Protein 5MLD (pdb70)

B-factor: mean 28.65, std 10.33, range [4.66, 110.48]

Solvent-accessible surface area: 66002 Å² total; per-residue (Å²): 101,14,90,1,4,0,0,0,0,2,19,28,59,41,57,3,47,6,17,1,42,18,0,0,75,53,0,18,26,26,0,9,102,57,49,1,79,27,70,58,8,30,5,14,38,49,66,27,5,44,9,42,56,30,124,52,12,51,149,108,10,3,104,92,18,76,88,169,28,60,27,87,101,0,32,84,50,0,68,89,4,40,0,1,0,2,0,0,25,26,31,21,18,10,1,0,0,5,0,0,9,4,0,15,31,2,26,76,34,92,82,55,64,61,146,60,57,4,21,30,1,12,38,21,0,0,0,0,0,1,6,6,23,1,7,0,0,18,11,1,0,4,15,0,17,21,7,0,9,32,24,0,0,0,15,1,0,12,5,19,0,3,0,0,0,7,2,8,24,14,7,1,7,22,16,3,77,0,67,100,11,3,7,0,2,2,8,1,54,0,0,4,17,0,0,0,25,0,4,96,13,2,118,138,59,56,6,113,12,52,0,57,49,20,4,80,30,0,76,140,43,14,59,74,29,7,23,12,63,32,58,19,119,35,12,16,16,48,73,73,29,6,28,135,65,50,137,28,116,52,68,209,119,10,80,1,4,0,0,0,0,2,20,29,61,48,99,4,116,8,17,2,42,17,0,0,84,50,0,28,68,32,0,99,183,56,60,4,97,23,68,56,7,33,4,11,43,48,64,29,6,45,10,40,60,27,118,91,14,52,150,121,11,3,121,91,17,63,89,160,32,60,25,84,94,0,31,80,54,0,78,86,4,40,0,1,0,3,0,0,26,26,31,20,17,9,1,0,0,5,1,0,8,5,1,13,34,0,23,61,35,76,72,58,53,57,138,68,60,4,23,28,2,12,36,22,0,0,0,0,0,0,6,9,22,2,8,0,0,18,11,2,0,5,22,1,18,26,8,0,10,32,24,0,0,0,15,1,0,11,6,17,0,4,1,0,0,7,2,9,26,13,9,1,6,62,47,5,105,0,62,104,11,4,8,0,2,3,10,1,54,0,0,4,17,0,0,0,24,0,4,95,13,3,110,138,60,53,5,117,13,51,0,57,47,18,4,78,26,0,92,141,44,12,46,73,28,7,18,8,63,32,51,12,106,36,15,23,11,47,91,82,27,7,24,107,57,15,52,13,131,43,66,210,126,11,66,2,4,0,0,0,0,1,19,30,61,48,102,3,126,8,15,1,42,17,0,0,84,54,0,31,57,26,0,96,168,60,60,4,103,24,69,54,7,30,5,12,40,48,66,30,5,44,12,42,64,32,125,79,15,51,153,118,10,3,120,89,17,65,85,140,30,62,28,71,97,0,37,120,47,0,76,97,4,41,0,2,0,2,0,0,24,26,34,21,18,6,1,0,0,5,1,0,8,5,2,13,32,1,23,77,28,68,89,54,65,56,139,68,60,3,19,32,0,11,40,21,0,0,0,0,0,0,6,6,24,2,8,1,0,18,11,1,0,6,19,2,19,23,9,0,9,39,23,0,1,0,15,1,0,10,5,17,0,2,1,0,1,7,2,9,23,13,9,0,6,65,51,3,82,0,67,97,10,4,8,0,2,3,9,1,53,0,0,3,19,0,0,0,27,0,4,90,13,3,106,149,65,53,6,115,14,51,0,57,48,20,4,81,28,0,84,130,37,13,50,60,18,7,16,10,70,28,54,18,110,36,16,27,13,59,87,78,26,5,21,159,60,54,114,6,94,38,102,122,118,10,79,1,3,0,0,0,1,2,20,29,61,44,102,4,122,7,16,1,41,17,0,0,85,53,0,30,71,33,0,97,177,59,56,3,106,22,68,57,8,32,4,12,38,48,71,27,6,46,8,38,67,32,92,75,10,10,91,10,3,4,81,94,17,75,85,178,33,59,30,89,105,0,24,84,46,0,83,82,3,40,0,0,0,2,0,0,27,26,32,18,16,8,1,1,0,6,1,0,8,6,2,14,31,1,31,72,31,81,74,56,67,61,139,63,62,3,21,42,2,13,40,18,0,0,0,0,0,1,6,7,22,3,8,0,0,17,9,1,1,5,18,2,18,25,10,0,9,33,26,0,0,0,14,1,0,10,5,18,0,5,1,0,1,7,2,9,24,14,9,0,6,75,65,3,84,0,68,100,10,4,8,0,2,2,10,1,56,0,0,4,18,0,0,0,18,0,4,98,11,2,114,142,67,54,4,112,13,53,0,54,47,20,3,102,34,0,101,135,43,12,46,73,26,7,16,11,59,31,60,19,105,37,16,26,13,44,81,72,26,4,27,127,65,52,82,10,116,44,84,217,123,10,70,2,4,0,0,0,0,2,18,30,63,47,99,6,113,9,16,2,42,17,0,0,83,52,0,32,59,22,0,102,159,56,60,5,99,28,66,56,7,31,5,12,41,50,62,29,6,44,12,62,63,27,118,91,14,55,147,118,11,4,126,88,18,73,89,166,26,60,25,89,95,0,39,86,55,0,90,92,4,41,0,0,0,2,0,0,25,25,32,23,19,9,1,1,0,5,1,0,7,4,0,25,40,1,20,74,19,1,50,48,67,67,125,68,103,17,2,25,0,11,40,22,0,0,0,0,0,0,7,6,24,3,8,0,0,16,12,1,0,5,16,0,19,20,6,0,9,25,0,0,0,0,17,1,0,10,5,18,0,4,1,0,0,7,2,8,26,13,8,1,7,67,48,5,98,0,65,101,10,4,7,0,2,2,10,1,48,0,0,4,19,0,0,0,28,0,4,95,12,2,114,143,63,53,5,114,13,53,0,49,46,19,3,73,28,0,87,146,41,12,48,73,24,6,20,12,63,32,53,15,103,33,15,21,12,67,91,60,27,12,29,70,56,17,34,12,88,46,87,150,127,9,82,1,4,0,0,0,0,1,18,28,63,48,97,4,126,9,16,1,40,16,0,0,84,52,0,39,76,21,0,88,142,37,60,2,91,26,67,56,7,31,5,13,40,48,65,28,5,46,10,45,57,28,122,67,11,7,100,14,3,4,103,95,18,76,86,171,35,60,26,90,97,0,33,80,52,1,77,94,3,38,0,1,0,1,0,0,25,27,31,22,18,9,1,1,0,5,0,0,9,4,1,14,33,0,26,81,30,70,79,54,69,67,123,57,64,2,19,29,0,12,40,22,0,0,0,0,0,1,7,6,23,2,8,0,0,18,10,2,0,4,19,2,18,25,9,0,9,33,22,0,0,0,18,1,0,11,4,18,0,4,1,0,0,6,3,8,22,12,8,0,8,63,53,4,67,0,66,100,13,5,8,0,2,3,11,0,44,0,0,3,14,0,0,0,17,0,3,98,12,2,109,137,62,53,4,114,12,54,0,60,46,19,4,104,36,0,104,141,41,13,50,76,28,7,17,9,53,32,54,19,100,35,10,10,4,49,86,75,26,2,28,130,66,53,105,10,110,46,69,222,106,22,72,1,3,0,0,0,0,2,19,28,64,42,48,3,46,9,16,1,46,17,0,0,74,54,0,19,25,26,0,9,102,58,54,2,73,27,64,57,9,32,5,14,40,48,70,28,4,43,10,37,60,30,123,87,14,51,153,103,11,3,106,93,18,74,86,163,32,61,29,88,101,0,25,106,44,1,70,83,4,36,0,1,0,2,0,0,24,25,33,23,18,10,1,0,0,5,1,0,8,5,2,13,29,0,21,66,29,77,76,58,68,56,143,53,62,3,18,36,1,12,40,21,0,0,0,0,0,0,6,8,23,2,8,1,0,18,11,1,0,5,18,2,19,26,9,0,9,33,24,0,1,0,15,1,0,13,5,19,0,4,1,0,0,6,2,10,24,12,8,0,8,36,15,3,76,0,65,99,10,4,9,0,2,2,10,1,54,0,0,4,18,0,0,0,19,0,4,91,11,4,108,132,66,54,2,112,14,55,0,63,48,19,4,76,35,0,78,139,40,12,54,76,32,7,24,9,56,33,54,14,105,34,13,6,3,63,89,86,28,3,27,131,69,52,120,25,113,40,112,155,129,9,73,2,4,0,0,0,0,2,18,30,65,49,101,4,120,8,16,1,41,17,0,0,86,51,0,29,54,36,0,85,152,58,59,3,105,22,64,55,7,31,5,14,42,46,68,29,5,46,13,72,60,32,127,82,14,53,156,119,13,4,117,95,19,69,88,173,30,62,27,84,95,0,34,124,46,0,86,91,2,38,0,1,0,2,0,0,25,25,31,16,14,8,1,1,0,5,1,0,8,5,2,23,44,1,17,66,22,0,49,52,47,73,120,75,56,12,2,19,0,12,36,20,0,0,0,0,0,0,6,8,23,3,8,1,0,18,11,2,0,6,20,2,19,26,8,0,10,27,0,0,0,0,15,1,0,11,4,18,0,4,1,0,0,6,2,8,23,14,9,1,7,64,51,3,72,0,67,98,10,4,8,0,2,2,8,1,53,0,0,4,17,0,0,0,27,0,2,97,11,2,98,144,66,54,7,116,13,47,0,60,46,20,4,107,33,0,106,138,43,11,48,80,22,7,12,10,50,29,53,18,105,37,14,21,12,40,71,74,27,8,30,142,63,53,134,7,166,52,79,193

GO terms:
  GO:0008483 transaminase activity (F, IDA)
  GO:0016999 antibiotic metabolic process (P, IDA)

Structure (mmCIF, N/CA/C/O backbone):
data_5MLD
#
_entry.id   5MLD
#
_cell.length_a   131.490
_cell.length_b   71.130
_cell.length_c   214.800
_cell.angle_alpha   90.00
_cell.angle_beta   92.08
_cell.angle_gamma   90.00
#
_symmetry.space_group_name_H-M   'C 1 2 1'
#
loop_
_entity.id
_entity.type
_entity.pdbx_description
1 polymer 'BRAMP domain protein'
2 non-polymer "8-demethyl-8-aminoriboflavin-5'-phosphate"
3 water water
#
loop_
_atom_site.group_PDB
_atom_site.id
_atom_site.type_symbol
_atom_site.label_atom_id
_atom_site.label_alt_id
_atom_site.label_comp_id
_atom_site.label_asym_id
_atom_site.label_entity_id
_atom_site.label_seq_id
_atom_site.pdbx_PDB_ins_code
_atom_site.Cartn_x
_atom_site.Cartn_y
_atom_site.Cartn_z
_atom_site.occupancy
_atom_site.B_iso_or_equiv
_atom_site.auth_seq_id
_atom_site.auth_comp_id
_atom_site.auth_asym_id
_atom_site.auth_atom_id
_atom_site.pdbx_PDB_model_num
ATOM 1 N N . ALA A 1 2 ? 173.040 -28.244 285.879 1.00 35.41 2 ALA A N 1
ATOM 2 C CA . ALA A 1 2 ? 172.358 -26.978 286.102 1.00 39.55 2 ALA A CA 1
ATOM 3 C C . ALA A 1 2 ? 170.924 -27.219 286.549 1.00 31.66 2 ALA A C 1
ATOM 4 O O . ALA A 1 2 ? 170.368 -28.302 286.346 1.00 38.44 2 ALA A O 1
ATOM 6 N N . LEU A 1 3 ? 170.334 -26.202 287.164 1.00 24.05 3 LEU A N 1
ATOM 7 C CA . LEU A 1 3 ? 168.925 -26.252 287.510 1.00 23.47 3 LEU A CA 1
ATOM 8 C C . LEU A 1 3 ? 168.067 -26.233 286.249 1.00 23.07 3 LEU A C 1
ATOM 9 O O . LEU A 1 3 ? 168.465 -25.697 285.210 1.00 26.33 3 LEU A O 1
ATOM 14 N N . LYS A 1 4 ? 166.875 -26.818 286.350 1.00 20.24 4 LYS A N 1
ATOM 15 C CA . LYS A 1 4 ? 165.973 -26.945 285.214 1.00 21.22 4 LYS A CA 1
ATOM 16 C C . LYS A 1 4 ? 164.614 -26.379 285.575 1.00 20.22 4 LYS A C 1
ATOM 17 O O . LYS A 1 4 ? 164.098 -26.641 286.665 1.00 18.33 4 LYS A O 1
ATOM 23 N N . ALA A 1 5 ? 164.026 -25.637 284.636 1.00 18.59 5 ALA A N 1
ATOM 24 C CA . ALA A 1 5 ? 162.660 -25.149 284.753 1.00 16.68 5 ALA A CA 1
ATOM 25 C C . ALA A 1 5 ? 161.807 -25.837 283.697 1.00 20.12 5 ALA A C 1
ATOM 26 O O . ALA A 1 5 ? 162.159 -25.834 282.516 1.00 21.12 5 ALA A O 1
ATOM 28 N N . LEU A 1 6 ? 160.693 -26.420 284.123 1.00 18.65 6 LEU A N 1
ATOM 29 C CA . LEU A 1 6 ? 159.765 -27.088 283.227 1.00 18.73 6 LEU A CA 1
ATOM 30 C C . LEU A 1 6 ? 158.499 -26.245 283.173 1.00 18.23 6 LEU A C 1
ATOM 31 O O . LEU A 1 6 ? 157.875 -26.005 284.207 1.00 18.90 6 LEU A O 1
ATOM 36 N N . ILE A 1 7 ? 158.137 -25.776 281.981 1.00 17.08 7 ILE A N 1
ATOM 37 C CA . ILE A 1 7 ? 156.967 -24.918 281.794 1.00 15.32 7 ILE A CA 1
ATOM 38 C C . ILE A 1 7 ? 155.930 -25.726 281.040 1.00 16.92 7 ILE A C 1
ATOM 39 O O . ILE A 1 7 ? 156.199 -26.180 279.927 1.00 16.57 7 ILE A O 1
ATOM 44 N N . LEU A 1 8 ? 154.755 -25.915 281.638 1.00 13.47 8 LEU A N 1
ATOM 45 C CA . LEU A 1 8 ? 153.700 -26.729 281.029 1.00 17.86 8 LEU A CA 1
ATOM 46 C C . LEU A 1 8 ? 152.629 -25.788 280.491 1.00 15.45 8 LEU A C 1
ATOM 47 O O . LEU A 1 8 ? 151.889 -25.178 281.265 1.00 17.75 8 LEU A O 1
ATOM 52 N N . ASN A 1 9 ? 152.566 -25.647 279.165 1.00 14.02 9 ASN A N 1
ATOM 53 C CA . ASN A 1 9 ? 151.467 -24.916 278.548 1.00 17.10 9 ASN A CA 1
ATOM 54 C C . ASN A 1 9 ? 150.255 -25.838 278.529 1.00 17.32 9 ASN A C 1
ATOM 55 O O . ASN A 1 9 ? 150.250 -26.853 277.822 1.00 15.20 9 ASN A O 1
ATOM 60 N N . THR A 1 10 ? 149.217 -25.482 279.289 1.00 14.01 10 THR A N 1
ATOM 61 C CA . THR A 1 10 ? 148.057 -26.360 279.414 1.00 15.99 10 THR A CA 1
ATOM 62 C C . THR A 1 10 ? 146.881 -25.901 278.550 1.00 14.95 10 THR A C 1
ATOM 63 O O . THR A 1 10 ? 145.728 -26.239 278.849 1.00 16.16 10 THR A O 1
ATOM 67 N N . THR A 1 11 ? 147.159 -25.161 277.475 1.00 14.78 11 THR A N 1
ATOM 68 C CA . THR A 1 11 ? 146.131 -24.819 276.500 1.00 17.15 11 THR A CA 1
ATOM 69 C C . THR A 1 11 ? 145.461 -26.074 275.943 1.00 17.73 11 THR A C 1
ATOM 70 O O . THR A 1 11 ? 146.057 -27.153 275.876 1.00 13.49 11 THR A O 1
ATOM 74 N N . LEU A 1 12 ? 144.213 -25.915 275.511 1.00 16.74 12 LEU A N 1
ATOM 75 C CA . LEU A 1 12 ? 143.447 -27.016 274.947 1.00 15.11 12 LEU A CA 1
ATOM 76 C C . LEU A 1 12 ? 143.617 -27.176 273.443 1.00 17.72 12 LEU A C 1
ATOM 77 O O . LEU A 1 12 ? 143.066 -28.128 272.878 1.00 18.67 12 LEU A O 1
ATOM 82 N N . ARG A 1 13 ? 144.357 -26.293 272.785 1.00 17.45 13 ARG A N 1
ATOM 83 C CA . ARG A 1 13 ? 144.552 -26.398 271.344 1.00 18.67 13 ARG A CA 1
ATOM 84 C C . ARG A 1 13 ? 145.897 -27.058 271.046 1.00 21.69 13 ARG A C 1
ATOM 85 O O . ARG A 1 13 ? 146.926 -26.666 271.598 1.00 18.07 13 ARG A O 1
ATOM 93 N N . ARG A 1 14 ? 145.869 -28.065 270.175 1.00 16.82 14 ARG A N 1
ATOM 94 C CA . ARG A 1 14 ? 147.052 -28.843 269.824 1.00 16.61 14 ARG A CA 1
ATOM 95 C C . ARG A 1 14 ? 148.040 -28.015 269.002 1.00 17.79 14 ARG A C 1
ATOM 96 O O . ARG A 1 14 ? 147.642 -27.203 268.165 1.00 19.46 14 ARG A O 1
ATOM 104 N N . SER A 1 15 ? 149.340 -28.227 269.230 1.00 18.79 15 SER A N 1
ATOM 105 C CA . SER A 1 15 ? 150.351 -27.531 268.429 1.00 17.57 15 SER A CA 1
ATOM 106 C C . SER A 1 15 ? 150.163 -27.872 266.949 1.00 18.39 15 SER A C 1
ATOM 107 O O . SER A 1 15 ? 149.842 -29.018 266.608 1.00 20.16 15 SER A O 1
ATOM 110 N N . PRO A 1 16 ? 150.431 -26.907 266.064 1.00 18.50 16 PRO A N 1
ATOM 111 C CA . PRO A 1 16 ? 150.998 -25.569 266.314 1.00 18.96 16 PRO A CA 1
ATOM 112 C C . PRO A 1 16 ? 149.973 -24.438 266.438 1.00 20.97 16 PRO A C 1
ATOM 113 O O . PRO A 1 16 ? 150.340 -23.291 266.217 1.00 19.00 16 PRO A O 1
ATOM 117 N N . SER A 1 17 ? 148.715 -24.739 266.754 1.00 16.86 17 SER A N 1
ATOM 118 C CA . SER A 1 17 ? 147.723 -23.676 266.812 1.00 20.48 17 SER A CA 1
ATOM 119 C C . SER A 1 17 ? 148.193 -22.597 267.775 1.00 21.38 17 SER A C 1
ATOM 120 O O . SER A 1 17 ? 148.814 -22.887 268.795 1.00 16.94 17 SER A O 1
ATOM 123 N N . ARG A 1 18 ? 147.946 -21.344 267.415 1.00 17.61 18 ARG A N 1
ATOM 124 C CA . ARG A 1 18 ? 148.504 -20.236 268.174 1.00 19.63 18 ARG A CA 1
ATOM 125 C C . ARG A 1 18 ? 147.811 -20.120 269.526 1.00 19.16 18 ARG A C 1
ATOM 126 O O . ARG A 1 18 ? 146.582 -20.096 269.604 1.00 21.57 18 ARG A O 1
ATOM 134 N N . SER A 1 19 ? 148.604 -20.046 270.593 1.00 17.82 19 SER A N 1
ATOM 135 C CA . SER A 1 19 ? 148.106 -19.988 271.963 1.00 15.28 19 SER A CA 1
ATOM 136 C C . SER A 1 19 ? 148.374 -18.612 272.564 1.00 17.01 19 SER A C 1
ATOM 137 O O . SER A 1 19 ? 149.503 -18.109 272.484 1.00 18.75 19 SER A O 1
ATOM 140 N N . GLN A 1 20 ? 147.333 -18.011 273.163 1.00 14.96 20 GLN A N 1
ATOM 141 C CA . GLN A 1 20 ? 147.495 -16.749 273.892 1.00 16.95 20 GLN A CA 1
ATOM 142 C C . GLN A 1 20 ? 148.507 -16.907 275.027 1.00 18.84 20 GLN A C 1
ATOM 143 O O . GLN A 1 20 ? 149.381 -16.052 275.223 1.00 16.79 20 GLN A O 1
ATOM 149 N N . THR A 1 21 ? 148.376 -17.989 275.798 1.00 20.00 21 THR A N 1
ATOM 150 C CA . THR A 1 21 ? 149.223 -18.213 276.965 1.00 17.84 21 THR A CA 1
ATOM 151 C C . THR A 1 21 ? 150.684 -18.333 276.567 1.00 19.86 21 THR A C 1
ATOM 152 O O . THR A 1 21 ? 151.575 -17.915 277.322 1.00 17.39 21 THR A O 1
ATOM 156 N N . GLN A 1 22 ? 150.941 -18.897 275.383 1.00 16.59 22 GLN A N 1
ATOM 157 C CA . GLN A 1 22 ? 152.309 -19.067 274.904 1.00 18.36 22 GLN A CA 1
ATOM 158 C C . GLN A 1 22 ? 153.059 -17.741 274.858 1.00 21.00 22 GLN A C 1
ATOM 159 O O . GLN A 1 22 ? 154.290 -17.723 274.979 1.00 19.60 22 GLN A O 1
ATOM 165 N N . GLY A 1 23 ? 152.342 -16.622 274.675 1.00 18.21 23 GLY A N 1
ATOM 166 C CA . GLY A 1 23 ? 152.995 -15.323 274.708 1.00 21.05 23 GLY A CA 1
ATOM 167 C C . GLY A 1 23 ? 153.694 -15.043 276.027 1.00 20.51 23 GLY A C 1
ATOM 168 O O . GLY A 1 23 ? 154.800 -14.506 276.047 1.00 17.93 23 GLY A O 1
ATOM 169 N N . LEU A 1 24 ? 153.066 -15.415 277.148 1.00 18.52 24 LEU A N 1
ATOM 170 C CA . LEU A 1 24 ? 153.727 -15.247 278.442 1.00 15.95 24 LEU A CA 1
ATOM 171 C C . LEU A 1 24 ? 154.933 -16.181 278.575 1.00 16.59 24 LEU A C 1
ATOM 172 O O . LEU A 1 24 ? 155.979 -15.784 279.113 1.00 17.77 24 LEU A O 1
ATOM 177 N N . ILE A 1 25 ? 154.802 -17.415 278.091 1.00 14.34 25 ILE A N 1
ATOM 178 C CA . ILE A 1 25 ? 155.905 -18.377 278.105 1.00 17.08 25 ILE A CA 1
ATOM 179 C C . ILE A 1 25 ? 157.083 -17.837 277.308 1.00 18.20 25 ILE A C 1
ATOM 180 O O . ILE A 1 25 ? 158.246 -17.926 277.738 1.00 16.96 25 ILE A O 1
ATOM 185 N N . ASP A 1 26 ? 156.797 -17.247 276.147 1.00 16.05 26 ASP A N 1
ATOM 186 C CA . ASP A 1 26 ? 157.867 -16.723 275.305 1.00 17.84 26 ASP A CA 1
ATOM 187 C C . ASP A 1 26 ? 158.648 -15.604 275.993 1.00 16.93 26 ASP A C 1
ATOM 188 O O . ASP A 1 26 ? 159.829 -15.411 275.683 1.00 21.29 26 ASP A O 1
ATOM 193 N N . LYS A 1 27 ? 158.022 -14.855 276.906 1.00 15.23 27 LYS A N 1
ATOM 194 C CA . LYS A 1 27 ? 158.772 -13.873 277.697 1.00 22.56 27 LYS A CA 1
ATOM 195 C C . LYS A 1 27 ? 159.600 -14.540 278.794 1.00 19.45 27 LYS A C 1
ATOM 196 O O . LYS A 1 27 ? 160.734 -14.113 279.074 1.00 21.19 27 LYS A O 1
ATOM 202 N N . ALA A 1 28 ? 159.037 -15.561 279.447 1.00 16.64 28 ALA A N 1
ATOM 203 C CA . ALA A 1 28 ? 159.694 -16.171 280.601 1.00 18.73 28 ALA A CA 1
ATOM 204 C C . ALA A 1 28 ? 160.932 -16.970 280.202 1.00 20.44 28 ALA A C 1
ATOM 205 O O . ALA A 1 28 ? 161.913 -17.022 280.956 1.00 18.56 28 ALA A O 1
ATOM 207 N N . VAL A 1 29 ? 160.889 -17.647 279.054 1.00 16.56 29 VAL A N 1
ATOM 208 C CA . VAL A 1 29 ? 161.983 -18.559 278.697 1.00 19.02 29 VAL A CA 1
ATOM 209 C C . VAL A 1 29 ? 163.331 -17.843 278.627 1.00 19.19 29 VAL A C 1
ATOM 210 O O . VAL A 1 29 ? 164.280 -18.298 279.291 1.00 21.38 29 VAL A O 1
ATOM 214 N N . PRO A 1 30 ? 163.500 -16.750 277.865 1.00 19.18 30 PRO A N 1
ATOM 215 C CA . PRO A 1 30 ? 164.835 -16.115 277.835 1.00 20.17 30 PRO A CA 1
ATOM 216 C C . PRO A 1 30 ? 165.254 -15.554 279.177 1.00 22.71 30 PRO A C 1
ATOM 217 O O . PRO A 1 30 ? 166.459 -15.496 279.458 1.00 20.79 30 PRO A O 1
ATOM 221 N N . LEU A 1 31 ? 164.304 -15.147 280.022 1.00 21.22 31 LEU A N 1
ATOM 222 C CA . LEU A 1 31 ? 164.673 -14.671 281.351 1.00 19.81 31 LEU A CA 1
ATOM 223 C C . LEU A 1 31 ? 165.233 -15.805 282.207 1.00 22.05 31 LEU A C 1
ATOM 224 O O . LEU A 1 31 ? 166.237 -15.621 282.909 1.00 21.60 31 LEU A O 1
ATOM 229 N N . TYR A 1 32 ? 164.610 -16.989 282.163 1.00 16.92 32 TYR A N 1
ATOM 230 C CA . TYR A 1 32 ? 165.180 -18.122 282.892 1.00 19.14 32 TYR A CA 1
ATOM 231 C C . TYR A 1 32 ? 166.559 -18.475 282.354 1.00 21.20 32 TYR A C 1
ATOM 232 O O . TYR A 1 32 ? 167.483 -18.743 283.132 1.00 22.64 32 TYR A O 1
ATOM 241 N N . GLU A 1 33 ? 166.724 -18.460 281.024 1.00 16.10 33 GLU A N 1
ATOM 242 C CA . GLU A 1 33 ? 168.017 -18.808 280.446 1.00 23.75 33 GLU A CA 1
ATOM 243 C C . GLU A 1 33 ? 169.100 -17.821 280.877 1.00 22.26 33 GLU A C 1
ATOM 244 O O . GLU A 1 33 ? 170.251 -18.223 281.100 1.00 24.98 33 GLU A O 1
ATOM 250 N N . LYS A 1 34 ? 168.757 -16.529 280.999 1.00 21.11 34 LYS A N 1
ATOM 251 C CA . LYS A 1 34 ? 169.718 -15.549 281.515 1.00 23.03 34 LYS A CA 1
ATOM 252 C C . LYS A 1 34 ? 170.094 -15.839 282.962 1.00 30.01 34 LYS A C 1
ATOM 253 O O . LYS A 1 34 ? 171.194 -15.472 283.399 1.00 25.39 34 LYS A O 1
ATOM 259 N N . GLU A 1 35 ? 169.178 -16.446 283.732 1.00 22.33 35 GLU A N 1
ATOM 260 C CA . GLU A 1 35 ? 169.455 -16.889 285.098 1.00 27.11 35 GLU A CA 1
ATOM 261 C C . GLU A 1 35 ? 170.321 -18.142 285.150 1.00 29.42 35 GLU A C 1
ATOM 262 O O . GLU A 1 35 ? 170.656 -18.601 286.252 1.00 24.82 35 GLU A O 1
ATOM 268 N N . GLY A 1 36 ? 170.672 -18.725 284.009 1.00 24.12 36 GLY A N 1
ATOM 269 C CA . GLY A 1 36 ? 171.391 -19.981 284.025 1.00 25.65 36 GLY A CA 1
ATOM 270 C C . GLY A 1 36 ? 170.524 -21.188 284.276 1.00 26.95 36 GLY A C 1
ATOM 271 O O . GLY A 1 36 ? 171.039 -22.259 284.608 1.00 25.95 36 GLY A O 1
ATOM 272 N N . ILE A 1 37 ? 169.210 -21.055 284.135 1.00 24.74 37 ILE A N 1
ATOM 273 C CA . ILE A 1 37 ? 168.286 -22.150 284.396 1.00 19.27 37 ILE A CA 1
ATOM 274 C C . ILE A 1 37 ? 167.768 -22.643 283.052 1.00 24.97 37 ILE A C 1
ATOM 275 O O . ILE A 1 37 ? 167.163 -21.875 282.292 1.00 22.09 37 ILE A O 1
ATOM 280 N N . GLU A 1 38 ? 168.071 -23.900 282.738 1.00 20.16 38 GLU A N 1
ATOM 281 C CA . GLU A 1 38 ? 167.696 -24.477 281.456 1.00 21.77 38 GLU A CA 1
ATOM 282 C C . GLU A 1 38 ? 166.195 -24.707 281.439 1.00 20.66 38 GLU A C 1
ATOM 283 O O . GLU A 1 38 ? 165.637 -25.241 282.399 1.00 22.89 38 GLU A O 1
ATOM 289 N N . THR A 1 39 ? 165.544 -24.298 280.355 1.00 18.39 39 THR A N 1
ATOM 290 C CA . THR A 1 39 ? 164.091 -24.363 280.271 1.00 18.91 39 THR A CA 1
ATOM 291 C C . THR A 1 39 ? 163.652 -25.425 279.280 1.00 22.67 39 THR A C 1
ATOM 292 O O . THR A 1 39 ? 164.329 -25.694 278.281 1.00 26.18 39 THR A O 1
ATOM 296 N N . GLU A 1 40 ? 162.492 -26.005 279.555 1.00 22.33 40 GLU A N 1
ATOM 297 C CA . GLU A 1 40 ? 161.822 -26.882 278.607 1.00 20.61 40 GLU A CA 1
ATOM 298 C C . GLU A 1 40 ? 160.346 -26.538 278.637 1.00 20.07 40 GLU A C 1
ATOM 299 O O . GLU A 1 40 ? 159.774 -26.415 279.723 1.00 20.22 40 GLU A O 1
ATOM 305 N N . VAL A 1 41 ? 159.731 -26.384 277.467 1.00 15.25 41 VAL A N 1
ATOM 306 C CA . VAL A 1 41 ? 158.298 -26.113 277.369 1.00 17.38 41 VAL A CA 1
ATOM 307 C C . VAL A 1 41 ? 157.634 -27.368 276.829 1.00 17.85 41 VAL A C 1
ATOM 308 O O . VAL A 1 41 ? 158.065 -27.912 275.806 1.00 18.44 41 VAL A O 1
ATOM 312 N N . VAL A 1 42 ? 156.588 -27.827 277.505 1.00 18.01 42 VAL A N 1
ATOM 313 C CA . VAL A 1 42 ? 155.791 -28.963 277.053 1.00 16.62 42 VAL A CA 1
ATOM 314 C C . VAL A 1 42 ? 154.357 -28.486 276.922 1.00 18.41 42 VAL A C 1
ATOM 315 O O . VAL A 1 42 ? 153.829 -27.862 277.848 1.00 15.46 42 VAL A O 1
ATOM 319 N N . ARG A 1 43 ? 153.738 -28.732 275.764 1.00 15.01 43 ARG A N 1
ATOM 320 C CA . ARG A 1 43 ? 152.312 -28.427 275.609 1.00 16.20 43 ARG A CA 1
ATOM 321 C C . ARG A 1 43 ? 151.575 -29.731 275.850 1.00 16.58 43 ARG A C 1
ATOM 322 O O . ARG A 1 43 ? 151.596 -30.627 275.005 1.00 17.46 43 ARG A O 1
ATOM 330 N N . VAL A 1 44 ? 150.961 -29.849 277.032 1.00 16.28 44 VAL A N 1
ATOM 331 C CA . VAL A 1 44 ? 150.567 -31.158 277.526 1.00 16.53 44 VAL A CA 1
ATOM 332 C C . VAL A 1 44 ? 149.467 -31.773 276.666 1.00 16.46 44 VAL A C 1
ATOM 333 O O . VAL A 1 44 ? 149.408 -32.999 276.527 1.00 18.69 44 VAL A O 1
ATOM 337 N N . ILE A 1 45 ? 148.612 -30.949 276.049 1.00 17.09 45 ILE A N 1
ATOM 338 C CA . ILE A 1 45 ? 147.523 -31.477 275.229 1.00 19.52 45 ILE A CA 1
ATOM 339 C C . ILE A 1 45 ? 148.048 -32.179 273.980 1.00 20.60 45 ILE A C 1
ATOM 340 O O . ILE A 1 45 ? 147.320 -32.972 273.364 1.00 19.74 45 ILE A O 1
ATOM 345 N N . ASP A 1 46 ? 149.294 -31.917 273.579 1.00 15.43 46 ASP A N 1
ATOM 346 C CA . ASP A 1 46 ? 149.853 -32.629 272.433 1.00 18.53 46 ASP A CA 1
ATOM 347 C C . ASP A 1 46 ? 150.112 -34.087 272.736 1.00 20.47 46 ASP A C 1
ATOM 348 O O . ASP A 1 46 ? 150.351 -34.867 271.809 1.00 22.00 46 ASP A O 1
ATOM 353 N N . HIS A 1 47 ? 150.103 -34.454 274.005 1.00 16.35 47 HIS A N 1
ATOM 354 C CA . HIS A 1 47 ? 150.544 -35.761 274.451 1.00 19.90 47 HIS A CA 1
ATOM 355 C C . HIS A 1 47 ? 149.380 -36.592 274.963 1.00 19.17 47 HIS A C 1
ATOM 356 O O . HIS A 1 47 ? 148.407 -36.066 275.510 1.00 22.73 47 HIS A O 1
ATOM 363 N N . ASP A 1 48 ? 149.509 -37.906 274.789 1.00 20.42 48 ASP A N 1
ATOM 364 C CA . ASP A 1 48 ? 148.453 -38.846 275.134 1.00 19.91 48 ASP A CA 1
ATOM 365 C C . ASP A 1 48 ? 148.558 -39.167 276.619 1.00 21.25 48 ASP A C 1
ATOM 366 O O . ASP A 1 48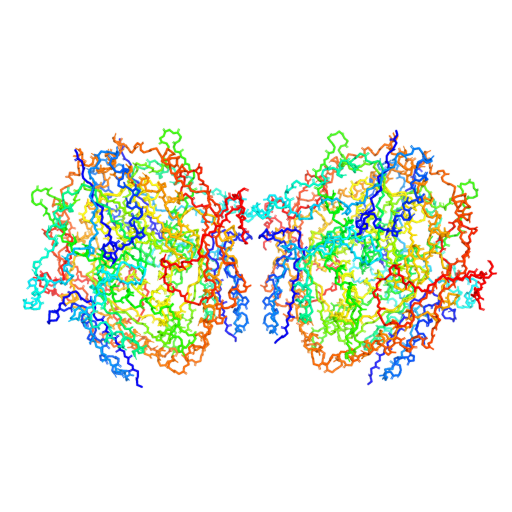 ? 149.363 -40.001 277.029 1.00 24.46 48 ASP A O 1
ATOM 371 N N . ILE A 1 49 ? 147.722 -38.515 277.429 1.00 18.82 49 ILE A N 1
ATOM 372 C CA . ILE A 1 49 ? 147.703 -38.701 278.879 1.00 18.23 49 ILE A CA 1
ATOM 373 C C . ILE A 1 49 ? 146.319 -39.198 279.272 1.00 21.12 49 ILE A C 1
ATOM 374 O O . ILE A 1 49 ? 145.335 -38.468 279.118 1.00 23.47 49 ILE A O 1
ATOM 379 N N . GLU A 1 50 ? 146.242 -40.422 279.807 1.00 21.66 50 GLU A N 1
ATOM 380 C CA . GLU A 1 50 ? 144.942 -41.018 280.106 1.00 21.86 50 GLU A CA 1
ATOM 381 C C . GLU A 1 50 ? 144.311 -40.357 281.324 1.00 21.98 50 GLU A C 1
ATOM 382 O O . GLU A 1 50 ? 144.951 -40.214 282.370 1.00 20.55 50 GLU A O 1
ATOM 388 N N . GLN A 1 51 ? 143.046 -39.949 281.176 1.00 18.28 51 GLN A N 1
ATOM 389 C CA . GLN A 1 51 ? 142.310 -39.269 282.236 1.00 21.31 51 GLN A CA 1
ATOM 390 C C . GLN A 1 51 ? 141.670 -40.240 283.222 1.00 22.27 51 GLN A C 1
ATOM 391 O O . GLN A 1 51 ? 141.490 -39.901 284.398 1.00 23.05 51 GLN A O 1
ATOM 397 N N . GLU A 1 52 ? 141.303 -41.432 282.767 1.00 20.10 52 GLU A N 1
ATOM 398 C CA . GLU A 1 52 ? 140.524 -42.333 283.601 1.00 22.08 52 GLU A CA 1
ATOM 399 C C . GLU A 1 52 ? 141.370 -42.899 284.733 1.00 20.36 52 GLU A C 1
ATOM 400 O O . GLU A 1 52 ? 142.600 -42.989 284.650 1.00 24.35 52 GLU A O 1
ATOM 406 N N . TYR A 1 53 ? 140.680 -43.287 285.802 1.00 20.63 53 TYR A N 1
ATOM 407 C CA . TYR A 1 53 ? 141.308 -43.759 287.029 1.00 22.77 53 TYR A CA 1
ATOM 408 C C . TYR A 1 53 ? 141.026 -45.236 287.245 1.00 20.69 53 TYR A C 1
ATOM 409 O O . TYR A 1 53 ? 139.893 -45.706 287.060 1.00 22.82 53 TYR A O 1
ATOM 418 N N . TRP A 1 54 ? 142.040 -45.961 287.698 1.00 21.03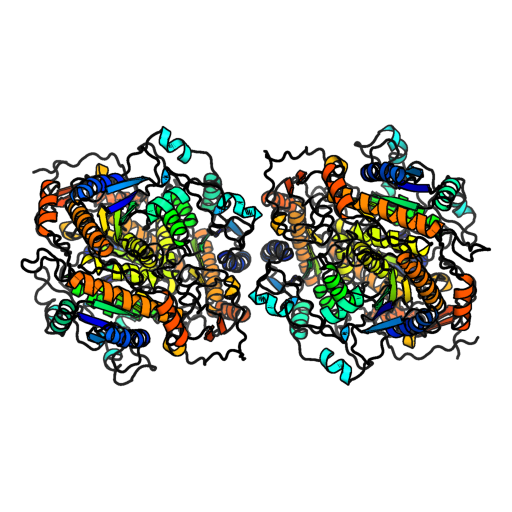 54 TRP A N 1
ATOM 419 C CA . TRP A 1 54 ? 141.807 -47.312 288.180 1.00 23.85 54 TRP A CA 1
ATOM 420 C C . TRP A 1 54 ? 142.766 -47.585 289.327 1.00 22.16 54 TRP A C 1
ATOM 421 O O . TRP A 1 54 ? 143.911 -47.134 289.291 1.00 27.20 54 TRP A O 1
ATOM 432 N N . ASP A 1 55 ? 142.267 -48.287 290.355 1.00 28.90 55 ASP A N 1
ATOM 433 C CA . ASP A 1 55 ? 143.084 -49.022 291.324 1.00 30.18 55 ASP A CA 1
ATOM 434 C C . ASP A 1 55 ? 142.366 -50.332 291.651 1.00 29.39 55 ASP A C 1
ATOM 435 O O . ASP A 1 55 ? 141.313 -50.637 291.089 1.00 27.75 55 ASP A O 1
ATOM 440 N N . ASP A 1 56 ? 142.922 -51.107 292.590 1.00 35.21 56 ASP A N 1
ATOM 441 C CA . ASP A 1 56 ? 142.412 -52.457 292.839 1.00 35.33 56 ASP A CA 1
ATOM 442 C C . ASP A 1 56 ? 140.993 -52.486 293.404 1.00 35.38 56 ASP A C 1
ATOM 443 O O . ASP A 1 56 ? 140.328 -53.527 293.326 1.00 31.31 56 ASP A O 1
ATOM 448 N N . TYR A 1 57 ? 140.506 -51.383 293.972 1.00 31.09 57 TYR A N 1
ATOM 449 C CA . TYR A 1 57 ? 139.116 -51.358 294.413 1.00 25.81 57 TYR A CA 1
ATOM 450 C C . TYR A 1 57 ? 138.147 -51.254 293.253 1.00 30.94 57 TYR A C 1
ATOM 451 O O . TYR A 1 57 ? 136.943 -51.492 293.430 1.00 30.13 57 TYR A O 1
ATOM 460 N N . ASP A 1 58 ? 138.634 -50.868 292.086 1.00 26.56 58 ASP A N 1
ATOM 461 C CA . ASP A 1 58 ? 137.745 -50.668 290.965 1.00 27.61 58 ASP A CA 1
ATOM 462 C C . ASP A 1 58 ? 137.479 -51.996 290.266 1.00 26.73 58 ASP A C 1
ATOM 463 O O . ASP A 1 58 ? 138.075 -53.033 290.590 1.00 29.53 58 ASP A O 1
ATOM 468 N N . ASP A 1 59 ? 136.527 -51.966 289.333 1.00 27.28 59 ASP A N 1
ATOM 469 C CA . ASP A 1 59 ? 136.270 -53.124 288.487 1.00 28.73 59 ASP A CA 1
ATOM 470 C C . ASP A 1 59 ? 137.451 -53.360 287.554 1.00 29.66 59 ASP A C 1
ATOM 471 O O . ASP A 1 59 ? 137.947 -52.429 286.910 1.00 27.29 59 ASP A O 1
ATOM 476 N N . TRP A 1 60 ? 137.892 -54.616 287.471 1.00 27.74 60 TRP A N 1
ATOM 477 C CA . TRP A 1 60 ? 139.154 -54.906 286.799 1.00 30.02 60 TRP A CA 1
ATOM 478 C C . TRP A 1 60 ? 139.068 -54.638 285.303 1.00 29.58 60 TRP A C 1
ATOM 479 O O . TRP A 1 60 ? 139.947 -53.980 284.731 1.00 29.77 60 TRP A O 1
ATOM 490 N N . ASN A 1 61 ? 138.016 -55.138 284.646 1.00 26.53 61 ASN A N 1
ATOM 491 C CA . ASN A 1 61 ? 137.891 -54.941 283.206 1.00 31.80 61 ASN A CA 1
ATOM 492 C C . ASN A 1 61 ? 137.624 -53.478 282.866 1.00 30.02 61 ASN A C 1
ATOM 493 O O . ASN A 1 61 ? 138.132 -52.962 281.860 1.00 26.86 61 ASN A O 1
ATOM 498 N N . ALA A 1 62 ? 136.833 -52.796 283.699 1.00 28.54 62 ALA A N 1
ATOM 499 C CA . ALA A 1 62 ? 136.549 -51.385 283.468 1.00 29.71 62 ALA A CA 1
ATOM 500 C C . ALA A 1 62 ? 137.827 -50.561 283.420 1.00 25.99 62 ALA A C 1
ATOM 501 O O . ALA A 1 62 ? 137.909 -49.590 282.660 1.00 25.75 62 ALA A O 1
ATOM 503 N N . GLY A 1 63 ? 138.831 -50.947 284.196 1.00 25.40 63 GLY A N 1
ATOM 504 C CA . GLY A 1 63 ? 140.063 -50.204 284.309 1.00 26.37 63 GLY A CA 1
ATOM 505 C C . GLY A 1 63 ? 141.078 -50.421 283.215 1.00 24.06 63 GLY A C 1
ATOM 506 O O . GLY A 1 63 ? 142.125 -49.769 283.246 1.00 25.36 63 GLY A O 1
ATOM 507 N N . GLU A 1 64 ? 140.806 -51.296 282.239 1.00 22.91 64 GLU A N 1
ATOM 508 C CA . GLU A 1 64 ? 141.798 -51.554 281.200 1.00 28.00 64 GLU A CA 1
ATOM 509 C C . GLU A 1 64 ? 142.247 -50.261 280.529 1.00 25.61 64 GLU A C 1
ATOM 510 O O . GLU A 1 64 ? 143.447 -50.029 280.357 1.00 21.72 64 GLU A O 1
ATOM 516 N N . LYS A 1 65 ? 141.295 -49.398 280.152 1.00 21.38 65 LYS A N 1
ATOM 517 C CA . LYS A 1 65 ? 141.668 -48.143 279.499 1.00 24.26 65 LYS A CA 1
ATOM 518 C C . LYS A 1 65 ? 142.484 -47.252 280.433 1.00 23.56 65 LYS A C 1
ATOM 519 O O . LYS A 1 65 ? 143.470 -46.634 280.011 1.00 23.21 65 LYS A O 1
ATOM 525 N N . ALA A 1 66 ? 142.097 -47.179 281.710 1.00 21.47 66 ALA A N 1
ATOM 526 C CA . ALA A 1 66 ? 142.888 -46.414 282.670 1.00 24.07 66 ALA A CA 1
ATOM 527 C C . ALA A 1 66 ? 144.301 -46.965 282.804 1.00 25.48 66 ALA A C 1
ATOM 528 O O . ALA A 1 66 ? 145.243 -46.197 283.015 1.00 23.60 66 ALA A O 1
ATOM 530 N N . ARG A 1 67 ? 144.481 -48.279 282.673 1.00 21.60 67 ARG A N 1
ATOM 531 C CA . ARG A 1 67 ? 145.803 -48.870 282.870 1.00 24.50 67 ARG A CA 1
ATOM 532 C C . ARG A 1 67 ? 146.675 -48.848 281.619 1.00 27.27 67 ARG A C 1
ATOM 533 O O . ARG A 1 67 ? 147.813 -49.321 281.672 1.00 26.22 67 ARG A O 1
ATOM 541 N N . ARG A 1 68 ? 146.183 -48.328 280.502 1.00 23.20 68 ARG A N 1
ATOM 542 C CA . ARG A 1 68 ? 146.888 -48.504 279.242 1.00 25.34 68 ARG A CA 1
ATOM 543 C C . ARG A 1 68 ? 148.224 -47.752 279.238 1.00 26.16 68 ARG A C 1
ATOM 544 O O . ARG A 1 68 ? 148.472 -46.850 280.037 1.00 23.58 68 ARG A O 1
ATOM 552 N N . GLU A 1 69 ? 149.099 -48.162 278.332 1.00 25.02 69 GLU A N 1
ATOM 553 C CA . GLU A 1 69 ? 150.360 -47.462 278.124 1.00 25.26 69 GLU A CA 1
ATOM 554 C C . GLU A 1 69 ? 150.092 -46.093 277.504 1.00 23.24 69 GLU A C 1
ATOM 555 O O . GLU A 1 69 ? 149.483 -46.007 276.436 1.00 25.61 69 GLU A O 1
ATOM 561 N N . ASP A 1 70 ? 150.529 -45.025 278.165 1.00 23.60 70 ASP A N 1
ATOM 562 C CA . ASP A 1 70 ? 150.363 -43.681 277.621 1.00 24.34 70 ASP A CA 1
ATOM 563 C C . ASP A 1 70 ? 151.686 -42.936 277.799 1.00 28.71 70 ASP A C 1
ATOM 564 O O . ASP A 1 70 ? 152.746 -43.534 278.032 1.00 24.77 70 ASP A O 1
ATOM 569 N N . GLU A 1 71 ? 151.643 -41.607 277.700 1.00 23.55 71 GLU A N 1
ATOM 570 C CA . GLU A 1 71 ? 152.840 -40.785 277.830 1.00 21.98 71 GLU A CA 1
ATOM 571 C C . GLU A 1 71 ? 152.997 -40.172 279.217 1.00 19.63 71 GLU A C 1
ATOM 572 O O . GLU A 1 71 ? 153.844 -39.288 279.397 1.00 22.82 71 GLU A O 1
ATOM 578 N N . TRP A 1 72 ? 152.189 -40.585 280.185 1.00 19.68 72 TRP A N 1
ATOM 579 C CA . TRP A 1 72 ? 152.335 -40.019 281.524 1.00 25.41 72 TRP A CA 1
ATOM 580 C C . TRP A 1 72 ? 153.677 -40.345 282.181 1.00 24.26 72 TRP A C 1
ATOM 581 O O . TRP A 1 72 ? 154.270 -39.432 282.782 1.00 22.11 72 TRP A O 1
ATOM 592 N N . PRO A 1 73 ? 154.204 -41.578 282.134 1.00 23.39 73 PRO A N 1
ATOM 593 C CA . PRO A 1 73 ? 155.528 -41.808 282.751 1.00 23.56 73 PRO A CA 1
ATOM 594 C C . PRO A 1 73 ? 156.598 -40.861 282.234 1.00 24.89 73 PRO A C 1
ATOM 595 O O . PRO A 1 73 ? 157.391 -40.326 283.022 1.00 23.54 73 PRO A O 1
ATOM 599 N N . TRP A 1 74 ? 156.625 -40.634 280.918 1.00 24.47 74 TRP A N 1
ATOM 600 C CA . TRP A 1 74 ? 157.549 -39.668 280.329 1.00 25.67 74 TRP A CA 1
ATOM 601 C C . TRP A 1 74 ? 157.379 -38.279 280.949 1.00 24.82 74 TRP A C 1
ATOM 602 O O . TRP A 1 74 ? 158.360 -37.644 281.355 1.00 23.92 74 TRP A O 1
ATOM 613 N N . LEU A 1 75 ? 156.136 -37.793 281.039 1.00 22.32 75 LEU A N 1
ATOM 614 C CA . LEU A 1 75 ? 155.918 -36.455 281.592 1.00 20.20 75 LEU A CA 1
ATOM 615 C C . LEU A 1 75 ? 156.198 -36.413 283.091 1.00 20.89 75 LEU A C 1
ATOM 616 O O . LEU A 1 75 ? 156.776 -35.437 283.584 1.00 22.79 75 LEU A O 1
ATOM 621 N N . LEU A 1 76 ? 155.771 -37.443 283.831 1.00 21.25 76 LEU A N 1
ATOM 622 C CA . LEU A 1 76 ? 156.038 -37.493 285.269 1.00 23.96 76 LEU A CA 1
ATOM 623 C C . LEU A 1 76 ? 157.531 -37.441 285.548 1.00 24.94 76 LEU A C 1
ATOM 624 O O . LEU A 1 76 ? 157.978 -36.790 286.504 1.00 25.25 76 LEU A O 1
ATOM 629 N N . GLU A 1 77 ? 158.326 -38.111 284.716 1.00 25.09 77 GLU A N 1
ATOM 630 C CA . GLU A 1 77 ? 159.766 -38.105 284.944 1.00 28.36 77 GLU A CA 1
ATOM 631 C C . GLU A 1 77 ? 160.353 -36.715 284.729 1.00 24.57 77 GLU A C 1
ATOM 632 O O . GLU A 1 77 ? 161.255 -36.308 285.466 1.00 28.13 77 GLU A O 1
ATOM 638 N N . LYS A 1 78 ? 159.863 -35.968 283.730 1.00 20.34 78 LYS A N 1
ATOM 639 C CA . LYS A 1 78 ? 160.316 -34.586 283.564 1.00 20.02 78 LYS A CA 1
ATOM 640 C C . LYS A 1 78 ? 159.956 -33.733 284.778 1.00 21.58 78 LYS A C 1
ATOM 641 O O . LYS A 1 78 ? 160.736 -32.868 285.196 1.00 22.48 78 LYS A O 1
ATOM 647 N N . ILE A 1 79 ? 158.769 -33.944 285.346 1.00 20.77 79 ILE A N 1
ATOM 648 C CA . ILE A 1 79 ? 158.373 -33.176 286.520 1.00 19.50 79 ILE A CA 1
ATOM 649 C C . ILE A 1 79 ? 159.247 -33.542 287.712 1.00 22.42 79 ILE A C 1
ATOM 650 O O . ILE A 1 79 ? 159.648 -32.677 288.498 1.00 23.23 79 ILE A O 1
ATOM 655 N N . ARG A 1 80 ? 159.559 -34.827 287.868 1.00 23.33 80 ARG A N 1
ATOM 656 C CA . ARG A 1 80 ? 160.439 -35.234 288.959 1.00 25.20 80 ARG A CA 1
ATOM 657 C C . ARG A 1 80 ? 161.821 -34.613 288.821 1.00 23.65 80 ARG A C 1
ATOM 658 O O . ARG A 1 80 ? 162.469 -34.294 289.824 1.00 27.29 80 ARG A O 1
ATOM 666 N N . GLU A 1 81 ? 162.295 -34.455 287.589 1.00 23.45 81 GLU A N 1
ATOM 667 C CA . GLU A 1 81 ? 163.632 -33.925 287.366 1.00 22.73 81 GLU A CA 1
ATOM 668 C C . GLU A 1 81 ? 163.706 -32.405 287.427 1.00 22.42 81 GLU A C 1
ATOM 669 O O . GLU A 1 81 ? 164.799 -31.866 287.629 1.00 26.05 81 GLU A O 1
ATOM 675 N N . ALA A 1 82 ? 162.592 -31.701 287.253 1.00 20.22 82 ALA A N 1
ATOM 676 C CA . ALA A 1 82 ? 162.641 -30.250 287.155 1.00 17.89 82 ALA A CA 1
ATOM 677 C C . ALA A 1 82 ? 162.729 -29.626 288.544 1.00 18.98 82 ALA A C 1
ATOM 678 O O . ALA A 1 82 ? 161.998 -30.013 289.461 1.00 20.59 82 ALA A O 1
ATOM 680 N N . ASP A 1 83 ? 163.623 -28.651 288.688 1.00 18.13 83 ASP A N 1
ATOM 681 C CA . ASP A 1 83 ? 163.747 -27.937 289.950 1.00 19.75 83 ASP A CA 1
ATOM 682 C C . ASP A 1 83 ? 162.680 -26.865 290.086 1.00 19.36 83 ASP A C 1
ATOM 683 O O . ASP A 1 83 ? 162.255 -26.556 291.207 1.00 18.86 83 ASP A O 1
ATOM 688 N N . ILE A 1 84 ? 162.227 -26.310 288.963 1.00 17.14 84 ILE A N 1
ATOM 689 C CA . ILE A 1 84 ? 161.144 -25.335 288.941 1.00 18.64 84 ILE A CA 1
ATOM 690 C C . ILE A 1 84 ? 160.045 -25.896 288.044 1.00 16.96 84 ILE A C 1
ATOM 691 O O . ILE A 1 84 ? 160.328 -26.380 286.943 1.00 18.11 84 ILE A O 1
ATOM 696 N N . LEU A 1 85 ? 158.801 -25.854 288.527 1.00 19.24 85 LEU A N 1
ATOM 697 C CA . LEU A 1 85 ? 157.629 -26.219 287.737 1.00 17.42 85 LEU A CA 1
ATOM 698 C C . LEU A 1 85 ? 156.790 -24.962 287.544 1.00 17.74 85 LEU A C 1
ATOM 699 O O . LEU A 1 85 ? 156.337 -24.362 288.518 1.00 17.29 85 LEU A O 1
ATOM 704 N N . VAL A 1 86 ? 156.644 -24.523 286.306 1.00 16.18 86 VAL A N 1
ATOM 705 C CA . VAL A 1 86 ? 155.777 -23.397 285.993 1.00 18.45 86 VAL A CA 1
ATOM 706 C C . VAL A 1 86 ? 154.574 -23.956 285.266 1.00 20.31 86 VAL A C 1
ATOM 707 O O . VAL A 1 86 ? 154.708 -24.454 284.139 1.00 18.81 86 VAL A O 1
ATOM 711 N N . ILE A 1 87 ? 153.397 -23.854 285.877 1.00 17.32 87 ILE A N 1
ATOM 712 C CA . ILE A 1 87 ? 152.163 -24.145 285.152 1.00 20.72 87 ILE A CA 1
ATOM 713 C C . ILE A 1 87 ? 151.772 -22.884 284.392 1.00 17.01 87 ILE A C 1
ATOM 714 O O . ILE A 1 87 ? 151.653 -21.804 284.979 1.00 20.61 87 ILE A O 1
ATOM 719 N N . ALA A 1 88 ? 151.595 -23.009 283.088 1.00 12.93 88 ALA A N 1
ATOM 720 C CA . ALA A 1 88 ? 151.239 -21.863 282.257 1.00 15.39 88 ALA A CA 1
ATOM 721 C C . ALA A 1 88 ? 149.860 -22.174 281.695 1.00 15.01 88 ALA A C 1
ATOM 722 O O . ALA A 1 88 ? 149.738 -22.899 280.703 1.00 16.94 88 ALA A O 1
ATOM 724 N N . THR A 1 89 ? 148.830 -21.622 282.323 1.00 16.71 89 THR A N 1
ATOM 725 C CA . THR A 1 89 ? 147.504 -22.099 281.996 1.00 15.18 89 THR A CA 1
ATOM 726 C C . THR A 1 89 ? 146.607 -20.968 281.514 1.00 18.91 89 THR A C 1
ATOM 727 O O . THR A 1 89 ? 146.599 -19.874 282.092 1.00 20.06 89 THR A O 1
ATOM 731 N N . PRO A 1 90 ? 145.844 -21.199 280.451 1.00 15.86 90 PRO A N 1
ATOM 732 C CA . PRO A 1 90 ? 144.669 -20.362 280.215 1.00 17.32 90 PRO A CA 1
ATOM 733 C C . PRO A 1 90 ? 143.694 -20.558 281.364 1.00 17.77 90 PRO A C 1
ATOM 734 O O . PRO A 1 90 ? 143.767 -21.536 282.116 1.00 18.41 90 PRO A O 1
ATOM 738 N N . ILE A 1 91 ? 142.743 -19.635 281.478 1.00 16.28 91 ILE A N 1
ATOM 739 C CA . ILE A 1 91 ? 141.680 -19.736 282.477 1.00 17.62 91 ILE A CA 1
ATOM 740 C C . ILE A 1 91 ? 140.413 -20.242 281.803 1.00 16.60 91 ILE A C 1
ATOM 741 O O . ILE A 1 91 ? 139.981 -19.673 280.794 1.00 18.26 91 ILE A O 1
ATOM 746 N N . THR A 1 92 ? 139.807 -21.301 282.355 1.00 13.91 92 THR A N 1
ATOM 747 C CA . THR A 1 92 ? 138.474 -21.707 281.899 1.00 16.66 92 THR A CA 1
ATOM 748 C C . THR A 1 92 ? 137.589 -21.931 283.112 1.00 14.92 92 THR A C 1
ATOM 749 O O . THR A 1 92 ? 137.983 -22.642 284.041 1.00 17.09 92 THR A O 1
ATOM 753 N N . LEU A 1 93 ? 136.385 -21.348 283.072 1.00 17.44 93 LEU A N 1
ATOM 754 C CA . LEU A 1 93 ? 135.394 -21.469 284.141 1.00 17.88 93 LEU A CA 1
ATOM 755 C C . LEU A 1 93 ? 135.944 -20.979 285.478 1.00 17.81 93 LEU A C 1
ATOM 756 O O . LEU A 1 93 ? 135.641 -21.561 286.522 1.00 18.33 93 LEU A O 1
ATOM 761 N N . ASN A 1 94 ? 136.794 -19.951 285.446 1.00 18.44 94 ASN A N 1
ATOM 762 C CA . ASN A 1 94 ? 137.461 -19.424 286.637 1.00 20.55 94 ASN A CA 1
ATOM 763 C C . ASN A 1 94 ? 138.366 -20.459 287.300 1.00 18.12 94 ASN A C 1
ATOM 764 O O . ASN A 1 94 ? 138.630 -20.368 288.506 1.00 19.25 94 ASN A O 1
ATOM 769 N N . MET A 1 95 ? 138.830 -21.456 286.540 1.00 16.42 95 MET A N 1
ATOM 770 C CA . MET A 1 95 ? 139.821 -22.421 286.997 1.00 14.70 95 MET A CA 1
ATOM 771 C C . MET A 1 95 ? 140.969 -22.473 285.994 1.00 13.95 95 MET A C 1
ATOM 772 O O . MET A 1 95 ? 140.940 -21.819 284.942 1.00 15.02 95 MET A O 1
ATOM 777 N N . CYS A 1 96 ? 141.979 -23.281 286.309 1.00 14.98 96 CYS A N 1
ATOM 778 C CA . CYS A 1 96 ? 142.918 -23.694 285.283 1.00 18.49 96 CYS A CA 1
ATOM 779 C C . CYS A 1 96 ? 142.163 -24.463 284.193 1.00 14.66 96 CYS A C 1
ATOM 780 O O . CYS A 1 96 ? 140.972 -24.771 284.329 1.00 16.87 96 CYS A O 1
ATOM 783 N N . THR A 1 97 ? 142.848 -24.782 283.097 1.00 14.59 97 THR A N 1
ATOM 784 C CA . THR A 1 97 ? 142.148 -25.582 282.091 1.00 14.83 97 THR A CA 1
ATOM 785 C C . THR A 1 97 ? 141.936 -27.019 282.565 1.00 16.61 97 THR A C 1
ATOM 786 O O . THR A 1 97 ? 142.565 -27.495 283.517 1.00 13.59 97 THR A O 1
ATOM 790 N N . SER A 1 98 ? 141.033 -27.730 281.870 1.00 14.34 98 SER A N 1
ATOM 791 C CA . SER A 1 98 ? 140.837 -29.139 282.199 1.00 16.74 98 SER A CA 1
ATOM 792 C C . SER A 1 98 ? 142.114 -29.940 281.975 1.00 16.01 98 SER A C 1
ATOM 793 O O . SER A 1 98 ? 142.338 -30.952 282.656 1.00 18.95 98 SER A O 1
ATOM 796 N N . ALA A 1 99 ? 142.965 -29.503 281.033 1.00 14.81 99 ALA A N 1
ATOM 797 C CA . ALA A 1 99 ? 144.239 -30.189 280.801 1.00 18.09 99 ALA A CA 1
ATOM 798 C C . ALA A 1 99 ? 145.178 -30.067 281.999 1.00 16.22 99 ALA A C 1
ATOM 799 O O . ALA A 1 99 ? 145.809 -31.054 282.402 1.00 16.99 99 ALA A O 1
ATOM 801 N N . ALA A 1 100 ? 145.308 -28.862 282.555 1.00 17.29 100 ALA A N 1
ATOM 802 C CA . ALA A 1 100 ? 146.054 -28.681 283.800 1.00 14.16 100 ALA A CA 1
ATOM 803 C C . ALA A 1 100 ? 145.454 -29.530 284.911 1.00 19.00 100 ALA A C 1
ATOM 804 O O . ALA A 1 100 ? 146.172 -30.119 285.733 1.00 17.07 100 ALA A O 1
ATOM 806 N N . HIS A 1 101 ? 144.128 -29.626 284.921 1.00 14.32 101 HIS A N 1
ATOM 807 C CA . HIS A 1 101 ? 143.408 -30.353 285.956 1.00 16.18 101 HIS A CA 1
ATOM 808 C C . HIS A 1 101 ? 143.747 -31.843 285.929 1.00 17.92 101 HIS A C 1
ATOM 809 O O . HIS A 1 101 ? 143.974 -32.459 286.980 1.00 17.60 101 HIS A O 1
ATOM 816 N N . VAL A 1 102 ? 143.783 -32.442 284.732 1.00 13.05 102 VAL A N 1
ATOM 817 C CA . VAL A 1 102 ? 144.164 -33.853 284.611 1.00 15.84 102 VAL A CA 1
ATOM 818 C C . VAL A 1 102 ? 145.586 -34.064 285.121 1.00 20.22 102 VAL A C 1
ATOM 819 O O . VAL A 1 102 ? 145.853 -34.995 285.895 1.00 18.98 102 VAL A O 1
ATOM 823 N N . ILE A 1 103 ? 146.521 -33.211 284.676 1.00 18.32 103 ILE A N 1
ATOM 824 C CA . ILE A 1 103 ? 147.918 -33.365 285.076 1.00 20.41 103 ILE A CA 1
ATOM 825 C C . ILE A 1 103 ? 148.030 -33.311 286.587 1.00 21.93 103 ILE A C 1
ATOM 826 O O . ILE A 1 103 ? 148.717 -34.135 287.206 1.00 19.54 103 ILE A O 1
ATOM 831 N N . LEU A 1 104 ? 147.347 -32.339 287.205 1.00 16.85 104 LEU A N 1
ATOM 832 C CA . LEU A 1 104 ? 147.423 -32.195 288.654 1.00 18.27 104 LEU A CA 1
ATOM 833 C C . LEU A 1 104 ? 146.756 -33.370 289.369 1.00 20.01 104 LEU A C 1
ATOM 834 O O . LEU A 1 104 ? 147.240 -33.825 290.410 1.00 19.88 104 LEU A O 1
ATOM 839 N N . GLU A 1 105 ? 145.642 -33.874 288.833 1.00 17.99 105 GLU A N 1
ATOM 840 C CA . GLU A 1 105 ? 145.031 -35.082 289.390 1.00 18.51 105 GLU A CA 1
ATOM 841 C C . GLU A 1 105 ? 146.015 -36.251 289.402 1.00 23.85 105 GLU A C 1
ATOM 842 O O . GLU A 1 105 ? 146.136 -36.975 290.404 1.00 21.55 105 GLU A O 1
ATOM 848 N N . LYS A 1 106 ? 146.703 -36.478 288.281 1.00 21.95 106 LYS A N 1
ATOM 849 C CA . LYS A 1 106 ? 147.648 -37.589 288.221 1.00 22.42 106 LYS A CA 1
ATOM 850 C C . LYS A 1 106 ? 148.868 -37.339 289.094 1.00 25.67 106 LYS A C 1
ATOM 851 O O . LYS A 1 106 ? 149.399 -38.278 289.711 1.00 21.41 106 LYS A O 1
ATOM 857 N N . LEU A 1 107 ? 149.304 -36.086 289.181 1.00 21.42 107 LEU A N 1
ATOM 858 C CA . LEU A 1 107 ? 150.458 -35.762 290.008 1.00 23.32 107 LEU A CA 1
ATOM 859 C C . LEU A 1 107 ? 150.173 -36.010 291.486 1.00 29.68 107 LEU A C 1
ATOM 860 O O . LEU A 1 107 ? 151.098 -36.299 292.254 1.00 33.35 107 LEU A O 1
ATOM 865 N N A ASN A 1 108 ? 148.911 -35.912 291.900 0.47 29.96 108 ASN A N 1
ATOM 866 N N B ASN A 1 108 ? 148.909 -35.931 291.904 0.53 29.96 108 ASN A N 1
ATOM 867 C CA A ASN A 1 108 ? 148.528 -36.122 293.288 0.47 31.45 108 ASN A CA 1
ATOM 868 C CA B ASN A 1 108 ? 148.580 -36.112 293.315 0.53 31.47 108 ASN A CA 1
ATOM 869 C C A ASN A 1 108 ? 148.349 -37.594 293.646 0.47 34.38 108 ASN A C 1
ATOM 870 C C B ASN A 1 108 ? 148.706 -37.565 293.742 0.53 34.28 108 ASN A C 1
ATOM 871 O O A ASN A 1 108 ? 147.941 -37.885 294.776 0.47 39.04 108 ASN A O 1
ATOM 872 O O B ASN A 1 108 ? 147.926 -38.053 294.566 0.53 39.39 108 ASN A O 1
ATOM 881 N N A LEU A 1 109 ? 148.673 -38.523 292.742 0.47 32.78 109 LEU A N 1
ATOM 882 N N B LEU A 1 109 ? 149.667 -38.267 293.164 0.53 34.18 109 LEU A N 1
ATOM 883 C CA A LEU A 1 109 ? 148.435 -39.949 292.955 0.47 35.41 109 LEU A CA 1
ATOM 884 C CA B LEU A 1 109 ? 150.134 -39.523 293.701 0.53 36.38 109 LEU A CA 1
ATOM 885 C C A LEU A 1 109 ? 149.684 -40.737 293.364 0.47 34.30 109 LEU A C 1
ATOM 886 C C B LEU A 1 109 ? 151.389 -39.338 294.526 0.53 35.64 109 LEU A C 1
ATOM 887 O O A LEU A 1 109 ? 149.587 -41.947 293.575 0.47 33.21 109 LEU A O 1
ATOM 888 O O B LEU A 1 109 ? 151.872 -40.306 295.131 0.53 35.56 109 LEU A O 1
ATOM 897 N N A MET A 1 110 ? 150.843 -40.091 293.505 0.47 36.53 110 MET A N 1
ATOM 898 N N B MET A 1 110 ? 151.936 -38.131 294.561 0.53 34.25 110 MET A N 1
ATOM 899 C CA A MET A 1 110 ? 152.068 -40.783 293.918 0.47 38.27 110 MET A CA 1
ATOM 900 C CA B MET A 1 110 ? 153.264 -37.917 295.114 0.53 35.00 110 MET A CA 1
ATOM 901 C C A MET A 1 110 ? 152.011 -41.217 295.389 0.47 38.41 110 MET A C 1
ATOM 902 C C B MET A 1 110 ? 153.218 -37.290 296.508 0.53 32.51 110 MET A C 1
ATOM 903 O O A MET A 1 110 ? 151.577 -40.450 296.254 0.47 39.65 110 MET A O 1
ATOM 904 O O B MET A 1 110 ? 154.040 -36.440 296.827 0.53 34.27 110 MET A O 1
ATOM 913 N N A ASP A 1 111 ? 152.452 -42.448 295.664 0.47 41.80 111 ASP A N 1
ATOM 914 N N B ASP A 1 111 ? 152.284 -37.695 297.356 0.53 39.87 111 ASP A N 1
ATOM 915 C CA A ASP A 1 111 ? 152.593 -42.975 297.023 0.47 43.07 111 ASP A CA 1
ATOM 916 C CA B ASP A 1 111 ? 152.411 -37.421 298.778 0.53 38.77 111 ASP A CA 1
ATOM 917 C C A ASP A 1 111 ? 154.077 -43.212 297.270 0.47 42.41 111 ASP A C 1
ATOM 918 C C B ASP A 1 111 ? 152.701 -38.708 299.541 0.53 38.04 111 ASP A C 1
ATOM 919 O O A ASP A 1 111 ? 154.562 -44.331 297.291 0.47 45.44 111 ASP A O 1
ATOM 920 O O B ASP A 1 111 ? 152.053 -38.996 300.547 0.53 37.03 111 ASP A O 1
ATOM 929 N N A GLU A 1 112 ? 154.821 -42.128 297.388 0.47 43.10 112 GLU A N 1
ATOM 930 N N B GLU A 1 112 ? 153.650 -39.506 299.055 0.53 39.89 112 GLU A N 1
ATOM 931 C CA A GLU A 1 112 ? 156.227 -42.295 297.678 0.47 40.62 112 GLU A CA 1
ATOM 932 C CA B GLU A 1 112 ? 154.187 -40.587 299.865 0.53 41.45 112 GLU A CA 1
ATOM 933 C C A GLU A 1 112 ? 156.550 -41.378 298.834 0.47 41.76 112 GLU A C 1
ATOM 934 C C B GLU A 1 112 ? 155.703 -40.426 299.840 0.53 39.16 112 GLU A C 1
ATOM 935 O O A GLU A 1 112 ? 156.201 -40.190 298.824 0.47 39.37 112 GLU A O 1
ATOM 936 O O B GLU A 1 112 ? 156.167 -39.353 299.458 0.53 37.46 112 GLU A O 1
ATOM 947 N N A LEU A 1 113 ? 157.069 -41.975 299.884 0.47 40.06 113 LEU A N 1
ATOM 948 N N B LEU A 1 113 ? 156.500 -41.414 300.253 0.53 41.43 113 LEU A N 1
ATOM 949 C CA A LEU A 1 113 ? 157.871 -41.261 300.851 0.47 41.35 113 LEU A CA 1
ATOM 950 C CA B LEU A 1 113 ? 157.818 -41.081 300.793 0.53 41.24 113 LEU A CA 1
ATOM 951 C C A LEU A 1 113 ? 159.291 -41.666 300.523 0.47 44.02 113 LEU A C 1
ATOM 952 C C B LEU A 1 113 ? 159.011 -41.488 299.926 0.53 43.60 113 LEU A C 1
ATOM 953 O O A LEU A 1 113 ? 159.626 -42.855 300.579 0.47 44.44 113 LEU A O 1
ATOM 954 O O B LEU A 1 113 ? 158.961 -42.457 299.161 0.53 47.47 113 LEU A O 1
ATOM 963 N N . ASN A 1 114 ? 160.086 -40.700 300.085 1.00 45.61 114 ASN A N 1
ATOM 964 C CA . ASN A 1 114 ? 161.455 -40.996 299.681 1.00 44.27 114 ASN A CA 1
ATOM 965 C C . ASN A 1 114 ? 162.176 -41.677 300.844 1.00 50.52 114 ASN A C 1
ATOM 966 O O . ASN A 1 114 ? 162.110 -41.211 301.989 1.00 46.62 114 ASN A O 1
ATOM 971 N N . GLY A 1 115 ? 162.866 -42.782 300.545 1.00 49.59 115 GLY A N 1
ATOM 972 C CA . GLY A 1 115 ? 163.378 -43.633 301.607 1.00 50.27 115 GLY A CA 1
ATOM 973 C C . GLY A 1 115 ? 164.374 -42.938 302.515 1.00 54.45 115 GLY A C 1
ATOM 974 O O . GLY A 1 115 ? 164.385 -43.165 303.726 1.00 55.45 115 GLY A O 1
ATOM 975 N N . ASP A 1 116 ? 165.222 -42.083 301.950 1.00 53.51 116 ASP A N 1
ATOM 976 C CA . ASP A 1 116 ? 166.271 -41.467 302.751 1.00 55.20 116 ASP A CA 1
ATOM 977 C C . ASP A 1 116 ? 165.886 -40.096 303.287 1.00 54.59 116 ASP A C 1
ATOM 978 O O . ASP A 1 116 ? 166.358 -39.710 304.360 1.00 54.03 116 ASP A O 1
ATOM 983 N N . THR A 1 117 ? 165.023 -39.354 302.591 1.00 52.56 117 THR A N 1
ATOM 984 C CA . THR A 1 117 ? 164.638 -38.038 303.087 1.00 47.98 117 THR A CA 1
ATOM 985 C C . THR A 1 117 ? 163.438 -38.099 304.014 1.00 42.37 117 THR A C 1
ATOM 986 O O . THR A 1 117 ? 163.257 -37.185 304.829 1.00 42.80 117 THR A O 1
ATOM 990 N N . LYS A 1 118 ? 162.606 -39.134 303.890 1.00 34.77 118 LYS A N 1
ATOM 991 C CA . LYS A 1 118 ? 161.300 -39.155 304.541 1.00 35.73 118 LYS A CA 1
ATOM 992 C C . LYS A 1 118 ? 160.492 -37.920 304.144 1.00 34.31 118 LYS A C 1
ATOM 993 O O . LYS A 1 118 ? 159.793 -37.306 304.955 1.00 28.92 118 LYS A O 1
ATOM 999 N N . GLN A 1 119 ? 160.587 -37.558 302.871 1.00 30.87 119 GLN A N 1
ATOM 1000 C CA . GLN A 1 119 ? 159.839 -36.444 302.312 1.00 30.94 119 GLN A CA 1
ATOM 1001 C C . GLN A 1 119 ? 159.101 -36.912 301.070 1.00 31.92 119 GLN A C 1
ATOM 1002 O O . GLN A 1 119 ? 159.476 -37.903 300.441 1.00 29.94 119 GLN A O 1
ATOM 1008 N N . PHE A 1 120 ? 158.029 -36.191 300.727 1.00 29.90 120 PHE A N 1
ATOM 1009 C CA . PHE A 1 120 ? 157.327 -36.466 299.483 1.00 27.58 120 PHE A CA 1
ATOM 1010 C C . PHE A 1 120 ? 158.273 -36.240 298.300 1.00 26.95 120 PHE A C 1
ATOM 1011 O O . PHE A 1 120 ? 159.240 -35.479 298.405 1.00 26.70 120 PHE A O 1
ATOM 1019 N N . PRO A 1 121 ? 158.008 -36.895 297.159 1.00 25.79 121 PRO A N 1
ATOM 1020 C CA . PRO A 1 121 ? 158.972 -36.866 296.043 1.00 29.99 121 PRO A CA 1
ATOM 1021 C C . PRO A 1 121 ? 159.241 -35.487 295.479 1.00 26.96 121 PRO A C 1
ATOM 1022 O O . PRO A 1 121 ? 160.327 -35.267 294.929 1.00 25.72 121 PRO A O 1
ATOM 1026 N N . LEU A 1 122 ? 158.300 -34.551 295.585 1.00 24.28 122 LEU A N 1
ATOM 1027 C CA . LEU A 1 122 ? 158.472 -33.235 294.980 1.00 25.25 122 LEU A CA 1
ATOM 1028 C C . LEU A 1 122 ? 158.959 -32.186 295.978 1.00 22.03 122 LEU A C 1
ATOM 1029 O O . LEU A 1 122 ? 159.000 -30.995 295.652 1.00 20.86 122 LEU A O 1
ATOM 1034 N N . TYR A 1 123 ? 159.335 -32.601 297.181 1.00 22.99 123 TYR A N 1
ATOM 1035 C CA . TYR A 1 123 ? 159.944 -31.685 298.139 1.00 22.47 123 TYR A CA 1
ATOM 1036 C C . TYR A 1 123 ? 161.188 -31.019 297.562 1.00 23.00 123 TYR A C 1
ATOM 1037 O O . TYR A 1 123 ? 161.910 -31.595 296.741 1.00 22.39 123 TYR A O 1
ATOM 1046 N N . ASN A 1 124 ? 161.429 -29.783 298.010 1.00 20.31 124 ASN A N 1
ATOM 1047 C CA . ASN A 1 124 ? 162.561 -28.932 297.649 1.00 22.72 124 ASN A CA 1
ATOM 1048 C C . ASN A 1 124 ? 162.486 -28.385 296.239 1.00 23.51 124 ASN A C 1
ATOM 1049 O O . ASN A 1 124 ? 163.479 -27.820 295.747 1.00 22.10 124 ASN A O 1
ATOM 1054 N N . LYS A 1 125 ? 161.341 -28.514 295.579 1.00 20.67 125 LYS A N 1
ATOM 1055 C CA . LYS A 1 125 ? 161.151 -27.879 294.283 1.00 17.19 125 LYS A CA 1
ATOM 1056 C C . LYS A 1 125 ? 160.394 -26.563 294.453 1.00 16.82 125 LYS A C 1
ATOM 1057 O O . LYS A 1 125 ? 159.886 -26.232 295.530 1.00 20.09 125 LYS A O 1
ATOM 1063 N N . VAL A 1 126 ? 160.355 -25.780 293.382 1.00 18.66 126 VAL A N 1
ATOM 1064 C CA . VAL A 1 126 ? 159.783 -24.437 293.423 1.00 16.80 126 VAL A CA 1
ATOM 1065 C C . VAL A 1 126 ? 158.745 -24.333 292.319 1.00 18.98 126 VAL A C 1
ATOM 1066 O O . VAL A 1 126 ? 158.953 -24.858 291.219 1.00 16.81 126 VAL A O 1
ATOM 1070 N N . ALA A 1 127 ? 157.622 -23.683 292.618 1.00 18.33 127 ALA A N 1
ATOM 1071 C CA . ALA A 1 127 ? 156.528 -23.518 291.671 1.00 18.80 127 ALA A CA 1
ATOM 1072 C C . ALA A 1 127 ? 156.325 -22.051 291.323 1.00 19.29 127 ALA A C 1
ATOM 1073 O O . ALA A 1 127 ? 156.456 -21.165 292.175 1.00 17.13 127 ALA A O 1
ATOM 1075 N N . GLY A 1 128 ? 156.004 -21.813 290.048 1.00 19.76 128 GLY A N 1
ATOM 1076 C CA . GLY A 1 128 ? 155.534 -20.523 289.602 1.00 21.38 128 GLY A CA 1
ATOM 1077 C C . GLY A 1 128 ? 154.343 -20.728 288.689 1.00 19.74 128 GLY A C 1
ATOM 1078 O O . GLY A 1 128 ? 153.985 -21.857 288.345 1.00 20.58 128 GLY A O 1
ATOM 1079 N N . LEU A 1 129 ? 153.740 -19.621 288.289 1.00 15.64 129 LEU A N 1
ATOM 1080 C CA . LEU A 1 129 ? 152.492 -19.705 287.554 1.00 17.87 129 LEU A CA 1
ATOM 1081 C C . LEU A 1 129 ? 152.469 -18.612 286.497 1.00 16.45 129 LEU A C 1
ATOM 1082 O O . LEU A 1 129 ? 152.813 -17.465 286.794 1.00 18.84 129 LEU A O 1
ATOM 1087 N N . LEU A 1 130 ? 152.096 -18.976 285.269 1.00 14.57 130 LEU A N 1
ATOM 1088 C CA . LEU A 1 130 ? 151.746 -18.024 284.219 1.00 16.45 130 LEU A CA 1
ATOM 1089 C C . LEU A 1 130 ? 150.291 -18.261 283.832 1.00 17.00 130 LEU A C 1
ATOM 1090 O O . LEU A 1 130 ? 149.892 -19.408 283.609 1.00 19.82 130 LEU A O 1
ATOM 1095 N N . MET A 1 131 ? 149.487 -17.195 283.765 1.00 18.64 131 MET A N 1
ATOM 1096 C CA . MET A 1 131 ? 148.067 -17.373 283.466 1.00 17.13 131 MET A CA 1
ATOM 1097 C C . MET A 1 131 ? 147.608 -16.359 282.429 1.00 16.77 131 MET A C 1
ATOM 1098 O O . MET A 1 131 ? 148.095 -15.223 282.384 1.00 16.77 131 MET A O 1
ATOM 1103 N N . CYS A 1 132 ? 146.640 -16.766 281.612 1.00 16.91 132 CYS A N 1
ATOM 1104 C CA . CYS A 1 132 ? 146.071 -15.880 280.599 1.00 14.19 132 CYS A CA 1
ATOM 1105 C C . CYS A 1 132 ? 144.562 -16.071 280.600 1.00 15.86 132 CYS A C 1
ATOM 1106 O O . CYS A 1 132 ? 144.092 -17.193 280.441 1.00 17.56 132 CYS A O 1
ATOM 1109 N N . GLY A 1 133 ? 143.805 -14.990 280.802 1.00 15.89 133 GLY A N 1
ATOM 1110 C CA . GLY A 1 133 ? 142.366 -15.046 280.668 1.00 14.24 133 GLY A CA 1
ATOM 1111 C C . GLY A 1 133 ? 141.893 -13.860 279.848 1.00 17.98 133 GLY A C 1
ATOM 1112 O O . GLY A 1 133 ? 142.622 -12.886 279.665 1.00 18.31 133 GLY A O 1
ATOM 1113 N N . ASN A 1 134 ? 140.651 -13.937 279.372 1.00 15.60 134 ASN A N 1
ATOM 1114 C CA . ASN A 1 134 ? 140.147 -12.760 278.668 1.00 15.31 134 ASN A CA 1
ATOM 1115 C C . ASN A 1 134 ? 139.768 -11.629 279.615 1.00 15.53 134 ASN A C 1
ATOM 1116 O O . ASN A 1 134 ? 139.801 -10.454 279.205 1.00 16.02 134 ASN A O 1
ATOM 1121 N N . GLU A 1 135 ? 139.403 -11.946 280.867 1.00 17.12 135 GLU A N 1
ATOM 1122 C CA . GLU A 1 135 ? 138.891 -10.908 281.754 1.00 16.07 135 GLU A CA 1
ATOM 1123 C C . GLU A 1 135 ? 139.070 -11.164 283.247 1.00 16.10 135 GLU A C 1
ATOM 1124 O O . GLU A 1 135 ? 139.189 -10.199 283.998 1.00 17.96 135 GLU A O 1
ATOM 1130 N N . ASP A 1 136 ? 139.040 -12.415 283.717 1.00 13.53 136 ASP A N 1
ATOM 1131 C CA . ASP A 1 136 ? 138.869 -12.591 285.159 1.00 13.21 136 ASP A CA 1
ATOM 1132 C C . ASP A 1 136 ? 139.254 -13.999 285.599 1.00 13.84 136 ASP A C 1
ATOM 1133 O O . ASP A 1 136 ? 138.981 -14.969 284.892 1.00 19.05 136 ASP A O 1
ATOM 1138 N N . GLY A 1 137 ? 139.866 -14.100 286.786 1.00 14.24 137 GLY A N 1
ATOM 1139 C CA . GLY A 1 137 ? 140.089 -15.404 287.400 1.00 15.82 137 GLY A CA 1
ATOM 1140 C C . GLY A 1 137 ? 141.519 -15.675 287.839 1.00 17.67 137 GLY A C 1
ATOM 1141 O O . GLY A 1 137 ? 141.798 -16.728 288.422 1.00 15.37 137 GLY A O 1
ATOM 1142 N N . ALA A 1 138 ? 142.423 -14.729 287.576 1.00 15.76 138 ALA A N 1
ATOM 1143 C CA . ALA A 1 138 ? 143.849 -14.986 287.777 1.00 16.71 138 ALA A CA 1
ATOM 1144 C C . ALA A 1 138 ? 144.167 -15.303 289.240 1.00 17.64 138 ALA A C 1
ATOM 1145 O O . ALA A 1 138 ? 144.802 -16.320 289.541 1.00 17.51 138 ALA A O 1
ATOM 1147 N N . HIS A 1 139 ? 143.764 -14.433 290.167 1.00 16.26 139 HIS A N 1
ATOM 1148 C CA . HIS A 1 139 ? 144.139 -14.680 291.566 1.00 19.01 139 HIS A CA 1
ATOM 1149 C C . HIS A 1 139 ? 143.426 -15.905 292.150 1.00 19.02 139 HIS A C 1
ATOM 1150 O O . HIS A 1 139 ? 143.982 -16.611 293.010 1.00 18.28 139 HIS A O 1
ATOM 1157 N N . HIS A 1 140 ? 142.210 -16.178 291.693 1.00 15.36 140 HIS A N 1
ATOM 1158 C CA . HIS A 1 140 ? 141.487 -17.372 292.128 1.00 20.19 140 HIS A CA 1
ATOM 1159 C C . HIS A 1 140 ? 142.202 -18.644 291.673 1.00 18.28 140 HIS A C 1
ATOM 1160 O O . HIS A 1 140 ? 142.415 -19.574 292.462 1.00 17.31 140 HIS A O 1
ATOM 1167 N N . VAL A 1 141 ? 142.609 -18.691 290.403 1.00 17.48 141 VAL A N 1
ATOM 1168 C CA . VAL A 1 141 ? 143.327 -19.857 289.906 1.00 13.18 141 VAL A CA 1
ATOM 1169 C C . VAL A 1 141 ? 144.664 -20.004 290.613 1.00 18.38 141 VAL A C 1
ATOM 1170 O O . VAL A 1 141 ? 145.068 -21.117 290.977 1.00 16.11 141 VAL A O 1
ATOM 1174 N N . ALA A 1 142 ? 145.367 -18.888 290.820 1.00 15.92 142 ALA A N 1
ATOM 1175 C CA . ALA A 1 142 ? 146.658 -18.950 291.495 1.00 16.84 142 ALA A CA 1
ATOM 1176 C C . ALA A 1 142 ? 146.503 -19.529 292.886 1.00 18.16 142 ALA A C 1
ATOM 1177 O O . ALA A 1 142 ? 147.283 -20.394 293.294 1.00 17.42 142 ALA A O 1
ATOM 1179 N N . GLY A 1 143 ? 145.475 -19.103 293.611 1.00 17.63 143 GLY A N 1
ATOM 1180 C CA . GLY A 1 143 ? 145.263 -19.653 294.941 1.00 18.80 143 GLY A CA 1
ATOM 1181 C C . GLY A 1 143 ? 145.047 -21.152 294.897 1.00 20.83 143 GLY A C 1
ATOM 1182 O O . GLY A 1 143 ? 145.672 -21.907 295.648 1.00 21.12 143 GLY A O 1
ATOM 1183 N N . THR A 1 144 ? 144.181 -21.607 293.987 1.00 16.57 144 THR A N 1
ATOM 1184 C CA . THR A 1 144 ? 143.861 -23.033 293.917 1.00 17.27 144 THR A CA 1
ATOM 1185 C C . THR A 1 144 ? 145.066 -23.859 293.468 1.00 17.05 144 THR A C 1
ATOM 1186 O O . THR A 1 144 ? 145.405 -24.874 294.090 1.00 18.43 144 THR A O 1
ATOM 1190 N N . VAL A 1 145 ? 145.742 -23.431 292.402 1.00 14.14 145 VAL A N 1
ATOM 1191 C CA . VAL A 1 145 ? 146.834 -24.237 291.855 1.00 15.19 145 VAL A CA 1
ATOM 1192 C C . VAL A 1 145 ? 148.042 -24.228 292.786 1.00 20.86 145 VAL A C 1
ATOM 1193 O O . VAL A 1 145 ? 148.651 -25.274 293.046 1.00 17.55 145 VAL A O 1
ATOM 1197 N N . LEU A 1 146 ? 148.427 -23.050 293.283 1.00 16.94 146 LEU A N 1
ATOM 1198 C CA . LEU A 1 146 ? 149.631 -22.993 294.110 1.00 18.26 146 LEU A CA 1
ATOM 1199 C C . LEU A 1 146 ? 149.416 -23.676 295.453 1.00 23.62 146 LEU A C 1
ATOM 1200 O O . LEU A 1 146 ? 150.354 -24.285 295.994 1.00 19.44 146 LEU A O 1
ATOM 1205 N N . ASN A 1 147 ? 148.198 -23.600 295.995 1.00 18.81 147 ASN A N 1
ATOM 1206 C CA . ASN A 1 147 ? 147.863 -24.379 297.185 1.00 22.22 147 ASN A CA 1
ATOM 1207 C C . ASN A 1 147 ? 148.056 -25.871 296.934 1.00 23.46 147 ASN A C 1
ATOM 1208 O O . ASN A 1 147 ? 148.662 -26.576 297.750 1.00 21.89 147 ASN A O 1
ATOM 1213 N N . ASN A 1 148 ? 147.540 -26.379 295.811 1.00 19.93 148 ASN A N 1
ATOM 1214 C CA A ASN A 1 148 ? 147.681 -27.804 295.524 0.46 19.15 148 ASN A CA 1
ATOM 1215 C CA B ASN A 1 148 ? 147.684 -27.807 295.540 0.54 19.04 148 ASN A CA 1
ATOM 1216 C C . ASN A 1 148 ? 149.142 -28.202 295.367 1.00 19.99 148 ASN A C 1
ATOM 1217 O O . ASN A 1 148 ? 149.562 -29.260 295.852 1.00 21.32 148 ASN A O 1
ATOM 1226 N N . LEU A 1 149 ? 149.928 -27.379 294.670 1.00 18.61 149 LEU A N 1
ATOM 1227 C CA . LEU A 1 149 ? 151.345 -27.703 294.511 1.00 18.96 149 LEU A CA 1
ATOM 1228 C C . LEU A 1 149 ? 152.060 -27.649 295.851 1.00 19.87 149 LEU A C 1
ATOM 1229 O O . LEU A 1 149 ? 152.932 -28.483 296.127 1.00 19.00 149 LEU A O 1
ATOM 1234 N N . GLY A 1 150 ? 151.683 -26.680 296.695 1.00 19.81 150 GLY A N 1
ATOM 1235 C CA . GLY A 1 150 ? 152.186 -26.635 298.063 1.00 18.60 150 GLY A CA 1
ATOM 1236 C C . GLY A 1 150 ? 151.974 -27.933 298.822 1.00 21.06 150 GLY A C 1
ATOM 1237 O O . GLY A 1 150 ? 152.849 -28.363 299.572 1.00 19.88 150 GLY A O 1
ATOM 1238 N N . ARG A 1 151 ? 150.810 -28.580 298.635 1.00 17.82 151 ARG A N 1
ATOM 1239 C CA . ARG A 1 151 ? 150.543 -29.845 299.332 1.00 22.84 151 ARG A CA 1
ATOM 1240 C C . ARG A 1 151 ? 151.515 -30.941 298.910 1.00 25.48 151 ARG A C 1
ATOM 1241 O O . ARG A 1 151 ? 151.806 -31.848 299.697 1.00 21.52 151 ARG A O 1
ATOM 1249 N N . LEU A 1 152 ? 152.035 -30.862 297.682 1.00 22.07 152 LEU A N 1
ATOM 1250 C CA . LEU A 1 152 ? 152.904 -31.887 297.120 1.00 25.46 152 LEU A CA 1
ATOM 1251 C C . LEU A 1 152 ? 154.360 -31.727 297.520 1.00 20.55 152 LEU A C 1
ATOM 1252 O O . LEU A 1 152 ? 155.137 -32.680 297.385 1.00 24.99 152 LEU A O 1
ATOM 1257 N N . GLY A 1 153 ? 154.767 -30.548 297.969 1.00 20.08 153 GLY A N 1
ATOM 1258 C CA . GLY A 1 153 ? 156.168 -30.360 298.288 1.00 19.63 153 GLY A CA 1
ATOM 1259 C C . GLY A 1 153 ? 156.799 -29.114 297.706 1.00 22.71 153 GLY A C 1
ATOM 1260 O O . GLY A 1 153 ? 157.950 -28.805 298.037 1.00 20.19 153 GLY A O 1
ATOM 1261 N N . TYR A 1 154 ? 156.071 -28.389 296.850 1.00 18.92 154 TYR A N 1
ATOM 1262 C CA . TYR A 1 154 ? 156.602 -27.184 296.228 1.00 17.67 154 TYR A CA 1
ATOM 1263 C C . TYR A 1 154 ? 156.613 -26.009 297.193 1.00 19.70 154 TYR A C 1
ATOM 1264 O O . TYR A 1 154 ? 155.684 -25.817 297.980 1.00 21.37 154 TYR A O 1
ATOM 1273 N N . SER A 1 155 ? 157.668 -25.207 297.108 1.00 17.71 155 SER A N 1
ATOM 1274 C CA . SER A 1 155 ? 157.737 -23.919 297.784 1.00 17.38 155 SER A CA 1
ATOM 1275 C C . SER A 1 155 ? 157.398 -22.817 296.794 1.00 19.15 155 SER A C 1
ATOM 1276 O O . SER A 1 155 ? 157.735 -22.902 295.607 1.00 18.15 155 SER A O 1
ATOM 1279 N N . VAL A 1 156 ? 156.740 -21.776 297.285 1.00 20.08 156 VAL A N 1
ATOM 1280 C CA . VAL A 1 156 ? 156.262 -20.693 296.442 1.00 18.53 156 VAL A CA 1
ATOM 1281 C C . VAL A 1 156 ? 156.929 -19.410 296.918 1.00 15.56 156 VAL A C 1
ATOM 1282 O O . VAL A 1 156 ? 156.731 -19.002 298.067 1.00 18.93 156 VAL A O 1
ATOM 1286 N N . PRO A 1 157 ? 157.718 -18.747 296.080 1.00 18.60 157 PRO A N 1
ATOM 1287 C CA . PRO A 1 157 ? 158.309 -17.471 296.456 1.00 18.70 157 PRO A CA 1
ATOM 1288 C C . PRO A 1 157 ? 157.259 -16.377 296.402 1.00 17.65 157 PRO A C 1
ATOM 1289 O O . PRO A 1 157 ? 156.133 -16.626 295.944 1.00 18.49 157 PRO A O 1
ATOM 1293 N N . PRO A 1 158 ? 157.566 -15.168 296.864 1.00 20.45 158 PRO A N 1
ATOM 1294 C CA . PRO A 1 158 ? 156.634 -14.056 296.658 1.00 17.78 158 PRO A CA 1
ATOM 1295 C C . PRO A 1 158 ? 156.524 -13.713 295.188 1.00 16.34 158 PRO A C 1
ATOM 1296 O O . PRO A 1 158 ? 157.444 -13.949 294.398 1.00 17.43 158 PRO A O 1
ATOM 1300 N N . ASN A 1 159 ? 155.364 -13.162 294.830 1.00 18.37 159 ASN A N 1
ATOM 1301 C CA . ASN A 1 159 ? 155.093 -12.698 293.475 1.00 17.56 159 ASN A CA 1
ATOM 1302 C C . ASN A 1 159 ? 155.387 -13.799 292.456 1.00 16.18 159 ASN A C 1
ATOM 1303 O O . ASN A 1 159 ? 156.031 -13.588 291.427 1.00 20.20 159 ASN A O 1
ATOM 1308 N N . ALA A 1 160 ? 154.911 -15.001 292.767 1.00 19.25 160 ALA A N 1
ATOM 1309 C CA . ALA A 1 160 ? 155.194 -16.175 291.960 1.00 20.85 160 ALA A CA 1
ATOM 1310 C C . ALA A 1 160 ? 154.206 -16.392 290.822 1.00 19.13 160 ALA A C 1
ATOM 1311 O O . ALA A 1 160 ? 154.395 -17.339 290.057 1.00 17.78 160 ALA A O 1
ATOM 1313 N N . ALA A 1 161 ? 153.158 -15.569 290.699 1.00 19.82 161 ALA A N 1
ATOM 1314 C CA . ALA A 1 161 ? 152.120 -15.758 289.686 1.00 23.63 161 ALA A CA 1
ATOM 1315 C C . ALA A 1 161 ? 152.030 -14.519 288.806 1.00 20.85 161 ALA A C 1
ATOM 1316 O O . ALA A 1 161 ? 151.707 -13.432 289.300 1.00 24.97 161 ALA A O 1
ATOM 1318 N N . ALA A 1 162 ? 152.311 -14.682 287.508 1.00 19.79 162 ALA A N 1
ATOM 1319 C CA . ALA A 1 162 ? 152.206 -13.610 286.526 1.00 17.60 162 ALA A CA 1
ATOM 1320 C C . ALA A 1 162 ? 151.090 -13.927 285.536 1.00 16.75 162 ALA A C 1
ATOM 1321 O O . ALA A 1 162 ? 150.864 -15.090 285.202 1.00 18.49 162 ALA A O 1
ATOM 1323 N N . TYR A 1 163 ? 150.404 -12.889 285.048 1.00 17.13 163 TYR A N 1
ATOM 1324 C CA . TYR A 1 163 ? 149.170 -13.134 284.312 1.00 17.07 163 TYR A CA 1
ATOM 1325 C C . TYR A 1 163 ? 148.847 -11.942 283.422 1.00 17.85 163 TYR A C 1
ATOM 1326 O O . TYR A 1 163 ? 149.368 -10.838 283.610 1.00 17.01 163 TYR A O 1
ATOM 1335 N N . TRP A 1 164 ? 147.967 -12.189 282.447 1.00 16.20 164 TRP A N 1
ATOM 1336 C CA . TRP A 1 164 ? 147.350 -11.144 281.649 1.00 16.79 164 TRP A CA 1
ATOM 1337 C C . TRP A 1 164 ? 145.838 -11.335 281.679 1.00 14.71 164 TRP A C 1
ATOM 1338 O O . TRP A 1 164 ? 145.347 -12.458 281.598 1.00 14.83 164 TRP A O 1
ATOM 1349 N N . LEU A 1 165 ? 145.119 -10.231 281.807 1.00 16.94 165 LEU A N 1
ATOM 1350 C CA . LEU A 1 165 ? 143.670 -10.187 281.687 1.00 14.91 165 LEU A CA 1
ATOM 1351 C C . LEU A 1 165 ? 143.300 -8.887 280.997 1.00 18.27 165 LEU A C 1
ATOM 1352 O O . LEU A 1 165 ? 143.948 -7.859 281.213 1.00 14.12 165 LEU A O 1
ATOM 1357 N N . GLY A 1 166 ? 142.248 -8.926 280.180 1.00 15.96 166 GLY A N 1
ATOM 1358 C CA . GLY A 1 166 ? 141.622 -7.700 279.739 1.00 15.80 166 GLY A CA 1
ATOM 1359 C C . GLY A 1 166 ? 140.558 -7.199 280.718 1.00 20.04 166 GLY A C 1
ATOM 1360 O O . GLY A 1 166 ? 140.400 -7.722 281.830 1.00 16.14 166 GLY A O 1
ATOM 1361 N N . PRO A 1 167 ? 139.830 -6.150 280.337 1.00 15.92 167 PRO A N 1
ATOM 1362 C CA . PRO A 1 167 ? 138.741 -5.655 281.187 1.00 17.87 167 PRO A CA 1
ATOM 1363 C C . PRO A 1 167 ? 137.557 -6.617 281.190 1.00 16.27 167 PRO A C 1
ATOM 1364 O O . PRO A 1 167 ? 137.490 -7.553 280.406 1.00 18.41 167 PRO A O 1
ATOM 1368 N N . ALA A 1 168 ? 136.602 -6.356 282.090 1.00 21.02 168 ALA A N 1
ATOM 1369 C CA . ALA A 1 168 ? 135.328 -7.072 282.077 1.00 20.26 168 ALA A CA 1
ATOM 1370 C C . ALA A 1 168 ? 134.801 -7.152 280.650 1.00 19.14 168 ALA A C 1
ATOM 1371 O O . ALA A 1 168 ? 134.693 -6.133 279.959 1.00 19.00 168 ALA A O 1
ATOM 1373 N N . GLY A 1 169 ? 134.529 -8.362 280.188 1.00 21.44 169 GLY A N 1
ATOM 1374 C CA . GLY A 1 169 ? 134.088 -8.531 278.818 1.00 18.85 169 GLY A CA 1
ATOM 1375 C C . GLY A 1 169 ? 134.355 -9.936 278.314 1.00 21.82 169 GLY A C 1
ATOM 1376 O O . GLY A 1 169 ? 134.717 -10.833 279.070 1.00 21.52 169 GLY A O 1
ATOM 1377 N N . THR A 1 170 ? 134.171 -10.095 277.001 1.00 18.19 170 THR A N 1
ATOM 1378 C CA . THR A 1 170 ? 134.286 -11.386 276.342 1.00 20.13 170 THR A CA 1
ATOM 1379 C C . THR A 1 170 ? 135.659 -11.614 275.740 1.00 16.54 170 THR A C 1
ATOM 1380 O O . THR A 1 170 ? 135.921 -12.712 275.240 1.00 17.29 170 THR A O 1
ATOM 1384 N N . GLY A 1 171 ? 136.505 -10.593 275.733 1.00 20.64 171 GLY A N 1
ATOM 1385 C CA . GLY A 1 171 ? 137.744 -10.623 274.975 1.00 21.95 171 GLY A CA 1
ATOM 1386 C C . GLY A 1 171 ? 137.975 -9.301 274.273 1.00 19.30 171 GLY A C 1
ATOM 1387 O O . GLY A 1 171 ? 137.244 -8.326 274.496 1.00 17.17 171 GLY A O 1
ATOM 1388 N N . PRO A 1 172 ? 138.979 -9.253 273.393 1.00 20.55 172 PRO A N 1
ATOM 1389 C CA . PRO A 1 172 ? 139.791 -10.391 272.942 1.00 14.71 172 PRO A CA 1
ATOM 1390 C C . PRO A 1 172 ? 140.923 -10.762 273.908 1.00 17.20 172 PRO A C 1
ATOM 1391 O O . PRO A 1 172 ? 141.025 -10.171 274.987 1.00 16.94 172 PRO A O 1
ATOM 1395 N N . GLY A 1 173 ? 141.741 -11.739 273.524 1.00 19.98 173 GLY A N 1
ATOM 1396 C CA . GLY A 1 173 ? 142.812 -12.232 274.364 1.00 17.31 173 GLY A CA 1
ATOM 1397 C C . GLY A 1 173 ? 144.118 -11.472 274.235 1.00 17.22 173 GLY A C 1
ATOM 1398 O O . GLY A 1 173 ? 144.194 -10.382 273.665 1.00 18.30 173 GLY A O 1
ATOM 1399 N N . TYR A 1 174 ? 145.169 -12.108 274.757 1.00 17.58 174 TYR A N 1
ATOM 1400 C CA . TYR A 1 174 ? 146.496 -11.505 274.867 1.00 14.48 174 TYR A CA 1
ATOM 1401 C C . TYR A 1 174 ? 147.012 -10.978 273.531 1.00 17.41 174 TYR A C 1
ATOM 1402 O O . TYR A 1 174 ? 147.642 -9.917 273.481 1.00 19.20 174 TYR A O 1
ATOM 1411 N N . ILE A 1 175 ? 146.750 -11.699 272.438 1.00 16.91 175 ILE A N 1
ATOM 1412 C CA . ILE A 1 175 ? 147.338 -11.339 271.143 1.00 18.84 175 ILE A CA 1
ATOM 1413 C C . ILE A 1 175 ? 146.713 -10.055 270.606 1.00 22.42 175 ILE A C 1
ATOM 1414 O O . ILE A 1 175 ? 147.398 -9.036 270.436 1.00 19.82 175 ILE A O 1
ATOM 1419 N N . GLU A 1 176 ? 145.401 -10.073 270.347 1.00 17.90 176 GLU A N 1
ATOM 1420 C CA . GLU A 1 176 ? 144.744 -8.858 269.873 1.00 20.38 176 GLU A CA 1
ATOM 1421 C C . GLU A 1 176 ? 144.777 -7.746 270.904 1.00 17.98 176 GLU A C 1
ATOM 1422 O O . GLU A 1 176 ? 144.754 -6.563 270.536 1.00 20.02 176 GLU A O 1
ATOM 1428 N N . GLY A 1 177 ? 144.814 -8.095 272.193 1.00 17.63 177 GLY A N 1
ATOM 1429 C CA . GLY A 1 177 ? 144.849 -7.124 273.259 1.00 18.00 177 GLY A CA 1
ATOM 1430 C C . GLY A 1 177 ? 146.213 -6.525 273.521 1.00 18.02 177 GLY A C 1
ATOM 1431 O O . GLY A 1 177 ? 146.352 -5.671 274.401 1.00 20.25 177 GLY A O 1
ATOM 1432 N N . LYS A 1 178 ? 147.216 -6.968 272.757 1.00 20.08 178 LYS A N 1
ATOM 1433 C CA . LYS A 1 178 ? 148.588 -6.434 272.791 1.00 23.11 178 LYS A CA 1
ATOM 1434 C C . LYS A 1 178 ? 149.253 -6.678 274.142 1.00 21.31 178 LYS A C 1
ATOM 1435 O O . LYS A 1 178 ? 150.003 -5.839 274.651 1.00 19.01 178 LYS A O 1
ATOM 1441 N N . GLY A 1 179 ? 148.992 -7.849 274.714 1.00 18.43 179 GLY A N 1
ATOM 1442 C CA . GLY A 1 179 ? 149.542 -8.189 276.016 1.00 18.22 179 GLY A CA 1
ATOM 1443 C C . GLY A 1 179 ? 151.054 -8.312 276.018 1.00 18.18 179 GLY A C 1
ATOM 1444 O O . GLY A 1 179 ? 151.669 -8.162 277.072 1.00 17.36 179 GLY A O 1
ATOM 1445 N N . ASP A 1 180 ? 151.670 -8.564 274.856 1.00 18.34 180 ASP A N 1
ATOM 1446 C CA A ASP A 1 180 ? 153.127 -8.591 274.807 0.60 21.18 180 ASP A CA 1
ATOM 1447 C CA B ASP A 1 180 ? 153.129 -8.576 274.765 0.40 21.26 180 ASP A CA 1
ATOM 1448 C C . ASP A 1 180 ? 153.746 -7.259 275.223 1.00 21.66 180 ASP A C 1
ATOM 1449 O O . ASP A 1 180 ? 154.923 -7.232 275.594 1.00 20.94 180 ASP A O 1
ATOM 1458 N N . ARG A 1 181 ? 152.984 -6.159 275.195 1.00 17.96 181 ARG A N 1
ATOM 1459 C CA . ARG A 1 181 ? 153.471 -4.851 275.634 1.00 19.72 181 ARG A CA 1
ATOM 1460 C C . ARG A 1 181 ? 152.695 -4.340 276.850 1.00 18.40 181 ARG A C 1
ATOM 1461 O O . ARG A 1 181 ? 152.629 -3.124 277.104 1.00 16.79 181 ARG A O 1
ATOM 1469 N N . HIS A 1 182 ? 152.086 -5.250 277.607 1.00 18.70 182 HIS A N 1
ATOM 1470 C CA . HIS A 1 182 ? 151.326 -4.876 278.794 1.00 19.08 182 HIS A CA 1
ATOM 1471 C C . HIS A 1 182 ? 152.301 -4.773 279.964 1.00 18.31 182 HIS A C 1
ATOM 1472 O O . HIS A 1 182 ? 152.877 -5.779 280.396 1.00 18.96 182 HIS A O 1
ATOM 1479 N N . PHE A 1 183 ? 152.473 -3.549 280.475 1.00 17.82 183 PHE A N 1
ATOM 1480 C CA . PHE A 1 183 ? 153.499 -3.269 281.479 1.00 20.28 183 PHE A CA 1
ATOM 1481 C C . PHE A 1 183 ? 153.326 -4.151 282.704 1.00 21.58 183 PHE A C 1
ATOM 1482 O O . PHE A 1 183 ? 154.287 -4.758 283.190 1.00 18.53 183 PHE A O 1
ATOM 1490 N N . HIS A 1 184 ? 152.101 -4.225 283.226 1.00 17.06 184 HIS A N 1
ATOM 1491 C CA . HIS A 1 184 ? 151.894 -4.936 284.480 1.00 17.87 184 HIS A CA 1
ATOM 1492 C C . HIS A 1 184 ? 152.239 -6.414 284.329 1.00 19.48 184 HIS A C 1
ATOM 1493 O O . HIS A 1 184 ? 152.947 -6.980 285.173 1.00 18.06 184 HIS A O 1
ATOM 1500 N N . THR A 1 185 ? 151.802 -7.038 283.227 1.00 16.07 185 THR A N 1
ATOM 1501 C CA . THR A 1 185 ? 152.149 -8.437 282.974 1.00 14.58 185 THR A CA 1
ATOM 1502 C C . THR A 1 185 ? 153.655 -8.601 282.816 1.00 16.55 185 THR A C 1
ATOM 1503 O O . THR A 1 185 ? 154.256 -9.522 283.380 1.00 17.67 185 THR A O 1
ATOM 1507 N N . ASN A 1 186 ? 154.281 -7.713 282.050 1.00 16.70 186 ASN A N 1
ATOM 1508 C CA . ASN A 1 186 ? 155.707 -7.874 281.800 1.00 19.18 186 ASN A CA 1
ATOM 1509 C C . ASN A 1 186 ? 156.509 -7.726 283.083 1.00 20.42 186 ASN A C 1
ATOM 1510 O O . ASN A 1 186 ? 157.491 -8.451 283.301 1.00 18.70 186 ASN A O 1
ATOM 1515 N N . LYS A 1 187 ? 156.083 -6.839 283.973 1.00 17.52 187 LYS A N 1
ATOM 1516 C CA . LYS A 1 187 ? 156.833 -6.716 285.218 1.00 16.50 187 LYS A CA 1
ATOM 1517 C C . LYS A 1 187 ? 156.560 -7.907 286.133 1.00 18.46 187 LYS A C 1
ATOM 1518 O O . LYS A 1 187 ? 157.485 -8.413 286.774 1.00 16.83 187 LYS A O 1
ATOM 1524 N N . LEU A 1 188 ? 155.319 -8.428 286.153 1.00 15.80 188 LEU A N 1
ATOM 1525 C CA . LEU A 1 188 ? 155.060 -9.620 286.964 1.00 19.42 188 LEU A CA 1
ATOM 1526 C C . LEU A 1 188 ? 155.868 -10.828 286.479 1.00 17.81 188 LEU A C 1
ATOM 1527 O O . LEU A 1 188 ? 156.361 -11.618 287.294 1.00 17.09 188 LEU A O 1
ATOM 1532 N N . ILE A 1 189 ? 155.967 -11.031 285.164 1.00 15.10 189 ILE A N 1
ATOM 1533 C CA . ILE A 1 189 ? 156.755 -12.158 284.663 1.00 17.08 189 ILE A CA 1
ATOM 1534 C C . ILE A 1 189 ? 158.190 -12.056 285.167 1.00 20.28 189 ILE A C 1
ATOM 1535 O O . ILE A 1 189 ? 158.783 -13.047 285.623 1.00 18.61 189 ILE A O 1
ATOM 1540 N N . ARG A 1 190 ? 158.748 -10.848 285.139 1.00 19.01 190 ARG A N 1
ATOM 1541 C CA . ARG A 1 190 ? 160.129 -10.654 285.591 1.00 16.76 190 ARG A CA 1
ATOM 1542 C C . ARG A 1 190 ? 160.285 -10.924 287.086 1.00 16.81 190 ARG A C 1
ATOM 1543 O O . ARG A 1 190 ? 161.267 -11.563 287.498 1.00 17.97 190 ARG A O 1
ATOM 1551 N N . PHE A 1 191 ? 159.341 -10.445 287.906 1.00 16.77 191 PHE A N 1
ATOM 1552 C CA . PHE A 1 191 ? 159.324 -10.780 289.332 1.00 16.79 191 PHE A CA 1
ATOM 1553 C C . PHE A 1 191 ? 159.358 -12.291 289.515 1.00 21.05 191 PHE A C 1
ATOM 1554 O O . PHE A 1 191 ? 160.157 -12.836 290.289 1.00 18.97 191 PHE A O 1
ATOM 1562 N N . MET A 1 192 ? 158.458 -12.983 288.818 1.00 16.65 192 MET A N 1
ATOM 1563 C CA . MET A 1 192 ? 158.300 -14.413 289.021 1.00 19.16 192 MET A CA 1
ATOM 1564 C C . MET A 1 192 ? 159.574 -15.161 288.669 1.00 19.17 192 MET A C 1
ATOM 1565 O O . MET A 1 192 ? 159.994 -16.055 289.409 1.00 17.73 192 MET A O 1
ATOM 1570 N N . VAL A 1 193 ? 160.195 -14.821 287.533 1.00 16.51 193 VAL A N 1
ATOM 1571 C CA . VAL A 1 193 ? 161.414 -15.522 287.126 1.00 18.29 193 VAL A CA 1
ATOM 1572 C C . VAL A 1 193 ? 162.543 -15.260 288.121 1.00 19.53 193 VAL A C 1
ATOM 1573 O O . VAL A 1 193 ? 163.262 -16.183 288.532 1.00 18.10 193 VAL A O 1
ATOM 1577 N N . ALA A 1 194 ? 162.722 -13.999 288.507 1.00 16.85 194 ALA A N 1
ATOM 1578 C CA . ALA A 1 194 ? 163.796 -13.671 289.443 1.00 19.70 194 ALA A CA 1
ATOM 1579 C C . ALA A 1 194 ? 163.617 -14.413 290.764 1.00 21.76 194 ALA A C 1
ATOM 1580 O O . ALA A 1 194 ? 164.581 -14.968 291.313 1.00 20.75 194 ALA A O 1
ATOM 1582 N N . ASN A 1 195 ? 162.389 -14.456 291.277 1.00 17.60 195 ASN A N 1
ATOM 1583 C CA . ASN A 1 195 ? 162.165 -15.015 292.610 1.00 20.19 195 ASN A CA 1
ATOM 1584 C C . ASN A 1 195 ? 162.145 -16.544 292.602 1.00 21.47 195 ASN A C 1
ATOM 1585 O O . ASN A 1 195 ? 162.722 -17.170 293.499 1.00 17.68 195 ASN A O 1
ATOM 1590 N N . THR A 1 196 ? 161.499 -17.181 291.606 1.00 17.86 196 THR A N 1
ATOM 1591 C CA . THR A 1 196 ? 161.574 -18.643 291.538 1.00 19.33 196 THR A CA 1
ATOM 1592 C C . THR A 1 196 ? 163.005 -19.111 291.339 1.00 19.04 196 THR A C 1
ATOM 1593 O O . THR A 1 196 ? 163.403 -20.145 291.883 1.00 18.44 196 THR A O 1
ATOM 1597 N N . SER A 1 197 ? 163.779 -18.388 290.533 1.00 19.64 197 SER A N 1
ATOM 1598 C CA . SER A 1 197 ? 165.171 -18.776 290.300 1.00 21.57 197 SER A CA 1
ATOM 1599 C C . SER A 1 197 ? 165.988 -18.710 291.586 1.00 20.97 197 SER A C 1
ATOM 1600 O O . SER A 1 197 ? 166.766 -19.627 291.886 1.00 21.48 197 SER A O 1
ATOM 1603 N N . HIS A 1 198 ? 165.838 -17.621 292.345 1.00 19.13 198 HIS A N 1
ATOM 1604 C CA . HIS A 1 198 ? 166.563 -17.489 293.606 1.00 21.66 198 HIS A CA 1
ATOM 1605 C C . HIS A 1 198 ? 166.195 -18.608 294.572 1.00 24.28 198 HIS A C 1
ATOM 1606 O O . HIS A 1 198 ? 167.067 -19.272 295.148 1.00 21.76 198 HIS A O 1
ATOM 1613 N N . LEU A 1 199 ? 164.898 -18.838 294.765 1.00 19.34 199 LEU A N 1
ATOM 1614 C CA . LEU A 1 199 ? 164.500 -19.858 295.727 1.00 18.32 199 LEU A CA 1
ATOM 1615 C C . LEU A 1 199 ? 164.941 -21.248 295.287 1.00 20.12 199 LEU A C 1
ATOM 1616 O O . LEU A 1 199 ? 165.267 -22.094 296.133 1.00 20.51 199 LEU A O 1
ATOM 1621 N N . ALA A 1 200 ? 164.981 -21.505 293.974 1.00 18.74 200 ALA A N 1
ATOM 1622 C CA . ALA A 1 200 ? 165.452 -22.805 293.514 1.00 23.49 200 ALA A CA 1
ATOM 1623 C C . ALA A 1 200 ? 166.926 -22.996 293.856 1.00 21.78 200 ALA A C 1
ATOM 1624 O O . ALA A 1 200 ? 167.323 -24.070 294.321 1.00 20.56 200 ALA A O 1
ATOM 1626 N N . ARG A 1 201 ? 167.746 -21.963 293.632 1.00 22.05 201 ARG A N 1
ATOM 1627 C CA . ARG A 1 201 ? 169.161 -22.058 293.990 1.00 25.96 201 ARG A CA 1
ATOM 1628 C C . ARG A 1 201 ? 169.324 -22.252 295.492 1.00 27.71 201 ARG A C 1
ATOM 1629 O O . ARG A 1 201 ? 170.160 -23.048 295.935 1.00 28.88 201 ARG A O 1
ATOM 1637 N N . MET A 1 202 ? 168.522 -21.540 296.289 1.00 24.92 202 MET A N 1
ATOM 1638 C CA . MET A 1 202 ? 168.535 -21.728 297.739 1.00 23.11 202 MET A CA 1
ATOM 1639 C C . MET A 1 202 ? 168.247 -23.173 298.120 1.00 28.91 202 MET A C 1
ATOM 1640 O O . MET A 1 202 ? 168.985 -23.782 298.905 1.00 28.91 202 MET A O 1
ATOM 1645 N N . LEU A 1 203 ? 167.151 -23.735 297.601 1.00 21.79 203 LEU A N 1
ATOM 1646 C CA . LEU A 1 203 ? 166.758 -25.075 298.018 1.00 23.69 203 LEU A CA 1
ATOM 1647 C C . LEU A 1 203 ? 167.705 -26.141 297.493 1.00 29.63 203 LEU A C 1
ATOM 1648 O O . LEU A 1 203 ? 167.785 -27.225 298.081 1.00 29.01 203 LEU A O 1
ATOM 1653 N N . GLN A 1 204 ? 168.421 -25.857 296.402 1.00 28.34 204 GLN A N 1
ATOM 1654 C CA . GLN A 1 204 ? 169.461 -26.771 295.944 1.00 28.80 204 GLN A CA 1
ATOM 1655 C C . GLN A 1 204 ? 170.603 -26.844 296.950 1.00 31.79 204 GLN A C 1
ATOM 1656 O O . GLN A 1 204 ? 171.178 -27.915 297.172 1.00 29.88 204 GLN A O 1
ATOM 1662 N N . GLU A 1 205 ? 170.927 -25.721 297.585 1.00 32.98 205 GLU A N 1
ATOM 1663 C CA . GLU A 1 205 ? 172.028 -25.705 298.539 1.00 35.40 205 GLU A CA 1
ATOM 1664 C C . GLU A 1 205 ? 171.589 -26.160 299.928 1.00 36.31 205 GLU A C 1
ATOM 1665 O O . GLU A 1 205 ? 172.337 -26.863 300.616 1.00 32.31 205 GLU A O 1
ATOM 1671 N N . THR A 1 206 ? 170.399 -25.763 300.376 1.00 24.73 206 THR A N 1
ATOM 1672 C CA . THR A 1 206 ? 169.946 -26.036 301.743 1.00 27.56 206 THR A CA 1
ATOM 1673 C C . THR A 1 206 ? 168.520 -26.567 301.701 1.00 29.77 206 THR A C 1
ATOM 1674 O O . THR A 1 206 ? 167.566 -25.851 302.033 1.00 27.37 206 THR A O 1
ATOM 1678 N N . PRO A 1 207 ? 168.337 -27.824 301.303 1.00 24.12 207 PRO A N 1
ATOM 1679 C CA . PRO A 1 207 ? 166.988 -28.394 301.250 1.00 24.23 207 PRO A CA 1
ATOM 1680 C C . PRO A 1 207 ? 166.365 -28.496 302.633 1.00 28.19 207 PRO A C 1
ATOM 1681 O O . PRO A 1 207 ? 167.056 -28.473 303.654 1.00 26.63 207 PRO A O 1
ATOM 1685 N N . TYR A 1 208 ? 165.033 -28.606 302.655 1.00 23.07 208 TYR A N 1
ATOM 1686 C CA . TYR A 1 208 ? 164.342 -28.946 303.894 1.00 21.03 208 TYR A CA 1
ATOM 1687 C C . TYR A 1 208 ? 164.920 -30.250 304.430 1.00 26.93 208 TYR A C 1
ATOM 1688 O O . TYR A 1 208 ? 165.207 -31.171 303.659 1.00 24.36 208 TYR A O 1
ATOM 1697 N N . THR A 1 209 ? 165.139 -30.304 305.748 1.00 27.38 209 THR A N 1
ATOM 1698 C CA . THR A 1 209 ? 165.576 -31.523 306.421 1.00 33.39 209 THR A CA 1
ATOM 1699 C C . THR A 1 209 ? 164.444 -32.182 307.188 1.00 31.66 209 THR A C 1
ATOM 1700 O O . THR A 1 209 ? 164.675 -33.173 307.886 1.00 31.38 209 THR A O 1
ATOM 1704 N N . THR A 1 210 ? 163.233 -31.645 307.071 1.00 26.47 210 THR A N 1
ATOM 1705 C CA . THR A 1 210 ? 162.074 -32.175 307.772 1.00 23.28 210 THR A CA 1
ATOM 1706 C C . THR A 1 210 ? 161.902 -33.654 307.486 1.00 26.79 210 THR A C 1
ATOM 1707 O O . THR A 1 210 ? 161.947 -34.081 306.331 1.00 27.99 210 THR A O 1
ATOM 1711 N N . ASP A 1 211 ? 161.705 -34.432 308.553 1.00 29.14 211 ASP A N 1
ATOM 1712 C CA . ASP A 1 211 ? 161.416 -35.863 308.476 1.00 27.12 211 ASP A CA 1
ATOM 1713 C C . ASP A 1 211 ? 159.911 -36.021 308.695 1.00 28.79 211 ASP A C 1
ATOM 1714 O O . ASP A 1 211 ? 159.430 -35.985 309.831 1.00 26.18 211 ASP A O 1
ATOM 1719 N N . LEU A 1 212 ? 159.155 -36.183 307.600 1.00 26.02 212 LEU A N 1
ATOM 1720 C CA . LEU A 1 212 ? 157.703 -36.268 307.734 1.00 23.13 212 LEU A CA 1
ATOM 1721 C C . LEU A 1 212 ? 157.280 -37.539 308.460 1.00 26.50 212 LEU A C 1
ATOM 1722 O O . LEU A 1 212 ? 156.206 -37.576 309.078 1.00 28.20 212 LEU A O 1
ATOM 1727 N N . GLU A 1 213 ? 158.083 -38.598 308.356 1.00 28.23 213 GLU A N 1
ATOM 1728 C CA . GLU A 1 213 ? 157.775 -39.826 309.079 1.00 30.57 213 GLU A CA 1
ATOM 1729 C C . GLU A 1 213 ? 157.850 -39.598 310.584 1.00 30.92 213 GLU A C 1
ATOM 1730 O O . GLU A 1 213 ? 156.979 -40.052 311.335 1.00 28.94 213 GLU A O 1
ATOM 1736 N N . ALA A 1 214 ? 158.878 -38.878 311.033 1.00 29.40 214 ALA A N 1
ATOM 1737 C CA . ALA A 1 214 ? 159.017 -38.561 312.451 1.00 27.86 214 ALA A CA 1
ATOM 1738 C C . ALA A 1 214 ? 157.915 -37.622 312.921 1.00 28.63 214 ALA A C 1
ATOM 1739 O O . ALA A 1 214 ? 157.334 -37.825 313.997 1.00 29.09 214 ALA A O 1
ATOM 1741 N N . CYS A 1 215 ? 157.602 -36.588 312.127 1.00 29.06 215 CYS A N 1
ATOM 1742 C CA . CYS A 1 215 ? 156.470 -35.729 312.461 1.00 26.19 215 CYS A CA 1
ATOM 1743 C C . CYS A 1 215 ? 155.209 -36.553 312.639 1.00 25.60 215 CYS A C 1
ATOM 1744 O O . CYS A 1 215 ? 154.436 -36.325 313.576 1.00 26.53 215 CYS A O 1
ATOM 1747 N N . ALA A 1 216 ? 155.004 -37.545 311.763 1.00 20.67 216 ALA A N 1
ATOM 1748 C CA . ALA A 1 216 ? 153.796 -38.358 311.820 1.00 25.23 216 ALA A CA 1
ATOM 1749 C C . ALA A 1 216 ? 153.799 -39.274 313.039 1.00 20.81 216 ALA A C 1
ATOM 1750 O O . ALA A 1 216 ? 152.751 -39.526 313.636 1.00 24.40 216 ALA A O 1
ATOM 1752 N N . GLN A 1 217 ? 154.963 -39.803 313.398 1.00 26.94 217 GLN A N 1
ATOM 1753 C CA . GLN A 1 217 ? 155.031 -40.662 314.576 1.00 28.18 217 GLN A CA 1
ATOM 1754 C C . GLN A 1 217 ? 154.763 -39.870 315.844 1.00 26.87 217 GLN A C 1
ATOM 1755 O O . GLN A 1 217 ? 154.002 -40.318 316.710 1.00 25.60 217 GLN A O 1
ATOM 1761 N N . ALA A 1 218 ? 155.353 -38.676 315.958 1.00 24.33 218 ALA A N 1
ATOM 1762 C CA . ALA A 1 218 ? 155.029 -37.810 317.091 1.00 23.58 218 ALA A CA 1
ATOM 1763 C C . ALA A 1 218 ? 153.541 -37.473 317.109 1.00 28.89 218 ALA A C 1
ATOM 1764 O O . ALA A 1 218 ? 152.913 -37.438 318.175 1.00 25.80 218 ALA A O 1
ATOM 1766 N N . ALA A 1 219 ? 152.951 -37.255 315.929 1.00 27.66 219 ALA A N 1
ATOM 1767 C CA . ALA A 1 219 ? 151.520 -36.989 315.860 1.00 25.35 219 ALA A CA 1
ATOM 1768 C C . ALA A 1 219 ? 150.703 -38.218 316.250 1.00 25.22 219 ALA A C 1
ATOM 1769 O O . ALA A 1 219 ? 149.657 -38.090 316.896 1.00 25.45 219 ALA A O 1
ATOM 1771 N N . ARG A 1 220 ? 151.144 -39.413 315.851 1.00 23.37 220 ARG A N 1
ATOM 1772 C CA . ARG A 1 220 ? 150.442 -40.619 316.290 1.00 24.73 220 ARG A CA 1
ATOM 1773 C C . ARG A 1 220 ? 150.489 -40.748 317.805 1.00 28.12 220 ARG A C 1
ATOM 1774 O O . ARG A 1 220 ? 149.475 -41.057 318.438 1.00 24.93 220 ARG A O 1
ATOM 1782 N N . GLU A 1 221 ? 151.659 -40.494 318.400 1.00 25.43 221 GLU A N 1
ATOM 1783 C CA . GLU A 1 221 ? 151.851 -40.631 319.845 1.00 26.76 221 GLU A CA 1
ATOM 1784 C C . GLU A 1 221 ? 151.061 -39.609 320.652 1.00 30.29 221 GLU A C 1
ATOM 1785 O O . GLU A 1 221 ? 151.047 -39.699 321.884 1.00 33.59 221 GLU A O 1
ATOM 1791 N N . GLU A 1 222 ? 150.398 -38.645 320.009 1.00 34.13 222 GLU A N 1
ATOM 1792 C CA . GLU A 1 222 ? 149.579 -37.675 320.727 1.00 29.61 222 GLU A CA 1
ATOM 1793 C C . GLU A 1 222 ? 148.134 -37.653 320.250 1.00 30.59 222 GLU A C 1
ATOM 1794 O O . GLU A 1 222 ? 147.384 -36.756 320.645 1.00 31.12 222 GLU A O 1
ATOM 1800 N N . SER A 1 223 ? 147.706 -38.623 319.439 1.00 28.36 223 SER A N 1
ATOM 1801 C CA . SER A 1 223 ? 146.376 -38.590 318.837 1.00 29.94 223 SER A CA 1
ATOM 1802 C C . SER A 1 223 ? 145.639 -39.911 319.038 1.00 30.14 223 SER A C 1
ATOM 1803 O O . SER A 1 223 ? 146.222 -40.928 319.424 1.00 28.44 223 SER A O 1
ATOM 1806 N N . ASP A 1 224 ? 144.333 -39.871 318.773 1.00 25.80 224 ASP A N 1
ATOM 1807 C CA . ASP A 1 224 ? 143.467 -41.040 318.708 1.00 32.71 224 ASP A CA 1
ATOM 1808 C C . ASP A 1 224 ? 143.458 -41.610 317.297 1.00 36.16 224 ASP A C 1
ATOM 1809 O O . ASP A 1 224 ? 143.783 -40.920 316.328 1.00 30.84 224 ASP A O 1
ATOM 1814 N N . ASP A 1 225 ? 143.036 -42.873 317.181 1.00 30.26 225 ASP A N 1
ATOM 1815 C CA . ASP A 1 225 ? 142.874 -43.504 315.875 1.00 29.28 225 ASP A CA 1
ATOM 1816 C C . ASP A 1 225 ? 141.409 -43.667 315.487 1.00 29.11 225 ASP A C 1
ATOM 1817 O O . ASP A 1 225 ? 141.093 -44.439 314.574 1.00 33.38 225 ASP A O 1
ATOM 1822 N N . VAL A 1 226 ? 140.509 -42.964 316.170 1.00 26.72 226 VAL A N 1
ATOM 1823 C CA . VAL A 1 226 ? 139.086 -42.972 315.857 1.00 28.27 226 VAL A CA 1
ATOM 1824 C C . VAL A 1 226 ? 138.564 -41.548 315.978 1.00 33.12 226 VAL A C 1
ATOM 1825 O O . VAL A 1 226 ? 138.811 -40.870 316.980 1.00 35.58 226 VAL A O 1
ATOM 1829 N N . PHE A 1 227 ? 137.850 -41.095 314.960 1.00 26.80 227 PHE A N 1
ATOM 1830 C CA . PHE A 1 227 ? 137.092 -39.856 315.029 1.00 30.97 227 PHE A CA 1
ATOM 1831 C C . PHE A 1 227 ? 135.629 -40.222 315.221 1.00 29.00 227 PHE A C 1
ATOM 1832 O O . PHE A 1 227 ? 135.089 -41.030 314.463 1.00 31.47 227 PHE A O 1
ATOM 1840 N N . ALA A 1 228 ? 134.983 -39.628 316.221 1.00 32.36 228 ALA A N 1
ATOM 1841 C CA . ALA A 1 228 ? 133.563 -39.883 316.422 1.00 28.23 228 ALA A CA 1
ATOM 1842 C C . ALA A 1 228 ? 132.916 -38.680 317.092 1.00 30.75 228 ALA A C 1
ATOM 1843 O O . ALA A 1 228 ? 133.479 -38.108 318.028 1.00 39.66 228 ALA A O 1
ATOM 1845 N N . ILE A 1 229 ? 131.737 -38.298 316.600 1.00 33.37 229 ILE A N 1
ATOM 1846 C CA . ILE A 1 229 ? 130.956 -37.214 317.186 1.00 31.28 229 ILE A CA 1
ATOM 1847 C C . ILE A 1 229 ? 129.481 -37.553 317.037 1.00 31.09 229 ILE A C 1
ATOM 1848 O O . ILE A 1 229 ? 129.073 -38.191 316.064 1.00 34.22 229 ILE A O 1
ATOM 1853 N N . ARG A 1 230 ? 128.675 -37.102 318.004 1.00 29.14 230 ARG A N 1
ATOM 1854 C CA . ARG A 1 230 ? 127.227 -37.223 317.904 1.00 29.30 230 ARG A CA 1
ATOM 1855 C C . ARG A 1 230 ? 126.651 -36.134 317.003 1.00 29.72 230 ARG A C 1
ATOM 1856 O O . ARG A 1 230 ? 127.191 -35.030 316.901 1.00 30.49 230 ARG A O 1
ATOM 1864 N N . VAL A 1 231 ? 125.532 -36.449 316.361 1.00 29.54 231 VAL A N 1
ATOM 1865 C CA . VAL A 1 231 ? 124.860 -35.545 315.432 1.00 29.08 231 VAL A CA 1
ATOM 1866 C C . VAL A 1 231 ? 123.475 -35.229 315.976 1.00 34.99 231 VAL A C 1
ATOM 1867 O O . VAL A 1 231 ? 122.751 -36.134 316.408 1.00 32.84 231 VAL A O 1
ATOM 1871 N N . ASN A 1 232 ? 123.107 -33.949 315.953 1.00 32.18 232 ASN A N 1
ATOM 1872 C CA . ASN A 1 232 ? 121.743 -33.547 316.279 1.00 29.25 232 ASN A CA 1
ATOM 1873 C C . ASN A 1 232 ? 120.879 -33.824 315.057 1.00 31.05 232 ASN A C 1
ATOM 1874 O O . ASN A 1 232 ? 120.989 -33.128 314.044 1.00 31.41 232 ASN A O 1
ATOM 1879 N N . VAL A 1 233 ? 120.026 -34.848 315.141 1.00 29.90 233 VAL A N 1
ATOM 1880 C CA . VAL A 1 233 ? 119.189 -35.255 314.018 1.00 29.70 233 VAL A CA 1
ATOM 1881 C C . VAL A 1 233 ? 117.778 -34.697 314.126 1.00 32.66 233 VAL A C 1
ATOM 1882 O O . VAL A 1 233 ? 116.875 -35.157 313.417 1.00 31.06 233 VAL A O 1
ATOM 1886 N N . ASN A 1 234 ? 117.563 -33.706 314.987 1.00 34.09 234 ASN A N 1
ATOM 1887 C CA . ASN A 1 234 ? 116.218 -33.217 315.267 1.00 32.69 234 ASN A CA 1
ATOM 1888 C C . ASN A 1 234 ? 115.980 -31.802 314.757 1.00 38.12 234 ASN A C 1
ATOM 1889 O O . ASN A 1 234 ? 115.091 -31.108 315.258 1.00 34.80 234 ASN A O 1
ATOM 1894 N N . THR A 1 235 ? 116.732 -31.365 313.746 1.00 30.85 235 THR A N 1
ATOM 1895 C CA . THR A 1 235 ? 116.547 -30.013 313.257 1.00 31.05 235 THR A CA 1
ATOM 1896 C C . THR A 1 235 ? 116.844 -29.956 311.767 1.00 32.80 235 THR A C 1
ATOM 1897 O O . THR A 1 235 ? 117.799 -30.600 311.308 1.00 33.06 235 THR A O 1
ATOM 1901 N N . PRO A 1 236 ? 116.045 -29.217 310.993 1.00 31.46 236 PRO A N 1
ATOM 1902 C CA . PRO A 1 236 ? 116.421 -28.934 309.602 1.00 33.24 236 PRO A CA 1
ATOM 1903 C C . PRO A 1 236 ? 117.473 -27.844 309.474 1.00 35.66 236 PRO A C 1
ATOM 1904 O O . PRO A 1 236 ? 117.966 -27.613 308.362 1.00 31.38 236 PRO A O 1
ATOM 1908 N N . ALA A 1 237 ? 117.835 -27.179 310.573 1.00 35.47 237 ALA A N 1
ATOM 1909 C CA . ALA A 1 237 ? 118.728 -26.031 310.494 1.00 35.58 237 ALA A CA 1
ATOM 1910 C C . ALA A 1 237 ? 120.111 -26.442 310.003 1.00 37.23 237 ALA A C 1
ATOM 1911 O O . ALA A 1 237 ? 120.603 -27.540 310.293 1.00 36.51 237 ALA A O 1
ATOM 1913 N N . ILE A 1 238 ? 120.748 -25.535 309.257 1.00 36.72 238 ILE A N 1
ATOM 1914 C CA . ILE A 1 238 ? 122.107 -25.730 308.776 1.00 31.61 238 ILE A CA 1
ATOM 1915 C C . ILE A 1 238 ? 123.059 -24.678 309.326 1.00 35.95 238 ILE A C 1
ATOM 1916 O O . ILE A 1 238 ? 124.220 -24.619 308.913 1.00 30.98 238 ILE A O 1
ATOM 1921 N N . ARG A 1 239 ? 122.599 -23.860 310.266 1.00 37.64 239 ARG A N 1
ATOM 1922 C CA . ARG A 1 239 ? 123.464 -22.864 310.876 1.00 38.21 239 ARG A CA 1
ATOM 1923 C C . ARG A 1 239 ? 124.517 -23.532 311.755 1.00 31.44 239 ARG A C 1
ATOM 1924 O O . ARG A 1 239 ? 124.290 -24.584 312.358 1.00 33.33 239 ARG A O 1
ATOM 1932 N N . TYR A 1 240 ? 125.686 -22.906 311.821 1.00 29.19 240 TYR A N 1
ATOM 1933 C CA . TYR A 1 240 ? 126.822 -23.511 312.491 1.00 27.54 240 TYR A CA 1
ATOM 1934 C C . TYR A 1 240 ? 126.729 -23.327 313.997 1.00 28.73 240 TYR A C 1
ATOM 1935 O O . TYR A 1 240 ? 126.379 -22.247 314.486 1.00 28.01 240 TYR A O 1
ATOM 1944 N N . LYS A 1 241 ? 127.038 -24.396 314.728 1.00 25.55 241 LYS A N 1
ATOM 1945 C CA . LYS A 1 241 ? 127.132 -24.353 316.186 1.00 29.33 241 LYS A CA 1
ATOM 1946 C C . LYS A 1 241 ? 128.381 -25.110 316.622 1.00 27.09 241 LYS A C 1
ATOM 1947 O O . LYS A 1 241 ? 128.444 -26.337 316.496 1.00 28.75 241 LYS A O 1
ATOM 1953 N N . ARG A 1 242 ? 129.366 -24.379 317.156 1.00 25.14 242 ARG A N 1
ATOM 1954 C CA . ARG A 1 242 ? 130.632 -24.973 317.569 1.00 24.35 242 ARG A CA 1
ATOM 1955 C C . ARG A 1 242 ? 130.508 -25.759 318.872 1.00 23.69 242 ARG A C 1
ATOM 1956 O O . ARG A 1 242 ? 131.336 -26.634 319.142 1.00 26.05 242 ARG A O 1
ATOM 1964 N N . PHE A 1 243 ? 129.531 -25.407 319.705 1.00 29.84 243 PHE A N 1
ATOM 1965 C CA . PHE A 1 243 ? 129.196 -26.125 320.932 1.00 29.44 243 PHE A CA 1
ATOM 1966 C C . PHE A 1 243 ? 127.783 -26.651 320.756 1.00 28.14 243 PHE A C 1
ATOM 1967 O O . PHE A 1 243 ? 126.859 -25.870 320.514 1.00 31.52 243 PHE A O 1
ATOM 1975 N N . GLN A 1 244 ? 127.606 -27.967 320.849 1.00 29.66 244 GLN A N 1
ATOM 1976 C CA . GLN A 1 244 ? 126.271 -28.529 320.720 1.00 28.55 244 GLN A CA 1
ATOM 1977 C C . GLN A 1 244 ? 125.821 -29.336 321.930 1.00 31.08 244 GLN A C 1
ATOM 1978 O O . GLN A 1 244 ? 124.632 -29.661 322.018 1.00 32.17 244 GLN A O 1
ATOM 1984 N N . LYS A 1 245 ? 126.722 -29.652 322.857 1.00 30.13 245 LYS A N 1
ATOM 1985 C CA . LYS A 1 245 ? 126.360 -30.266 324.141 1.00 35.27 245 LYS A CA 1
ATOM 1986 C C . LYS A 1 245 ? 125.551 -31.548 323.954 1.00 41.28 245 LYS A C 1
ATOM 1987 O O . LYS A 1 245 ? 124.585 -31.800 324.676 1.00 40.17 245 LYS A O 1
ATOM 1993 N N . LEU A 1 246 ? 125.929 -32.364 322.973 1.00 33.89 246 LEU A N 1
ATOM 1994 C CA . LEU A 1 246 ? 125.163 -33.570 322.680 1.00 36.39 246 LEU A CA 1
ATOM 1995 C C . LEU A 1 246 ? 125.658 -34.788 323.448 1.00 38.66 246 LEU A C 1
ATOM 1996 O O . LEU A 1 246 ? 124.946 -35.799 323.494 1.00 41.58 246 LEU A O 1
ATOM 2001 N N . GLY A 1 247 ? 126.842 -34.712 324.052 1.00 35.43 247 GLY A N 1
ATOM 2002 C CA . GLY A 1 247 ? 127.458 -35.848 324.711 1.00 41.38 247 GLY A CA 1
ATOM 2003 C C . GLY A 1 247 ? 128.573 -36.451 323.879 1.00 46.61 247 GLY A C 1
ATOM 2004 O O . GLY A 1 247 ? 128.456 -36.538 322.654 1.00 45.40 247 GLY A O 1
ATOM 2005 N N . GLU A 1 248 ? 129.668 -36.861 324.512 1.00 47.86 248 GLU A N 1
ATOM 2006 C CA . GLU A 1 248 ? 130.720 -37.495 323.738 1.00 50.81 248 GLU A CA 1
ATOM 2007 C C . GLU A 1 248 ? 130.359 -38.953 323.444 1.00 53.25 248 GLU A C 1
ATOM 2008 O O . GLU A 1 248 ? 129.419 -39.521 324.009 1.00 50.15 248 GLU A O 1
ATOM 2014 N N . VAL A 1 249 ? 131.112 -39.548 322.519 1.00 51.83 249 VAL A N 1
ATOM 2015 C CA . VAL A 1 249 ? 130.899 -40.918 322.069 1.00 53.42 249 VAL A CA 1
ATOM 2016 C C . VAL A 1 249 ? 131.982 -41.800 322.672 1.00 49.95 249 VAL A C 1
ATOM 2017 O O . VAL A 1 249 ? 133.131 -41.371 322.820 1.00 56.14 249 VAL A O 1
ATOM 2021 N N . LYS A 1 250 ? 131.614 -43.031 323.023 1.00 55.40 250 LYS A N 1
ATOM 2022 C CA . LYS A 1 250 ? 132.572 -44.045 323.439 1.00 62.25 250 LYS A CA 1
ATOM 2023 C C . LYS A 1 250 ? 132.458 -45.243 322.501 1.00 65.83 250 LYS A C 1
ATOM 2024 O O . LYS A 1 250 ? 131.352 -45.637 322.111 1.00 66.13 250 LYS A O 1
ATOM 2030 N N . VAL A 1 251 ? 133.606 -45.812 322.140 1.00 72.26 251 VAL A N 1
ATOM 2031 C CA . VAL A 1 251 ? 133.708 -46.790 321.061 1.00 78.10 251 VAL A CA 1
ATOM 2032 C C . VAL A 1 251 ? 133.703 -48.199 321.640 1.00 84.53 251 VAL A C 1
ATOM 2033 O O . VAL A 1 251 ? 134.352 -48.464 322.659 1.00 86.29 251 VAL A O 1
ATOM 2037 N N . GLU A 1 252 ? 132.968 -49.101 320.973 1.00 88.37 252 GLU A N 1
ATOM 2038 C CA . GLU A 1 252 ? 132.672 -50.485 321.356 1.00 92.50 252 GLU A CA 1
ATOM 2039 C C . GLU A 1 252 ? 133.573 -51.118 322.414 1.00 97.97 252 GLU A C 1
ATOM 2040 O O . GLU A 1 252 ? 133.434 -50.835 323.610 1.00 100.88 252 GLU A O 1
ATOM 2046 N N . GLU A 1 253 ? 134.470 -52.006 321.983 1.00 96.12 253 GLU A N 1
ATOM 2047 C CA . GLU A 1 253 ? 135.241 -52.855 322.893 1.00 93.54 253 GLU A CA 1
ATOM 2048 C C . GLU A 1 253 ? 136.123 -52.052 323.843 1.00 90.17 253 GLU A C 1
ATOM 2049 O O . GLU A 1 253 ? 135.777 -51.865 325.010 1.00 88.16 253 GLU A O 1
ATOM 2055 N N . ALA B 1 2 ? 167.947 -13.878 316.686 1.00 49.78 2 ALA B N 1
ATOM 2056 C CA . ALA B 1 2 ? 166.811 -14.751 316.932 1.00 46.97 2 ALA B CA 1
ATOM 2057 C C . ALA B 1 2 ? 165.731 -14.554 315.869 1.00 47.62 2 ALA B C 1
ATOM 2058 O O . ALA B 1 2 ? 165.568 -13.454 315.335 1.00 53.14 2 ALA B O 1
ATOM 2060 N N . LEU B 1 3 ? 165.005 -15.624 315.550 1.00 38.39 3 LEU B N 1
ATOM 2061 C CA . LEU B 1 3 ? 163.843 -15.530 314.675 1.00 33.45 3 LEU B CA 1
ATOM 2062 C C . LEU B 1 3 ? 162.579 -15.388 315.509 1.00 29.72 3 LEU B C 1
ATOM 2063 O O . LEU B 1 3 ? 162.464 -15.975 316.590 1.00 29.55 3 LEU B O 1
ATOM 2068 N N . LYS B 1 4 ? 161.644 -14.576 315.016 1.00 23.43 4 LYS B N 1
ATOM 2069 C CA . LYS B 1 4 ? 160.363 -14.347 315.673 1.00 23.40 4 LYS B CA 1
ATOM 2070 C C . LYS B 1 4 ? 159.228 -14.861 314.803 1.00 29.91 4 LYS B C 1
ATOM 2071 O O . LYS B 1 4 ? 159.206 -14.625 313.590 1.00 25.26 4 LYS B O 1
ATOM 2077 N N . ALA B 1 5 ? 158.281 -15.538 315.437 1.00 26.74 5 ALA B N 1
ATOM 2078 C CA . ALA B 1 5 ? 157.039 -15.954 314.807 1.00 23.76 5 ALA B CA 1
ATOM 2079 C C . ALA B 1 5 ? 155.893 -15.225 315.485 1.00 27.76 5 ALA B C 1
ATOM 2080 O O . ALA B 1 5 ? 155.801 -15.228 316.715 1.00 29.44 5 ALA B O 1
ATOM 2082 N N . LEU B 1 6 ? 155.026 -14.612 314.687 1.00 24.22 6 LEU B N 1
ATOM 2083 C CA . LEU B 1 6 ? 153.815 -13.957 315.170 1.00 19.92 6 LEU B CA 1
ATOM 2084 C C . LEU B 1 6 ? 152.599 -14.730 314.673 1.00 23.88 6 LEU B C 1
ATOM 2085 O O . LEU B 1 6 ? 152.432 -14.922 313.461 1.00 25.45 6 LEU B O 1
ATOM 2090 N N . ILE B 1 7 ? 151.758 -15.164 315.603 1.00 18.85 7 ILE B N 1
ATOM 2091 C CA . ILE B 1 7 ? 150.553 -15.933 315.304 1.00 24.59 7 ILE B CA 1
ATOM 2092 C C . ILE B 1 7 ? 149.361 -15.044 315.613 1.00 26.89 7 ILE B C 1
ATOM 2093 O O . ILE B 1 7 ? 149.191 -14.605 316.759 1.00 26.47 7 ILE B O 1
ATOM 2098 N N . LEU B 1 8 ? 148.553 -14.742 314.586 1.00 21.71 8 LEU B N 1
ATOM 2099 C CA . LEU B 1 8 ? 147.380 -13.881 314.736 1.00 22.13 8 LEU B CA 1
ATOM 2100 C C . LEU B 1 8 ? 146.129 -14.748 314.818 1.00 25.21 8 LEU B C 1
ATOM 2101 O O . LEU B 1 8 ? 145.661 -15.282 313.806 1.00 23.32 8 LEU B O 1
ATOM 2106 N N . ASN B 1 9 ? 145.573 -14.875 316.016 1.00 23.21 9 ASN B N 1
ATOM 2107 C CA . ASN B 1 9 ? 144.264 -15.492 316.157 1.00 22.76 9 ASN B CA 1
ATOM 2108 C C . ASN B 1 9 ? 143.217 -14.491 315.696 1.00 22.24 9 ASN B C 1
ATOM 2109 O O . ASN B 1 9 ? 143.069 -13.433 316.307 1.00 24.75 9 ASN B O 1
ATOM 2114 N N . THR B 1 10 ? 142.469 -14.818 314.637 1.00 21.14 10 THR B N 1
ATOM 2115 C CA . THR B 1 10 ? 141.482 -13.889 314.098 1.00 20.32 10 THR B CA 1
ATOM 2116 C C . THR B 1 10 ? 140.048 -14.280 314.449 1.00 20.37 10 THR B C 1
ATOM 2117 O O . THR B 1 10 ? 139.109 -13.936 313.718 1.00 20.92 10 THR B O 1
ATOM 2121 N N . THR B 1 11 ? 139.858 -14.949 315.589 1.00 20.91 11 THR B N 1
ATOM 2122 C CA . THR B 1 11 ? 138.521 -15.233 316.101 1.00 22.52 11 THR B CA 1
ATOM 2123 C C . THR B 1 11 ? 137.762 -13.938 316.378 1.00 18.67 11 THR B C 1
ATOM 2124 O O . THR B 1 11 ? 138.347 -12.896 316.692 1.00 21.67 11 THR B O 1
ATOM 2128 N N . LEU B 1 12 ? 136.442 -14.004 316.248 1.00 18.30 12 LEU B N 1
ATOM 2129 C CA . LEU B 1 12 ? 135.587 -12.847 316.466 1.00 19.87 12 LEU B CA 1
ATOM 2130 C C . LEU B 1 12 ? 135.194 -12.676 317.927 1.00 23.07 12 LEU B C 1
ATOM 2131 O O . LEU B 1 12 ? 134.442 -11.755 318.245 1.00 24.87 12 LEU B O 1
ATOM 2136 N N . ARG B 1 13 ? 135.676 -13.528 318.824 1.00 23.09 13 ARG B N 1
ATOM 2137 C CA . ARG B 1 13 ? 135.288 -13.447 320.227 1.00 24.13 13 ARG B CA 1
ATOM 2138 C C . ARG B 1 13 ? 136.470 -12.953 321.057 1.00 21.04 13 ARG B C 1
ATOM 2139 O O . ARG B 1 13 ? 137.598 -13.445 320.921 1.00 25.05 13 ARG B O 1
ATOM 2147 N N . ARG B 1 14 ? 136.198 -11.968 321.907 1.00 24.04 14 ARG B N 1
ATOM 2148 C CA . ARG B 1 14 ? 137.216 -11.326 322.729 1.00 24.19 14 ARG B CA 1
ATOM 2149 C C . ARG B 1 14 ? 137.697 -12.261 323.843 1.00 24.69 14 ARG B C 1
ATOM 2150 O O . ARG B 1 14 ? 136.936 -13.079 324.370 1.00 28.42 14 ARG B O 1
ATOM 2158 N N . SER B 1 15 ? 138.982 -12.152 324.187 1.00 25.57 15 SER B N 1
ATOM 2159 C CA . SER B 1 15 ? 139.543 -12.880 325.331 1.00 28.14 15 SER B CA 1
ATOM 2160 C C . SER B 1 15 ? 138.779 -12.490 326.597 1.00 31.22 15 SER B C 1
ATOM 2161 O O . SER B 1 15 ? 138.387 -11.334 326.749 1.00 26.18 15 SER B O 1
ATOM 2164 N N . PRO B 1 16 ? 138.589 -13.440 327.524 1.00 31.15 16 PRO B N 1
ATOM 2165 C CA . PRO B 1 16 ? 139.123 -14.806 327.469 1.00 30.82 16 PRO B CA 1
ATOM 2166 C C . PRO B 1 16 ? 138.136 -15.872 326.969 1.00 26.12 16 PRO B C 1
ATOM 2167 O O . PRO B 1 16 ? 138.313 -17.039 327.313 1.00 30.78 16 PRO B O 1
ATOM 2171 N N . SER B 1 17 ? 137.115 -15.492 326.203 1.00 27.58 17 SER B N 1
ATOM 2172 C CA . SER B 1 17 ? 136.198 -16.481 325.648 1.00 29.31 17 SER B CA 1
ATOM 2173 C C . SER B 1 17 ? 136.971 -17.580 324.926 1.00 31.93 17 SER B C 1
ATOM 2174 O O . SER B 1 17 ? 137.938 -17.309 324.209 1.00 29.88 17 SER B O 1
ATOM 2177 N N . ARG B 1 18 ? 136.547 -18.826 325.139 1.00 28.31 18 ARG B N 1
ATOM 2178 C CA . ARG B 1 18 ? 137.242 -19.977 324.577 1.00 27.46 18 ARG B CA 1
ATOM 2179 C C . ARG B 1 18 ? 137.107 -19.992 323.062 1.00 24.65 18 ARG B C 1
ATOM 2180 O O . ARG B 1 18 ? 135.994 -19.949 322.531 1.00 25.15 18 ARG B O 1
ATOM 2188 N N . SER B 1 19 ? 138.243 -20.100 322.379 1.00 27.59 19 SER B N 1
ATOM 2189 C CA . SER B 1 19 ? 138.312 -20.116 320.923 1.00 24.87 19 SER B CA 1
ATOM 2190 C C . SER B 1 19 ? 138.716 -21.504 320.437 1.00 24.95 19 SER B C 1
ATOM 2191 O O . SER B 1 19 ? 139.703 -22.075 320.920 1.00 22.61 19 SER B O 1
ATOM 2194 N N . GLN B 1 20 ? 137.959 -22.035 319.472 1.00 23.37 20 GLN B N 1
ATOM 2195 C CA . GLN B 1 20 ? 138.321 -23.316 318.862 1.00 23.41 20 GLN B CA 1
ATOM 2196 C C . GLN B 1 20 ? 139.676 -23.229 318.179 1.00 26.34 20 GLN B C 1
ATOM 2197 O O . GLN B 1 20 ? 140.519 -24.128 318.317 1.00 25.04 20 GLN B O 1
ATOM 2203 N N . THR B 1 21 ? 139.896 -22.151 317.421 1.00 26.95 21 THR B N 1
ATOM 2204 C CA . THR B 1 21 ? 141.140 -21.992 316.683 1.00 22.13 21 THR B CA 1
ATOM 2205 C C . THR B 1 21 ? 142.338 -21.951 317.611 1.00 23.46 21 THR B C 1
ATOM 2206 O O . THR B 1 21 ? 143.423 -22.402 317.230 1.00 22.43 21 THR B O 1
ATOM 2210 N N . GLN B 1 22 ? 142.163 -21.420 318.833 1.00 22.92 22 GLN B N 1
ATOM 2211 C CA . GLN B 1 22 ? 143.273 -21.334 319.770 1.00 24.47 22 GLN B CA 1
ATOM 2212 C C . GLN B 1 22 ? 143.848 -22.714 320.088 1.00 22.87 22 GLN B C 1
ATOM 2213 O O . GLN B 1 22 ? 145.021 -22.827 320.459 1.00 25.75 22 GLN B O 1
ATOM 2219 N N . GLY B 1 23 ? 143.046 -23.770 319.951 1.00 26.02 23 GLY B N 1
ATOM 2220 C CA . GLY B 1 23 ? 143.560 -25.112 320.180 1.00 25.46 23 GLY B CA 1
ATOM 2221 C C . GLY B 1 23 ? 144.687 -25.478 319.232 1.00 29.37 23 GLY B C 1
ATOM 2222 O O . GLY B 1 23 ? 145.652 -26.137 319.622 1.00 24.59 23 GLY B O 1
ATOM 2223 N N . LEU B 1 24 ? 144.582 -25.063 317.965 1.00 25.79 24 LEU B N 1
ATOM 2224 C CA . LEU B 1 24 ? 145.677 -25.308 317.035 1.00 24.98 24 LEU B CA 1
ATOM 2225 C C . LEU B 1 24 ? 146.892 -24.467 317.394 1.00 23.99 24 LEU B C 1
ATOM 2226 O O . LEU B 1 24 ? 148.039 -24.946 317.339 1.00 23.38 24 LEU B O 1
ATOM 2231 N N . ILE B 1 25 ? 146.653 -23.207 317.768 1.00 22.74 25 ILE B N 1
ATOM 2232 C CA . ILE B 1 25 ? 147.730 -22.327 318.196 1.00 22.94 25 ILE B CA 1
ATOM 2233 C C . ILE B 1 25 ? 148.475 -22.944 319.364 1.00 22.12 25 ILE B C 1
ATOM 2234 O O . ILE B 1 25 ? 149.710 -22.946 319.404 1.00 25.61 25 ILE B O 1
ATOM 2239 N N . ASP B 1 26 ? 147.732 -23.497 320.324 1.00 24.60 26 ASP B N 1
ATOM 2240 C CA . ASP B 1 26 ? 148.371 -24.069 321.506 1.00 28.75 26 ASP B CA 1
ATOM 2241 C C . ASP B 1 26 ? 149.263 -25.254 321.155 1.00 30.18 26 ASP B C 1
ATOM 2242 O O . ASP B 1 26 ? 150.231 -25.525 321.870 1.00 26.40 26 ASP B O 1
ATOM 2247 N N . LYS B 1 27 ? 148.971 -25.965 320.064 1.00 24.05 27 LYS B N 1
ATOM 2248 C CA . LYS B 1 27 ? 149.902 -26.990 319.596 1.00 24.84 27 LYS B CA 1
ATOM 2249 C C . LYS B 1 27 ? 151.123 -26.365 318.937 1.00 24.79 27 LYS B C 1
ATOM 2250 O O . LYS B 1 27 ? 152.251 -26.850 319.101 1.00 24.05 27 LYS B O 1
ATOM 2256 N N . ALA B 1 28 ? 150.924 -25.287 318.179 1.00 23.57 28 ALA B N 1
ATOM 2257 C CA . ALA B 1 28 ? 152.015 -24.762 317.365 1.00 27.50 28 ALA B CA 1
ATOM 2258 C C . ALA B 1 28 ? 153.066 -24.048 318.211 1.00 24.25 28 ALA B C 1
ATOM 2259 O O . ALA B 1 28 ? 154.268 -24.176 317.941 1.00 24.26 28 ALA B O 1
ATOM 2261 N N . VAL B 1 29 ? 152.640 -23.313 319.247 1.00 25.36 29 VAL B N 1
ATOM 2262 C CA . VAL B 1 29 ? 153.587 -22.481 320.003 1.00 26.69 29 VAL B CA 1
ATOM 2263 C C . VAL B 1 29 ? 154.739 -23.289 320.588 1.00 23.89 29 VAL B C 1
ATOM 2264 O O . VAL B 1 29 ? 155.901 -22.927 320.341 1.00 25.21 29 VAL B O 1
ATOM 2268 N N . PRO B 1 30 ? 154.514 -24.362 321.361 1.00 28.95 30 PRO B N 1
ATOM 2269 C CA . PRO B 1 30 ? 155.667 -25.136 321.863 1.00 28.16 30 PRO B CA 1
ATOM 2270 C C . PRO B 1 30 ? 156.535 -25.719 320.760 1.00 28.85 30 PRO B C 1
ATOM 2271 O O . PRO B 1 30 ? 157.748 -25.853 320.953 1.00 26.78 30 PRO B O 1
ATOM 2275 N N . LEU B 1 31 ? 155.959 -26.043 319.593 1.00 24.98 31 LEU B N 1
ATOM 2276 C CA . LEU B 1 31 ? 156.770 -26.609 318.521 1.00 26.39 31 LEU B CA 1
ATOM 2277 C C . LEU B 1 31 ? 157.719 -25.566 317.942 1.00 22.88 31 LEU B C 1
ATOM 2278 O O . LEU B 1 31 ? 158.875 -25.875 317.631 1.00 29.63 31 LEU B O 1
ATOM 2283 N N . TYR B 1 32 ? 157.249 -24.324 317.790 1.00 24.34 32 TYR B N 1
ATOM 2284 C CA . TYR B 1 32 ? 158.141 -23.248 317.366 1.00 24.31 32 TYR B CA 1
ATOM 2285 C C . TYR B 1 32 ? 159.209 -22.986 318.416 1.00 28.74 32 TYR B C 1
ATOM 2286 O O . TYR B 1 32 ? 160.387 -22.790 318.092 1.00 29.85 32 TYR B O 1
ATOM 2295 N N . GLU B 1 33 ? 158.817 -22.982 319.688 1.00 30.36 33 GLU B N 1
ATOM 2296 C CA . GLU B 1 33 ? 159.796 -22.725 320.733 1.00 32.74 33 GLU B CA 1
ATOM 2297 C C . GLU B 1 33 ? 160.865 -23.815 320.779 1.00 33.01 33 GLU B C 1
ATOM 2298 O O . GLU B 1 33 ? 162.044 -23.509 320.996 1.00 35.40 33 GLU B O 1
ATOM 2304 N N . LYS B 1 34 ? 160.507 -25.075 320.495 1.00 31.78 34 LYS B N 1
ATOM 2305 C CA . LYS B 1 34 ? 161.539 -26.107 320.377 1.00 30.05 34 LYS B CA 1
ATOM 2306 C C . LYS B 1 34 ? 162.427 -25.905 319.158 1.00 35.93 34 LYS B C 1
ATOM 2307 O O . LYS B 1 34 ? 163.561 -26.400 319.141 1.00 36.34 34 LYS B O 1
ATOM 2313 N N . GLU B 1 35 ? 161.941 -25.197 318.140 1.00 30.41 35 GLU B N 1
ATOM 2314 C CA . GLU B 1 35 ? 162.744 -24.839 316.979 1.00 32.14 35 GLU B CA 1
ATOM 2315 C C . GLU B 1 35 ? 163.709 -23.694 317.261 1.00 33.28 35 GLU B C 1
ATOM 2316 O O . GLU B 1 35 ? 164.519 -23.360 316.390 1.00 34.70 35 GLU B O 1
ATOM 2322 N N . GLY B 1 36 ? 163.657 -23.102 318.451 1.00 35.25 36 GLY B N 1
ATOM 2323 C CA . GLY B 1 36 ? 164.495 -21.961 318.755 1.00 31.52 36 GLY B CA 1
ATOM 2324 C C . GLY B 1 36 ? 163.905 -20.639 318.335 1.00 34.76 36 GLY B C 1
ATOM 2325 O O . GLY B 1 36 ? 164.632 -19.645 318.260 1.00 34.42 36 GLY B O 1
ATOM 2326 N N . ILE B 1 37 ? 162.605 -20.592 318.061 1.00 33.37 37 ILE B N 1
ATOM 2327 C CA . ILE B 1 37 ? 161.973 -19.425 317.461 1.00 31.02 37 ILE B CA 1
ATOM 2328 C C . ILE B 1 37 ? 161.049 -18.785 318.486 1.00 31.15 37 ILE B C 1
ATOM 2329 O O . ILE B 1 37 ? 160.123 -19.428 319.001 1.00 33.62 37 ILE B O 1
ATOM 2334 N N . GLU B 1 38 ? 161.320 -17.518 318.786 1.00 30.22 38 GLU B N 1
ATOM 2335 C CA . GLU B 1 38 ? 160.525 -16.754 319.735 1.00 32.75 38 GLU B CA 1
ATOM 2336 C C . GLU B 1 38 ? 159.123 -16.526 319.177 1.00 33.86 38 GLU B C 1
ATOM 2337 O O . GLU B 1 38 ? 158.959 -16.030 318.056 1.00 35.13 38 GLU B O 1
ATOM 2343 N N . THR B 1 39 ? 158.108 -16.900 319.943 1.00 26.27 39 THR B N 1
ATOM 2344 C CA . THR B 1 39 ? 156.740 -16.835 319.456 1.00 32.23 39 THR B CA 1
ATOM 2345 C C . THR B 1 39 ? 155.930 -15.827 320.249 1.00 37.45 39 THR B C 1
ATOM 2346 O O . THR B 1 39 ? 156.148 -15.634 321.448 1.00 36.67 39 THR B O 1
ATOM 2350 N N . GLU B 1 40 ? 154.983 -15.197 319.561 1.00 26.50 40 GLU B N 1
ATOM 2351 C CA . GLU B 1 40 ? 154.022 -14.298 320.182 1.00 25.26 40 GLU B CA 1
ATOM 2352 C C . GLU B 1 40 ? 152.667 -14.531 319.537 1.00 31.17 40 GLU B C 1
ATOM 2353 O O . GLU B 1 40 ? 152.576 -14.625 318.305 1.00 27.93 40 GLU B O 1
ATOM 2359 N N . VAL B 1 41 ? 151.626 -14.633 320.362 1.00 23.30 41 VAL B N 1
ATOM 2360 C CA . VAL B 1 41 ? 150.255 -14.825 319.895 1.00 24.28 41 VAL B CA 1
ATOM 2361 C C . VAL B 1 41 ? 149.475 -13.549 320.176 1.00 28.53 41 VAL B C 1
ATOM 2362 O O . VAL B 1 41 ? 149.475 -13.053 321.311 1.00 29.93 41 VAL B O 1
ATOM 2366 N N . VAL B 1 42 ? 148.824 -13.009 319.147 1.00 23.74 42 VAL B N 1
ATOM 2367 C CA . VAL B 1 42 ? 147.935 -11.860 319.281 1.00 23.77 42 VAL B CA 1
ATOM 2368 C C . VAL B 1 42 ? 146.546 -12.277 318.832 1.00 26.21 42 VAL B C 1
ATOM 2369 O O . VAL B 1 42 ? 146.381 -12.812 317.731 1.00 26.19 42 VAL B O 1
ATOM 2373 N N . ARG B 1 43 ? 145.549 -12.027 319.674 1.00 21.06 43 ARG B N 1
ATOM 2374 C CA . ARG B 1 43 ? 144.152 -12.144 319.269 1.00 25.27 43 ARG B CA 1
ATOM 2375 C C . ARG B 1 43 ? 143.735 -10.758 318.797 1.00 26.29 43 ARG B C 1
ATOM 2376 O O . ARG B 1 43 ? 143.525 -9.851 319.604 1.00 25.22 43 ARG B O 1
ATOM 2384 N N . VAL B 1 44 ? 143.643 -10.578 317.477 1.00 26.08 44 VAL B N 1
ATOM 2385 C CA . VAL B 1 44 ? 143.524 -9.225 316.937 1.00 22.31 44 VAL B CA 1
ATOM 2386 C C . VAL B 1 44 ? 142.215 -8.570 317.345 1.00 21.06 44 VAL B C 1
ATOM 2387 O O . VAL B 1 44 ? 142.135 -7.338 317.434 1.00 24.84 44 VAL B O 1
ATOM 2391 N N . ILE B 1 45 ? 141.163 -9.362 317.585 1.00 22.00 45 ILE B N 1
ATOM 2392 C CA . ILE B 1 45 ? 139.875 -8.780 317.947 1.00 21.20 45 ILE B CA 1
ATOM 2393 C C . ILE B 1 45 ? 139.926 -8.105 319.320 1.00 27.64 45 ILE B C 1
ATOM 2394 O O . ILE B 1 45 ? 139.075 -7.263 319.626 1.00 26.72 45 ILE B O 1
ATOM 2399 N N . ASP B 1 46 ? 140.897 -8.461 320.161 1.00 22.81 46 ASP B N 1
ATOM 2400 C CA . ASP B 1 46 ? 141.079 -7.761 321.429 1.00 25.72 46 ASP B CA 1
ATOM 2401 C C . ASP B 1 46 ? 141.534 -6.320 321.231 1.00 31.05 46 ASP B C 1
ATOM 2402 O O . ASP B 1 46 ? 141.518 -5.537 322.192 1.00 27.86 46 ASP B O 1
ATOM 2407 N N . HIS B 1 47 ? 141.954 -5.954 320.024 1.00 26.21 47 HIS B N 1
ATOM 2408 C CA . HIS B 1 47 ? 142.573 -4.661 319.793 1.00 28.28 47 HIS B CA 1
ATOM 2409 C C . HIS B 1 47 ? 141.719 -3.808 318.874 1.00 27.20 47 HIS B C 1
ATOM 2410 O O . HIS B 1 47 ? 140.968 -4.311 318.036 1.00 28.61 47 HIS B O 1
ATOM 2417 N N . ASP B 1 48 ? 141.851 -2.501 319.056 1.00 27.05 48 ASP B N 1
ATOM 2418 C CA . ASP B 1 48 ? 141.039 -1.516 318.357 1.00 29.93 48 ASP B CA 1
ATOM 2419 C C . ASP B 1 48 ? 141.677 -1.242 317.003 1.00 26.70 48 ASP B C 1
ATOM 2420 O O . ASP B 1 48 ? 142.671 -0.521 316.909 1.00 26.97 48 ASP B O 1
ATOM 2425 N N . ILE B 1 49 ? 141.108 -1.829 315.950 1.00 27.60 49 ILE B N 1
ATOM 2426 C CA . ILE B 1 49 ? 141.609 -1.698 314.584 1.00 26.30 49 ILE B CA 1
ATOM 2427 C C . ILE B 1 49 ? 140.477 -1.139 313.733 1.00 29.36 49 ILE B C 1
ATOM 2428 O O . ILE B 1 49 ? 139.430 -1.785 313.584 1.00 26.91 49 ILE B O 1
ATOM 2433 N N . GLU B 1 50 ? 140.680 0.057 313.176 1.00 26.20 50 GLU B N 1
ATOM 2434 C CA . GLU B 1 50 ? 139.616 0.735 312.451 1.00 26.04 50 GLU B CA 1
ATOM 2435 C C . GLU B 1 50 ? 139.445 0.140 311.053 1.00 26.25 50 GLU B C 1
ATOM 2436 O O . GLU B 1 50 ? 140.411 0.036 310.291 1.00 28.53 50 GLU B O 1
ATOM 2442 N N . GLN B 1 51 ? 138.200 -0.222 310.715 1.00 27.90 51 GLN B N 1
ATOM 2443 C CA . GLN B 1 51 ? 137.877 -0.849 309.431 1.00 28.05 51 GLN B CA 1
ATOM 2444 C C . GLN B 1 51 ? 137.700 0.165 308.299 1.00 27.57 51 GLN B C 1
ATOM 2445 O O . GLN B 1 51 ? 138.031 -0.135 307.143 1.00 25.14 51 GLN B O 1
ATOM 2451 N N . GLU B 1 52 ? 137.193 1.359 308.601 1.00 23.11 52 GLU B N 1
ATOM 2452 C CA . GLU B 1 52 ? 136.886 2.330 307.557 1.00 25.24 52 GLU B CA 1
ATOM 2453 C C . GLU B 1 52 ? 138.147 2.819 306.859 1.00 25.06 52 GLU B C 1
ATOM 2454 O O . GLU B 1 52 ? 139.249 2.799 307.420 1.00 26.95 52 GLU B O 1
ATOM 2460 N N . TYR B 1 53 ? 137.976 3.261 305.611 1.00 23.03 53 TYR B N 1
ATOM 2461 C CA . TYR B 1 53 ? 139.081 3.683 304.765 1.00 24.98 53 TYR B CA 1
ATOM 2462 C C . TYR B 1 53 ? 138.997 5.179 304.489 1.00 24.37 53 TYR B C 1
ATOM 2463 O O . TYR B 1 53 ? 137.904 5.730 304.322 1.00 28.40 53 TYR B O 1
ATOM 2472 N N . TRP B 1 54 ? 140.158 5.826 304.434 1.00 24.51 54 TRP B N 1
ATOM 2473 C CA . TRP B 1 54 ? 140.262 7.186 303.922 1.00 25.77 54 TRP B CA 1
ATOM 2474 C C . TRP B 1 54 ? 141.611 7.350 303.243 1.00 27.76 54 TRP B C 1
ATOM 2475 O O . TRP B 1 54 ? 142.625 6.833 303.721 1.00 28.51 54 TRP B O 1
ATOM 2486 N N . ASP B 1 55 ? 141.621 8.051 302.112 1.00 27.88 55 ASP B N 1
ATOM 2487 C CA . ASP B 1 55 ? 142.855 8.656 301.627 1.00 26.17 55 ASP B CA 1
ATOM 2488 C C . ASP B 1 55 ? 142.494 10.015 301.039 1.00 29.01 55 ASP B C 1
ATOM 2489 O O . ASP B 1 55 ? 141.329 10.427 301.065 1.00 25.14 55 ASP B O 1
ATOM 2494 N N . ASP B 1 56 ? 143.486 10.720 300.500 1.00 31.05 56 ASP B N 1
ATOM 2495 C CA . ASP B 1 56 ? 143.210 12.118 300.177 1.00 31.81 56 ASP B CA 1
ATOM 2496 C C . ASP B 1 56 ? 142.337 12.307 298.936 1.00 35.02 56 ASP B C 1
ATOM 2497 O O . ASP B 1 56 ? 141.972 13.451 298.639 1.00 35.59 56 ASP B O 1
ATOM 2502 N N . TYR B 1 57 ? 141.969 11.252 298.210 1.00 26.52 57 TYR B N 1
ATOM 2503 C CA . TYR B 1 57 ? 140.926 11.415 297.202 1.00 28.40 57 TYR B CA 1
ATOM 2504 C C . TYR B 1 57 ? 139.528 11.408 297.804 1.00 29.28 57 TYR B C 1
ATOM 2505 O O . TYR B 1 57 ? 138.577 11.847 297.143 1.00 29.98 57 TYR B O 1
ATOM 2514 N N . ASP B 1 58 ? 139.373 10.921 299.033 1.00 26.42 58 ASP B N 1
ATOM 2515 C CA . ASP B 1 58 ? 138.055 10.875 299.647 1.00 25.12 58 ASP B CA 1
ATOM 2516 C C . ASP B 1 58 ? 137.697 12.230 300.262 1.00 29.76 58 ASP B C 1
ATOM 2517 O O . ASP B 1 58 ? 138.513 13.151 300.326 1.00 28.33 58 ASP B O 1
ATOM 2522 N N . ASP B 1 59 ? 136.454 12.339 300.731 1.00 27.68 59 ASP B N 1
ATOM 2523 C CA . ASP B 1 59 ? 136.024 13.525 301.468 1.00 32.57 59 ASP B CA 1
ATOM 2524 C C . ASP B 1 59 ? 136.731 13.616 302.821 1.00 33.98 59 ASP B C 1
ATOM 2525 O O . ASP B 1 59 ? 136.833 12.623 303.550 1.00 30.51 59 ASP B O 1
ATOM 2530 N N . TRP B 1 60 ? 137.202 14.816 303.176 1.00 32.95 60 TRP B N 1
ATOM 2531 C CA . TRP B 1 60 ? 138.021 14.938 304.380 1.00 32.73 60 TRP B CA 1
ATOM 2532 C C . TRP B 1 60 ? 137.206 14.681 305.645 1.00 35.08 60 TRP B C 1
ATOM 2533 O O . TRP B 1 60 ? 137.645 13.938 306.534 1.00 36.14 60 TRP B O 1
ATOM 2544 N N . ASN B 1 61 ? 136.021 15.290 305.753 1.00 31.50 61 ASN B N 1
ATOM 2545 C CA . ASN B 1 61 ? 135.210 15.102 306.954 1.00 36.55 61 ASN B CA 1
ATOM 2546 C C . ASN B 1 61 ? 134.728 13.662 307.082 1.00 38.42 61 ASN B C 1
ATOM 2547 O O . ASN B 1 61 ? 134.713 13.105 308.187 1.00 33.94 61 ASN B O 1
ATOM 2552 N N . ALA B 1 62 ? 134.316 13.044 305.967 1.00 36.88 62 ALA B N 1
ATOM 2553 C CA . ALA B 1 62 ? 133.837 11.664 306.026 1.00 34.99 62 ALA B CA 1
ATOM 2554 C C . ALA B 1 62 ? 134.902 10.718 306.564 1.00 31.34 62 ALA B C 1
ATOM 2555 O O . ALA B 1 62 ? 134.573 9.721 307.214 1.00 33.81 62 ALA B O 1
ATOM 2557 N N . GLY B 1 63 ? 136.171 11.010 306.310 1.00 27.13 63 GLY B N 1
ATOM 2558 C CA . GLY B 1 63 ? 137.276 10.157 306.694 1.00 27.81 63 GLY B CA 1
ATOM 2559 C C . GLY B 1 63 ? 137.789 10.329 308.107 1.00 27.37 63 GLY B C 1
ATOM 2560 O O . GLY B 1 63 ? 138.767 9.670 308.473 1.00 30.02 63 GLY B O 1
ATOM 2561 N N . GLU B 1 64 ? 137.171 11.194 308.917 1.00 31.73 64 GLU B N 1
ATOM 2562 C CA . GLU B 1 64 ? 137.720 11.474 310.241 1.00 31.28 64 GLU B CA 1
ATOM 2563 C C . GLU B 1 64 ? 137.808 10.210 311.091 1.00 28.66 64 GLU B C 1
ATOM 2564 O O . GLU B 1 64 ? 138.824 9.962 311.749 1.00 29.79 64 GLU B O 1
ATOM 2570 N N . LYS B 1 65 ? 136.746 9.402 311.104 1.00 28.85 65 LYS B N 1
ATOM 2571 C CA . LYS B 1 65 ? 136.793 8.163 311.876 1.00 28.03 65 LYS B CA 1
ATOM 2572 C C . LYS B 1 65 ? 137.873 7.223 311.345 1.00 27.77 65 LYS B C 1
ATOM 2573 O O . LYS B 1 65 ? 138.616 6.613 312.122 1.00 28.73 65 LYS B O 1
ATOM 2579 N N . ALA B 1 66 ? 137.997 7.114 310.021 1.00 27.42 66 ALA B N 1
ATOM 2580 C CA . ALA B 1 66 ? 139.047 6.274 309.452 1.00 26.63 66 ALA B CA 1
ATOM 2581 C C . ALA B 1 66 ? 140.438 6.746 309.855 1.00 28.15 66 ALA B C 1
ATOM 2582 O O . ALA B 1 66 ? 141.354 5.926 309.971 1.00 25.55 66 ALA B O 1
ATOM 2584 N N . ARG B 1 67 ? 140.634 8.055 310.050 1.00 28.07 67 ARG B N 1
ATOM 2585 C CA . ARG B 1 67 ? 141.956 8.568 310.388 1.00 27.32 67 ARG B CA 1
ATOM 2586 C C . ARG B 1 67 ? 142.266 8.523 311.883 1.00 28.74 67 ARG B C 1
ATOM 2587 O O . ARG B 1 67 ? 143.389 8.866 312.274 1.00 29.31 67 ARG B O 1
ATOM 2595 N N . ARG B 1 68 ? 141.320 8.103 312.717 1.00 30.68 68 ARG B N 1
ATOM 2596 C CA . ARG B 1 68 ? 141.497 8.197 314.160 1.00 33.59 68 ARG B CA 1
ATOM 2597 C C . ARG B 1 68 ? 142.652 7.318 314.637 1.00 36.49 68 ARG B C 1
ATOM 2598 O O . ARG B 1 68 ? 143.098 6.384 313.957 1.00 28.06 68 ARG B O 1
ATOM 2606 N N . GLU B 1 69 ? 143.133 7.633 315.836 1.00 36.10 69 GLU B N 1
ATOM 2607 C CA . GLU B 1 69 ? 144.214 6.877 316.457 1.00 34.94 69 GLU B CA 1
ATOM 2608 C C . GLU B 1 69 ? 143.698 5.525 316.937 1.00 33.17 69 GLU B C 1
ATOM 2609 O O . GLU B 1 69 ? 142.740 5.456 317.714 1.00 33.51 69 GLU B O 1
ATOM 2615 N N . ASP B 1 70 ? 144.325 4.450 316.476 1.00 30.88 70 ASP B N 1
ATOM 2616 C CA . ASP B 1 70 ? 143.914 3.106 316.868 1.00 32.68 70 ASP B CA 1
ATOM 2617 C C . ASP B 1 70 ? 145.181 2.306 317.153 1.00 28.17 70 ASP B C 1
ATOM 2618 O O . ASP B 1 70 ? 146.270 2.864 317.309 1.00 29.15 70 ASP B O 1
ATOM 2623 N N . GLU B 1 71 ? 145.059 0.981 317.202 1.00 24.80 71 GLU B N 1
ATOM 2624 C CA . GLU B 1 71 ? 146.198 0.123 317.498 1.00 27.72 71 GLU B CA 1
ATOM 2625 C C . GLU B 1 71 ? 146.839 -0.476 316.246 1.00 20.69 71 GLU B C 1
ATOM 2626 O O . GLU B 1 71 ? 147.697 -1.353 316.364 1.00 24.29 71 GLU B O 1
ATOM 2632 N N . TRP B 1 72 ? 146.460 -0.011 315.051 1.00 25.54 72 TRP B N 1
ATOM 2633 C CA . TRP B 1 72 ? 147.001 -0.618 313.836 1.00 25.90 72 TRP B CA 1
ATOM 2634 C C . TRP B 1 72 ? 148.503 -0.378 313.684 1.00 21.80 72 TRP B C 1
ATOM 2635 O O . TRP B 1 72 ? 149.228 -1.310 313.312 1.00 24.12 72 TRP B O 1
ATOM 2646 N N . PRO B 1 73 ? 149.031 0.828 313.946 1.00 25.74 73 PRO B N 1
ATOM 2647 C CA . PRO B 1 73 ? 150.489 0.992 313.825 1.00 25.68 73 PRO B CA 1
ATOM 2648 C C . PRO B 1 73 ? 151.269 0.072 314.742 1.00 22.17 73 PRO B C 1
ATOM 2649 O O . PRO B 1 73 ? 152.332 -0.427 314.353 1.00 25.85 73 PRO B O 1
ATOM 2653 N N . TRP B 1 74 ? 150.765 -0.177 315.950 1.00 22.19 74 TRP B N 1
ATOM 2654 C CA . TRP B 1 74 ? 151.393 -1.164 316.817 1.00 22.87 74 TRP B CA 1
ATOM 2655 C C . TRP B 1 74 ? 151.391 -2.549 316.165 1.00 24.27 74 TRP B C 1
ATOM 2656 O O . TRP B 1 74 ? 152.428 -3.218 316.098 1.00 24.06 74 TRP B O 1
ATOM 2667 N N . LEU B 1 75 ? 150.236 -2.983 315.654 1.00 25.00 75 LEU B N 1
ATOM 2668 C CA . LEU B 1 75 ? 150.144 -4.319 315.064 1.00 23.28 75 LEU B CA 1
ATOM 2669 C C . LEU B 1 75 ? 150.964 -4.412 313.786 1.00 23.02 75 LEU B C 1
ATOM 2670 O O . LEU B 1 75 ? 151.650 -5.412 313.556 1.00 21.07 75 LEU B O 1
ATOM 2675 N N . LEU B 1 76 ? 150.926 -3.366 312.954 1.00 24.77 76 LEU B N 1
ATOM 2676 C CA . LEU B 1 76 ? 151.744 -3.354 311.748 1.00 20.75 76 LEU B CA 1
ATOM 2677 C C . LEU B 1 76 ? 153.224 -3.477 312.089 1.00 26.34 76 LEU B C 1
ATOM 2678 O O . LEU B 1 76 ? 153.962 -4.216 311.430 1.00 23.83 76 LEU B O 1
ATOM 2683 N N . GLU B 1 77 ? 153.682 -2.777 313.135 1.00 25.71 77 GLU B N 1
ATOM 2684 C CA . GLU B 1 77 ? 155.086 -2.899 313.503 1.00 23.79 77 GLU B CA 1
ATOM 2685 C C . GLU B 1 77 ? 155.428 -4.321 313.945 1.00 21.33 77 GLU B C 1
ATOM 2686 O O . GLU B 1 77 ? 156.530 -4.802 313.667 1.00 28.27 77 GLU B O 1
ATOM 2692 N N . LYS B 1 78 ? 154.506 -5.017 314.607 1.00 21.98 78 LYS B N 1
ATOM 2693 C CA . LYS B 1 78 ? 154.800 -6.396 314.991 1.00 26.01 78 LYS B CA 1
ATOM 2694 C C . LYS B 1 78 ? 154.900 -7.306 313.769 1.00 27.37 78 LYS B C 1
ATOM 2695 O O . LYS B 1 78 ? 155.792 -8.166 313.701 1.00 25.70 78 LYS B O 1
ATOM 2701 N N . ILE B 1 79 ? 153.999 -7.127 312.798 1.00 26.38 79 ILE B N 1
ATOM 2702 C CA . ILE B 1 79 ? 154.080 -7.882 311.546 1.00 24.86 79 ILE B CA 1
ATOM 2703 C C . ILE B 1 79 ? 155.398 -7.588 310.838 1.00 25.05 79 ILE B C 1
ATOM 2704 O O . ILE B 1 79 ? 156.086 -8.502 310.364 1.00 26.38 79 ILE B O 1
ATOM 2709 N N . ARG B 1 80 ? 155.790 -6.307 310.785 1.00 25.05 80 ARG B N 1
ATOM 2710 C CA . ARG B 1 80 ? 157.057 -5.948 310.155 1.00 21.97 80 ARG B CA 1
ATOM 2711 C C . ARG B 1 80 ? 158.236 -6.631 310.825 1.00 27.89 80 ARG B C 1
ATOM 2712 O O . ARG B 1 80 ? 159.208 -7.000 310.155 1.00 26.01 80 ARG B O 1
ATOM 2720 N N . GLU B 1 81 ? 158.181 -6.794 312.149 1.00 28.80 81 GLU B N 1
ATOM 2721 C CA . GLU B 1 81 ? 159.306 -7.376 312.875 1.00 29.05 81 GLU B CA 1
ATOM 2722 C C . GLU B 1 81 ? 159.343 -8.904 312.800 1.00 29.43 81 GLU B C 1
ATOM 2723 O O . GLU B 1 81 ? 160.422 -9.493 312.912 1.00 33.88 81 GLU B O 1
ATOM 2729 N N . ALA B 1 82 ? 158.208 -9.560 312.583 1.00 25.29 82 ALA B N 1
ATOM 2730 C CA . ALA B 1 82 ? 158.159 -11.015 312.664 1.00 24.46 82 ALA B CA 1
ATOM 2731 C C . ALA B 1 82 ? 158.704 -11.631 311.385 1.00 29.54 82 ALA B C 1
ATOM 2732 O O . ALA B 1 82 ? 158.368 -11.189 310.285 1.00 27.55 82 ALA B O 1
ATOM 2734 N N . ASP B 1 83 ? 159.562 -12.642 311.533 1.00 24.44 83 ASP B N 1
ATOM 2735 C CA . ASP B 1 83 ? 160.096 -13.330 310.369 1.00 25.14 83 ASP B CA 1
ATOM 2736 C C . ASP B 1 83 ? 159.110 -14.349 309.827 1.00 24.02 83 ASP B C 1
ATOM 2737 O O . ASP B 1 83 ? 159.145 -14.665 308.634 1.00 22.95 83 ASP B O 1
ATOM 2742 N N . ILE B 1 84 ? 158.236 -14.859 310.687 1.00 23.05 84 ILE B N 1
ATOM 2743 C CA . ILE B 1 84 ? 157.194 -15.811 310.324 1.00 23.32 84 ILE B CA 1
ATOM 2744 C C . ILE B 1 84 ? 155.870 -15.228 310.767 1.00 25.82 84 ILE B C 1
ATOM 2745 O O . ILE B 1 84 ? 155.721 -14.814 311.926 1.00 24.76 84 ILE B O 1
ATOM 2750 N N . LEU B 1 85 ? 154.926 -15.150 309.840 1.00 22.77 85 LEU B N 1
ATOM 2751 C CA . LEU B 1 85 ? 153.566 -14.744 310.154 1.00 21.52 85 LEU B CA 1
ATOM 2752 C C . LEU B 1 85 ? 152.671 -15.955 309.972 1.00 23.79 85 LEU B C 1
ATOM 2753 O O . LEU B 1 85 ? 152.669 -16.572 308.903 1.00 22.64 85 LEU B O 1
ATOM 2758 N N . VAL B 1 86 ? 151.937 -16.313 311.016 1.00 23.12 86 VAL B N 1
ATOM 2759 C CA . VAL B 1 86 ? 150.969 -17.395 310.946 1.00 25.64 86 VAL B CA 1
ATOM 2760 C C . VAL B 1 86 ? 149.604 -16.785 311.184 1.00 25.08 86 VAL B C 1
ATOM 2761 O O . VAL B 1 86 ? 149.309 -16.317 312.290 1.00 26.41 86 VAL B O 1
ATOM 2765 N N . ILE B 1 87 ? 148.778 -16.756 310.146 1.00 19.37 87 ILE B N 1
ATOM 2766 C CA . ILE B 1 87 ? 147.371 -16.418 310.320 1.00 25.40 87 ILE B CA 1
ATOM 2767 C C . ILE B 1 87 ? 146.664 -17.646 310.870 1.00 22.94 87 ILE B C 1
ATOM 2768 O O . ILE B 1 87 ? 146.715 -18.722 310.270 1.00 23.71 87 ILE B O 1
ATOM 2773 N N . ALA B 1 88 ? 145.996 -17.488 312.010 1.00 21.90 88 ALA B N 1
ATOM 2774 C CA . ALA B 1 88 ? 145.264 -18.576 312.643 1.00 22.21 88 ALA B CA 1
ATOM 2775 C C . ALA B 1 88 ? 143.810 -18.140 312.644 1.00 23.39 88 ALA B C 1
ATOM 2776 O O . ALA B 1 88 ? 143.396 -17.355 313.501 1.00 24.37 88 ALA B O 1
ATOM 2778 N N . THR B 1 89 ? 143.044 -18.629 311.670 1.00 19.54 89 THR B N 1
ATOM 2779 C CA . THR B 1 89 ? 141.715 -18.094 311.479 1.00 16.98 89 THR B CA 1
ATOM 2780 C C . THR B 1 89 ? 140.636 -19.170 311.515 1.00 23.83 89 THR B C 1
ATOM 2781 O O . THR B 1 89 ? 140.810 -20.260 310.948 1.00 23.44 89 THR B O 1
ATOM 2785 N N . PRO B 1 90 ? 139.509 -18.882 312.170 1.00 24.04 90 PRO B N 1
ATOM 2786 C CA . PRO B 1 90 ? 138.278 -19.628 311.904 1.00 23.03 90 PRO B CA 1
ATOM 2787 C C . PRO B 1 90 ? 137.813 -19.388 310.482 1.00 22.52 90 PRO B C 1
ATOM 2788 O O . PRO B 1 90 ? 138.166 -18.402 309.835 1.00 19.27 90 PRO B O 1
ATOM 2792 N N . ILE B 1 91 ? 136.993 -20.302 310.001 1.00 19.60 91 ILE B N 1
ATOM 2793 C CA . ILE B 1 91 ? 136.372 -20.171 308.695 1.00 19.27 91 ILE B CA 1
ATOM 2794 C C . ILE B 1 91 ? 134.978 -19.597 308.885 1.00 20.90 91 ILE B C 1
ATOM 2795 O O . ILE B 1 91 ? 134.191 -20.123 309.680 1.00 26.26 91 ILE B O 1
ATOM 2800 N N . THR B 1 92 ? 134.675 -18.493 308.197 1.00 20.60 92 THR B N 1
ATOM 2801 C CA . THR B 1 92 ? 133.297 -18.032 308.088 1.00 19.08 92 THR B CA 1
ATOM 2802 C C . THR B 1 92 ? 132.998 -17.783 306.621 1.00 24.49 92 THR B C 1
ATOM 2803 O O . THR B 1 92 ? 133.805 -17.159 305.920 1.00 22.31 92 THR B O 1
ATOM 2807 N N . LEU B 1 93 ? 131.840 -18.265 306.168 1.00 21.23 93 LEU B N 1
ATOM 2808 C CA . LEU B 1 93 ? 131.373 -18.064 304.796 1.00 23.21 93 LEU B CA 1
ATOM 2809 C C . LEU B 1 93 ? 132.372 -18.604 303.774 1.00 22.40 93 LEU B C 1
ATOM 2810 O O . LEU B 1 93 ? 132.500 -18.064 302.671 1.00 20.04 93 LEU B O 1
ATOM 2815 N N . ASN B 1 94 ? 133.078 -19.681 304.137 1.00 22.38 94 ASN B N 1
ATOM 2816 C CA . ASN B 1 94 ? 134.124 -20.284 303.307 1.00 20.45 94 ASN B CA 1
ATOM 2817 C C . ASN B 1 94 ? 135.257 -19.308 303.031 1.00 23.82 94 ASN B C 1
ATOM 2818 O O . ASN B 1 94 ? 135.917 -19.394 301.989 1.00 23.75 94 ASN B O 1
ATOM 2823 N N . MET B 1 95 ? 135.463 -18.362 303.950 1.00 18.99 95 MET B N 1
ATOM 2824 C CA . MET B 1 95 ? 136.550 -17.402 303.907 1.00 19.87 95 MET B CA 1
ATOM 2825 C C . MET B 1 95 ? 137.217 -17.401 305.277 1.00 16.53 95 MET B C 1
ATOM 2826 O O . MET B 1 95 ? 136.728 -18.029 306.220 1.00 21.16 95 MET B O 1
ATOM 2831 N N . CYS B 1 96 ? 138.347 -16.710 305.379 1.00 18.19 96 CYS B N 1
ATOM 2832 C CA . CYS B 1 96 ? 138.855 -16.309 306.685 1.00 19.22 96 CYS B CA 1
ATOM 2833 C C . CYS B 1 96 ? 137.787 -15.480 307.400 1.00 19.94 96 CYS B C 1
ATOM 2834 O O . CYS B 1 96 ? 136.754 -15.147 306.831 1.00 20.37 96 CYS B O 1
ATOM 2837 N N . THR B 1 97 ? 138.016 -15.154 308.673 1.00 19.61 97 THR B N 1
ATOM 2838 C CA . THR B 1 97 ? 137.028 -14.304 309.333 1.00 19.64 97 THR B CA 1
ATOM 2839 C C . THR B 1 97 ? 137.110 -12.871 308.814 1.00 20.68 97 THR B C 1
ATOM 2840 O O . THR B 1 97 ? 138.102 -12.454 308.206 1.00 20.83 97 THR B O 1
ATOM 2844 N N . SER B 1 98 ? 136.049 -12.107 309.079 1.00 20.11 98 SER B N 1
ATOM 2845 C CA . SER B 1 98 ? 136.068 -10.684 308.750 1.00 20.43 98 SER B CA 1
ATOM 2846 C C . SER B 1 98 ? 137.201 -9.954 309.467 1.00 22.62 98 SER B C 1
ATOM 2847 O O . SER B 1 98 ? 137.694 -8.945 308.964 1.00 21.91 98 SER B O 1
ATOM 2850 N N . ALA B 1 99 ? 137.620 -10.436 310.643 1.00 22.00 99 ALA B N 1
ATOM 2851 C CA . ALA B 1 99 ? 138.725 -9.786 311.350 1.00 22.47 99 ALA B CA 1
ATOM 2852 C C . ALA B 1 99 ? 140.038 -10.020 310.622 1.00 20.43 99 ALA B C 1
ATOM 2853 O O . ALA B 1 99 ? 140.842 -9.093 310.454 1.00 20.64 99 ALA B O 1
ATOM 2855 N N . ALA B 1 100 ? 140.279 -11.262 310.190 1.00 19.50 100 ALA B N 1
ATOM 2856 C CA . ALA B 1 100 ? 141.446 -11.520 309.360 1.00 20.61 100 ALA B CA 1
ATOM 2857 C C . ALA B 1 100 ? 141.390 -10.663 308.112 1.00 23.51 100 ALA B C 1
ATOM 2858 O O . ALA B 1 100 ? 142.414 -10.160 307.639 1.00 17.12 100 ALA B O 1
ATOM 2860 N N . HIS B 1 101 ? 140.182 -10.475 307.592 1.00 16.53 101 HIS B N 1
ATOM 2861 C CA . HIS B 1 101 ? 139.963 -9.759 306.340 1.00 19.83 101 HIS B CA 1
ATOM 2862 C C . HIS B 1 101 ? 140.344 -8.288 306.484 1.00 21.65 101 HIS B C 1
ATOM 2863 O O . HIS B 1 101 ? 141.024 -7.719 305.618 1.00 18.82 101 HIS B O 1
ATOM 2870 N N . VAL B 1 102 ? 139.917 -7.666 307.589 1.00 21.04 102 VAL B N 1
ATOM 2871 C CA . VAL B 1 102 ? 140.275 -6.276 307.876 1.00 22.31 102 VAL B CA 1
ATOM 2872 C C . VAL B 1 102 ? 141.785 -6.128 308.011 1.00 22.56 102 VAL B C 1
ATOM 2873 O O . VAL B 1 102 ? 142.376 -5.172 307.497 1.00 20.66 102 VAL B O 1
ATOM 2877 N N . ILE B 1 103 ? 142.432 -7.055 308.728 1.00 20.83 103 ILE B N 1
ATOM 2878 C CA . ILE B 1 103 ? 143.889 -7.003 308.891 1.00 21.90 103 ILE B CA 1
ATOM 2879 C C . ILE B 1 103 ? 144.586 -7.082 307.533 1.00 23.06 103 ILE B C 1
ATOM 2880 O O . ILE B 1 103 ? 145.526 -6.329 307.244 1.00 23.12 103 ILE B O 1
ATOM 2885 N N . LEU B 1 104 ? 144.153 -8.021 306.689 1.00 22.31 104 LEU B N 1
ATOM 2886 C CA . LEU B 1 104 ? 144.765 -8.163 305.372 1.00 21.05 104 LEU B CA 1
ATOM 2887 C C . LEU B 1 104 ? 144.496 -6.939 304.502 1.00 20.86 104 LEU B C 1
ATOM 2888 O O . LEU B 1 104 ? 145.368 -6.506 303.741 1.00 22.11 104 LEU B O 1
ATOM 2893 N N . GLU B 1 105 ? 143.298 -6.366 304.597 1.00 19.25 105 GLU B N 1
ATOM 2894 C CA . GLU B 1 105 ? 143.013 -5.147 303.843 1.00 20.57 105 GLU B CA 1
ATOM 2895 C C . GLU B 1 105 ? 144.001 -4.041 304.206 1.00 23.28 105 GLU B C 1
ATOM 2896 O O . GLU B 1 105 ? 144.610 -3.420 303.330 1.00 22.06 105 GLU B O 1
ATOM 2902 N N . LYS B 1 106 ? 144.205 -3.814 305.504 1.00 23.36 106 LYS B N 1
ATOM 2903 C CA . LYS B 1 106 ? 145.118 -2.751 305.926 1.00 23.58 106 LYS B CA 1
ATOM 2904 C C . LYS B 1 106 ? 146.567 -3.089 305.600 1.00 29.57 106 LYS B C 1
ATOM 2905 O O . LYS B 1 106 ? 147.355 -2.191 305.275 1.00 24.17 106 LYS B O 1
ATOM 2911 N N . LEU B 1 107 ? 146.932 -4.375 305.664 1.00 24.38 107 LEU B N 1
ATOM 2912 C CA . LEU B 1 107 ? 148.294 -4.793 305.357 1.00 25.45 107 LEU B CA 1
ATOM 2913 C C . LEU B 1 107 ? 148.616 -4.619 303.878 1.00 31.47 107 LEU B C 1
ATOM 2914 O O . LEU B 1 107 ? 149.777 -4.395 303.516 1.00 32.74 107 LEU B O 1
ATOM 2919 N N . ASN B 1 108 ? 147.613 -4.708 303.013 1.00 31.78 108 ASN B N 1
ATOM 2920 C CA . ASN B 1 108 ? 147.889 -4.539 301.595 1.00 35.17 108 ASN B CA 1
ATOM 2921 C C . ASN B 1 108 ? 148.182 -3.098 301.214 1.00 36.82 108 ASN B C 1
ATOM 2922 O O . ASN B 1 108 ? 148.448 -2.813 300.045 1.00 43.13 108 ASN B O 1
ATOM 2927 N N A LEU B 1 109 ? 147.945 -2.166 302.146 0.46 35.64 109 LEU B N 1
ATOM 2928 N N B LEU B 1 109 ? 148.378 -2.165 302.142 0.54 36.13 109 LEU B N 1
ATOM 2929 C CA A LEU B 1 109 ? 147.855 -0.740 301.858 0.46 35.84 109 LEU B CA 1
ATOM 2930 C CA B LEU B 1 109 ? 149.124 -0.964 301.780 0.54 36.28 109 LEU B CA 1
ATOM 2931 C C A LEU B 1 109 ? 149.186 -0.020 302.001 0.46 36.32 109 LEU B C 1
ATOM 2932 C C B LEU B 1 109 ? 150.612 -1.240 301.545 0.54 35.25 109 LEU B C 1
ATOM 2933 O O A LEU B 1 109 ? 149.311 1.114 301.524 0.46 40.62 109 LEU B O 1
ATOM 2934 O O B LEU B 1 109 ? 151.308 -0.367 301.015 0.54 35.39 109 LEU B O 1
ATOM 2943 N N A MET B 1 110 ? 150.167 -0.635 302.662 0.46 34.83 110 MET B N 1
ATOM 2944 N N B MET B 1 110 ? 151.115 -2.428 301.905 0.54 30.57 110 MET B N 1
ATOM 2945 C CA A MET B 1 110 ? 151.504 -0.061 302.747 0.46 35.60 110 MET B CA 1
ATOM 2946 C CA B MET B 1 110 ? 152.547 -2.724 301.901 0.54 32.30 110 MET B CA 1
ATOM 2947 C C A MET B 1 110 ? 152.023 0.259 301.352 0.46 35.64 110 MET B C 1
ATOM 2948 C C B MET B 1 110 ? 153.065 -3.199 300.546 0.54 30.76 110 MET B C 1
ATOM 2949 O O A MET B 1 110 ? 152.164 -0.638 300.516 0.46 34.18 110 MET B O 1
ATOM 2950 O O B MET B 1 110 ? 153.983 -4.027 300.499 0.54 29.21 110 MET B O 1
ATOM 2959 N N A ASP B 1 111 ? 152.283 1.538 301.089 0.46 34.87 111 ASP B N 1
ATOM 2960 N N B ASP B 1 111 ? 152.517 -2.718 299.439 0.54 33.11 111 ASP B N 1
ATOM 2961 C CA A ASP B 1 111 ? 152.854 1.966 299.811 0.46 38.27 111 ASP B CA 1
ATOM 2962 C CA B ASP B 1 111 ? 153.041 -3.179 298.159 0.54 28.74 111 ASP B CA 1
ATOM 2963 C C A ASP B 1 111 ? 154.274 2.444 300.073 0.46 38.23 111 ASP B C 1
ATOM 2964 C C B ASP B 1 111 ? 153.794 -2.063 297.443 0.54 30.12 111 ASP B C 1
ATOM 2965 O O A ASP B 1 111 ? 154.514 3.620 300.352 0.46 36.40 111 ASP B O 1
ATOM 2966 O O B ASP B 1 111 ? 153.533 -1.788 296.269 0.54 33.33 111 ASP B O 1
ATOM 2975 N N A GLU B 1 112 ? 155.219 1.520 299.969 0.46 38.44 112 GLU B N 1
ATOM 2976 N N B GLU B 1 112 ? 154.733 -1.430 298.155 0.54 32.75 112 GLU B N 1
ATOM 2977 C CA A GLU B 1 112 ? 156.615 1.887 300.109 0.46 39.64 112 GLU B CA 1
ATOM 2978 C CA B GLU B 1 112 ? 155.670 -0.439 297.625 0.54 34.88 112 GLU B CA 1
ATOM 2979 C C A GLU B 1 112 ? 157.459 0.826 299.429 0.46 36.09 112 GLU B C 1
ATOM 2980 C C B GLU B 1 112 ? 157.032 -0.694 298.273 0.54 35.13 112 GLU B C 1
ATOM 2981 O O A GLU B 1 112 ? 157.174 -0.370 299.535 0.46 37.26 112 GLU B O 1
ATOM 2982 O O B GLU B 1 112 ? 157.188 -1.637 299.043 0.54 33.41 112 GLU B O 1
ATOM 2993 N N A LEU B 1 113 ? 158.466 1.277 298.698 0.46 35.35 113 LEU B N 1
ATOM 2994 N N B LEU B 1 113 ? 158.027 0.152 297.988 0.54 37.84 113 LEU B N 1
ATOM 2995 C CA A LEU B 1 113 ? 159.521 0.402 298.225 0.46 37.46 113 LEU B CA 1
ATOM 2996 C CA B LEU B 1 113 ? 159.424 -0.270 298.087 0.54 37.11 113 LEU B CA 1
ATOM 2997 C C A LEU B 1 113 ? 160.719 0.622 299.130 0.46 42.07 113 LEU B C 1
ATOM 2998 C C B LEU B 1 113 ? 160.111 0.010 299.435 0.54 39.75 113 LEU B C 1
ATOM 2999 O O A LEU B 1 113 ? 161.030 1.759 299.501 0.46 41.52 113 LEU B O 1
ATOM 3000 O O B LEU B 1 113 ? 159.563 0.634 300.348 0.54 42.73 113 LEU B O 1
ATOM 3009 N N . ASN B 1 114 ? 161.367 -0.467 299.514 1.00 45.82 114 ASN B N 1
ATOM 3010 C CA . ASN B 1 114 ? 162.313 -0.392 300.624 1.00 43.11 114 ASN B CA 1
ATOM 3011 C C . ASN B 1 114 ? 163.620 0.186 300.097 1.00 52.10 114 ASN B C 1
ATOM 3012 O O . ASN B 1 114 ? 164.096 -0.222 299.030 1.00 46.63 114 ASN B O 1
ATOM 3017 N N . GLY B 1 115 ? 164.184 1.134 300.845 1.00 54.70 115 GLY B N 1
ATOM 3018 C CA . GLY B 1 115 ? 165.518 1.672 300.624 1.00 57.62 115 GLY B CA 1
ATOM 3019 C C . GLY B 1 115 ? 166.152 1.585 299.243 1.00 57.85 115 GLY B C 1
ATOM 3020 O O . GLY B 1 115 ? 165.603 2.234 298.353 1.00 61.63 115 GLY B O 1
ATOM 3021 N N . ASP B 1 116 ? 167.250 0.849 298.973 1.00 54.90 116 ASP B N 1
ATOM 3022 C CA . ASP B 1 116 ? 168.141 -0.045 299.779 1.00 63.20 116 ASP B CA 1
ATOM 3023 C C . ASP B 1 116 ? 168.066 -1.460 299.204 1.00 57.62 116 ASP B C 1
ATOM 3024 O O . ASP B 1 116 ? 168.988 -1.903 298.514 1.00 61.47 116 ASP B O 1
ATOM 3029 N N . THR B 1 117 ? 166.977 -2.175 299.492 1.00 53.48 117 THR B N 1
ATOM 3030 C CA . THR B 1 117 ? 166.775 -3.491 298.902 1.00 49.16 117 THR B CA 1
ATOM 3031 C C . THR B 1 117 ? 165.942 -3.447 297.632 1.00 42.19 117 THR B C 1
ATOM 3032 O O . THR B 1 117 ? 166.001 -4.397 296.840 1.00 48.34 117 THR B O 1
ATOM 3036 N N . LYS B 1 118 ? 165.183 -2.370 297.415 1.00 38.61 118 LYS B N 1
ATOM 3037 C CA . LYS B 1 118 ? 164.284 -2.259 296.268 1.00 37.20 118 LYS B CA 1
ATOM 3038 C C . LYS B 1 118 ? 163.257 -3.390 296.271 1.00 33.12 118 LYS B C 1
ATOM 3039 O O . LYS B 1 118 ? 162.929 -3.950 295.225 1.00 29.44 118 LYS B O 1
ATOM 3045 N N . GLN B 1 119 ? 162.750 -3.727 297.459 1.00 27.62 119 GLN B N 1
ATOM 3046 C CA . GLN B 1 119 ? 161.768 -4.787 297.634 1.00 27.72 119 GLN B CA 1
ATOM 3047 C C . GLN B 1 119 ? 160.626 -4.260 298.487 1.00 24.60 119 GLN B C 1
ATOM 3048 O O . GLN B 1 119 ? 160.776 -3.270 299.204 1.00 27.92 119 GLN B O 1
ATOM 3054 N N . PHE B 1 120 ? 159.469 -4.927 298.403 1.00 23.22 120 PHE B N 1
ATOM 3055 C CA . PHE B 1 120 ? 158.359 -4.590 299.278 1.00 25.69 120 PHE B CA 1
ATOM 3056 C C . PHE B 1 120 ? 158.760 -4.880 300.723 1.00 21.82 120 PHE B C 1
ATOM 3057 O O . PHE B 1 120 ? 159.637 -5.712 300.970 1.00 24.17 120 PHE B O 1
ATOM 3065 N N . PRO B 1 121 ? 158.125 -4.209 301.690 1.00 24.87 121 PRO B N 1
ATOM 3066 C CA . PRO B 1 121 ? 158.601 -4.298 303.084 1.00 25.19 121 PRO B CA 1
ATOM 3067 C C . PRO B 1 121 ? 158.520 -5.678 303.713 1.00 28.78 121 PRO B C 1
ATOM 3068 O O . PRO B 1 121 ? 159.298 -5.958 304.633 1.00 26.05 121 PRO B O 1
ATOM 3072 N N . LEU B 1 122 ? 157.612 -6.546 303.272 1.00 21.10 122 LEU B N 1
ATOM 3073 C CA . LEU B 1 122 ? 157.465 -7.866 303.871 1.00 21.64 122 LEU B CA 1
ATOM 3074 C C . LEU B 1 122 ? 158.204 -8.947 303.087 1.00 22.65 122 LEU B C 1
ATOM 3075 O O . LEU B 1 122 ? 158.010 -10.137 303.349 1.00 22.95 122 LEU B O 1
ATOM 3080 N N . TYR B 1 123 ? 159.060 -8.559 302.147 1.00 20.43 123 TYR B N 1
ATOM 3081 C CA . TYR B 1 123 ? 159.906 -9.525 301.465 1.00 22.12 123 TYR B CA 1
ATOM 3082 C C . TYR B 1 123 ? 160.809 -10.240 302.460 1.00 24.64 123 TYR B C 1
ATOM 3083 O O . TYR B 1 123 ? 161.213 -9.678 303.488 1.00 25.08 123 TYR B O 1
ATOM 3092 N N . ASN B 1 124 ? 161.115 -11.494 302.134 1.00 21.25 124 ASN B N 1
ATOM 3093 C CA . ASN B 1 124 ? 162.008 -12.390 302.868 1.00 21.87 124 ASN B CA 1
ATOM 3094 C C . ASN B 1 124 ? 161.362 -12.951 304.129 1.00 23.58 124 ASN B C 1
ATOM 3095 O O . ASN B 1 124 ? 162.032 -13.671 304.901 1.00 25.19 124 ASN B O 1
ATOM 3100 N N . LYS B 1 125 ? 160.080 -12.691 304.348 1.00 20.38 125 LYS B N 1
ATOM 3101 C CA . LYS B 1 125 ? 159.355 -13.305 305.446 1.00 21.50 125 LYS B CA 1
ATOM 3102 C C . LYS B 1 125 ? 158.694 -14.604 304.971 1.00 18.72 125 LYS B C 1
ATOM 3103 O O . LYS B 1 125 ? 158.690 -14.933 303.777 1.00 21.47 125 LYS B O 1
ATOM 3109 N N . VAL B 1 126 ? 158.159 -15.360 305.928 1.00 17.87 126 VAL B N 1
ATOM 3110 C CA . VAL B 1 126 ? 157.577 -16.673 305.680 1.00 18.69 126 VAL B CA 1
ATOM 3111 C C . VAL B 1 126 ? 156.168 -16.694 306.241 1.00 21.94 126 VAL B C 1
ATOM 3112 O O . VAL B 1 126 ? 155.908 -16.164 307.328 1.00 20.43 126 VAL B O 1
ATOM 3116 N N . ALA B 1 127 ? 155.256 -17.314 305.502 1.00 20.59 127 ALA B N 1
ATOM 3117 C CA . ALA B 1 127 ? 153.864 -17.403 305.902 1.00 16.81 127 ALA B CA 1
ATOM 3118 C C . ALA B 1 127 ? 153.473 -18.851 306.166 1.00 22.05 127 ALA B C 1
ATOM 3119 O O . ALA B 1 127 ? 153.891 -19.763 305.444 1.00 24.91 127 ALA B O 1
ATOM 3121 N N . GLY B 1 128 ? 152.655 -19.042 307.203 1.00 23.53 128 GLY B N 1
ATOM 3122 C CA . GLY B 1 128 ? 151.948 -20.286 307.410 1.00 20.92 128 GLY B CA 1
ATOM 3123 C C . GLY B 1 128 ? 150.537 -19.988 307.873 1.00 22.24 128 GLY B C 1
ATOM 3124 O O . GLY B 1 128 ? 150.181 -18.842 308.148 1.00 21.06 128 GLY B O 1
ATOM 3125 N N . LEU B 1 129 ? 149.741 -21.041 307.964 1.00 20.26 129 LEU B N 1
ATOM 3126 C CA . LEU B 1 129 ? 148.318 -20.866 308.174 1.00 21.06 129 LEU B CA 1
ATOM 3127 C C . LEU B 1 129 ? 147.797 -21.958 309.093 1.00 23.00 129 LEU B C 1
ATOM 3128 O O . LEU B 1 129 ? 148.068 -23.142 308.870 1.00 23.29 129 LEU B O 1
ATOM 3133 N N . LEU B 1 130 ? 147.056 -21.555 310.120 1.00 18.76 130 LEU B N 1
ATOM 3134 C CA . LEU B 1 130 ? 146.247 -22.466 310.920 1.00 20.13 130 LEU B CA 1
ATOM 3135 C C . LEU B 1 130 ? 144.788 -22.113 310.703 1.00 23.00 130 LEU B C 1
ATOM 3136 O O . LEU B 1 130 ? 144.425 -20.934 310.686 1.00 26.22 130 LEU B O 1
ATOM 3141 N N . MET B 1 131 ? 143.946 -23.121 310.540 1.00 20.85 131 MET B N 1
ATOM 3142 C CA . MET B 1 131 ? 142.548 -22.849 310.248 1.00 17.20 131 MET B CA 1
ATOM 3143 C C . MET B 1 131 ? 141.679 -23.834 311.005 1.00 20.93 131 MET B C 1
ATOM 3144 O O . MET B 1 131 ? 142.055 -24.988 311.203 1.00 20.55 131 MET B O 1
ATOM 3149 N N . CYS B 1 132 ? 140.496 -23.374 311.390 1.00 24.24 132 CYS B N 1
ATOM 3150 C CA . CYS B 1 132 ? 139.541 -24.208 312.098 1.00 23.86 132 CYS B CA 1
ATOM 3151 C C . CYS B 1 132 ? 138.144 -23.912 311.569 1.00 23.18 132 CYS B C 1
ATOM 3152 O O . CYS B 1 132 ? 137.730 -22.751 311.524 1.00 21.82 132 CYS B O 1
ATOM 3155 N N . GLY B 1 133 ? 137.418 -24.952 311.158 1.00 21.91 133 GLY B N 1
ATOM 3156 C CA . GLY B 1 133 ? 136.037 -24.784 310.757 1.00 19.55 133 GLY B CA 1
ATOM 3157 C C . GLY B 1 133 ? 135.225 -25.980 311.217 1.00 22.68 133 GLY B C 1
ATOM 3158 O O . GLY B 1 133 ? 135.774 -27.037 311.530 1.00 24.77 133 GLY B O 1
ATOM 3159 N N . ASN B 1 134 ? 133.904 -25.814 311.238 1.00 21.00 134 ASN B N 1
ATOM 3160 C CA . ASN B 1 134 ? 133.076 -26.948 311.643 1.00 22.96 134 ASN B CA 1
ATOM 3161 C C . ASN B 1 134 ? 133.029 -28.037 310.571 1.00 22.78 134 ASN B C 1
ATOM 3162 O O . ASN B 1 134 ? 132.855 -29.219 310.907 1.00 19.87 134 ASN B O 1
ATOM 3167 N N . GLU B 1 135 ? 133.170 -27.676 309.287 1.00 21.57 135 GLU B N 1
ATOM 3168 C CA . GLU B 1 135 ? 132.958 -28.677 308.243 1.00 20.27 135 GLU B CA 1
ATOM 3169 C C . GLU B 1 135 ? 133.728 -28.477 306.934 1.00 24.03 135 GLU B C 1
ATOM 3170 O O . GLU B 1 135 ? 134.074 -29.465 306.284 1.00 22.00 135 GLU B O 1
ATOM 3176 N N . ASP B 1 136 ? 133.975 -27.242 306.498 1.00 17.45 136 ASP B N 1
ATOM 3177 C CA . ASP B 1 136 ? 134.397 -27.122 305.103 1.00 17.46 136 ASP B CA 1
ATOM 3178 C C . ASP B 1 136 ? 135.002 -25.751 304.827 1.00 19.05 136 ASP B C 1
ATOM 3179 O O . ASP B 1 136 ? 134.545 -24.749 305.377 1.00 21.36 136 ASP B O 1
ATOM 3184 N N . GLY B 1 137 ? 136.031 -25.719 303.976 1.00 20.35 137 GLY B N 1
ATOM 3185 C CA . GLY B 1 137 ? 136.585 -24.455 303.515 1.00 20.28 137 GLY B CA 1
ATOM 3186 C C . GLY B 1 137 ? 138.079 -24.262 303.706 1.00 17.08 137 GLY B C 1
ATOM 3187 O O . GLY B 1 137 ? 138.615 -23.231 303.296 1.00 19.44 137 GLY B O 1
ATOM 3188 N N . ALA B 1 138 ? 138.783 -25.224 304.307 1.00 17.53 138 ALA B N 1
ATOM 3189 C CA . ALA B 1 138 ? 140.179 -24.973 304.663 1.00 17.51 138 ALA B CA 1
ATOM 3190 C C . ALA B 1 138 ? 141.052 -24.728 303.426 1.00 20.28 138 ALA B C 1
ATOM 3191 O O . ALA B 1 138 ? 141.839 -23.773 303.390 1.00 18.81 138 ALA B O 1
ATOM 3193 N N . HIS B 1 139 ? 140.954 -25.583 302.405 1.00 17.79 139 HIS B N 1
ATOM 3194 C CA . HIS B 1 139 ? 141.863 -25.383 301.275 1.00 20.81 139 HIS B CA 1
ATOM 3195 C C . HIS B 1 139 ? 141.482 -24.151 300.463 1.00 20.03 139 HIS B C 1
ATOM 3196 O O . HIS B 1 139 ? 142.367 -23.457 299.946 1.00 19.12 139 HIS B O 1
ATOM 3203 N N . HIS B 1 140 ? 140.184 -23.846 300.375 1.00 16.35 140 HIS B N 1
ATOM 3204 C CA . HIS B 1 140 ? 139.745 -22.618 299.712 1.00 18.71 140 HIS B CA 1
ATOM 3205 C C . HIS B 1 140 ? 140.308 -21.395 300.426 1.00 20.83 140 HIS B C 1
ATOM 3206 O O . HIS B 1 140 ? 140.863 -20.484 299.798 1.00 18.54 140 HIS B O 1
ATOM 3213 N N . VAL B 1 141 ? 140.182 -21.367 301.753 1.00 18.13 141 VAL B N 1
ATOM 3214 C CA . VAL B 1 141 ? 140.731 -20.256 302.524 1.00 15.08 141 VAL B CA 1
ATOM 3215 C C . VAL B 1 141 ? 142.247 -20.214 302.386 1.00 19.47 141 VAL B C 1
ATOM 3216 O O . VAL B 1 141 ? 142.843 -19.139 302.221 1.00 19.62 141 VAL B O 1
ATOM 3220 N N . ALA B 1 142 ? 142.896 -21.383 302.419 1.00 18.75 142 ALA B N 1
ATOM 3221 C CA . ALA B 1 142 ? 144.342 -21.419 302.259 1.00 19.85 142 ALA B CA 1
ATOM 3222 C C . ALA B 1 142 ? 144.768 -20.825 300.925 1.00 20.38 142 ALA B C 1
ATOM 3223 O O . ALA B 1 142 ? 145.727 -20.046 300.865 1.00 19.56 142 ALA B O 1
ATOM 3225 N N . GLY B 1 143 ? 144.073 -21.177 299.849 1.00 19.22 143 GLY B N 1
ATOM 3226 C CA . GLY B 1 143 ? 144.413 -20.599 298.561 1.00 17.16 143 GLY B CA 1
ATOM 3227 C C . GLY B 1 143 ? 144.330 -19.086 298.589 1.00 19.17 143 GLY B C 1
ATOM 3228 O O . GLY B 1 143 ? 145.264 -18.394 298.180 1.00 24.02 143 GLY B O 1
ATOM 3229 N N . THR B 1 144 ? 143.228 -18.556 299.122 1.00 19.79 144 THR B N 1
ATOM 3230 C CA . THR B 1 144 ? 142.993 -17.113 299.102 1.00 19.85 144 THR B CA 1
ATOM 3231 C C . THR B 1 144 ? 143.994 -16.375 299.979 1.00 20.83 144 THR B C 1
ATOM 3232 O O . THR B 1 144 ? 144.589 -15.374 299.555 1.00 19.05 144 THR B O 1
ATOM 3236 N N . VAL B 1 145 ? 144.186 -16.847 301.210 1.00 17.12 145 VAL B N 1
ATOM 3237 C CA . VAL B 1 145 ? 145.011 -16.092 302.152 1.00 19.17 145 VAL B CA 1
ATOM 3238 C C . VAL B 1 145 ? 146.476 -16.163 301.746 1.00 20.36 145 VAL B C 1
ATOM 3239 O O . VAL B 1 145 ? 147.178 -15.144 301.720 1.00 20.86 145 VAL B O 1
ATOM 3243 N N . LEU B 1 146 ? 146.952 -17.353 301.381 1.00 18.71 146 LEU B N 1
ATOM 3244 C CA . LEU B 1 146 ? 148.376 -17.501 301.096 1.00 19.43 146 LEU B CA 1
ATOM 3245 C C . LEU B 1 146 ? 148.754 -16.843 299.780 1.00 23.45 146 LEU B C 1
ATOM 3246 O O . LEU B 1 146 ? 149.872 -16.334 299.651 1.00 21.69 146 LEU B O 1
ATOM 3251 N N . ASN B 1 147 ? 147.834 -16.821 298.810 1.00 16.82 147 ASN B N 1
ATOM 3252 C CA . ASN B 1 147 ? 148.069 -16.084 297.570 1.00 20.56 147 ASN B CA 1
ATOM 3253 C C . ASN B 1 147 ? 148.243 -14.604 297.859 1.00 21.59 147 ASN B C 1
ATOM 3254 O O . ASN B 1 147 ? 149.129 -13.946 297.299 1.00 20.14 147 ASN B O 1
ATOM 3259 N N . ASN B 1 148 ? 147.407 -14.065 298.742 1.00 19.23 148 ASN B N 1
ATOM 3260 C CA . ASN B 1 148 ? 147.507 -12.649 299.050 1.00 20.70 148 ASN B CA 1
ATOM 3261 C C . ASN B 1 148 ? 148.799 -12.329 299.790 1.00 23.17 148 ASN B C 1
ATOM 3262 O O . ASN B 1 148 ? 149.422 -11.289 299.531 1.00 21.34 148 ASN B O 1
ATOM 3267 N N . LEU B 1 149 ? 149.213 -13.197 300.723 1.00 20.23 149 LEU B N 1
ATOM 3268 C CA . LEU B 1 149 ? 150.459 -12.942 301.435 1.00 19.24 149 LEU B CA 1
ATOM 3269 C C . LEU B 1 149 ? 151.650 -13.021 300.492 1.00 21.42 149 LEU B C 1
ATOM 3270 O O . LEU B 1 149 ? 152.601 -12.249 300.628 1.00 19.55 149 LEU B O 1
ATOM 3275 N N . GLY B 1 150 ? 151.611 -13.933 299.519 1.00 21.52 150 GLY B N 1
ATOM 3276 C CA . GLY B 1 150 ? 152.684 -13.997 298.539 1.00 21.19 150 GLY B CA 1
ATOM 3277 C C . GLY B 1 150 ? 152.810 -12.731 297.708 1.00 19.94 150 GLY B C 1
ATOM 3278 O O . GLY B 1 150 ? 153.918 -12.342 297.329 1.00 20.18 150 GLY B O 1
ATOM 3279 N N . ARG B 1 151 ? 151.686 -12.067 297.413 1.00 20.15 151 ARG B N 1
ATOM 3280 C CA . ARG B 1 151 ? 151.757 -10.800 296.688 1.00 20.64 151 ARG B CA 1
ATOM 3281 C C . ARG B 1 151 ? 152.499 -9.725 297.476 1.00 24.11 151 ARG B C 1
ATOM 3282 O O . ARG B 1 151 ? 153.028 -8.781 296.878 1.00 20.95 151 ARG B O 1
ATOM 3290 N N . LEU B 1 152 ? 152.530 -9.840 298.807 1.00 21.31 152 LEU B N 1
ATOM 3291 C CA . LEU B 1 152 ? 153.173 -8.848 299.660 1.00 21.17 152 LEU B CA 1
ATOM 3292 C C . LEU B 1 152 ? 154.642 -9.127 299.895 1.00 23.49 152 LEU B C 1
ATOM 3293 O O . LEU B 1 152 ? 155.366 -8.222 300.324 1.00 23.22 152 LEU B O 1
ATOM 3298 N N . GLY B 1 153 ? 155.097 -10.345 299.645 1.00 19.25 153 GLY B N 1
ATOM 3299 C CA . GLY B 1 153 ? 156.496 -10.637 299.828 1.00 18.72 153 GLY B CA 1
ATOM 3300 C C . GLY B 1 153 ? 156.772 -11.893 300.624 1.00 18.07 153 GLY B C 1
ATOM 3301 O O . GLY B 1 153 ? 157.934 -12.296 300.725 1.00 19.46 153 GLY B O 1
ATOM 3302 N N . TYR B 1 154 ? 155.732 -12.517 301.185 1.00 19.06 154 TYR B N 1
ATOM 3303 C CA . TYR B 1 154 ? 155.904 -13.767 301.928 1.00 14.93 154 TYR B CA 1
ATOM 3304 C C . TYR B 1 154 ? 156.218 -14.924 300.987 1.00 19.24 154 TYR B C 1
ATOM 3305 O O . TYR B 1 154 ? 155.679 -15.019 299.880 1.00 19.01 154 TYR B O 1
ATOM 3314 N N . SER B 1 155 ? 157.116 -15.798 301.431 1.00 19.66 155 SER B N 1
ATOM 3315 C CA . SER B 1 155 ? 157.362 -17.092 300.821 1.00 18.37 155 SER B CA 1
ATOM 3316 C C . SER B 1 155 ? 156.627 -18.163 301.608 1.00 19.06 155 SER B C 1
ATOM 3317 O O . SER B 1 155 ? 156.454 -18.053 302.827 1.00 20.91 155 SER B O 1
ATOM 3320 N N . VAL B 1 156 ? 156.202 -19.212 300.904 1.00 18.28 156 VAL B N 1
ATOM 3321 C CA . VAL B 1 156 ? 155.329 -20.228 301.463 1.00 16.89 156 VAL B CA 1
ATOM 3322 C C . VAL B 1 156 ? 155.993 -21.585 301.266 1.00 17.71 156 VAL B C 1
ATOM 3323 O O . VAL B 1 156 ? 156.252 -21.988 300.127 1.00 17.31 156 VAL B O 1
ATOM 3327 N N . PRO B 1 157 ? 156.332 -22.303 302.323 1.00 19.45 157 PRO B N 1
ATOM 3328 C CA . PRO B 1 157 ? 156.964 -23.615 302.160 1.00 18.76 157 PRO B CA 1
ATOM 3329 C C . PRO B 1 157 ? 155.914 -24.662 301.824 1.00 18.00 157 PRO B C 1
ATOM 3330 O O . PRO B 1 157 ? 154.712 -24.369 301.898 1.00 21.34 157 PRO B O 1
ATOM 3334 N N . PRO B 1 158 ? 156.309 -25.891 301.465 1.00 18.17 158 PRO B N 1
ATOM 3335 C CA . PRO B 1 158 ? 155.315 -26.959 301.311 1.00 20.70 158 PRO B CA 1
ATOM 3336 C C . PRO B 1 158 ? 154.598 -27.228 302.626 1.00 22.42 158 PRO B C 1
ATOM 3337 O O . PRO B 1 158 ? 155.160 -27.045 303.710 1.00 23.95 158 PRO B O 1
ATOM 3341 N N . ASN B 1 159 ? 153.332 -27.642 302.520 1.00 18.90 159 ASN B N 1
ATOM 3342 C CA . ASN B 1 159 ? 152.562 -28.092 303.678 1.00 21.84 159 ASN B CA 1
ATOM 3343 C C . ASN B 1 159 ? 152.483 -26.996 304.754 1.00 25.47 159 ASN B C 1
ATOM 3344 O O . ASN B 1 159 ? 152.630 -27.243 305.958 1.00 24.11 159 ASN B O 1
ATOM 3349 N N . ALA B 1 160 ? 152.222 -25.761 304.311 1.00 20.97 160 ALA B N 1
ATOM 3350 C CA . ALA B 1 160 ? 152.256 -24.593 305.182 1.00 23.16 160 ALA B CA 1
ATOM 3351 C C . ALA B 1 160 ? 150.919 -24.295 305.844 1.00 22.17 160 ALA B C 1
ATOM 3352 O O . ALA B 1 160 ? 150.839 -23.363 306.649 1.00 22.98 160 ALA B O 1
ATOM 3354 N N . ALA B 1 161 ? 149.878 -25.061 305.529 1.00 21.10 161 ALA B N 1
ATOM 3355 C CA . ALA B 1 161 ? 148.526 -24.815 306.009 1.00 23.46 161 ALA B CA 1
ATOM 3356 C C . ALA B 1 161 ? 148.054 -26.033 306.789 1.00 24.65 161 ALA B C 1
ATOM 3357 O O . ALA B 1 161 ? 147.963 -27.135 306.234 1.00 23.68 161 ALA B O 1
ATOM 3359 N N . ALA B 1 162 ? 147.767 -25.838 308.072 1.00 22.37 162 ALA B N 1
ATOM 3360 C CA . ALA B 1 162 ? 147.235 -26.892 308.922 1.00 22.19 162 ALA B CA 1
ATOM 3361 C C . ALA B 1 162 ? 145.842 -26.497 309.394 1.00 19.52 162 ALA B C 1
ATOM 3362 O O . ALA B 1 162 ? 145.544 -25.316 309.587 1.00 24.41 162 ALA B O 1
ATOM 3364 N N . TYR B 1 163 ? 144.983 -27.489 309.585 1.00 19.01 163 TYR B N 1
ATOM 3365 C CA . TYR B 1 163 ? 143.581 -27.177 309.811 1.00 22.12 163 TYR B CA 1
ATOM 3366 C C . TYR B 1 163 ? 142.887 -28.344 310.483 1.00 21.92 163 TYR B C 1
ATOM 3367 O O . TYR B 1 163 ? 143.356 -29.485 310.443 1.00 22.39 163 TYR B O 1
ATOM 3376 N N . TRP B 1 164 ? 141.746 -28.029 311.087 1.00 19.29 164 TRP B N 1
ATOM 3377 C CA . TRP B 1 164 ? 140.796 -29.012 311.578 1.00 20.16 164 TRP B CA 1
ATOM 3378 C C . TRP B 1 164 ? 139.440 -28.712 310.969 1.00 22.41 164 TRP B C 1
ATOM 3379 O O . TRP B 1 164 ? 139.059 -27.548 310.830 1.00 22.91 164 TRP B O 1
ATOM 3390 N N . LEU B 1 165 ? 138.733 -29.769 310.585 1.00 20.28 165 LEU B N 1
ATOM 3391 C CA . LEU B 1 165 ? 137.355 -29.718 310.131 1.00 18.65 165 LEU B CA 1
ATOM 3392 C C . LEU B 1 165 ? 136.660 -30.970 310.631 1.00 20.15 165 LEU B C 1
ATOM 3393 O O . LEU B 1 165 ? 137.266 -32.043 310.667 1.00 23.09 165 LEU B O 1
ATOM 3398 N N . GLY B 1 166 ? 135.378 -30.844 310.968 1.00 22.98 166 GLY B N 1
ATOM 3399 C CA . GLY B 1 166 ? 134.552 -32.009 311.180 1.00 24.09 166 GLY B CA 1
ATOM 3400 C C . GLY B 1 166 ? 133.982 -32.500 309.864 1.00 25.75 166 GLY B C 1
ATOM 3401 O O . GLY B 1 166 ? 134.323 -31.992 308.786 1.00 20.18 166 GLY B O 1
ATOM 3402 N N . PRO B 1 167 ? 133.086 -33.476 309.914 1.00 22.51 167 PRO B N 1
ATOM 3403 C CA . PRO B 1 167 ? 132.423 -33.928 308.690 1.00 20.39 167 PRO B CA 1
ATOM 3404 C C . PRO B 1 167 ? 131.359 -32.923 308.272 1.00 22.68 167 PRO B C 1
ATOM 3405 O O . PRO B 1 167 ? 131.036 -31.982 309.002 1.00 22.81 167 PRO B O 1
ATOM 3409 N N . ALA B 1 168 ? 130.816 -33.146 307.072 1.00 18.59 168 ALA B N 1
ATOM 3410 C CA . ALA B 1 168 ? 129.668 -32.396 306.584 1.00 20.83 168 ALA B CA 1
ATOM 3411 C C . ALA B 1 168 ? 128.601 -32.283 307.666 1.00 29.23 168 ALA B C 1
ATOM 3412 O O . ALA B 1 168 ? 128.131 -33.295 308.195 1.00 25.28 168 ALA B O 1
ATOM 3414 N N . GLY B 1 169 ? 128.234 -31.053 308.009 1.00 24.83 169 GLY B N 1
ATOM 3415 C CA . GLY B 1 169 ? 127.304 -30.850 309.108 1.00 23.90 169 GLY B CA 1
ATOM 3416 C C . GLY B 1 169 ? 127.385 -29.423 309.619 1.00 27.79 169 GLY B C 1
ATOM 3417 O O . GLY B 1 169 ? 127.927 -28.540 308.950 1.00 26.31 169 GLY B O 1
ATOM 3418 N N . THR B 1 170 ? 126.829 -29.232 310.828 1.00 22.79 170 THR B N 1
ATOM 3419 C CA . THR B 1 170 ? 126.773 -27.940 311.504 1.00 23.94 170 THR B CA 1
ATOM 3420 C C . THR B 1 170 ? 127.839 -27.779 312.577 1.00 26.21 170 THR B C 1
ATOM 3421 O O . THR B 1 170 ? 127.939 -26.699 313.172 1.00 25.97 170 THR B O 1
ATOM 3425 N N . GLY B 1 171 ? 128.611 -28.820 312.854 1.00 25.93 171 GLY B N 1
ATOM 3426 C CA . GLY B 1 171 ? 129.554 -28.816 313.956 1.00 23.75 171 GLY B CA 1
ATOM 3427 C C . GLY B 1 171 ? 129.332 -30.094 314.757 1.00 28.24 171 GLY B C 1
ATOM 3428 O O . GLY B 1 171 ? 128.675 -31.004 314.272 1.00 26.22 171 GLY B O 1
ATOM 3429 N N . PRO B 1 172 ? 129.845 -30.156 315.993 1.00 27.61 172 PRO B N 1
ATOM 3430 C CA . PRO B 1 172 ? 130.494 -29.057 316.714 1.00 28.58 172 PRO B CA 1
ATOM 3431 C C . PRO B 1 172 ? 131.935 -28.801 316.280 1.00 25.98 172 PRO B C 1
ATOM 3432 O O . PRO B 1 172 ? 132.425 -29.393 315.306 1.00 26.31 172 PRO B O 1
ATOM 3436 N N . GLY B 1 173 ? 132.619 -27.943 317.025 1.00 26.81 173 GLY B N 1
ATOM 3437 C CA . GLY B 1 173 ? 133.955 -27.516 316.676 1.00 22.75 173 GLY B CA 1
ATOM 3438 C C . GLY B 1 173 ? 135.063 -28.352 317.280 1.00 26.03 173 GLY B C 1
ATOM 3439 O O . GLY B 1 173 ? 134.851 -29.452 317.798 1.00 30.59 173 GLY B O 1
ATOM 3440 N N . TYR B 1 174 ? 136.266 -27.779 317.234 1.00 24.42 174 TYR B N 1
ATOM 3441 C CA . TYR B 1 174 ? 137.504 -28.469 317.595 1.00 23.71 174 TYR B CA 1
ATOM 3442 C C . TYR B 1 174 ? 137.473 -29.024 319.016 1.00 29.35 174 TYR B C 1
ATOM 3443 O O . TYR B 1 174 ? 138.009 -30.108 319.279 1.00 26.44 174 TYR B O 1
ATOM 3452 N N . ILE B 1 175 ? 136.901 -28.273 319.957 1.00 26.13 175 ILE B N 1
ATOM 3453 C CA . ILE B 1 175 ? 136.975 -28.675 321.361 1.00 28.25 175 ILE B CA 1
ATOM 3454 C C . ILE B 1 175 ? 136.108 -29.906 321.609 1.00 27.24 175 ILE B C 1
ATOM 3455 O O . ILE B 1 175 ? 136.609 -30.966 322.002 1.00 28.40 175 ILE B O 1
ATOM 3460 N N . GLU B 1 176 ? 134.803 -29.792 321.348 1.00 26.04 176 GLU B N 1
ATOM 3461 C CA . GLU B 1 176 ? 133.908 -30.939 321.493 1.00 32.71 176 GLU B CA 1
ATOM 3462 C C . GLU B 1 176 ? 134.263 -32.066 320.530 1.00 35.33 176 GLU B C 1
ATOM 3463 O O . GLU B 1 176 ? 134.024 -33.243 320.831 1.00 33.03 176 GLU B O 1
ATOM 3469 N N . GLY B 1 177 ? 134.818 -31.734 319.370 1.00 31.56 177 GLY B N 1
ATOM 3470 C CA . GLY B 1 177 ? 135.208 -32.745 318.413 1.00 28.19 177 GLY B CA 1
ATOM 3471 C C . GLY B 1 177 ? 136.505 -33.432 318.722 1.00 30.31 177 GLY B C 1
ATOM 3472 O O . GLY B 1 177 ? 136.925 -34.322 317.979 1.00 28.03 177 GLY B O 1
ATOM 3473 N N . LYS B 1 178 ? 137.161 -33.018 319.802 1.00 28.94 178 LYS B N 1
ATOM 3474 C CA . LYS B 1 178 ? 138.391 -33.639 320.273 1.00 29.79 178 LYS B CA 1
ATOM 3475 C C . LYS B 1 178 ? 139.491 -33.513 319.230 1.00 29.42 178 LYS B C 1
ATOM 3476 O O . LYS B 1 178 ? 140.307 -34.417 319.050 1.00 28.42 178 LYS B O 1
ATOM 3482 N N . GLY B 1 179 ? 139.529 -32.353 318.567 1.00 27.58 179 GLY B N 1
ATOM 3483 C CA . GLY B 1 179 ? 140.579 -32.053 317.613 1.00 24.51 179 GLY B CA 1
ATOM 3484 C C . GLY B 1 179 ? 141.973 -32.043 318.197 1.00 25.17 179 GLY B C 1
ATOM 3485 O O . GLY B 1 179 ? 142.941 -32.200 317.453 1.00 25.19 179 GLY B O 1
ATOM 3486 N N . ASP B 1 180 ? 142.111 -31.846 319.516 1.00 27.41 180 ASP B N 1
ATOM 3487 C CA A ASP B 1 180 ? 143.452 -31.881 320.084 0.61 27.82 180 ASP B CA 1
ATOM 3488 C CA B ASP B 1 180 ? 143.423 -31.904 320.156 0.39 27.89 180 ASP B CA 1
ATOM 3489 C C . ASP B 1 180 ? 144.082 -33.262 319.948 1.00 23.17 180 ASP B C 1
ATOM 3490 O O . ASP B 1 180 ? 145.312 -33.376 319.992 1.00 26.41 180 ASP B O 1
ATOM 3499 N N . ARG B 1 181 ? 143.283 -34.304 319.726 1.00 27.82 181 ARG B N 1
ATOM 3500 C CA . ARG B 1 181 ? 143.810 -35.637 319.479 1.00 28.46 181 ARG B CA 1
ATOM 3501 C C . ARG B 1 181 ? 143.542 -36.103 318.047 1.00 28.55 181 ARG B C 1
ATOM 3502 O O . ARG B 1 181 ? 143.554 -37.308 317.778 1.00 28.67 181 ARG B O 1
ATOM 3510 N N . HIS B 1 182 ? 143.290 -35.172 317.123 1.00 26.28 182 HIS B N 1
ATOM 3511 C CA . HIS B 1 182 ? 143.007 -35.519 315.729 1.00 24.36 182 HIS B CA 1
ATOM 3512 C C . HIS B 1 182 ? 144.334 -35.677 314.987 1.00 24.50 182 HIS B C 1
ATOM 3513 O O . HIS B 1 182 ? 145.067 -34.702 314.796 1.00 25.94 182 HIS B O 1
ATOM 3520 N N . PHE B 1 183 ? 144.630 -36.909 314.553 1.00 23.15 183 PHE B N 1
ATOM 3521 C CA . PHE B 1 183 ? 145.944 -37.232 313.995 1.00 21.71 183 PHE B CA 1
ATOM 3522 C C . PHE B 1 183 ? 146.294 -36.350 312.802 1.00 20.35 183 PHE B C 1
ATOM 3523 O O . PHE B 1 183 ? 147.403 -35.802 312.723 1.00 21.74 183 PHE B O 1
ATOM 3531 N N . HIS B 1 184 ? 145.372 -36.229 311.847 1.00 23.25 184 HIS B N 1
ATOM 3532 C CA . HIS B 1 184 ? 145.671 -35.490 310.625 1.00 24.33 184 HIS B CA 1
ATOM 3533 C C . HIS B 1 184 ? 146.051 -34.049 310.946 1.00 21.96 184 HIS B C 1
ATOM 3534 O O . HIS B 1 184 ? 147.071 -33.543 310.470 1.00 22.88 184 HIS B O 1
ATOM 3541 N N . THR B 1 185 ? 145.270 -33.391 311.802 1.00 20.23 185 THR B N 1
ATOM 3542 C CA . THR B 1 185 ? 145.603 -32.023 312.191 1.00 21.57 185 THR B CA 1
ATOM 3543 C C . THR B 1 185 ? 146.958 -31.959 312.888 1.00 21.21 185 THR B C 1
ATOM 3544 O O . THR B 1 185 ? 147.796 -31.105 312.572 1.00 21.58 185 THR B O 1
ATOM 3548 N N . ASN B 1 186 ? 147.202 -32.866 313.840 1.00 24.39 186 ASN B N 1
ATOM 3549 C CA . ASN B 1 186 ? 148.453 -32.804 314.592 1.00 19.67 186 ASN B CA 1
ATOM 3550 C C . ASN B 1 186 ? 149.661 -32.989 313.690 1.00 21.96 186 ASN B C 1
ATOM 3551 O O . ASN B 1 186 ? 150.705 -32.364 313.910 1.00 22.94 186 ASN B O 1
ATOM 3556 N N . LYS B 1 187 ? 149.560 -33.852 312.679 1.00 21.41 187 LYS B N 1
ATOM 3557 C CA . LYS B 1 187 ? 150.725 -34.025 311.823 1.00 22.55 187 LYS B CA 1
ATOM 3558 C C . LYS B 1 187 ? 150.902 -32.820 310.900 1.00 20.69 187 LYS B C 1
ATOM 3559 O O . LYS B 1 187 ? 152.030 -32.368 310.696 1.00 20.11 187 LYS B O 1
ATOM 3565 N N . LEU B 1 188 ? 149.802 -32.254 310.379 1.00 23.95 188 LEU B N 1
ATOM 3566 C CA . LEU B 1 188 ? 149.915 -31.046 309.555 1.00 23.40 188 LEU B CA 1
ATOM 3567 C C . LEU B 1 188 ? 150.500 -29.883 310.351 1.00 22.00 188 LEU B C 1
ATOM 3568 O O . LEU B 1 188 ? 151.338 -29.131 309.842 1.00 21.99 188 LEU B O 1
ATOM 3573 N N . ILE B 1 189 ? 150.076 -29.711 311.604 1.00 22.07 189 ILE B N 1
ATOM 3574 C CA . ILE B 1 189 ? 150.678 -28.651 312.411 1.00 24.16 189 ILE B CA 1
ATOM 3575 C C . ILE B 1 189 ? 152.184 -28.846 312.510 1.00 20.98 189 ILE B C 1
ATOM 3576 O O . ILE B 1 189 ? 152.951 -27.877 312.411 1.00 21.52 189 ILE B O 1
ATOM 3581 N N . ARG B 1 190 ? 152.638 -30.097 312.693 1.00 21.92 190 ARG B N 1
ATOM 3582 C CA . ARG B 1 190 ? 154.076 -30.342 312.826 1.00 20.18 190 ARG B CA 1
ATOM 3583 C C . ARG B 1 190 ? 154.818 -30.094 311.517 1.00 22.37 190 ARG B C 1
ATOM 3584 O O . ARG B 1 190 ? 155.914 -29.509 311.527 1.00 21.18 190 ARG B O 1
ATOM 3592 N N . PHE B 1 191 ? 154.260 -30.554 310.387 1.00 20.69 191 PHE B N 1
ATOM 3593 C CA . PHE B 1 191 ? 154.817 -30.211 309.075 1.00 20.48 191 PHE B CA 1
ATOM 3594 C C . PHE B 1 191 ? 154.994 -28.704 308.943 1.00 18.57 191 PHE B C 1
ATOM 3595 O O . PHE B 1 191 ? 156.059 -28.211 308.561 1.00 19.19 191 PHE B O 1
ATOM 3603 N N . MET B 1 192 ? 153.924 -27.964 309.222 1.00 22.55 192 MET B N 1
ATOM 3604 C CA . MET B 1 192 ? 153.918 -26.524 309.018 1.00 20.02 192 MET B CA 1
ATOM 3605 C C . MET B 1 192 ? 154.982 -25.841 309.865 1.00 19.46 192 MET B C 1
ATOM 3606 O O . MET B 1 192 ? 155.696 -24.954 309.386 1.00 18.91 192 MET B O 1
ATOM 3611 N N . VAL B 1 193 ? 155.102 -26.234 311.135 1.00 21.92 193 VAL B N 1
ATOM 3612 C CA . VAL B 1 193 ? 156.107 -25.600 311.980 1.00 19.34 193 VAL B CA 1
ATOM 3613 C C . VAL B 1 193 ? 157.514 -25.936 311.503 1.00 20.66 193 VAL B C 1
ATOM 3614 O O . VAL B 1 193 ? 158.374 -25.047 311.421 1.00 21.29 193 VAL B O 1
ATOM 3618 N N . ALA B 1 194 ? 157.780 -27.212 311.170 1.00 20.19 194 ALA B N 1
ATOM 3619 C CA . ALA B 1 194 ? 159.125 -27.575 310.729 1.00 22.99 194 ALA B CA 1
ATOM 3620 C C . ALA B 1 194 ? 159.492 -26.858 309.439 1.00 22.98 194 ALA B C 1
ATOM 3621 O O . ALA B 1 194 ? 160.616 -26.372 309.285 1.00 22.25 194 ALA B O 1
ATOM 3623 N N . ASN B 1 195 ? 158.557 -26.791 308.497 1.00 23.96 195 ASN B N 1
ATOM 3624 C CA . ASN B 1 195 ? 158.877 -26.225 307.194 1.00 21.13 195 ASN B CA 1
ATOM 3625 C C . ASN B 1 195 ? 158.990 -24.703 307.243 1.00 23.03 195 ASN B C 1
ATOM 3626 O O . ASN B 1 195 ? 159.903 -24.135 306.627 1.00 21.17 195 ASN B O 1
ATOM 3631 N N . THR B 1 196 ? 158.085 -24.023 307.959 1.00 21.13 196 THR B N 1
ATOM 3632 C CA . THR B 1 196 ? 158.197 -22.566 308.048 1.00 21.25 196 THR B CA 1
ATOM 3633 C C . THR B 1 196 ? 159.469 -22.147 308.782 1.00 22.64 196 THR B C 1
ATOM 3634 O O . THR B 1 196 ? 160.120 -21.166 308.401 1.00 20.85 196 THR B O 1
ATOM 3638 N N . SER B 1 197 ? 159.817 -22.858 309.865 1.00 23.79 197 SER B N 1
ATOM 3639 C CA . SER B 1 197 ? 161.041 -22.546 310.597 1.00 24.78 197 SER B CA 1
ATOM 3640 C C . SER B 1 197 ? 162.267 -22.704 309.711 1.00 26.65 197 SER B C 1
ATOM 3641 O O . SER B 1 197 ? 163.176 -21.865 309.739 1.00 27.61 197 SER B O 1
ATOM 3644 N N . HIS B 1 198 ? 162.312 -23.777 308.916 1.00 22.80 198 HIS B N 1
ATOM 3645 C CA . HIS B 1 198 ? 163.457 -23.986 308.044 1.00 25.81 198 HIS B CA 1
ATOM 3646 C C . HIS B 1 198 ? 163.559 -22.872 307.018 1.00 23.97 198 HIS B C 1
ATOM 3647 O O . HIS B 1 198 ? 164.635 -22.307 306.803 1.00 24.10 198 HIS B O 1
ATOM 3654 N N . LEU B 1 199 ? 162.440 -22.546 306.366 1.00 25.08 199 LEU B N 1
ATOM 3655 C CA . LEU B 1 199 ? 162.487 -21.539 305.314 1.00 21.67 199 LEU B CA 1
ATOM 3656 C C . LEU B 1 199 ? 162.838 -20.171 305.891 1.00 21.55 199 LEU B C 1
ATOM 3657 O O . LEU B 1 199 ? 163.567 -19.397 305.262 1.00 23.24 199 LEU B O 1
ATOM 3662 N N . ALA B 1 200 ? 162.364 -19.872 307.102 1.00 21.76 200 ALA B N 1
ATOM 3663 C CA . ALA B 1 200 ? 162.739 -18.611 307.739 1.00 23.05 200 ALA B CA 1
ATOM 3664 C C . ALA B 1 200 ? 164.243 -18.546 307.967 1.00 26.83 200 ALA B C 1
ATOM 3665 O O . ALA B 1 200 ? 164.871 -17.509 307.735 1.00 26.26 200 ALA B O 1
ATOM 3667 N N . ARG B 1 201 ? 164.845 -19.650 308.412 1.00 25.41 201 ARG B N 1
ATOM 3668 C CA . ARG B 1 201 ? 166.288 -19.636 308.626 1.00 24.05 201 ARG B CA 1
ATOM 3669 C C . ARG B 1 201 ? 167.035 -19.462 307.311 1.00 28.01 201 ARG B C 1
ATOM 3670 O O . ARG B 1 201 ? 168.043 -18.750 307.251 1.00 30.78 201 ARG B O 1
ATOM 3678 N N . MET B 1 202 ? 166.556 -20.101 306.249 1.00 22.75 202 MET B N 1
ATOM 3679 C CA . MET B 1 202 ? 167.177 -19.931 304.937 1.00 24.73 202 MET B CA 1
ATOM 3680 C C . MET B 1 202 ? 167.137 -18.475 304.498 1.00 22.90 202 MET B C 1
ATOM 3681 O O . MET B 1 202 ? 168.147 -17.921 304.048 1.00 26.67 202 MET B O 1
ATOM 3686 N N . LEU B 1 203 ? 165.963 -17.845 304.592 1.00 23.36 203 LEU B N 1
ATOM 3687 C CA . LEU B 1 203 ? 165.818 -16.487 304.080 1.00 24.19 203 LEU B CA 1
ATOM 3688 C C . LEU B 1 203 ? 166.558 -15.481 304.954 1.00 31.19 203 LEU B C 1
ATOM 3689 O O . LEU B 1 203 ? 166.998 -14.434 304.460 1.00 26.06 203 LEU B O 1
ATOM 3694 N N . GLN B 1 204 ? 166.729 -15.786 306.243 1.00 30.35 204 GLN B N 1
ATOM 3695 C CA . GLN B 1 204 ? 167.570 -14.941 307.082 1.00 33.14 204 GLN B CA 1
ATOM 3696 C C . GLN B 1 204 ? 168.997 -14.895 306.552 1.00 31.61 204 GLN B C 1
ATOM 3697 O O . GLN B 1 204 ? 169.629 -13.833 306.531 1.00 33.00 204 GLN B O 1
ATOM 3703 N N . GLU B 1 205 ? 169.508 -16.034 306.091 1.00 30.17 205 GLU B N 1
ATOM 3704 C CA . GLU B 1 205 ? 170.883 -16.173 305.641 1.00 32.24 205 GLU B CA 1
ATOM 3705 C C . GLU B 1 205 ? 171.084 -15.762 304.187 1.00 34.23 205 GLU B C 1
ATOM 3706 O O . GLU B 1 205 ? 172.140 -15.226 303.835 1.00 34.79 205 GLU B O 1
ATOM 3712 N N . THR B 1 206 ? 170.121 -16.040 303.313 1.00 30.77 206 THR B N 1
ATOM 3713 C CA . THR B 1 206 ? 170.260 -15.763 301.882 1.00 28.49 206 THR B CA 1
ATOM 3714 C C . THR B 1 206 ? 168.961 -15.168 301.358 1.00 28.97 206 THR B C 1
ATOM 3715 O O . THR B 1 206 ? 168.183 -15.840 300.667 1.00 29.22 206 THR B O 1
ATOM 3719 N N . PRO B 1 207 ? 168.695 -13.898 301.656 1.00 28.41 207 PRO B N 1
ATOM 3720 C CA . PRO B 1 207 ? 167.439 -13.289 301.211 1.00 25.20 207 PRO B CA 1
ATOM 3721 C C . PRO B 1 207 ? 167.417 -13.128 299.702 1.00 23.07 207 PRO B C 1
ATOM 3722 O O . PRO B 1 207 ? 168.453 -13.162 299.034 1.00 22.96 207 PRO B O 1
ATOM 3726 N N . TYR B 1 208 ? 166.206 -12.965 299.167 1.00 23.87 208 TYR B N 1
ATOM 3727 C CA . TYR B 1 208 ? 166.062 -12.539 297.782 1.00 23.97 208 TYR B CA 1
ATOM 3728 C C . TYR B 1 208 ? 166.874 -11.269 297.561 1.00 23.79 208 TYR B C 1
ATOM 3729 O O . TYR B 1 208 ? 166.862 -10.358 298.395 1.00 25.00 208 TYR B O 1
ATOM 3738 N N . THR B 1 209 ? 167.601 -11.224 296.451 1.00 24.12 209 THR B N 1
ATOM 3739 C CA . THR B 1 209 ? 168.291 -10.009 296.042 1.00 25.18 209 THR B CA 1
ATOM 3740 C C . THR B 1 209 ? 167.603 -9.358 294.856 1.00 29.41 209 THR B C 1
ATOM 3741 O O . THR B 1 209 ? 168.134 -8.402 294.292 1.00 27.02 209 THR B O 1
ATOM 3745 N N . THR B 1 210 ? 166.427 -9.855 294.478 1.00 26.54 210 THR B N 1
ATOM 3746 C CA . THR B 1 210 ? 165.657 -9.266 293.394 1.00 24.46 210 THR B CA 1
ATOM 3747 C C . THR B 1 210 ? 165.487 -7.770 293.591 1.00 25.27 210 THR B C 1
ATOM 3748 O O . THR B 1 210 ? 165.165 -7.304 294.685 1.00 25.10 210 THR B O 1
ATOM 3752 N N . ASP B 1 211 ? 165.726 -7.019 292.526 1.00 23.06 211 ASP B N 1
ATOM 3753 C CA . ASP B 1 211 ? 165.543 -5.576 292.529 1.00 23.09 211 ASP B CA 1
ATOM 3754 C C . ASP B 1 211 ? 164.259 -5.316 291.757 1.00 24.30 211 ASP B C 1
ATOM 3755 O O . ASP B 1 211 ? 164.259 -5.302 290.522 1.00 23.17 211 ASP B O 1
ATOM 3760 N N . LEU B 1 212 ? 163.160 -5.125 292.495 1.00 23.91 212 LEU B N 1
ATOM 3761 C CA . LEU B 1 212 ? 161.862 -4.922 291.854 1.00 24.56 212 LEU B CA 1
ATOM 3762 C C . LEU B 1 212 ? 161.855 -3.653 291.013 1.00 24.68 212 LEU B C 1
ATOM 3763 O O . LEU B 1 212 ? 161.228 -3.604 289.950 1.00 23.57 212 LEU B O 1
ATOM 3768 N N . GLU B 1 213 ? 162.543 -2.610 291.478 1.00 25.53 213 GLU B N 1
ATOM 3769 C CA . GLU B 1 213 ? 162.645 -1.386 290.693 1.00 27.43 213 GLU B CA 1
ATOM 3770 C C . GLU B 1 213 ? 163.298 -1.651 289.339 1.00 24.60 213 GLU B C 1
ATOM 3771 O O . GLU B 1 213 ? 162.829 -1.163 288.305 1.00 28.02 213 GLU B O 1
ATOM 3777 N N . ALA B 1 214 ? 164.374 -2.441 289.319 1.00 26.93 214 ALA B N 1
ATOM 3778 C CA . ALA B 1 214 ? 165.049 -2.724 288.059 1.00 26.65 214 ALA B CA 1
ATOM 3779 C C . ALA B 1 214 ? 164.191 -3.603 287.154 1.00 24.49 214 ALA B C 1
ATOM 3780 O O . ALA B 1 214 ? 164.163 -3.398 285.937 1.00 23.61 214 ALA B O 1
ATOM 3782 N N . CYS B 1 215 ? 163.495 -4.592 287.733 1.00 24.73 215 CYS B N 1
ATOM 3783 C CA . CYS B 1 215 ? 162.522 -5.369 286.964 1.00 26.12 215 CYS B CA 1
ATOM 3784 C C . CYS B 1 215 ? 161.478 -4.458 286.326 1.00 24.22 215 CYS B C 1
ATOM 3785 O O . CYS B 1 215 ? 161.124 -4.628 285.152 1.00 20.60 215 CYS B O 1
ATOM 3788 N N . ALA B 1 216 ? 160.991 -3.472 287.079 1.00 21.03 216 ALA B N 1
ATOM 3789 C CA . ALA B 1 216 ? 159.976 -2.574 286.544 1.00 24.11 216 ALA B CA 1
ATOM 3790 C C . ALA B 1 216 ? 160.539 -1.687 285.444 1.00 23.02 216 ALA B C 1
ATOM 3791 O O . ALA B 1 216 ? 159.829 -1.347 284.492 1.00 21.69 216 ALA B O 1
ATOM 3793 N N . GLN B 1 217 ? 161.804 -1.278 285.566 1.00 22.46 217 GLN B N 1
ATOM 3794 C CA . GLN B 1 217 ? 162.387 -0.447 284.521 1.00 24.10 217 GLN B CA 1
ATOM 3795 C C . GLN B 1 217 ? 162.539 -1.239 283.229 1.00 22.46 217 GLN B C 1
ATOM 3796 O O . GLN B 1 217 ? 162.266 -0.718 282.139 1.00 24.29 217 GLN B O 1
ATOM 3802 N N . ALA B 1 218 ? 162.947 -2.506 283.332 1.00 21.07 218 ALA B N 1
ATOM 3803 C CA . ALA B 1 218 ? 163.027 -3.359 282.147 1.00 21.90 218 ALA B CA 1
ATOM 3804 C C . ALA B 1 218 ? 161.649 -3.550 281.515 1.00 23.93 218 ALA B C 1
ATOM 3805 O O . ALA B 1 218 ? 161.506 -3.517 280.288 1.00 24.20 218 ALA B O 1
ATOM 3807 N N . ALA B 1 219 ? 160.623 -3.752 282.339 1.00 22.17 219 ALA B N 1
ATOM 3808 C CA . ALA B 1 219 ? 159.275 -3.912 281.803 1.00 22.46 219 ALA B CA 1
ATOM 3809 C C . ALA B 1 219 ? 158.812 -2.641 281.095 1.00 21.34 219 ALA B C 1
ATOM 3810 O O . ALA B 1 219 ? 158.187 -2.706 280.030 1.00 24.01 219 ALA B O 1
ATOM 3812 N N . ARG B 1 220 ? 159.127 -1.477 281.663 1.00 20.53 220 ARG B N 1
ATOM 3813 C CA . ARG B 1 220 ? 158.755 -0.210 281.035 1.00 17.72 220 ARG B CA 1
ATOM 3814 C C . ARG B 1 220 ? 159.343 -0.080 279.637 1.00 19.18 220 ARG B C 1
ATOM 3815 O O . ARG B 1 220 ? 158.677 0.418 278.723 1.00 24.37 220 ARG B O 1
ATOM 3823 N N . GLU B 1 221 ? 160.590 -0.524 279.442 1.00 23.84 221 GLU B N 1
ATOM 3824 C CA . GLU B 1 221 ? 161.198 -0.400 278.119 1.00 28.29 221 GLU B CA 1
ATOM 3825 C C . GLU B 1 221 ? 160.554 -1.297 277.074 1.00 30.46 221 GLU B C 1
ATOM 3826 O O . GLU B 1 221 ? 160.689 -1.017 275.880 1.00 27.17 221 GLU B O 1
ATOM 3832 N N . GLU B 1 222 ? 159.864 -2.366 277.477 1.00 24.41 222 GLU B N 1
ATOM 3833 C CA . GLU B 1 222 ? 159.302 -3.305 276.517 1.00 21.63 222 GLU B CA 1
ATOM 3834 C C . GLU B 1 222 ? 157.777 -3.222 276.456 1.00 22.24 222 GLU B C 1
ATOM 3835 O O . GLU B 1 222 ? 157.141 -4.127 275.908 1.00 23.29 222 GLU B O 1
ATOM 3841 N N . SER B 1 223 ? 157.186 -2.152 276.998 1.00 20.90 223 SER B N 1
ATOM 3842 C CA . SER B 1 223 ? 155.743 -2.047 277.215 1.00 21.77 223 SER B CA 1
ATOM 3843 C C . SER B 1 223 ? 155.188 -0.690 276.774 1.00 24.26 223 SER B C 1
ATOM 3844 O O . SER B 1 223 ? 155.911 0.308 276.692 1.00 22.97 223 SER B O 1
ATOM 3847 N N . ASP B 1 224 ? 153.872 -0.665 276.521 1.00 23.41 224 ASP B N 1
ATOM 3848 C CA . ASP B 1 224 ? 153.104 0.547 276.242 1.00 23.35 224 ASP B CA 1
ATOM 3849 C C . ASP B 1 224 ? 152.629 1.178 277.546 1.00 24.19 224 ASP B C 1
ATOM 3850 O O . ASP B 1 224 ? 152.518 0.513 278.577 1.00 24.66 224 ASP B O 1
ATOM 3855 N N . ASP B 1 225 ? 152.309 2.474 277.491 1.00 20.64 225 ASP B N 1
ATOM 3856 C CA . ASP B 1 225 ? 151.742 3.128 278.665 1.00 20.23 225 ASP B CA 1
ATOM 3857 C C . ASP B 1 225 ? 150.258 3.397 278.487 1.00 19.81 225 ASP B C 1
ATOM 3858 O O . ASP B 1 225 ? 149.671 4.162 279.262 1.00 22.59 225 ASP B O 1
ATOM 3863 N N . VAL B 1 226 ? 149.641 2.782 277.478 1.00 23.70 226 VAL B N 1
ATOM 3864 C CA . VAL B 1 226 ? 148.200 2.840 277.260 1.00 21.67 226 VAL B CA 1
ATOM 3865 C C . VAL B 1 226 ? 147.713 1.433 276.949 1.00 24.23 226 VAL B C 1
ATOM 3866 O O . VAL B 1 226 ? 148.348 0.709 276.177 1.00 25.15 226 VAL B O 1
ATOM 3870 N N . PHE B 1 227 ? 146.596 1.044 277.562 1.00 22.24 227 PHE B N 1
ATOM 3871 C CA . PHE B 1 227 ? 145.850 -0.161 277.212 1.00 20.92 227 PHE B CA 1
ATOM 3872 C C . PHE B 1 227 ? 144.586 0.268 276.475 1.00 20.82 227 PHE B C 1
ATOM 3873 O O . PHE B 1 227 ? 143.834 1.098 276.983 1.00 23.32 227 PHE B O 1
ATOM 3881 N N . ALA B 1 228 ? 144.335 -0.299 275.294 1.00 27.17 228 ALA B N 1
ATOM 3882 C CA . ALA B 1 228 ? 143.144 0.100 274.548 1.00 27.20 228 ALA B CA 1
ATOM 3883 C C . ALA B 1 228 ? 142.696 -1.027 273.631 1.00 27.50 228 ALA B C 1
ATOM 3884 O O . ALA B 1 228 ? 143.520 -1.602 272.913 1.00 28.09 228 ALA B O 1
ATOM 3886 N N . ILE B 1 229 ? 141.395 -1.356 273.674 1.00 21.70 229 ILE B N 1
ATOM 3887 C CA . ILE B 1 229 ? 140.815 -2.364 272.792 1.00 23.60 229 ILE B CA 1
ATOM 3888 C C . ILE B 1 229 ? 139.439 -1.910 272.337 1.00 25.14 229 ILE B C 1
ATOM 3889 O O . ILE B 1 229 ? 138.699 -1.266 273.084 1.00 21.57 229 ILE B O 1
ATOM 3894 N N . ARG B 1 230 ? 139.076 -2.314 271.123 1.00 23.98 230 ARG B N 1
ATOM 3895 C CA . ARG B 1 230 ? 137.712 -2.131 270.662 1.00 21.79 230 ARG B CA 1
ATOM 3896 C C . ARG B 1 230 ? 136.800 -3.184 271.270 1.00 22.83 230 ARG B C 1
ATOM 3897 O O . ARG B 1 230 ? 137.229 -4.273 271.649 1.00 20.94 230 ARG B O 1
ATOM 3905 N N . VAL B 1 231 ? 135.526 -2.833 271.378 1.00 20.57 231 VAL B N 1
ATOM 3906 C CA . VAL B 1 231 ? 134.523 -3.669 272.020 1.00 21.47 231 VAL B CA 1
ATOM 3907 C C . VAL B 1 231 ? 133.430 -3.946 271.006 1.00 21.01 231 VAL B C 1
ATOM 3908 O O . VAL B 1 231 ? 133.034 -3.043 270.257 1.00 23.65 231 VAL B O 1
ATOM 3912 N N . ASN B 1 232 ? 132.941 -5.185 270.986 1.00 20.08 232 ASN B N 1
ATOM 3913 C CA . ASN B 1 232 ? 131.788 -5.549 270.158 1.00 20.39 232 ASN B CA 1
ATOM 3914 C C . ASN B 1 232 ? 130.508 -5.179 270.905 1.00 23.46 232 ASN B C 1
ATOM 3915 O O . ASN B 1 232 ? 130.042 -5.922 271.775 1.00 20.47 232 ASN B O 1
ATOM 3920 N N . VAL B 1 233 ? 129.907 -4.049 270.527 1.00 24.29 233 VAL B N 1
ATOM 3921 C CA . VAL B 1 233 ? 128.736 -3.543 271.236 1.00 25.50 233 VAL B CA 1
ATOM 3922 C C . VAL B 1 233 ? 127.453 -4.025 270.568 1.00 26.44 233 VAL B C 1
ATOM 3923 O O . VAL B 1 233 ? 126.361 -3.564 270.912 1.00 25.69 233 VAL B O 1
ATOM 3927 N N . ASN B 1 234 ? 127.565 -4.976 269.636 1.00 26.29 234 ASN B N 1
ATOM 3928 C CA . ASN B 1 234 ? 126.423 -5.408 268.836 1.00 25.98 234 ASN B CA 1
ATOM 3929 C C . ASN B 1 234 ? 125.950 -6.819 269.179 1.00 31.36 234 ASN B C 1
ATOM 3930 O O . ASN B 1 234 ? 125.352 -7.492 268.337 1.00 31.80 234 ASN B O 1
ATOM 3935 N N . THR B 1 235 ? 126.181 -7.286 270.408 1.00 29.21 235 THR B N 1
ATOM 3936 C CA . THR B 1 235 ? 125.736 -8.641 270.719 1.00 24.68 235 THR B CA 1
ATOM 3937 C C . THR B 1 235 ? 125.422 -8.787 272.203 1.00 26.25 235 THR B C 1
ATOM 3938 O O . THR B 1 235 ? 126.058 -8.124 273.032 1.00 22.88 235 THR B O 1
ATOM 3942 N N . PRO B 1 236 ? 124.414 -9.588 272.564 1.00 23.28 236 PRO B N 1
ATOM 3943 C CA . PRO B 1 236 ? 124.187 -9.889 273.980 1.00 23.60 236 PRO B CA 1
ATOM 3944 C C . PRO B 1 236 ? 125.050 -11.027 274.484 1.00 22.48 236 PRO B C 1
ATOM 3945 O O . PRO B 1 236 ? 125.026 -11.308 275.691 1.00 25.67 236 PRO B O 1
ATOM 3949 N N . ALA B 1 237 ? 125.798 -11.678 273.591 1.00 23.93 237 ALA B N 1
ATOM 3950 C CA . ALA B 1 237 ? 126.565 -12.865 273.947 1.00 24.63 237 ALA B CA 1
ATOM 3951 C C . ALA B 1 237 ? 127.642 -12.535 274.971 1.00 21.79 237 ALA B C 1
ATOM 3952 O O . ALA B 1 237 ? 128.221 -11.444 274.963 1.00 24.13 237 ALA B O 1
ATOM 3954 N N . ILE B 1 238 ? 127.879 -13.477 275.882 1.00 23.02 238 ILE B N 1
ATOM 3955 C CA . ILE B 1 238 ? 128.968 -13.386 276.843 1.00 23.96 238 ILE B CA 1
ATOM 3956 C C . ILE B 1 238 ? 129.963 -14.526 276.687 1.00 23.18 238 ILE B C 1
ATOM 3957 O O . ILE B 1 238 ? 130.907 -14.628 277.480 1.00 27.00 238 ILE B O 1
ATOM 3962 N N . ARG B 1 239 ? 129.761 -15.392 275.695 1.00 22.90 239 ARG B N 1
ATOM 3963 C CA . ARG B 1 239 ? 130.742 -16.388 275.284 1.00 27.52 239 ARG B CA 1
ATOM 3964 C C . ARG B 1 239 ? 132.102 -15.743 275.038 1.00 19.54 239 ARG B C 1
ATOM 3965 O O . ARG B 1 239 ? 132.191 -14.689 274.408 1.00 19.62 239 ARG B O 1
ATOM 3973 N N . TYR B 1 240 ? 133.170 -16.388 275.516 1.00 21.96 240 TYR B N 1
ATOM 3974 C CA . TYR B 1 240 ? 134.501 -15.802 275.354 1.00 19.15 240 TYR B CA 1
ATOM 3975 C C . TYR B 1 240 ? 134.977 -15.921 273.916 1.00 17.48 240 TYR B C 1
ATOM 3976 O O . TYR B 1 240 ? 134.814 -16.956 273.272 1.00 18.29 240 TYR B O 1
ATOM 3985 N N . LYS B 1 241 ? 135.587 -14.850 273.412 1.00 15.40 241 LYS B N 1
ATOM 3986 C CA . LYS B 1 241 ? 136.126 -14.853 272.052 1.00 23.88 241 LYS B CA 1
ATOM 3987 C C . LYS B 1 241 ? 137.496 -14.208 272.113 1.00 16.09 241 LYS B C 1
ATOM 3988 O O . LYS B 1 241 ? 137.593 -12.986 272.261 1.00 17.39 241 LYS B O 1
ATOM 3994 N N . ARG B 1 242 ? 138.549 -15.026 272.018 1.00 19.80 242 ARG B N 1
ATOM 3995 C CA . ARG B 1 242 ? 139.904 -14.504 272.132 1.00 21.82 242 ARG B CA 1
ATOM 3996 C C . ARG B 1 242 ? 140.336 -13.711 270.901 1.00 20.97 242 ARG B C 1
ATOM 3997 O O . ARG B 1 242 ? 141.265 -12.898 271.002 1.00 18.84 242 ARG B O 1
ATOM 4005 N N . PHE B 1 243 ? 139.707 -13.944 269.745 1.00 18.84 243 PHE B N 1
ATOM 4006 C CA . PHE B 1 243 ? 139.928 -13.149 268.539 1.00 19.62 243 PHE B CA 1
ATOM 4007 C C . PHE B 1 243 ? 138.596 -12.553 268.112 1.00 20.24 243 PHE B C 1
ATOM 4008 O O . PHE B 1 243 ? 137.628 -13.295 267.896 1.00 23.42 243 PHE B O 1
ATOM 4016 N N . GLN B 1 244 ? 138.540 -11.228 267.969 1.00 17.53 244 GLN B N 1
ATOM 4017 C CA . GLN B 1 244 ? 137.283 -10.599 267.580 1.00 21.17 244 GLN B CA 1
ATOM 4018 C C . GLN B 1 244 ? 137.377 -9.713 266.343 1.00 19.93 244 GLN B C 1
ATOM 4019 O O . GLN B 1 244 ? 136.329 -9.269 265.858 1.00 21.04 244 GLN B O 1
ATOM 4025 N N . LYS B 1 245 ? 138.578 -9.464 265.811 1.00 20.35 245 LYS B N 1
ATOM 4026 C CA . LYS B 1 245 ? 138.762 -8.773 264.528 1.00 20.79 245 LYS B CA 1
ATOM 4027 C C . LYS B 1 245 ? 137.995 -7.449 264.484 1.00 23.75 245 LYS B C 1
ATOM 4028 O O . LYS B 1 245 ? 137.338 -7.117 263.496 1.00 22.42 245 LYS B O 1
ATOM 4034 N N . LEU B 1 246 ? 138.058 -6.693 265.574 1.00 22.23 246 LEU B N 1
ATOM 4035 C CA . LEU B 1 246 ? 137.326 -5.435 265.649 1.00 25.59 246 LEU B CA 1
ATOM 4036 C C . LEU B 1 246 ? 138.136 -4.237 265.167 1.00 27.95 246 LEU B C 1
ATOM 4037 O O . LEU B 1 246 ? 137.584 -3.133 265.076 1.00 27.67 246 LEU B O 1
ATOM 4042 N N . GLY B 1 247 ? 139.414 -4.414 264.868 1.00 26.90 247 GLY B N 1
ATOM 4043 C CA . GLY B 1 247 ? 140.250 -3.287 264.492 1.00 26.40 247 GLY B CA 1
ATOM 4044 C C . GLY B 1 247 ? 141.087 -2.775 265.656 1.00 26.76 247 GLY B C 1
ATOM 4045 O O . GLY B 1 247 ? 140.699 -2.859 266.825 1.00 25.15 247 GLY B O 1
ATOM 4046 N N . GLU B 1 248 ? 142.270 -2.241 265.337 1.00 30.48 248 GLU B N 1
ATOM 4047 C CA . GLU B 1 248 ? 143.110 -1.665 266.378 1.00 31.13 248 GLU B CA 1
ATOM 4048 C C . GLU B 1 248 ? 142.574 -0.304 266.811 1.00 32.97 248 GLU B C 1
ATOM 4049 O O . GLU B 1 248 ? 141.815 0.351 266.092 1.00 32.51 248 GLU B O 1
ATOM 4055 N N . VAL B 1 249 ? 143.004 0.134 267.992 1.00 32.67 249 VAL B N 1
ATOM 4056 C CA . VAL B 1 249 ? 142.645 1.442 268.523 1.00 33.99 249 VAL B CA 1
ATOM 4057 C C . VAL B 1 249 ? 143.812 2.393 268.297 1.00 38.68 249 VAL B C 1
ATOM 4058 O O . VAL B 1 249 ? 144.897 2.199 268.859 1.00 45.00 249 VAL B O 1
ATOM 4062 N N . LYS B 1 250 ? 143.586 3.430 267.500 1.00 42.47 250 LYS B N 1
ATOM 4063 C CA . LYS B 1 250 ? 144.582 4.474 267.285 1.00 52.93 250 LYS B CA 1
ATOM 4064 C C . LYS B 1 250 ? 144.489 5.495 268.414 1.00 49.91 250 LYS B C 1
ATOM 4065 O O . LYS B 1 250 ? 143.424 6.076 268.646 1.00 48.69 250 LYS B O 1
ATOM 4071 N N . VAL B 1 251 ? 145.602 5.727 269.101 1.00 49.11 251 VAL B N 1
ATOM 4072 C CA . VAL B 1 251 ? 145.640 6.619 270.255 1.00 54.10 251 VAL B CA 1
ATOM 4073 C C . VAL B 1 251 ? 146.399 7.887 269.883 1.00 62.38 251 VAL B C 1
ATOM 4074 O O . VAL B 1 251 ? 147.475 7.822 269.277 1.00 59.44 251 VAL B O 1
ATOM 4078 N N . GLU B 1 252 ? 145.832 9.043 270.245 1.00 65.04 252 GLU B N 1
ATOM 4079 C CA . GLU B 1 252 ? 146.440 10.346 269.985 1.00 70.71 252 GLU B CA 1
ATOM 4080 C C . GLU B 1 252 ? 147.508 10.663 271.031 1.00 75.11 252 GLU B C 1
ATOM 4081 O O . GLU B 1 252 ? 147.323 10.411 272.226 1.00 73.97 252 GLU B O 1
ATOM 4087 N N . GLU B 1 253 ? 148.616 11.241 270.566 1.00 81.58 253 GLU B N 1
ATOM 4088 C CA . GLU B 1 253 ? 149.821 11.460 271.366 1.00 86.42 253 GLU B CA 1
ATOM 4089 C C . GLU B 1 253 ? 150.203 10.216 272.157 1.00 84.86 253 GLU B C 1
ATOM 4090 O O . GLU B 1 253 ? 150.114 9.101 271.641 1.00 81.45 253 GLU B O 1
ATOM 4096 N N . ALA C 1 2 ? 103.591 -5.095 295.449 1.00 51.42 2 ALA C N 1
ATOM 4097 C CA . ALA C 1 2 ? 104.600 -4.041 295.522 1.00 54.85 2 ALA C CA 1
ATOM 4098 C C . ALA C 1 2 ? 105.934 -4.563 296.065 1.00 45.59 2 ALA C C 1
ATOM 4099 O O . ALA C 1 2 ? 106.161 -4.566 297.276 1.00 50.87 2 ALA C O 1
ATOM 4101 N N . LEU C 1 3 ? 106.820 -4.980 295.164 1.00 46.88 3 LEU C N 1
ATOM 4102 C CA . LEU C 1 3 ? 108.082 -5.595 295.561 1.00 35.49 3 LEU C CA 1
ATOM 4103 C C . LEU C 1 3 ? 109.114 -4.544 295.960 1.00 34.61 3 LEU C C 1
ATOM 4104 O O . LEU C 1 3 ? 109.136 -3.429 295.429 1.00 34.56 3 LEU C O 1
ATOM 4109 N N . LYS C 1 4 ? 109.981 -4.919 296.905 1.00 32.92 4 LYS C N 1
ATOM 4110 C CA . LYS C 1 4 ? 111.077 -4.080 297.376 1.00 31.12 4 LYS C CA 1
ATOM 4111 C C . LYS C 1 4 ? 112.413 -4.722 297.031 1.00 33.69 4 LYS C C 1
ATOM 4112 O O . LYS C 1 4 ? 112.619 -5.915 297.290 1.00 27.78 4 LYS C O 1
ATOM 4118 N N . ALA C 1 5 ? 113.327 -3.917 296.496 1.00 29.64 5 ALA C N 1
ATOM 4119 C CA . ALA C 1 5 ? 114.707 -4.326 296.263 1.00 28.63 5 ALA C CA 1
ATOM 4120 C C . ALA C 1 5 ? 115.611 -3.519 297.184 1.00 29.46 5 ALA C C 1
ATOM 4121 O O . ALA C 1 5 ? 115.540 -2.285 297.199 1.00 33.46 5 ALA C O 1
ATOM 4123 N N . LEU C 1 6 ? 116.445 -4.207 297.960 1.00 24.07 6 LEU C N 1
ATOM 4124 C CA . LEU C 1 6 ? 117.398 -3.562 298.861 1.00 24.49 6 LEU C CA 1
ATOM 4125 C C . LEU C 1 6 ? 118.804 -3.776 298.318 1.00 23.98 6 LEU C C 1
ATOM 4126 O O . LEU C 1 6 ? 119.224 -4.919 298.132 1.00 22.89 6 LEU C O 1
ATOM 4131 N N . ILE C 1 7 ? 119.519 -2.679 298.067 1.00 27.33 7 ILE C N 1
ATOM 4132 C CA . ILE C 1 7 ? 120.857 -2.699 297.481 1.00 23.86 7 ILE C CA 1
ATOM 4133 C C . ILE C 1 7 ? 121.838 -2.228 298.544 1.00 25.08 7 ILE C C 1
ATOM 4134 O O . ILE C 1 7 ? 121.759 -1.085 299.005 1.00 24.67 7 ILE C O 1
ATOM 4139 N N . LEU C 1 8 ? 122.769 -3.095 298.932 1.00 25.40 8 LEU C N 1
ATOM 4140 C CA . LEU C 1 8 ? 123.742 -2.776 299.972 1.00 23.59 8 LEU C CA 1
ATOM 4141 C C . LEU C 1 8 ? 125.093 -2.456 299.338 1.00 26.60 8 LEU C C 1
ATOM 4142 O O . LEU C 1 8 ? 125.785 -3.356 298.847 1.00 23.88 8 LEU C O 1
ATOM 4147 N N . ASN C 1 9 ? 125.480 -1.184 299.371 1.00 21.41 9 ASN C N 1
ATOM 4148 C CA . ASN C 1 9 ? 126.831 -0.790 298.977 1.00 22.26 9 ASN C CA 1
ATOM 4149 C C . ASN C 1 9 ? 127.772 -1.066 300.140 1.00 23.65 9 ASN C C 1
ATOM 4150 O O . ASN C 1 9 ? 127.676 -0.420 301.192 1.00 23.47 9 ASN C O 1
ATOM 4155 N N . THR C 1 10 ? 128.702 -2.010 299.959 1.00 21.53 10 THR C N 1
ATOM 4156 C CA . THR C 1 10 ? 129.611 -2.398 301.031 1.00 17.46 10 THR C CA 1
ATOM 4157 C C . THR C 1 10 ? 131.009 -1.790 300.890 1.00 17.07 10 THR C C 1
ATOM 4158 O O . THR C 1 10 ? 131.972 -2.356 301.407 1.00 20.10 10 THR C O 1
ATOM 4162 N N . THR C 1 11 ? 131.127 -0.613 300.268 1.00 18.63 11 THR C N 1
ATOM 4163 C CA . THR C 1 11 ? 132.386 0.129 300.257 1.00 21.21 11 THR C CA 1
ATOM 4164 C C . THR C 1 11 ? 132.874 0.402 301.679 1.00 19.04 11 THR C C 1
ATOM 4165 O O . THR C 1 11 ? 132.089 0.473 302.632 1.00 21.63 11 THR C O 1
ATOM 4169 N N . LEU C 1 12 ? 134.188 0.547 301.831 1.00 22.06 12 LEU C N 1
ATOM 4170 C CA . LEU C 1 12 ? 134.740 0.866 303.142 1.00 23.31 12 LEU C CA 1
ATOM 4171 C C . LEU C 1 12 ? 134.870 2.359 303.400 1.00 23.57 12 LEU C C 1
ATOM 4172 O O . LEU C 1 12 ? 135.394 2.740 304.450 1.00 24.24 12 LEU C O 1
ATOM 4177 N N . ARG C 1 13 ? 134.438 3.212 302.481 1.00 23.56 13 ARG C N 1
ATOM 4178 C CA . ARG C 1 13 ? 134.571 4.648 302.678 1.00 21.98 13 ARG C CA 1
ATOM 4179 C C . ARG C 1 13 ? 133.212 5.259 302.992 1.00 22.60 13 ARG C C 1
ATOM 4180 O O . ARG C 1 13 ? 132.196 4.925 302.366 1.00 23.02 13 ARG C O 1
ATOM 4188 N N . ARG C 1 14 ? 133.204 6.142 303.984 1.00 25.04 14 ARG C N 1
ATOM 4189 C CA . ARG C 1 14 ? 131.977 6.760 304.462 1.00 24.71 14 ARG C CA 1
ATOM 4190 C C . ARG C 1 14 ? 131.446 7.786 303.456 1.00 25.88 14 ARG C C 1
ATOM 4191 O O . ARG C 1 14 ? 132.209 8.450 302.748 1.00 24.76 14 ARG C O 1
ATOM 4199 N N . SER C 1 15 ? 130.117 7.904 303.384 1.00 24.94 15 SER C N 1
ATOM 4200 C CA . SER C 1 15 ? 129.488 8.989 302.624 1.00 26.94 15 SER C CA 1
ATOM 4201 C C . SER C 1 15 ? 129.943 10.351 303.151 1.00 30.35 15 SER C C 1
ATOM 4202 O O . SER C 1 15 ? 130.179 10.500 304.348 1.00 26.33 15 SER C O 1
ATOM 4205 N N . PRO C 1 16 ? 130.043 11.363 302.268 1.00 27.35 16 PRO C N 1
ATOM 4206 C CA . PRO C 1 16 ? 129.721 11.371 300.837 1.00 28.09 16 PRO C CA 1
ATOM 4207 C C . PRO C 1 16 ? 130.897 11.044 299.904 1.00 28.23 16 PRO C C 1
ATOM 4208 O O . PRO C 1 16 ? 130.784 11.343 298.721 1.00 29.42 16 PRO C O 1
ATOM 4212 N N . SER C 1 17 ? 131.985 10.466 300.417 1.00 25.82 17 SER C N 1
ATOM 4213 C CA . SER C 1 17 ? 133.101 10.092 299.555 1.00 26.50 17 SER C CA 1
ATOM 4214 C C . SER C 1 17 ? 132.598 9.311 298.350 1.00 24.63 17 SER C C 1
ATOM 4215 O O . SER C 1 17 ? 131.742 8.431 298.473 1.00 25.77 17 SER C O 1
ATOM 4218 N N . ARG C 1 18 ? 133.127 9.650 297.176 1.00 23.09 18 ARG C N 1
ATOM 4219 C CA . ARG C 1 18 ? 132.722 8.982 295.947 1.00 27.36 18 ARG C CA 1
ATOM 4220 C C . ARG C 1 18 ? 133.157 7.528 295.983 1.00 23.08 18 ARG C C 1
ATOM 4221 O O . ARG C 1 18 ? 134.326 7.235 296.242 1.00 21.69 18 ARG C O 1
ATOM 4229 N N . SER C 1 19 ? 132.227 6.629 295.681 1.00 22.16 19 SER C N 1
ATOM 4230 C CA . SER C 1 19 ? 132.475 5.194 295.650 1.00 21.88 19 SER C CA 1
ATOM 4231 C C . SER C 1 19 ? 132.428 4.719 294.201 1.00 22.46 19 SER C C 1
ATOM 4232 O O . SER C 1 19 ? 131.528 5.103 293.447 1.00 23.46 19 SER C O 1
ATOM 4235 N N . GLN C 1 20 ? 133.424 3.924 293.800 1.00 22.88 20 GLN C N 1
ATOM 4236 C CA . GLN C 1 20 ? 133.416 3.362 292.451 1.00 25.15 20 GLN C CA 1
ATOM 4237 C C . GLN C 1 20 ? 132.223 2.438 292.259 1.00 23.51 20 GLN C C 1
ATOM 4238 O O . GLN C 1 20 ? 131.551 2.471 291.219 1.00 21.69 20 GLN C O 1
ATOM 4244 N N . THR C 1 21 ? 131.966 1.583 293.253 1.00 20.62 21 THR C N 1
ATOM 4245 C CA . THR C 1 21 ? 130.871 0.619 293.178 1.00 20.95 21 THR C CA 1
ATOM 4246 C C . THR C 1 21 ? 129.534 1.320 293.002 1.00 23.27 21 THR C C 1
ATOM 4247 O O . THR C 1 21 ? 128.641 0.807 292.315 1.00 23.32 21 THR C O 1
ATOM 4251 N N . GLN C 1 22 ? 129.377 2.489 293.632 1.00 19.51 22 GLN C N 1
ATOM 4252 C CA . GLN C 1 22 ? 128.120 3.227 293.555 1.00 23.29 22 GLN C CA 1
ATOM 4253 C C . GLN C 1 22 ? 127.721 3.507 292.109 1.00 25.09 22 GLN C C 1
ATOM 4254 O O . GLN C 1 22 ? 126.526 3.627 291.805 1.00 25.26 22 GLN C O 1
ATOM 4260 N N . GLY C 1 23 ? 128.701 3.597 291.204 1.00 23.69 23 GLY C N 1
ATOM 4261 C CA . GLY C 1 23 ? 128.381 3.795 289.798 1.00 23.20 23 GLY C CA 1
ATOM 4262 C C . GLY C 1 23 ? 127.480 2.716 289.223 1.00 24.28 23 GLY C C 1
ATOM 4263 O O . GLY C 1 23 ? 126.573 3.009 288.438 1.00 22.73 23 GLY C O 1
ATOM 4264 N N . LEU C 1 24 ? 127.721 1.451 289.590 1.00 20.93 24 LEU C N 1
ATOM 4265 C CA . LEU C 1 24 ? 126.859 0.372 289.108 1.00 21.53 24 LEU C CA 1
ATOM 4266 C C . LEU C 1 24 ? 125.478 0.447 289.746 1.00 22.15 24 LEU C C 1
ATOM 4267 O O . LEU C 1 24 ? 124.464 0.178 289.085 1.00 23.72 24 LEU C O 1
ATOM 4272 N N . ILE C 1 25 ? 125.423 0.782 291.036 1.00 20.22 25 ILE C N 1
ATOM 4273 C CA . ILE C 1 25 ? 124.141 0.953 291.719 1.00 23.45 25 ILE C CA 1
ATOM 4274 C C . ILE C 1 25 ? 123.294 2.009 291.021 1.00 24.59 25 ILE C C 1
ATOM 4275 O O . ILE C 1 25 ? 122.078 1.841 290.853 1.00 25.33 25 ILE C O 1
ATOM 4280 N N . ASP C 1 26 ? 123.922 3.114 290.609 1.00 28.89 26 ASP C N 1
ATOM 4281 C CA . ASP C 1 26 ? 123.189 4.209 289.982 1.00 29.75 26 ASP C CA 1
ATOM 4282 C C . ASP C 1 26 ? 122.575 3.800 288.648 1.00 29.29 26 ASP C C 1
ATOM 4283 O O . ASP C 1 26 ? 121.554 4.367 288.248 1.00 31.76 26 ASP C O 1
ATOM 4288 N N . LYS C 1 27 ? 123.188 2.846 287.930 1.00 25.53 27 LYS C N 1
ATOM 4289 C CA . LYS C 1 27 ? 122.530 2.263 286.761 1.00 26.62 27 LYS C CA 1
ATOM 4290 C C . LYS C 1 27 ? 121.368 1.371 287.170 1.00 26.83 27 LYS C C 1
ATOM 4291 O O . LYS C 1 27 ? 120.328 1.341 286.498 1.00 28.14 27 LYS C O 1
ATOM 4297 N N . ALA C 1 28 ? 121.538 0.602 288.248 1.00 21.71 28 ALA C N 1
ATOM 4298 C CA . ALA C 1 28 ? 120.553 -0.433 288.545 1.00 20.47 28 ALA C CA 1
ATOM 4299 C C . ALA C 1 28 ? 119.262 0.161 289.102 1.00 26.09 28 ALA C C 1
ATOM 4300 O O . ALA C 1 28 ? 118.172 -0.319 288.780 1.00 25.46 28 ALA C O 1
ATOM 4302 N N . VAL C 1 29 ? 119.362 1.201 289.928 1.00 26.46 29 VAL C N 1
ATOM 4303 C CA . VAL C 1 29 ? 118.202 1.766 290.632 1.00 28.07 29 VAL C CA 1
ATOM 4304 C C . VAL C 1 29 ? 117.087 2.167 289.664 1.00 28.29 29 VAL C C 1
ATOM 4305 O O . VAL C 1 29 ? 115.955 1.691 289.829 1.00 31.49 29 VAL C O 1
ATOM 4309 N 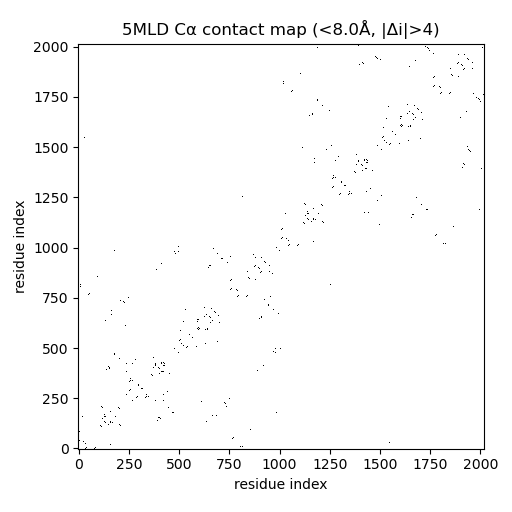N . PRO C 1 30 ? 117.325 3.015 288.650 1.00 30.18 30 PRO C N 1
ATOM 4310 C CA . PRO C 1 30 ? 116.213 3.380 287.754 1.00 30.03 30 PRO C CA 1
ATOM 4311 C C . PRO C 1 30 ? 115.688 2.217 286.938 1.00 33.61 30 PRO C C 1
ATOM 4312 O O . PRO C 1 30 ? 114.518 2.243 286.529 1.00 30.40 30 PRO C O 1
ATOM 4316 N N . LEU C 1 31 ? 116.510 1.197 286.669 1.00 27.89 31 LEU C N 1
ATOM 4317 C CA . LEU C 1 31 ? 115.991 0.025 285.970 1.00 28.78 31 LEU C CA 1
ATOM 4318 C C . LEU C 1 31 ? 114.985 -0.730 286.831 1.00 31.19 31 LEU C C 1
ATOM 4319 O O . LEU C 1 31 ? 113.933 -1.158 286.338 1.00 32.04 31 LEU C O 1
ATOM 4324 N N . TYR C 1 32 ? 115.300 -0.931 288.110 1.00 28.14 32 TYR C N 1
ATOM 4325 C CA . TYR C 1 32 ? 114.338 -1.570 288.997 1.00 27.69 32 TYR C CA 1
ATOM 4326 C C . TYR C 1 32 ? 113.069 -0.735 289.110 1.00 31.69 32 TYR C C 1
ATOM 4327 O O . TYR C 1 32 ? 111.958 -1.277 289.140 1.00 34.05 32 TYR C O 1
ATOM 4336 N N . GLU C 1 33 ? 113.211 0.588 289.176 1.00 31.17 33 GLU C N 1
ATOM 4337 C CA . GLU C 1 33 ? 112.025 1.423 289.315 1.00 35.61 33 GLU C CA 1
ATOM 4338 C C . GLU C 1 33 ? 111.151 1.363 288.063 1.00 33.22 33 GLU C C 1
ATOM 4339 O O . GLU C 1 33 ? 109.920 1.348 288.179 1.00 35.36 33 GLU C O 1
ATOM 4345 N N . LYS C 1 34 ? 111.751 1.252 286.873 1.00 33.70 34 LYS C N 1
ATOM 4346 C CA . LYS C 1 34 ? 110.959 1.002 285.667 1.00 29.00 34 LYS C CA 1
ATOM 4347 C C . LYS C 1 34 ? 110.262 -0.355 285.712 1.00 36.90 34 LYS C C 1
ATOM 4348 O O . LYS C 1 34 ? 109.199 -0.526 285.104 1.00 40.18 34 LYS C O 1
ATOM 4354 N N . GLU C 1 35 ? 110.842 -1.334 286.409 1.00 36.39 35 GLU C N 1
ATOM 4355 C CA . GLU C 1 35 ? 110.149 -2.600 286.621 1.00 33.50 35 GLU C CA 1
ATOM 4356 C C . GLU C 1 35 ? 108.995 -2.474 287.607 1.00 35.76 35 GLU C C 1
ATOM 4357 O O . GLU C 1 35 ? 108.245 -3.440 287.786 1.00 33.69 35 GLU C O 1
ATOM 4363 N N . GLY C 1 36 ? 108.851 -1.326 288.261 1.00 37.57 36 GLY C N 1
ATOM 4364 C CA . GLY C 1 36 ? 107.831 -1.172 289.275 1.00 39.39 36 GLY C CA 1
ATOM 4365 C C . GLY C 1 36 ? 108.240 -1.694 290.626 1.00 36.80 36 GLY C C 1
ATOM 4366 O O . GLY C 1 36 ? 107.377 -2.039 291.440 1.00 38.24 36 GLY C O 1
ATOM 4367 N N . ILE C 1 37 ? 109.539 -1.768 290.890 1.00 35.94 37 ILE C N 1
ATOM 4368 C CA . ILE C 1 37 ? 110.064 -2.309 292.133 1.00 35.24 37 ILE C CA 1
ATOM 4369 C C . ILE C 1 37 ? 110.652 -1.167 292.946 1.00 32.15 37 ILE C C 1
ATOM 4370 O O . ILE C 1 37 ? 111.485 -0.401 292.447 1.00 33.07 37 ILE C O 1
ATOM 4375 N N . GLU C 1 38 ? 110.195 -1.047 294.189 1.00 34.65 38 GLU C N 1
ATOM 4376 C CA . GLU C 1 38 ? 110.697 -0.029 295.100 1.00 35.99 38 GLU C CA 1
ATOM 4377 C C . GLU C 1 38 ? 112.128 -0.367 295.503 1.00 38.57 38 GLU C C 1
ATOM 4378 O O . GLU C 1 38 ? 112.425 -1.506 295.870 1.00 35.51 38 GLU C O 1
ATOM 4384 N N . THR C 1 39 ? 113.026 0.609 295.425 1.00 31.33 39 THR C N 1
ATOM 4385 C CA . THR C 1 39 ? 114.427 0.350 295.715 1.00 31.67 39 THR C CA 1
ATOM 4386 C C . THR C 1 39 ? 114.920 1.239 296.841 1.00 32.97 39 THR C C 1
ATOM 4387 O O . THR C 1 39 ? 114.530 2.403 296.947 1.00 35.21 39 THR C O 1
ATOM 4391 N N . GLU C 1 40 ? 115.798 0.685 297.666 1.00 27.43 40 GLU C N 1
ATOM 4392 C CA . GLU C 1 40 ? 116.470 1.435 298.713 1.00 28.32 40 GLU C CA 1
ATOM 4393 C C . GLU C 1 40 ? 117.940 1.057 298.696 1.00 26.71 40 GLU C C 1
ATOM 4394 O O . GLU C 1 40 ? 118.275 -0.131 298.663 1.00 28.90 40 GLU C O 1
ATOM 4400 N N . VAL C 1 41 ? 118.806 2.058 298.701 1.00 26.51 41 VAL C N 1
ATOM 4401 C CA . VAL C 1 41 ? 120.246 1.853 298.767 1.00 27.89 41 VAL C CA 1
ATOM 4402 C C . VAL C 1 41 ? 120.710 2.203 300.170 1.00 29.44 41 VAL C C 1
ATOM 4403 O O . VAL C 1 41 ? 120.384 3.278 300.687 1.00 28.65 41 VAL C O 1
ATOM 4407 N N . VAL C 1 42 ? 121.460 1.291 300.786 1.00 27.15 42 VAL C N 1
ATOM 4408 C CA . VAL C 1 42 ? 122.107 1.516 302.071 1.00 23.25 42 VAL C CA 1
ATOM 4409 C C . VAL C 1 42 ? 123.605 1.339 301.887 1.00 28.38 42 VAL C C 1
ATOM 4410 O O . VAL C 1 42 ? 124.054 0.292 301.403 1.00 29.17 42 VAL C O 1
ATOM 4414 N N . ARG C 1 43 ? 124.377 2.354 302.265 1.00 24.21 43 ARG C N 1
ATOM 4415 C CA . ARG C 1 43 ? 125.827 2.209 302.371 1.00 26.90 43 ARG C CA 1
ATOM 4416 C C . ARG C 1 43 ? 126.134 1.756 303.795 1.00 30.05 43 ARG C C 1
ATOM 4417 O O . ARG C 1 43 ? 126.071 2.553 304.738 1.00 24.94 43 ARG C O 1
ATOM 4425 N N . VAL C 1 44 ? 126.454 0.470 303.954 1.00 26.82 44 VAL C N 1
ATOM 4426 C CA . VAL C 1 44 ? 126.429 -0.129 305.290 1.00 26.65 44 VAL C CA 1
ATOM 4427 C C . VAL C 1 44 ? 127.525 0.436 306.186 1.00 26.78 44 VAL C C 1
ATOM 4428 O O . VAL C 1 44 ? 127.344 0.528 307.410 1.00 25.22 44 VAL C O 1
ATOM 4432 N N . ILE C 1 45 ? 128.659 0.852 305.615 1.00 22.68 45 ILE C N 1
ATOM 4433 C CA . ILE C 1 45 ? 129.730 1.434 306.424 1.00 22.69 45 ILE C CA 1
ATOM 4434 C C . ILE C 1 45 ? 129.307 2.752 307.065 1.00 22.79 45 ILE C C 1
ATOM 4435 O O . ILE C 1 45 ? 129.964 3.210 308.003 1.00 23.45 45 ILE C O 1
ATOM 4440 N N . ASP C 1 46 ? 128.222 3.365 306.594 1.00 21.82 46 ASP C N 1
ATOM 4441 C CA . ASP C 1 46 ? 127.687 4.563 307.233 1.00 27.86 46 ASP C CA 1
ATOM 4442 C C . ASP C 1 46 ? 126.936 4.259 308.520 1.00 30.35 46 ASP C C 1
ATOM 4443 O O . ASP C 1 46 ? 126.512 5.197 309.201 1.00 30.64 46 ASP C O 1
ATOM 4448 N N . HIS C 1 47 ? 126.736 2.987 308.852 1.00 29.22 47 HIS C N 1
ATOM 4449 C CA . HIS C 1 47 ? 125.964 2.589 310.019 1.00 24.23 47 HIS C CA 1
ATOM 4450 C C . HIS C 1 47 ? 126.838 1.795 310.978 1.00 31.89 47 HIS C C 1
ATOM 4451 O O . HIS C 1 47 ? 127.814 1.151 310.575 1.00 30.14 47 HIS C O 1
ATOM 4458 N N . ASP C 1 48 ? 126.487 1.867 312.259 1.00 30.14 48 ASP C N 1
ATOM 4459 C CA . ASP C 1 48 ? 127.277 1.271 313.331 1.00 31.83 48 ASP C CA 1
ATOM 4460 C C . ASP C 1 48 ? 126.845 -0.186 313.462 1.00 30.82 48 ASP C C 1
ATOM 4461 O O . ASP C 1 48 ? 125.758 -0.481 313.963 1.00 31.09 48 ASP C O 1
ATOM 4466 N N . ILE C 1 49 ? 127.679 -1.105 312.979 1.00 31.80 49 ILE C N 1
ATOM 4467 C CA . ILE C 1 49 ? 127.394 -2.538 313.027 1.00 25.29 49 ILE C CA 1
ATOM 4468 C C . ILE C 1 49 ? 128.531 -3.205 313.778 1.00 28.91 49 ILE C C 1
ATOM 4469 O O . ILE C 1 49 ? 129.683 -3.154 313.332 1.00 27.33 49 ILE C O 1
ATOM 4474 N N . GLU C 1 50 ? 128.218 -3.827 314.912 1.00 27.96 50 GLU C N 1
ATOM 4475 C CA . GLU C 1 50 ? 129.256 -4.424 315.740 1.00 28.80 50 GLU C CA 1
ATOM 4476 C C . GLU C 1 50 ? 129.701 -5.753 315.140 1.00 26.33 50 GLU C C 1
ATOM 4477 O O . GLU C 1 50 ? 128.870 -6.593 314.789 1.00 27.73 50 GLU C O 1
ATOM 4483 N N . GLN C 1 51 ? 131.016 -5.935 315.030 1.00 25.45 51 GLN C N 1
ATOM 4484 C CA . GLN C 1 51 ? 131.652 -7.104 314.429 1.00 28.10 51 GLN C CA 1
ATOM 4485 C C . GLN C 1 51 ? 131.847 -8.247 315.424 1.00 26.39 51 GLN C C 1
ATOM 4486 O O . GLN C 1 51 ? 131.692 -9.419 315.065 1.00 26.89 51 GLN C O 1
ATOM 4492 N N . GLU C 1 52 ? 132.177 -7.925 316.670 1.00 25.98 52 GLU C N 1
ATOM 4493 C CA . GLU C 1 52 ? 132.526 -8.936 317.659 1.00 26.71 52 GLU C CA 1
ATOM 4494 C C . GLU C 1 52 ? 131.344 -9.857 317.946 1.00 22.35 52 GLU C C 1
ATOM 4495 O O . GLU C 1 52 ? 130.182 -9.533 317.675 1.00 24.72 52 GLU C O 1
ATOM 4501 N N . TYR C 1 53 ? 131.655 -11.033 318.497 1.00 23.91 53 TYR C N 1
ATOM 4502 C CA . TYR C 1 53 ? 130.672 -12.087 318.711 1.00 24.05 53 TYR C CA 1
ATOM 4503 C C . TYR C 1 53 ? 130.570 -12.440 320.190 1.00 26.29 53 TYR C C 1
ATOM 4504 O O . TYR C 1 53 ? 131.587 -12.522 320.882 1.00 26.29 53 TYR C O 1
ATOM 4513 N N . TRP C 1 54 ? 129.346 -12.706 320.651 1.00 27.70 54 TRP C N 1
ATOM 4514 C CA . TRP C 1 54 ? 129.123 -13.299 321.967 1.00 28.91 54 TRP C CA 1
ATOM 4515 C C . TRP C 1 54 ? 127.879 -14.178 321.924 1.00 26.41 54 TRP C C 1
ATOM 4516 O O . TRP C 1 54 ? 126.882 -13.821 321.287 1.00 25.77 54 TRP C O 1
ATOM 4527 N N . ASP C 1 55 ? 127.948 -15.332 322.591 1.00 26.85 55 ASP C N 1
ATOM 4528 C CA . ASP C 1 55 ? 126.748 -16.072 322.984 1.00 28.04 55 ASP C CA 1
ATOM 4529 C C . ASP C 1 55 ? 126.992 -16.659 324.371 1.00 28.29 55 ASP C C 1
ATOM 4530 O O . ASP C 1 55 ? 128.028 -16.416 324.996 1.00 28.19 55 ASP C O 1
ATOM 4535 N N . ASP C 1 56 ? 126.039 -17.473 324.831 1.00 32.88 56 ASP C N 1
ATOM 4536 C CA . ASP C 1 56 ? 126.049 -17.975 326.203 1.00 34.44 56 ASP C CA 1
ATOM 4537 C C . ASP C 1 56 ? 127.286 -18.807 326.537 1.00 31.63 56 ASP C C 1
ATOM 4538 O O . ASP C 1 56 ? 127.608 -18.961 327.720 1.00 38.25 56 ASP C O 1
ATOM 4543 N N . TYR C 1 57 ? 127.985 -19.357 325.537 1.00 26.33 57 TYR C N 1
ATOM 4544 C CA . TYR C 1 57 ? 129.174 -20.157 325.815 1.00 27.09 57 TYR C CA 1
ATOM 4545 C C . TYR C 1 57 ? 130.414 -19.312 326.027 1.00 27.61 57 TYR C C 1
ATOM 4546 O O . TYR C 1 57 ? 131.413 -19.822 326.546 1.00 29.31 57 TYR C O 1
ATOM 4555 N N . ASP C 1 58 ? 130.370 -18.042 325.639 1.00 28.25 58 ASP C N 1
ATOM 4556 C CA . ASP C 1 58 ? 131.492 -17.130 325.768 1.00 28.63 58 ASP C CA 1
ATOM 4557 C C . ASP C 1 58 ? 131.585 -16.587 327.191 1.00 26.28 58 ASP C C 1
ATOM 4558 O O . ASP C 1 58 ? 130.704 -16.796 328.023 1.00 30.36 58 ASP C O 1
ATOM 4563 N N . ASP C 1 59 ? 132.689 -15.894 327.463 1.00 27.68 59 ASP C N 1
ATOM 4564 C CA . ASP C 1 59 ? 132.844 -15.162 328.713 1.00 29.92 59 ASP C CA 1
ATOM 4565 C C . ASP C 1 59 ? 131.928 -13.939 328.724 1.00 29.51 59 ASP C C 1
ATOM 4566 O O . ASP C 1 59 ? 131.895 -13.170 327.759 1.00 25.23 59 ASP C O 1
ATOM 4571 N N . TRP C 1 60 ? 131.192 -13.745 329.827 1.00 27.17 60 TRP C N 1
ATOM 4572 C CA . TRP C 1 60 ? 130.207 -12.663 329.885 1.00 26.83 60 TRP C CA 1
ATOM 4573 C C . TRP C 1 60 ? 130.860 -11.290 329.732 1.00 24.84 60 TRP C C 1
ATOM 4574 O O . TRP C 1 60 ? 130.404 -10.458 328.940 1.00 27.57 60 TRP C O 1
ATOM 4585 N N . ASN C 1 61 ? 131.911 -11.019 330.510 1.00 26.09 61 ASN C N 1
ATOM 4586 C CA . ASN C 1 61 ? 132.493 -9.680 330.482 1.00 30.49 61 ASN C CA 1
ATOM 4587 C C . ASN C 1 61 ? 133.170 -9.399 329.142 1.00 29.93 61 ASN C C 1
ATOM 4588 O O . ASN C 1 61 ? 133.097 -8.279 328.627 1.00 27.43 61 ASN C O 1
ATOM 4593 N N . ALA C 1 62 ? 133.810 -10.414 328.555 1.00 26.31 62 ALA C N 1
ATOM 4594 C CA . ALA C 1 62 ? 134.438 -10.250 327.244 1.00 29.63 62 ALA C CA 1
ATOM 4595 C C . ALA C 1 62 ? 133.424 -9.867 326.174 1.00 30.21 62 ALA C C 1
ATOM 4596 O O . ALA C 1 62 ? 133.759 -9.125 325.242 1.00 32.42 62 ALA C O 1
ATOM 4598 N N . GLY C 1 63 ? 132.183 -10.335 326.301 1.00 25.04 63 GLY C N 1
ATOM 4599 C CA . GLY C 1 63 ? 131.145 -10.132 325.316 1.00 27.32 63 GLY C CA 1
ATOM 4600 C C . GLY C 1 63 ? 130.366 -8.837 325.411 1.00 24.08 63 GLY C C 1
ATOM 4601 O O . GLY C 1 63 ? 129.471 -8.610 324.592 1.00 28.09 63 GLY C O 1
ATOM 4602 N N . GLU C 1 64 ? 130.671 -7.968 326.377 1.00 27.82 64 GLU C N 1
ATOM 4603 C CA . GLU C 1 64 ? 129.856 -6.769 326.568 1.00 29.00 64 GLU C CA 1
ATOM 4604 C C . GLU C 1 64 ? 129.826 -5.906 325.309 1.00 27.23 64 GLU C C 1
ATOM 4605 O O . GLU C 1 64 ? 128.758 -5.443 324.888 1.00 25.48 64 GLU C O 1
ATOM 4611 N N . LYS C 1 65 ? 130.981 -5.697 324.680 1.00 25.38 65 LYS C N 1
ATOM 4612 C CA . LYS C 1 65 ? 131.006 -4.937 323.432 1.00 26.69 65 LYS C CA 1
ATOM 4613 C C . LYS C 1 65 ? 130.165 -5.615 322.350 1.00 28.07 65 LYS C C 1
ATOM 4614 O O . LYS C 1 65 ? 129.389 -4.954 321.648 1.00 28.22 65 LYS C O 1
ATOM 4620 N N . ALA C 1 66 ? 130.277 -6.938 322.221 1.00 26.02 66 ALA C N 1
ATOM 4621 C CA . ALA C 1 66 ? 129.493 -7.655 321.218 1.00 24.68 66 ALA C CA 1
ATOM 4622 C C . ALA C 1 66 ? 127.997 -7.467 321.427 1.00 25.83 66 ALA C C 1
ATOM 4623 O O . ALA C 1 66 ? 127.239 -7.406 320.457 1.00 26.92 66 ALA C O 1
ATOM 4625 N N . ARG C 1 67 ? 127.547 -7.375 322.685 1.00 25.45 67 ARG C N 1
ATOM 4626 C CA . ARG C 1 67 ? 126.115 -7.310 322.972 1.00 27.74 67 ARG C CA 1
ATOM 4627 C C . ARG C 1 67 ? 125.559 -5.904 322.866 1.00 27.96 67 ARG C C 1
ATOM 4628 O O . ARG C 1 67 ? 124.345 -5.721 323.015 1.00 29.12 67 ARG C O 1
ATOM 4636 N N . ARG C 1 68 ? 126.413 -4.919 322.610 1.00 26.75 68 ARG C N 1
ATOM 4637 C CA . ARG C 1 68 ? 126.004 -3.527 322.727 1.00 28.11 68 ARG C CA 1
ATOM 4638 C C . ARG C 1 68 ? 124.986 -3.127 321.673 1.00 36.17 68 ARG C C 1
ATOM 4639 O O . ARG C 1 68 ? 124.767 -3.820 320.658 1.00 28.24 68 ARG C O 1
ATOM 4647 N N . GLU C 1 69 ? 124.400 -1.952 321.912 1.00 33.42 69 GLU C N 1
ATOM 4648 C CA . GLU C 1 69 ? 123.450 -1.406 320.960 1.00 34.96 69 GLU C CA 1
ATOM 4649 C C . GLU C 1 69 ? 124.127 -0.891 319.700 1.00 28.40 69 GLU C C 1
ATOM 4650 O O . GLU C 1 69 ? 125.113 -0.147 319.750 1.00 34.38 69 GLU C O 1
ATOM 4656 N N . ASP C 1 70 ? 123.621 -1.360 318.563 1.00 31.87 70 ASP C N 1
ATOM 4657 C CA . ASP C 1 70 ? 124.124 -0.939 317.260 1.00 27.97 70 ASP C CA 1
ATOM 4658 C C . ASP C 1 70 ? 122.948 -0.845 316.292 1.00 32.62 70 ASP C C 1
ATOM 4659 O O . ASP C 1 70 ? 121.780 -0.870 316.698 1.00 26.29 70 ASP C O 1
ATOM 4664 N N . GLU C 1 71 ? 123.255 -0.736 315.000 1.00 24.59 71 GLU C N 1
ATOM 4665 C CA . GLU C 1 71 ? 122.238 -0.553 313.982 1.00 29.16 71 GLU C CA 1
ATOM 4666 C C . GLU C 1 71 ? 121.933 -1.841 313.235 1.00 26.57 71 GLU C C 1
ATOM 4667 O O . GLU C 1 71 ? 121.252 -1.807 312.210 1.00 25.62 71 GLU C O 1
ATOM 4673 N N . TRP C 1 72 ? 122.416 -2.977 313.738 1.00 28.60 72 TRP C N 1
ATOM 4674 C CA . TRP C 1 72 ? 122.151 -4.244 313.062 1.00 28.26 72 TRP C CA 1
ATOM 4675 C C . TRP C 1 72 ? 120.671 -4.603 313.068 1.00 27.76 72 TRP C C 1
ATOM 4676 O O . TRP C 1 72 ? 120.153 -5.006 312.011 1.00 27.89 72 TRP C O 1
ATOM 4687 N N . PRO C 1 73 ? 119.932 -4.490 314.186 1.00 29.58 73 PRO C N 1
ATOM 4688 C CA . PRO C 1 73 ? 118.497 -4.807 314.117 1.00 31.07 73 PRO C CA 1
ATOM 4689 C C . PRO C 1 73 ? 117.762 -3.998 313.065 1.00 27.63 73 PRO C C 1
ATOM 4690 O O . PRO C 1 73 ? 116.904 -4.548 312.364 1.00 24.23 73 PRO C O 1
ATOM 4694 N N . TRP C 1 74 ? 118.095 -2.711 312.916 1.00 28.49 74 TRP C N 1
ATOM 4695 C CA . TRP C 1 74 ? 117.511 -1.906 311.847 1.00 30.16 74 TRP C CA 1
ATOM 4696 C C . TRP C 1 74 ? 117.835 -2.491 310.475 1.00 28.62 74 TRP C C 1
ATOM 4697 O O . TRP C 1 74 ? 116.954 -2.621 309.616 1.00 27.21 74 TRP C O 1
ATOM 4708 N N . LEU C 1 75 ? 119.100 -2.838 310.245 1.00 26.95 75 LEU C N 1
ATOM 4709 C CA . LEU C 1 75 ? 119.478 -3.353 308.928 1.00 28.95 75 LEU C CA 1
ATOM 4710 C C . LEU C 1 75 ? 118.920 -4.752 308.701 1.00 26.52 75 LEU C C 1
ATOM 4711 O O . LEU C 1 75 ? 118.450 -5.066 307.601 1.00 27.50 75 LEU C O 1
ATOM 4716 N N . LEU C 1 76 ? 118.954 -5.603 309.730 1.00 26.64 76 LEU C N 1
ATOM 4717 C CA . LEU C 1 76 ? 118.421 -6.956 309.587 1.00 27.66 76 LEU C CA 1
ATOM 4718 C C . LEU C 1 76 ? 116.948 -6.928 309.218 1.00 25.34 76 LEU C C 1
ATOM 4719 O O . LEU C 1 76 ? 116.499 -7.695 308.359 1.00 26.74 76 LEU C O 1
ATOM 4724 N N . GLU C 1 77 ? 116.175 -6.047 309.860 1.00 28.82 77 GLU C N 1
ATOM 4725 C CA . GLU C 1 77 ? 114.762 -5.940 309.512 1.00 27.36 77 GLU C CA 1
ATOM 4726 C C . GLU C 1 77 ? 114.592 -5.546 308.054 1.00 28.09 77 GLU C C 1
ATOM 4727 O O . GLU C 1 77 ? 113.688 -6.041 307.377 1.00 30.83 77 GLU C O 1
ATOM 4733 N N . LYS C 1 78 ? 115.460 -4.670 307.543 1.00 30.27 78 LYS C N 1
ATOM 4734 C CA . LYS C 1 78 ? 115.349 -4.284 306.140 1.00 27.88 78 LYS C CA 1
ATOM 4735 C C . LYS C 1 78 ? 115.622 -5.466 305.210 1.00 26.47 78 LYS C C 1
ATOM 4736 O O . LYS C 1 78 ? 114.873 -5.687 304.255 1.00 26.12 78 LYS C O 1
ATOM 4742 N N . ILE C 1 79 ? 116.669 -6.251 305.489 1.00 27.97 79 ILE C N 1
ATOM 4743 C CA . ILE C 1 79 ? 116.947 -7.439 304.680 1.00 26.72 79 ILE C CA 1
ATOM 4744 C C . ILE C 1 79 ? 115.761 -8.392 304.724 1.00 25.98 79 ILE C C 1
ATOM 4745 O O . ILE C 1 79 ? 115.300 -8.892 303.693 1.00 28.89 79 ILE C O 1
ATOM 4750 N N . ARG C 1 80 ? 115.228 -8.625 305.924 1.00 27.68 80 ARG C N 1
ATOM 4751 C CA . ARG C 1 80 ? 114.095 -9.531 306.088 1.00 30.54 80 ARG C CA 1
ATOM 4752 C C . ARG C 1 80 ? 112.894 -9.107 305.265 1.00 27.19 80 ARG C C 1
ATOM 4753 O O . ARG C 1 80 ? 112.111 -9.955 304.821 1.00 30.46 80 ARG C O 1
ATOM 4761 N N . GLU C 1 81 ? 112.724 -7.805 305.063 1.00 31.54 81 GLU C N 1
ATOM 4762 C CA . GLU C 1 81 ? 111.547 -7.283 304.388 1.00 26.85 81 GLU C CA 1
ATOM 4763 C C . GLU C 1 81 ? 111.696 -7.241 302.869 1.00 32.87 81 GLU C C 1
ATOM 4764 O O . GLU C 1 81 ? 110.694 -7.335 302.151 1.00 30.99 81 GLU C O 1
ATOM 4770 N N . ALA C 1 82 ? 112.920 -7.134 302.359 1.00 30.18 82 ALA C N 1
ATOM 4771 C CA . ALA C 1 82 ? 113.132 -6.949 300.928 1.00 28.36 82 ALA C CA 1
ATOM 4772 C C . ALA C 1 82 ? 112.919 -8.252 300.168 1.00 27.08 82 ALA C C 1
ATOM 4773 O O . ALA C 1 82 ? 113.368 -9.320 300.595 1.00 29.08 82 ALA C O 1
ATOM 4775 N N . ASP C 1 83 ? 112.235 -8.160 299.030 1.00 27.03 83 ASP C N 1
ATOM 4776 C CA . ASP C 1 83 ? 112.052 -9.347 298.204 1.00 26.94 83 ASP C CA 1
ATOM 4777 C C . ASP C 1 83 ? 113.296 -9.663 297.380 1.00 25.56 83 ASP C C 1
ATOM 4778 O O . ASP C 1 83 ? 113.546 -10.832 297.062 1.00 25.85 83 ASP C O 1
ATOM 4783 N N . ILE C 1 84 ? 114.079 -8.643 297.050 1.00 27.91 84 ILE C N 1
ATOM 4784 C CA . ILE C 1 84 ? 115.325 -8.779 296.306 1.00 25.79 84 ILE C CA 1
ATOM 4785 C C . ILE C 1 84 ? 116.423 -8.140 297.141 1.00 24.35 84 ILE C C 1
ATOM 4786 O O . ILE C 1 84 ? 116.293 -6.985 297.566 1.00 26.54 84 ILE C O 1
ATOM 4791 N N . LEU C 1 85 ? 117.484 -8.893 297.394 1.00 23.87 85 LEU C N 1
ATOM 4792 C CA . LEU C 1 85 ? 118.699 -8.375 298.007 1.00 22.00 85 LEU C CA 1
ATOM 4793 C C . LEU C 1 85 ? 119.786 -8.324 296.942 1.00 27.08 85 LEU C C 1
ATOM 4794 O O . LEU C 1 85 ? 120.037 -9.323 296.265 1.00 25.60 85 LEU C O 1
ATOM 4799 N N . VAL C 1 86 ? 120.402 -7.161 296.771 1.00 24.24 86 VAL C N 1
ATOM 4800 C CA . VAL C 1 86 ? 121.527 -6.997 295.856 1.00 21.10 86 VAL C CA 1
ATOM 4801 C C . VAL C 1 86 ? 122.717 -6.544 296.691 1.00 23.78 86 VAL C C 1
ATOM 4802 O O . VAL C 1 86 ? 122.730 -5.420 297.208 1.00 24.11 86 VAL C O 1
ATOM 4806 N N . ILE C 1 87 ? 123.699 -7.417 296.861 1.00 22.95 87 ILE C N 1
ATOM 4807 C CA . ILE C 1 87 ? 124.969 -6.987 297.433 1.00 21.06 87 ILE C CA 1
ATOM 4808 C C . ILE C 1 87 ? 125.744 -6.256 296.351 1.00 21.71 87 ILE C C 1
ATOM 4809 O O . ILE C 1 87 ? 125.920 -6.777 295.246 1.00 21.59 87 ILE C O 1
ATOM 4814 N N . ALA C 1 88 ? 126.173 -5.038 296.651 1.00 19.43 88 ALA C N 1
ATOM 4815 C CA . ALA C 1 88 ? 126.938 -4.222 295.718 1.00 22.33 88 ALA C CA 1
ATOM 4816 C C . ALA C 1 88 ? 128.278 -4.021 296.399 1.00 22.28 88 ALA C C 1
ATOM 4817 O O . ALA C 1 88 ? 128.424 -3.114 297.223 1.00 23.02 88 ALA C O 1
ATOM 4819 N N . THR C 1 89 ? 129.243 -4.890 296.085 1.00 20.40 89 THR C N 1
ATOM 4820 C CA . THR C 1 89 ? 130.491 -4.900 296.821 1.00 19.06 89 THR C CA 1
ATOM 4821 C C . THR C 1 89 ? 131.703 -4.588 295.944 1.00 19.82 89 THR C C 1
ATOM 4822 O O . THR C 1 89 ? 131.851 -5.151 294.846 1.00 21.28 89 THR C O 1
ATOM 4826 N N . PRO C 1 90 ? 132.595 -3.717 296.396 1.00 20.25 90 PRO C N 1
ATOM 4827 C CA . PRO C 1 90 ? 133.941 -3.694 295.820 1.00 21.45 90 PRO C CA 1
ATOM 4828 C C . PRO C 1 90 ? 134.638 -5.011 296.121 1.00 22.12 90 PRO C C 1
ATOM 4829 O O . PRO C 1 90 ? 134.255 -5.739 297.038 1.00 20.04 90 PRO C O 1
ATOM 4833 N N . ILE C 1 91 ? 135.683 -5.311 295.351 1.00 20.62 91 ILE C N 1
ATOM 4834 C CA . ILE C 1 91 ? 136.499 -6.499 295.582 1.00 21.16 91 ILE C CA 1
ATOM 4835 C C . ILE C 1 91 ? 137.733 -6.105 296.398 1.00 19.66 91 ILE C C 1
ATOM 4836 O O . ILE C 1 91 ? 138.443 -5.153 296.045 1.00 20.33 91 ILE C O 1
ATOM 4841 N N . THR C 1 92 ? 137.983 -6.816 297.501 1.00 19.40 92 THR C N 1
ATOM 4842 C CA . THR C 1 92 ? 139.250 -6.701 298.223 1.00 18.52 92 THR C CA 1
ATOM 4843 C C . THR C 1 92 ? 139.806 -8.093 298.478 1.00 18.74 92 THR C C 1
ATOM 4844 O O . THR C 1 92 ? 139.096 -8.962 298.995 1.00 22.14 92 THR C O 1
ATOM 4848 N N . LEU C 1 93 ? 141.076 -8.298 298.119 1.00 20.12 93 LEU C N 1
ATOM 4849 C CA . LEU C 1 93 ? 141.774 -9.569 298.347 1.00 23.50 93 LEU C CA 1
ATOM 4850 C C . LEU C 1 93 ? 141.053 -10.734 297.669 1.00 22.80 93 LEU C C 1
ATOM 4851 O O . LEU C 1 93 ? 140.973 -11.843 298.211 1.00 18.40 93 LEU C O 1
ATOM 4856 N N . ASN C 1 94 ? 140.521 -10.485 296.473 1.00 19.74 94 ASN C N 1
ATOM 4857 C CA . ASN C 1 94 ? 139.773 -11.487 295.723 1.00 19.71 94 ASN C CA 1
ATOM 4858 C C . ASN C 1 94 ? 138.535 -11.954 296.481 1.00 23.05 94 ASN C C 1
ATOM 4859 O O . ASN C 1 94 ? 138.035 -13.058 296.248 1.00 20.91 94 ASN C O 1
ATOM 4864 N N . MET C 1 95 ? 138.048 -11.128 297.399 1.00 20.75 95 MET C N 1
ATOM 4865 C CA . MET C 1 95 ? 136.849 -11.390 298.171 1.00 17.70 95 MET C CA 1
ATOM 4866 C C . MET C 1 95 ? 135.939 -10.168 298.070 1.00 18.98 95 MET C C 1
ATOM 4867 O O . MET C 1 95 ? 136.340 -9.119 297.559 1.00 18.66 95 MET C O 1
ATOM 4872 N N . CYS C 1 96 ? 134.696 -10.309 298.535 1.00 21.61 96 CYS C N 1
ATOM 4873 C CA . CYS C 1 96 ? 133.906 -9.126 298.875 1.00 22.80 96 CYS C CA 1
ATOM 4874 C C . CYS C 1 96 ? 134.671 -8.303 299.916 1.00 19.38 96 CYS C C 1
ATOM 4875 O O . CYS C 1 96 ? 135.728 -8.708 300.399 1.00 19.48 96 CYS C O 1
ATOM 4878 N N . THR C 1 97 ? 134.153 -7.120 300.256 1.00 19.87 97 THR C N 1
ATOM 4879 C CA . THR C 1 97 ? 134.850 -6.336 301.271 1.00 21.60 97 THR C CA 1
ATOM 4880 C C . THR C 1 97 ? 134.643 -6.945 302.663 1.00 21.59 97 THR C C 1
ATOM 4881 O O . THR C 1 97 ? 133.740 -7.748 302.899 1.00 22.14 97 THR C O 1
ATOM 4885 N N . SER C 1 98 ? 135.495 -6.542 303.599 1.00 19.97 98 SER C N 1
ATOM 4886 C CA . SER C 1 98 ? 135.279 -6.949 304.985 1.00 20.34 98 SER C CA 1
ATOM 4887 C C . SER C 1 98 ? 133.947 -6.440 305.524 1.00 19.91 98 SER C C 1
ATOM 4888 O O . SER C 1 98 ? 133.355 -7.078 306.399 1.00 23.61 98 SER C O 1
ATOM 4891 N N . ALA C 1 99 ? 133.473 -5.287 305.037 1.00 21.28 99 ALA C N 1
ATOM 4892 C CA . ALA C 1 99 ? 132.157 -4.795 305.448 1.00 21.35 99 ALA C CA 1
ATOM 4893 C C . ALA C 1 99 ? 131.045 -5.735 304.997 1.00 23.89 99 ALA C C 1
ATOM 4894 O O . ALA C 1 99 ? 130.123 -6.036 305.767 1.00 23.20 99 ALA C O 1
ATOM 4896 N N . ALA C 1 100 ? 131.101 -6.209 303.749 1.00 20.70 100 ALA C N 1
ATOM 4897 C CA . ALA C 1 100 ? 130.133 -7.210 303.315 1.00 19.44 100 ALA C CA 1
ATOM 4898 C C . ALA C 1 100 ? 130.281 -8.489 304.125 1.00 19.57 100 ALA C C 1
ATOM 4899 O O . ALA C 1 100 ? 129.286 -9.156 304.441 1.00 23.08 100 ALA C O 1
ATOM 4901 N N . HIS C 1 101 ? 131.531 -8.858 304.425 1.00 22.06 101 HIS C N 1
ATOM 4902 C CA . HIS C 1 101 ? 131.848 -10.048 305.214 1.00 20.91 101 HIS C CA 1
ATOM 4903 C C . HIS C 1 101 ? 131.167 -10.001 306.584 1.00 23.45 101 HIS C C 1
ATOM 4904 O O . HIS C 1 101 ? 130.569 -10.992 307.026 1.00 23.98 101 HIS C O 1
ATOM 4911 N N . VAL C 1 102 ? 131.232 -8.848 307.264 1.00 22.03 102 VAL C N 1
ATOM 4912 C CA . VAL C 1 102 ? 130.585 -8.697 308.574 1.00 21.29 102 VAL C CA 1
ATOM 4913 C C . VAL C 1 102 ? 129.078 -8.869 308.452 1.00 22.06 102 VAL C C 1
ATOM 4914 O O . VAL C 1 102 ? 128.461 -9.602 309.231 1.00 25.21 102 VAL C O 1
ATOM 4918 N N . ILE C 1 103 ? 128.458 -8.176 307.489 1.00 23.02 103 ILE C N 1
ATOM 4919 C CA . ILE C 1 103 ? 127.011 -8.284 307.304 1.00 23.94 103 ILE C CA 1
ATOM 4920 C C . ILE C 1 103 ? 126.611 -9.737 307.090 1.00 28.44 103 ILE C C 1
ATOM 4921 O O . ILE C 1 103 ? 125.648 -10.233 307.692 1.00 26.75 103 ILE C O 1
ATOM 4926 N N . LEU C 1 104 ? 127.351 -10.448 306.234 1.00 23.78 104 LEU C N 1
ATOM 4927 C CA . LEU C 1 104 ? 127.002 -11.836 305.953 1.00 27.17 104 LEU C CA 1
ATOM 4928 C C . LEU C 1 104 ? 127.281 -12.735 307.155 1.00 21.45 104 LEU C C 1
ATOM 4929 O O . LEU C 1 104 ? 126.517 -13.671 307.416 1.00 22.99 104 LEU C O 1
ATOM 4934 N N . GLU C 1 105 ? 128.345 -12.459 307.910 1.00 24.75 105 GLU C N 1
ATOM 4935 C CA . GLU C 1 105 ? 128.560 -13.198 309.151 1.00 24.62 105 GLU C CA 1
ATOM 4936 C C . GLU C 1 105 ? 127.351 -13.068 310.071 1.00 26.95 105 GLU C C 1
ATOM 4937 O O . GLU C 1 105 ? 126.815 -14.072 310.561 1.00 22.84 105 GLU C O 1
ATOM 4943 N N . LYS C 1 106 ? 126.870 -11.835 310.269 1.00 24.86 106 LYS C N 1
ATOM 4944 C CA . LYS C 1 106 ? 125.745 -11.617 311.173 1.00 24.39 106 LYS C CA 1
ATOM 4945 C C . LYS C 1 106 ? 124.450 -12.161 310.579 1.00 29.76 106 LYS C C 1
ATOM 4946 O O . LYS C 1 106 ? 123.629 -12.750 311.294 1.00 27.15 106 LYS C O 1
ATOM 4952 N N . LEU C 1 107 ? 124.270 -12.021 309.265 1.00 28.83 107 LEU C N 1
ATOM 4953 C CA . LEU C 1 107 ? 123.074 -12.560 308.632 1.00 26.98 107 LEU C CA 1
ATOM 4954 C C . LEU C 1 107 ? 122.999 -14.077 308.778 1.00 31.36 107 LEU C C 1
ATOM 4955 O O . LEU C 1 107 ? 121.904 -14.639 308.871 1.00 31.79 107 LEU C O 1
ATOM 4960 N N . ASN C 1 108 ? 124.151 -14.746 308.830 1.00 28.57 108 ASN C N 1
ATOM 4961 C CA . ASN C 1 108 ? 124.241 -16.195 308.959 1.00 28.40 108 ASN C CA 1
ATOM 4962 C C . ASN C 1 108 ? 123.934 -16.682 310.367 1.00 34.42 108 ASN C C 1
ATOM 4963 O O . ASN C 1 108 ? 123.844 -17.898 310.578 1.00 36.49 108 ASN C O 1
ATOM 4968 N N . LEU C 1 109 ? 123.791 -15.770 311.331 1.00 34.00 109 LEU C N 1
ATOM 4969 C CA . LEU C 1 109 ? 123.523 -16.138 312.717 1.00 35.98 109 LEU C CA 1
ATOM 4970 C C . LEU C 1 109 ? 122.052 -16.373 312.994 1.00 39.36 109 LEU C C 1
ATOM 4971 O O . LEU C 1 109 ? 121.698 -16.653 314.142 1.00 42.73 109 LEU C O 1
ATOM 4976 N N . MET C 1 110 ? 121.191 -16.268 311.990 1.00 38.63 110 MET C N 1
ATOM 4977 C CA . MET C 1 110 ? 119.781 -16.533 312.220 1.00 45.29 110 MET C CA 1
ATOM 4978 C C . MET C 1 110 ? 119.579 -18.012 312.508 1.00 46.62 110 MET C C 1
ATOM 4979 O O . MET C 1 110 ? 120.235 -18.872 311.913 1.00 44.76 110 MET C O 1
ATOM 4984 N N . ASP C 1 111 ? 118.686 -18.305 313.452 1.00 48.37 111 ASP C N 1
ATOM 4985 C CA . ASP C 1 111 ? 118.383 -19.675 313.840 1.00 46.63 111 ASP C CA 1
ATOM 4986 C C . ASP C 1 111 ? 116.877 -19.863 313.980 1.00 47.87 111 ASP C C 1
ATOM 4987 O O . ASP C 1 111 ? 116.366 -20.212 315.041 1.00 46.87 111 ASP C O 1
ATOM 4992 N N . GLU C 1 112 ? 116.149 -19.642 312.894 1.00 48.01 112 GLU C N 1
ATOM 4993 C CA . GLU C 1 112 ? 114.702 -19.711 312.943 1.00 43.03 112 GLU C CA 1
ATOM 4994 C C . GLU C 1 112 ? 114.169 -20.623 311.856 1.00 48.79 112 GLU C C 1
ATOM 4995 O O . GLU C 1 112 ? 114.847 -20.948 310.871 1.00 38.57 112 GLU C O 1
ATOM 5001 N N . LEU C 1 113 ? 112.923 -21.017 312.068 1.00 34.15 113 LEU C N 1
ATOM 5002 C CA . LEU C 1 113 ? 112.167 -21.781 311.097 1.00 39.77 113 LEU C CA 1
ATOM 5003 C C . LEU C 1 113 ? 110.738 -21.272 311.172 1.00 49.62 113 LEU C C 1
ATOM 5004 O O . LEU C 1 113 ? 110.157 -21.203 312.262 1.00 45.65 113 LEU C O 1
ATOM 5009 N N . ASN C 1 114 ? 110.185 -20.886 310.029 1.00 43.42 114 ASN C N 1
ATOM 5010 C CA . ASN C 1 114 ? 108.857 -20.293 310.018 1.00 46.32 114 ASN C CA 1
ATOM 5011 C C . ASN C 1 114 ? 107.820 -21.336 310.411 1.00 49.50 114 ASN C C 1
ATOM 5012 O O . ASN C 1 114 ? 107.685 -22.366 309.742 1.00 50.33 114 ASN C O 1
ATOM 5017 N N . GLY C 1 115 ? 107.081 -21.059 311.489 1.00 52.54 115 GLY C N 1
ATOM 5018 C CA . GLY C 1 115 ? 106.133 -22.030 312.009 1.00 47.77 115 GLY C CA 1
ATOM 5019 C C . GLY C 1 115 ? 105.099 -22.479 310.996 1.00 49.36 115 GLY C C 1
ATOM 5020 O O . GLY C 1 115 ? 104.682 -23.641 311.006 1.00 58.23 115 GLY C O 1
ATOM 5021 N N . ASP C 1 116 ? 104.677 -21.580 310.104 1.00 53.47 116 ASP C N 1
ATOM 5022 C CA . ASP C 1 116 ? 103.626 -21.915 309.145 1.00 54.82 116 ASP C CA 1
ATOM 5023 C C . ASP C 1 116 ? 104.186 -22.590 307.898 1.00 57.55 116 ASP C C 1
ATOM 5024 O O . ASP C 1 116 ? 103.606 -23.567 307.407 1.00 59.43 116 ASP C O 1
ATOM 5029 N N . THR C 1 117 ? 105.305 -22.086 307.371 1.00 53.47 117 THR C N 1
ATOM 5030 C CA . THR C 1 117 ? 105.881 -22.607 306.139 1.00 51.86 117 THR C CA 1
ATOM 5031 C C . THR C 1 117 ? 107.000 -23.612 306.366 1.00 47.64 117 THR C C 1
ATOM 5032 O O . THR C 1 117 ? 107.361 -24.325 305.421 1.00 42.35 117 THR C O 1
ATOM 5036 N N . LYS C 1 118 ? 107.557 -23.674 307.580 1.00 41.70 118 LYS C N 1
ATOM 5037 C CA . LYS C 1 118 ? 108.652 -24.590 307.910 1.00 39.77 118 LYS C CA 1
ATOM 5038 C C . LYS C 1 118 ? 109.852 -24.356 306.994 1.00 41.95 118 LYS C C 1
ATOM 5039 O O . LYS C 1 118 ? 110.489 -25.300 306.507 1.00 32.59 118 LYS C O 1
ATOM 5045 N N . GLN C 1 119 ? 110.162 -23.082 306.757 1.00 41.13 119 GLN C N 1
ATOM 5046 C CA . GLN C 1 119 ? 111.290 -22.683 305.925 1.00 36.12 119 GLN C CA 1
ATOM 5047 C C . GLN C 1 119 ? 112.144 -21.662 306.665 1.00 36.82 119 GLN C C 1
ATOM 5048 O O . GLN C 1 119 ? 111.742 -21.099 307.685 1.00 33.21 119 GLN C O 1
ATOM 5054 N N . PHE C 1 120 ? 113.355 -21.444 306.160 1.00 31.29 120 PHE C N 1
ATOM 5055 C CA . PHE C 1 120 ? 114.193 -20.408 306.725 1.00 31.65 120 PHE C CA 1
ATOM 5056 C C . PHE C 1 120 ? 113.588 -19.040 306.412 1.00 29.60 120 PHE C C 1
ATOM 5057 O O . PHE C 1 120 ? 112.825 -18.897 305.453 1.00 29.11 120 PHE C O 1
ATOM 5065 N N . PRO C 1 121 ? 113.908 -18.023 307.223 1.00 29.80 121 PRO C N 1
ATOM 5066 C CA . PRO C 1 121 ? 113.283 -16.697 307.043 1.00 30.03 121 PRO C CA 1
ATOM 5067 C C . PRO C 1 121 ? 113.474 -16.081 305.665 1.00 33.40 121 PRO C C 1
ATOM 5068 O O . PRO C 1 121 ? 112.576 -15.367 305.198 1.00 30.48 121 PRO C O 1
ATOM 5072 N N . LEU C 1 122 ? 114.609 -16.311 304.996 1.00 28.25 122 LEU C N 1
ATOM 5073 C CA . LEU C 1 122 ? 114.862 -15.647 303.723 1.00 30.98 122 LEU C CA 1
ATOM 5074 C C . LEU C 1 122 ? 114.436 -16.480 302.516 1.00 31.39 122 LEU C C 1
ATOM 5075 O O . LEU C 1 122 ? 114.716 -16.089 301.377 1.00 27.26 122 LEU C O 1
ATOM 5080 N N . TYR C 1 123 ? 113.739 -17.599 302.733 1.00 29.76 123 TYR C N 1
ATOM 5081 C CA . TYR C 1 123 ? 113.150 -18.341 301.626 1.00 28.57 123 TYR C CA 1
ATOM 5082 C C . TYR C 1 123 ? 112.244 -17.447 300.786 1.00 29.16 123 TYR C C 1
ATOM 5083 O O . TYR C 1 123 ? 111.632 -16.499 301.286 1.00 30.38 123 TYR C O 1
ATOM 5092 N N . ASN C 1 124 ? 112.189 -17.756 299.487 1.00 27.61 124 ASN C N 1
ATOM 5093 C CA . ASN C 1 124 ? 111.368 -17.115 298.459 1.00 26.58 124 ASN C CA 1
ATOM 5094 C C . ASN C 1 124 ? 111.824 -15.709 298.112 1.00 24.35 124 ASN C C 1
ATOM 5095 O O . ASN C 1 124 ? 111.091 -14.974 297.443 1.00 29.27 124 ASN C O 1
ATOM 5100 N N . LYS C 1 125 ? 113.015 -15.317 298.537 1.00 23.67 125 LYS C N 1
ATOM 5101 C CA . LYS C 1 125 ? 113.627 -14.069 298.114 1.00 26.43 125 LYS C CA 1
ATOM 5102 C C . LYS C 1 125 ? 114.616 -14.343 296.984 1.00 25.16 125 LYS C C 1
ATOM 5103 O O . LYS C 1 125 ? 114.956 -15.489 296.682 1.00 23.54 125 LYS C O 1
ATOM 5109 N N . VAL C 1 126 ? 115.075 -13.269 296.354 1.00 27.09 126 VAL C N 1
ATOM 5110 C CA . VAL C 1 126 ? 115.919 -13.349 295.168 1.00 25.30 126 VAL C CA 1
ATOM 5111 C C . VAL C 1 126 ? 117.179 -12.533 295.419 1.00 26.93 126 VAL C C 1
ATOM 5112 O O . VAL C 1 126 ? 117.122 -11.465 296.041 1.00 23.33 126 VAL C O 1
ATOM 5116 N N . ALA C 1 127 ? 118.314 -13.037 294.935 1.00 23.55 127 ALA C N 1
ATOM 5117 C CA . ALA C 1 127 ? 119.606 -12.391 295.127 1.00 27.13 127 ALA C CA 1
ATOM 5118 C C . ALA C 1 127 ? 120.200 -11.998 293.781 1.00 25.23 127 ALA C C 1
ATOM 5119 O O . ALA C 1 127 ? 120.148 -12.767 292.813 1.00 25.94 127 ALA C O 1
ATOM 5121 N N . GLY C 1 128 ? 120.728 -10.770 293.723 1.00 23.51 128 GLY C N 1
ATOM 5122 C CA . GLY C 1 128 ? 121.569 -10.344 292.629 1.00 24.43 128 GLY C CA 1
ATOM 5123 C C . GLY C 1 128 ? 122.848 -9.765 293.206 1.00 20.24 128 GLY C C 1
ATOM 5124 O O . GLY C 1 128 ? 122.968 -9.576 294.415 1.00 21.51 128 GLY C O 1
ATOM 5125 N N . LEU C 1 129 ? 123.797 -9.470 292.320 1.00 23.15 129 LEU C N 1
ATOM 5126 C CA . LEU C 1 129 ? 125.115 -9.062 292.774 1.00 21.03 129 LEU C CA 1
ATOM 5127 C C . LEU C 1 129 ? 125.688 -7.994 291.848 1.00 21.90 129 LEU C C 1
ATOM 5128 O O . LEU C 1 129 ? 125.637 -8.130 290.624 1.00 23.97 129 LEU C O 1
ATOM 5133 N N . LEU C 1 130 ? 126.208 -6.920 292.428 1.00 20.71 130 LEU C N 1
ATOM 5134 C CA . LEU C 1 130 ? 127.001 -5.954 291.682 1.00 22.26 130 LEU C CA 1
ATOM 5135 C C . LEU C 1 130 ? 128.392 -5.917 292.299 1.00 20.17 130 LEU C C 1
ATOM 5136 O O . LEU C 1 130 ? 128.532 -5.923 293.524 1.00 21.22 130 LEU C O 1
ATOM 5141 N N . MET C 1 131 ? 129.422 -5.900 291.458 1.00 21.12 131 MET C N 1
ATOM 5142 C CA . MET C 1 131 ? 130.783 -5.889 291.965 1.00 19.51 131 MET C CA 1
ATOM 5143 C C . MET C 1 131 ? 131.625 -4.913 291.165 1.00 18.41 131 MET C C 1
ATOM 5144 O O . MET C 1 131 ? 131.357 -4.649 289.993 1.00 20.56 131 MET C O 1
ATOM 5149 N N . CYS C 1 132 ? 132.656 -4.394 291.814 1.00 20.79 132 CYS C N 1
ATOM 5150 C CA . CYS C 1 132 ? 133.577 -3.477 291.168 1.00 18.76 132 CYS C CA 1
ATOM 5151 C C . CYS C 1 132 ? 134.973 -3.752 291.697 1.00 18.45 132 CYS C C 1
ATOM 5152 O O . CYS C 1 132 ? 135.201 -3.727 292.908 1.00 19.47 132 CYS C O 1
ATOM 5155 N N . GLY C 1 133 ? 135.894 -4.028 290.788 1.00 16.34 133 GLY C N 1
ATOM 5156 C CA . GLY C 1 133 ? 137.281 -4.225 291.148 1.00 19.97 133 GLY C CA 1
ATOM 5157 C C . GLY C 1 133 ? 138.164 -3.501 290.151 1.00 16.76 133 GLY C C 1
ATOM 5158 O O . GLY C 1 133 ? 137.729 -3.140 289.055 1.00 20.70 133 GLY C O 1
ATOM 5159 N N . ASN C 1 134 ? 139.420 -3.277 290.549 1.00 17.32 134 ASN C N 1
ATOM 5160 C CA . ASN C 1 134 ? 140.335 -2.652 289.603 1.00 15.58 134 ASN C CA 1
ATOM 5161 C C . ASN C 1 134 ? 140.770 -3.612 288.501 1.00 15.01 134 ASN C C 1
ATOM 5162 O O . ASN C 1 134 ? 141.079 -3.156 287.392 1.00 18.70 134 ASN C O 1
ATOM 5167 N N . GLU C 1 135 ? 140.794 -4.936 288.760 1.00 17.93 135 GLU C N 1
ATOM 5168 C CA . GLU C 1 135 ? 141.303 -5.876 287.756 1.00 17.08 135 GLU C CA 1
ATOM 5169 C C . GLU C 1 135 ? 140.738 -7.303 287.784 1.00 17.87 135 GLU C C 1
ATOM 5170 O O . GLU C 1 135 ? 140.643 -7.938 286.723 1.00 20.54 135 GLU C O 1
ATOM 5176 N N . ASP C 1 136 ? 140.394 -7.854 288.954 1.00 15.07 136 ASP C N 1
ATOM 5177 C CA . ASP C 1 136 ? 140.257 -9.313 289.005 1.00 13.35 136 ASP C CA 1
ATOM 5178 C C . ASP C 1 136 ? 139.490 -9.757 290.245 1.00 18.42 136 ASP C C 1
ATOM 5179 O O . ASP C 1 136 ? 139.707 -9.228 291.333 1.00 20.48 136 ASP C O 1
ATOM 5184 N N . GLY C 1 137 ? 138.590 -10.722 290.080 1.00 18.12 137 GLY C N 1
ATOM 5185 C CA . GLY C 1 137 ? 137.979 -11.302 291.259 1.00 15.86 137 GLY C CA 1
ATOM 5186 C C . GLY C 1 137 ? 136.472 -11.465 291.187 1.00 17.67 137 GLY C C 1
ATOM 5187 O O . GLY C 1 137 ? 135.874 -12.047 292.099 1.00 16.67 137 GLY C O 1
ATOM 5188 N N . ALA C 1 138 ? 135.852 -10.993 290.099 1.00 17.34 138 ALA C N 1
ATOM 5189 C CA . ALA C 1 138 ? 134.390 -10.915 290.044 1.00 17.17 138 ALA C CA 1
ATOM 5190 C C . ALA C 1 138 ? 133.729 -12.290 290.124 1.00 17.53 138 ALA C C 1
ATOM 5191 O O . ALA C 1 138 ? 132.799 -12.493 290.912 1.00 17.16 138 ALA C O 1
ATOM 5193 N N . HIS C 1 139 ? 134.163 -13.250 289.301 1.00 19.88 139 HIS C N 1
ATOM 5194 C CA . HIS C 1 139 ? 133.447 -14.529 289.322 1.00 20.84 139 HIS C CA 1
ATOM 5195 C C . HIS C 1 139 ? 133.733 -15.322 290.602 1.00 18.57 139 HIS C C 1
ATOM 5196 O O . HIS C 1 139 ? 132.856 -16.040 291.101 1.00 18.86 139 HIS C O 1
ATOM 5203 N N . HIS C 1 140 ? 134.934 -15.193 291.161 1.00 15.78 140 HIS C N 1
ATOM 5204 C CA . HIS C 1 140 ? 135.234 -15.833 292.440 1.00 18.66 140 HIS C CA 1
ATOM 5205 C C . HIS C 1 140 ? 134.351 -15.279 293.555 1.00 20.34 140 HIS C C 1
ATOM 5206 O O . HIS C 1 140 ? 133.784 -16.038 294.351 1.00 19.04 140 HIS C O 1
ATOM 5213 N N . VAL C 1 141 ? 134.224 -13.947 293.627 1.00 17.19 141 VAL C N 1
ATOM 5214 C CA . VAL C 1 141 ? 133.378 -13.330 294.644 1.00 19.21 141 VAL C CA 1
ATOM 5215 C C . VAL C 1 141 ? 131.914 -13.706 294.422 1.00 19.75 141 VAL C C 1
ATOM 5216 O O . VAL C 1 141 ? 131.177 -13.977 295.379 1.00 20.72 141 VAL C O 1
ATOM 5220 N N . ALA C 1 142 ? 131.470 -13.750 293.159 1.00 17.43 142 ALA C N 1
ATOM 5221 C CA . ALA C 1 142 ? 130.094 -14.154 292.897 1.00 19.43 142 ALA C CA 1
ATOM 5222 C C . ALA C 1 142 ? 129.850 -15.574 293.373 1.00 18.76 142 ALA C C 1
ATOM 5223 O O . ALA C 1 142 ? 128.817 -15.857 293.990 1.00 19.58 142 ALA C O 1
ATOM 5225 N N . GLY C 1 143 ? 130.792 -16.479 293.096 1.00 19.40 143 GLY C N 1
ATOM 5226 C CA . GLY C 1 143 ? 130.636 -17.850 293.545 1.00 18.45 143 GLY C CA 1
ATOM 5227 C C . GLY C 1 143 ? 130.456 -17.921 295.042 1.00 22.73 143 GLY C C 1
ATOM 5228 O O . GLY C 1 143 ? 129.502 -18.524 295.537 1.00 22.79 143 GLY C O 1
ATOM 5229 N N . THR C 1 144 ? 131.318 -17.219 295.776 1.00 18.18 144 THR C N 1
ATOM 5230 C CA . THR C 1 144 ? 131.310 -17.306 297.229 1.00 19.42 144 THR C CA 1
ATOM 5231 C C . THR C 1 144 ? 130.059 -16.667 297.819 1.00 20.62 144 THR C C 1
ATOM 5232 O O . THR C 1 144 ? 129.378 -17.266 298.659 1.00 22.57 144 THR C O 1
ATOM 5236 N N . VAL C 1 145 ? 129.745 -15.444 297.404 1.00 17.31 145 VAL C N 1
ATOM 5237 C CA . VAL C 1 145 ? 128.615 -14.728 297.999 1.00 20.65 145 VAL C CA 1
ATOM 5238 C C . VAL C 1 145 ? 127.287 -15.378 297.615 1.00 23.12 145 VAL C C 1
ATOM 5239 O O . VAL C 1 145 ? 126.422 -15.605 298.473 1.00 22.77 145 VAL C O 1
ATOM 5243 N N . LEU C 1 146 ? 127.094 -15.689 296.330 1.00 20.31 146 LEU C N 1
ATOM 5244 C CA . LEU C 1 146 ? 125.797 -16.230 295.922 1.00 23.56 146 LEU C CA 1
ATOM 5245 C C . LEU C 1 146 ? 125.597 -17.652 296.435 1.00 26.58 146 LEU C C 1
ATOM 5246 O O . LEU C 1 146 ? 124.453 -18.094 296.619 1.00 24.89 146 LEU C O 1
ATOM 5251 N N . ASN C 1 147 ? 126.683 -18.390 296.669 1.00 23.01 147 ASN C N 1
ATOM 5252 C CA . ASN C 1 147 ? 126.524 -19.699 297.287 1.00 25.06 147 ASN C CA 1
ATOM 5253 C C . ASN C 1 147 ? 126.067 -19.546 298.730 1.00 25.70 147 ASN C C 1
ATOM 5254 O O . ASN C 1 147 ? 125.225 -20.310 299.212 1.00 23.78 147 ASN C O 1
ATOM 5259 N N . ASN C 1 148 ? 126.584 -18.538 299.427 1.00 24.91 148 ASN C N 1
ATOM 5260 C CA . ASN C 1 148 ? 126.191 -18.363 300.819 1.00 26.33 148 ASN C CA 1
ATOM 5261 C C . ASN C 1 148 ? 124.737 -17.924 300.931 1.00 24.81 148 ASN C C 1
ATOM 5262 O O . ASN C 1 148 ? 124.017 -18.368 301.836 1.00 23.49 148 ASN C O 1
ATOM 5267 N N . LEU C 1 149 ? 124.285 -17.057 300.018 1.00 21.27 149 LEU C N 1
ATOM 5268 C CA . LEU C 1 149 ? 122.909 -16.569 300.065 1.00 23.36 149 LEU C CA 1
ATOM 5269 C C . LEU C 1 149 ? 121.927 -17.661 299.692 1.00 23.89 149 LEU C C 1
ATOM 5270 O O . LEU C 1 149 ? 120.804 -17.708 300.219 1.00 22.08 149 LEU C O 1
ATOM 5275 N N . GLY C 1 150 ? 122.322 -18.531 298.761 1.00 23.20 150 GLY C N 1
ATOM 5276 C CA . GLY C 1 150 ? 121.491 -19.677 298.434 1.00 22.70 150 GLY C CA 1
ATOM 5277 C C . GLY C 1 150 ? 121.252 -20.586 299.623 1.00 26.47 150 GLY C C 1
ATOM 5278 O O . GLY C 1 150 ? 120.170 -21.167 299.767 1.00 27.58 150 GLY C O 1
ATOM 5279 N N . ARG C 1 151 ? 122.252 -20.717 300.497 1.00 20.23 151 ARG C N 1
ATOM 5280 C CA . ARG C 1 151 ? 122.069 -21.545 301.678 1.00 24.56 151 ARG C CA 1
ATOM 5281 C C . ARG C 1 151 ? 121.029 -20.950 302.615 1.00 26.43 151 ARG C C 1
ATOM 5282 O O . ARG C 1 151 ? 120.361 -21.695 303.338 1.00 24.25 151 ARG C O 1
ATOM 5290 N N . LEU C 1 152 ? 120.860 -19.624 302.597 1.00 26.15 152 LEU C N 1
ATOM 5291 C CA . LEU C 1 152 ? 119.906 -18.962 303.480 1.00 25.97 152 LEU C CA 1
ATOM 5292 C C . LEU C 1 152 ? 118.483 -18.993 302.946 1.00 26.38 152 LEU C C 1
ATOM 5293 O O . LEU C 1 152 ? 117.547 -18.754 303.713 1.00 31.92 152 LEU C O 1
ATOM 5298 N N . GLY C 1 153 ? 118.288 -19.266 301.658 1.00 24.36 153 GLY C N 1
ATOM 5299 C CA . GLY C 1 153 ? 116.943 -19.264 301.124 1.00 22.42 153 GLY C CA 1
ATOM 5300 C C . GLY C 1 153 ? 116.763 -18.459 299.855 1.00 23.39 153 GLY C C 1
ATOM 5301 O O . GLY C 1 153 ? 115.684 -18.472 299.273 1.00 24.42 153 GLY C O 1
ATOM 5302 N N . TYR C 1 154 ? 117.794 -17.746 299.410 1.00 24.90 154 TYR C N 1
ATOM 5303 C CA . TYR C 1 154 ? 117.670 -16.954 298.194 1.00 19.67 154 TYR C CA 1
ATOM 5304 C C . TYR C 1 154 ? 117.723 -17.846 296.966 1.00 21.10 154 TYR C C 1
ATOM 5305 O O . TYR C 1 154 ? 118.447 -18.844 296.938 1.00 21.97 154 TYR C O 1
ATOM 5314 N N . SER C 1 155 ? 116.934 -17.490 295.961 1.00 23.37 155 SER C N 1
ATOM 5315 C CA . SER C 1 155 ? 117.037 -18.078 294.636 1.00 22.23 155 SER C CA 1
ATOM 5316 C C . SER C 1 155 ? 117.862 -17.140 293.768 1.00 24.23 155 SER C C 1
ATOM 5317 O O . SER C 1 155 ? 117.867 -15.927 293.986 1.00 24.84 155 SER C O 1
ATOM 5320 N N . VAL C 1 156 ? 118.569 -17.702 292.792 1.00 21.93 156 VAL C N 1
ATOM 5321 C CA . VAL C 1 156 ? 119.456 -16.924 291.936 1.00 20.63 156 VAL C CA 1
ATOM 5322 C C . VAL C 1 156 ? 119.028 -17.138 290.490 1.00 19.91 156 VAL C C 1
ATOM 5323 O O . VAL C 1 156 ? 119.062 -18.269 290.000 1.00 21.88 156 VAL C O 1
ATOM 5327 N N . PRO C 1 157 ? 118.635 -16.094 289.767 1.00 19.83 157 PRO C N 1
ATOM 5328 C CA . PRO C 1 157 ? 118.323 -16.239 288.341 1.00 21.94 157 PRO C CA 1
ATOM 5329 C C . PRO C 1 157 ? 119.596 -16.351 287.520 1.00 21.81 157 PRO C C 1
ATOM 5330 O O . PRO C 1 157 ? 120.696 -16.085 288.034 1.00 19.85 157 PRO C O 1
ATOM 5334 N N . PRO C 1 158 ? 119.503 -16.754 286.248 1.00 21.28 158 PRO C N 1
ATOM 5335 C CA . PRO C 1 158 ? 120.683 -16.671 285.378 1.00 19.07 158 PRO C CA 1
ATOM 5336 C C . PRO C 1 158 ? 121.145 -15.231 285.259 1.00 23.95 158 PRO C C 1
ATOM 5337 O O . PRO C 1 158 ? 120.359 -14.293 285.419 1.00 21.78 158 PRO C O 1
ATOM 5341 N N . ASN C 1 159 ? 122.441 -15.065 284.977 1.00 19.01 159 ASN C N 1
ATOM 5342 C CA . ASN C 1 159 ? 123.044 -13.753 284.736 1.00 22.98 159 ASN C CA 1
ATOM 5343 C C . ASN C 1 159 ? 122.717 -12.770 285.858 1.00 15.93 159 ASN C C 1
ATOM 5344 O O . ASN C 1 159 ? 122.402 -11.604 285.618 1.00 24.40 159 ASN C O 1
ATOM 5349 N N . ALA C 1 160 ? 122.810 -13.246 287.100 1.00 22.27 160 ALA C N 1
ATOM 5350 C CA . ALA C 1 160 ? 122.456 -12.453 288.273 1.00 24.18 160 ALA C CA 1
ATOM 5351 C C . ALA C 1 160 ? 123.603 -11.614 288.838 1.00 24.24 160 ALA C C 1
ATOM 5352 O O . ALA C 1 160 ? 123.400 -10.901 289.827 1.00 24.24 160 ALA C O 1
ATOM 5354 N N . ALA C 1 161 ? 124.802 -11.695 288.278 1.00 21.22 161 ALA C N 1
ATOM 5355 C CA . ALA C 1 161 ? 125.947 -10.961 288.807 1.00 20.97 161 ALA C CA 1
ATOM 5356 C C . ALA C 1 161 ? 126.494 -10.065 287.711 1.00 22.11 161 ALA C C 1
ATOM 5357 O O . ALA C 1 161 ? 126.872 -10.553 286.642 1.00 28.02 161 ALA C O 1
ATOM 5359 N N . ALA C 1 162 ? 126.520 -8.764 287.972 1.00 22.11 162 ALA C N 1
ATOM 5360 C CA . ALA C 1 162 ? 127.052 -7.777 287.047 1.00 21.73 162 ALA C CA 1
ATOM 5361 C C . ALA C 1 162 ? 128.244 -7.089 287.692 1.00 21.07 162 ALA C C 1
ATOM 5362 O O . ALA C 1 162 ? 128.283 -6.891 288.913 1.00 20.73 162 ALA C O 1
ATOM 5364 N N . TYR C 1 163 ? 129.216 -6.697 286.871 1.00 19.68 163 TYR C N 1
ATOM 5365 C CA . TYR C 1 163 ? 130.466 -6.244 287.454 1.00 18.04 163 TYR C CA 1
ATOM 5366 C C . TYR C 1 163 ? 131.239 -5.406 286.455 1.00 16.06 163 TYR C C 1
ATOM 5367 O O . TYR C 1 163 ? 130.996 -5.447 285.245 1.00 19.77 163 TYR C O 1
ATOM 5376 N N . TRP C 1 164 ? 132.187 -4.646 286.994 1.00 19.63 164 TRP C N 1
ATOM 5377 C CA . TRP C 1 164 ? 133.180 -3.938 286.217 1.00 16.36 164 TRP C CA 1
ATOM 5378 C C . TRP C 1 164 ? 134.552 -4.330 286.734 1.00 18.88 164 TRP C C 1
ATOM 5379 O O . TRP C 1 164 ? 134.739 -4.495 287.939 1.00 19.39 164 TRP C O 1
ATOM 5390 N N . LEU C 1 165 ? 135.494 -4.471 285.803 1.00 18.27 165 LEU C N 1
ATOM 5391 C CA . LEU C 1 165 ? 136.905 -4.726 286.055 1.00 17.95 165 LEU C CA 1
ATOM 5392 C C . LEU C 1 165 ? 137.702 -4.052 284.950 1.00 17.79 165 LEU C C 1
ATOM 5393 O O . LEU C 1 165 ? 137.300 -4.115 283.784 1.00 17.54 165 LEU C O 1
ATOM 5398 N N . GLY C 1 166 ? 138.846 -3.455 285.306 1.00 16.27 166 GLY C N 1
ATOM 5399 C CA . GLY C 1 166 ? 139.831 -3.044 284.327 1.00 17.59 166 GLY C CA 1
ATOM 5400 C C . GLY C 1 166 ? 140.722 -4.214 283.912 1.00 23.94 166 GLY C C 1
ATOM 5401 O O . GLY C 1 166 ? 140.514 -5.355 284.340 1.00 18.31 166 GLY C O 1
ATOM 5402 N N . PRO C 1 167 ? 141.744 -3.953 283.091 1.00 18.21 167 PRO C N 1
ATOM 5403 C CA . PRO C 1 167 ? 142.684 -5.024 282.713 1.00 19.51 167 PRO C CA 1
ATOM 5404 C C . PRO C 1 167 ? 143.620 -5.354 283.865 1.00 17.95 167 PRO C C 1
ATOM 5405 O O . PRO C 1 167 ? 143.622 -4.685 284.900 1.00 16.20 167 PRO C O 1
ATOM 5409 N N . ALA C 1 168 ? 144.426 -6.407 283.680 1.00 18.39 168 ALA C N 1
ATOM 5410 C CA . ALA C 1 168 ? 145.429 -6.760 284.692 1.00 15.56 168 ALA C CA 1
ATOM 5411 C C . ALA C 1 168 ? 146.250 -5.531 285.060 1.00 16.64 168 ALA C C 1
ATOM 5412 O O . ALA C 1 168 ? 146.766 -4.838 284.182 1.00 16.03 168 ALA C O 1
ATOM 5414 N N . GLY C 1 169 ? 146.314 -5.217 286.347 1.00 16.72 169 GLY C N 1
ATOM 5415 C CA . GLY C 1 169 ? 146.952 -3.978 286.748 1.00 12.87 169 GLY C CA 1
ATOM 5416 C C . GLY C 1 169 ? 146.517 -3.531 288.131 1.00 18.45 169 GLY C C 1
ATOM 5417 O O . GLY C 1 169 ? 145.899 -4.275 288.891 1.00 19.61 169 GLY C O 1
ATOM 5418 N N . THR C 1 170 ? 146.862 -2.283 288.431 1.00 15.56 170 THR C N 1
ATOM 5419 C CA . THR C 1 170 ? 146.597 -1.687 289.732 1.00 17.56 170 THR C CA 1
ATOM 5420 C C . THR C 1 170 ? 145.380 -0.782 289.715 1.00 21.54 170 THR C C 1
ATOM 5421 O O . THR C 1 170 ? 145.008 -0.248 290.766 1.00 19.30 170 THR C O 1
ATOM 5425 N N . GLY C 1 171 ? 144.780 -0.564 288.547 1.00 19.31 171 GLY C N 1
ATOM 5426 C CA . GLY C 1 171 ? 143.718 0.421 288.415 1.00 18.44 171 GLY C CA 1
ATOM 5427 C C . GLY C 1 171 ? 143.981 1.269 287.188 1.00 18.10 171 GLY C C 1
ATOM 5428 O O . GLY C 1 171 ? 144.853 0.921 286.405 1.00 19.37 171 GLY C O 1
ATOM 5429 N N . PRO C 1 172 ? 143.263 2.393 287.032 1.00 20.17 172 PRO C N 1
ATOM 5430 C CA . PRO C 1 172 ? 142.309 2.952 288.001 1.00 19.79 172 PRO C CA 1
ATOM 5431 C C . PRO C 1 172 ? 140.968 2.228 288.052 1.00 22.02 172 PRO C C 1
ATOM 5432 O O . PRO C 1 172 ? 140.780 1.232 287.354 1.00 18.86 172 PRO C O 1
ATOM 5436 N N . GLY C 1 173 ? 140.046 2.766 288.850 1.00 21.22 173 GLY C N 1
ATOM 5437 C CA . GLY C 1 173 ? 138.744 2.172 289.051 1.00 20.17 173 GLY C CA 1
ATOM 5438 C C . GLY C 1 173 ? 137.699 2.594 288.036 1.00 18.16 173 GLY C C 1
ATOM 5439 O O . GLY C 1 173 ? 137.995 3.167 286.983 1.00 21.57 173 GLY C O 1
ATOM 5440 N N . TYR C 1 174 ? 136.448 2.298 288.387 1.00 21.28 174 TYR C N 1
ATOM 5441 C CA . TYR C 1 174 ? 135.291 2.521 287.515 1.00 20.85 174 TYR C CA 1
ATOM 5442 C C . TYR C 1 174 ? 135.192 3.961 287.017 1.00 23.23 174 TYR C C 1
ATOM 5443 O O . TYR C 1 174 ? 134.846 4.198 285.855 1.00 23.00 174 TYR C O 1
ATOM 5452 N N . ILE C 1 175 ? 135.425 4.934 287.895 1.00 21.23 175 ILE C N 1
ATOM 5453 C CA . ILE C 1 175 ? 135.203 6.333 287.524 1.00 21.73 175 ILE C CA 1
ATOM 5454 C C . ILE C 1 175 ? 136.218 6.773 286.471 1.00 24.01 175 ILE C C 1
ATOM 5455 O O . ILE C 1 175 ? 135.851 7.111 285.338 1.00 25.88 175 ILE C O 1
ATOM 5460 N N . GLU C 1 176 ? 137.510 6.735 286.807 1.00 20.75 176 GLU C N 1
ATOM 5461 C CA . GLU C 1 176 ? 138.519 7.108 285.817 1.00 23.35 176 GLU C CA 1
ATOM 5462 C C . GLU C 1 176 ? 138.549 6.159 284.623 1.00 25.08 176 GLU C C 1
ATOM 5463 O O . GLU C 1 176 ? 138.863 6.585 283.507 1.00 23.17 176 GLU C O 1
ATOM 5469 N N . GLY C 1 177 ? 138.254 4.879 284.827 1.00 20.04 177 GLY C N 1
ATOM 5470 C CA . GLY C 1 177 ? 138.191 3.985 283.685 1.00 22.09 177 GLY C CA 1
ATOM 5471 C C . GLY C 1 177 ? 136.940 4.090 282.837 1.00 22.56 177 GLY C C 1
ATOM 5472 O O . GLY C 1 177 ? 136.789 3.323 281.880 1.00 25.36 177 GLY C O 1
ATOM 5473 N N . LYS C 1 178 ? 136.029 5.014 283.166 1.00 21.85 178 LYS C N 1
ATOM 5474 C CA . LYS C 1 178 ? 134.820 5.276 282.374 1.00 22.78 178 LYS C CA 1
ATOM 5475 C C . LYS C 1 178 ? 133.867 4.080 282.371 1.00 24.28 178 LYS C C 1
ATOM 5476 O O . LYS C 1 178 ? 133.240 3.768 281.351 1.00 22.46 178 LYS C O 1
ATOM 5482 N N . GLY C 1 179 ? 133.766 3.401 283.519 1.00 22.24 179 GLY C N 1
ATOM 5483 C CA . GLY C 1 179 ? 132.884 2.250 283.622 1.00 20.70 179 GLY C CA 1
ATOM 5484 C C . GLY C 1 179 ? 131.432 2.574 283.332 1.00 22.92 179 GLY C C 1
ATOM 5485 O O . GLY C 1 179 ? 130.683 1.707 282.874 1.00 21.32 179 GLY C O 1
ATOM 5486 N N . ASP C 1 180 ? 131.018 3.827 283.565 1.00 21.31 180 ASP C N 1
ATOM 5487 C CA A ASP C 1 180 ? 129.628 4.183 283.301 0.63 25.53 180 ASP C CA 1
ATOM 5488 C CA B ASP C 1 180 ? 129.642 4.235 283.288 0.37 25.56 180 ASP C CA 1
ATOM 5489 C C . ASP C 1 180 ? 129.269 4.019 281.830 1.00 24.03 180 ASP C C 1
ATOM 5490 O O . ASP C 1 180 ? 128.080 3.889 281.509 1.00 24.10 180 ASP C O 1
ATOM 5499 N N . ARG C 1 181 ? 130.263 3.983 280.937 1.00 22.60 181 ARG C N 1
ATOM 5500 C CA . ARG C 1 181 ? 130.041 3.760 279.515 1.00 24.16 181 ARG C CA 1
ATOM 5501 C C . ARG C 1 181 ? 130.618 2.429 279.043 1.00 21.69 181 ARG C C 1
ATOM 5502 O O . ARG C 1 181 ? 130.823 2.231 277.842 1.00 21.56 181 ARG C O 1
ATOM 5510 N N . HIS C 1 182 ? 130.838 1.489 279.962 1.00 22.05 182 HIS C N 1
ATOM 5511 C CA . HIS C 1 182 ? 131.409 0.191 279.612 1.00 21.11 182 HIS C CA 1
ATOM 5512 C C . HIS C 1 182 ? 130.288 -0.747 279.179 1.00 19.97 182 HIS C C 1
ATOM 5513 O O . HIS C 1 182 ? 129.481 -1.178 280.008 1.00 24.47 182 HIS C O 1
ATOM 5520 N N . PHE C 1 183 ? 130.265 -1.097 277.888 1.00 21.05 183 PHE C N 1
ATOM 5521 C CA . PHE C 1 183 ? 129.158 -1.867 277.316 1.00 21.13 183 PHE C CA 1
ATOM 5522 C C . PHE C 1 183 ? 128.894 -3.161 278.076 1.00 22.91 183 PHE C C 1
ATOM 5523 O O . PHE C 1 183 ? 127.750 -3.463 278.435 1.00 20.23 183 PHE C O 1
ATOM 5531 N N . HIS C 1 184 ? 129.940 -3.958 278.308 1.00 21.52 184 HIS C N 1
ATOM 5532 C CA . HIS C 1 184 ? 129.739 -5.249 278.962 1.00 21.71 184 HIS C CA 1
ATOM 5533 C C . HIS C 1 184 ? 129.062 -5.082 280.317 1.00 20.75 184 HIS C C 1
ATOM 5534 O O . HIS C 1 184 ? 128.090 -5.779 280.630 1.00 19.39 184 HIS C O 1
ATOM 5541 N N . THR C 1 185 ? 129.551 -4.147 281.124 1.00 17.75 185 THR C N 1
ATOM 5542 C CA . THR C 1 185 ? 128.973 -3.942 282.448 1.00 18.38 185 THR C CA 1
ATOM 5543 C C . THR C 1 185 ? 127.527 -3.483 282.334 1.00 21.17 185 THR C C 1
ATOM 5544 O O . THR C 1 185 ? 126.644 -3.975 283.049 1.00 20.22 185 THR C O 1
ATOM 5548 N N . ASN C 1 186 ? 127.265 -2.555 281.413 1.00 21.71 186 ASN C N 1
ATOM 5549 C CA . ASN C 1 186 ? 125.922 -2.009 281.289 1.00 23.46 186 ASN C CA 1
ATOM 5550 C C . ASN C 1 186 ? 124.921 -3.060 280.834 1.00 24.62 186 ASN C C 1
ATOM 5551 O O . ASN C 1 186 ? 123.762 -3.044 281.282 1.00 22.90 186 ASN C O 1
ATOM 5556 N N . LYS C 1 187 ? 125.340 -3.997 279.976 1.00 19.77 187 LYS C N 1
ATOM 5557 C CA . LYS C 1 187 ? 124.401 -5.035 279.571 1.00 25.50 187 LYS C CA 1
ATOM 5558 C C . LYS C 1 187 ? 124.208 -6.082 280.668 1.00 22.86 187 LYS C C 1
ATOM 5559 O O . LYS C 1 187 ? 123.086 -6.569 280.856 1.00 22.40 187 LYS C O 1
ATOM 5565 N N . LEU C 1 188 ? 125.253 -6.412 281.436 1.00 19.98 188 LEU C N 1
ATOM 5566 C CA . LEU C 1 188 ? 125.054 -7.340 282.547 1.00 20.32 188 LEU C CA 1
ATOM 5567 C C . LEU C 1 188 ? 124.106 -6.756 283.589 1.00 21.73 188 LEU C C 1
ATOM 5568 O O . LEU C 1 188 ? 123.255 -7.471 284.132 1.00 22.22 188 LEU C O 1
ATOM 5573 N N . ILE C 1 189 ? 124.245 -5.462 283.893 1.00 20.40 189 ILE C N 1
ATOM 5574 C CA . ILE C 1 189 ? 123.334 -4.837 284.850 1.00 21.65 189 ILE C CA 1
ATOM 5575 C C . ILE C 1 189 ? 121.898 -4.930 284.350 1.00 22.73 189 ILE C C 1
ATOM 5576 O O . ILE C 1 189 ? 120.983 -5.228 285.117 1.00 23.01 189 ILE C O 1
ATOM 5581 N N . ARG C 1 190 ? 121.686 -4.732 283.054 1.00 23.05 190 ARG C N 1
ATOM 5582 C CA . ARG C 1 190 ? 120.334 -4.861 282.522 1.00 23.42 190 ARG C CA 1
ATOM 5583 C C . ARG C 1 190 ? 119.833 -6.301 282.608 1.00 26.68 190 ARG C C 1
ATOM 5584 O O . ARG C 1 190 ? 118.658 -6.529 282.926 1.00 24.71 190 ARG C O 1
ATOM 5592 N N . PHE C 1 191 ? 120.699 -7.293 282.342 1.00 24.46 191 PHE C N 1
ATOM 5593 C CA . PHE C 1 191 ? 120.281 -8.688 282.499 1.00 25.40 191 PHE C CA 1
ATOM 5594 C C . PHE C 1 191 ? 119.877 -8.960 283.941 1.00 25.15 191 PHE C C 1
ATOM 5595 O O . PHE C 1 191 ? 118.831 -9.563 284.209 1.00 22.71 191 PHE C O 1
ATOM 5603 N N . MET C 1 192 ? 120.723 -8.527 284.879 1.00 21.72 192 MET C N 1
ATOM 5604 C CA . MET C 1 192 ? 120.504 -8.757 286.302 1.00 24.82 192 MET C CA 1
ATOM 5605 C C . MET C 1 192 ? 119.156 -8.199 286.763 1.00 25.54 192 MET C C 1
ATOM 5606 O O . MET C 1 192 ? 118.366 -8.898 287.414 1.00 21.83 192 MET C O 1
ATOM 5611 N N . VAL C 1 193 ? 118.895 -6.927 286.469 1.00 23.80 193 VAL C N 1
ATOM 5612 C CA . VAL C 1 193 ? 117.653 -6.307 286.929 1.00 25.22 193 VAL C CA 1
ATOM 5613 C C . VAL C 1 193 ? 116.447 -7.021 286.337 1.00 26.79 193 VAL C C 1
ATOM 5614 O O . VAL C 1 193 ? 115.477 -7.329 287.040 1.00 27.09 193 VAL C O 1
ATOM 5618 N N . ALA C 1 194 ? 116.489 -7.302 285.039 1.00 25.65 194 ALA C N 1
ATOM 5619 C CA . ALA C 1 194 ? 115.346 -7.932 284.391 1.00 28.10 194 ALA C CA 1
ATOM 5620 C C . ALA C 1 194 ? 115.080 -9.322 284.959 1.00 27.65 194 ALA C C 1
ATOM 5621 O O . ALA C 1 194 ? 113.930 -9.684 285.238 1.00 27.19 194 ALA C O 1
ATOM 5623 N N . ASN C 1 195 ? 116.127 -10.112 285.154 1.00 23.30 195 ASN C N 1
ATOM 5624 C CA . ASN C 1 195 ? 115.919 -11.484 285.594 1.00 26.84 195 ASN C CA 1
ATOM 5625 C C . ASN C 1 195 ? 115.567 -11.565 287.072 1.00 25.61 195 ASN C C 1
ATOM 5626 O O . ASN C 1 195 ? 114.714 -12.370 287.452 1.00 25.88 195 ASN C O 1
ATOM 5631 N N . THR C 1 196 ? 116.220 -10.773 287.928 1.00 21.04 196 THR C N 1
ATOM 5632 C CA . THR C 1 196 ? 115.853 -10.810 289.338 1.00 23.73 196 THR C CA 1
ATOM 5633 C C . THR C 1 196 ? 114.419 -10.330 289.530 1.00 26.91 196 THR C C 1
ATOM 5634 O O . THR C 1 196 ? 113.684 -10.862 290.371 1.00 24.54 196 THR C O 1
ATOM 5638 N N . SER C 1 197 ? 114.014 -9.322 288.761 1.00 28.16 197 SER C N 1
ATOM 5639 C CA . SER C 1 197 ? 112.652 -8.801 288.867 1.00 29.58 197 SER C CA 1
ATOM 5640 C C . SER C 1 197 ? 111.630 -9.869 288.511 1.00 29.18 197 SER C C 1
ATOM 5641 O O . SER C 1 197 ? 110.637 -10.057 289.222 1.00 28.36 197 SER C O 1
ATOM 5644 N N . HIS C 1 198 ? 111.853 -10.570 287.399 1.00 24.59 198 HIS C N 1
ATOM 5645 C CA . HIS C 1 198 ? 110.939 -11.633 287.002 1.00 29.24 198 HIS C CA 1
ATOM 5646 C C . HIS C 1 198 ? 110.866 -12.729 288.060 1.00 31.85 198 HIS C C 1
ATOM 5647 O O . HIS C 1 198 ? 109.774 -13.168 288.436 1.00 32.45 198 HIS C O 1
ATOM 5654 N N . LEU C 1 199 ? 112.022 -13.188 288.554 1.00 28.54 199 LEU C N 1
ATOM 5655 C CA . LEU C 1 199 ? 112.016 -14.290 289.511 1.00 26.12 199 LEU C CA 1
ATOM 5656 C C . LEU C 1 199 ? 111.353 -13.881 290.820 1.00 27.75 199 LEU C C 1
ATOM 5657 O O . LEU C 1 199 ? 110.682 -14.702 291.462 1.00 30.46 199 LEU C O 1
ATOM 5662 N N . ALA C 1 200 ? 111.516 -12.616 291.219 1.00 24.66 200 ALA C N 1
ATOM 5663 C CA . ALA C 1 200 ? 110.883 -12.135 292.443 1.00 24.19 200 ALA C CA 1
ATOM 5664 C C . ALA C 1 200 ? 109.364 -12.171 292.311 1.00 29.29 200 ALA C C 1
ATOM 5665 O O . ALA C 1 200 ? 108.663 -12.669 293.201 1.00 34.26 200 ALA C O 1
ATOM 5667 N N . ARG C 1 201 ? 108.843 -11.653 291.197 1.00 28.21 201 ARG C N 1
ATOM 5668 C CA . ARG C 1 201 ? 107.411 -11.737 290.918 1.00 32.83 201 ARG C CA 1
ATOM 5669 C C . ARG C 1 201 ? 106.929 -13.184 290.915 1.00 35.35 201 ARG C C 1
ATOM 5670 O O . ARG C 1 201 ? 105.892 -13.501 291.509 1.00 36.74 201 ARG C O 1
ATOM 5678 N N . MET C 1 202 ? 107.665 -14.078 290.247 1.00 31.75 202 MET C N 1
ATOM 5679 C CA . MET C 1 202 ? 107.283 -15.493 290.225 1.00 28.16 202 MET C CA 1
ATOM 5680 C C . MET C 1 202 ? 107.124 -16.052 291.632 1.00 36.72 202 MET C C 1
ATOM 5681 O O . MET C 1 202 ? 106.121 -16.707 291.951 1.00 32.85 202 MET C O 1
ATOM 5686 N N . LEU C 1 203 ? 108.132 -15.837 292.478 1.00 30.19 203 LEU C N 1
ATOM 5687 C CA . LEU C 1 203 ? 108.104 -16.424 293.811 1.00 29.80 203 LEU C CA 1
ATOM 5688 C C . LEU C 1 203 ? 107.043 -15.776 294.685 1.00 31.01 203 LEU C C 1
ATOM 5689 O O . LEU C 1 203 ? 106.557 -16.402 295.633 1.00 32.25 203 LEU C O 1
ATOM 5694 N N . GLN C 1 204 ? 106.686 -14.524 294.394 1.00 32.73 204 GLN C N 1
ATOM 5695 C CA . GLN C 1 204 ? 105.589 -13.881 295.108 1.00 37.11 204 GLN C CA 1
ATOM 5696 C C . GLN C 1 204 ? 104.266 -14.590 294.840 1.00 38.98 204 GLN C C 1
ATOM 5697 O O . GLN C 1 204 ? 103.416 -14.673 295.731 1.00 44.67 204 GLN C O 1
ATOM 5703 N N . GLU C 1 205 ? 104.083 -15.125 293.630 1.00 40.82 205 GLU C N 1
ATOM 5704 C CA . GLU C 1 205 ? 102.874 -15.878 293.308 1.00 41.31 205 GLU C CA 1
ATOM 5705 C C . GLU C 1 205 ? 102.983 -17.346 293.708 1.00 43.31 205 GLU C C 1
ATOM 5706 O O . GLU C 1 205 ? 102.032 -17.916 294.251 1.00 36.89 205 GLU C O 1
ATOM 5712 N N . THR C 1 206 ? 104.123 -17.977 293.440 1.00 38.71 206 THR C N 1
ATOM 5713 C CA . THR C 1 206 ? 104.308 -19.413 293.635 1.00 32.96 206 THR C CA 1
ATOM 5714 C C . THR C 1 206 ? 105.545 -19.657 294.491 1.00 38.03 206 THR C C 1
ATOM 5715 O O . THR C 1 206 ? 106.572 -20.145 294.003 1.00 37.37 206 THR C O 1
ATOM 5719 N N . PRO C 1 207 ? 105.477 -19.338 295.782 1.00 36.09 207 PRO C N 1
ATOM 5720 C CA . PRO C 1 207 ? 106.621 -19.598 296.655 1.00 34.52 207 PRO C CA 1
ATOM 5721 C C . PRO C 1 207 ? 106.871 -21.089 296.775 1.00 35.48 207 PRO C C 1
ATOM 5722 O O . PRO C 1 207 ? 105.998 -21.915 296.497 1.00 34.81 207 PRO C O 1
ATOM 5726 N N . TYR C 1 208 ? 108.102 -21.427 297.151 1.00 31.56 208 TYR C N 1
ATOM 5727 C CA . TYR C 1 208 ? 108.410 -22.797 297.524 1.00 34.13 208 TYR C CA 1
ATOM 5728 C C . TYR C 1 208 ? 107.453 -23.262 298.616 1.00 34.74 208 TYR C C 1
ATOM 5729 O O . TYR C 1 208 ? 107.166 -22.529 299.566 1.00 32.58 208 TYR C O 1
ATOM 5738 N N . THR C 1 209 ? 106.951 -24.482 298.466 1.00 35.47 209 THR C N 1
ATOM 5739 C CA . THR C 1 209 ? 106.128 -25.097 299.493 1.00 36.67 209 THR C CA 1
ATOM 5740 C C . THR C 1 209 ? 106.894 -26.147 300.280 1.00 35.40 209 THR C C 1
ATOM 5741 O O . THR C 1 209 ? 106.311 -26.809 301.145 1.00 32.69 209 THR C O 1
ATOM 5745 N N . THR C 1 210 ? 108.190 -26.297 300.007 1.00 33.30 210 THR C N 1
ATOM 5746 C CA . THR C 1 210 ? 109.021 -27.264 300.703 1.00 32.14 210 THR C CA 1
ATOM 5747 C C . THR C 1 210 ? 108.875 -27.132 302.212 1.00 33.14 210 THR C C 1
ATOM 5748 O O . THR C 1 210 ? 108.904 -26.031 302.763 1.00 35.72 210 THR C O 1
ATOM 5752 N N . ASP C 1 211 ? 108.725 -28.264 302.878 1.00 33.81 211 ASP C N 1
ATOM 5753 C CA . ASP C 1 211 ? 108.659 -28.317 304.333 1.00 31.02 211 ASP C CA 1
ATOM 5754 C C . ASP C 1 211 ? 110.015 -28.806 304.816 1.00 31.24 211 ASP C C 1
ATOM 5755 O O . ASP C 1 211 ? 110.277 -30.010 304.827 1.00 32.06 211 ASP C O 1
ATOM 5760 N N . LEU C 1 212 ? 110.878 -27.873 305.226 1.00 28.50 212 LEU C N 1
ATOM 5761 C CA . LEU C 1 212 ? 112.223 -28.270 305.640 1.00 33.02 212 LEU C CA 1
ATOM 5762 C C . LEU C 1 212 ? 112.172 -29.196 306.845 1.00 31.78 212 LEU C C 1
ATOM 5763 O O . LEU C 1 212 ? 112.972 -30.134 306.961 1.00 27.13 212 LEU C O 1
ATOM 5768 N N . GLU C 1 213 ? 111.226 -28.957 307.750 1.00 35.68 213 GLU C N 1
ATOM 5769 C CA . GLU C 1 213 ? 111.102 -29.810 308.925 1.00 33.47 213 GLU C CA 1
ATOM 5770 C C . GLU C 1 213 ? 110.772 -31.245 308.532 1.00 32.30 213 GLU C C 1
ATOM 5771 O O . GLU C 1 213 ? 111.351 -32.195 309.074 1.00 32.22 213 GLU C O 1
ATOM 5777 N N . ALA C 1 214 ? 109.857 -31.419 307.579 1.00 28.52 214 ALA C N 1
ATOM 5778 C CA . ALA C 1 214 ? 109.449 -32.757 307.165 1.00 30.65 214 ALA C CA 1
ATOM 5779 C C . ALA C 1 214 ? 110.544 -33.462 306.370 1.00 34.23 214 ALA C C 1
ATOM 5780 O O . ALA C 1 214 ? 110.695 -34.687 306.471 1.00 33.80 214 ALA C O 1
ATOM 5782 N N . CYS C 1 215 ? 111.309 -32.717 305.560 1.00 32.71 215 CYS C N 1
ATOM 5783 C CA . CYS C 1 215 ? 112.484 -33.303 304.910 1.00 28.43 215 CYS C CA 1
ATOM 5784 C C . CYS C 1 215 ? 113.471 -33.818 305.947 1.00 30.00 215 CYS C C 1
ATOM 5785 O O . CYS C 1 215 ? 113.997 -34.931 305.828 1.00 29.97 215 CYS C O 1
ATOM 5788 N N . ALA C 1 216 ? 113.734 -33.015 306.977 1.00 27.13 216 ALA C N 1
ATOM 5789 C CA . ALA C 1 216 ? 114.691 -33.420 307.997 1.00 29.41 216 ALA C CA 1
ATOM 5790 C C . ALA C 1 216 ? 114.194 -34.630 308.772 1.00 31.85 216 ALA C C 1
ATOM 5791 O O . ALA C 1 216 ? 114.998 -35.454 309.221 1.00 32.45 216 ALA C O 1
ATOM 5793 N N . GLN C 1 217 ? 112.877 -34.749 308.945 1.00 31.42 217 GLN C N 1
ATOM 5794 C CA . GLN C 1 217 ? 112.342 -35.906 309.655 1.00 34.12 217 GLN C CA 1
ATOM 5795 C C . GLN C 1 217 ? 112.472 -37.166 308.813 1.00 33.66 217 GLN C C 1
ATOM 5796 O O . GLN C 1 217 ? 112.825 -38.229 309.333 1.00 34.58 217 GLN C O 1
ATOM 5802 N N . ALA C 1 218 ? 112.194 -37.066 307.512 1.00 33.58 218 ALA C N 1
ATOM 5803 C CA . ALA C 1 218 ? 112.478 -38.183 306.620 1.00 35.19 218 ALA C CA 1
ATOM 5804 C C . ALA C 1 218 ? 113.946 -38.580 306.696 1.00 33.84 218 ALA C C 1
ATOM 5805 O O . ALA C 1 218 ? 114.274 -39.769 306.765 1.00 29.69 218 ALA C O 1
ATOM 5807 N N . ALA C 1 219 ? 114.847 -37.592 306.724 1.00 32.76 219 ALA C N 1
ATOM 5808 C CA . ALA C 1 219 ? 116.275 -37.896 306.805 1.00 29.01 219 ALA C CA 1
ATOM 5809 C C . ALA C 1 219 ? 116.640 -38.527 308.144 1.00 30.71 219 ALA C C 1
ATOM 5810 O O . ALA C 1 219 ? 117.506 -39.410 308.205 1.00 32.20 219 ALA C O 1
ATOM 5812 N N . ARG C 1 220 ? 116.019 -38.064 309.231 1.00 29.82 220 ARG C N 1
ATOM 5813 C CA . ARG C 1 220 ? 116.285 -38.661 310.538 1.00 33.68 220 ARG C CA 1
ATOM 5814 C C . ARG C 1 220 ? 115.984 -40.158 310.531 1.00 30.26 220 ARG C C 1
ATOM 5815 O O . ARG C 1 220 ? 116.754 -40.959 311.073 1.00 35.50 220 ARG C O 1
ATOM 5823 N N . GLU C 1 221 ? 114.886 -40.554 309.888 1.00 31.67 221 GLU C N 1
ATOM 5824 C CA . GLU C 1 221 ? 114.500 -41.963 309.870 1.00 34.81 221 GLU C CA 1
ATOM 5825 C C . GLU C 1 221 ? 115.508 -42.821 309.119 1.00 38.63 221 GLU C C 1
ATOM 5826 O O . GLU C 1 221 ? 115.667 -44.005 309.432 1.00 34.71 221 GLU C O 1
ATOM 5832 N N . GLU C 1 222 ? 116.197 -42.254 308.130 1.00 33.44 222 GLU C N 1
ATOM 5833 C CA . GLU C 1 222 ? 117.113 -43.016 307.294 1.00 34.97 222 GLU C CA 1
ATOM 5834 C C . GLU C 1 222 ? 118.572 -42.831 307.691 1.00 36.25 222 GLU C C 1
ATOM 5835 O O . GLU C 1 222 ? 119.463 -43.251 306.945 1.00 32.31 222 GLU C O 1
ATOM 5841 N N . SER C 1 223 ? 118.840 -42.231 308.850 1.00 32.76 223 SER C N 1
ATOM 5842 C CA . SER C 1 223 ? 120.193 -41.817 309.186 1.00 33.26 223 SER C CA 1
ATOM 5843 C C . SER C 1 223 ? 120.542 -42.193 310.617 1.00 34.15 223 SER C C 1
ATOM 5844 O O . SER C 1 223 ? 119.668 -42.433 311.454 1.00 35.00 223 SER C O 1
ATOM 5847 N N . ASP C 1 224 ? 121.849 -42.239 310.879 1.00 31.40 224 ASP C N 1
ATOM 5848 C CA . ASP C 1 224 ? 122.397 -42.426 312.217 1.00 33.47 224 ASP C CA 1
ATOM 5849 C C . ASP C 1 224 ? 122.485 -41.090 312.945 1.00 35.98 224 ASP C C 1
ATOM 5850 O O . ASP C 1 224 ? 122.405 -40.020 312.333 1.00 32.21 224 ASP C O 1
ATOM 5855 N N . ASP C 1 225 ? 122.656 -41.157 314.272 1.00 33.80 225 ASP C N 1
ATOM 5856 C CA . ASP C 1 225 ? 122.900 -39.961 315.073 1.00 32.43 225 ASP C CA 1
ATOM 5857 C C . ASP C 1 225 ? 124.325 -39.914 315.611 1.00 34.69 225 ASP C C 1
ATOM 5858 O O . ASP C 1 225 ? 124.620 -39.134 316.519 1.00 33.73 225 ASP C O 1
ATOM 5863 N N . VAL C 1 226 ? 125.215 -40.740 315.065 1.00 28.63 226 VAL C N 1
ATOM 5864 C CA . VAL C 1 226 ? 126.631 -40.717 315.396 1.00 31.08 226 VAL C CA 1
ATOM 5865 C C . VAL C 1 226 ? 127.403 -40.831 314.094 1.00 35.81 226 VAL C C 1
ATOM 5866 O O . VAL C 1 226 ? 127.078 -41.670 313.246 1.00 35.21 226 VAL C O 1
ATOM 5870 N N . PHE C 1 227 ? 128.406 -39.980 313.926 1.00 32.82 227 PHE C N 1
ATOM 5871 C CA . PHE C 1 227 ? 129.386 -40.137 312.864 1.00 29.79 227 PHE C CA 1
ATOM 5872 C C . PHE C 1 227 ? 130.663 -40.707 313.467 1.00 32.87 227 PHE C C 1
ATOM 5873 O O . PHE C 1 227 ? 131.201 -40.146 314.427 1.00 34.15 227 PHE C O 1
ATOM 5881 N N . ALA C 1 228 ? 131.164 -41.801 312.892 1.00 28.06 228 ALA C N 1
ATOM 5882 C CA . ALA C 1 228 ? 132.358 -42.437 313.430 1.00 34.04 228 ALA C CA 1
ATOM 5883 C C . ALA C 1 228 ? 133.141 -43.115 312.313 1.00 33.38 228 ALA C C 1
ATOM 5884 O O . ALA C 1 228 ? 132.558 -43.789 311.459 1.00 37.28 228 ALA C O 1
ATOM 5886 N N . ILE C 1 229 ? 134.462 -42.923 312.321 1.00 34.65 229 ILE C N 1
ATOM 5887 C CA . ILE C 1 229 ? 135.352 -43.568 311.360 1.00 28.37 229 ILE C CA 1
ATOM 5888 C C . ILE C 1 229 ? 136.680 -43.839 312.039 1.00 32.85 229 ILE C C 1
ATOM 5889 O O . ILE C 1 229 ? 137.101 -43.099 312.933 1.00 35.25 229 ILE C O 1
ATOM 5894 N N . ARG C 1 230 ? 137.359 -44.886 311.581 1.00 27.92 230 ARG C N 1
ATOM 5895 C CA . ARG C 1 230 ? 138.731 -45.121 311.993 1.00 29.98 230 ARG C CA 1
ATOM 5896 C C . ARG C 1 230 ? 139.692 -44.305 311.137 1.00 30.44 230 ARG C C 1
ATOM 5897 O O . ARG C 1 230 ? 139.400 -43.927 309.996 1.00 28.88 230 ARG C O 1
ATOM 5905 N N . VAL C 1 231 ? 140.859 -44.052 311.703 1.00 24.62 231 VAL C N 1
ATOM 5906 C CA . VAL C 1 231 ? 141.864 -43.191 311.102 1.00 27.69 231 VAL C CA 1
ATOM 5907 C C . VAL C 1 231 ? 143.151 -43.984 310.974 1.00 30.80 231 VAL C C 1
ATOM 5908 O O . VAL C 1 231 ? 143.545 -44.693 311.906 1.00 30.14 231 VAL C O 1
ATOM 5912 N N . ASN C 1 232 ? 143.807 -43.870 309.824 1.00 25.28 232 ASN C N 1
ATOM 5913 C CA . ASN C 1 232 ? 145.116 -44.487 309.664 1.00 27.91 232 ASN C CA 1
ATOM 5914 C C . ASN C 1 232 ? 146.158 -43.585 310.309 1.00 27.82 232 ASN C C 1
ATOM 5915 O O . ASN C 1 232 ? 146.537 -42.560 309.739 1.00 27.36 232 ASN C O 1
ATOM 5920 N N . VAL C 1 233 ? 146.658 -43.978 311.480 1.00 28.25 233 VAL C N 1
ATOM 5921 C CA . VAL C 1 233 ? 147.605 -43.148 312.209 1.00 27.32 233 VAL C CA 1
ATOM 5922 C C . VAL C 1 233 ? 149.050 -43.562 311.954 1.00 27.31 233 VAL C C 1
ATOM 5923 O O . VAL C 1 233 ? 149.954 -43.072 312.635 1.00 29.49 233 VAL C O 1
ATOM 5927 N N . ASN C 1 234 ? 149.299 -44.425 310.961 1.00 28.45 234 ASN C N 1
ATOM 5928 C CA . ASN C 1 234 ? 150.624 -44.995 310.749 1.00 26.87 234 ASN C CA 1
ATOM 5929 C C . ASN C 1 234 ? 151.304 -44.484 309.486 1.00 30.87 234 ASN C C 1
ATOM 5930 O O . ASN C 1 234 ? 152.257 -45.107 309.005 1.00 37.57 234 ASN C O 1
ATOM 5935 N N . THR C 1 235 ? 150.862 -43.354 308.944 1.00 29.12 235 THR C N 1
ATOM 5936 C CA . THR C 1 235 ? 151.486 -42.868 307.727 1.00 29.21 235 THR C CA 1
ATOM 5937 C C . THR C 1 235 ? 151.621 -41.351 307.757 1.00 24.72 235 THR C C 1
ATOM 5938 O O . THR C 1 235 ? 150.742 -40.655 308.286 1.00 25.11 235 THR C O 1
ATOM 5942 N N . PRO C 1 236 ? 152.723 -40.823 307.222 1.00 25.40 236 PRO C N 1
ATOM 5943 C CA . PRO C 1 236 ? 152.817 -39.382 306.981 1.00 28.12 236 PRO C CA 1
ATOM 5944 C C . PRO C 1 236 ? 152.120 -38.948 305.706 1.00 29.52 236 PRO C C 1
ATOM 5945 O O . PRO C 1 236 ? 151.978 -37.739 305.480 1.00 27.09 236 PRO C O 1
ATOM 5949 N N . ALA C 1 237 ? 151.683 -39.900 304.881 1.00 29.09 237 ALA C N 1
ATOM 5950 C CA . ALA C 1 237 ? 151.070 -39.583 303.596 1.00 30.52 237 ALA C CA 1
ATOM 5951 C C . ALA C 1 237 ? 149.792 -38.776 303.784 1.00 26.31 237 ALA C C 1
ATOM 5952 O O . ALA C 1 237 ? 149.049 -38.974 304.748 1.00 29.06 237 ALA C O 1
ATOM 5954 N N . ILE C 1 238 ? 149.533 -37.857 302.852 1.00 26.74 238 ILE C N 1
ATOM 5955 C CA . ILE C 1 238 ? 148.266 -37.145 302.806 1.00 23.09 238 ILE C CA 1
ATOM 5956 C C . ILE C 1 238 ? 147.524 -37.419 301.511 1.00 28.64 238 ILE C C 1
ATOM 5957 O O . ILE C 1 238 ? 146.566 -36.729 301.183 1.00 30.12 238 ILE C O 1
ATOM 5962 N N . ARG C 1 239 ? 147.955 -38.421 300.777 1.00 31.80 239 ARG C N 1
ATOM 5963 C CA . ARG C 1 239 ? 147.220 -38.865 299.615 1.00 33.60 239 ARG C CA 1
ATOM 5964 C C . ARG C 1 239 ? 145.809 -39.331 299.963 1.00 30.12 239 ARG C C 1
ATOM 5965 O O . ARG C 1 239 ? 145.598 -40.048 300.947 1.00 30.31 239 ARG C O 1
ATOM 5973 N N . TYR C 1 240 ? 144.837 -38.900 299.153 1.00 25.10 240 TYR C N 1
ATOM 5974 C CA . TYR C 1 240 ? 143.446 -39.283 299.380 1.00 22.13 240 TYR C CA 1
ATOM 5975 C C . TYR C 1 240 ? 143.215 -40.757 299.081 1.00 28.95 240 TYR C C 1
ATOM 5976 O O . TYR C 1 240 ? 143.602 -41.261 298.021 1.00 27.89 240 TYR C O 1
ATOM 5985 N N . LYS C 1 241 ? 142.546 -41.446 300.001 1.00 22.61 241 LYS C N 1
ATOM 5986 C CA . LYS C 1 241 ? 142.198 -42.847 299.811 1.00 26.57 241 LYS C CA 1
ATOM 5987 C C . LYS C 1 241 ? 140.738 -43.037 300.203 1.00 21.23 241 LYS C C 1
ATOM 5988 O O . LYS C 1 241 ? 140.392 -43.004 301.388 1.00 26.72 241 LYS C O 1
ATOM 5994 N N . ARG C 1 242 ? 139.882 -43.237 299.206 1.00 23.26 242 ARG C N 1
ATOM 5995 C CA . ARG C 1 242 ? 138.456 -43.348 299.479 1.00 20.82 242 ARG C CA 1
ATOM 5996 C C . ARG C 1 242 ? 138.103 -44.669 300.155 1.00 27.94 242 ARG C C 1
ATOM 5997 O O . ARG C 1 242 ? 137.058 -44.748 300.804 1.00 24.27 242 ARG C O 1
ATOM 6005 N N . PHE C 1 243 ? 138.936 -45.704 299.998 1.00 24.50 243 PHE C N 1
ATOM 6006 C CA . PHE C 1 243 ? 138.805 -46.971 300.715 1.00 29.95 243 PHE C CA 1
ATOM 6007 C C . PHE C 1 243 ? 140.099 -47.178 301.489 1.00 25.33 243 PHE C C 1
ATOM 6008 O O . PHE C 1 243 ? 141.184 -47.061 300.910 1.00 27.66 243 PHE C O 1
ATOM 6016 N N . GLN C 1 244 ? 140.009 -47.481 302.785 1.00 29.70 244 GLN C N 1
ATOM 6017 C CA . GLN C 1 244 ? 141.234 -47.578 303.568 1.00 32.20 244 GLN C CA 1
ATOM 6018 C C . GLN C 1 244 ? 141.400 -48.862 304.380 1.00 38.53 244 GLN C C 1
ATOM 6019 O O . GLN C 1 244 ? 142.487 -49.075 304.933 1.00 32.46 244 GLN C O 1
ATOM 6025 N N . LYS C 1 245 ? 140.398 -49.734 304.440 1.00 35.96 245 LYS C N 1
ATOM 6026 C CA . LYS C 1 245 ? 140.561 -51.055 305.057 1.00 42.28 245 LYS C CA 1
ATOM 6027 C C . LYS C 1 245 ? 141.040 -50.928 306.504 1.00 40.02 245 LYS C C 1
ATOM 6028 O O . LYS C 1 245 ? 142.051 -51.505 306.905 1.00 41.17 245 LYS C O 1
ATOM 6034 N N . LEU C 1 246 ? 140.304 -50.143 307.290 1.00 38.32 246 LEU C N 1
ATOM 6035 C CA . LEU C 1 246 ? 140.632 -49.938 308.690 1.00 36.32 246 LEU C CA 1
ATOM 6036 C C . LEU C 1 246 ? 139.663 -50.619 309.637 1.00 42.31 246 LEU C C 1
ATOM 6037 O O . LEU C 1 246 ? 140.003 -50.825 310.808 1.00 43.72 246 LEU C O 1
ATOM 6042 N N . GLY C 1 247 ? 138.488 -50.976 309.165 1.00 38.62 247 GLY C N 1
ATOM 6043 C CA . GLY C 1 247 ? 137.492 -51.569 310.026 1.00 45.60 247 GLY C CA 1
ATOM 6044 C C . GLY C 1 247 ? 136.404 -50.577 310.383 1.00 41.23 247 GLY C C 1
ATOM 6045 O O . GLY C 1 247 ? 136.628 -49.365 310.476 1.00 41.96 247 GLY C O 1
ATOM 6046 N N . GLU C 1 248 ? 135.197 -51.094 310.559 1.00 48.58 248 GLU C N 1
ATOM 6047 C CA . GLU C 1 248 ? 134.091 -50.273 311.016 1.00 48.54 248 GLU C CA 1
ATOM 6048 C C . GLU C 1 248 ? 134.245 -49.962 312.500 1.00 51.32 248 GLU C C 1
ATOM 6049 O O . GLU C 1 248 ? 134.840 -50.731 313.261 1.00 48.81 248 GLU C O 1
ATOM 6055 N N . VAL C 1 249 ? 133.714 -48.812 312.906 1.00 52.99 249 VAL C N 1
ATOM 6056 C CA . VAL C 1 249 ? 133.593 -48.453 314.314 1.00 53.62 249 VAL C CA 1
ATOM 6057 C C . VAL C 1 249 ? 132.171 -48.762 314.744 1.00 61.28 249 VAL C C 1
ATOM 6058 O O . VAL C 1 249 ? 131.211 -48.352 314.079 1.00 63.36 249 VAL C O 1
ATOM 6062 N N . LYS C 1 250 ? 132.028 -49.480 315.848 1.00 65.38 250 LYS C N 1
ATOM 6063 C CA . LYS C 1 250 ? 130.718 -49.772 316.404 1.00 71.31 250 LYS C CA 1
ATOM 6064 C C . LYS C 1 250 ? 130.522 -48.939 317.661 1.00 69.73 250 LYS C C 1
ATOM 6065 O O . LYS C 1 250 ? 131.372 -48.945 318.558 1.00 67.78 250 LYS C O 1
ATOM 6071 N N . VAL C 1 251 ? 129.423 -48.202 317.701 1.00 69.99 251 VAL C N 1
ATOM 6072 C CA . VAL C 1 251 ? 129.096 -47.331 318.819 1.00 77.35 251 VAL C CA 1
ATOM 6073 C C . VAL C 1 251 ? 128.170 -48.085 319.761 1.00 81.07 251 VAL C C 1
ATOM 6074 O O . VAL C 1 251 ? 127.454 -49.010 319.356 1.00 80.85 251 VAL C O 1
ATOM 6078 N N . GLU C 1 252 ? 128.187 -47.695 321.033 1.00 82.61 252 GLU C N 1
ATOM 6079 C CA . GLU C 1 252 ? 127.510 -48.463 322.070 1.00 90.57 252 GLU C CA 1
ATOM 6080 C C . GLU C 1 252 ? 126.078 -48.017 322.339 1.00 92.84 252 GLU C C 1
ATOM 6081 O O . GLU C 1 252 ? 125.417 -48.608 323.200 1.00 93.69 252 GLU C O 1
ATOM 6087 N N . GLU C 1 253 ? 125.577 -47.007 321.637 1.00 93.24 253 GLU C N 1
ATOM 6088 C CA . GLU C 1 253 ? 124.163 -46.662 321.746 1.00 95.93 253 GLU C CA 1
ATOM 6089 C C . GLU C 1 253 ? 123.482 -46.825 320.387 1.00 93.31 253 GLU C C 1
ATOM 6090 O O . GLU C 1 253 ? 123.821 -47.725 319.615 1.00 90.98 253 GLU C O 1
ATOM 6096 N N . ALA D 1 2 ? 105.827 -33.493 281.226 1.00 42.13 2 ALA D N 1
ATOM 6097 C CA . ALA D 1 2 ? 106.743 -34.315 282.010 1.00 42.95 2 ALA D CA 1
ATOM 6098 C C . ALA D 1 2 ? 108.162 -33.735 282.024 1.00 42.96 2 ALA D C 1
ATOM 6099 O O . ALA D 1 2 ? 108.900 -33.834 281.039 1.00 46.40 2 ALA D O 1
ATOM 6101 N N . LEU D 1 3 ? 108.539 -33.147 283.152 1.00 40.72 3 LEU D N 1
ATOM 6102 C CA . LEU D 1 3 ? 109.886 -32.618 283.307 1.00 35.20 3 LEU D CA 1
ATOM 6103 C C . LEU D 1 3 ? 110.922 -33.740 283.259 1.00 34.08 3 LEU D C 1
ATOM 6104 O O . LEU D 1 3 ? 110.649 -34.891 283.614 1.00 30.49 3 LEU D O 1
ATOM 6109 N N . LYS D 1 4 ? 112.130 -33.387 282.818 1.00 29.31 4 LYS D N 1
ATOM 6110 C CA . LYS D 1 4 ? 113.253 -34.310 282.761 1.00 28.72 4 LYS D CA 1
ATOM 6111 C C . LYS D 1 4 ? 114.378 -33.765 283.620 1.00 31.95 4 LYS D C 1
ATOM 6112 O O . LYS D 1 4 ? 114.709 -32.577 283.534 1.00 28.54 4 LYS D O 1
ATOM 6118 N N . ALA D 1 5 ? 114.954 -34.625 284.448 1.00 27.85 5 ALA D N 1
ATOM 6119 C CA . ALA D 1 5 ? 116.161 -34.300 285.190 1.00 25.84 5 ALA D CA 1
ATOM 6120 C C . ALA D 1 5 ? 117.299 -35.163 284.671 1.00 25.80 5 ALA D C 1
ATOM 6121 O O . ALA D 1 5 ? 117.173 -36.393 284.592 1.00 27.04 5 ALA D O 1
ATOM 6123 N N . LEU D 1 6 ? 118.396 -34.514 284.298 1.00 20.32 6 LEU D N 1
ATOM 6124 C CA . LEU D 1 6 ? 119.597 -35.189 283.831 1.00 21.96 6 LEU D CA 1
ATOM 6125 C C . LEU D 1 6 ? 120.657 -35.071 284.919 1.00 21.04 6 LEU D C 1
ATOM 6126 O O . LEU D 1 6 ? 120.986 -33.960 285.340 1.00 19.95 6 LEU D O 1
ATOM 6131 N N . ILE D 1 7 ? 121.169 -36.204 285.387 1.00 21.39 7 ILE D N 1
ATOM 6132 C CA . ILE D 1 7 ? 122.189 -36.224 286.429 1.00 21.60 7 ILE D CA 1
ATOM 6133 C C . ILE D 1 7 ? 123.478 -36.752 285.816 1.00 22.17 7 ILE D C 1
ATOM 6134 O O . ILE D 1 7 ? 123.523 -37.888 285.331 1.00 23.63 7 ILE D O 1
ATOM 6139 N N . LEU D 1 8 ? 124.532 -35.930 285.833 1.00 21.22 8 LEU D N 1
ATOM 6140 C CA . LEU D 1 8 ? 125.823 -36.309 285.265 1.00 19.69 8 LEU D CA 1
ATOM 6141 C C . LEU D 1 8 ? 126.767 -36.688 286.403 1.00 20.96 8 LEU D C 1
ATOM 6142 O O . LEU D 1 8 ? 127.204 -35.824 287.165 1.00 20.40 8 LEU D O 1
ATOM 6147 N N . ASN D 1 9 ? 127.062 -37.981 286.533 1.00 21.04 9 ASN D N 1
ATOM 6148 C CA . ASN D 1 9 ? 128.104 -38.433 287.444 1.00 17.54 9 ASN D CA 1
ATOM 6149 C C . ASN D 1 9 ? 129.447 -38.224 286.754 1.00 21.38 9 ASN D C 1
ATOM 6150 O O . ASN D 1 9 ? 129.709 -38.837 285.713 1.00 21.42 9 ASN D O 1
ATOM 6155 N N . THR D 1 10 ? 130.293 -37.354 287.320 1.00 17.71 10 THR D N 1
ATOM 6156 C CA . THR D 1 10 ? 131.563 -36.997 286.694 1.00 17.12 10 THR D CA 1
ATOM 6157 C C . THR D 1 10 ? 132.760 -37.659 287.379 1.00 16.51 10 THR D C 1
ATOM 6158 O O . THR D 1 10 ? 133.886 -37.158 287.305 1.00 19.53 10 THR D O 1
ATOM 6162 N N . THR D 1 11 ? 132.538 -38.816 288.004 1.00 20.16 11 THR D N 1
ATOM 6163 C CA . THR D 1 11 ? 133.634 -39.643 288.502 1.00 15.95 11 THR D CA 1
ATOM 6164 C C . THR D 1 11 ? 134.624 -39.971 287.389 1.00 14.78 11 THR D C 1
ATOM 6165 O O . THR D 1 11 ? 134.266 -40.060 286.212 1.00 17.57 11 THR D O 1
ATOM 6169 N N . LEU D 1 12 ? 135.892 -40.154 287.764 1.00 17.35 12 LEU D N 1
ATOM 6170 C CA . LEU D 1 12 ? 136.917 -40.529 286.795 1.00 17.00 12 LEU D CA 1
ATOM 6171 C C . LEU D 1 12 ? 137.029 -42.038 286.591 1.00 17.10 12 LEU D C 1
ATOM 6172 O O . LEU D 1 12 ? 137.888 -42.479 285.816 1.00 19.30 12 LEU D O 1
ATOM 6177 N N . ARG D 1 13 ? 136.201 -42.838 287.251 1.00 18.12 13 ARG D N 1
ATOM 6178 C CA . ARG D 1 13 ? 136.292 -44.293 287.120 1.00 22.22 13 ARG D CA 1
ATOM 6179 C C . ARG D 1 13 ? 135.163 -44.828 286.248 1.00 21.20 13 ARG D C 1
ATOM 6180 O O . ARG D 1 13 ? 133.999 -44.475 286.434 1.00 20.26 13 ARG D O 1
ATOM 6188 N N . ARG D 1 14 ? 135.525 -45.677 285.292 1.00 21.52 14 ARG D N 1
ATOM 6189 C CA . ARG D 1 14 ? 134.577 -46.198 284.319 1.00 22.91 14 ARG D CA 1
ATOM 6190 C C . ARG D 1 14 ? 133.622 -47.202 284.966 1.00 24.75 14 ARG D C 1
ATOM 6191 O O . ARG D 1 14 ? 134.008 -47.963 285.855 1.00 23.36 14 ARG D O 1
ATOM 6199 N N . SER D 1 15 ? 132.365 -47.195 284.520 1.00 25.25 15 SER D N 1
ATOM 6200 C CA . SER D 1 15 ? 131.397 -48.228 284.927 1.00 26.53 15 SER D CA 1
ATOM 6201 C C . SER D 1 15 ? 131.917 -49.634 284.594 1.00 27.26 15 SER D C 1
ATOM 6202 O O . SER D 1 15 ? 132.581 -49.823 283.575 1.00 26.17 15 SER D O 1
ATOM 6205 N N . PRO D 1 16 ? 131.599 -50.636 285.436 1.00 26.04 16 PRO D N 1
ATOM 6206 C CA . PRO D 1 16 ? 130.744 -50.575 286.625 1.00 26.80 16 PRO D CA 1
ATOM 6207 C C . PRO D 1 16 ? 131.497 -50.390 287.953 1.00 26.08 16 PRO D C 1
ATOM 6208 O O . PRO D 1 16 ? 130.950 -50.762 288.986 1.00 27.67 16 PRO D O 1
ATOM 6212 N N . SER D 1 17 ? 132.711 -49.833 287.940 1.00 25.44 17 SER D N 1
ATOM 6213 C CA . SER D 1 17 ? 133.424 -49.581 289.192 1.00 26.43 17 SER D CA 1
ATOM 6214 C C . SER D 1 17 ? 132.576 -48.742 290.144 1.00 26.22 17 SER D C 1
ATOM 6215 O O . SER D 1 17 ? 131.919 -47.783 289.733 1.00 24.19 17 SER D O 1
ATOM 6218 N N . ARG D 1 18 ? 132.577 -49.121 291.423 1.00 20.42 18 ARG D N 1
ATOM 6219 C CA . ARG D 1 18 ? 131.718 -48.468 292.401 1.00 24.19 18 ARG D CA 1
ATOM 6220 C C . ARG D 1 18 ? 132.206 -47.047 292.651 1.00 21.53 18 ARG D C 1
ATOM 6221 O O . ARG D 1 18 ? 133.380 -46.822 292.956 1.00 25.39 18 ARG D O 1
ATOM 6229 N N . SER D 1 19 ? 131.290 -46.101 292.542 1.00 23.07 19 SER D N 1
ATOM 6230 C CA . SER D 1 19 ? 131.575 -44.688 292.733 1.00 21.85 19 SER D CA 1
ATOM 6231 C C . SER D 1 19 ? 130.965 -44.212 294.047 1.00 20.84 19 SER D C 1
ATOM 6232 O O . SER D 1 19 ? 129.801 -44.508 294.338 1.00 22.14 19 SER D O 1
ATOM 6235 N N . GLN D 1 20 ? 131.766 -43.496 294.845 1.00 23.93 20 GLN D N 1
ATOM 6236 C CA . GLN D 1 20 ? 131.246 -42.831 296.041 1.00 22.37 20 GLN D CA 1
ATOM 6237 C C . GLN D 1 20 ? 130.115 -41.874 295.684 1.00 26.51 20 GLN D C 1
ATOM 6238 O O . GLN D 1 20 ? 129.055 -41.862 296.330 1.00 21.21 20 GLN D O 1
ATOM 6244 N N . THR D 1 21 ? 130.322 -41.061 294.647 1.00 20.48 21 THR D N 1
ATOM 6245 C CA . THR D 1 21 ? 129.341 -40.039 294.305 1.00 18.84 21 THR D CA 1
ATOM 6246 C C . THR D 1 21 ? 128.011 -40.654 293.911 1.00 23.88 21 THR D C 1
ATOM 6247 O O . THR D 1 21 ? 126.954 -40.081 294.200 1.00 22.21 21 THR D O 1
ATOM 6251 N N . GLN D 1 22 ? 128.047 -41.829 293.267 1.00 23.77 22 GLN D N 1
ATOM 6252 C CA . GLN D 1 22 ? 126.822 -42.516 292.868 1.00 23.27 22 GLN D CA 1
ATOM 6253 C C . GLN D 1 22 ? 125.914 -42.791 294.065 1.00 23.02 22 GLN D C 1
ATOM 6254 O O . GLN D 1 22 ? 124.691 -42.884 293.907 1.00 25.95 22 GLN D O 1
ATOM 6260 N N . GLY D 1 23 ? 126.489 -42.901 295.263 1.00 25.31 23 GLY D N 1
ATOM 6261 C CA . GLY D 1 23 ? 125.671 -43.068 296.456 1.00 26.34 23 GLY D CA 1
ATOM 6262 C C . GLY D 1 23 ? 124.681 -41.935 296.639 1.00 28.49 23 GLY D C 1
ATOM 6263 O O . GLY D 1 23 ? 123.501 -42.171 296.911 1.00 24.96 23 GLY D O 1
ATOM 6264 N N . LEU D 1 24 ? 125.141 -40.687 296.470 1.00 21.74 24 LEU D N 1
ATOM 6265 C CA . LEU D 1 24 ? 124.236 -39.547 296.578 1.00 24.02 24 LEU D CA 1
ATOM 6266 C C . LEU D 1 24 ? 123.214 -39.553 295.448 1.00 24.63 24 LEU D C 1
ATOM 6267 O O . LEU D 1 24 ? 122.042 -39.205 295.651 1.00 22.83 24 LEU D O 1
ATOM 6272 N N . ILE D 1 25 ? 123.650 -39.919 294.242 1.00 21.94 25 ILE D N 1
ATOM 6273 C CA . ILE D 1 25 ? 122.740 -40.031 293.104 1.00 24.14 25 ILE D CA 1
ATOM 6274 C C . ILE D 1 25 ? 121.617 -41.023 293.405 1.00 24.60 25 ILE D C 1
ATOM 6275 O O . ILE D 1 25 ? 120.446 -40.778 293.081 1.00 25.03 25 ILE D O 1
ATOM 6280 N N . ASP D 1 26 ? 121.967 -42.159 294.018 1.00 25.30 26 ASP D N 1
ATOM 6281 C CA . ASP D 1 26 ? 121.000 -43.217 294.309 1.00 29.21 26 ASP D CA 1
ATOM 6282 C C . ASP D 1 26 ? 119.946 -42.772 295.315 1.00 31.63 26 ASP D C 1
ATOM 6283 O O . ASP D 1 26 ? 118.834 -43.313 295.318 1.00 30.12 26 ASP D O 1
ATOM 6288 N N . LYS D 1 27 ? 120.274 -41.808 296.185 1.00 27.35 27 LYS D N 1
ATOM 6289 C CA . LYS D 1 27 ? 119.248 -41.187 297.018 1.00 27.76 27 LYS D CA 1
ATOM 6290 C C . LYS D 1 27 ? 118.352 -40.259 296.205 1.00 29.12 27 LYS D C 1
ATOM 6291 O O . LYS D 1 27 ? 117.132 -40.238 296.397 1.00 29.30 27 LYS D O 1
ATOM 6297 N N . ALA D 1 28 ? 118.939 -39.479 295.293 1.00 27.24 28 ALA D N 1
ATOM 6298 C CA . ALA D 1 28 ? 118.200 -38.416 294.621 1.00 25.89 28 ALA D CA 1
ATOM 6299 C C . ALA D 1 28 ? 117.249 -38.932 293.550 1.00 23.64 28 ALA D C 1
ATOM 6300 O O . ALA D 1 28 ? 116.182 -38.334 293.341 1.00 27.69 28 ALA D O 1
ATOM 6302 N N . VAL D 1 29 ? 117.622 -40.010 292.850 1.00 25.11 29 VAL D N 1
ATOM 6303 C CA . VAL D 1 29 ? 116.821 -40.467 291.710 1.00 26.92 29 VAL D CA 1
ATOM 6304 C C . VAL D 1 29 ? 115.407 -40.855 292.126 1.00 25.54 29 VAL D C 1
ATOM 6305 O O . VAL D 1 29 ? 114.450 -40.357 291.511 1.00 26.90 29 VAL D O 1
ATOM 6309 N N . PRO D 1 30 ? 115.191 -41.687 293.151 1.00 28.36 30 PRO D N 1
ATOM 6310 C CA . PRO D 1 30 ? 113.798 -41.982 293.540 1.00 33.19 30 PRO D CA 1
ATOM 6311 C C . PRO D 1 30 ? 113.042 -40.766 294.049 1.00 33.43 30 PRO D C 1
ATOM 6312 O O . PRO D 1 30 ? 111.824 -40.670 293.829 1.00 34.20 30 PRO D O 1
ATOM 6316 N N . LEU D 1 31 ? 113.725 -39.822 294.709 1.00 30.38 31 LEU D N 1
ATOM 6317 C CA . LEU D 1 31 ? 113.053 -38.606 295.157 1.00 26.77 31 LEU D CA 1
ATOM 6318 C C . LEU D 1 31 ? 112.547 -37.786 293.976 1.00 28.56 31 LEU D C 1
ATOM 6319 O O . LEU D 1 31 ? 111.427 -37.263 294.014 1.00 30.97 31 LEU D O 1
ATOM 6324 N N . TYR D 1 32 ? 113.349 -37.673 292.905 1.00 26.63 32 TYR D N 1
ATOM 6325 C CA . TYR D 1 32 ? 112.899 -36.992 291.689 1.00 26.97 32 TYR D CA 1
ATOM 6326 C C . TYR D 1 32 ? 111.724 -37.717 291.024 1.00 30.15 32 TYR D C 1
ATOM 6327 O O . TYR D 1 32 ? 110.783 -37.077 290.532 1.00 31.08 32 TYR D O 1
ATOM 6336 N N . GLU D 1 33 ? 111.800 -39.043 290.932 1.00 28.79 33 GLU D N 1
ATOM 6337 C CA . GLU D 1 33 ? 110.730 -39.797 290.290 1.00 34.30 33 GLU D CA 1
ATOM 6338 C C . GLU D 1 33 ? 109.443 -39.717 291.101 1.00 35.71 33 GLU D C 1
ATOM 6339 O O . GLU D 1 33 ? 108.349 -39.691 290.524 1.00 35.64 33 GLU D O 1
ATOM 6345 N N . LYS D 1 34 ? 109.558 -39.631 292.431 1.00 33.41 34 LYS D N 1
ATOM 6346 C CA . LYS D 1 34 ? 108.388 -39.381 293.268 1.00 35.55 34 LYS D CA 1
ATOM 6347 C C . LYS D 1 34 ? 107.790 -38.004 292.997 1.00 39.52 34 LYS D C 1
ATOM 6348 O O . LYS D 1 34 ? 106.583 -37.802 293.180 1.00 38.86 34 LYS D O 1
ATOM 6354 N N . GLU D 1 35 ? 108.608 -37.045 292.563 1.00 30.89 35 GLU D N 1
ATOM 6355 C CA . GLU D 1 35 ? 108.113 -35.743 292.137 1.00 32.15 35 GLU D CA 1
ATOM 6356 C C . GLU D 1 35 ? 107.482 -35.781 290.755 1.00 30.61 35 GLU D C 1
ATOM 6357 O O . GLU D 1 35 ? 107.046 -34.736 290.263 1.00 34.90 35 GLU D O 1
ATOM 6363 N N . GLY D 1 36 ? 107.439 -36.943 290.112 1.00 30.34 36 GLY D N 1
ATOM 6364 C CA . GLY D 1 36 ? 106.936 -37.019 288.756 1.00 31.74 36 GLY D CA 1
ATOM 6365 C C . GLY D 1 36 ? 107.906 -36.544 287.698 1.00 35.93 36 GLY D C 1
ATOM 6366 O O . GLY D 1 36 ? 107.481 -36.165 286.604 1.00 33.15 36 GLY D O 1
ATOM 6367 N N . ILE D 1 37 ? 109.203 -36.540 287.992 1.00 31.50 37 ILE D N 1
ATOM 6368 C CA . ILE D 1 37 ? 110.222 -36.075 287.059 1.00 31.05 37 ILE D CA 1
ATOM 6369 C C . ILE D 1 37 ? 110.980 -37.282 286.529 1.00 31.05 37 ILE D C 1
ATOM 6370 O O . ILE D 1 37 ? 111.484 -38.101 287.307 1.00 31.17 37 ILE D O 1
ATOM 6375 N N . GLU D 1 38 ? 111.031 -37.410 285.206 1.00 30.03 38 GLU D N 1
ATOM 6376 C CA . GLU D 1 38 ? 111.792 -38.480 284.580 1.00 30.67 38 GLU D CA 1
ATOM 6377 C C . GLU D 1 38 ? 113.283 -38.202 284.734 1.00 27.74 38 GLU D C 1
ATOM 6378 O O . GLU D 1 38 ? 113.746 -37.110 284.402 1.00 29.10 38 GLU D O 1
ATOM 6384 N N . THR D 1 39 ? 114.038 -39.183 285.221 1.00 28.46 39 THR D N 1
ATOM 6385 C CA . THR D 1 39 ? 115.435 -38.960 285.574 1.00 28.31 39 THR D CA 1
ATOM 6386 C C . THR D 1 39 ? 116.347 -39.894 284.804 1.00 32.22 39 THR D C 1
ATOM 6387 O O . THR D 1 39 ? 116.133 -41.110 284.780 1.00 33.20 39 THR D O 1
ATOM 6391 N N . GLU D 1 40 ? 117.376 -39.318 284.202 1.00 26.95 40 GLU D N 1
ATOM 6392 C CA . GLU D 1 40 ? 118.417 -40.059 283.514 1.00 22.69 40 GLU D CA 1
ATOM 6393 C C . GLU D 1 40 ? 119.739 -39.777 284.215 1.00 26.41 40 GLU D C 1
ATOM 6394 O O . GLU D 1 40 ? 120.020 -38.630 284.573 1.00 26.93 40 GLU D O 1
ATOM 6400 N N . VAL D 1 41 ? 120.537 -40.818 284.429 1.00 23.83 41 VAL D N 1
ATOM 6401 C CA . VAL D 1 41 ? 121.886 -40.693 284.977 1.00 23.92 41 VAL D CA 1
ATOM 6402 C C . VAL D 1 41 ? 122.868 -41.067 283.880 1.00 25.68 41 VAL D C 1
ATOM 6403 O O . VAL D 1 41 ? 122.744 -42.138 283.275 1.00 24.01 41 VAL D O 1
ATOM 6407 N N . VAL D 1 42 ? 123.841 -40.190 283.615 1.00 21.89 42 VAL D N 1
ATOM 6408 C CA . VAL D 1 42 ? 124.915 -40.470 282.673 1.00 20.31 42 VAL D CA 1
ATOM 6409 C C . VAL D 1 42 ? 126.238 -40.372 283.413 1.00 20.96 42 VAL D C 1
ATOM 6410 O O . VAL D 1 42 ? 126.508 -39.359 284.069 1.00 22.00 42 VAL D O 1
ATOM 6414 N N . ARG D 1 43 ? 127.059 -41.413 283.311 1.00 21.80 43 ARG D N 1
ATOM 6415 C CA . ARG D 1 43 ? 128.419 -41.350 283.849 1.00 18.11 43 ARG D CA 1
ATOM 6416 C C . ARG D 1 43 ? 129.327 -40.912 282.708 1.00 19.98 43 ARG D C 1
ATOM 6417 O O . ARG D 1 43 ? 129.663 -41.710 281.834 1.00 18.21 43 ARG D O 1
ATOM 6425 N N . VAL D 1 44 ? 129.735 -39.640 282.707 1.00 17.56 44 VAL D N 1
ATOM 6426 C CA . VAL D 1 44 ? 130.261 -39.061 281.467 1.00 18.73 44 VAL D CA 1
ATOM 6427 C C . VAL D 1 44 ? 131.595 -39.693 281.089 1.00 16.98 44 VAL D C 1
ATOM 6428 O O . VAL D 1 44 ? 131.953 -39.739 279.905 1.00 17.39 44 VAL D O 1
ATOM 6432 N N . ILE D 1 45 ? 132.328 -40.223 282.065 1.00 15.69 45 ILE D N 1
ATOM 6433 C CA . ILE D 1 45 ? 133.651 -40.781 281.768 1.00 19.57 45 ILE D CA 1
ATOM 6434 C C . ILE D 1 45 ? 133.539 -42.057 280.944 1.00 22.18 45 ILE D C 1
ATOM 6435 O O . ILE D 1 45 ? 134.526 -42.485 280.334 1.00 20.61 45 ILE D O 1
ATOM 6440 N N . ASP D 1 46 ? 132.357 -42.684 280.930 1.00 21.01 46 ASP D N 1
ATOM 6441 C CA . ASP D 1 46 ? 132.091 -43.854 280.093 1.00 21.42 46 ASP D CA 1
ATOM 6442 C C . ASP D 1 46 ? 132.040 -43.521 278.611 1.00 23.66 46 ASP D C 1
ATOM 6443 O O . ASP D 1 46 ? 132.025 -44.447 277.792 1.00 24.28 46 ASP D O 1
ATOM 6448 N N . HIS D 1 47 ? 131.996 -42.242 278.252 1.00 20.19 47 HIS D N 1
ATOM 6449 C CA . HIS D 1 47 ? 131.709 -41.805 276.897 1.00 21.85 47 HIS D CA 1
ATOM 6450 C C . HIS D 1 47 ? 132.912 -41.080 276.309 1.00 23.90 47 HIS D C 1
ATOM 6451 O O . HIS D 1 47 ? 133.670 -40.410 277.020 1.00 24.09 47 HIS D O 1
ATOM 6458 N N . ASP D 1 48 ? 133.105 -41.262 275.005 1.00 18.97 48 ASP D N 1
ATOM 6459 C CA . ASP D 1 48 ? 134.248 -40.687 274.303 1.00 18.64 48 ASP D CA 1
ATOM 6460 C C . ASP D 1 48 ? 133.910 -39.248 273.932 1.00 22.10 48 ASP D C 1
ATOM 6461 O O . ASP D 1 48 ? 133.237 -38.988 272.933 1.00 24.26 48 ASP D O 1
ATOM 6466 N N . ILE D 1 49 ? 134.375 -38.308 274.752 1.00 20.34 49 ILE D N 1
ATOM 6467 C CA . ILE D 1 49 ? 134.169 -36.875 274.560 1.00 19.47 49 ILE D CA 1
ATOM 6468 C C . ILE D 1 49 ? 135.545 -36.249 274.384 1.00 20.84 49 ILE D C 1
ATOM 6469 O O . ILE D 1 49 ? 136.373 -36.318 275.300 1.00 21.33 49 ILE D O 1
ATOM 6474 N N . GLU D 1 50 ? 135.772 -35.605 273.240 1.00 19.59 50 GLU D N 1
ATOM 6475 C CA . GLU D 1 50 ? 137.087 -35.061 272.929 1.00 19.15 50 GLU D CA 1
ATOM 6476 C C . GLU D 1 50 ? 137.341 -33.766 273.702 1.00 22.48 50 GLU D C 1
ATOM 6477 O O . GLU D 1 50 ? 136.498 -32.868 273.736 1.00 19.49 50 GLU D O 1
ATOM 6483 N N . GLN D 1 51 ? 138.527 -33.663 274.294 1.00 19.16 51 GLN D N 1
ATOM 6484 C CA . GLN D 1 51 ? 138.902 -32.527 275.136 1.00 20.91 51 GLN D CA 1
ATOM 6485 C C . GLN D 1 51 ? 139.523 -31.375 274.347 1.00 20.61 51 GLN D C 1
ATOM 6486 O O . GLN D 1 51 ? 139.411 -30.208 274.753 1.00 21.11 51 GLN D O 1
ATOM 6492 N N . GLU D 1 52 ? 140.195 -31.684 273.246 1.00 20.19 52 GLU D N 1
ATOM 6493 C CA . GLU D 1 52 ? 140.893 -30.668 272.467 1.00 20.26 52 GLU D CA 1
ATOM 6494 C C . GLU D 1 52 ? 139.917 -29.679 271.838 1.00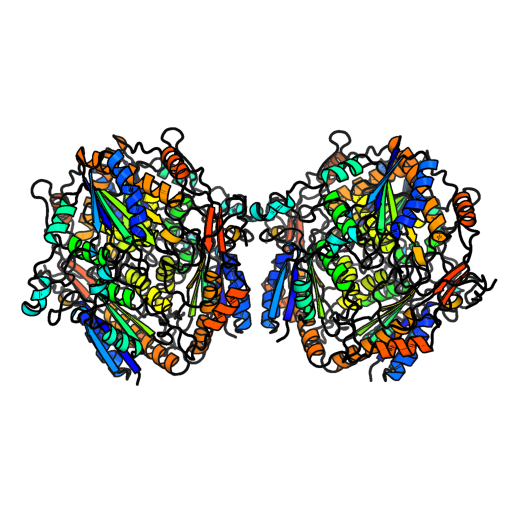 22.51 52 GLU D C 1
ATOM 6495 O O . GLU D 1 52 ? 138.748 -29.990 271.578 1.00 20.67 52 GLU D O 1
ATOM 6501 N N . TYR D 1 53 ? 140.411 -28.470 271.609 1.00 22.70 53 TYR D N 1
ATOM 6502 C CA . TYR D 1 53 ? 139.628 -27.375 271.049 1.00 22.05 53 TYR D CA 1
ATOM 6503 C C . TYR D 1 53 ? 140.132 -27.052 269.651 1.00 19.63 53 TYR D C 1
ATOM 6504 O O . TYR D 1 53 ? 141.342 -27.017 269.411 1.00 22.88 53 TYR D O 1
ATOM 6513 N N . TRP D 1 54 ? 139.201 -26.778 268.728 1.00 21.12 54 TRP D N 1
ATOM 6514 C CA . TRP D 1 54 ? 139.552 -26.201 267.437 1.00 20.24 54 TRP D CA 1
ATOM 6515 C C . TRP D 1 54 ? 138.457 -25.238 267.016 1.00 23.31 54 TRP D C 1
ATOM 6516 O O . TRP D 1 54 ? 137.268 -25.542 267.162 1.00 22.86 54 TRP D O 1
ATOM 6527 N N . ASP D 1 55 ? 138.867 -24.085 266.494 1.00 24.61 55 ASP D N 1
ATOM 6528 C CA . ASP D 1 55 ? 138.000 -23.248 265.677 1.00 25.76 55 ASP D CA 1
ATOM 6529 C C . ASP D 1 55 ? 138.838 -22.734 264.511 1.00 26.59 55 ASP D C 1
ATOM 6530 O O . ASP D 1 55 ? 140.013 -23.085 264.362 1.00 22.25 55 ASP D O 1
ATOM 6535 N N . ASP D 1 56 ? 138.256 -21.877 263.666 1.00 28.12 56 ASP D N 1
ATOM 6536 C CA . ASP D 1 56 ? 138.990 -21.623 262.437 1.00 31.07 56 ASP D CA 1
ATOM 6537 C C . ASP D 1 56 ? 140.180 -20.679 262.610 1.00 30.71 56 ASP D C 1
ATOM 6538 O O . ASP D 1 56 ? 140.947 -20.510 261.659 1.00 30.64 56 ASP D O 1
ATOM 6543 N N . TYR D 1 57 ? 140.396 -20.093 263.791 1.00 26.62 57 TYR D N 1
ATOM 6544 C CA . TYR D 1 57 ? 141.644 -19.363 264.008 1.00 23.91 57 TYR D CA 1
ATOM 6545 C C . TYR D 1 57 ? 142.808 -20.293 264.323 1.00 25.93 57 TYR D C 1
ATOM 6546 O O . TYR D 1 57 ? 143.968 -19.874 264.224 1.00 24.10 57 TYR D O 1
ATOM 6555 N N . ASP D 1 58 ? 142.515 -21.536 264.702 1.00 24.80 58 ASP D N 1
ATOM 6556 C CA . ASP D 1 58 ? 143.524 -22.541 265.002 1.00 23.98 58 ASP D CA 1
ATOM 6557 C C . ASP D 1 58 ? 144.084 -23.140 263.709 1.00 26.76 58 ASP D C 1
ATOM 6558 O O . ASP D 1 58 ? 143.689 -22.773 262.595 1.00 30.44 58 ASP D O 1
ATOM 6563 N N . ASP D 1 59 ? 145.018 -24.077 263.862 1.00 21.69 59 ASP D N 1
ATOM 6564 C CA . ASP D 1 59 ? 145.643 -24.756 262.731 1.00 22.91 59 ASP D CA 1
ATOM 6565 C C . ASP D 1 59 ? 144.703 -25.860 262.255 1.00 22.79 59 ASP D C 1
ATOM 6566 O O . ASP D 1 59 ? 144.418 -26.812 263.000 1.00 18.96 59 ASP D O 1
ATOM 6571 N N . TRP D 1 60 ? 144.205 -25.719 261.022 1.00 20.90 60 TRP D N 1
ATOM 6572 C CA . TRP D 1 60 ? 143.328 -26.742 260.465 1.00 19.21 60 TRP D CA 1
ATOM 6573 C C . TRP D 1 60 ? 143.930 -28.139 260.604 1.00 21.68 60 TRP D C 1
ATOM 6574 O O . TRP D 1 60 ? 143.278 -29.065 261.107 1.00 22.34 60 TRP D O 1
ATOM 6585 N N . ASN D 1 61 ? 145.164 -28.324 260.137 1.00 19.73 61 ASN D N 1
ATOM 6586 C CA . ASN D 1 61 ? 145.755 -29.658 260.145 1.00 21.16 61 ASN D CA 1
ATOM 6587 C C . ASN D 1 61 ? 145.802 -30.238 261.549 1.00 22.45 61 ASN D C 1
ATOM 6588 O O . ASN D 1 61 ? 145.443 -31.404 261.758 1.00 26.19 61 ASN D O 1
ATOM 6593 N N . ALA D 1 62 ? 146.189 -29.430 262.528 1.00 21.94 62 ALA D N 1
ATOM 6594 C CA . ALA D 1 62 ? 146.321 -29.938 263.886 1.00 23.21 62 ALA D CA 1
ATOM 6595 C C . ALA D 1 62 ? 144.977 -30.110 264.573 1.00 22.44 62 ALA D C 1
ATOM 6596 O O . ALA D 1 62 ? 144.887 -30.851 265.560 1.00 20.25 62 ALA D O 1
ATOM 6598 N N . GLY D 1 63 ? 143.955 -29.423 264.101 1.00 22.88 63 GLY D N 1
ATOM 6599 C CA . GLY D 1 63 ? 142.645 -29.507 264.695 1.00 22.59 63 GLY D CA 1
ATOM 6600 C C . GLY D 1 63 ? 141.846 -30.717 264.301 1.00 23.20 63 GLY D C 1
ATOM 6601 O O . GLY D 1 63 ? 140.710 -30.853 264.753 1.00 23.11 63 GLY D O 1
ATOM 6602 N N . GLU D 1 64 ? 142.403 -31.617 263.488 1.00 23.45 64 GLU D N 1
ATOM 6603 C CA . GLU D 1 64 ? 141.634 -32.776 263.042 1.00 27.17 64 GLU D CA 1
ATOM 6604 C C . GLU D 1 64 ? 141.104 -33.598 264.215 1.00 26.99 64 GLU D C 1
ATOM 6605 O O . GLU D 1 64 ? 139.946 -34.036 264.207 1.00 22.53 64 GLU D O 1
ATOM 6611 N N . LYS D 1 65 ? 141.934 -33.837 265.226 1.00 21.55 65 LYS D N 1
ATOM 6612 C CA . LYS D 1 65 ? 141.478 -34.645 266.349 1.00 23.29 65 LYS D CA 1
ATOM 6613 C C . LYS D 1 65 ? 140.363 -33.940 267.113 1.00 20.78 65 LYS D C 1
ATOM 6614 O O . LYS D 1 65 ? 139.375 -34.578 267.507 1.00 21.97 65 LYS D O 1
ATOM 6620 N N . ALA D 1 66 ? 140.494 -32.624 267.321 1.00 20.77 66 ALA D N 1
ATOM 6621 C CA . ALA D 1 66 ? 139.450 -31.867 268.010 1.00 20.70 66 ALA D CA 1
ATOM 6622 C C . ALA D 1 66 ? 138.127 -31.904 267.248 1.00 19.01 66 ALA D C 1
ATOM 6623 O O . ALA D 1 66 ? 137.055 -31.915 267.859 1.00 18.50 66 ALA D O 1
ATOM 6625 N N . ARG D 1 67 ? 138.180 -31.913 265.912 1.00 18.98 67 ARG D N 1
ATOM 6626 C CA . ARG D 1 67 ? 136.970 -31.922 265.087 1.00 18.57 67 ARG D CA 1
ATOM 6627 C C . ARG D 1 67 ? 136.353 -33.310 264.927 1.00 24.93 67 ARG D C 1
ATOM 6628 O O . ARG D 1 67 ? 135.285 -33.424 264.301 1.00 21.54 67 ARG D O 1
ATOM 6636 N N . ARG D 1 68 ? 136.965 -34.350 265.487 1.00 21.05 68 ARG D N 1
ATOM 6637 C CA . ARG D 1 68 ? 136.572 -35.714 265.160 1.00 22.17 68 ARG D CA 1
ATOM 6638 C C . ARG D 1 68 ? 135.154 -36.042 265.648 1.00 21.59 68 ARG D C 1
ATOM 6639 O O . ARG D 1 68 ? 134.587 -35.384 266.526 1.00 20.26 68 ARG D O 1
ATOM 6647 N N . GLU D 1 69 ? 134.597 -37.111 265.080 1.00 21.70 69 GLU D N 1
ATOM 6648 C CA . GLU D 1 69 ? 133.284 -37.584 265.506 1.00 23.85 69 GLU D CA 1
ATOM 6649 C C . GLU D 1 69 ? 133.411 -38.229 266.886 1.00 24.21 69 GLU D C 1
ATOM 6650 O O . GLU D 1 69 ? 134.151 -39.201 267.064 1.00 32.15 69 GLU D O 1
ATOM 6656 N N . ASP D 1 70 ? 132.720 -37.667 267.872 1.00 19.94 70 ASP D N 1
ATOM 6657 C CA . ASP D 1 70 ? 132.770 -38.219 269.218 1.00 21.79 70 ASP D CA 1
ATOM 6658 C C . ASP D 1 70 ? 131.351 -38.298 269.757 1.00 23.41 70 ASP D C 1
ATOM 6659 O O . ASP D 1 70 ? 130.401 -38.175 268.979 1.00 21.49 70 ASP D O 1
ATOM 6664 N N . GLU D 1 71 ? 131.184 -38.465 271.069 1.00 19.74 71 GLU D N 1
ATOM 6665 C CA . GLU D 1 71 ? 129.856 -38.600 271.648 1.00 18.70 71 GLU D CA 1
ATOM 6666 C C . GLU D 1 71 ? 129.297 -37.302 272.215 1.00 22.61 71 GLU D C 1
ATOM 6667 O O . GLU D 1 71 ? 128.293 -37.341 272.933 1.00 21.06 71 GLU D O 1
ATOM 6673 N N . TRP D 1 72 ? 129.917 -36.154 271.924 1.00 20.11 72 TRP D N 1
ATOM 6674 C CA . TRP D 1 72 ? 129.456 -34.915 272.533 1.00 19.20 72 TRP D CA 1
ATOM 6675 C C . TRP D 1 72 ? 128.067 -34.523 272.027 1.00 18.96 72 TRP D C 1
ATOM 6676 O O . TRP D 1 72 ? 127.221 -34.145 272.843 1.00 22.53 72 TRP D O 1
ATOM 6687 N N . PRO D 1 73 ? 127.777 -34.586 270.715 1.00 20.16 73 PRO D N 1
ATOM 6688 C CA . PRO D 1 73 ? 126.399 -34.268 270.284 1.00 22.36 73 PRO D CA 1
ATOM 6689 C C . PRO D 1 73 ? 125.343 -35.128 270.955 1.00 22.47 73 PRO D C 1
ATOM 6690 O O . PRO D 1 73 ? 124.247 -34.632 271.264 1.00 23.30 73 PRO D O 1
ATOM 6694 N N . TRP D 1 74 ? 125.645 -36.407 271.192 1.00 19.93 74 TRP D N 1
ATOM 6695 C CA . TRP D 1 74 ? 124.717 -37.273 271.919 1.00 24.54 74 TRP D CA 1
ATOM 6696 C C . TRP D 1 74 ? 124.450 -36.738 273.324 1.00 26.58 74 TRP D C 1
ATOM 6697 O O . TRP D 1 74 ? 123.296 -36.647 273.762 1.00 23.37 74 TRP D O 1
ATOM 6708 N N . LEU D 1 75 ? 125.503 -36.333 274.035 1.00 20.39 75 LEU D N 1
ATOM 6709 C CA . LEU D 1 75 ? 125.318 -35.823 275.387 1.00 21.24 75 LEU D CA 1
ATOM 6710 C C . LEU D 1 75 ? 124.693 -34.430 275.386 1.00 20.19 75 LEU D C 1
ATOM 6711 O O . LEU D 1 75 ? 123.876 -34.110 276.262 1.00 20.50 75 LEU D O 1
ATOM 6716 N N . LEU D 1 76 ? 125.091 -33.578 274.440 1.00 18.39 76 LEU D N 1
ATOM 6717 C CA . LEU D 1 76 ? 124.573 -32.212 274.415 1.00 21.66 76 LEU D CA 1
ATOM 6718 C C . LEU D 1 76 ? 123.074 -32.210 274.173 1.00 21.91 76 LEU D C 1
ATOM 6719 O O . LEU D 1 76 ? 122.343 -31.423 274.781 1.00 23.08 76 LEU D O 1
ATOM 6724 N N . GLU D 1 77 ? 122.597 -33.093 273.293 1.00 22.77 77 GLU D N 1
ATOM 6725 C CA . GLU D 1 77 ? 121.159 -33.176 273.073 1.00 26.31 77 GLU D CA 1
ATOM 6726 C C . GLU D 1 77 ? 120.422 -33.428 274.381 1.00 23.51 77 GLU D C 1
ATOM 6727 O O . GLU D 1 77 ? 119.373 -32.823 274.639 1.00 26.97 77 GLU D O 1
ATOM 6733 N N . LYS D 1 78 ? 120.956 -34.308 275.226 1.00 21.34 78 LYS D N 1
ATOM 6734 C CA . LYS D 1 78 ? 120.315 -34.560 276.515 1.00 24.82 78 LYS D CA 1
ATOM 6735 C C . LYS D 1 78 ? 120.333 -33.315 277.395 1.00 25.77 78 LYS D C 1
ATOM 6736 O O . LYS D 1 78 ? 119.351 -33.016 278.081 1.00 24.11 78 LYS D O 1
ATOM 6742 N N . ILE D 1 79 ? 121.436 -32.566 277.381 1.00 20.24 79 ILE D N 1
ATOM 6743 C CA . ILE D 1 79 ? 121.497 -31.336 278.163 1.00 19.33 79 ILE D CA 1
ATOM 6744 C C . ILE D 1 79 ? 120.504 -30.305 277.624 1.00 25.00 79 ILE D C 1
ATOM 6745 O O . ILE D 1 79 ? 119.834 -29.605 278.395 1.00 23.19 79 ILE D O 1
ATOM 6750 N N . ARG D 1 80 ? 120.377 -30.207 276.297 1.00 22.14 80 ARG D N 1
ATOM 6751 C CA . ARG D 1 80 ? 119.418 -29.267 275.723 1.00 26.75 80 ARG D CA 1
ATOM 6752 C C . ARG D 1 80 ? 117.993 -29.624 276.118 1.00 27.93 80 ARG D C 1
ATOM 6753 O O . ARG D 1 80 ? 117.152 -28.732 276.278 1.00 28.58 80 ARG D O 1
ATOM 6761 N N . GLU D 1 81 ? 117.698 -30.914 276.262 1.00 26.17 81 GLU D N 1
ATOM 6762 C CA . GLU D 1 81 ? 116.329 -31.332 276.545 1.00 27.96 81 GLU D CA 1
ATOM 6763 C C . GLU D 1 81 ? 115.997 -31.321 278.031 1.00 30.08 81 GLU D C 1
ATOM 6764 O O . GLU D 1 81 ? 114.821 -31.182 278.390 1.00 28.93 81 GLU D O 1
ATOM 6770 N N . ALA D 1 82 ? 116.996 -31.446 278.904 1.00 26.83 82 ALA D N 1
ATOM 6771 C CA . ALA D 1 82 ? 116.739 -31.628 280.327 1.00 25.44 82 ALA D CA 1
ATOM 6772 C C . ALA D 1 82 ? 116.313 -30.322 280.980 1.00 26.83 82 ALA D C 1
ATOM 6773 O O . ALA D 1 82 ? 116.945 -29.275 280.789 1.00 22.94 82 ALA D O 1
ATOM 6775 N N . ASP D 1 83 ? 115.237 -30.382 281.759 1.00 27.36 83 ASP D N 1
ATOM 6776 C CA . ASP D 1 83 ? 114.784 -29.180 282.444 1.00 27.48 83 ASP D CA 1
ATOM 6777 C C . ASP D 1 83 ? 115.580 -28.936 283.715 1.00 24.98 83 ASP D C 1
ATOM 6778 O O . ASP D 1 83 ? 115.704 -27.785 284.157 1.00 24.92 83 ASP D O 1
ATOM 6783 N N . ILE D 1 84 ? 116.124 -29.999 284.299 1.00 24.75 84 ILE D N 1
ATOM 6784 C CA . ILE D 1 84 ? 116.961 -29.944 285.488 1.00 22.02 84 ILE D CA 1
ATOM 6785 C C . ILE D 1 84 ? 118.286 -30.618 285.157 1.00 24.70 84 ILE D C 1
ATOM 6786 O O . ILE D 1 84 ? 118.309 -31.756 284.672 1.00 24.27 84 ILE D O 1
ATOM 6791 N N . LEU D 1 85 ? 119.379 -29.909 285.389 1.00 21.66 85 LEU D N 1
ATOM 6792 C CA . LEU D 1 85 ? 120.710 -30.472 285.246 1.00 21.14 85 LEU D CA 1
ATOM 6793 C C . LEU D 1 85 ? 121.303 -30.554 286.639 1.00 20.91 85 LEU D C 1
ATOM 6794 O O . LEU D 1 85 ? 121.381 -29.540 287.340 1.00 21.06 85 LEU D O 1
ATOM 6799 N N . VAL D 1 86 ? 121.671 -31.756 287.056 1.00 21.60 86 VAL D N 1
ATOM 6800 C CA . VAL D 1 86 ? 122.380 -31.966 288.314 1.00 21.84 86 VAL D CA 1
ATOM 6801 C C . VAL D 1 86 ? 123.777 -32.459 287.973 1.00 18.71 86 VAL D C 1
ATOM 6802 O O . VAL D 1 86 ? 123.949 -33.562 287.436 1.00 23.49 86 VAL D O 1
ATOM 6806 N N . ILE D 1 87 ? 124.779 -31.638 288.270 1.00 18.41 87 ILE D N 1
ATOM 6807 C CA . ILE D 1 87 ? 126.164 -32.094 288.229 1.00 18.99 87 ILE D CA 1
ATOM 6808 C C . ILE D 1 87 ? 126.431 -32.853 289.523 1.00 22.97 87 ILE D C 1
ATOM 6809 O O . ILE D 1 87 ? 126.302 -32.289 290.616 1.00 22.16 87 ILE D O 1
ATOM 6814 N N . ALA D 1 88 ? 126.811 -34.124 289.407 1.00 18.74 88 ALA D N 1
ATOM 6815 C CA . ALA D 1 88 ? 127.127 -34.961 290.562 1.00 18.95 88 ALA D CA 1
ATOM 6816 C C . ALA D 1 88 ? 128.619 -35.263 290.496 1.00 17.85 88 ALA D C 1
ATOM 6817 O O . ALA D 1 88 ? 129.053 -36.184 289.793 1.00 18.35 88 ALA D O 1
ATOM 6819 N N . THR D 1 89 ? 129.406 -34.464 291.204 1.00 17.96 89 THR D N 1
ATOM 6820 C CA . THR D 1 89 ? 130.835 -34.547 291.001 1.00 20.39 89 THR D CA 1
ATOM 6821 C C . THR D 1 89 ? 131.552 -34.900 292.296 1.00 18.98 89 THR D C 1
ATOM 6822 O O . THR D 1 89 ? 131.241 -34.333 293.352 1.00 23.89 89 THR D O 1
ATOM 6826 N N . PRO D 1 90 ? 132.495 -35.839 292.258 1.00 17.04 90 PRO D N 1
ATOM 6827 C CA . PRO D 1 90 ? 133.520 -35.896 293.300 1.00 19.63 90 PRO D CA 1
ATOM 6828 C C . PRO D 1 90 ? 134.343 -34.614 293.274 1.00 18.98 90 PRO D C 1
ATOM 6829 O O . PRO D 1 90 ? 134.297 -33.828 292.318 1.00 17.77 90 PRO D O 1
ATOM 6833 N N . ILE D 1 91 ? 135.092 -34.402 294.351 1.00 19.07 91 ILE D N 1
ATOM 6834 C CA . ILE D 1 91 ? 135.972 -33.250 294.483 1.00 18.94 91 ILE D CA 1
ATOM 6835 C C . ILE D 1 91 ? 137.401 -33.709 294.202 1.00 17.17 91 ILE D C 1
ATOM 6836 O O . ILE D 1 91 ? 137.884 -34.654 294.830 1.00 21.11 91 ILE D O 1
ATOM 6841 N N . THR D 1 92 ? 138.078 -33.070 293.238 1.00 16.01 92 THR D N 1
ATOM 6842 C CA . THR D 1 92 ? 139.528 -33.225 293.116 1.00 14.62 92 THR D CA 1
ATOM 6843 C C . THR D 1 92 ? 140.197 -31.858 293.142 1.00 19.64 92 THR D C 1
ATOM 6844 O O . THR D 1 92 ? 139.806 -30.947 292.399 1.00 17.08 92 THR D O 1
ATOM 6848 N N . LEU D 1 93 ? 141.212 -31.718 293.996 1.00 18.55 93 LEU D N 1
ATOM 6849 C CA . LEU D 1 93 ? 142.029 -30.504 294.037 1.00 20.07 93 LEU D CA 1
ATOM 6850 C C . LEU D 1 93 ? 141.184 -29.289 294.393 1.00 19.05 93 LEU D C 1
ATOM 6851 O O . LEU D 1 93 ? 141.413 -28.188 293.890 1.00 17.69 93 LEU D O 1
ATOM 6856 N N . ASN D 1 94 ? 140.188 -29.492 295.258 1.00 22.29 94 ASN D N 1
ATOM 6857 C CA . ASN D 1 94 ? 139.294 -28.419 295.688 1.00 20.24 94 ASN D CA 1
ATOM 6858 C C . ASN D 1 94 ? 138.478 -27.867 294.522 1.00 20.31 94 ASN D C 1
ATOM 6859 O O . ASN D 1 94 ? 138.012 -26.727 294.568 1.00 21.34 94 ASN D O 1
ATOM 6864 N N . MET D 1 95 ? 138.313 -28.677 293.475 1.00 17.42 95 MET D N 1
ATOM 6865 C CA . MET D 1 95 ? 137.507 -28.370 292.302 1.00 17.76 95 MET D CA 1
ATOM 6866 C C . MET D 1 95 ? 136.562 -29.533 292.024 1.00 17.38 95 MET D C 1
ATOM 6867 O O . MET D 1 95 ? 136.634 -30.585 292.663 1.00 17.45 95 MET D O 1
ATOM 6872 N N . CYS D 1 96 ? 135.670 -29.344 291.055 1.00 17.67 96 CYS D N 1
ATOM 6873 C CA . CYS D 1 96 ? 135.005 -30.502 290.455 1.00 17.95 96 CYS D CA 1
ATOM 6874 C C . CYS D 1 96 ? 136.066 -31.381 289.782 1.00 16.34 96 CYS D C 1
ATOM 6875 O O . CYS D 1 96 ? 137.240 -31.027 289.727 1.00 17.94 96 CYS D O 1
ATOM 6878 N N . THR D 1 97 ? 135.663 -32.544 289.263 1.00 16.62 97 THR D N 1
ATOM 6879 C CA . THR D 1 97 ? 136.655 -33.370 288.577 1.00 16.10 97 THR D CA 1
ATOM 6880 C C . THR D 1 97 ? 137.008 -32.776 287.216 1.00 14.64 97 THR D C 1
ATOM 6881 O O . THR D 1 97 ? 136.274 -31.966 286.656 1.00 16.05 97 THR D O 1
ATOM 6885 N N . SER D 1 98 ? 138.135 -33.233 286.663 1.00 14.48 98 SER D N 1
ATOM 6886 C CA . SER D 1 98 ? 138.500 -32.849 285.300 1.00 18.66 98 SER D CA 1
ATOM 6887 C C . SER D 1 98 ? 137.459 -33.312 284.285 1.00 19.52 98 SER D C 1
ATOM 6888 O O . SER D 1 98 ? 137.301 -32.679 283.235 1.00 16.97 98 SER D O 1
ATOM 6891 N N . ALA D 1 99 ? 136.720 -34.390 284.584 1.00 17.08 99 ALA D N 1
ATOM 6892 C CA . ALA D 1 99 ? 135.640 -34.797 283.682 1.00 19.09 99 ALA D CA 1
ATOM 6893 C C . ALA D 1 99 ? 134.500 -33.773 283.674 1.00 19.67 99 ALA D C 1
ATOM 6894 O O . ALA D 1 99 ? 134.022 -33.372 282.602 1.00 17.04 99 ALA D O 1
ATOM 6896 N N . ALA D 1 100 ? 134.053 -33.329 284.855 1.00 18.24 100 ALA D N 1
ATOM 6897 C CA . ALA D 1 100 ? 133.074 -32.245 284.909 1.00 15.47 100 ALA D CA 1
ATOM 6898 C C . ALA D 1 100 ? 133.608 -31.001 284.214 1.00 18.65 100 ALA D C 1
ATOM 6899 O O . ALA D 1 100 ? 132.868 -30.285 283.531 1.00 19.57 100 ALA D O 1
ATOM 6901 N N . HIS D 1 101 ? 134.903 -30.740 284.389 1.00 18.77 101 HIS D N 1
ATOM 6902 C CA . HIS D 1 101 ? 135.564 -29.576 283.803 1.00 15.09 101 HIS D CA 1
ATOM 6903 C C . HIS D 1 101 ? 135.469 -29.584 282.282 1.00 18.62 101 HIS D C 1
ATOM 6904 O O . HIS D 1 101 ? 135.162 -28.561 281.667 1.00 18.43 101 HIS D O 1
ATOM 6911 N N . VAL D 1 102 ? 135.748 -30.736 281.661 1.00 16.30 102 VAL D N 1
ATOM 6912 C CA . VAL D 1 102 ? 135.670 -30.853 280.203 1.00 16.74 102 VAL D CA 1
ATOM 6913 C C . VAL D 1 102 ? 134.242 -30.603 279.729 1.00 18.42 102 VAL D C 1
ATOM 6914 O O . VAL D 1 102 ? 134.016 -29.870 278.762 1.00 18.27 102 VAL D O 1
ATOM 6918 N N . ILE D 1 103 ? 133.264 -31.224 280.394 1.00 19.99 103 ILE D N 1
ATOM 6919 C CA . ILE D 1 103 ? 131.865 -31.082 279.987 1.00 20.97 103 ILE D CA 1
ATOM 6920 C C . ILE D 1 103 ? 131.438 -29.622 280.050 1.00 19.64 103 ILE D C 1
ATOM 6921 O O . ILE D 1 103 ? 130.794 -29.097 279.128 1.00 19.80 103 ILE D O 1
ATOM 6926 N N . LEU D 1 104 ? 131.778 -28.944 281.147 1.00 17.43 104 LEU D N 1
ATOM 6927 C CA . LEU D 1 104 ? 131.414 -27.538 281.274 1.00 16.39 104 LEU D CA 1
ATOM 6928 C C . LEU D 1 104 ? 132.160 -26.680 280.263 1.00 18.58 104 LEU D C 1
ATOM 6929 O O . LEU D 1 104 ? 131.603 -25.713 279.738 1.00 21.12 104 LEU D O 1
ATOM 6934 N N . GLU D 1 105 ? 133.424 -27.012 279.986 1.00 19.06 105 GLU D N 1
ATOM 6935 C CA . GLU D 1 105 ? 134.151 -26.301 278.939 1.00 18.38 105 GLU D CA 1
ATOM 6936 C C . GLU D 1 105 ? 133.404 -26.390 277.618 1.00 21.17 105 GLU D C 1
ATOM 6937 O O . GLU D 1 105 ? 133.180 -25.376 276.945 1.00 18.56 105 GLU D O 1
ATOM 6943 N N . LYS D 1 106 ? 132.989 -27.596 277.240 1.00 19.34 106 LYS D N 1
ATOM 6944 C CA . LYS D 1 106 ? 132.336 -27.758 275.946 1.00 20.77 106 LYS D CA 1
ATOM 6945 C C . LYS D 1 106 ? 130.948 -27.131 275.967 1.00 24.09 106 LYS D C 1
ATOM 6946 O O . LYS D 1 106 ? 130.511 -26.531 274.977 1.00 22.59 106 LYS D O 1
ATOM 6952 N N . LEU D 1 107 ? 130.266 -27.216 277.105 1.00 21.88 107 LEU D N 1
ATOM 6953 C CA . LEU D 1 107 ? 128.956 -26.588 277.210 1.00 21.71 107 LEU D CA 1
ATOM 6954 C C . LEU D 1 107 ? 129.063 -25.078 277.043 1.00 27.40 107 LEU D C 1
ATOM 6955 O O . LEU D 1 107 ? 128.179 -24.455 276.444 1.00 27.72 107 LEU D O 1
ATOM 6960 N N . ASN D 1 108 ? 130.165 -24.484 277.511 1.00 22.81 108 ASN D N 1
ATOM 6961 C CA . ASN D 1 108 ? 130.379 -23.044 277.437 1.00 25.47 108 ASN D CA 1
ATOM 6962 C C . ASN D 1 108 ? 130.743 -22.574 276.032 1.00 24.97 108 ASN D C 1
ATOM 6963 O O . ASN D 1 108 ? 130.866 -21.364 275.816 1.00 32.64 108 ASN D O 1
ATOM 6968 N N . LEU D 1 109 ? 130.913 -23.493 275.085 1.00 28.27 109 LEU D N 1
ATOM 6969 C CA . LEU D 1 109 ? 131.248 -23.160 273.706 1.00 33.46 109 LEU D CA 1
ATOM 6970 C C . LEU D 1 109 ? 130.026 -22.909 272.836 1.00 36.65 109 LEU D C 1
ATOM 6971 O O . LEU D 1 109 ? 130.183 -22.570 271.658 1.00 36.73 109 LEU D O 1
ATOM 6976 N N . MET D 1 110 ? 128.821 -23.072 273.368 1.00 35.11 110 MET D N 1
ATOM 6977 C CA . MET D 1 110 ? 127.634 -22.771 272.579 1.00 38.95 110 MET D CA 1
ATOM 6978 C C . MET D 1 110 ? 127.586 -21.282 272.279 1.00 32.57 110 MET D C 1
ATOM 6979 O O . MET D 1 110 ? 127.816 -20.454 273.163 1.00 39.58 110 MET D O 1
ATOM 6984 N N . ASP D 1 111 ? 127.297 -20.941 271.025 1.00 37.53 111 ASP D N 1
ATOM 6985 C CA . ASP D 1 111 ? 127.118 -19.552 270.601 1.00 41.62 111 ASP D CA 1
ATOM 6986 C C . ASP D 1 111 ? 125.788 -19.498 269.851 1.00 44.66 111 ASP D C 1
ATOM 6987 O O . ASP D 1 111 ? 125.737 -19.618 268.624 1.00 41.98 111 ASP D O 1
ATOM 6992 N N . GLU D 1 112 ? 124.704 -19.350 270.606 1.00 38.34 112 GLU D N 1
ATOM 6993 C CA . GLU D 1 112 ? 123.364 -19.354 270.044 1.00 40.79 112 GLU D CA 1
ATOM 6994 C C . GLU D 1 112 ? 122.489 -18.381 270.809 1.00 37.93 112 GLU D C 1
ATOM 6995 O O . GLU D 1 112 ? 122.712 -18.108 271.994 1.00 32.89 112 GLU D O 1
ATOM 7001 N N . LEU D 1 113 ? 121.475 -17.885 270.111 1.00 33.64 113 LEU D N 1
ATOM 7002 C CA . LEU D 1 113 ? 120.392 -17.131 270.713 1.00 32.63 113 LEU D CA 1
ATOM 7003 C C . LEU D 1 113 ? 119.097 -17.677 270.130 1.00 35.44 113 LEU D C 1
ATOM 7004 O O . LEU D 1 113 ? 118.989 -17.856 268.911 1.00 32.01 113 LEU D O 1
ATOM 7009 N N . ASN D 1 114 ? 118.149 -18.003 270.999 1.00 31.27 114 ASN D N 1
ATOM 7010 C CA . ASN D 1 114 ? 116.844 -18.460 270.543 1.00 37.45 114 ASN D CA 1
ATOM 7011 C C . ASN D 1 114 ? 116.206 -17.362 269.704 1.00 39.45 114 ASN D C 1
ATOM 7012 O O . ASN D 1 114 ? 116.034 -16.231 270.173 1.00 37.51 114 ASN D O 1
ATOM 7017 N N . GLY D 1 115 ? 115.901 -17.685 268.444 1.00 41.59 115 GLY D N 1
ATOM 7018 C CA . GLY D 1 115 ? 115.360 -16.681 267.542 1.00 39.28 115 GLY D CA 1
ATOM 7019 C C . GLY D 1 115 ? 114.045 -16.088 268.011 1.00 44.91 115 GLY D C 1
ATOM 7020 O O . GLY D 1 115 ? 113.712 -14.954 267.660 1.00 43.80 115 GLY D O 1
ATOM 7021 N N . ASP D 1 116 ? 113.286 -16.831 268.816 1.00 43.08 116 ASP D N 1
ATOM 7022 C CA . ASP D 1 116 ? 111.977 -16.354 269.248 1.00 46.34 116 ASP D CA 1
ATOM 7023 C C . ASP D 1 116 ? 112.037 -15.610 270.578 1.00 43.18 116 ASP D C 1
ATOM 7024 O O . ASP D 1 116 ? 111.463 -14.524 270.705 1.00 46.38 116 ASP D O 1
ATOM 7029 N N . THR D 1 117 ? 112.714 -16.182 271.576 1.00 37.79 117 THR D N 1
ATOM 7030 C CA . THR D 1 117 ? 112.803 -15.561 272.893 1.00 34.18 117 THR D CA 1
ATOM 7031 C C . THR D 1 117 ? 114.001 -14.636 273.054 1.00 33.50 117 THR D C 1
ATOM 7032 O O . THR D 1 117 ? 114.027 -13.849 274.009 1.00 36.11 117 THR D O 1
ATOM 7036 N N . LYS D 1 118 ? 114.990 -14.715 272.163 1.00 30.97 118 LYS D N 1
ATOM 7037 C CA . LYS D 1 118 ? 116.212 -13.916 272.285 1.00 30.14 118 LYS D CA 1
ATOM 7038 C C . LYS D 1 118 ? 116.898 -14.193 273.623 1.00 27.09 118 LYS D C 1
ATOM 7039 O O . LYS D 1 118 ? 117.319 -13.273 274.334 1.00 25.44 118 LYS D O 1
ATOM 7045 N N . GLN D 1 119 ? 116.980 -15.472 273.976 1.00 25.99 119 GLN D N 1
ATOM 7046 C CA . GLN D 1 119 ? 117.648 -15.925 275.186 1.00 29.10 119 GLN D CA 1
ATOM 7047 C C . GLN D 1 119 ? 118.683 -16.970 274.805 1.00 27.72 119 GLN D C 1
ATOM 7048 O O . GLN D 1 119 ? 118.607 -17.574 273.735 1.00 28.28 119 GLN D O 1
ATOM 7054 N N . PHE D 1 120 ? 119.669 -17.159 275.682 1.00 25.55 120 PHE D N 1
ATOM 7055 C CA . PHE D 1 120 ? 120.627 -18.241 275.507 1.00 27.82 120 PHE D CA 1
ATOM 7056 C C . PHE D 1 120 ? 119.884 -19.576 275.528 1.00 25.11 120 PHE D C 1
ATOM 7057 O O . PHE D 1 120 ? 118.800 -19.673 276.107 1.00 26.73 120 PHE D O 1
ATOM 7065 N N . PRO D 1 121 ? 120.434 -20.622 274.900 1.00 26.90 121 PRO D N 1
ATOM 7066 C CA . PRO D 1 121 ? 119.652 -21.862 274.748 1.00 26.01 121 PRO D CA 1
ATOM 7067 C C . PRO D 1 121 ? 119.332 -22.568 276.054 1.00 27.48 121 PRO D C 1
ATOM 7068 O O . PRO D 1 121 ? 118.321 -23.283 276.112 1.00 32.66 121 PRO D O 1
ATOM 7072 N N . LEU D 1 122 ? 120.125 -22.392 277.113 1.00 23.94 122 LEU D N 1
ATOM 7073 C CA . LEU D 1 122 ? 119.838 -23.091 278.361 1.00 22.63 122 LEU D CA 1
ATOM 7074 C C . LEU D 1 122 ? 119.005 -22.250 279.335 1.00 24.63 122 LEU D C 1
ATOM 7075 O O . LEU D 1 122 ? 118.854 -22.636 280.502 1.00 23.38 122 LEU D O 1
ATOM 7080 N N . TYR D 1 123 ? 118.442 -21.136 278.870 1.00 21.67 123 TYR D N 1
ATOM 7081 C CA . TYR D 1 123 ? 117.541 -20.336 279.688 1.00 23.40 123 TYR D CA 1
ATOM 7082 C C . TYR D 1 123 ? 116.318 -21.148 280.109 1.00 26.01 123 TYR D C 1
ATOM 7083 O O . TYR D 1 123 ? 115.862 -22.045 279.393 1.00 26.25 123 TYR D O 1
ATOM 7092 N N . ASN D 1 124 ? 115.799 -20.819 281.292 1.00 24.91 124 ASN D N 1
ATOM 7093 C CA . ASN D 1 124 ? 114.601 -21.392 281.899 1.00 25.24 124 ASN D CA 1
ATOM 7094 C C . ASN D 1 124 ? 114.814 -22.799 282.435 1.00 28.90 124 ASN D C 1
ATOM 7095 O O . ASN D 1 124 ? 113.831 -23.477 282.779 1.00 28.82 124 ASN D O 1
ATOM 7100 N N . LYS D 1 125 ? 116.060 -23.255 282.531 1.00 25.70 125 LYS D N 1
ATOM 7101 C CA . LYS D 1 125 ? 116.392 -24.521 283.167 1.00 24.08 125 LYS D CA 1
ATOM 7102 C C . LYS D 1 125 ? 116.825 -24.275 284.614 1.00 20.36 125 LYS D C 1
ATOM 7103 O O . LYS D 1 125 ? 117.036 -23.141 285.043 1.00 22.48 125 LYS D O 1
ATOM 7109 N N . VAL D 1 126 ? 116.942 -25.363 285.370 1.00 19.89 126 VAL D N 1
ATOM 7110 C CA . VAL D 1 126 ? 117.252 -25.327 286.794 1.00 19.76 126 VAL D CA 1
ATOM 7111 C C . VAL D 1 126 ? 118.458 -26.217 287.042 1.00 23.21 126 VAL D C 1
ATOM 7112 O O . VAL D 1 126 ? 118.557 -27.315 286.481 1.00 22.66 126 VAL D O 1
ATOM 7116 N N . ALA D 1 127 ? 119.380 -25.741 287.871 1.00 21.84 127 ALA D N 1
ATOM 7117 C CA . ALA D 1 127 ? 120.602 -26.475 288.165 1.00 21.37 127 ALA D CA 1
ATOM 7118 C C . ALA D 1 127 ? 120.630 -26.873 289.630 1.00 21.02 127 ALA D C 1
ATOM 7119 O O . ALA D 1 127 ? 120.202 -26.117 290.506 1.00 23.67 127 ALA D O 1
ATOM 7121 N N . GLY D 1 128 ? 121.130 -28.069 289.890 1.00 23.25 128 GLY D N 1
ATOM 7122 C CA . GLY D 1 128 ? 121.424 -28.493 291.240 1.00 21.16 128 GLY D CA 1
ATOM 7123 C C . GLY D 1 128 ? 122.752 -29.214 291.241 1.00 22.79 128 GLY D C 1
ATOM 7124 O O . GLY D 1 128 ? 123.339 -29.464 290.192 1.00 22.10 128 GLY D O 1
ATOM 7125 N N . LEU D 1 129 ? 123.191 -29.584 292.430 1.00 23.59 129 LEU D N 1
ATOM 7126 C CA . LEU D 1 129 ? 124.545 -30.077 292.578 1.00 20.73 129 LEU D CA 1
ATOM 7127 C C . LEU D 1 129 ? 124.576 -31.151 293.653 1.00 20.87 129 LEU D C 1
ATOM 7128 O O . LEU D 1 129 ? 123.946 -31.007 294.703 1.00 22.35 129 LEU D O 1
ATOM 7133 N N . LEU D 1 130 ? 125.277 -32.243 293.359 1.00 21.55 130 LEU D N 1
ATOM 7134 C CA . LEU D 1 130 ? 125.625 -33.275 294.320 1.00 18.93 130 LEU D CA 1
ATOM 7135 C C . LEU D 1 130 ? 127.141 -33.361 294.326 1.00 24.94 130 LEU D C 1
ATOM 7136 O O . LEU D 1 130 ? 127.754 -33.426 293.257 1.00 23.99 130 LEU D O 1
ATOM 7141 N N . MET D 1 131 ? 127.750 -33.336 295.503 1.00 20.07 131 MET D N 1
ATOM 7142 C CA . MET D 1 131 ? 129.202 -33.449 295.583 1.00 22.21 131 MET D CA 1
ATOM 7143 C C . MET D 1 131 ? 129.627 -34.460 296.637 1.00 21.18 131 MET D C 1
ATOM 7144 O O . MET D 1 131 ? 128.965 -34.644 297.658 1.00 19.73 131 MET D O 1
ATOM 7149 N N . CYS D 1 132 ? 130.787 -35.067 296.409 1.00 21.45 132 CYS D N 1
ATOM 7150 C CA . CYS D 1 132 ? 131.353 -36.021 297.349 1.00 22.79 132 CYS D CA 1
ATOM 7151 C C . CYS D 1 132 ? 132.853 -35.792 297.428 1.00 20.10 132 CYS D C 1
ATOM 7152 O O . CYS D 1 132 ? 133.541 -35.880 296.409 1.00 23.86 132 CYS D O 1
ATOM 7155 N N . GLY D 1 133 ? 133.364 -35.473 298.626 1.00 19.85 133 GLY D N 1
ATOM 7156 C CA . GLY D 1 133 ? 134.789 -35.444 298.855 1.00 18.14 133 GLY D CA 1
ATOM 7157 C C . GLY D 1 133 ? 135.153 -36.210 300.116 1.00 24.10 133 GLY D C 1
ATOM 7158 O O . GLY D 1 133 ? 134.302 -36.490 300.961 1.00 22.95 133 GLY D O 1
ATOM 7159 N N . ASN D 1 134 ? 136.446 -36.519 300.248 1.00 19.26 134 ASN D N 1
ATOM 7160 C CA . ASN D 1 134 ? 136.895 -37.162 301.481 1.00 21.31 134 ASN D CA 1
ATOM 7161 C C . ASN D 1 134 ? 136.914 -36.185 302.654 1.00 23.89 134 ASN D C 1
ATOM 7162 O O . ASN D 1 134 ? 136.686 -36.604 303.798 1.00 22.00 134 ASN D O 1
ATOM 7167 N N . GLU D 1 135 ? 137.152 -34.886 302.409 1.00 19.88 135 GLU D N 1
ATOM 7168 C CA . GLU D 1 135 ? 137.281 -33.982 303.554 1.00 20.25 135 GLU D CA 1
ATOM 7169 C C . GLU D 1 135 ? 136.834 -32.536 303.334 1.00 20.75 135 GLU D C 1
ATOM 7170 O O . GLU D 1 135 ? 136.368 -31.897 304.286 1.00 19.38 135 GLU D O 1
ATOM 7176 N N . ASP D 1 136 ? 136.942 -31.994 302.119 1.00 18.64 136 ASP D N 1
ATOM 7177 C CA . ASP D 1 136 ? 136.936 -30.539 302.039 1.00 19.86 136 ASP D CA 1
ATOM 7178 C C . ASP D 1 136 ? 136.742 -30.082 300.599 1.00 20.35 136 ASP D C 1
ATOM 7179 O O . ASP D 1 136 ? 137.329 -30.659 299.686 1.00 20.68 136 ASP D O 1
ATOM 7184 N N . GLY D 1 137 ? 135.919 -29.042 300.408 1.00 18.60 137 GLY D N 1
ATOM 7185 C CA . GLY D 1 137 ? 135.843 -28.367 299.113 1.00 22.68 137 GLY D CA 1
ATOM 7186 C C . GLY D 1 137 ? 134.441 -28.159 298.571 1.00 19.27 137 GLY D C 1
ATOM 7187 O O . GLY D 1 137 ? 134.264 -27.588 297.488 1.00 18.94 137 GLY D O 1
ATOM 7188 N N . ALA D 1 138 ? 133.432 -28.619 299.307 1.00 20.39 138 ALA D N 1
ATOM 7189 C CA . ALA D 1 138 ? 132.073 -28.631 298.774 1.00 21.20 138 ALA D CA 1
ATOM 7190 C C . ALA D 1 138 ? 131.589 -27.225 298.441 1.00 19.56 138 ALA D C 1
ATOM 7191 O O . ALA D 1 138 ? 131.071 -26.975 297.347 1.00 19.10 138 ALA D O 1
ATOM 7193 N N . HIS D 1 139 ? 131.728 -26.284 299.379 1.00 21.33 139 HIS D N 1
ATOM 7194 C CA . HIS D 1 139 ? 131.167 -24.964 299.118 1.00 22.39 139 HIS D CA 1
ATOM 7195 C C . HIS D 1 139 ? 131.962 -24.219 298.054 1.00 19.72 139 HIS D C 1
ATOM 7196 O O . HIS D 1 139 ? 131.391 -23.451 297.274 1.00 20.73 139 HIS D O 1
ATOM 7203 N N . HIS D 1 140 ? 133.272 -24.449 297.994 1.00 16.98 140 HIS D N 1
ATOM 7204 C CA . HIS D 1 140 ? 134.074 -23.838 296.944 1.00 18.80 140 HIS D CA 1
ATOM 7205 C C . HIS D 1 140 ? 133.647 -24.338 295.569 1.00 21.13 140 HIS D C 1
ATOM 7206 O O . HIS D 1 140 ? 133.463 -23.541 294.638 1.00 17.29 140 HIS D O 1
ATOM 7213 N N . VAL D 1 141 ? 133.497 -25.664 295.421 1.00 17.09 141 VAL D N 1
ATOM 7214 C CA . VAL D 1 141 ? 133.043 -26.238 294.150 1.00 19.25 141 VAL D CA 1
ATOM 7215 C C . VAL D 1 141 ? 131.645 -25.737 293.811 1.00 18.01 141 VAL D C 1
ATOM 7216 O O . VAL D 1 141 ? 131.349 -25.383 292.659 1.00 16.51 141 VAL D O 1
ATOM 7220 N N . ALA D 1 142 ? 130.758 -25.700 294.806 1.00 20.83 142 ALA D N 1
ATOM 7221 C CA . ALA D 1 142 ? 129.402 -25.223 294.559 1.00 18.29 142 ALA D CA 1
ATOM 7222 C C . ALA D 1 142 ? 129.412 -23.793 294.027 1.00 19.90 142 ALA D C 1
ATOM 7223 O O . ALA D 1 142 ? 128.752 -23.485 293.030 1.00 17.48 142 ALA D O 1
ATOM 7225 N N . GLY D 1 143 ? 130.203 -22.920 294.642 1.00 17.25 143 GLY D N 1
ATOM 7226 C CA . GLY D 1 143 ? 130.295 -21.556 294.141 1.00 19.11 143 GLY D CA 1
ATOM 7227 C C . GLY D 1 143 ? 130.753 -21.517 292.697 1.00 20.69 143 GLY D C 1
ATOM 7228 O O . GLY D 1 143 ? 130.141 -20.852 291.858 1.00 20.31 143 GLY D O 1
ATOM 7229 N N . THR D 1 144 ? 131.829 -22.253 292.382 1.00 19.41 144 THR D N 1
ATOM 7230 C CA . THR D 1 144 ? 132.392 -22.195 291.034 1.00 19.50 144 THR D CA 1
ATOM 7231 C C . THR D 1 144 ? 131.440 -22.792 290.008 1.00 18.84 144 THR D C 1
ATOM 7232 O O . THR D 1 144 ? 131.225 -22.214 288.936 1.00 16.77 144 THR D O 1
ATOM 7236 N N . VAL D 1 145 ? 130.879 -23.971 290.299 1.00 15.63 145 VAL D N 1
ATOM 7237 C CA . VAL D 1 145 ? 130.088 -24.649 289.278 1.00 18.63 145 VAL D CA 1
ATOM 7238 C C . VAL D 1 145 ? 128.746 -23.945 289.073 1.00 19.65 145 VAL D C 1
ATOM 7239 O O . VAL D 1 145 ? 128.318 -23.709 287.932 1.00 20.77 145 VAL D O 1
ATOM 7243 N N . LEU D 1 146 ? 128.072 -23.577 290.163 1.00 20.67 146 LEU D N 1
ATOM 7244 C CA . LEU D 1 146 ? 126.759 -22.949 290.011 1.00 20.46 146 LEU D CA 1
ATOM 7245 C C . LEU D 1 146 ? 126.865 -21.525 289.471 1.00 21.24 146 LEU D C 1
ATOM 7246 O O . LEU D 1 146 ? 125.969 -21.076 288.740 1.00 21.20 146 LEU D O 1
ATOM 7251 N N . ASN D 1 147 ? 127.955 -20.811 289.763 1.00 19.69 147 ASN D N 1
ATOM 7252 C CA . ASN D 1 147 ? 128.138 -19.512 289.124 1.00 21.73 147 ASN D CA 1
ATOM 7253 C C . ASN D 1 147 ? 128.261 -19.674 287.616 1.00 22.25 147 ASN D C 1
ATOM 7254 O O . ASN D 1 147 ? 127.680 -18.899 286.851 1.00 22.30 147 ASN D O 1
ATOM 7259 N N . ASN D 1 148 ? 128.989 -20.702 287.171 1.00 21.81 148 ASN D N 1
ATOM 7260 C CA . ASN D 1 148 ? 129.158 -20.914 285.741 1.00 19.96 148 ASN D CA 1
ATOM 7261 C C . ASN D 1 148 ? 127.848 -21.308 285.069 1.00 20.15 148 ASN D C 1
ATOM 7262 O O . ASN D 1 148 ? 127.560 -20.855 283.955 1.00 19.85 148 ASN D O 1
ATOM 7267 N N . LEU D 1 149 ? 127.063 -22.182 285.705 1.00 20.21 149 LEU D N 1
ATOM 7268 C CA . LEU D 1 149 ? 125.789 -22.576 285.108 1.00 20.35 149 LEU D CA 1
ATOM 7269 C C . LEU D 1 149 ? 124.809 -21.409 285.079 1.00 21.71 149 LEU D C 1
ATOM 7270 O O . LEU D 1 149 ? 124.010 -21.306 284.148 1.00 19.08 149 LEU D O 1
ATOM 7275 N N . GLY D 1 150 ? 124.873 -20.511 286.069 1.00 20.81 150 GLY D N 1
ATOM 7276 C CA . GLY D 1 150 ? 124.052 -19.313 286.026 1.00 19.78 150 GLY D CA 1
ATOM 7277 C C . GLY D 1 150 ? 124.371 -18.432 284.835 1.00 23.55 150 GLY D C 1
ATOM 7278 O O . GLY D 1 150 ? 123.480 -17.803 284.254 1.00 23.70 150 GLY D O 1
ATOM 7279 N N . ARG D 1 151 ? 125.646 -18.367 284.449 1.00 20.93 151 ARG D N 1
ATOM 7280 C CA . ARG D 1 151 ? 125.995 -17.541 283.295 1.00 22.43 151 ARG D CA 1
ATOM 7281 C C . ARG D 1 151 ? 125.366 -18.082 282.017 1.00 22.67 151 ARG D C 1
ATOM 7282 O O . ARG D 1 151 ? 125.114 -17.315 281.076 1.00 22.50 151 ARG D O 1
ATOM 7290 N N . LEU D 1 152 ? 125.107 -19.396 281.976 1.00 21.49 152 LEU D N 1
ATOM 7291 C CA . LEU D 1 152 ? 124.561 -20.074 280.804 1.00 21.37 152 LEU D CA 1
ATOM 7292 C C . LEU D 1 152 ? 123.048 -19.997 280.705 1.00 24.96 152 LEU D C 1
ATOM 7293 O O . LEU D 1 152 ? 122.507 -20.291 279.632 1.00 25.58 152 LEU D O 1
ATOM 7298 N N . GLY D 1 153 ? 122.354 -19.654 281.788 1.00 20.12 153 GLY D N 1
ATOM 7299 C CA . GLY D 1 153 ? 120.901 -19.594 281.732 1.00 20.05 153 GLY D CA 1
ATOM 7300 C C . GLY D 1 153 ? 120.176 -20.371 282.811 1.00 23.85 153 GLY D C 1
ATOM 7301 O O . GLY D 1 153 ? 118.946 -20.278 282.917 1.00 25.60 153 GLY D O 1
ATOM 7302 N N . TYR D 1 154 ? 120.914 -21.141 283.617 1.00 21.07 154 TYR D N 1
ATOM 7303 C CA . TYR D 1 154 ? 120.312 -21.902 284.707 1.00 20.52 154 TYR D CA 1
ATOM 7304 C C . TYR D 1 154 ? 119.954 -21.000 285.881 1.00 24.22 154 TYR D C 1
ATOM 7305 O O . TYR D 1 154 ? 120.706 -20.084 286.239 1.00 22.07 154 TYR D O 1
ATOM 7314 N N . SER D 1 155 ? 118.783 -21.262 286.465 1.00 20.67 155 SER D N 1
ATOM 7315 C CA . SER D 1 155 ? 118.376 -20.713 287.745 1.00 20.42 155 SER D CA 1
ATOM 7316 C C . SER D 1 155 ? 118.748 -21.699 288.841 1.00 21.05 155 SER D C 1
ATOM 7317 O O . SER D 1 155 ? 118.775 -22.917 288.622 1.00 21.61 155 SER D O 1
ATOM 7320 N N . VAL D 1 156 ? 119.039 -21.168 290.024 1.00 22.90 156 VAL D N 1
ATOM 7321 C CA . VAL D 1 156 ? 119.500 -21.955 291.157 1.00 24.88 156 VAL D CA 1
ATOM 7322 C C . VAL D 1 156 ? 118.553 -21.691 292.323 1.00 24.54 156 VAL D C 1
ATOM 7323 O O . VAL D 1 156 ? 118.455 -20.557 292.796 1.00 23.34 156 VAL D O 1
ATOM 7327 N N . PRO D 1 157 ? 117.825 -22.688 292.805 1.00 22.94 157 PRO D N 1
ATOM 7328 C CA . PRO D 1 157 ? 116.978 -22.489 293.978 1.00 26.24 157 PRO D CA 1
ATOM 7329 C C . PRO D 1 157 ? 117.823 -22.434 295.236 1.00 25.35 157 PRO D C 1
ATOM 7330 O O . PRO D 1 157 ? 119.034 -22.709 295.188 1.00 25.02 157 PRO D O 1
ATOM 7334 N N . PRO D 1 158 ? 117.232 -22.094 296.386 1.00 23.91 158 PRO D N 1
ATOM 7335 C CA . PRO D 1 158 ? 117.968 -22.214 297.650 1.00 25.61 158 PRO D CA 1
ATOM 7336 C C . PRO D 1 158 ? 118.317 -23.661 297.965 1.00 22.51 158 PRO D C 1
ATOM 7337 O O . PRO D 1 158 ? 117.611 -24.594 297.570 1.00 26.45 158 PRO D O 1
ATOM 7341 N N . ASN D 1 159 ? 119.417 -23.839 298.694 1.00 23.37 159 ASN D N 1
ATOM 7342 C CA . ASN D 1 159 ? 119.856 -25.160 299.144 1.00 24.09 159 ASN D CA 1
ATOM 7343 C C . ASN D 1 159 ? 119.902 -26.142 297.974 1.00 25.68 159 ASN D C 1
ATOM 7344 O O . ASN D 1 159 ? 119.373 -27.253 298.036 1.00 24.80 159 ASN D O 1
ATOM 7349 N N . ALA D 1 160 ? 120.507 -25.697 296.877 1.00 23.31 160 ALA D N 1
ATOM 7350 C CA . ALA D 1 160 ? 120.586 -26.488 295.654 1.00 25.41 160 ALA D CA 1
ATOM 7351 C C . ALA D 1 160 ? 121.796 -27.407 295.608 1.00 25.95 160 ALA D C 1
ATOM 7352 O O . ALA D 1 160 ? 121.932 -28.167 294.644 1.00 26.62 160 ALA D O 1
ATOM 7354 N N . ALA D 1 161 ? 122.675 -27.354 296.609 1.00 23.07 161 ALA D N 1
ATOM 7355 C CA . ALA D 1 161 ? 123.917 -28.121 296.614 1.00 24.41 161 ALA D CA 1
ATOM 7356 C C . ALA D 1 161 ? 123.931 -29.052 297.818 1.00 27.51 161 ALA D C 1
ATOM 7357 O O . ALA D 1 161 ? 123.912 -28.594 298.967 1.00 30.77 161 ALA D O 1
ATOM 7359 N N . ALA D 1 162 ? 123.971 -30.349 297.553 1.00 24.50 162 ALA D N 1
ATOM 7360 C CA . ALA D 1 162 ? 123.982 -31.373 298.587 1.00 23.42 162 ALA D CA 1
ATOM 7361 C C . ALA D 1 162 ? 125.294 -32.133 298.485 1.00 22.47 162 ALA D C 1
ATOM 7362 O O . ALA D 1 162 ? 125.784 -32.389 297.383 1.00 25.00 162 ALA D O 1
ATOM 7364 N N . TYR D 1 163 ? 125.865 -32.507 299.624 1.00 21.97 163 TYR D N 1
ATOM 7365 C CA . TYR D 1 163 ? 127.212 -33.060 299.587 1.00 20.33 163 TYR D CA 1
ATOM 7366 C C . TYR D 1 163 ? 127.466 -33.925 300.808 1.00 22.33 163 TYR D C 1
ATOM 7367 O O . TYR D 1 163 ? 126.761 -33.849 301.818 1.00 22.45 163 TYR D O 1
ATOM 7376 N N . TRP D 1 164 ? 128.523 -34.719 300.703 1.00 19.41 164 TRP D N 1
ATOM 7377 C CA . TRP D 1 164 ? 129.092 -35.464 301.806 1.00 20.98 164 TRP D CA 1
ATOM 7378 C C . TRP D 1 164 ? 130.579 -35.170 301.880 1.00 24.34 164 TRP D C 1
ATOM 7379 O O . TRP D 1 164 ? 131.254 -35.067 300.850 1.00 23.58 164 TRP D O 1
ATOM 7390 N N . LEU D 1 165 ? 131.081 -35.033 303.106 1.00 22.43 165 LEU D N 1
ATOM 7391 C CA . LEU D 1 165 ? 132.497 -34.881 303.389 1.00 20.74 165 LEU D CA 1
ATOM 7392 C C . LEU D 1 165 ? 132.784 -35.565 304.716 1.00 20.19 165 LEU D C 1
ATOM 7393 O O . LEU D 1 165 ? 131.986 -35.456 305.646 1.00 22.39 165 LEU D O 1
ATOM 7398 N N . GLY D 1 166 ? 133.926 -36.240 304.807 1.00 23.40 166 GLY D N 1
ATOM 7399 C CA . GLY D 1 166 ? 134.436 -36.663 306.094 1.00 23.49 166 GLY D CA 1
ATOM 7400 C C . GLY D 1 166 ? 135.129 -35.518 306.806 1.00 24.30 166 GLY D C 1
ATOM 7401 O O . GLY D 1 166 ? 135.141 -34.372 306.345 1.00 20.00 166 GLY D O 1
ATOM 7402 N N . PRO D 1 167 ? 135.722 -35.816 307.958 1.00 24.38 167 PRO D N 1
ATOM 7403 C CA . PRO D 1 167 ? 136.517 -34.803 308.658 1.00 21.18 167 PRO D CA 1
ATOM 7404 C C . PRO D 1 167 ? 137.860 -34.599 307.971 1.00 25.46 167 PRO D C 1
ATOM 7405 O O . PRO D 1 167 ? 138.255 -35.349 307.076 1.00 21.88 167 PRO D O 1
ATOM 7409 N N . ALA D 1 168 ? 138.564 -33.559 308.414 1.00 19.73 168 ALA D N 1
ATOM 7410 C CA . ALA D 1 168 ? 139.925 -33.291 307.958 1.00 23.45 168 ALA D CA 1
ATOM 7411 C C . ALA D 1 168 ? 140.757 -34.566 307.935 1.00 26.78 168 ALA D C 1
ATOM 7412 O O . ALA D 1 168 ? 140.838 -35.292 308.938 1.00 24.14 168 ALA D O 1
ATOM 7414 N N . GLY D 1 169 ? 141.319 -34.885 306.779 1.00 19.97 169 GLY D N 1
ATOM 7415 C CA . GLY D 1 169 ? 142.041 -36.128 306.649 1.00 22.54 169 GLY D CA 1
ATOM 7416 C C . GLY D 1 169 ? 142.063 -36.603 305.211 1.00 24.21 169 GLY D C 1
ATOM 7417 O O . GLY D 1 169 ? 141.786 -35.841 304.286 1.00 24.57 169 GLY D O 1
ATOM 7418 N N . THR D 1 170 ? 142.395 -37.883 305.059 1.00 20.52 170 THR D N 1
ATOM 7419 C CA . THR D 1 170 ? 142.627 -38.479 303.748 1.00 18.31 170 THR D CA 1
ATOM 7420 C C . THR D 1 170 ? 141.460 -39.330 303.271 1.00 22.68 170 THR D C 1
ATOM 7421 O O . THR D 1 170 ? 141.449 -39.753 302.106 1.00 22.93 170 THR D O 1
ATOM 7425 N N . GLY D 1 171 ? 140.471 -39.561 304.125 1.00 21.97 171 GLY D N 1
ATOM 7426 C CA . GLY D 1 171 ? 139.375 -40.461 303.841 1.00 24.09 171 GLY D CA 1
ATOM 7427 C C . GLY D 1 171 ? 139.028 -41.251 305.086 1.00 25.03 171 GLY D C 1
ATOM 7428 O O . GLY D 1 171 ? 139.517 -40.931 306.170 1.00 26.77 171 GLY D O 1
ATOM 7429 N N . PRO D 1 172 ? 138.219 -42.306 304.932 1.00 26.17 172 PRO D N 1
ATOM 7430 C CA . PRO D 1 172 ? 137.733 -42.757 303.627 1.00 25.98 172 PRO D CA 1
ATOM 7431 C C . PRO D 1 172 ? 136.518 -41.981 303.126 1.00 27.31 172 PRO D C 1
ATOM 7432 O O . PRO D 1 172 ? 136.077 -41.005 303.748 1.00 23.70 172 PRO D O 1
ATOM 7436 N N . GLY D 1 173 ? 135.950 -42.458 302.022 1.00 24.61 173 GLY D N 1
ATOM 7437 C CA . GLY D 1 173 ? 134.859 -41.785 301.356 1.00 23.87 173 GLY D CA 1
ATOM 7438 C C . GLY D 1 173 ? 133.485 -42.207 301.827 1.00 24.35 173 GLY D C 1
ATOM 7439 O O . GLY D 1 173 ? 133.312 -42.827 302.878 1.00 28.23 173 GLY D O 1
ATOM 7440 N N . TYR D 1 174 ? 132.497 -41.854 301.006 1.00 21.29 174 TYR D N 1
ATOM 7441 C CA . TYR D 1 174 ? 131.083 -42.003 301.332 1.00 22.44 174 TYR D CA 1
ATOM 7442 C C . TYR D 1 174 ? 130.726 -43.430 301.739 1.00 29.04 174 TYR D C 1
ATOM 7443 O O . TYR D 1 174 ? 129.962 -43.637 302.691 1.00 27.96 174 TYR D O 1
ATOM 7452 N N . ILE D 1 175 ? 131.243 -44.427 301.020 1.00 24.68 175 ILE D N 1
ATOM 7453 C CA . ILE D 1 175 ? 130.791 -45.801 301.246 1.00 25.52 175 ILE D CA 1
ATOM 7454 C C . ILE D 1 175 ? 131.305 -46.321 302.589 1.00 28.37 175 ILE D C 1
ATOM 7455 O O . ILE D 1 175 ? 130.517 -46.689 303.473 1.00 27.83 175 ILE D O 1
ATOM 7460 N N . GLU D 1 176 ? 132.630 -46.308 302.785 1.00 25.69 176 GLU D N 1
ATOM 7461 C CA . GLU D 1 176 ? 133.197 -46.779 304.053 1.00 30.53 176 GLU D CA 1
ATOM 7462 C C . GLU D 1 176 ? 132.846 -45.862 305.221 1.00 31.54 176 GLU D C 1
ATOM 7463 O O . GLU D 1 176 ? 132.769 -46.325 306.365 1.00 30.07 176 GLU D O 1
ATOM 7469 N N . GLY D 1 177 ? 132.638 -44.570 304.968 1.00 28.72 177 GLY D N 1
ATOM 7470 C CA . GLY D 1 177 ? 132.232 -43.631 305.996 1.00 30.27 177 GLY D CA 1
ATOM 7471 C C . GLY D 1 177 ? 130.761 -43.633 306.330 1.00 29.83 177 GLY D C 1
ATOM 7472 O O . GLY D 1 177 ? 130.326 -42.830 307.162 1.00 32.27 177 GLY D O 1
ATOM 7473 N N . LYS D 1 178 ? 129.990 -44.524 305.700 1.00 28.29 178 LYS D N 1
ATOM 7474 C CA . LYS D 1 178 ? 128.563 -44.721 305.978 1.00 29.93 178 LYS D CA 1
ATOM 7475 C C . LYS D 1 178 ? 127.755 -43.470 305.654 1.00 29.50 178 LYS D C 1
ATOM 7476 O O . LYS D 1 178 ? 126.805 -43.113 306.357 1.00 26.28 178 LYS D O 1
ATOM 7482 N N . GLY D 1 179 ? 128.129 -42.809 304.559 1.00 25.67 179 GLY D N 1
ATOM 7483 C CA . GLY D 1 179 ? 127.447 -41.600 304.160 1.00 25.68 179 GLY D CA 1
ATOM 7484 C C . GLY D 1 179 ? 126.000 -41.803 303.790 1.00 25.84 179 GLY D C 1
ATOM 7485 O O . GLY D 1 179 ? 125.222 -40.844 303.836 1.00 27.58 179 GLY D O 1
ATOM 7486 N N . ASP D 1 180 ? 125.607 -43.029 303.419 1.00 25.22 180 ASP D N 1
ATOM 7487 C CA . ASP D 1 180 ? 124.201 -43.227 303.072 1.00 27.99 180 ASP D CA 1
ATOM 7488 C C . ASP D 1 180 ? 123.299 -43.075 304.286 1.00 25.91 180 ASP D C 1
ATOM 7489 O O . ASP D 1 180 ? 122.088 -42.897 304.125 1.00 25.89 180 ASP D O 1
ATOM 7494 N N . ARG D 1 181 ? 123.869 -43.115 305.488 1.00 25.31 181 ARG D N 1
ATOM 7495 C CA . ARG D 1 181 ? 123.122 -42.868 306.714 1.00 29.82 181 ARG D CA 1
ATOM 7496 C C . ARG D 1 181 ? 123.585 -41.591 307.415 1.00 31.24 181 ARG D C 1
ATOM 7497 O O . ARG D 1 181 ? 123.409 -41.444 308.629 1.00 30.77 181 ARG D O 1
ATOM 7505 N N . HIS D 1 182 ? 124.148 -40.648 306.665 1.00 26.58 182 HIS D N 1
ATOM 7506 C CA . HIS D 1 182 ? 124.612 -39.380 307.220 1.00 26.96 182 HIS D CA 1
ATOM 7507 C C . HIS D 1 182 ? 123.465 -38.378 307.186 1.00 27.60 182 HIS D C 1
ATOM 7508 O O . HIS D 1 182 ? 123.032 -37.953 306.111 1.00 25.52 182 HIS D O 1
ATOM 7515 N N . PHE D 1 183 ? 123.000 -37.971 308.371 1.00 26.58 183 PHE D N 1
ATOM 7516 C CA . PHE D 1 183 ? 121.816 -37.120 308.478 1.00 26.52 183 PHE D CA 1
ATOM 7517 C C . PHE D 1 183 ? 121.941 -35.834 307.659 1.00 25.80 183 PHE D C 1
ATOM 7518 O O . PHE D 1 183 ? 121.028 -35.479 306.898 1.00 26.21 183 PHE D O 1
ATOM 7526 N N . HIS D 1 184 ? 123.049 -35.109 307.821 1.00 25.89 184 HIS D N 1
ATOM 7527 C CA . HIS D 1 184 ? 123.187 -33.813 307.157 1.00 26.96 184 HIS D CA 1
ATOM 7528 C C . HIS D 1 184 ? 123.098 -33.963 305.641 1.00 26.23 184 HIS D C 1
ATOM 7529 O O . HIS D 1 184 ? 122.344 -33.243 304.977 1.00 22.62 184 HIS D O 1
ATOM 7536 N N . THR D 1 185 ? 123.834 -34.924 305.085 1.00 24.80 185 THR D N 1
ATOM 7537 C CA . THR D 1 185 ? 123.766 -35.188 303.646 1.00 21.35 185 THR D CA 1
ATOM 7538 C C . THR D 1 185 ? 122.363 -35.613 303.216 1.00 23.14 185 THR D C 1
ATOM 7539 O O . THR D 1 185 ? 121.835 -35.120 302.215 1.00 21.83 185 THR D O 1
ATOM 7543 N N . ASN D 1 186 ? 121.731 -36.528 303.961 1.00 24.19 186 ASN D N 1
ATOM 7544 C CA . ASN D 1 186 ? 120.416 -37.000 303.534 1.00 25.89 186 ASN D CA 1
ATOM 7545 C C . ASN D 1 186 ? 119.389 -35.872 303.533 1.00 22.35 186 ASN D C 1
ATOM 7546 O O . ASN D 1 186 ? 118.519 -35.814 302.654 1.00 25.01 186 ASN D O 1
ATOM 7551 N N . LYS D 1 187 ? 119.478 -34.947 304.487 1.00 22.48 187 LYS D N 1
ATOM 7552 C CA . LYS D 1 187 ? 118.508 -33.856 304.471 1.00 23.79 187 LYS D CA 1
ATOM 7553 C C . LYS D 1 187 ? 118.814 -32.849 303.362 1.00 25.72 187 LYS D C 1
ATOM 7554 O O . LYS D 1 187 ? 117.888 -32.322 302.736 1.00 25.29 187 LYS D O 1
ATOM 7560 N N . LEU D 1 188 ? 120.097 -32.601 303.072 1.00 25.69 188 LEU D N 1
ATOM 7561 C CA . LEU D 1 188 ? 120.421 -31.670 301.991 1.00 23.54 188 LEU D CA 1
ATOM 7562 C C . LEU D 1 188 ? 119.959 -32.206 300.641 1.00 25.56 188 LEU D C 1
ATOM 7563 O O . LEU D 1 188 ? 119.482 -31.440 299.792 1.00 22.65 188 LEU D O 1
ATOM 7568 N N . ILE D 1 189 ? 120.085 -33.520 300.425 1.00 20.03 189 ILE D N 1
ATOM 7569 C CA . ILE D 1 189 ? 119.583 -34.112 299.186 1.00 21.21 189 ILE D CA 1
ATOM 7570 C C . ILE D 1 189 ? 118.081 -33.880 299.060 1.00 25.04 189 ILE D C 1
ATOM 7571 O O . ILE D 1 189 ? 117.582 -33.504 297.992 1.00 23.31 189 ILE D O 1
ATOM 7576 N N . ARG D 1 190 ? 117.336 -34.059 300.161 1.00 25.19 190 ARG D N 1
ATOM 7577 C CA . ARG D 1 190 ? 115.892 -33.844 300.103 1.00 28.14 190 ARG D CA 1
ATOM 7578 C C . ARG D 1 190 ? 115.547 -32.385 299.819 1.00 26.54 190 ARG D C 1
ATOM 7579 O O . ARG D 1 190 ? 114.675 -32.104 298.985 1.00 25.42 190 ARG D O 1
ATOM 7587 N N . PHE D 1 191 ? 116.221 -31.442 300.493 1.00 24.68 191 PHE D N 1
ATOM 7588 C CA . PHE D 1 191 ? 116.027 -30.021 300.191 1.00 23.74 191 PHE D CA 1
ATOM 7589 C C . PHE D 1 191 ? 116.229 -29.753 298.705 1.00 25.84 191 PHE D C 1
ATOM 7590 O O . PHE D 1 191 ? 115.448 -29.044 298.063 1.00 21.56 191 PHE D O 1
ATOM 7598 N N . MET D 1 192 ? 117.306 -30.301 298.151 1.00 23.53 192 MET D N 1
ATOM 7599 C CA . MET D 1 192 ? 117.705 -29.982 296.787 1.00 25.07 192 MET D CA 1
ATOM 7600 C C . MET D 1 192 ? 116.707 -30.519 295.770 1.00 24.08 192 MET D C 1
ATOM 7601 O O . MET D 1 192 ? 116.348 -29.820 294.814 1.00 22.53 192 MET D O 1
ATOM 7606 N N . VAL D 1 193 ? 116.277 -31.773 295.939 1.00 23.97 193 VAL D N 1
ATOM 7607 C CA . VAL D 1 193 ? 115.294 -32.348 295.023 1.00 26.45 193 VAL D CA 1
ATOM 7608 C C . VAL D 1 193 ? 113.990 -31.569 295.093 1.00 28.17 193 VAL D C 1
ATOM 7609 O O . VAL D 1 193 ? 113.390 -31.234 294.067 1.00 26.77 193 VAL D O 1
ATOM 7613 N N . ALA D 1 194 ? 113.537 -31.260 296.310 1.00 26.37 194 ALA D N 1
ATOM 7614 C CA . ALA D 1 194 ? 112.282 -30.535 296.470 1.00 29.81 194 ALA D CA 1
ATOM 7615 C C . ALA D 1 194 ? 112.352 -29.152 295.830 1.00 27.26 194 ALA D C 1
ATOM 7616 O O . ALA D 1 194 ? 111.429 -28.739 295.120 1.00 26.59 194 ALA D O 1
ATOM 7618 N N . ASN D 1 195 ? 113.448 -28.419 296.064 1.00 26.55 195 ASN D N 1
ATOM 7619 C CA . ASN D 1 195 ? 113.536 -27.049 295.558 1.00 27.63 195 ASN D CA 1
ATOM 7620 C C . ASN D 1 195 ? 113.794 -27.004 294.051 1.00 26.42 195 ASN D C 1
ATOM 7621 O O . ASN D 1 195 ? 113.198 -26.180 293.343 1.00 22.98 195 ASN D O 1
ATOM 7626 N N . THR D 1 196 ? 114.679 -27.860 293.531 1.00 23.45 196 THR D N 1
ATOM 7627 C CA . THR D 1 196 ? 114.890 -27.854 292.084 1.00 23.80 196 THR D CA 1
ATOM 7628 C C . THR D 1 196 ? 113.619 -28.267 291.347 1.00 26.19 196 THR D C 1
ATOM 7629 O O . THR D 1 196 ? 113.300 -27.714 290.288 1.00 23.01 196 THR D O 1
ATOM 7633 N N . SER D 1 197 ? 112.885 -29.251 291.885 1.00 26.97 197 SER D N 1
ATOM 7634 C CA . SER D 1 197 ? 111.650 -29.675 291.230 1.00 28.17 197 SER D CA 1
ATOM 7635 C C . SER D 1 197 ? 110.637 -28.546 291.212 1.00 25.68 197 SER D C 1
ATOM 7636 O O . SER D 1 197 ? 109.998 -28.292 290.187 1.00 26.38 197 SER D O 1
ATOM 7639 N N . HIS D 1 198 ? 110.493 -27.840 292.331 1.00 24.44 198 HIS D N 1
ATOM 7640 C CA . HIS D 1 198 ? 109.550 -26.731 292.369 1.00 29.36 198 HIS D CA 1
ATOM 7641 C C . HIS D 1 198 ? 109.930 -25.656 291.364 1.00 28.36 198 HIS D C 1
ATOM 7642 O O . HIS D 1 198 ? 109.090 -25.199 290.583 1.00 26.23 198 HIS D O 1
ATOM 7649 N N . LEU D 1 199 ? 111.201 -25.240 291.363 1.00 26.14 199 LEU D N 1
ATOM 7650 C CA . LEU D 1 199 ? 111.614 -24.170 290.460 1.00 23.49 199 LEU D CA 1
ATOM 7651 C C . LEU D 1 199 ? 111.492 -24.580 288.998 1.00 23.39 199 LEU D C 1
ATOM 7652 O O . LEU D 1 199 ? 111.181 -23.740 288.147 1.00 28.23 199 LEU D O 1
ATOM 7657 N N . ALA D 1 200 ? 111.719 -25.858 288.680 1.00 21.94 200 ALA D N 1
ATOM 7658 C CA . ALA D 1 200 ? 111.552 -26.303 287.300 1.00 26.01 200 ALA D CA 1
ATOM 7659 C C . ALA D 1 200 ? 110.092 -26.196 286.867 1.00 28.12 200 ALA D C 1
ATOM 7660 O O . ALA D 1 200 ? 109.797 -25.730 285.761 1.00 27.49 200 ALA D O 1
ATOM 7662 N N . ARG D 1 201 ? 109.168 -26.598 287.742 1.00 31.91 201 ARG D N 1
ATOM 7663 C CA . ARG D 1 201 ? 107.746 -26.465 287.435 1.00 30.41 201 ARG D CA 1
ATOM 7664 C C . ARG D 1 201 ? 107.361 -25.004 287.229 1.00 32.47 201 ARG D C 1
ATOM 7665 O O . ARG D 1 201 ? 106.647 -24.673 286.276 1.00 31.51 201 ARG D O 1
ATOM 7673 N N . MET D 1 202 ? 107.845 -24.112 288.100 1.00 31.03 202 MET D N 1
ATOM 7674 C CA . MET D 1 202 ? 107.565 -22.688 287.937 1.00 32.92 202 MET D CA 1
ATOM 7675 C C . MET D 1 202 ? 108.003 -22.192 286.567 1.00 33.70 202 MET D C 1
ATOM 7676 O O . MET D 1 202 ? 107.236 -21.534 285.855 1.00 30.59 202 MET D O 1
ATOM 7681 N N . LEU D 1 203 ? 109.254 -22.480 286.190 1.00 32.04 203 LEU D N 1
ATOM 7682 C CA . LEU D 1 203 ? 109.797 -21.926 284.956 1.00 31.51 203 LEU D CA 1
ATOM 7683 C C . LEU D 1 203 ? 109.137 -22.527 283.725 1.00 30.32 203 LEU D C 1
ATOM 7684 O O . LEU D 1 203 ? 109.106 -21.888 282.668 1.00 32.74 203 LEU D O 1
ATOM 7689 N N . GLN D 1 204 ? 108.626 -23.754 283.829 1.00 32.77 204 GLN D N 1
ATOM 7690 C CA . GLN D 1 204 ? 107.867 -24.311 282.717 1.00 35.43 204 GLN D CA 1
ATOM 7691 C C . GLN D 1 204 ? 106.576 -23.533 282.502 1.00 35.97 204 GLN D C 1
ATOM 7692 O O . GLN D 1 204 ? 106.133 -23.370 281.360 1.00 39.00 204 GLN D O 1
ATOM 7698 N N . GLU D 1 205 ? 105.989 -23.012 283.582 1.00 35.13 205 GLU D N 1
ATOM 7699 C CA . GLU D 1 205 ? 104.751 -22.247 283.492 1.00 37.88 205 GLU D CA 1
ATOM 7700 C C . GLU D 1 205 ? 105.004 -20.817 283.051 1.00 37.77 205 GLU D C 1
ATOM 7701 O O . GLU D 1 205 ? 104.338 -20.310 282.142 1.00 40.43 205 GLU D O 1
ATOM 7707 N N . THR D 1 206 ? 105.941 -20.139 283.705 1.00 33.15 206 THR D N 1
ATOM 7708 C CA . THR D 1 206 ? 106.198 -18.718 283.479 1.00 32.10 206 THR D CA 1
ATOM 7709 C C . THR D 1 206 ? 107.692 -18.520 283.243 1.00 32.95 206 THR D C 1
ATOM 7710 O O . THR D 1 206 ? 108.423 -18.082 284.142 1.00 30.37 206 THR D O 1
ATOM 7714 N N . PRO D 1 207 ? 108.179 -18.832 282.045 1.00 32.76 207 PRO D N 1
ATOM 7715 C CA . PRO D 1 207 ? 109.604 -18.630 281.758 1.00 31.53 207 PRO D CA 1
ATOM 7716 C C . PRO D 1 207 ? 109.980 -17.159 281.828 1.00 33.35 207 PRO D C 1
ATOM 7717 O O . PRO D 1 207 ? 109.125 -16.266 281.813 1.00 29.03 207 PRO D O 1
ATOM 7721 N N . TYR D 1 208 ? 111.289 -16.912 281.940 1.00 27.41 208 TYR D N 1
ATOM 7722 C CA . TYR D 1 208 ? 111.793 -15.559 281.778 1.00 28.13 208 TYR D CA 1
ATOM 7723 C C . TYR D 1 208 ? 111.392 -15.043 280.405 1.00 23.81 208 TYR D C 1
ATOM 7724 O O . TYR D 1 208 ? 111.490 -15.757 279.404 1.00 31.34 208 TYR D O 1
ATOM 7733 N N . THR D 1 209 ? 110.935 -13.801 280.357 1.00 26.44 209 THR D N 1
ATOM 7734 C CA . THR D 1 209 ? 110.626 -13.159 279.091 1.00 32.64 209 THR D CA 1
ATOM 7735 C C . THR D 1 209 ? 111.678 -12.140 278.699 1.00 31.46 209 THR D C 1
ATOM 7736 O O . THR D 1 209 ? 111.497 -11.420 277.710 1.00 28.37 209 THR D O 1
ATOM 7740 N N . THR D 1 210 ? 112.776 -12.079 279.448 1.00 29.75 210 THR D N 1
ATOM 7741 C CA . THR D 1 210 ? 113.866 -11.172 279.129 1.00 30.66 210 THR D CA 1
ATOM 7742 C C . THR D 1 210 ? 114.304 -11.337 277.681 1.00 29.19 210 THR D C 1
ATOM 7743 O O . THR D 1 210 ? 114.530 -12.452 277.201 1.00 30.13 210 THR D O 1
ATOM 7747 N N . ASP D 1 211 ? 114.392 -10.216 276.984 1.00 27.77 211 ASP D N 1
ATOM 7748 C CA . ASP D 1 211 ? 114.969 -10.144 275.650 1.00 28.90 211 ASP D CA 1
ATOM 7749 C C . ASP D 1 211 ? 116.413 -9.690 275.845 1.00 28.24 211 ASP D C 1
ATOM 7750 O O . ASP D 1 211 ? 116.671 -8.505 276.066 1.00 27.49 211 ASP D O 1
ATOM 7755 N N . LEU D 1 212 ? 117.357 -10.639 275.802 1.00 25.17 212 LEU D N 1
ATOM 7756 C CA . LEU D 1 212 ? 118.762 -10.274 275.991 1.00 26.32 212 LEU D CA 1
ATOM 7757 C C . LEU D 1 212 ? 119.242 -9.339 274.886 1.00 24.05 212 LEU D C 1
ATOM 7758 O O . LEU D 1 212 ? 120.046 -8.432 275.129 1.00 24.26 212 LEU D O 1
ATOM 7763 N N . GLU D 1 213 ? 118.770 -9.560 273.661 1.00 27.54 213 GLU D N 1
ATOM 7764 C CA . GLU D 1 213 ? 119.161 -8.712 272.541 1.00 29.84 213 GLU D CA 1
ATOM 7765 C C . GLU D 1 213 ? 118.711 -7.269 272.755 1.00 29.62 213 GLU D C 1
ATOM 7766 O O . GLU D 1 213 ? 119.480 -6.328 272.522 1.00 29.11 213 GLU D O 1
ATOM 7772 N N . ALA D 1 214 ? 117.466 -7.077 273.205 1.00 29.49 214 ALA D N 1
ATOM 7773 C CA . ALA D 1 214 ? 116.980 -5.738 273.534 1.00 29.95 214 ALA D CA 1
ATOM 7774 C C . ALA D 1 214 ? 117.784 -5.108 274.665 1.00 29.38 214 ALA D C 1
ATOM 7775 O O . ALA D 1 214 ? 118.122 -3.922 274.607 1.00 28.01 214 ALA D O 1
ATOM 7777 N N . CYS D 1 215 ? 118.081 -5.879 275.715 1.00 28.13 215 CYS D N 1
ATOM 7778 C CA . CYS D 1 215 ? 118.930 -5.369 276.787 1.00 31.42 215 CYS D CA 1
ATOM 7779 C C . CYS D 1 215 ? 120.285 -4.931 276.247 1.00 23.71 215 CYS D C 1
ATOM 7780 O O . CYS D 1 215 ? 120.781 -3.855 276.596 1.00 24.58 215 CYS D O 1
ATOM 7783 N N . ALA D 1 216 ? 120.882 -5.739 275.365 1.00 24.49 216 ALA D N 1
ATOM 7784 C CA . ALA D 1 216 ? 122.189 -5.379 274.824 1.00 22.29 216 ALA D CA 1
ATOM 7785 C C . ALA D 1 216 ? 122.090 -4.140 273.949 1.00 28.14 216 ALA D C 1
ATOM 7786 O O . ALA D 1 216 ? 122.968 -3.272 273.992 1.00 25.54 216 ALA D O 1
ATOM 7788 N N . GLN D 1 217 ? 121.002 -4.017 273.187 1.00 28.01 217 GLN D N 1
ATOM 7789 C CA . GLN D 1 217 ? 120.820 -2.823 272.370 1.00 31.20 217 GLN D CA 1
ATOM 7790 C C . GLN D 1 217 ? 120.701 -1.579 273.241 1.00 26.72 217 GLN D C 1
ATOM 7791 O O . GLN D 1 217 ? 121.293 -0.541 272.929 1.00 29.83 217 GLN D O 1
ATOM 7797 N N . ALA D 1 218 ? 119.963 -1.666 274.350 1.00 28.98 218 ALA D N 1
ATOM 7798 C CA . ALA D 1 218 ? 119.867 -0.511 275.237 1.00 28.03 218 ALA D CA 1
ATOM 7799 C C . ALA D 1 218 ? 121.214 -0.191 275.871 1.00 29.85 218 ALA D C 1
ATOM 7800 O O . ALA D 1 218 ? 121.546 0.980 276.075 1.00 29.60 218 ALA D O 1
ATOM 7802 N N . ALA D 1 219 ? 122.007 -1.221 276.187 1.00 28.81 219 ALA D N 1
ATOM 7803 C CA . ALA D 1 219 ? 123.341 -0.984 276.730 1.00 26.77 219 ALA D CA 1
ATOM 7804 C C . ALA D 1 219 ? 124.242 -0.329 275.687 1.00 24.96 219 ALA D C 1
ATOM 7805 O O . ALA D 1 219 ? 125.025 0.577 276.004 1.00 27.54 219 ALA D O 1
ATOM 7807 N N . ARG D 1 220 ? 124.122 -0.763 274.434 1.00 27.25 220 ARG D N 1
ATOM 7808 C CA . ARG D 1 220 ? 124.893 -0.165 273.352 1.00 26.11 220 ARG D CA 1
ATOM 7809 C C . ARG D 1 220 ? 124.667 1.347 273.268 1.00 27.28 220 ARG D C 1
ATOM 7810 O O . ARG D 1 220 ? 125.612 2.107 273.038 1.00 25.83 220 ARG D O 1
ATOM 7818 N N . GLU D 1 221 ? 123.436 1.809 273.522 1.00 29.10 221 GLU D N 1
ATOM 7819 C CA . GLU D 1 221 ? 123.139 3.234 273.365 1.00 31.80 221 GLU D CA 1
ATOM 7820 C C . GLU D 1 221 ? 123.789 4.092 274.442 1.00 32.92 221 GLU D C 1
ATOM 7821 O O . GLU D 1 221 ? 124.035 5.282 274.211 1.00 36.17 221 GLU D O 1
ATOM 7827 N N . GLU D 1 222 ? 124.074 3.521 275.613 1.00 27.67 222 GLU D N 1
ATOM 7828 C CA . GLU D 1 222 ? 124.635 4.254 276.740 1.00 29.69 222 GLU D CA 1
ATOM 7829 C C . GLU D 1 222 ? 126.129 3.990 276.942 1.00 28.32 222 GLU D C 1
ATOM 7830 O O . GLU D 1 222 ? 126.666 4.326 278.002 1.00 30.02 222 GLU D O 1
ATOM 7836 N N . SER D 1 223 ? 126.806 3.395 275.964 1.00 27.24 223 SER D N 1
ATOM 7837 C CA . SER D 1 223 ? 128.150 2.871 276.169 1.00 28.03 223 SER D CA 1
ATOM 7838 C C . SER D 1 223 ? 129.071 3.244 275.015 1.00 25.67 223 SER D C 1
ATOM 7839 O O . SER D 1 223 ? 128.624 3.603 273.922 1.00 27.13 223 SER D O 1
ATOM 7842 N N . ASP D 1 224 ? 130.375 3.129 275.279 1.00 24.96 224 ASP D N 1
ATOM 7843 C CA . ASP D 1 224 ? 131.426 3.319 274.288 1.00 28.08 224 ASP D CA 1
ATOM 7844 C C . ASP D 1 224 ? 131.756 1.991 273.619 1.00 28.44 224 ASP D C 1
ATOM 7845 O O . ASP D 1 224 ? 131.558 0.918 274.197 1.00 28.65 224 ASP D O 1
ATOM 7850 N N . ASP D 1 225 ? 132.276 2.061 272.397 1.00 22.63 225 ASP D N 1
ATOM 7851 C CA . ASP D 1 225 ? 132.751 0.863 271.717 1.00 25.19 225 ASP D CA 1
ATOM 7852 C C . ASP D 1 225 ? 134.271 0.719 271.784 1.00 24.37 225 ASP D C 1
ATOM 7853 O O . ASP D 1 225 ? 134.845 -0.070 271.027 1.00 23.49 225 ASP D O 1
ATOM 7858 N N . VAL D 1 226 ? 134.929 1.466 272.671 1.00 26.46 226 VAL D N 1
ATOM 7859 C CA . VAL D 1 226 ? 136.367 1.349 272.908 1.00 24.63 226 VAL D CA 1
ATOM 7860 C C . VAL D 1 226 ? 136.607 1.432 274.409 1.00 23.94 226 VAL D C 1
ATOM 7861 O O . VAL D 1 226 ? 136.037 2.288 275.092 1.00 22.29 226 VAL D O 1
ATOM 7865 N N . PHE D 1 227 ? 137.438 0.539 274.926 1.00 24.53 227 PHE D N 1
ATOM 7866 C CA . PHE D 1 227 ? 137.953 0.652 276.280 1.00 21.72 227 PHE D CA 1
ATOM 7867 C C . PHE D 1 227 ? 139.398 1.125 276.206 1.00 25.64 227 PHE D C 1
ATOM 7868 O O . PHE D 1 227 ? 140.215 0.495 275.532 1.00 22.34 227 PHE D O 1
ATOM 7876 N N . ALA D 1 228 ? 139.722 2.210 276.905 1.00 23.01 228 ALA D N 1
ATOM 7877 C CA . ALA D 1 228 ? 141.097 2.698 276.861 1.00 22.88 228 ALA D CA 1
ATOM 7878 C C . ALA D 1 228 ? 141.445 3.414 278.157 1.00 28.56 228 ALA D C 1
ATOM 7879 O O . ALA D 1 228 ? 140.673 4.254 278.627 1.00 32.54 228 ALA D O 1
ATOM 7881 N N . ILE D 1 229 ? 142.604 3.067 278.734 1.00 26.28 229 ILE D N 1
ATOM 7882 C CA . ILE D 1 229 ? 143.096 3.671 279.965 1.00 21.22 229 ILE D CA 1
ATOM 7883 C C . ILE D 1 229 ? 144.601 3.852 279.858 1.00 22.97 229 ILE D C 1
ATOM 7884 O O . ILE D 1 229 ? 145.304 3.050 279.232 1.00 25.82 229 ILE D O 1
ATOM 7889 N N . ARG D 1 230 ? 145.094 4.899 280.503 1.00 23.19 230 ARG D N 1
ATOM 7890 C CA . ARG D 1 230 ? 146.526 5.081 280.640 1.00 19.70 230 ARG D CA 1
ATOM 7891 C C . ARG D 1 230 ? 147.047 4.242 281.800 1.00 23.31 230 ARG D C 1
ATOM 7892 O O . ARG D 1 230 ? 146.343 3.991 282.784 1.00 22.44 230 ARG D O 1
ATOM 7900 N N . VAL D 1 231 ? 148.303 3.832 281.681 1.00 19.47 231 VAL D N 1
ATOM 7901 C CA . VAL D 1 231 ? 148.975 2.983 282.657 1.00 24.28 231 VAL D CA 1
ATOM 7902 C C . VAL D 1 231 ? 150.150 3.758 283.239 1.00 22.24 231 VAL D C 1
ATOM 7903 O O . VAL D 1 231 ? 150.878 4.421 282.501 1.00 22.19 231 VAL D O 1
ATOM 7907 N N . ASN D 1 232 ? 150.356 3.649 284.551 1.00 22.18 232 ASN D N 1
ATOM 7908 C CA . ASN D 1 232 ? 151.569 4.179 285.178 1.00 23.73 232 ASN D CA 1
ATOM 7909 C C . ASN D 1 232 ? 152.700 3.163 285.015 1.00 27.55 232 ASN D C 1
ATOM 7910 O O . ASN D 1 232 ? 152.734 2.149 285.718 1.00 25.01 232 ASN D O 1
ATOM 7915 N N . VAL D 1 233 ? 153.642 3.436 284.107 1.00 23.47 233 VAL D N 1
ATOM 7916 C CA . VAL D 1 233 ? 154.735 2.507 283.824 1.00 20.42 233 VAL D CA 1
ATOM 7917 C C . VAL D 1 233 ? 155.989 2.842 284.631 1.00 23.39 233 VAL D C 1
ATOM 7918 O O . VAL D 1 233 ? 157.060 2.287 284.371 1.00 21.19 233 VAL D O 1
ATOM 7922 N N . ASN D 1 234 ? 155.876 3.720 285.619 1.00 24.19 234 ASN D N 1
ATOM 7923 C CA . ASN D 1 234 ? 157.051 4.203 286.328 1.00 27.42 234 ASN D CA 1
ATOM 7924 C C . ASN D 1 234 ? 157.134 3.699 287.762 1.00 32.50 234 ASN D C 1
ATOM 7925 O O . ASN D 1 234 ? 157.793 4.329 288.590 1.00 35.80 234 ASN D O 1
ATOM 7930 N N . THR D 1 235 ? 156.491 2.570 288.074 1.00 24.91 235 THR D N 1
ATOM 7931 C CA . THR D 1 235 ? 156.545 2.040 289.430 1.00 24.69 235 THR D CA 1
ATOM 7932 C C . THR D 1 235 ? 156.583 0.516 289.423 1.00 24.78 235 THR D C 1
ATOM 7933 O O . THR D 1 235 ? 155.972 -0.121 288.549 1.00 26.05 235 THR D O 1
ATOM 7937 N N . PRO D 1 236 ? 157.337 -0.092 290.350 1.00 26.97 236 PRO D N 1
ATOM 7938 C CA . PRO D 1 236 ? 157.222 -1.539 290.576 1.00 27.44 236 PRO D CA 1
ATOM 7939 C C . PRO D 1 236 ? 156.053 -1.912 291.462 1.00 25.80 236 PRO D C 1
ATOM 7940 O O . PRO D 1 236 ? 155.730 -3.106 291.558 1.00 26.81 236 PRO D O 1
ATOM 7944 N N . ALA D 1 237 ? 155.445 -0.925 292.128 1.00 24.41 237 ALA D N 1
ATOM 7945 C CA . ALA D 1 237 ? 154.358 -1.167 293.067 1.00 26.56 237 ALA D CA 1
ATOM 7946 C C . ALA D 1 237 ? 153.197 -1.887 292.395 1.00 28.80 237 ALA D C 1
ATOM 7947 O O . ALA D 1 237 ? 152.883 -1.645 291.227 1.00 27.81 237 ALA D O 1
ATOM 7949 N N . ILE D 1 238 ? 152.558 -2.778 293.147 1.00 22.74 238 ILE D N 1
ATOM 7950 C CA . ILE D 1 238 ? 151.331 -3.436 292.732 1.00 26.71 238 ILE D CA 1
ATOM 7951 C C . ILE D 1 238 ? 150.188 -3.102 293.673 1.00 26.87 238 ILE D C 1
ATOM 7952 O O . ILE D 1 238 ? 149.122 -3.710 293.606 1.00 26.94 238 ILE D O 1
ATOM 7957 N N . ARG D 1 239 ? 150.399 -2.127 294.539 1.00 25.43 239 ARG D N 1
ATOM 7958 C CA . ARG D 1 239 ? 149.332 -1.589 295.358 1.00 29.38 239 ARG D CA 1
ATOM 7959 C C . ARG D 1 239 ? 148.182 -1.051 294.504 1.00 25.60 239 ARG D C 1
ATOM 7960 O O . ARG D 1 239 ? 148.403 -0.385 293.488 1.00 27.25 239 ARG D O 1
ATOM 7968 N N . TYR D 1 240 ? 146.947 -1.369 294.907 1.00 22.18 240 TYR D N 1
ATOM 7969 C CA . TYR D 1 240 ? 145.781 -0.946 294.144 1.00 21.32 240 TYR D CA 1
ATOM 7970 C C . TYR D 1 240 ? 145.493 0.533 294.347 1.00 24.32 240 TYR D C 1
ATOM 7971 O O . TYR D 1 240 ? 145.520 1.040 295.473 1.00 24.94 240 TYR D O 1
ATOM 7980 N N . LYS D 1 241 ? 145.183 1.218 293.247 1.00 19.25 241 LYS D N 1
ATOM 7981 C CA . LYS D 1 241 ? 144.924 2.660 293.268 1.00 25.04 241 LYS D CA 1
ATOM 7982 C C . LYS D 1 241 ? 143.764 2.933 292.322 1.00 23.40 241 LYS D C 1
ATOM 7983 O O . LYS D 1 241 ? 143.938 2.925 291.098 1.00 22.33 241 LYS D O 1
ATOM 7989 N N . ARG D 1 242 ? 142.581 3.165 292.901 1.00 21.29 242 ARG D N 1
ATOM 7990 C CA . ARG D 1 242 ? 141.376 3.405 292.118 1.00 20.43 242 ARG D CA 1
ATOM 7991 C C . ARG D 1 242 ? 141.411 4.747 291.394 1.00 22.57 242 ARG D C 1
ATOM 7992 O O . ARG D 1 242 ? 140.723 4.904 290.378 1.00 21.88 242 ARG D O 1
ATOM 8000 N N . PHE D 1 243 ? 142.185 5.702 291.910 1.00 22.50 243 PHE D N 1
ATOM 8001 C CA . PHE D 1 243 ? 142.375 7.030 291.329 1.00 22.70 243 PHE D CA 1
ATOM 8002 C C . PHE D 1 243 ? 143.858 7.181 291.035 1.00 22.22 243 PHE D C 1
ATOM 8003 O O . PHE D 1 243 ? 144.689 7.094 291.950 1.00 21.08 243 PHE D O 1
ATOM 8011 N N . GLN D 1 244 ? 144.198 7.392 289.771 1.00 23.19 244 GLN D N 1
ATOM 8012 C CA . GLN D 1 244 ? 145.595 7.553 289.415 1.00 22.10 244 GLN D CA 1
ATOM 8013 C C . GLN D 1 244 ? 145.892 8.851 288.675 1.00 21.88 244 GLN D C 1
ATOM 8014 O O . GLN D 1 244 ? 147.071 9.170 288.487 1.00 24.54 244 GLN D O 1
ATOM 8020 N N . LYS D 1 245 ? 144.869 9.620 288.290 1.00 22.10 245 LYS D N 1
ATOM 8021 C CA . LYS D 1 245 ? 145.044 10.968 287.745 1.00 28.95 245 LYS D CA 1
ATOM 8022 C C . LYS D 1 245 ? 146.034 10.982 286.582 1.00 30.17 245 LYS D C 1
ATOM 8023 O O . LYS D 1 245 ? 146.861 11.890 286.450 1.00 26.86 245 LYS D O 1
ATOM 8029 N N . LEU D 1 246 ? 145.956 9.956 285.729 1.00 26.48 246 LEU D N 1
ATOM 8030 C CA . LEU D 1 246 ? 146.853 9.871 284.583 1.00 25.89 246 LEU D CA 1
ATOM 8031 C C . LEU D 1 246 ? 146.342 10.643 283.377 1.00 29.31 246 LEU D C 1
ATOM 8032 O O . LEU D 1 246 ? 147.142 10.989 282.499 1.00 30.36 246 LEU D O 1
ATOM 8037 N N . GLY D 1 247 ? 145.048 10.908 283.315 1.00 26.19 247 GLY D N 1
ATOM 8038 C CA . GLY D 1 247 ? 144.452 11.542 282.157 1.00 35.82 247 GLY D CA 1
ATOM 8039 C C . GLY D 1 247 ? 143.739 10.553 281.249 1.00 32.33 247 GLY D C 1
ATOM 8040 O O . GLY D 1 247 ? 144.065 9.360 281.196 1.00 32.83 247 GLY D O 1
ATOM 8041 N N . GLU D 1 248 ? 142.745 11.058 280.521 1.00 31.14 248 GLU D N 1
ATOM 8042 C CA . GLU D 1 248 ? 141.964 10.243 279.605 1.00 35.96 248 GLU D CA 1
ATOM 8043 C C . GLU D 1 248 ? 142.794 9.860 278.382 1.00 33.56 248 GLU D C 1
ATOM 8044 O O . GLU D 1 248 ? 143.770 10.523 278.015 1.00 32.52 248 GLU D O 1
ATOM 8050 N N . VAL D 1 249 ? 142.411 8.753 277.771 1.00 30.64 249 VAL D N 1
ATOM 8051 C CA . VAL D 1 249 ? 142.892 8.390 276.449 1.00 35.26 249 VAL D CA 1
ATOM 8052 C C . VAL D 1 249 ? 141.904 8.937 275.434 1.00 40.25 249 VAL D C 1
ATOM 8053 O O . VAL D 1 249 ? 140.712 8.609 275.471 1.00 41.30 249 VAL D O 1
ATOM 8057 N N . LYS D 1 250 ? 142.391 9.761 274.526 1.00 36.87 250 LYS D N 1
ATOM 8058 C CA . LYS D 1 250 ? 141.597 10.154 273.376 1.00 49.59 250 LYS D CA 1
ATOM 8059 C C . LYS D 1 250 ? 141.940 9.212 272.223 1.00 49.02 250 LYS D C 1
ATOM 8060 O O . LYS D 1 250 ? 143.107 8.838 272.048 1.00 47.45 250 LYS D O 1
ATOM 8066 N N . VAL D 1 251 ? 140.910 8.790 271.473 1.00 54.36 251 VAL D N 1
ATOM 8067 C CA . VAL D 1 251 ? 141.029 7.792 270.407 1.00 59.03 251 VAL D CA 1
ATOM 8068 C C . VAL D 1 251 ? 140.820 8.470 269.059 1.00 68.29 251 VAL D C 1
ATOM 8069 O O . VAL D 1 251 ? 139.895 9.277 268.892 1.00 71.58 251 VAL D O 1
ATOM 8073 N N . GLU D 1 252 ? 141.683 8.139 268.095 1.00 71.35 252 GLU D N 1
ATOM 8074 C CA . GLU D 1 252 ? 141.689 8.800 266.793 1.00 77.46 252 GLU D CA 1
ATOM 8075 C C . GLU D 1 252 ? 140.384 8.547 266.040 1.00 82.60 252 GLU D C 1
ATOM 8076 O O . GLU D 1 252 ? 139.704 7.537 266.249 1.00 80.72 252 GLU D O 1
ATOM 8082 N N . GLU D 1 253 ? 140.046 9.480 265.148 1.00 94.00 253 GLU D N 1
ATOM 8083 C CA . GLU D 1 253 ? 138.781 9.467 264.402 1.00 97.94 253 GLU D CA 1
ATOM 8084 C C . GLU D 1 253 ? 137.575 9.316 265.331 1.00 95.56 253 GLU D C 1
ATOM 8085 O O . GLU D 1 253 ? 137.025 10.305 265.821 1.00 96.54 253 GLU D O 1
ATOM 8091 N N . ALA E 1 2 ? 203.763 -21.175 262.036 1.00 56.31 2 ALA E N 1
ATOM 8092 C CA . ALA E 1 2 ? 204.029 -20.713 260.678 1.00 50.69 2 ALA E CA 1
ATOM 8093 C C . ALA E 1 2 ? 202.820 -20.950 259.773 1.00 49.49 2 ALA E C 1
ATOM 8094 O O . ALA E 1 2 ? 202.625 -22.056 259.263 1.00 56.42 2 ALA E O 1
ATOM 8096 N N . LEU E 1 3 ? 202.023 -19.904 259.564 1.00 40.26 3 LEU E N 1
ATOM 8097 C CA . LEU E 1 3 ? 200.796 -20.035 258.791 1.00 32.06 3 LEU E CA 1
ATOM 8098 C C . LEU E 1 3 ? 201.093 -20.196 257.307 1.00 34.15 3 LEU E C 1
ATOM 8099 O O . LEU E 1 3 ? 202.081 -19.674 256.787 1.00 33.47 3 LEU E O 1
ATOM 8104 N N . LYS E 1 4 ? 200.223 -20.932 256.620 1.00 27.26 4 LYS E N 1
ATOM 8105 C CA . LYS E 1 4 ? 200.343 -21.142 255.184 1.00 29.27 4 LYS E CA 1
ATOM 8106 C C . LYS E 1 4 ? 199.090 -20.642 254.477 1.00 29.48 4 LYS E C 1
ATOM 8107 O O . LYS E 1 4 ? 197.965 -20.937 254.906 1.00 28.39 4 LYS E O 1
ATOM 8113 N N . ALA E 1 5 ? 199.293 -19.890 253.401 1.00 28.61 5 ALA E N 1
ATOM 8114 C CA . ALA E 1 5 ? 198.248 -19.515 252.456 1.00 26.78 5 ALA E CA 1
ATOM 8115 C C . ALA E 1 5 ? 198.464 -20.257 251.140 1.00 30.27 5 ALA E C 1
ATOM 8116 O O . ALA E 1 5 ? 199.583 -20.285 250.611 1.00 31.04 5 ALA E O 1
ATOM 8118 N N . LEU E 1 6 ? 197.401 -20.872 250.626 1.00 24.39 6 LEU E N 1
ATOM 8119 C CA . LEU E 1 6 ? 197.408 -21.530 249.325 1.00 21.77 6 LEU E CA 1
ATOM 8120 C C . LEU E 1 6 ? 196.519 -20.723 248.390 1.00 29.71 6 LEU E C 1
ATOM 8121 O O . LEU E 1 6 ? 195.350 -20.478 248.707 1.00 28.31 6 LEU E O 1
ATOM 8126 N N . ILE E 1 7 ? 197.071 -20.296 247.259 1.00 24.46 7 ILE E N 1
ATOM 8127 C CA . ILE E 1 7 ? 196.329 -19.541 246.260 1.00 24.80 7 ILE E CA 1
ATOM 8128 C C . ILE E 1 7 ? 196.171 -20.431 245.039 1.00 27.01 7 ILE E C 1
ATOM 8129 O O . ILE E 1 7 ? 197.166 -20.870 244.453 1.00 25.33 7 ILE E O 1
ATOM 8134 N N . LEU E 1 8 ? 194.917 -20.713 244.667 1.00 22.11 8 LEU E N 1
ATOM 8135 C CA . LEU E 1 8 ? 194.594 -21.576 243.534 1.00 23.92 8 LEU E CA 1
ATOM 8136 C C . LEU E 1 8 ? 194.161 -20.707 242.354 1.00 29.06 8 LEU E C 1
ATOM 8137 O O . LEU E 1 8 ? 193.072 -20.128 242.371 1.00 22.33 8 LEU E O 1
ATOM 8142 N N . ASN E 1 9 ? 195.018 -20.597 241.338 1.00 23.33 9 ASN E N 1
ATOM 8143 C CA . ASN E 1 9 ? 194.625 -19.980 240.077 1.00 24.48 9 ASN E CA 1
ATOM 8144 C C . ASN E 1 9 ? 193.829 -20.990 239.262 1.00 26.59 9 ASN E C 1
ATOM 8145 O O . ASN E 1 9 ? 194.364 -22.032 238.863 1.00 26.06 9 ASN E O 1
ATOM 8150 N N . THR E 1 10 ? 192.550 -20.691 239.007 1.00 22.55 10 THR E N 1
ATOM 8151 C CA . THR E 1 10 ? 191.669 -21.623 238.320 1.00 23.08 10 THR E CA 1
ATOM 8152 C C . THR E 1 10 ? 191.431 -21.239 236.858 1.00 23.27 10 THR E C 1
ATOM 8153 O O . THR E 1 10 ? 190.398 -21.596 236.277 1.00 22.99 10 THR E O 1
ATOM 8157 N N . THR E 1 11 ? 192.377 -20.530 236.244 1.00 23.87 11 THR E N 1
ATOM 8158 C CA . THR E 1 11 ? 192.308 -20.242 234.815 1.00 23.02 11 THR E CA 1
ATOM 8159 C C . THR E 1 11 ? 192.266 -21.533 233.998 1.00 21.47 11 THR E C 1
ATOM 8160 O O . THR E 1 11 ? 192.780 -22.577 234.408 1.00 26.65 11 THR E O 1
ATOM 8164 N N . LEU E 1 12 ? 191.647 -21.455 232.826 1.00 27.24 12 LEU E N 1
ATOM 8165 C CA . LEU E 1 12 ? 191.531 -22.613 231.953 1.00 21.95 12 LEU E CA 1
ATOM 8166 C C . LEU E 1 12 ? 192.728 -22.792 231.021 1.00 26.05 12 LEU E C 1
ATOM 8167 O O . LEU E 1 12 ? 192.744 -23.753 230.244 1.00 27.00 12 LEU E O 1
ATOM 8172 N N . ARG E 1 13 ? 193.727 -21.913 231.069 1.00 26.12 13 ARG E N 1
ATOM 8173 C CA . ARG E 1 13 ? 194.856 -22.002 230.146 1.00 29.86 13 ARG E CA 1
ATOM 8174 C C . ARG E 1 13 ? 196.087 -22.529 230.875 1.00 28.66 13 ARG E C 1
ATOM 8175 O O . ARG E 1 13 ? 196.437 -22.055 231.959 1.00 25.52 13 ARG E O 1
ATOM 8183 N N . ARG E 1 14 ? 196.713 -23.539 230.283 1.00 24.60 14 ARG E N 1
ATOM 8184 C CA . ARG E 1 14 ? 197.889 -24.175 230.863 1.00 26.73 14 ARG E CA 1
ATOM 8185 C C . ARG E 1 14 ? 199.082 -23.210 230.865 1.00 28.84 14 ARG E C 1
ATOM 8186 O O . ARG E 1 14 ? 199.242 -22.383 229.956 1.00 30.70 14 ARG E O 1
ATOM 8194 N N . SER E 1 15 ? 199.912 -23.303 231.910 1.00 23.66 15 SER E N 1
ATOM 8195 C CA . SER E 1 15 ? 201.193 -22.586 231.951 1.00 32.98 15 SER E CA 1
ATOM 8196 C C . SER E 1 15 ? 202.054 -22.993 230.750 1.00 28.11 15 SER E C 1
ATOM 8197 O O . SER E 1 15 ? 202.043 -24.158 230.357 1.00 27.54 15 SER E O 1
ATOM 8200 N N . PRO E 1 16 ? 202.832 -22.047 230.188 1.00 26.93 16 PRO E N 1
ATOM 8201 C CA . PRO E 1 16 ? 203.097 -20.699 230.701 1.00 28.44 16 PRO E CA 1
ATOM 8202 C C . PRO E 1 16 ? 202.254 -19.574 230.100 1.00 31.82 16 PRO E C 1
ATOM 8203 O O . PRO E 1 16 ? 202.667 -18.418 230.225 1.00 30.17 16 PRO E O 1
ATOM 8207 N N . SER E 1 17 ? 201.133 -19.898 229.452 1.00 30.49 17 SER E N 1
ATOM 8208 C CA . SER E 1 17 ? 200.280 -18.874 228.861 1.00 32.95 17 SER E CA 1
ATOM 8209 C C . SER E 1 17 ? 199.951 -17.779 229.874 1.00 34.56 17 SER E C 1
ATOM 8210 O O . SER E 1 17 ? 199.717 -18.046 231.057 1.00 30.98 17 SER E O 1
ATOM 8213 N N . ARG E 1 18 ? 199.952 -16.535 229.401 1.00 30.42 18 ARG E N 1
ATOM 8214 C CA . ARG E 1 18 ? 199.691 -15.397 230.275 1.00 34.24 18 ARG E CA 1
ATOM 8215 C C . ARG E 1 18 ? 198.260 -15.455 230.800 1.00 25.60 18 ARG E C 1
ATOM 8216 O O . ARG E 1 18 ? 197.316 -15.566 230.017 1.00 30.95 18 ARG E O 1
ATOM 8224 N N . SER E 1 19 ? 198.102 -15.357 232.119 1.00 28.37 19 SER E N 1
ATOM 8225 C CA . SER E 1 19 ? 196.793 -15.363 232.771 1.00 30.37 19 SER E CA 1
ATOM 8226 C C . SER E 1 19 ? 196.462 -13.975 233.308 1.00 23.39 19 SER E C 1
ATOM 8227 O O . SER E 1 19 ? 197.233 -13.413 234.086 1.00 26.88 19 SER E O 1
ATOM 8230 N N . GLN E 1 20 ? 195.301 -13.437 232.919 1.00 22.46 20 GLN E N 1
ATOM 8231 C CA . GLN E 1 20 ? 194.878 -12.157 233.485 1.00 23.54 20 GLN E CA 1
ATOM 8232 C C . GLN E 1 20 ? 194.771 -12.245 235.003 1.00 26.42 20 GLN E C 1
ATOM 8233 O O . GLN E 1 20 ? 195.198 -11.332 235.720 1.00 23.85 20 GLN E O 1
ATOM 8239 N N . THR E 1 21 ? 194.205 -13.346 235.509 1.00 28.55 21 THR E N 1
ATOM 8240 C CA . THR E 1 21 ? 193.983 -13.498 236.944 1.00 22.18 21 THR E CA 1
ATOM 8241 C C . THR E 1 21 ? 195.293 -13.543 237.719 1.00 26.54 21 THR E C 1
ATOM 8242 O O . THR E 1 21 ? 195.351 -13.094 238.868 1.00 23.50 21 THR E O 1
ATOM 8246 N N . GLN E 1 22 ? 196.349 -14.087 237.112 1.00 25.28 22 GLN E N 1
ATOM 8247 C CA . GLN E 1 22 ? 197.636 -14.175 237.795 1.00 28.71 22 GLN E CA 1
ATOM 8248 C C . GLN E 1 22 ? 198.142 -12.801 238.234 1.00 25.51 22 GLN E C 1
ATOM 8249 O O . GLN E 1 22 ? 198.905 -12.705 239.201 1.00 25.66 22 GLN E O 1
ATOM 8255 N N . GLY E 1 23 ? 197.714 -11.730 237.560 1.00 25.89 23 GLY E N 1
ATOM 8256 C CA . GLY E 1 23 ? 198.124 -10.395 237.976 1.00 27.81 23 GLY E CA 1
ATOM 8257 C C . GLY E 1 23 ? 197.702 -10.047 239.394 1.00 25.37 23 GLY E C 1
ATOM 8258 O O . GLY E 1 23 ? 198.461 -9.426 240.146 1.00 26.98 23 GLY E O 1
ATOM 8259 N N . LEU E 1 24 ? 196.478 -10.424 239.777 1.00 24.10 24 LEU E N 1
ATOM 8260 C CA . LEU E 1 24 ? 196.040 -10.192 241.150 1.00 22.49 24 LEU E CA 1
ATOM 8261 C C . LEU E 1 24 ? 196.822 -11.056 242.132 1.00 23.27 24 LEU E C 1
ATOM 8262 O O . LEU E 1 24 ? 197.177 -10.599 243.227 1.00 23.78 24 LEU E O 1
ATOM 8267 N N . ILE E 1 25 ? 197.100 -12.308 241.758 1.00 20.02 25 ILE E N 1
ATOM 8268 C CA . ILE E 1 25 ? 197.886 -13.180 242.626 1.00 23.16 25 ILE E CA 1
ATOM 8269 C C . ILE E 1 25 ? 199.260 -12.570 242.872 1.00 24.73 25 ILE E C 1
ATOM 8270 O O . ILE E 1 25 ? 199.780 -12.598 243.994 1.00 23.17 25 ILE E O 1
ATOM 8275 N N . ASP E 1 26 ? 199.862 -11.998 241.825 1.00 26.78 26 ASP E N 1
ATOM 8276 C CA . ASP E 1 26 ? 201.195 -11.427 241.967 1.00 25.99 26 ASP E CA 1
ATOM 8277 C C . ASP E 1 26 ? 201.216 -10.240 242.926 1.00 28.86 26 ASP E C 1
ATOM 8278 O O . ASP E 1 26 ? 202.248 -9.976 243.548 1.00 27.52 26 ASP E O 1
ATOM 8283 N N . LYS E 1 27 ? 200.109 -9.500 243.056 1.00 23.69 27 LYS E N 1
ATOM 8284 C CA . LYS E 1 27 ? 200.049 -8.487 244.109 1.00 25.47 27 LYS E CA 1
ATOM 8285 C C . LYS E 1 27 ? 199.920 -9.129 245.484 1.00 28.63 27 LYS E C 1
ATOM 8286 O O . LYS E 1 27 ? 200.545 -8.675 246.454 1.00 24.67 27 LYS E O 1
ATOM 8292 N N . ALA E 1 28 ? 199.112 -10.190 245.591 1.00 26.87 28 ALA E N 1
ATOM 8293 C CA . ALA E 1 28 ? 198.782 -10.733 246.907 1.00 27.24 28 ALA E CA 1
ATOM 8294 C C . ALA E 1 28 ? 199.975 -11.436 247.545 1.00 25.60 28 ALA E C 1
ATOM 8295 O O . ALA E 1 28 ? 200.212 -11.295 248.751 1.00 24.80 28 ALA E O 1
ATOM 8297 N N . VAL E 1 29 ? 200.743 -12.183 246.746 1.00 25.17 29 VAL E N 1
ATOM 8298 C CA . VAL E 1 29 ? 201.795 -13.035 247.311 1.00 26.67 29 VAL E CA 1
ATOM 8299 C C . VAL E 1 29 ? 202.788 -12.235 248.150 1.00 24.84 29 VAL E C 1
ATOM 8300 O O . VAL E 1 29 ? 202.998 -12.590 249.319 1.00 26.90 29 VAL E O 1
ATOM 8304 N N . PRO E 1 30 ? 203.398 -11.157 247.651 1.00 24.55 30 PRO E N 1
ATOM 8305 C CA . PRO E 1 30 ? 204.319 -10.412 248.521 1.00 29.11 30 PRO E CA 1
ATOM 8306 C C . PRO E 1 30 ? 203.644 -9.824 249.746 1.00 31.94 30 PRO E C 1
ATOM 8307 O O . PRO E 1 30 ? 204.289 -9.709 250.795 1.00 30.85 30 PRO E O 1
ATOM 8311 N N . LEU E 1 31 ? 202.358 -9.469 249.663 1.00 28.30 31 LEU E N 1
ATOM 8312 C CA . LEU E 1 31 ? 201.683 -8.951 250.846 1.00 23.02 31 LEU E CA 1
ATOM 8313 C C . LEU E 1 31 ? 201.576 -10.021 251.926 1.00 23.77 31 LEU E C 1
ATOM 8314 O O . LEU E 1 31 ? 201.770 -9.737 253.113 1.00 29.16 31 LEU E O 1
ATOM 8319 N N . TYR E 1 32 ? 201.270 -11.258 251.537 1.00 24.04 32 TYR E N 1
ATOM 8320 C CA . TYR E 1 32 ? 201.199 -12.327 252.528 1.00 24.94 32 TYR E CA 1
ATOM 8321 C C . TYR E 1 32 ? 202.568 -12.584 253.147 1.00 29.18 32 TYR E C 1
ATOM 8322 O O . TYR E 1 32 ? 202.686 -12.823 254.357 1.00 26.18 32 TYR E O 1
ATOM 8331 N N . GLU E 1 33 ? 203.618 -12.543 252.328 1.00 32.03 33 GLU E N 1
ATOM 8332 C CA . GLU E 1 33 ? 204.958 -12.794 252.848 1.00 33.29 33 GLU E CA 1
ATOM 8333 C C . GLU E 1 33 ? 205.366 -11.713 253.842 1.00 32.13 33 GLU E C 1
ATOM 8334 O O . GLU E 1 33 ? 205.958 -12.016 254.883 1.00 33.42 33 GLU E O 1
ATOM 8340 N N . LYS E 1 34 ? 204.996 -10.458 253.571 1.00 31.61 34 LYS E N 1
ATOM 8341 C CA . LYS E 1 34 ? 205.201 -9.393 254.548 1.00 33.19 34 LYS E CA 1
ATOM 8342 C C . LYS E 1 34 ? 204.474 -9.690 255.854 1.00 34.65 34 LYS E C 1
ATOM 8343 O O . LYS E 1 34 ? 204.963 -9.344 256.936 1.00 32.81 34 LYS E O 1
ATOM 8349 N N . GLU E 1 35 ? 203.299 -10.325 255.776 1.00 30.84 35 GLU E N 1
ATOM 8350 C CA . GLU E 1 35 ? 202.588 -10.740 256.981 1.00 29.47 35 GLU E CA 1
ATOM 8351 C C . GLU E 1 35 ? 203.278 -11.879 257.715 1.00 32.84 35 GLU E C 1
ATOM 8352 O O . GLU E 1 35 ? 202.818 -12.260 258.796 1.00 35.95 35 GLU E O 1
ATOM 8358 N N . GLY E 1 36 ? 204.345 -12.440 257.152 1.00 29.71 36 GLY E N 1
ATOM 8359 C CA . GLY E 1 36 ? 204.987 -13.584 257.761 1.00 31.38 36 GLY E CA 1
ATOM 8360 C C . GLY E 1 36 ? 204.320 -14.891 257.425 1.00 31.63 36 GLY E C 1
ATOM 8361 O O . GLY E 1 36 ? 204.392 -15.837 258.214 1.00 36.49 36 GLY E O 1
ATOM 8362 N N . ILE E 1 37 ? 203.672 -14.977 256.267 1.00 33.83 37 ILE E N 1
ATOM 8363 C CA . ILE E 1 37 ? 202.809 -16.101 255.935 1.00 31.81 37 ILE E CA 1
ATOM 8364 C C . ILE E 1 37 ? 203.368 -16.805 254.707 1.00 29.87 37 ILE E C 1
ATOM 8365 O O . ILE E 1 37 ? 203.504 -16.197 253.636 1.00 31.33 37 ILE E O 1
ATOM 8370 N N . GLU E 1 38 ? 203.715 -18.082 254.882 1.00 30.30 38 GLU E N 1
ATOM 8371 C CA . GLU E 1 38 ? 204.173 -18.948 253.800 1.00 33.78 38 GLU E CA 1
ATOM 8372 C C . GLU E 1 38 ? 203.115 -19.051 252.709 1.00 34.11 38 GLU E C 1
ATOM 8373 O O . GLU E 1 38 ? 201.977 -19.438 252.978 1.00 35.31 38 GLU E O 1
ATOM 8379 N N . THR E 1 39 ? 203.474 -18.730 251.475 1.00 30.70 39 THR E N 1
ATOM 8380 C CA . THR E 1 39 ? 202.484 -18.667 250.407 1.00 31.49 39 THR E CA 1
ATOM 8381 C C . THR E 1 39 ? 202.871 -19.596 249.263 1.00 30.88 39 THR E C 1
ATOM 8382 O O . THR E 1 39 ? 204.048 -19.700 248.910 1.00 33.17 39 THR E O 1
ATOM 8386 N N . GLU E 1 40 ? 201.878 -20.283 248.691 1.00 22.24 40 GLU E N 1
ATOM 8387 C CA . GLU E 1 40 ? 202.085 -21.154 247.545 1.00 22.58 40 GLU E CA 1
ATOM 8388 C C . GLU E 1 40 ? 200.963 -20.937 246.543 1.00 28.66 40 GLU E C 1
ATOM 8389 O O . GLU E 1 40 ? 199.792 -20.850 246.926 1.00 32.47 40 GLU E O 1
ATOM 8395 N N . VAL E 1 41 ? 201.322 -20.848 245.265 1.00 24.31 41 VAL E N 1
ATOM 8396 C CA . VAL E 1 41 ? 200.371 -20.690 244.170 1.00 25.51 41 VAL E CA 1
ATOM 8397 C C . VAL E 1 41 ? 200.364 -21.977 243.356 1.00 31.58 41 VAL E C 1
ATOM 8398 O O . VAL E 1 41 ? 201.427 -22.499 242.997 1.00 26.70 41 VAL E O 1
ATOM 8402 N N . VAL E 1 42 ? 199.171 -22.483 243.059 1.00 22.57 42 VAL E N 1
ATOM 8403 C CA . VAL E 1 42 ? 198.980 -23.627 242.174 1.00 22.23 42 VAL E CA 1
ATOM 8404 C C . VAL E 1 42 ? 198.033 -23.196 241.061 1.00 25.95 42 VAL E C 1
ATOM 8405 O O . VAL E 1 42 ? 196.959 -22.655 241.342 1.00 27.07 42 VAL E O 1
ATOM 8409 N N . ARG E 1 43 ? 198.432 -23.406 239.805 1.00 24.90 43 ARG E N 1
ATOM 8410 C CA . ARG E 1 43 ? 197.503 -23.265 238.682 1.00 25.00 43 ARG E CA 1
ATOM 8411 C C . ARG E 1 43 ? 196.891 -24.639 238.457 1.00 27.53 43 ARG E C 1
ATOM 8412 O O . ARG E 1 43 ? 197.532 -25.533 237.901 1.00 27.78 43 ARG E O 1
ATOM 8420 N N . VAL E 1 44 ? 195.643 -24.819 238.900 1.00 26.26 44 VAL E N 1
ATOM 8421 C CA . VAL E 1 44 ? 195.097 -26.170 238.999 1.00 27.70 44 VAL E CA 1
ATOM 8422 C C . VAL E 1 44 ? 194.957 -26.830 237.633 1.00 24.77 44 VAL E C 1
ATOM 8423 O O . VAL E 1 44 ? 194.981 -28.064 237.529 1.00 28.25 44 VAL E O 1
ATOM 8427 N N . ILE E 1 45 ? 194.817 -26.041 236.564 1.00 23.11 45 ILE E N 1
ATOM 8428 C CA . ILE E 1 45 ? 194.623 -26.643 235.250 1.00 24.46 45 ILE E CA 1
ATOM 8429 C C . ILE E 1 45 ? 195.887 -27.347 234.768 1.00 31.85 45 ILE E C 1
ATOM 8430 O O . ILE E 1 45 ? 195.815 -28.194 233.866 1.00 29.77 45 ILE E O 1
ATOM 8435 N N . ASP E 1 46 ? 197.043 -27.018 235.351 1.00 26.57 46 ASP E N 1
ATOM 8436 C CA . ASP E 1 46 ? 198.292 -27.692 235.015 1.00 32.62 46 ASP E CA 1
ATOM 8437 C C . ASP E 1 46 ? 198.322 -29.132 235.505 1.00 34.81 46 ASP E C 1
ATOM 8438 O O . ASP E 1 46 ? 199.195 -29.898 235.076 1.00 34.44 46 ASP E O 1
ATOM 8443 N N . HIS E 1 47 ? 197.391 -29.518 236.376 1.00 29.91 47 HIS E N 1
ATOM 8444 C CA . HIS E 1 47 ? 197.436 -30.788 237.081 1.00 28.83 47 HIS E CA 1
ATOM 8445 C C . HIS E 1 47 ? 196.244 -31.645 236.699 1.00 34.45 47 HIS E C 1
ATOM 8446 O O . HIS E 1 47 ? 195.184 -31.137 236.325 1.00 27.82 47 HIS E O 1
ATOM 8453 N N . ASP E 1 48 ? 196.440 -32.956 236.799 1.00 32.10 48 ASP E N 1
ATOM 8454 C CA . ASP E 1 48 ? 195.474 -33.942 236.334 1.00 35.37 48 ASP E CA 1
ATOM 8455 C C . ASP E 1 48 ? 194.477 -34.213 237.456 1.00 35.75 48 ASP E C 1
ATOM 8456 O O . ASP E 1 48 ? 194.805 -34.877 238.445 1.00 29.26 48 ASP E O 1
ATOM 8461 N N . ILE E 1 49 ? 193.266 -33.686 237.307 1.00 31.21 49 ILE E N 1
ATOM 8462 C CA . ILE E 1 49 ? 192.230 -33.766 238.327 1.00 32.62 49 ILE E CA 1
ATOM 8463 C C . ILE E 1 49 ? 191.001 -34.323 237.640 1.00 29.84 49 ILE E C 1
ATOM 8464 O O . ILE E 1 49 ? 190.441 -33.680 236.744 1.00 29.87 49 ILE E O 1
ATOM 8469 N N . GLU E 1 50 ? 190.601 -35.529 238.026 1.00 27.06 50 GLU E N 1
ATOM 8470 C CA . GLU E 1 50 ? 189.488 -36.188 237.367 1.00 27.14 50 GLU E CA 1
ATOM 8471 C C . GLU E 1 50 ? 188.160 -35.563 237.796 1.00 23.67 50 GLU E C 1
ATOM 8472 O O . GLU E 1 50 ? 187.885 -35.406 238.992 1.00 27.67 50 GLU E O 1
ATOM 8478 N N . GLN E 1 51 ? 187.352 -35.193 236.805 1.00 29.97 51 GLN E N 1
ATOM 8479 C CA . GLN E 1 51 ? 186.035 -34.592 236.995 1.00 31.39 51 GLN E CA 1
ATOM 8480 C C . GLN E 1 51 ? 184.924 -35.622 237.167 1.00 30.25 51 GLN E C 1
ATOM 8481 O O . GLN E 1 51 ? 183.900 -35.322 237.802 1.00 26.67 51 GLN E O 1
ATOM 8487 N N . GLU E 1 52 ? 185.083 -36.821 236.607 1.00 29.63 52 GLU E N 1
ATOM 8488 C CA . GLU E 1 52 ? 184.019 -37.815 236.685 1.00 31.05 52 GLU E CA 1
ATOM 8489 C C . GLU E 1 52 ? 183.844 -38.306 238.118 1.00 29.01 52 GLU E C 1
ATOM 8490 O O . GLU E 1 52 ? 184.770 -38.276 238.930 1.00 27.85 52 GLU E O 1
ATOM 8496 N N . TYR E 1 53 ? 182.624 -38.721 238.440 1.00 31.17 53 TYR E N 1
ATOM 8497 C CA . TYR E 1 53 ? 182.278 -39.109 239.796 1.00 30.59 53 TYR E CA 1
ATOM 8498 C C . TYR E 1 53 ? 181.958 -40.595 239.864 1.00 26.25 53 TYR E C 1
ATOM 8499 O O . TYR E 1 53 ? 181.279 -41.140 238.990 1.00 27.66 53 TYR E O 1
ATOM 8508 N N . TRP E 1 54 ? 182.402 -41.232 240.936 1.00 29.42 54 TRP E N 1
ATOM 8509 C CA . TRP E 1 54 ? 181.941 -42.571 241.250 1.00 26.72 54 TRP E CA 1
ATOM 8510 C C . TRP E 1 54 ? 181.831 -42.718 242.761 1.00 25.54 54 TRP E C 1
ATOM 8511 O O . TRP E 1 54 ? 182.665 -42.196 243.506 1.00 29.91 54 TRP E O 1
ATOM 8522 N N . ASP E 1 55 ? 180.789 -43.419 243.214 1.00 27.51 55 ASP E N 1
ATOM 8523 C CA . ASP E 1 55 ? 180.811 -44.056 244.524 1.00 31.07 55 ASP E CA 1
ATOM 8524 C C . ASP E 1 55 ? 180.109 -45.404 244.397 1.00 25.88 55 ASP E C 1
ATOM 8525 O O . ASP E 1 55 ? 179.612 -45.768 243.327 1.00 29.38 55 ASP E O 1
ATOM 8530 N N . ASP E 1 56 ? 180.055 -46.145 245.501 1.00 29.55 56 ASP E N 1
ATOM 8531 C CA . ASP E 1 56 ? 179.681 -47.552 245.411 1.00 31.68 56 ASP E CA 1
ATOM 8532 C C . ASP E 1 56 ? 178.212 -47.768 245.063 1.00 38.25 56 ASP E C 1
ATOM 8533 O O . ASP E 1 56 ? 177.824 -48.910 244.805 1.00 40.04 56 ASP E O 1
ATOM 8538 N N . TYR E 1 57 ? 177.389 -46.717 245.019 1.00 31.29 57 TYR E N 1
ATOM 8539 C CA . TYR E 1 57 ? 176.049 -46.875 244.467 1.00 34.42 57 TYR E CA 1
ATOM 8540 C C . TYR E 1 57 ? 176.049 -46.908 242.947 1.00 28.85 57 TYR E C 1
ATOM 8541 O O . TYR E 1 57 ? 175.063 -47.344 242.349 1.00 32.40 57 TYR E O 1
ATOM 8550 N N . ASP E 1 58 ? 177.121 -46.452 242.308 1.00 28.85 58 ASP E N 1
ATOM 8551 C CA . ASP E 1 58 ? 177.159 -46.368 240.860 1.00 28.85 58 ASP E CA 1
ATOM 8552 C C . ASP E 1 58 ? 177.598 -47.699 240.261 1.00 31.83 58 ASP E C 1
ATOM 8553 O O . ASP E 1 58 ? 177.998 -48.628 240.967 1.00 35.74 58 ASP E O 1
ATOM 8558 N N . ASP E 1 59 ? 177.539 -47.775 238.935 1.00 33.76 59 ASP E N 1
ATOM 8559 C CA . ASP E 1 59 ? 178.057 -48.942 238.237 1.00 33.99 59 ASP E CA 1
ATOM 8560 C C . ASP E 1 59 ? 179.575 -48.997 238.362 1.00 36.34 59 ASP E C 1
ATOM 8561 O O . ASP E 1 59 ? 180.269 -47.992 238.175 1.00 31.89 59 ASP E O 1
ATOM 8566 N N . TRP E 1 60 ? 180.089 -50.191 238.670 1.00 33.65 60 TRP E N 1
ATOM 8567 C CA . TRP E 1 60 ? 181.498 -50.321 239.018 1.00 36.56 60 TRP E CA 1
ATOM 8568 C C . TRP E 1 60 ? 182.399 -50.085 237.815 1.00 35.45 60 TRP E C 1
ATOM 8569 O O . TRP E 1 60 ? 183.403 -49.368 237.914 1.00 35.04 60 TRP E O 1
ATOM 8580 N N . ASN E 1 61 ? 182.091 -50.725 236.684 1.00 32.01 61 ASN E N 1
ATOM 8581 C CA . ASN E 1 61 ? 182.927 -50.545 235.502 1.00 32.62 61 ASN E CA 1
ATOM 8582 C C . ASN E 1 61 ? 182.838 -49.118 234.982 1.00 37.01 61 ASN E C 1
ATOM 8583 O O . ASN E 1 61 ? 183.839 -48.552 234.531 1.00 35.98 61 ASN E O 1
ATOM 8588 N N . ALA E 1 62 ? 181.643 -48.527 235.027 1.00 37.96 62 ALA E N 1
ATOM 8589 C CA . ALA E 1 62 ? 181.477 -47.164 234.536 1.00 39.34 62 ALA E CA 1
ATOM 8590 C C . ALA E 1 62 ? 182.377 -46.191 235.284 1.00 34.49 62 ALA E C 1
ATOM 8591 O O . ALA E 1 62 ? 182.912 -45.255 234.680 1.00 33.18 62 ALA E O 1
ATOM 8593 N N . GLY E 1 63 ? 182.594 -46.420 236.579 1.00 33.11 63 GLY E N 1
ATOM 8594 C CA . GLY E 1 63 ? 183.380 -45.531 237.407 1.00 33.82 63 GLY E CA 1
ATOM 8595 C C . GLY E 1 63 ? 184.874 -45.744 237.384 1.00 35.25 63 GLY E C 1
ATOM 8596 O O . GLY E 1 63 ? 185.579 -45.146 238.201 1.00 31.24 63 GLY E O 1
ATOM 8597 N N . GLU E 1 64 ? 185.386 -46.574 236.470 1.00 35.88 64 GLU E N 1
ATOM 8598 C CA . GLU E 1 64 ? 186.822 -46.846 236.437 1.00 35.81 64 GLU E CA 1
ATOM 8599 C C . GLU E 1 64 ? 187.625 -45.569 236.232 1.00 29.54 64 GLU E C 1
ATOM 8600 O O . GLU E 1 64 ? 188.597 -45.308 236.952 1.00 31.37 64 GLU E O 1
ATOM 8606 N N . LYS E 1 65 ? 187.233 -44.761 235.244 1.00 33.58 65 LYS E N 1
ATOM 8607 C CA . LYS E 1 65 ? 187.941 -43.510 234.994 1.00 33.29 65 LYS E CA 1
ATOM 8608 C C . LYS E 1 65 ? 187.839 -42.572 236.191 1.00 33.34 65 LYS E C 1
ATOM 8609 O O . LYS E 1 65 ? 188.816 -41.911 236.560 1.00 32.46 65 LYS E O 1
ATOM 8615 N N . ALA E 1 66 ? 186.667 -42.512 236.823 1.00 33.23 66 ALA E N 1
ATOM 8616 C CA . ALA E 1 66 ? 186.516 -41.662 238.000 1.00 32.67 66 ALA E CA 1
ATOM 8617 C C . ALA E 1 66 ? 187.421 -42.103 239.146 1.00 32.32 66 ALA E C 1
ATOM 8618 O O . ALA E 1 66 ? 187.857 -41.263 239.946 1.00 29.26 66 ALA E O 1
ATOM 8620 N N . ARG E 1 67 ? 187.714 -43.408 239.248 1.00 30.01 67 ARG E N 1
ATOM 8621 C CA . ARG E 1 67 ? 188.534 -43.940 240.334 1.00 31.91 67 ARG E CA 1
ATOM 8622 C C . ARG E 1 67 ? 190.031 -43.877 240.057 1.00 33.22 67 ARG E C 1
ATOM 8623 O O . ARG E 1 67 ? 190.818 -44.143 240.968 1.00 32.47 67 ARG E O 1
ATOM 8631 N N . ARG E 1 68 ? 190.439 -43.523 238.839 1.00 32.28 68 ARG E N 1
ATOM 8632 C CA . ARG E 1 68 ? 191.833 -43.641 238.438 1.00 35.18 68 ARG E CA 1
ATOM 8633 C C . ARG E 1 68 ? 192.750 -42.799 239.331 1.00 38.62 68 ARG E C 1
ATOM 8634 O O . ARG E 1 68 ? 192.315 -41.955 240.126 1.00 35.55 68 ARG E O 1
ATOM 8642 N N . GLU E 1 69 ? 194.048 -43.056 239.207 1.00 39.51 69 GLU E N 1
ATOM 8643 C CA . GLU E 1 69 ? 195.027 -42.276 239.948 1.00 40.27 69 GLU E CA 1
ATOM 8644 C C . GLU E 1 69 ? 195.213 -40.929 239.269 1.00 36.07 69 GLU E C 1
ATOM 8645 O O . GLU E 1 69 ? 195.369 -40.855 238.045 1.00 36.60 69 GLU E O 1
ATOM 8651 N N . ASP E 1 70 ? 195.163 -39.866 240.060 1.00 36.88 70 ASP E N 1
ATOM 8652 C CA . ASP E 1 70 ? 195.346 -38.520 239.544 1.00 33.61 70 ASP E CA 1
ATOM 8653 C C . ASP E 1 70 ? 196.069 -37.710 240.610 1.00 33.27 70 ASP E C 1
ATOM 8654 O O . ASP E 1 70 ? 196.617 -38.261 241.570 1.00 30.43 70 ASP E O 1
ATOM 8659 N N . GLU E 1 71 ? 196.065 -36.391 240.447 1.00 33.87 71 GLU E N 1
ATOM 8660 C CA . GLU E 1 71 ? 196.772 -35.502 241.352 1.00 30.00 71 GLU E CA 1
ATOM 8661 C C . GLU E 1 71 ? 195.864 -34.893 242.414 1.00 30.05 71 GLU E C 1
ATOM 8662 O O . GLU E 1 71 ? 196.285 -33.972 243.119 1.00 31.37 71 GLU E O 1
ATOM 8668 N N . TRP E 1 72 ? 194.639 -35.381 242.548 1.00 32.30 72 TRP E N 1
ATOM 8669 C CA . TRP E 1 72 ? 193.726 -34.789 243.520 1.00 31.03 72 TRP E CA 1
ATOM 8670 C C . TRP E 1 72 ? 194.181 -35.040 244.956 1.00 28.00 72 TRP E C 1
ATOM 8671 O O . TRP E 1 72 ? 194.139 -34.106 245.766 1.00 26.12 72 TRP E O 1
ATOM 8682 N N . PRO E 1 73 ? 194.642 -36.247 245.330 1.00 33.67 73 PRO E N 1
ATOM 8683 C CA . PRO E 1 73 ? 195.150 -36.411 246.707 1.00 27.74 73 PRO E CA 1
ATOM 8684 C C . PRO E 1 73 ? 196.273 -35.449 247.051 1.00 32.08 73 PRO E C 1
ATOM 8685 O O . PRO E 1 73 ? 196.343 -34.948 248.184 1.00 29.60 73 PRO E O 1
ATOM 8689 N N . TRP E 1 74 ? 197.154 -35.171 246.091 1.00 28.07 74 TRP E N 1
ATOM 8690 C CA . TRP E 1 74 ? 198.218 -34.195 246.309 1.00 31.44 74 TRP E CA 1
ATOM 8691 C C . TRP E 1 74 ? 197.643 -32.810 246.603 1.00 28.18 74 TRP E C 1
ATOM 8692 O O . TRP E 1 74 ? 198.058 -32.143 247.554 1.00 27.42 74 TRP E O 1
ATOM 8703 N N . LEU E 1 75 ? 196.664 -32.376 245.803 1.00 30.80 75 LEU E N 1
ATOM 8704 C CA . LEU E 1 75 ? 196.079 -31.045 245.975 1.00 29.10 75 LEU E CA 1
ATOM 8705 C C . LEU E 1 75 ? 195.246 -30.960 247.250 1.00 28.10 75 LEU E C 1
ATOM 8706 O O . LEU E 1 75 ? 195.343 -29.980 248.000 1.00 24.97 75 LEU E O 1
ATOM 8711 N N . LEU E 1 76 ? 194.426 -31.979 247.515 1.00 29.02 76 LEU E N 1
ATOM 8712 C CA . LEU E 1 76 ? 193.600 -31.975 248.723 1.00 27.68 76 LEU E CA 1
ATOM 8713 C C . LEU E 1 76 ? 194.461 -31.892 249.978 1.00 31.13 76 LEU E C 1
ATOM 8714 O O . LEU E 1 76 ? 194.102 -31.209 250.948 1.00 27.86 76 LEU E O 1
ATOM 8719 N N . GLU E 1 77 ? 195.624 -32.551 249.969 1.00 30.94 77 GLU E N 1
ATOM 8720 C CA . GLU E 1 77 ? 196.517 -32.461 251.115 1.00 28.86 77 GLU E CA 1
ATOM 8721 C C . GLU E 1 77 ? 197.035 -31.042 251.308 1.00 24.89 77 GLU E C 1
ATOM 8722 O O . GLU E 1 77 ? 197.141 -30.561 252.442 1.00 28.24 77 GLU E O 1
ATOM 8728 N N . LYS E 1 78 ? 197.372 -30.355 250.214 1.00 27.63 78 LYS E N 1
ATOM 8729 C CA . LYS E 1 78 ? 197.772 -28.953 250.321 1.00 25.93 78 LYS E CA 1
ATOM 8730 C C . LYS E 1 78 ? 196.638 -28.091 250.865 1.00 25.23 78 LYS E C 1
ATOM 8731 O O . LYS E 1 78 ? 196.872 -27.172 251.659 1.00 29.01 78 LYS E O 1
ATOM 8737 N N . ILE E 1 79 ? 195.404 -28.377 250.452 1.00 26.68 79 ILE E N 1
ATOM 8738 C CA . ILE E 1 79 ? 194.256 -27.640 250.979 1.00 29.98 79 ILE E CA 1
ATOM 8739 C C . ILE E 1 79 ? 194.059 -27.936 252.464 1.00 29.93 79 ILE E C 1
ATOM 8740 O O . ILE E 1 79 ? 193.838 -27.024 253.273 1.00 26.60 79 ILE E O 1
ATOM 8745 N N . ARG E 1 80 ? 194.148 -29.213 252.854 1.00 29.11 80 ARG E N 1
ATOM 8746 C CA . ARG E 1 80 ? 193.997 -29.554 254.268 1.00 28.07 80 ARG E CA 1
ATOM 8747 C C . ARG E 1 80 ? 195.080 -28.919 255.133 1.00 32.53 80 ARG E C 1
ATOM 8748 O O . ARG E 1 80 ? 194.848 -28.641 256.316 1.00 28.74 80 ARG E O 1
ATOM 8756 N N . GLU E 1 81 ? 196.265 -28.685 254.574 1.00 31.33 81 GLU E N 1
ATOM 8757 C CA . GLU E 1 81 ? 197.347 -28.103 255.355 1.00 31.50 81 GLU E CA 1
ATOM 8758 C C . GLU E 1 81 ? 197.341 -26.578 255.380 1.00 30.43 81 GLU E C 1
ATOM 8759 O O . GLU E 1 81 ? 197.929 -25.992 256.293 1.00 32.08 81 GLU E O 1
ATOM 8765 N N . ALA E 1 82 ? 196.717 -25.917 254.407 1.00 27.96 82 ALA E N 1
ATOM 8766 C CA . ALA E 1 82 ? 196.791 -24.461 254.331 1.00 24.34 82 ALA E CA 1
ATOM 8767 C C . ALA E 1 82 ? 195.802 -23.841 255.303 1.00 28.34 82 ALA E C 1
ATOM 8768 O O . ALA E 1 82 ? 194.633 -24.244 255.354 1.00 30.10 82 ALA E O 1
ATOM 8770 N N . ASP E 1 83 ? 196.268 -22.857 256.076 1.00 22.11 83 ASP E N 1
ATOM 8771 C CA . ASP E 1 83 ? 195.387 -22.171 257.013 1.00 26.61 83 ASP E CA 1
ATOM 8772 C C . ASP E 1 83 ? 194.502 -21.145 256.309 1.00 22.99 83 ASP E C 1
ATOM 8773 O O . ASP E 1 83 ? 193.403 -20.845 256.787 1.00 25.51 83 ASP E O 1
ATOM 8778 N N . ILE E 1 84 ? 194.960 -20.616 255.183 1.00 21.17 84 ILE E N 1
ATOM 8779 C CA . ILE E 1 84 ? 194.211 -19.674 254.360 1.00 23.28 84 ILE E CA 1
ATOM 8780 C C . ILE E 1 84 ? 194.127 -20.251 252.956 1.00 22.49 84 ILE E C 1
ATOM 8781 O O . ILE E 1 84 ? 195.155 -20.610 252.372 1.00 27.29 84 ILE E O 1
ATOM 8786 N N . LEU E 1 85 ? 192.910 -20.356 252.424 1.00 21.84 85 LEU E N 1
ATOM 8787 C CA . LEU E 1 85 ? 192.675 -20.739 251.039 1.00 25.09 85 LEU E CA 1
ATOM 8788 C C . LEU E 1 85 ? 192.159 -19.521 250.288 1.00 24.54 85 LEU E C 1
ATOM 8789 O O . LEU E 1 85 ? 191.169 -18.902 250.702 1.00 21.58 85 LEU E O 1
ATOM 8794 N N . VAL E 1 86 ? 192.837 -19.170 249.204 1.00 21.91 86 VAL E N 1
ATOM 8795 C CA . VAL E 1 86 ? 192.414 -18.095 248.315 1.00 22.31 86 VAL E CA 1
ATOM 8796 C C . VAL E 1 86 ? 192.130 -18.727 246.960 1.00 23.76 86 VAL E C 1
ATOM 8797 O O . VAL E 1 86 ? 193.049 -19.183 246.268 1.00 25.31 86 VAL E O 1
ATOM 8801 N N . ILE E 1 87 ? 190.858 -18.794 246.593 1.00 23.91 87 ILE E N 1
ATOM 8802 C CA . ILE E 1 87 ? 190.494 -19.109 245.219 1.00 24.93 87 ILE E CA 1
ATOM 8803 C C . ILE E 1 87 ? 190.739 -17.862 244.378 1.00 22.87 87 ILE E C 1
ATOM 8804 O O . ILE E 1 87 ? 190.220 -16.788 244.683 1.00 23.44 87 ILE E O 1
ATOM 8809 N N . ALA E 1 88 ? 191.547 -17.995 243.337 1.00 19.90 88 ALA E N 1
ATOM 8810 C CA . ALA E 1 88 ? 191.816 -16.909 242.405 1.00 19.34 88 ALA E CA 1
ATOM 8811 C C . ALA E 1 88 ? 191.231 -17.336 241.068 1.00 23.43 88 ALA E C 1
ATOM 8812 O O . ALA E 1 88 ? 191.829 -18.136 240.345 1.00 25.90 88 ALA E O 1
ATOM 8814 N N . THR E 1 89 ? 190.045 -16.826 240.742 1.00 21.49 89 THR E N 1
ATOM 8815 C CA . THR E 1 89 ? 189.319 -17.375 239.615 1.00 21.92 89 THR E CA 1
ATOM 8816 C C . THR E 1 89 ? 188.965 -16.275 238.625 1.00 19.40 89 THR E C 1
ATOM 8817 O O . THR E 1 89 ? 188.505 -15.189 239.031 1.00 20.16 89 THR E O 1
ATOM 8821 N N . PRO E 1 90 ? 189.174 -16.506 237.336 1.00 22.63 90 PRO E N 1
ATOM 8822 C CA . PRO E 1 90 ? 188.457 -15.721 236.335 1.00 22.53 90 PRO E CA 1
ATOM 8823 C C . PRO E 1 90 ? 186.975 -16.000 236.461 1.00 22.40 90 PRO E C 1
ATOM 8824 O O . PRO E 1 90 ? 186.525 -16.951 237.106 1.00 22.37 90 PRO E O 1
ATOM 8828 N N . ILE E 1 91 ? 186.209 -15.173 235.783 1.00 21.82 91 ILE E N 1
ATOM 8829 C CA . ILE E 1 91 ? 184.772 -15.311 235.752 1.00 18.57 91 ILE E CA 1
ATOM 8830 C C . ILE E 1 91 ? 184.404 -15.862 234.383 1.00 19.96 91 ILE E C 1
ATOM 8831 O O . ILE E 1 91 ? 184.799 -15.298 233.357 1.00 23.12 91 ILE E O 1
ATOM 8836 N N . THR E 1 92 ? 183.689 -16.989 234.360 1.00 19.93 92 THR E N 1
ATOM 8837 C CA . THR E 1 92 ? 183.019 -17.447 233.147 1.00 21.66 92 THR E CA 1
ATOM 8838 C C . THR E 1 92 ? 181.536 -17.637 233.432 1.00 21.22 92 THR E C 1
ATOM 8839 O O . THR E 1 92 ? 181.166 -18.271 234.431 1.00 23.39 92 THR E O 1
ATOM 8843 N N . LEU E 1 93 ? 180.696 -17.082 232.559 1.00 22.85 93 LEU E N 1
ATOM 8844 C CA . LEU E 1 93 ? 179.245 -17.287 232.609 1.00 24.27 93 LEU E CA 1
ATOM 8845 C C . LEU E 1 93 ? 178.648 -16.781 233.918 1.00 25.88 93 LEU E C 1
ATOM 8846 O O . LEU E 1 93 ? 177.696 -17.373 234.433 1.00 22.73 93 LEU E O 1
ATOM 8851 N N . ASN E 1 94 ? 179.218 -15.699 234.466 1.00 22.45 94 ASN E N 1
ATOM 8852 C CA . ASN E 1 94 ? 178.823 -15.135 235.764 1.00 22.95 94 ASN E CA 1
ATOM 8853 C C . ASN E 1 94 ? 179.091 -16.115 236.906 1.00 23.18 94 ASN E C 1
ATOM 8854 O O . ASN E 1 94 ? 178.483 -16.020 237.971 1.00 20.09 94 ASN E O 1
ATOM 8859 N N . MET E 1 95 ? 180.004 -17.065 236.703 1.00 23.93 95 MET E N 1
ATOM 8860 C CA . MET E 1 95 ? 180.386 -18.036 237.713 1.00 17.51 95 MET E CA 1
ATOM 8861 C C . MET E 1 95 ? 181.902 -18.020 237.856 1.00 18.94 95 MET E C 1
ATOM 8862 O O . MET E 1 95 ? 182.602 -17.324 237.123 1.00 20.18 95 MET E O 1
ATOM 8867 N N . CYS E 1 96 ? 182.405 -18.761 238.839 1.00 19.50 96 CYS E N 1
ATOM 8868 C CA . CYS E 1 96 ? 183.814 -19.141 238.802 1.00 19.15 96 CYS E CA 1
ATOM 8869 C C . CYS E 1 96 ? 184.067 -19.958 237.530 1.00 18.07 96 CYS E C 1
ATOM 8870 O O . CYS E 1 96 ? 183.140 -20.299 236.804 1.00 21.76 96 CYS E O 1
ATOM 8873 N N . THR E 1 97 ? 185.330 -20.295 237.255 1.00 21.13 97 THR E N 1
ATOM 8874 C CA . THR E 1 97 ? 185.568 -21.149 236.087 1.00 20.61 97 THR E CA 1
ATOM 8875 C C . THR E 1 97 ? 185.137 -22.590 236.356 1.00 21.71 97 THR E C 1
ATOM 8876 O O . THR E 1 97 ? 185.010 -23.024 237.502 1.00 21.07 97 THR E O 1
ATOM 8880 N N . SER E 1 98 ? 184.955 -23.358 235.272 1.00 21.65 98 SER E N 1
ATOM 8881 C CA . SER E 1 98 ? 184.642 -24.778 235.447 1.00 21.54 98 SER E CA 1
ATOM 8882 C C . SER E 1 98 ? 185.755 -25.512 236.189 1.00 24.35 98 SER E C 1
ATOM 8883 O O . SER E 1 98 ? 185.500 -26.533 236.831 1.00 23.68 98 SER E O 1
ATOM 8886 N N . ALA E 1 99 ? 186.989 -25.003 236.133 1.00 24.13 99 ALA E N 1
ATOM 8887 C CA . ALA E 1 99 ? 188.077 -25.642 236.870 1.00 23.56 99 ALA E CA 1
ATOM 8888 C C . ALA E 1 99 ? 187.945 -25.406 238.365 1.00 24.76 99 ALA E C 1
ATOM 8889 O O . ALA E 1 99 ? 188.179 -26.320 239.167 1.00 24.63 99 ALA E O 1
ATOM 8891 N N . ALA E 1 100 ? 187.595 -24.180 238.761 1.00 22.95 100 ALA E N 1
ATOM 8892 C CA . ALA E 1 100 ? 187.249 -23.925 240.153 1.00 22.65 100 ALA E CA 1
ATOM 8893 C C . ALA E 1 100 ? 186.087 -24.811 240.579 1.00 24.16 100 ALA E C 1
ATOM 8894 O O . ALA E 1 100 ? 186.089 -25.379 241.679 1.00 22.51 100 ALA E O 1
ATOM 8896 N N . HIS E 1 101 ? 185.101 -24.941 239.693 1.00 23.20 101 HIS E N 1
ATOM 8897 C CA . HIS E 1 101 ? 183.892 -25.715 239.948 1.00 21.38 101 HIS E CA 1
ATOM 8898 C C . HIS E 1 101 ? 184.218 -27.177 240.242 1.00 22.97 101 HIS E C 1
ATOM 8899 O O . HIS E 1 101 ? 183.684 -27.769 241.192 1.00 22.51 101 HIS E O 1
ATOM 8906 N N . VAL E 1 102 ? 185.096 -27.776 239.431 1.00 22.11 102 VAL E N 1
ATOM 8907 C CA . VAL E 1 102 ? 185.503 -29.164 239.662 1.00 22.11 102 VAL E CA 1
ATOM 8908 C C . VAL E 1 102 ? 186.170 -29.303 241.022 1.00 23.23 102 VAL E C 1
ATOM 8909 O O . VAL E 1 102 ? 185.867 -30.225 241.789 1.00 25.91 102 VAL E O 1
ATOM 8913 N N . ILE E 1 103 ? 187.106 -28.399 241.333 1.00 22.43 103 ILE E N 1
ATOM 8914 C CA . ILE E 1 103 ? 187.801 -28.449 242.620 1.00 23.65 103 ILE E CA 1
ATOM 8915 C C . ILE E 1 103 ? 186.811 -28.367 243.772 1.00 25.75 103 ILE E C 1
ATOM 8916 O O . ILE E 1 103 ? 186.908 -29.112 244.758 1.00 25.85 103 ILE E O 1
ATOM 8921 N N . LEU E 1 104 ? 185.866 -27.429 243.685 1.00 25.22 104 LEU E N 1
ATOM 8922 C CA . LEU E 1 104 ? 184.894 -27.266 244.760 1.00 22.74 104 LEU E CA 1
ATOM 8923 C C . LEU E 1 104 ? 183.983 -28.485 244.868 1.00 22.08 104 LEU E C 1
ATOM 8924 O O . LEU E 1 104 ? 183.649 -28.905 245.976 1.00 22.87 104 LEU E O 1
ATOM 8929 N N . GLU E 1 105 ? 183.584 -29.079 243.733 1.00 21.16 105 GLU E N 1
ATOM 8930 C CA . GLU E 1 105 ? 182.790 -30.308 243.790 1.00 24.70 105 GLU E CA 1
ATOM 8931 C C . GLU E 1 105 ? 183.521 -31.389 244.575 1.00 26.08 105 GLU E C 1
ATOM 8932 O O . GLU E 1 105 ? 182.946 -32.020 245.467 1.00 23.84 105 GLU E O 1
ATOM 8938 N N . LYS E 1 106 ? 184.809 -31.595 244.272 1.00 24.76 106 LYS E N 1
ATOM 8939 C CA . LYS E 1 106 ? 185.574 -32.646 244.940 1.00 27.94 106 LYS E CA 1
ATOM 8940 C C . LYS E 1 106 ? 185.850 -32.303 246.397 1.00 30.20 106 LYS E C 1
ATOM 8941 O O . LYS E 1 106 ? 185.939 -33.199 247.241 1.00 26.03 106 LYS E O 1
ATOM 8947 N N . LEU E 1 107 ? 185.977 -31.016 246.716 1.00 27.34 107 LEU E N 1
ATOM 8948 C CA . LEU E 1 107 ? 186.196 -30.620 248.094 1.00 30.94 107 LEU E CA 1
ATOM 8949 C C . LEU E 1 107 ? 184.936 -30.785 248.936 1.00 34.19 107 LEU E C 1
ATOM 8950 O O . LEU E 1 107 ? 185.027 -30.900 250.161 1.00 36.65 107 LEU E O 1
ATOM 8955 N N . ASN E 1 108 ? 183.766 -30.839 248.315 1.00 35.69 108 ASN E N 1
ATOM 8956 C CA . ASN E 1 108 ? 182.530 -30.858 249.083 1.00 37.79 108 ASN E CA 1
ATOM 8957 C C . ASN E 1 108 ? 182.184 -32.237 249.634 1.00 38.79 108 ASN E C 1
ATOM 8958 O O . ASN E 1 108 ? 181.081 -32.419 250.156 1.00 47.47 108 ASN E O 1
ATOM 8963 N N . LEU E 1 109 ? 183.093 -33.203 249.542 1.00 37.34 109 LEU E N 1
ATOM 8964 C CA . LEU E 1 109 ? 183.006 -34.404 250.359 1.00 37.38 109 LEU E CA 1
ATOM 8965 C C . LEU E 1 109 ? 183.469 -34.168 251.796 1.00 38.08 109 LEU E C 1
ATOM 8966 O O . LEU E 1 109 ? 183.275 -35.048 252.641 1.00 40.56 109 LEU E O 1
ATOM 8971 N N . MET E 1 110 ? 184.066 -33.003 252.095 1.00 31.32 110 MET E N 1
ATOM 8972 C CA . MET E 1 110 ? 184.624 -32.698 253.410 1.00 32.45 110 MET E CA 1
ATOM 8973 C C . MET E 1 110 ? 183.582 -32.188 254.408 1.00 29.60 110 MET E C 1
ATOM 8974 O O . MET E 1 110 ? 183.949 -31.777 255.513 1.00 31.07 110 MET E O 1
ATOM 8979 N N A ASP E 1 111 ? 182.302 -32.211 254.047 0.46 31.73 111 ASP E N 1
ATOM 8980 N N B ASP E 1 111 ? 182.297 -32.194 254.068 0.54 31.72 111 ASP E N 1
ATOM 8981 C CA A ASP E 1 111 ? 181.229 -31.799 254.951 0.46 31.02 111 ASP E CA 1
ATOM 8982 C CA B ASP E 1 111 ? 181.266 -31.737 255.002 0.54 31.00 111 ASP E CA 1
ATOM 8983 C C A ASP E 1 111 ? 180.769 -32.956 255.832 0.46 32.74 111 ASP E C 1
ATOM 8984 C C B ASP E 1 111 ? 180.793 -32.855 255.925 0.54 32.77 111 ASP E C 1
ATOM 8985 O O A ASP E 1 111 ? 179.575 -33.220 255.992 0.46 29.57 111 ASP E O 1
ATOM 8986 O O B ASP E 1 111 ? 179.594 -33.000 256.197 0.54 29.60 111 ASP E O 1
ATOM 8995 N N . GLU E 1 112 ? 181.747 -33.648 256.414 1.00 31.52 112 GLU E N 1
ATOM 8996 C CA . GLU E 1 112 ? 181.529 -34.808 257.266 1.00 35.62 112 GLU E CA 1
ATOM 8997 C C . GLU E 1 112 ? 182.575 -34.774 258.368 1.00 37.26 112 GLU E C 1
ATOM 8998 O O . GLU E 1 112 ? 183.656 -34.213 258.183 1.00 33.70 112 GLU E O 1
ATOM 9004 N N . LEU E 1 113 ? 182.266 -35.393 259.502 1.00 36.42 113 LEU E N 1
ATOM 9005 C CA . LEU E 1 113 ? 183.298 -35.630 260.499 1.00 41.40 113 LEU E CA 1
ATOM 9006 C C . LEU E 1 113 ? 184.263 -36.687 259.967 1.00 42.42 113 LEU E C 1
ATOM 9007 O O . LEU E 1 113 ? 183.842 -37.661 259.341 1.00 37.10 113 LEU E O 1
ATOM 9012 N N . ASN E 1 114 ? 185.567 -36.484 260.175 1.00 46.30 114 ASN E N 1
ATOM 9013 C CA . ASN E 1 114 ? 186.539 -37.483 259.732 1.00 47.55 114 ASN E CA 1
ATOM 9014 C C . ASN E 1 114 ? 186.899 -38.473 260.835 1.00 53.79 114 ASN E C 1
ATOM 9015 O O . ASN E 1 114 ? 187.803 -39.297 260.650 1.00 56.01 114 ASN E O 1
ATOM 9020 N N . GLY E 1 115 ? 186.197 -38.419 261.967 1.00 52.52 115 GLY E N 1
ATOM 9021 C CA . GLY E 1 115 ? 186.486 -39.251 263.109 1.00 55.47 115 GLY E CA 1
ATOM 9022 C C . GLY E 1 115 ? 187.575 -38.715 264.012 1.00 53.76 115 GLY E C 1
ATOM 9023 O O . GLY E 1 115 ? 187.655 -39.121 265.177 1.00 55.90 115 GLY E O 1
ATOM 9024 N N . ASP E 1 116 ? 188.407 -37.808 263.505 1.00 50.81 116 ASP E N 1
ATOM 9025 C CA . ASP E 1 116 ? 189.480 -37.239 264.298 1.00 47.72 116 ASP E CA 1
ATOM 9026 C C . ASP E 1 116 ? 189.042 -36.049 265.142 1.00 47.60 116 ASP E C 1
ATOM 9027 O O . ASP E 1 116 ? 189.622 -35.826 266.205 1.00 45.48 116 ASP E O 1
ATOM 9032 N N . THR E 1 117 ? 188.049 -35.274 264.724 1.00 37.41 117 THR E N 1
ATOM 9033 C CA . THR E 1 117 ? 187.634 -34.140 265.539 1.00 37.27 117 THR E CA 1
ATOM 9034 C C . THR E 1 117 ? 186.114 -34.142 265.641 1.00 33.94 117 THR E C 1
ATOM 9035 O O . THR E 1 117 ? 185.438 -35.002 265.072 1.00 36.60 117 THR E O 1
ATOM 9039 N N . LYS E 1 118 ? 185.564 -33.176 266.374 1.00 34.01 118 LYS E N 1
ATOM 9040 C CA . LYS E 1 118 ? 184.118 -33.005 266.406 1.00 35.47 118 LYS E CA 1
ATOM 9041 C C . LYS E 1 118 ? 183.640 -31.945 265.421 1.00 32.51 118 LYS E C 1
ATOM 9042 O O . LYS E 1 118 ? 182.514 -31.461 265.551 1.00 27.14 118 LYS E O 1
ATOM 9048 N N . GLN E 1 119 ? 184.464 -31.600 264.434 1.00 28.66 119 GLN E N 1
ATOM 9049 C CA . GLN E 1 119 ? 184.159 -30.574 263.444 1.00 27.50 119 GLN E CA 1
ATOM 9050 C C . GLN E 1 119 ? 184.526 -31.096 262.064 1.00 25.84 119 GLN E C 1
ATOM 9051 O O . GLN E 1 119 ? 185.300 -32.048 261.930 1.00 28.79 119 GLN E O 1
ATOM 9057 N N . PHE E 1 120 ? 183.978 -30.470 261.021 1.00 23.04 120 PHE E N 1
ATOM 9058 C CA . PHE E 1 120 ? 184.391 -30.826 259.673 1.00 24.84 120 PHE E CA 1
ATOM 9059 C C . PHE E 1 120 ? 185.889 -30.555 259.522 1.00 25.24 120 PHE E C 1
ATOM 9060 O O . PHE E 1 120 ? 186.444 -29.731 260.249 1.00 26.09 120 PHE E O 1
ATOM 9068 N N . PRO E 1 121 ? 186.567 -31.269 258.618 1.00 27.03 121 PRO E N 1
ATOM 9069 C CA . PRO E 1 121 ? 188.038 -31.178 258.561 1.00 29.79 121 PRO E CA 1
ATOM 9070 C C . PRO E 1 121 ? 188.569 -29.789 258.250 1.00 28.48 121 PRO E C 1
ATOM 9071 O O . PRO E 1 121 ? 189.672 -29.455 258.695 1.00 29.46 121 PRO E O 1
ATOM 9075 N N . LEU E 1 122 ? 187.834 -28.968 257.500 1.00 26.69 122 LEU E N 1
ATOM 9076 C CA . LEU E 1 122 ? 188.327 -27.645 257.139 1.00 23.92 122 LEU E CA 1
ATOM 9077 C C . LEU E 1 122 ? 187.922 -26.559 258.135 1.00 25.78 122 LEU E C 1
ATOM 9078 O O . LEU E 1 122 ? 188.127 -25.372 257.858 1.00 22.20 122 LEU E O 1
ATOM 9083 N N . TYR E 1 123 ? 187.392 -26.934 259.299 1.00 21.19 123 TYR E N 1
ATOM 9084 C CA . TYR E 1 123 ? 187.113 -25.960 260.343 1.00 22.58 123 TYR E CA 1
ATOM 9085 C C . TYR E 1 123 ? 188.382 -25.229 260.790 1.00 26.44 123 TYR E C 1
ATOM 9086 O O . TYR E 1 123 ? 189.488 -25.783 260.792 1.00 23.08 123 TYR E O 1
ATOM 9095 N N . ASN E 1 124 ? 188.191 -23.976 261.190 1.00 22.01 124 ASN E N 1
ATOM 9096 C CA . ASN E 1 124 ? 189.210 -23.077 261.712 1.00 22.75 124 ASN E CA 1
ATOM 9097 C C . ASN E 1 124 ? 190.137 -22.553 260.625 1.00 25.61 124 ASN E C 1
ATOM 9098 O O . ASN E 1 124 ? 191.107 -21.856 260.937 1.00 26.83 124 ASN E O 1
ATOM 9103 N N . LYS E 1 125 ? 189.843 -22.823 259.358 1.00 21.29 125 LYS E N 1
ATOM 9104 C CA . LYS E 1 125 ? 190.569 -22.195 258.268 1.00 20.29 125 LYS E CA 1
ATOM 9105 C C . LYS E 1 125 ? 189.848 -20.924 257.805 1.00 21.82 125 LYS E C 1
ATOM 9106 O O . LYS E 1 125 ? 188.714 -20.637 258.200 1.00 23.31 125 LYS E O 1
ATOM 9112 N N . VAL E 1 126 ? 190.536 -20.159 256.956 1.00 20.77 126 VAL E N 1
ATOM 9113 C CA . VAL E 1 126 ? 190.109 -18.828 256.526 1.00 22.31 126 VAL E CA 1
ATOM 9114 C C . VAL E 1 126 ? 190.091 -18.779 255.004 1.00 23.09 126 VAL E C 1
ATOM 9115 O O . VAL E 1 126 ? 191.002 -19.297 254.347 1.00 20.85 126 VAL E O 1
ATOM 9119 N N . ALA E 1 127 ? 189.052 -18.159 254.438 1.00 18.99 127 ALA E N 1
ATOM 9120 C CA . ALA E 1 127 ? 188.892 -18.058 252.996 1.00 23.43 127 ALA E CA 1
ATOM 9121 C C . ALA E 1 127 ? 189.002 -16.607 252.550 1.00 24.55 127 ALA E C 1
ATOM 9122 O O . ALA E 1 127 ? 188.553 -15.695 253.255 1.00 24.61 127 ALA E O 1
ATOM 9124 N N . GLY E 1 128 ? 189.643 -16.406 251.395 1.00 20.12 128 GLY E N 1
ATOM 9125 C CA . GLY E 1 128 ? 189.575 -15.162 250.656 1.00 21.43 128 GLY E CA 1
ATOM 9126 C C . GLY E 1 128 ? 189.421 -15.469 249.179 1.00 23.08 128 GLY E C 1
ATOM 9127 O O . GLY E 1 128 ? 189.498 -16.624 248.757 1.00 21.34 128 GLY E O 1
ATOM 9128 N N . LEU E 1 129 ? 189.214 -14.420 248.391 1.00 20.15 129 LEU E N 1
ATOM 9129 C CA . LEU E 1 129 ? 188.869 -14.649 246.995 1.00 19.76 129 LEU E CA 1
ATOM 9130 C C . LEU E 1 129 ? 189.504 -13.570 246.132 1.00 21.38 129 LEU E C 1
ATOM 9131 O O . LEU E 1 129 ? 189.493 -12.392 246.495 1.00 23.65 129 LEU E O 1
ATOM 9136 N N . LEU E 1 130 ? 190.080 -13.990 245.008 1.00 20.46 130 LEU E N 1
ATOM 9137 C CA . LEU E 1 130 ? 190.539 -13.097 243.949 1.00 19.86 130 LEU E CA 1
ATOM 9138 C C . LEU E 1 130 ? 189.775 -13.434 242.673 1.00 23.97 130 LEU E C 1
ATOM 9139 O O . LEU E 1 130 ? 189.695 -14.607 242.290 1.00 25.96 130 LEU E O 1
ATOM 9144 N N . MET E 1 131 ? 189.203 -12.418 242.019 1.00 21.23 131 MET E N 1
ATOM 9145 C CA . MET E 1 131 ? 188.460 -12.638 240.789 1.00 19.86 131 MET E CA 1
ATOM 9146 C C . MET E 1 131 ? 188.878 -11.657 239.707 1.00 20.29 131 MET E C 1
ATOM 9147 O O . MET E 1 131 ? 189.250 -10.515 239.979 1.00 21.60 131 MET E O 1
ATOM 9152 N N . CYS E 1 132 ? 188.781 -12.116 238.466 1.00 22.04 132 CYS E N 1
ATOM 9153 C CA . CYS E 1 132 ? 189.092 -11.296 237.309 1.00 20.04 132 CYS E CA 1
ATOM 9154 C C . CYS E 1 132 ? 188.047 -11.570 236.239 1.00 23.75 132 CYS E C 1
ATOM 9155 O O . CYS E 1 132 ? 187.888 -12.718 235.803 1.00 22.51 132 CYS E O 1
ATOM 9158 N N . GLY E 1 133 ? 187.314 -10.533 235.833 1.00 18.39 133 GLY E N 1
ATOM 9159 C CA . GLY E 1 133 ? 186.415 -10.648 234.710 1.00 20.41 133 GLY E CA 1
ATOM 9160 C C . GLY E 1 133 ? 186.581 -9.471 233.770 1.00 20.98 133 GLY E C 1
ATOM 9161 O O . GLY E 1 133 ? 187.096 -8.419 234.142 1.00 22.69 133 GLY E O 1
ATOM 9162 N N . ASN E 1 134 ? 186.130 -9.665 232.528 1.00 22.51 134 ASN E N 1
ATOM 9163 C CA . ASN E 1 134 ? 186.172 -8.547 231.591 1.00 21.80 134 ASN E CA 1
ATOM 9164 C C . ASN E 1 134 ? 185.178 -7.451 231.971 1.00 22.17 134 ASN E C 1
ATOM 9165 O O . ASN E 1 134 ? 185.442 -6.271 231.713 1.00 22.11 134 ASN E O 1
ATOM 9170 N N . GLU E 1 135 ? 184.038 -7.805 232.586 1.00 23.41 135 GLU E N 1
ATOM 9171 C CA . GLU E 1 135 ? 183.012 -6.791 232.799 1.00 21.97 135 GLU E CA 1
ATOM 9172 C C . GLU E 1 135 ? 182.113 -6.976 234.024 1.00 22.58 135 GLU E C 1
ATOM 9173 O O . GLU E 1 135 ? 181.629 -5.976 234.562 1.00 23.06 135 GLU E O 1
ATOM 9179 N N . ASP E 1 136 ? 181.858 -8.209 234.477 1.00 17.58 136 ASP E N 1
ATOM 9180 C CA . ASP E 1 136 ? 180.723 -8.353 235.394 1.00 18.84 136 ASP E CA 1
ATOM 9181 C C . ASP E 1 136 ? 180.703 -9.740 236.025 1.00 20.39 136 ASP E C 1
ATOM 9182 O O . ASP E 1 136 ? 181.041 -10.736 235.376 1.00 23.24 136 ASP E O 1
ATOM 9187 N N . GLY E 1 137 ? 180.255 -9.790 237.277 1.00 18.19 137 GLY E N 1
ATOM 9188 C CA . GLY E 1 137 ? 180.028 -11.046 237.982 1.00 19.40 137 GLY E CA 1
ATOM 9189 C C . GLY E 1 137 ? 180.777 -11.200 239.295 1.00 20.23 137 GLY E C 1
ATOM 9190 O O . GLY E 1 137 ? 180.620 -12.244 239.948 1.00 21.04 137 GLY E O 1
ATOM 9191 N N . ALA E 1 138 ? 181.569 -10.216 239.737 1.00 20.06 138 ALA E N 1
ATOM 9192 C CA . ALA E 1 138 ? 182.456 -10.434 240.880 1.00 20.76 138 ALA E CA 1
ATOM 9193 C C . ALA E 1 138 ? 181.679 -10.739 242.161 1.00 20.12 138 ALA E C 1
ATOM 9194 O O . ALA E 1 138 ? 181.969 -11.720 242.860 1.00 20.82 138 ALA E O 1
ATOM 9196 N N . HIS E 1 139 ? 180.709 -9.895 242.511 1.00 21.10 139 HIS E N 1
ATOM 9197 C CA . HIS E 1 139 ? 179.996 -10.123 243.768 1.00 21.25 139 HIS E CA 1
ATOM 9198 C C . HIS E 1 139 ? 179.114 -11.368 243.712 1.00 21.22 139 HIS E C 1
ATOM 9199 O O . HIS E 1 139 ? 178.918 -12.033 244.737 1.00 21.48 139 HIS E O 1
ATOM 9206 N N . HIS E 1 140 ? 178.565 -11.685 242.541 1.00 20.16 140 HIS E N 1
ATOM 9207 C CA . HIS E 1 140 ? 177.782 -12.909 242.393 1.00 21.77 140 HIS E CA 1
ATOM 9208 C C . HIS E 1 140 ? 178.653 -14.130 242.641 1.00 21.80 140 HIS E C 1
ATOM 9209 O O . HIS E 1 140 ? 178.308 -15.013 243.442 1.00 22.47 140 HIS E O 1
ATOM 9216 N N . VAL E 1 141 ? 179.799 -14.185 241.958 1.00 19.06 141 VAL E N 1
ATOM 9217 C CA . VAL E 1 141 ? 180.766 -15.261 242.175 1.00 19.40 141 VAL E CA 1
ATOM 9218 C C . VAL E 1 141 ? 181.183 -15.319 243.639 1.00 20.23 141 VAL E C 1
ATOM 9219 O O . VAL E 1 141 ? 181.180 -16.389 244.265 1.00 18.24 141 VAL E O 1
ATOM 9223 N N . ALA E 1 142 ? 181.522 -14.164 244.215 1.00 17.96 142 ALA E N 1
ATOM 9224 C CA . ALA E 1 142 ? 181.910 -14.120 245.620 1.00 19.56 142 ALA E CA 1
ATOM 9225 C C . ALA E 1 142 ? 180.842 -14.711 246.533 1.00 22.40 142 ALA E C 1
ATOM 9226 O O . ALA E 1 142 ? 181.161 -15.460 247.461 1.00 19.27 142 ALA E O 1
ATOM 9228 N N . GLY E 1 143 ? 179.573 -14.376 246.306 1.00 18.94 143 GLY E N 1
ATOM 9229 C CA . GLY E 1 143 ? 178.528 -14.940 247.148 1.00 23.06 143 GLY E CA 1
ATOM 9230 C C . GLY E 1 143 ? 178.461 -16.450 247.028 1.00 20.58 143 GLY E C 1
ATOM 9231 O O . GLY E 1 143 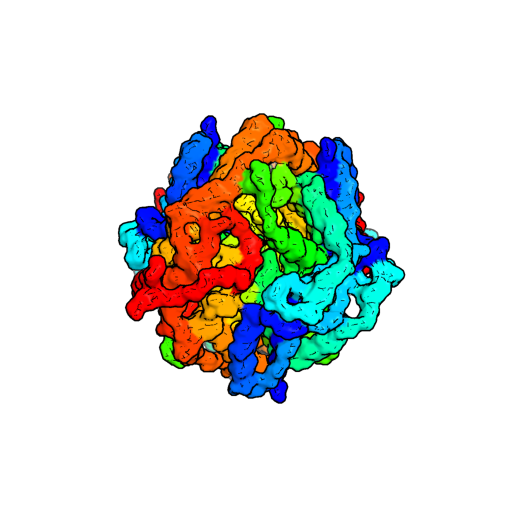? 178.407 -17.165 248.032 1.00 23.37 143 GLY E O 1
ATOM 9232 N N . THR E 1 144 ? 178.511 -16.955 245.795 1.00 21.71 144 THR E N 1
ATOM 9233 C CA . THR E 1 144 ? 178.382 -18.391 245.570 1.00 19.75 144 THR E CA 1
ATOM 9234 C C . THR E 1 144 ? 179.565 -19.138 246.162 1.00 24.33 144 THR E C 1
ATOM 9235 O O . THR E 1 144 ? 179.397 -20.092 246.933 1.00 19.67 144 THR E O 1
ATOM 9239 N N . VAL E 1 145 ? 180.774 -18.687 245.837 1.00 17.11 145 VAL E N 1
ATOM 9240 C CA . VAL E 1 145 ? 181.972 -19.422 246.229 1.00 19.72 145 VAL E CA 1
ATOM 9241 C C . VAL E 1 145 ? 182.189 -19.323 247.732 1.00 21.03 145 VAL E C 1
ATOM 9242 O O . VAL E 1 145 ? 182.457 -20.328 248.403 1.00 21.24 145 VAL E O 1
ATOM 9246 N N . LEU E 1 146 ? 182.055 -18.121 248.295 1.00 20.08 146 LEU E N 1
ATOM 9247 C CA . LEU E 1 146 ? 182.315 -17.986 249.726 1.00 19.35 146 LEU E CA 1
ATOM 9248 C C . LEU E 1 146 ? 181.223 -18.636 250.563 1.00 25.07 146 LEU E C 1
ATOM 9249 O O . LEU E 1 146 ? 181.493 -19.101 251.677 1.00 23.65 146 LEU E O 1
ATOM 9254 N N . ASN E 1 147 ? 179.997 -18.705 250.049 1.00 20.22 147 ASN E N 1
ATOM 9255 C CA . ASN E 1 147 ? 178.963 -19.425 250.778 1.00 24.22 147 ASN E CA 1
ATOM 9256 C C . ASN E 1 147 ? 179.311 -20.898 250.862 1.00 21.66 147 ASN E C 1
ATOM 9257 O O . ASN E 1 147 ? 179.202 -21.507 251.930 1.00 23.09 147 ASN E O 1
ATOM 9262 N N . ASN E 1 148 ? 179.762 -21.473 249.746 1.00 21.15 148 ASN E N 1
ATOM 9263 C CA A ASN E 1 148 ? 180.101 -22.890 249.729 0.64 22.22 148 ASN E CA 1
ATOM 9264 C CA B ASN E 1 148 ? 180.100 -22.892 249.734 0.36 22.25 148 ASN E CA 1
ATOM 9265 C C . ASN E 1 148 ? 181.281 -23.188 250.643 1.00 24.32 148 ASN E C 1
ATOM 9266 O O . ASN E 1 148 ? 181.278 -24.197 251.362 1.00 23.79 148 ASN E O 1
ATOM 9275 N N . LEU E 1 149 ? 182.304 -22.330 250.623 1.00 20.76 149 LEU E N 1
ATOM 9276 C CA . LEU E 1 149 ? 183.440 -22.547 251.515 1.00 21.10 149 LEU E CA 1
ATOM 9277 C C . LEU E 1 149 ? 183.020 -22.428 252.975 1.00 20.68 149 LEU E C 1
ATOM 9278 O O . LEU E 1 149 ? 183.525 -23.159 253.835 1.00 18.59 149 LEU E O 1
ATOM 9283 N N . GLY E 1 150 ? 182.085 -21.523 253.275 1.00 19.94 150 GLY E N 1
ATOM 9284 C CA . GLY E 1 150 ? 181.591 -21.421 254.640 1.00 20.95 150 GLY E CA 1
ATOM 9285 C C . GLY E 1 150 ? 180.896 -22.687 255.099 1.00 19.48 150 GLY E C 1
ATOM 9286 O O . GLY E 1 150 ? 181.000 -23.071 256.268 1.00 18.15 150 GLY E O 1
ATOM 9287 N N . ARG E 1 151 ? 180.152 -23.338 254.190 1.00 20.79 151 ARG E N 1
ATOM 9288 C CA . ARG E 1 151 ? 179.505 -24.610 254.507 1.00 21.97 151 ARG E CA 1
ATOM 9289 C C . ARG E 1 151 ? 180.517 -25.672 254.921 1.00 22.74 151 ARG E C 1
ATOM 9290 O O . ARG E 1 151 ? 180.199 -26.549 255.727 1.00 20.96 151 ARG E O 1
ATOM 9298 N N . LEU E 1 152 ? 181.728 -25.619 254.356 1.00 22.54 152 LEU E N 1
ATOM 9299 C CA . LEU E 1 152 ? 182.771 -26.596 254.643 1.00 24.81 152 LEU E CA 1
ATOM 9300 C C . LEU E 1 152 ? 183.505 -26.334 255.950 1.00 24.18 152 LEU E C 1
ATOM 9301 O O . LEU E 1 152 ? 184.113 -27.258 256.498 1.00 25.14 152 LEU E O 1
ATOM 9306 N N . GLY E 1 153 ? 183.484 -25.110 256.463 1.00 21.52 153 GLY E N 1
ATOM 9307 C CA . GLY E 1 153 ? 184.210 -24.840 257.683 1.00 20.60 153 GLY E CA 1
ATOM 9308 C C . GLY E 1 153 ? 185.094 -23.603 257.633 1.00 20.57 153 GLY E C 1
ATOM 9309 O O . GLY E 1 153 ? 185.710 -23.238 258.643 1.00 20.60 153 GLY E O 1
ATOM 9310 N N . TYR E 1 154 ? 185.155 -22.930 256.485 1.00 18.59 154 TYR E N 1
ATOM 9311 C CA . TYR E 1 154 ? 185.968 -21.721 256.403 1.00 18.27 154 TYR E CA 1
ATOM 9312 C C . TYR E 1 154 ? 185.263 -20.555 257.084 1.00 22.61 154 TYR E C 1
ATOM 9313 O O . TYR E 1 154 ? 184.033 -20.432 257.044 1.00 19.58 154 TYR E O 1
ATOM 9322 N N . SER E 1 155 ? 186.051 -19.700 257.726 1.00 16.89 155 SER E N 1
ATOM 9323 C CA . SER E 1 155 ? 185.583 -18.400 258.182 1.00 21.59 155 SER E CA 1
ATOM 9324 C C . SER E 1 155 ? 185.985 -17.345 257.165 1.00 21.32 155 SER E C 1
ATOM 9325 O O . SER E 1 155 ? 187.024 -17.456 256.508 1.00 20.12 155 SER E O 1
ATOM 9328 N N . VAL E 1 156 ? 185.154 -16.317 257.041 1.00 20.31 156 VAL E N 1
ATOM 9329 C CA . VAL E 1 156 ? 185.347 -15.268 256.051 1.00 19.47 156 VAL E CA 1
ATOM 9330 C C . VAL E 1 156 ? 185.420 -13.926 256.774 1.00 19.78 156 VAL E C 1
ATOM 9331 O O . VAL E 1 156 ? 184.444 -13.505 257.404 1.00 17.89 156 VAL E O 1
ATOM 9335 N N . PRO E 1 157 ? 186.542 -13.218 256.708 1.00 21.14 157 PRO E N 1
ATOM 9336 C CA . PRO E 1 157 ? 186.649 -11.923 257.363 1.00 20.52 157 PRO E CA 1
ATOM 9337 C C . PRO E 1 157 ? 185.942 -10.862 256.537 1.00 18.12 157 PRO E C 1
ATOM 9338 O O . PRO E 1 157 ? 185.545 -11.123 255.393 1.00 18.88 157 PRO E O 1
ATOM 9342 N N . PRO E 1 158 ? 185.795 -9.638 257.046 1.00 18.22 158 PRO E N 1
ATOM 9343 C CA . PRO E 1 158 ? 185.248 -8.573 256.195 1.00 16.13 158 PRO E CA 1
ATOM 9344 C C . PRO E 1 158 ? 186.174 -8.266 255.025 1.00 20.43 158 PRO E C 1
ATOM 9345 O O . PRO E 1 158 ? 187.394 -8.441 255.102 1.00 20.90 158 PRO E O 1
ATOM 9349 N N . ASN E 1 159 ? 185.577 -7.791 253.934 1.00 17.96 159 ASN E N 1
ATOM 9350 C CA . ASN E 1 159 ? 186.322 -7.370 252.752 1.00 19.68 159 ASN E CA 1
ATOM 9351 C C . ASN E 1 159 ? 187.292 -8.458 252.264 1.00 23.90 159 ASN E C 1
ATOM 9352 O O . ASN E 1 159 ? 188.460 -8.197 251.966 1.00 22.46 159 ASN E O 1
ATOM 9357 N N . ALA E 1 160 ? 186.801 -9.702 252.196 1.00 22.04 160 ALA E N 1
ATOM 9358 C CA . ALA E 1 160 ? 187.628 -10.860 251.852 1.00 21.35 160 ALA E CA 1
ATOM 9359 C C . ALA E 1 160 ? 187.732 -11.124 250.354 1.00 23.07 160 ALA E C 1
ATOM 9360 O O . ALA E 1 160 ? 188.427 -12.061 249.950 1.00 21.36 160 ALA E O 1
ATOM 9362 N N . ALA E 1 161 ? 187.050 -10.356 249.517 1.00 22.84 161 ALA E N 1
ATOM 9363 C CA . ALA E 1 161 ? 186.977 -10.651 248.095 1.00 22.61 161 ALA E CA 1
ATOM 9364 C C . ALA E 1 161 ? 187.489 -9.445 247.328 1.00 24.09 161 ALA E C 1
ATOM 9365 O O . ALA E 1 161 ? 186.926 -8.351 247.436 1.00 24.52 161 ALA E O 1
ATOM 9367 N N . ALA E 1 162 ? 188.558 -9.643 246.569 1.00 21.43 162 ALA E N 1
ATOM 9368 C CA . ALA E 1 162 ? 189.153 -8.588 245.762 1.00 20.34 162 ALA E CA 1
ATOM 9369 C C . ALA E 1 162 ? 189.093 -8.998 244.297 1.00 21.33 162 ALA E C 1
ATOM 9370 O O . ALA E 1 162 ? 189.117 -10.190 243.970 1.00 23.45 162 ALA E O 1
ATOM 9372 N N . TYR E 1 163 ? 188.993 -8.015 243.407 1.00 20.05 163 TYR E N 1
ATOM 9373 C CA . TYR E 1 163 ? 188.632 -8.361 242.038 1.00 22.30 163 TYR E CA 1
ATOM 9374 C C . TYR E 1 163 ? 188.917 -7.184 241.118 1.00 18.20 163 TYR E C 1
ATOM 9375 O O . TYR E 1 163 ? 189.055 -6.036 241.559 1.00 22.19 163 TYR E O 1
ATOM 9384 N N . TRP E 1 164 ? 189.010 -7.500 239.831 1.00 20.53 164 TRP E N 1
ATOM 9385 C CA . TRP E 1 164 ? 189.119 -6.517 238.765 1.00 22.64 164 TRP E CA 1
ATOM 9386 C C . TRP E 1 164 ? 188.054 -6.814 237.730 1.00 20.54 164 TRP E C 1
ATOM 9387 O O . TRP E 1 164 ? 187.820 -7.975 237.378 1.00 22.56 164 TRP E O 1
ATOM 9398 N N . LEU E 1 165 ? 187.422 -5.748 237.250 1.00 20.00 165 LEU E N 1
ATOM 9399 C CA . LEU E 1 165 ? 186.465 -5.792 236.160 1.00 21.60 165 LEU E CA 1
ATOM 9400 C C . LEU E 1 165 ? 186.675 -4.539 235.335 1.00 21.99 165 LEU E C 1
ATOM 9401 O O . LEU E 1 165 ? 187.027 -3.487 235.878 1.00 19.80 165 LEU E O 1
ATOM 9406 N N . GLY E 1 166 ? 186.434 -4.651 234.032 1.00 21.57 166 GLY E N 1
ATOM 9407 C CA . GLY E 1 166 ? 186.348 -3.480 233.191 1.00 21.32 166 GLY E CA 1
ATOM 9408 C C . GLY E 1 166 ? 184.918 -2.969 233.127 1.00 23.37 166 GLY E C 1
ATOM 9409 O O . GLY E 1 166 ? 184.025 -3.458 233.828 1.00 19.73 166 GLY E O 1
ATOM 9410 N N . PRO E 1 167 ? 184.658 -1.983 232.280 1.00 23.59 167 PRO E N 1
ATOM 9411 C CA . PRO E 1 167 ? 183.278 -1.514 232.118 1.00 20.93 167 PRO E CA 1
ATOM 9412 C C . PRO E 1 167 ? 182.461 -2.532 231.342 1.00 24.02 167 PRO E C 1
ATOM 9413 O O . PRO E 1 167 ? 182.988 -3.491 230.774 1.00 21.33 167 PRO E O 1
ATOM 9417 N N . ALA E 1 168 ? 181.145 -2.309 231.314 1.00 18.90 168 ALA E N 1
ATOM 9418 C CA . ALA E 1 168 ? 180.283 -3.098 230.443 1.00 21.42 168 ALA E CA 1
ATOM 9419 C C . ALA E 1 168 ? 180.891 -3.235 229.046 1.00 26.32 168 ALA E C 1
ATOM 9420 O O . ALA E 1 168 ? 181.243 -2.238 228.401 1.00 24.95 168 ALA E O 1
ATOM 9422 N N . GLY E 1 169 ? 181.029 -4.468 228.585 1.00 25.21 169 GLY E N 1
ATOM 9423 C CA . GLY E 1 169 ? 181.608 -4.715 227.275 1.00 28.01 169 GLY E CA 1
ATOM 9424 C C . GLY E 1 169 ? 182.271 -6.083 227.215 1.00 27.79 169 GLY E C 1
ATOM 9425 O O . GLY E 1 169 ? 182.057 -6.931 228.082 1.00 24.55 169 GLY E O 1
ATOM 9426 N N . THR E 1 170 ? 183.106 -6.258 226.182 1.00 23.56 170 THR E N 1
ATOM 9427 C CA . THR E 1 170 ? 183.715 -7.542 225.859 1.00 25.64 170 THR E CA 1
ATOM 9428 C C . THR E 1 170 ? 185.122 -7.695 226.400 1.00 25.43 170 THR E C 1
ATOM 9429 O O . THR E 1 170 ? 185.708 -8.767 226.252 1.00 26.26 170 THR E O 1
ATOM 9433 N N . GLY E 1 171 ? 185.681 -6.651 227.000 1.00 23.26 171 GLY E N 1
ATOM 9434 C CA . GLY E 1 171 ? 187.082 -6.641 227.376 1.00 25.64 171 GLY E CA 1
ATOM 9435 C C . GLY E 1 171 ? 187.704 -5.318 226.960 1.00 24.29 171 GLY E C 1
ATOM 9436 O O . GLY E 1 171 ? 186.994 -4.390 226.568 1.00 23.32 171 GLY E O 1
ATOM 9437 N N . PRO E 1 172 ? 189.040 -5.226 227.000 1.00 24.55 172 PRO E N 1
ATOM 9438 C CA . PRO E 1 172 ? 189.976 -6.318 227.274 1.00 25.90 172 PRO E CA 1
ATOM 9439 C C . PRO E 1 172 ? 190.088 -6.605 228.755 1.00 24.22 172 PRO E C 1
ATOM 9440 O O . PRO E 1 172 ? 189.407 -5.965 229.559 1.00 22.91 172 PRO E O 1
ATOM 9444 N N . GLY E 1 173 ? 190.962 -7.534 229.112 1.00 24.66 173 GLY E N 1
ATOM 9445 C CA . GLY E 1 173 ? 191.129 -7.952 230.486 1.00 22.17 173 GLY E CA 1
ATOM 9446 C C . GLY E 1 173 ? 192.152 -7.136 231.248 1.00 25.15 173 GLY E C 1
ATOM 9447 O O . GLY E 1 173 ? 192.577 -6.056 230.827 1.00 24.33 173 GLY E O 1
ATOM 9448 N N . TYR E 1 174 ? 192.586 -7.714 232.370 1.00 22.93 174 TYR E N 1
ATOM 9449 C CA . TYR E 1 174 ? 193.412 -7.040 233.376 1.00 23.51 174 TYR E CA 1
ATOM 9450 C C . TYR E 1 174 ? 194.708 -6.485 232.789 1.00 25.82 174 TYR E C 1
ATOM 9451 O O . TYR E 1 174 ? 195.170 -5.408 233.183 1.00 23.73 174 TYR E O 1
ATOM 9460 N N . ILE E 1 175 ? 195.326 -7.219 231.871 1.00 26.40 175 ILE E N 1
ATOM 9461 C CA . ILE E 1 175 ? 196.648 -6.829 231.383 1.00 24.34 175 ILE E CA 1
ATOM 9462 C C . ILE E 1 175 ? 196.545 -5.603 230.483 1.00 25.70 175 ILE E C 1
ATOM 9463 O O . ILE E 1 175 ? 197.148 -4.560 230.763 1.00 26.10 175 ILE E O 1
ATOM 9468 N N . GLU E 1 176 ? 195.770 -5.702 229.395 1.00 25.67 176 GLU E N 1
ATOM 9469 C CA . GLU E 1 176 ? 195.598 -4.534 228.532 1.00 29.04 176 GLU E CA 1
ATOM 9470 C C . GLU E 1 176 ? 194.841 -3.421 229.245 1.00 29.93 176 GLU E C 1
ATOM 9471 O O . GLU E 1 176 ? 195.052 -2.241 228.943 1.00 28.81 176 GLU E O 1
ATOM 9477 N N . GLY E 1 177 ? 193.986 -3.770 230.208 1.00 25.20 177 GLY E N 1
ATOM 9478 C CA . GLY E 1 177 ? 193.276 -2.785 231.002 1.00 28.62 177 GLY E CA 1
ATOM 9479 C C . GLY E 1 177 ? 194.107 -2.091 232.056 1.00 27.16 177 GLY E C 1
ATOM 9480 O O . GLY E 1 177 ? 193.599 -1.188 232.730 1.00 26.61 177 GLY E O 1
ATOM 9481 N N . LYS E 1 178 ? 195.374 -2.486 232.215 1.00 28.17 178 LYS E N 1
ATOM 9482 C CA . LYS E 1 178 ? 196.283 -1.870 233.184 1.00 24.53 178 LYS E CA 1
ATOM 9483 C C . LYS E 1 178 ? 195.765 -2.064 234.602 1.00 25.48 178 LYS E C 1
ATOM 9484 O O . LYS E 1 178 ? 195.885 -1.181 235.455 1.00 23.31 178 LYS E O 1
ATOM 9490 N N . GLY E 1 179 ? 195.172 -3.235 234.849 1.00 23.90 179 GLY E N 1
ATOM 9491 C CA . GLY E 1 179 ? 194.654 -3.538 236.170 1.00 24.97 179 GLY E CA 1
ATOM 9492 C C . GLY E 1 179 ? 195.703 -3.518 237.262 1.00 27.60 179 GLY E C 1
ATOM 9493 O O . GLY E 1 179 ? 195.357 -3.322 238.434 1.00 24.53 179 GLY E O 1
ATOM 9494 N N . ASP E 1 180 ? 196.984 -3.701 236.917 1.00 25.67 180 ASP E N 1
ATOM 9495 C CA . ASP E 1 180 ? 197.995 -3.668 237.971 1.00 25.07 180 ASP E CA 1
ATOM 9496 C C . ASP E 1 180 ? 198.122 -2.284 238.598 1.00 28.70 180 ASP E C 1
ATOM 9497 O O . ASP E 1 180 ? 198.689 -2.163 239.691 1.00 27.62 180 ASP E O 1
ATOM 9502 N N . ARG E 1 181 ? 197.608 -1.243 237.940 1.00 26.24 181 ARG E N 1
ATOM 9503 C CA . ARG E 1 181 ? 197.583 0.098 238.513 1.00 25.28 181 ARG E CA 1
ATOM 9504 C C . ARG E 1 181 ? 196.160 0.590 238.767 1.00 26.49 181 ARG E C 1
ATOM 9505 O O . ARG E 1 181 ? 195.918 1.803 238.820 1.00 23.02 181 ARG E O 1
ATOM 9513 N N . HIS E 1 182 ? 195.213 -0.330 238.932 1.00 26.39 182 HIS E N 1
ATOM 9514 C CA . HIS E 1 182 ? 193.828 0.025 239.216 1.00 26.07 182 HIS E CA 1
ATOM 9515 C C . HIS E 1 182 ? 193.677 0.184 240.722 1.00 22.13 182 HIS E C 1
ATOM 9516 O O . HIS E 1 182 ? 193.763 -0.799 241.461 1.00 20.73 182 HIS E O 1
ATOM 9523 N N . PHE E 1 183 ? 193.449 1.423 241.169 1.00 20.82 183 PHE E N 1
ATOM 9524 C CA . PHE E 1 183 ? 193.408 1.741 242.596 1.00 18.79 183 PHE E CA 1
ATOM 9525 C C . PHE E 1 183 ? 192.414 0.865 243.358 1.00 20.95 183 PHE E C 1
ATOM 9526 O O . PHE E 1 183 ? 192.726 0.338 244.436 1.00 20.69 183 PHE E O 1
ATOM 9534 N N . HIS E 1 184 ? 191.201 0.727 242.839 1.00 21.31 184 HIS E N 1
ATOM 9535 C CA . HIS E 1 184 ? 190.179 0.031 243.609 1.00 22.42 184 HIS E CA 1
ATOM 9536 C C . HIS E 1 184 ? 190.591 -1.410 243.855 1.00 18.67 184 HIS E C 1
ATOM 9537 O O . HIS E 1 184 ? 190.539 -1.891 244.991 1.00 20.67 184 HIS E O 1
ATOM 9544 N N . THR E 1 185 ? 191.073 -2.089 242.809 1.00 20.86 185 THR E N 1
ATOM 9545 C CA . THR E 1 185 ? 191.552 -3.462 242.958 1.00 21.38 185 THR E CA 1
ATOM 9546 C C . THR E 1 185 ? 192.731 -3.529 243.923 1.00 24.01 185 THR E C 1
ATOM 9547 O O . THR E 1 185 ? 192.754 -4.356 244.845 1.00 21.12 185 THR E O 1
ATOM 9551 N N . ASN E 1 186 ? 193.726 -2.657 243.734 1.00 23.24 186 ASN E N 1
ATOM 9552 C CA . ASN E 1 186 ? 194.909 -2.707 244.590 1.00 25.70 186 ASN E CA 1
ATOM 9553 C C . ASN E 1 186 ? 194.553 -2.524 246.062 1.00 24.61 186 ASN E C 1
ATOM 9554 O O . ASN E 1 186 ? 195.154 -3.159 246.939 1.00 22.25 186 ASN E O 1
ATOM 9559 N N . LYS E 1 187 ? 193.560 -1.691 246.362 1.00 19.58 187 LYS E N 1
ATOM 9560 C CA . LYS E 1 187 ? 193.255 -1.495 247.772 1.00 21.30 187 LYS E CA 1
ATOM 9561 C C . LYS E 1 187 ? 192.437 -2.658 248.323 1.00 20.98 187 LYS E C 1
ATOM 9562 O O . LYS E 1 187 ? 192.671 -3.083 249.458 1.00 21.69 187 LYS E O 1
ATOM 9568 N N . LEU E 1 188 ? 191.521 -3.221 247.521 1.00 22.03 188 LEU E N 1
ATOM 9569 C CA . LEU E 1 188 ? 190.785 -4.405 247.963 1.00 24.67 188 LEU E CA 1
ATOM 9570 C C . LEU E 1 188 ? 191.731 -5.573 248.228 1.00 22.83 188 LEU E C 1
ATOM 9571 O O . LEU E 1 188 ? 191.596 -6.273 249.243 1.00 21.50 188 LEU E O 1
ATOM 9576 N N . ILE E 1 189 ? 192.711 -5.786 247.339 1.00 21.99 189 ILE E N 1
ATOM 9577 C CA . ILE E 1 189 ? 193.674 -6.857 247.572 1.00 23.56 189 ILE E CA 1
ATOM 9578 C C . ILE E 1 189 ? 194.366 -6.644 248.909 1.00 22.87 189 ILE E C 1
ATOM 9579 O O . ILE E 1 189 ? 194.504 -7.580 249.703 1.00 22.77 189 ILE E O 1
ATOM 9584 N N . ARG E 1 190 ? 194.741 -5.397 249.217 1.00 23.10 190 ARG E N 1
ATOM 9585 C CA . ARG E 1 190 ? 195.392 -5.132 250.498 1.00 20.23 190 ARG E CA 1
ATOM 9586 C C . ARG E 1 190 ? 194.454 -5.371 251.680 1.00 24.18 190 ARG E C 1
ATOM 9587 O O . ARG E 1 190 ? 194.892 -5.891 252.714 1.00 22.70 190 ARG E O 1
ATOM 9595 N N . PHE E 1 191 ? 193.165 -5.014 251.553 1.00 21.45 191 PHE E N 1
ATOM 9596 C CA . PHE E 1 191 ? 192.204 -5.320 252.619 1.00 20.95 191 PHE E CA 1
ATOM 9597 C C . PHE E 1 191 ? 192.131 -6.817 252.868 1.00 20.49 191 PHE E C 1
ATOM 9598 O O . PHE E 1 191 ? 192.117 -7.272 254.018 1.00 20.65 191 PHE E O 1
ATOM 9606 N N . MET E 1 192 ? 192.010 -7.591 251.787 1.00 21.32 192 MET E N 1
ATOM 9607 C CA . MET E 1 192 ? 191.816 -9.031 251.916 1.00 22.42 192 MET E CA 1
ATOM 9608 C C . MET E 1 192 ? 193.003 -9.680 252.599 1.00 21.67 192 MET E C 1
ATOM 9609 O O . MET E 1 192 ? 192.840 -10.490 253.515 1.00 20.15 192 MET E O 1
ATOM 9614 N N . VAL E 1 193 ? 194.217 -9.340 252.157 1.00 23.11 193 VAL E N 1
ATOM 9615 C CA . VAL E 1 193 ? 195.407 -9.952 252.743 1.00 22.99 193 VAL E CA 1
ATOM 9616 C C . VAL E 1 193 ? 195.483 -9.632 254.225 1.00 21.54 193 VAL E C 1
ATOM 9617 O O . VAL E 1 193 ? 195.714 -10.516 255.058 1.00 23.54 193 VAL E O 1
ATOM 9621 N N . ALA E 1 194 ? 195.273 -8.361 254.580 1.00 22.15 194 ALA E N 1
ATOM 9622 C CA . ALA E 1 194 ? 195.387 -7.960 255.976 1.00 24.17 194 ALA E CA 1
ATOM 9623 C C . ALA E 1 194 ? 194.357 -8.672 256.847 1.00 26.21 194 ALA E C 1
ATOM 9624 O O . ALA E 1 194 ? 194.677 -9.132 257.948 1.00 20.78 194 ALA E O 1
ATOM 9626 N N . ASN E 1 195 ? 193.117 -8.788 256.360 1.00 20.28 195 ASN E N 1
ATOM 9627 C CA . ASN E 1 195 ? 192.038 -9.303 257.200 1.00 21.08 195 ASN E CA 1
ATOM 9628 C C . ASN E 1 195 ? 192.060 -10.827 257.285 1.00 22.57 195 ASN E C 1
ATOM 9629 O O . ASN E 1 195 ? 191.798 -11.387 258.356 1.00 21.88 195 ASN E O 1
ATOM 9634 N N . THR E 1 196 ? 192.341 -11.510 256.168 1.00 21.94 196 THR E N 1
ATOM 9635 C CA . THR E 1 196 ? 192.477 -12.960 256.214 1.00 20.49 196 THR E CA 1
ATOM 9636 C C . THR E 1 196 ? 193.655 -13.364 257.088 1.00 21.92 196 THR E C 1
ATOM 9637 O O . THR E 1 196 ? 193.573 -14.352 257.819 1.00 18.42 196 THR E O 1
ATOM 9641 N N . SER E 1 197 ? 194.759 -12.606 257.037 1.00 24.69 197 SER E N 1
ATOM 9642 C CA . SER E 1 197 ? 195.906 -12.938 257.882 1.00 27.27 197 SER E CA 1
ATOM 9643 C C . SER E 1 197 ? 195.559 -12.799 259.360 1.00 24.54 197 SER E C 1
ATOM 9644 O O . SER E 1 197 ? 195.914 -13.665 260.171 1.00 22.96 197 SER E O 1
ATOM 9647 N N . HIS E 1 198 ? 194.856 -11.725 259.733 1.00 24.11 198 HIS E N 1
ATOM 9648 C CA . HIS E 1 198 ? 194.507 -11.541 261.135 1.00 21.70 198 HIS E CA 1
ATOM 9649 C C . HIS E 1 198 ? 193.588 -12.655 261.613 1.00 27.54 198 HIS E C 1
ATOM 9650 O O . HIS E 1 198 ? 193.808 -13.247 262.678 1.00 22.25 198 HIS E O 1
ATOM 9657 N N . LEU E 1 199 ? 192.549 -12.955 260.832 1.00 21.84 199 LEU E N 1
ATOM 9658 C CA . LEU E 1 199 ? 191.590 -13.979 261.248 1.00 24.37 199 LEU E CA 1
ATOM 9659 C C . LEU E 1 199 ? 192.252 -15.354 261.337 1.00 24.78 199 LEU E C 1
ATOM 9660 O O . LEU E 1 199 ? 191.936 -16.147 262.232 1.00 23.97 199 LEU E O 1
ATOM 9665 N N . ALA E 1 200 ? 193.178 -15.654 260.419 1.00 20.93 200 ALA E N 1
ATOM 9666 C CA . ALA E 1 200 ? 193.891 -16.924 260.493 1.00 25.88 200 ALA E CA 1
ATOM 9667 C C . ALA E 1 200 ? 194.716 -17.012 261.769 1.00 23.87 200 ALA E C 1
ATOM 9668 O O . ALA E 1 200 ? 194.731 -18.053 262.431 1.00 23.51 200 ALA E O 1
ATOM 9670 N N . ARG E 1 201 ? 195.407 -15.926 262.138 1.00 25.99 201 ARG E N 1
ATOM 9671 C CA . ARG E 1 201 ? 196.153 -15.936 263.394 1.00 24.56 201 ARG E CA 1
ATOM 9672 C C . ARG E 1 201 ? 195.221 -16.134 264.580 1.00 27.58 201 ARG E C 1
ATOM 9673 O O . ARG E 1 201 ? 195.554 -16.865 265.526 1.00 22.69 201 ARG E O 1
ATOM 9681 N N . MET E 1 202 ? 194.042 -15.499 264.540 1.00 23.53 202 MET E N 1
ATOM 9682 C CA . MET E 1 202 ? 193.073 -15.628 265.630 1.00 23.39 202 MET E CA 1
ATOM 9683 C C . MET E 1 202 ? 192.635 -17.076 265.799 1.00 23.38 202 MET E C 1
ATOM 9684 O O . MET E 1 202 ? 192.612 -17.608 266.911 1.00 25.98 202 MET E O 1
ATOM 9689 N N . LEU E 1 203 ? 192.276 -17.732 264.694 1.00 23.12 203 LEU E N 1
ATOM 9690 C CA . LEU E 1 203 ? 191.732 -19.081 264.795 1.00 26.83 203 LEU E CA 1
ATOM 9691 C C . LEU E 1 203 ? 192.812 -20.090 265.158 1.00 28.97 203 LEU E C 1
ATOM 9692 O O . LEU E 1 203 ? 192.517 -21.113 265.784 1.00 29.08 203 LEU E O 1
ATOM 9697 N N . GLN E 1 204 ? 194.069 -19.802 264.816 1.00 26.53 204 GLN E N 1
ATOM 9698 C CA . GLN E 1 204 ? 195.167 -20.647 265.272 1.00 31.28 204 GLN E CA 1
ATOM 9699 C C . GLN E 1 204 ? 195.262 -20.642 266.792 1.00 31.11 204 GLN E C 1
ATOM 9700 O O . GLN E 1 204 ? 195.484 -21.690 267.413 1.00 34.17 204 GLN E O 1
ATOM 9706 N N . GLU E 1 205 ? 195.066 -19.477 267.409 1.00 31.47 205 GLU E N 1
ATOM 9707 C CA . GLU E 1 205 ? 195.134 -19.364 268.861 1.00 28.66 205 GLU E CA 1
ATOM 9708 C C . GLU E 1 205 ? 193.848 -19.819 269.543 1.00 32.88 205 GLU E C 1
ATOM 9709 O O . GLU E 1 205 ? 193.902 -20.455 270.602 1.00 34.96 205 GLU E O 1
ATOM 9715 N N . THR E 1 206 ? 192.683 -19.493 268.984 1.00 27.46 206 THR E N 1
ATOM 9716 C CA . THR E 1 206 ? 191.404 -19.722 269.660 1.00 28.95 206 THR E CA 1
ATOM 9717 C C . THR E 1 206 ? 190.411 -20.356 268.688 1.00 28.76 206 THR E C 1
ATOM 9718 O O . THR E 1 206 ? 189.453 -19.710 268.241 1.00 27.85 206 THR E O 1
ATOM 9722 N N . PRO E 1 207 ? 190.612 -21.629 268.348 1.00 27.03 207 PRO E N 1
ATOM 9723 C CA . PRO E 1 207 ? 189.731 -22.286 267.380 1.00 23.60 207 PRO E CA 1
ATOM 9724 C C . PRO E 1 207 ? 188.313 -22.439 267.905 1.00 24.74 207 PRO E C 1
ATOM 9725 O O . PRO E 1 207 ? 188.043 -22.333 269.106 1.00 23.14 207 PRO E O 1
ATOM 9729 N N . TYR E 1 208 ? 187.389 -22.649 266.964 1.00 23.88 208 TYR E N 1
ATOM 9730 C CA . TYR E 1 208 ? 186.040 -23.046 267.355 1.00 24.50 208 TYR E CA 1
ATOM 9731 C C . TYR E 1 208 ? 186.119 -24.316 268.191 1.00 25.69 208 TYR E C 1
ATOM 9732 O O . TYR E 1 208 ? 186.849 -25.248 267.851 1.00 26.94 208 TYR E O 1
ATOM 9741 N N . THR E 1 209 ? 185.374 -24.338 269.295 1.00 27.89 209 THR E N 1
ATOM 9742 C CA . THR E 1 209 ? 185.229 -25.529 270.119 1.00 28.33 209 THR E CA 1
ATOM 9743 C C . THR E 1 209 ? 183.885 -26.208 269.914 1.00 30.62 209 THR E C 1
ATOM 9744 O O . THR E 1 209 ? 183.572 -27.169 270.623 1.00 28.83 209 THR E O 1
ATOM 9748 N N . THR E 1 210 ? 183.088 -25.722 268.965 1.00 25.19 210 THR E N 1
ATOM 9749 C CA . THR E 1 210 ? 181.795 -26.326 268.662 1.00 22.26 210 THR E CA 1
ATOM 9750 C C . THR E 1 210 ? 181.912 -27.828 268.455 1.00 25.76 210 THR E C 1
ATOM 9751 O O . THR E 1 210 ? 182.766 -28.307 267.701 1.00 29.94 210 THR E O 1
ATOM 9755 N N . ASP E 1 211 ? 181.038 -28.565 269.125 1.00 25.09 211 ASP E N 1
ATOM 9756 C CA . ASP E 1 211 ? 180.930 -30.008 268.978 1.00 26.32 211 ASP E CA 1
ATOM 9757 C C . ASP E 1 211 ? 179.730 -30.251 268.069 1.00 23.86 211 ASP E C 1
ATOM 9758 O O . ASP E 1 211 ? 178.584 -30.216 268.524 1.00 25.28 211 ASP E O 1
ATOM 9763 N N . LEU E 1 212 ? 179.995 -30.471 266.778 1.00 25.98 212 LEU E N 1
ATOM 9764 C CA . LEU E 1 212 ? 178.900 -30.620 265.820 1.00 26.01 212 LEU E CA 1
ATOM 9765 C C . LEU E 1 212 ? 178.093 -31.880 266.103 1.00 26.99 212 LEU E C 1
ATOM 9766 O O . LEU E 1 212 ? 176.865 -31.902 265.914 1.00 23.41 212 LEU E O 1
ATOM 9771 N N . GLU E 1 213 ? 178.772 -32.947 266.538 1.00 26.78 213 GLU E N 1
ATOM 9772 C CA . GLU E 1 213 ? 178.072 -34.161 266.938 1.00 26.01 213 GLU E CA 1
ATOM 9773 C C . GLU E 1 213 ? 177.091 -33.879 268.070 1.00 26.97 213 GLU E C 1
ATOM 9774 O O . GLU E 1 213 ? 175.938 -34.319 268.024 1.00 28.23 213 GLU E O 1
ATOM 9780 N N . ALA E 1 214 ? 177.519 -33.117 269.080 1.00 25.34 214 ALA E N 1
ATOM 9781 C CA . ALA E 1 214 ? 176.637 -32.811 270.202 1.00 22.65 214 ALA E CA 1
ATOM 9782 C C . ALA E 1 214 ? 175.489 -31.909 269.771 1.00 25.95 214 ALA E C 1
ATOM 9783 O O . ALA E 1 214 ? 174.356 -32.071 270.240 1.00 26.46 214 ALA E O 1
ATOM 9785 N N . CYS E 1 215 ? 175.768 -30.943 268.896 1.00 22.51 215 CYS E N 1
ATOM 9786 C CA . CYS E 1 215 ? 174.685 -30.152 268.319 1.00 23.66 215 CYS E CA 1
ATOM 9787 C C . CYS E 1 215 ? 173.666 -31.053 267.635 1.00 23.10 215 CYS E C 1
ATOM 9788 O O . CYS E 1 215 ? 172.448 -30.889 267.814 1.00 21.50 215 CYS E O 1
ATOM 9791 N N . ALA E 1 216 ? 174.150 -32.013 266.845 1.00 20.12 216 ALA E N 1
ATOM 9792 C CA . ALA E 1 216 ? 173.240 -32.881 266.108 1.00 23.18 216 ALA E CA 1
ATOM 9793 C C . ALA E 1 216 ? 172.444 -33.772 267.047 1.00 21.77 216 ALA E C 1
ATOM 9794 O O . ALA E 1 216 ? 171.258 -34.031 266.805 1.00 21.12 216 ALA E O 1
ATOM 9796 N N . GLN E 1 217 ? 173.075 -34.256 268.121 1.00 21.72 217 GLN E N 1
ATOM 9797 C CA . GLN E 1 217 ? 172.344 -35.058 269.095 1.00 23.51 217 GLN E CA 1
ATOM 9798 C C . GLN E 1 217 ? 171.234 -34.246 269.749 1.00 23.17 217 GLN E C 1
ATOM 9799 O O . GLN E 1 217 ? 170.121 -34.749 269.946 1.00 23.21 217 GLN E O 1
ATOM 9805 N N . ALA E 1 218 ? 171.504 -32.982 270.074 1.00 23.61 218 ALA E N 1
ATOM 9806 C CA . ALA E 1 218 ? 170.442 -32.144 270.619 1.00 23.36 218 ALA E CA 1
ATOM 9807 C C . ALA E 1 218 ? 169.327 -31.963 269.596 1.00 22.74 218 ALA E C 1
ATOM 9808 O O . ALA E 1 218 ? 168.138 -32.014 269.939 1.00 24.07 218 ALA E O 1
ATOM 9810 N N . ALA E 1 219 ? 169.694 -31.774 268.331 1.00 20.08 219 ALA E N 1
ATOM 9811 C CA . ALA E 1 219 ? 168.684 -31.615 267.289 1.00 22.60 219 ALA E CA 1
ATOM 9812 C C . ALA E 1 219 ? 167.842 -32.880 267.153 1.00 22.85 219 ALA E C 1
ATOM 9813 O O . ALA E 1 219 ? 166.623 -32.804 266.966 1.00 21.01 219 ALA E O 1
ATOM 9815 N N . ARG E 1 220 ? 168.472 -34.053 267.271 1.00 20.89 220 ARG E N 1
ATOM 9816 C CA . ARG E 1 220 ? 167.719 -35.300 267.167 1.00 21.72 220 ARG E CA 1
ATOM 9817 C C . ARG E 1 220 ? 166.635 -35.391 268.234 1.00 25.85 220 ARG E C 1
ATOM 9818 O O . ARG E 1 220 ? 165.512 -35.822 267.947 1.00 26.05 220 ARG E O 1
ATOM 9826 N N . GLU E 1 221 ? 166.939 -34.973 269.472 1.00 24.81 221 GLU E N 1
ATOM 9827 C CA . GLU E 1 221 ? 165.961 -35.105 270.547 1.00 28.05 221 GLU E CA 1
ATOM 9828 C C . GLU E 1 221 ? 164.747 -34.207 270.360 1.00 24.94 221 GLU E C 1
ATOM 9829 O O . GLU E 1 221 ? 163.711 -34.445 270.992 1.00 28.24 221 GLU E O 1
ATOM 9835 N N . GLU E 1 222 ? 164.851 -33.165 269.537 1.00 22.17 222 GLU E N 1
ATOM 9836 C CA . GLU E 1 222 ? 163.770 -32.211 269.346 1.00 22.09 222 GLU E CA 1
ATOM 9837 C C . GLU E 1 222 ? 163.160 -32.308 267.948 1.00 21.42 222 GLU E C 1
ATOM 9838 O O . GLU E 1 222 ? 162.444 -31.390 267.533 1.00 22.04 222 GLU E O 1
ATOM 9844 N N . SER E 1 223 ? 163.446 -33.377 267.204 1.00 22.81 223 SER E N 1
ATOM 9845 C CA . SER E 1 223 ? 163.094 -33.437 265.785 1.00 19.70 223 SER E CA 1
ATOM 9846 C C . SER E 1 223 ? 162.483 -34.787 265.419 1.00 23.78 223 SER E C 1
ATOM 9847 O O . SER E 1 223 ? 162.708 -35.799 266.087 1.00 22.63 223 SER E O 1
ATOM 9850 N N . ASP E 1 224 ? 161.723 -34.784 264.318 1.00 21.50 224 ASP E N 1
ATOM 9851 C CA . ASP E 1 224 ? 161.168 -35.994 263.713 1.00 21.91 224 ASP E CA 1
ATOM 9852 C C . ASP E 1 224 ? 162.189 -36.630 262.782 1.00 22.95 224 ASP E C 1
ATOM 9853 O O . ASP E 1 224 ? 163.085 -35.962 262.266 1.00 25.07 224 ASP E O 1
ATOM 9858 N N . ASP E 1 225 ? 162.024 -37.932 262.523 1.00 21.61 225 ASP E N 1
ATOM 9859 C CA . ASP E 1 225 ? 162.877 -38.607 261.552 1.00 21.20 225 ASP E CA 1
ATOM 9860 C C . ASP E 1 225 ? 162.144 -38.905 260.250 1.00 22.18 225 ASP E C 1
ATOM 9861 O O . ASP E 1 225 ? 162.637 -39.688 259.435 1.00 20.91 225 ASP E O 1
ATOM 9866 N N . VAL E 1 226 ? 160.977 -38.305 260.043 1.00 23.81 226 VAL E N 1
ATOM 9867 C CA . VAL E 1 226 ? 160.254 -38.374 258.779 1.00 22.67 226 VAL E CA 1
ATOM 9868 C C . VAL E 1 226 ? 159.760 -36.973 258.451 1.00 22.84 226 VAL E C 1
ATOM 9869 O O . VAL E 1 226 ? 159.289 -36.246 259.330 1.00 24.63 226 VAL E O 1
ATOM 9873 N N . PHE E 1 227 ? 159.904 -36.580 257.195 1.00 20.22 227 PHE E N 1
ATOM 9874 C CA . PHE E 1 227 ? 159.313 -35.352 256.683 1.00 21.66 227 PHE E CA 1
ATOM 9875 C C . PHE E 1 227 ? 158.159 -35.744 255.777 1.00 19.14 227 PHE E C 1
ATOM 9876 O O . PHE E 1 227 ? 158.338 -36.576 254.886 1.00 24.42 227 PHE E O 1
ATOM 9884 N N . ALA E 1 228 ? 156.983 -35.154 255.995 1.00 24.99 228 ALA E N 1
ATOM 9885 C CA . ALA E 1 228 ? 155.813 -35.560 255.223 1.00 26.26 228 ALA E CA 1
ATOM 9886 C C . ALA E 1 228 ? 154.810 -34.418 255.143 1.00 28.14 228 ALA E C 1
ATOM 9887 O O . ALA E 1 228 ? 154.476 -33.816 256.168 1.00 27.98 228 ALA E O 1
ATOM 9889 N N . ILE E 1 229 ? 154.338 -34.124 253.923 1.00 20.50 229 ILE E N 1
ATOM 9890 C CA . ILE E 1 229 ? 153.326 -33.100 253.678 1.00 23.09 229 ILE E CA 1
ATOM 9891 C C . ILE E 1 229 ? 152.364 -33.589 252.600 1.00 20.86 229 ILE E C 1
ATOM 9892 O O . ILE E 1 229 ? 152.758 -34.280 251.658 1.00 23.15 229 ILE E O 1
ATOM 9897 N N . ARG E 1 230 ? 151.102 -33.191 252.724 1.00 23.08 230 ARG E N 1
ATOM 9898 C CA . ARG E 1 230 ? 150.166 -33.367 251.630 1.00 23.91 230 ARG E CA 1
ATOM 9899 C C . ARG E 1 230 ? 150.384 -32.283 250.589 1.00 22.27 230 ARG E C 1
ATOM 9900 O O . ARG E 1 230 ? 150.856 -31.182 250.894 1.00 18.60 230 ARG E O 1
ATOM 9908 N N . VAL E 1 231 ? 150.016 -32.607 249.354 1.00 21.49 231 VAL E N 1
ATOM 9909 C CA . VAL E 1 231 ? 150.175 -31.746 248.190 1.00 22.17 231 VAL E CA 1
ATOM 9910 C C . VAL E 1 231 ? 148.801 -31.483 247.589 1.00 21.48 231 VAL E C 1
ATOM 9911 O O . VAL E 1 231 ? 147.954 -32.380 247.546 1.00 23.81 231 VAL E O 1
ATOM 9915 N N . ASN E 1 232 ? 148.583 -30.259 247.118 1.00 21.53 232 ASN E N 1
ATOM 9916 C CA . ASN E 1 232 ? 147.352 -29.937 246.394 1.00 23.85 232 ASN E CA 1
ATOM 9917 C C . ASN E 1 232 ? 147.542 -30.327 244.932 1.00 21.82 232 ASN E C 1
ATOM 9918 O O . ASN E 1 232 ? 148.149 -29.593 244.157 1.00 23.89 232 ASN E O 1
ATOM 9923 N N . VAL E 1 233 ? 147.024 -31.488 244.549 1.00 18.77 233 VAL E N 1
ATOM 9924 C CA . VAL E 1 233 ? 147.180 -31.979 243.179 1.00 23.71 233 VAL E CA 1
ATOM 9925 C C . VAL E 1 233 ? 146.043 -31.511 242.275 1.00 25.79 233 VAL E C 1
ATOM 9926 O O . VAL E 1 233 ? 145.895 -32.006 241.150 1.00 24.90 233 VAL E O 1
ATOM 9930 N N . ASN E 1 234 ? 145.242 -30.562 242.747 1.00 24.29 234 ASN E N 1
ATOM 9931 C CA . ASN E 1 234 ? 144.049 -30.109 242.035 1.00 25.34 234 ASN E CA 1
ATOM 9932 C C . ASN E 1 234 ? 144.224 -28.766 241.339 1.00 27.34 234 ASN E C 1
ATOM 9933 O O . ASN E 1 234 ? 143.229 -28.168 240.924 1.00 30.23 234 ASN E O 1
ATOM 9938 N N . THR E 1 235 ? 145.445 -28.264 241.204 1.00 26.74 235 THR E N 1
ATOM 9939 C CA . THR E 1 235 ? 145.592 -26.915 240.662 1.00 29.71 235 THR E CA 1
ATOM 9940 C C . THR E 1 235 ? 146.801 -26.818 239.744 1.00 25.22 235 THR E C 1
ATOM 9941 O O . THR E 1 235 ? 147.826 -27.462 239.998 1.00 26.00 235 THR E O 1
ATOM 9945 N N . PRO E 1 236 ? 146.719 -26.021 238.675 1.00 24.68 236 PRO E N 1
ATOM 9946 C CA . PRO E 1 236 ? 147.921 -25.701 237.900 1.00 24.67 236 PRO E CA 1
ATOM 9947 C C . PRO E 1 236 ? 148.721 -24.543 238.475 1.00 24.27 236 PRO E C 1
ATOM 9948 O O . PRO E 1 236 ? 149.809 -24.257 237.966 1.00 21.73 236 PRO E O 1
ATOM 9952 N N . ALA E 1 237 ? 148.222 -23.889 239.522 1.00 23.74 237 ALA E N 1
ATOM 9953 C CA . ALA E 1 237 ? 148.858 -22.688 240.045 1.00 23.97 237 ALA E CA 1
ATOM 9954 C C . ALA E 1 237 ? 150.216 -23.004 240.667 1.00 22.93 237 ALA E C 1
ATOM 9955 O O . ALA E 1 237 ? 150.439 -24.075 241.229 1.00 24.85 237 ALA E O 1
ATOM 9957 N N . ILE E 1 238 ? 151.138 -22.052 240.555 1.00 20.13 238 ILE E N 1
ATOM 9958 C CA . ILE E 1 238 ? 152.444 -22.163 241.193 1.00 25.45 238 ILE E CA 1
ATOM 9959 C C . ILE E 1 238 ? 152.695 -21.037 242.184 1.00 23.41 238 ILE E C 1
ATOM 9960 O O . ILE E 1 238 ? 153.777 -20.968 242.770 1.00 25.99 238 ILE E O 1
ATOM 9965 N N . ARG E 1 239 ? 151.718 -20.153 242.373 1.00 21.62 239 ARG E N 1
ATOM 9966 C CA . ARG E 1 239 ? 151.746 -19.131 243.416 1.00 24.59 239 ARG E CA 1
ATOM 9967 C C . ARG E 1 239 ? 152.007 -19.765 244.775 1.00 21.11 239 ARG E C 1
ATOM 9968 O O . ARG E 1 239 ? 151.387 -20.767 245.132 1.00 20.88 239 ARG E O 1
ATOM 9976 N N . TYR E 1 240 ? 152.888 -19.143 245.554 1.00 21.57 240 TYR E N 1
ATOM 9977 C CA . TYR E 1 240 ? 153.220 -19.679 246.874 1.00 18.17 240 TYR E CA 1
ATOM 9978 C C . TYR E 1 240 ? 152.073 -19.508 247.863 1.00 17.51 240 TYR E C 1
ATOM 9979 O O . TYR E 1 240 ? 151.434 -18.456 247.941 1.00 22.48 240 TYR E O 1
ATOM 9988 N N . LYS E 1 241 ? 151.874 -20.537 248.676 1.00 17.75 241 LYS E N 1
ATOM 9989 C CA . LYS E 1 241 ? 150.819 -20.583 249.681 1.00 19.94 241 LYS E CA 1
ATOM 9990 C C . LYS E 1 241 ? 151.391 -21.211 250.931 1.00 17.03 241 LYS E C 1
ATOM 9991 O O . LYS E 1 241 ? 151.552 -22.430 250.969 1.00 15.73 241 LYS E O 1
ATOM 9997 N N . ARG E 1 242 ? 151.672 -20.395 251.950 1.00 20.44 242 ARG E N 1
ATOM 9998 C CA . ARG E 1 242 ? 152.306 -20.911 253.157 1.00 21.85 242 ARG E CA 1
ATOM 9999 C C . ARG E 1 242 ? 151.347 -21.703 254.032 1.00 18.70 242 ARG E C 1
ATOM 10000 O O . ARG E 1 242 ? 151.808 -22.533 254.822 1.00 19.47 242 ARG E O 1
ATOM 10008 N N . PHE E 1 243 ? 150.039 -21.447 253.932 1.00 20.62 243 PHE E N 1
ATOM 10009 C CA . PHE E 1 243 ? 149.007 -22.205 254.631 1.00 22.44 243 PHE E CA 1
ATOM 10010 C C . PHE E 1 243 ? 148.122 -22.839 253.574 1.00 21.38 243 PHE E C 1
ATOM 10011 O O . PHE E 1 243 ? 147.558 -22.124 252.741 1.00 24.33 243 PHE E O 1
ATOM 10019 N N . GLN E 1 244 ? 147.996 -24.164 253.595 1.00 18.03 244 GLN E N 1
ATOM 10020 C CA . GLN E 1 244 ? 147.175 -24.821 252.588 1.00 21.56 244 GLN E CA 1
ATOM 10021 C C . GLN E 1 244 ? 146.072 -25.696 253.159 1.00 23.65 244 GLN E C 1
ATOM 10022 O O . GLN E 1 244 ? 145.202 -26.123 252.392 1.00 20.40 244 GLN E O 1
ATOM 10028 N N . LYS E 1 245 ? 146.060 -25.940 254.473 1.00 20.85 245 LYS E N 1
ATOM 10029 C CA . LYS E 1 245 ? 144.959 -26.656 255.137 1.00 21.43 245 LYS E CA 1
ATOM 10030 C C . LYS E 1 245 ? 144.627 -27.982 254.448 1.00 23.09 245 LYS E C 1
ATOM 10031 O O . LYS E 1 245 ? 143.459 -28.331 254.252 1.00 23.51 245 LYS E O 1
ATOM 10037 N N . LEU E 1 246 ? 145.659 -28.736 254.077 1.00 22.86 246 LEU E N 1
ATOM 10038 C CA . LEU E 1 246 ? 145.464 -29.994 253.366 1.00 24.15 246 LEU E CA 1
ATOM 10039 C C . LEU E 1 246 ? 145.342 -31.195 254.286 1.00 25.74 246 LEU E C 1
ATOM 10040 O O . LEU E 1 246 ? 145.107 -32.307 253.797 1.00 25.64 246 LEU E O 1
ATOM 10045 N N . GLY E 1 247 ? 145.520 -31.010 255.582 1.00 20.17 247 GLY E N 1
ATOM 10046 C CA . GLY E 1 247 ? 145.534 -32.123 256.509 1.00 22.55 247 GLY E CA 1
ATOM 10047 C C . GLY E 1 247 ? 146.939 -32.625 256.791 1.00 26.59 247 GLY E C 1
ATOM 10048 O O . GLY E 1 247 ? 147.835 -32.589 255.934 1.00 24.58 247 GLY E O 1
ATOM 10049 N N . GLU E 1 248 ? 147.137 -33.120 258.013 1.00 27.20 248 GLU E N 1
ATOM 10050 C CA . GLU E 1 248 ? 148.399 -33.748 258.364 1.00 27.38 248 GLU E CA 1
ATOM 10051 C C . GLU E 1 248 ? 148.536 -35.120 257.703 1.00 29.61 248 GLU E C 1
ATOM 10052 O O . GLU E 1 248 ? 147.564 -35.735 257.264 1.00 29.50 248 GLU E O 1
ATOM 10058 N N . VAL E 1 249 ? 149.777 -35.590 257.633 1.00 25.53 249 VAL E N 1
ATOM 10059 C CA . VAL E 1 249 ? 150.097 -36.915 257.117 1.00 29.80 249 VAL E CA 1
ATOM 10060 C C . VAL E 1 249 ? 150.337 -37.843 258.299 1.00 34.69 249 VAL E C 1
ATOM 10061 O O . VAL E 1 249 ? 151.221 -37.590 259.127 1.00 34.57 249 VAL E O 1
ATOM 10065 N N . LYS E 1 250 ? 149.566 -38.922 258.370 1.00 32.44 250 LYS E N 1
ATOM 10066 C CA . LYS E 1 250 ? 149.768 -39.962 259.372 1.00 43.59 250 LYS E CA 1
ATOM 10067 C C . LYS E 1 250 ? 150.779 -40.969 258.836 1.00 38.69 250 LYS E C 1
ATOM 10068 O O . LYS E 1 250 ? 150.589 -41.516 257.746 1.00 39.40 250 LYS E O 1
ATOM 10074 N N . VAL E 1 251 ? 151.857 -41.213 259.596 1.00 45.93 251 VAL E N 1
ATOM 10075 C CA . VAL E 1 251 ? 152.917 -42.133 259.183 1.00 45.15 251 VAL E CA 1
ATOM 10076 C C . VAL E 1 251 ? 152.696 -43.487 259.853 1.00 62.10 251 VAL E C 1
ATOM 10077 O O . VAL E 1 251 ? 152.257 -43.561 261.008 1.00 58.54 251 VAL E O 1
ATOM 10081 N N . GLU E 1 252 ? 152.996 -44.570 259.120 1.00 62.37 252 GLU E N 1
ATOM 10082 C CA . GLU E 1 252 ? 152.629 -45.913 259.574 1.00 71.21 252 GLU E CA 1
ATOM 10083 C C . GLU E 1 252 ? 153.363 -46.290 260.860 1.00 75.30 252 GLU E C 1
ATOM 10084 O O . GLU E 1 252 ? 152.774 -46.884 261.770 1.00 82.59 252 GLU E O 1
ATOM 10090 N N . GLU E 1 253 ? 154.635 -45.929 260.967 1.00 74.56 253 GLU E N 1
ATOM 10091 C CA . GLU E 1 253 ? 155.435 -46.315 262.113 1.00 84.52 253 GLU E CA 1
ATOM 10092 C C . GLU E 1 253 ? 155.447 -45.201 263.161 1.00 78.42 253 GLU E C 1
ATOM 10093 O O . GLU E 1 253 ? 155.800 -44.063 262.859 1.00 75.91 253 GLU E O 1
ATOM 10099 N N . ALA F 1 2 ? 147.830 -2.584 217.604 1.00 45.62 2 ALA F N 1
ATOM 10100 C CA . ALA F 1 2 ? 148.712 -1.726 218.390 1.00 41.16 2 ALA F CA 1
ATOM 10101 C C . ALA F 1 2 ? 149.332 -2.523 219.534 1.00 44.59 2 ALA F C 1
ATOM 10102 O O . ALA F 1 2 ? 148.719 -3.460 220.041 1.00 44.58 2 ALA F O 1
ATOM 10104 N N . LEU F 1 3 ? 150.554 -2.162 219.922 1.00 37.38 3 LEU F N 1
ATOM 10105 C CA . LEU F 1 3 ? 151.248 -2.809 221.028 1.00 35.51 3 LEU F CA 1
ATOM 10106 C C . LEU F 1 3 ? 151.755 -1.752 221.994 1.00 34.13 3 LEU F C 1
ATOM 10107 O O . LEU F 1 3 ? 152.115 -0.645 221.589 1.00 31.85 3 LEU F O 1
ATOM 10112 N N . LYS F 1 4 ? 151.783 -2.106 223.278 1.00 29.84 4 LYS F N 1
ATOM 10113 C CA . LYS F 1 4 ? 152.193 -1.199 224.342 1.00 29.14 4 LYS F CA 1
ATOM 10114 C C . LYS F 1 4 ? 153.367 -1.803 225.093 1.00 30.94 4 LYS F C 1
ATOM 10115 O O . LYS F 1 4 ? 153.336 -2.984 225.448 1.00 25.69 4 LYS F O 1
ATOM 10121 N N . ALA F 1 5 ? 154.393 -0.992 225.328 1.00 27.93 5 ALA F N 1
ATOM 10122 C CA . ALA F 1 5 ? 155.493 -1.351 226.211 1.00 29.22 5 ALA F CA 1
ATOM 10123 C C . ALA F 1 5 ? 155.444 -0.444 227.433 1.00 28.46 5 ALA F C 1
ATOM 10124 O O . ALA F 1 5 ? 155.407 0.782 227.299 1.00 27.66 5 ALA F O 1
ATOM 10126 N N . LEU F 1 6 ? 155.414 -1.046 228.618 1.00 24.32 6 LEU F N 1
ATOM 10127 C CA . LEU F 1 6 ? 155.435 -0.309 229.872 1.00 22.80 6 LEU F CA 1
ATOM 10128 C C . LEU F 1 6 ? 156.844 -0.388 230.443 1.00 24.43 6 LEU F C 1
ATOM 10129 O O . LEU F 1 6 ? 157.375 -1.484 230.628 1.00 23.14 6 LEU F O 1
ATOM 10134 N N . ILE F 1 7 ? 157.449 0.760 230.718 1.00 21.89 7 ILE F N 1
ATOM 10135 C CA . ILE F 1 7 ? 158.818 0.812 231.223 1.00 23.87 7 ILE F CA 1
ATOM 10136 C C . ILE F 1 7 ? 158.760 1.336 232.650 1.00 22.22 7 ILE F C 1
ATOM 10137 O O . ILE F 1 7 ? 158.337 2.472 232.883 1.00 23.86 7 ILE F O 1
ATOM 10142 N N . LEU F 1 8 ? 159.149 0.500 233.610 1.00 21.73 8 LEU F N 1
ATOM 10143 C CA . LEU F 1 8 ? 159.127 0.877 235.020 1.00 17.75 8 LEU F CA 1
ATOM 10144 C C . LEU F 1 8 ? 160.535 1.263 235.445 1.00 22.31 8 LEU F C 1
ATOM 10145 O O . LEU F 1 8 ? 161.408 0.399 235.548 1.00 23.68 8 LEU F O 1
ATOM 10150 N N . ASN F 1 9 ? 160.757 2.554 235.687 1.00 24.08 9 ASN F N 1
ATOM 10151 C CA . ASN F 1 9 ? 162.000 3.008 236.303 1.00 20.61 9 ASN F CA 1
ATOM 10152 C C . ASN F 1 9 ? 161.876 2.769 237.802 1.00 20.89 9 ASN F C 1
ATOM 10153 O O . ASN F 1 9 ? 160.973 3.322 238.439 1.00 20.68 9 ASN F O 1
ATOM 10158 N N . THR F 1 10 ? 162.754 1.930 238.369 1.00 17.65 10 THR F N 1
ATOM 10159 C CA . THR F 1 10 ? 162.630 1.560 239.776 1.00 18.51 10 THR F CA 1
ATOM 10160 C C . THR F 1 10 ? 163.696 2.223 240.646 1.00 18.63 10 THR F C 1
ATOM 10161 O O . THR F 1 10 ? 164.029 1.729 241.727 1.00 18.74 10 THR F O 1
ATOM 10165 N N . THR F 1 11 ? 164.190 3.379 240.206 1.00 19.26 11 THR F N 1
ATOM 10166 C CA . THR F 1 11 ? 165.078 4.189 241.027 1.00 16.22 11 THR F CA 1
ATOM 10167 C C . THR F 1 11 ? 164.416 4.521 242.360 1.00 18.30 11 THR F C 1
ATOM 10168 O O . THR F 1 11 ? 163.185 4.599 242.472 1.00 18.73 11 THR F O 1
ATOM 10172 N N . LEU F 1 12 ? 165.245 4.714 243.384 1.00 20.05 12 LEU F N 1
ATOM 10173 C CA . LEU F 1 12 ? 164.747 5.106 244.698 1.00 19.70 12 LEU F CA 1
ATOM 10174 C C . LEU F 1 12 ? 164.624 6.618 244.868 1.00 20.12 12 LEU F C 1
ATOM 10175 O O . LEU F 1 12 ? 164.264 7.072 245.962 1.00 21.17 12 LEU F O 1
ATOM 10180 N N . ARG F 1 13 ? 164.913 7.407 243.841 1.00 21.28 13 ARG F N 1
ATOM 10181 C CA . ARG F 1 13 ? 164.812 8.861 243.959 1.00 22.29 13 ARG F CA 1
ATOM 10182 C C . ARG F 1 13 ? 163.565 9.379 243.242 1.00 21.53 13 ARG F C 1
ATOM 10183 O O . ARG F 1 13 ? 163.295 9.024 242.089 1.00 22.60 13 ARG F O 1
ATOM 10191 N N . ARG F 1 14 ? 162.802 10.201 243.953 1.00 21.99 14 ARG F N 1
ATOM 10192 C CA . ARG F 1 14 ? 161.568 10.775 243.442 1.00 25.49 14 ARG F CA 1
ATOM 10193 C C . ARG F 1 14 ? 161.850 11.767 242.312 1.00 25.93 14 ARG F C 1
ATOM 10194 O O . ARG F 1 14 ? 162.866 12.467 242.320 1.00 29.97 14 ARG F O 1
ATOM 10202 N N . SER F 1 15 ? 160.956 11.805 241.322 1.00 25.05 15 SER F N 1
ATOM 10203 C CA . SER F 1 15 ? 161.006 12.822 240.264 1.00 28.51 15 SER F CA 1
ATOM 10204 C C . SER F 1 15 ? 160.920 14.214 240.881 1.00 28.53 15 SER F C 1
ATOM 10205 O O . SER F 1 15 ? 160.189 14.403 241.852 1.00 29.86 15 SER F O 1
ATOM 10208 N N . PRO F 1 16 ? 161.642 15.202 240.317 1.00 29.26 16 PRO F N 1
ATOM 10209 C CA . PRO F 1 16 ? 162.435 15.146 239.087 1.00 26.31 16 PRO F CA 1
ATOM 10210 C C . PRO F 1 16 ? 163.929 14.905 239.269 1.00 32.03 16 PRO F C 1
ATOM 10211 O O . PRO F 1 16 ? 164.679 15.294 238.377 1.00 32.81 16 PRO F O 1
ATOM 10215 N N . SER F 1 17 ? 164.365 14.319 240.384 1.00 28.62 17 SER F N 1
ATOM 10216 C CA . SER F 1 17 ? 165.791 14.071 240.556 1.00 27.23 17 SER F CA 1
ATOM 10217 C C . SER F 1 17 ? 166.336 13.251 239.394 1.00 25.06 17 SER F C 1
ATOM 10218 O O . SER F 1 17 ? 165.702 12.294 238.941 1.00 28.15 17 SER F O 1
ATOM 10221 N N . ARG F 1 18 ? 167.510 13.656 238.900 1.00 27.82 18 ARG F N 1
ATOM 10222 C CA . ARG F 1 18 ? 168.144 13.001 237.762 1.00 28.16 18 ARG F CA 1
ATOM 10223 C C . ARG F 1 18 ? 168.471 11.560 238.114 1.00 23.84 18 ARG F C 1
ATOM 10224 O O . ARG F 1 18 ? 169.183 11.305 239.087 1.00 25.94 18 ARG F O 1
ATOM 10232 N N . SER F 1 19 ? 167.959 10.628 237.318 1.00 24.74 19 SER F N 1
ATOM 10233 C CA . SER F 1 19 ? 168.219 9.205 237.505 1.00 24.63 19 SER F CA 1
ATOM 10234 C C . SER F 1 19 ? 169.217 8.729 236.457 1.00 22.42 19 SER F C 1
ATOM 10235 O O . SER F 1 19 ? 169.079 9.046 235.267 1.00 23.28 19 SER F O 1
ATOM 10238 N N . GLN F 1 20 ? 170.244 8.000 236.904 1.00 23.81 20 GLN F N 1
ATOM 10239 C CA . GLN F 1 20 ? 171.165 7.375 235.961 1.00 26.65 20 GLN F CA 1
ATOM 10240 C C . GLN F 1 20 ? 170.417 6.409 235.056 1.00 26.37 20 GLN F C 1
ATOM 10241 O O . GLN F 1 20 ? 170.610 6.396 233.831 1.00 23.88 20 GLN F O 1
ATOM 10247 N N . THR F 1 21 ? 169.564 5.574 235.656 1.00 23.90 21 THR F N 1
ATOM 10248 C CA . THR F 1 21 ? 168.856 4.558 234.893 1.00 20.37 21 THR F CA 1
ATOM 10249 C C . THR F 1 21 ? 167.978 5.185 233.820 1.00 23.64 21 THR F C 1
ATOM 10250 O O . THR F 1 21 ? 167.799 4.593 232.747 1.00 24.96 21 THR F O 1
ATOM 10254 N N . GLN F 1 22 ? 167.443 6.386 234.085 1.00 22.18 22 GLN F N 1
ATOM 10255 C CA . GLN F 1 22 ? 166.616 7.087 233.110 1.00 23.53 22 GLN F CA 1
ATOM 10256 C C . GLN F 1 22 ? 167.367 7.341 231.803 1.00 24.06 22 GLN F C 1
ATOM 10257 O O . GLN F 1 22 ? 166.736 7.491 230.747 1.00 28.84 22 GLN F O 1
ATOM 10263 N N . GLY F 1 23 ? 168.702 7.388 231.850 1.00 25.87 23 GLY F N 1
ATOM 10264 C CA . GLY F 1 23 ? 169.478 7.538 230.627 1.00 29.18 23 GLY F CA 1
ATOM 10265 C C . GLY F 1 23 ? 169.259 6.408 229.638 1.00 29.10 23 GLY F C 1
ATOM 10266 O O . GLY F 1 23 ? 169.170 6.638 228.428 1.00 25.79 23 GLY F O 1
ATOM 10267 N N . LEU F 1 24 ? 169.192 5.165 230.130 1.00 23.57 24 LEU F N 1
ATOM 10268 C CA . LEU F 1 24 ? 168.936 4.039 229.236 1.00 25.19 24 LEU F CA 1
ATOM 10269 C C . LEU F 1 24 ? 167.510 4.074 228.711 1.00 24.77 24 LEU F C 1
ATOM 10270 O O . LEU F 1 24 ? 167.259 3.799 227.528 1.00 25.30 24 LEU F O 1
ATOM 10275 N N . ILE F 1 25 ? 166.567 4.396 229.589 1.00 21.74 25 ILE F N 1
ATOM 10276 C CA . ILE F 1 25 ? 165.174 4.562 229.189 1.00 27.13 25 ILE F CA 1
ATOM 10277 C C . ILE F 1 25 ? 165.058 5.594 228.074 1.00 26.29 25 ILE F C 1
ATOM 10278 O O . ILE F 1 25 ? 164.312 5.400 227.105 1.00 28.00 25 ILE F O 1
ATOM 10283 N N . ASP F 1 26 ? 165.794 6.704 228.191 1.00 27.57 26 ASP F N 1
ATOM 10284 C CA . ASP F 1 26 ? 165.694 7.761 227.184 1.00 28.72 26 ASP F CA 1
ATOM 10285 C C . ASP F 1 26 ? 166.199 7.291 225.826 1.00 30.47 26 ASP F C 1
ATOM 10286 O O . ASP F 1 26 ? 165.738 7.789 224.793 1.00 29.72 26 ASP F O 1
ATOM 10291 N N . LYS F 1 27 ? 167.142 6.345 225.802 1.00 25.53 27 LYS F N 1
ATOM 10292 C CA . LYS F 1 27 ? 167.549 5.735 224.537 1.00 28.80 27 LYS F CA 1
ATOM 10293 C C . LYS F 1 27 ? 166.493 4.769 224.014 1.00 27.32 27 LYS F C 1
ATOM 10294 O O . LYS F 1 27 ? 166.258 4.694 222.801 1.00 29.60 27 LYS F O 1
ATOM 10300 N N . ALA F 1 28 ? 165.865 3.996 224.908 1.00 22.31 28 ALA F N 1
ATOM 10301 C CA . ALA F 1 28 ? 164.968 2.933 224.463 1.00 27.02 28 ALA F CA 1
ATOM 10302 C C . ALA F 1 28 ? 163.632 3.472 223.959 1.00 27.56 28 ALA F C 1
ATOM 10303 O O . ALA F 1 28 ? 163.035 2.885 223.045 1.00 26.73 28 ALA F O 1
ATOM 10305 N N . VAL F 1 29 ? 163.150 4.574 224.541 1.00 24.45 29 VAL F N 1
ATOM 10306 C CA . VAL F 1 29 ? 161.813 5.069 224.204 1.00 27.75 29 VAL F CA 1
ATOM 10307 C C . VAL F 1 29 ? 161.693 5.418 222.724 1.00 28.44 29 VAL F C 1
ATOM 10308 O O . VAL F 1 29 ? 160.778 4.898 222.063 1.00 28.23 29 VAL F O 1
ATOM 10312 N N . PRO F 1 30 ? 162.573 6.232 222.133 1.00 29.40 30 PRO F N 1
ATOM 10313 C CA . PRO F 1 30 ? 162.430 6.511 220.695 1.00 28.96 30 PRO F CA 1
ATOM 10314 C C . PRO F 1 30 ? 162.676 5.297 219.817 1.00 32.17 30 PRO F C 1
ATOM 10315 O O . PRO F 1 30 ? 162.112 5.225 218.719 1.00 34.00 30 PRO F O 1
ATOM 10319 N N . LEU F 1 31 ? 163.483 4.330 220.268 1.00 26.62 31 LEU F N 1
ATOM 10320 C CA . LEU F 1 31 ? 163.683 3.120 219.480 1.00 29.67 31 LEU F CA 1
ATOM 10321 C C . LEU F 1 31 ? 162.407 2.285 219.421 1.00 34.24 31 LEU F C 1
ATOM 10322 O O . LEU F 1 31 ? 162.072 1.731 218.365 1.00 31.75 31 LEU F O 1
ATOM 10327 N N . TYR F 1 32 ? 161.676 2.190 220.539 1.00 29.59 32 TYR F N 1
ATOM 10328 C CA . TYR F 1 32 ? 160.385 1.510 220.519 1.00 27.87 32 TYR F CA 1
ATOM 10329 C C . TYR F 1 32 ? 159.402 2.230 219.609 1.00 34.20 32 TYR F C 1
ATOM 10330 O O . TYR F 1 32 ? 158.613 1.590 218.908 1.00 35.24 32 TYR F O 1
ATOM 10339 N N . GLU F 1 33 ? 159.418 3.561 219.623 1.00 33.78 33 GLU F N 1
ATOM 10340 C CA . GLU F 1 33 ? 158.494 4.292 218.765 1.00 39.78 33 GLU F CA 1
ATOM 10341 C C . GLU F 1 33 ? 158.796 4.040 217.296 1.00 35.20 33 GLU F C 1
ATOM 10342 O O . GLU F 1 33 ? 157.873 3.872 216.491 1.00 45.67 33 GLU F O 1
ATOM 10348 N N . LYS F 1 34 ? 160.077 3.972 216.926 1.00 41.77 34 LYS F N 1
ATOM 10349 C CA . LYS F 1 34 ? 160.408 3.627 215.548 1.00 40.19 34 LYS F CA 1
ATOM 10350 C C . LYS F 1 34 ? 160.103 2.169 215.229 1.00 43.65 34 LYS F C 1
ATOM 10351 O O . LYS F 1 34 ? 160.144 1.788 214.055 1.00 41.43 34 LYS F O 1
ATOM 10357 N N . GLU F 1 35 ? 159.804 1.349 216.238 1.00 33.53 35 GLU F N 1
ATOM 10358 C CA . GLU F 1 35 ? 159.319 -0.007 216.036 1.00 32.40 35 GLU F CA 1
ATOM 10359 C C . GLU F 1 35 ? 157.798 -0.079 215.950 1.00 31.98 35 GLU F C 1
ATOM 10360 O O . GLU F 1 35 ? 157.256 -1.157 215.694 1.00 41.37 35 GLU F O 1
ATOM 10366 N N . GLY F 1 36 ? 157.100 1.031 216.167 1.00 35.10 36 GLY F N 1
ATOM 10367 C CA . GLY F 1 36 ? 155.652 1.013 216.168 1.00 33.38 36 GLY F CA 1
ATOM 10368 C C . GLY F 1 36 ? 155.028 0.621 217.484 1.00 38.54 36 GLY F C 1
ATOM 10369 O O . GLY F 1 36 ? 153.843 0.278 217.517 1.00 36.91 36 GLY F O 1
ATOM 10370 N N . ILE F 1 37 ? 155.791 0.663 218.574 1.00 34.08 37 ILE F N 1
ATOM 10371 C CA . ILE F 1 37 ? 155.328 0.233 219.889 1.00 32.21 37 ILE F CA 1
ATOM 10372 C C . ILE F 1 37 ? 155.079 1.474 220.729 1.00 29.00 37 ILE F C 1
ATOM 10373 O O . ILE F 1 37 ? 155.984 2.294 220.923 1.00 33.71 37 ILE F O 1
ATOM 10378 N N . GLU F 1 38 ? 153.857 1.612 221.227 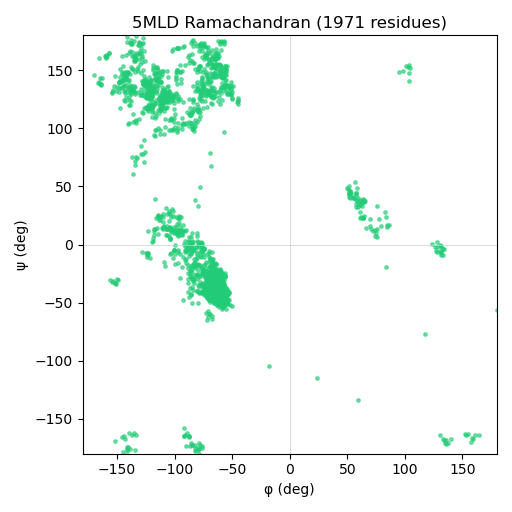1.00 32.93 38 GLU F N 1
ATOM 10379 C CA . GLU F 1 38 ? 153.532 2.703 222.131 1.00 32.34 38 GLU F CA 1
ATOM 10380 C C . GLU F 1 38 ? 154.231 2.486 223.470 1.00 34.47 38 GLU F C 1
ATOM 10381 O O . GLU F 1 38 ? 154.315 1.358 223.961 1.00 35.36 38 GLU F O 1
ATOM 10387 N N . THR F 1 39 ? 154.755 3.560 224.059 1.00 29.33 39 THR F N 1
ATOM 10388 C CA . THR F 1 39 ? 155.538 3.430 225.280 1.00 29.86 39 THR F CA 1
ATOM 10389 C C . THR F 1 39 ? 155.005 4.341 226.372 1.00 33.41 39 THR F C 1
ATOM 10390 O O . THR F 1 39 ? 154.533 5.451 226.118 1.00 32.32 39 THR F O 1
ATOM 10394 N N . GLU F 1 40 ? 155.100 3.852 227.603 1.00 32.11 40 GLU F N 1
ATOM 10395 C CA . GLU F 1 40 ? 154.761 4.622 228.790 1.00 25.29 40 GLU F CA 1
ATOM 10396 C C . GLU F 1 40 ? 155.831 4.325 229.826 1.00 28.76 40 GLU F C 1
ATOM 10397 O O . GLU F 1 40 ? 156.153 3.154 230.053 1.00 27.31 40 GLU F O 1
ATOM 10403 N N . VAL F 1 41 ? 156.400 5.375 230.413 1.00 25.39 41 VAL F N 1
ATOM 10404 C CA . VAL F 1 41 ? 157.402 5.264 231.467 1.00 26.62 41 VAL F CA 1
ATOM 10405 C C . VAL F 1 41 ? 156.734 5.643 232.778 1.00 25.98 41 VAL F C 1
ATOM 10406 O O . VAL F 1 41 ? 156.116 6.707 232.873 1.00 27.28 41 VAL F O 1
ATOM 10410 N N . VAL F 1 42 ? 156.837 4.767 233.781 1.00 23.49 42 VAL F N 1
ATOM 10411 C CA . VAL F 1 42 ? 156.390 5.062 235.138 1.00 24.75 42 VAL F CA 1
ATOM 10412 C C . VAL F 1 42 ? 157.586 4.947 236.069 1.00 24.75 42 VAL F C 1
ATOM 10413 O O . VAL F 1 42 ? 158.282 3.925 236.071 1.00 22.66 42 VAL F O 1
ATOM 10417 N N . ARG F 1 43 ? 157.823 5.984 236.860 1.00 22.48 43 ARG F N 1
ATOM 10418 C CA . ARG F 1 43 ? 158.836 5.917 237.909 1.00 21.88 43 ARG F CA 1
ATOM 10419 C C . ARG F 1 43 ? 158.120 5.489 239.180 1.00 22.19 43 ARG F C 1
ATOM 10420 O O . ARG F 1 43 ? 157.480 6.303 239.848 1.00 24.40 43 ARG F O 1
ATOM 10428 N N . VAL F 1 44 ? 158.205 4.198 239.513 1.00 20.91 44 VAL F N 1
ATOM 10429 C CA . VAL F 1 44 ? 157.280 3.646 240.500 1.00 21.63 44 VAL F CA 1
ATOM 10430 C C . VAL F 1 44 ? 157.437 4.267 241.886 1.00 21.51 44 VAL F C 1
ATOM 10431 O O . VAL F 1 44 ? 156.483 4.258 242.665 1.00 18.86 44 VAL F O 1
ATOM 10435 N N . ILE F 1 45 ? 158.608 4.823 242.212 1.00 20.74 45 ILE F N 1
ATOM 10436 C CA . ILE F 1 45 ? 158.801 5.395 243.543 1.00 23.77 45 ILE F CA 1
ATOM 10437 C C . ILE F 1 45 ? 157.993 6.676 243.723 1.00 25.75 45 ILE F C 1
ATOM 10438 O O . ILE F 1 45 ? 157.747 7.097 244.864 1.00 26.93 45 ILE F O 1
ATOM 10443 N N . ASP F 1 46 ? 157.581 7.311 242.618 1.00 24.59 46 ASP F N 1
ATOM 10444 C CA . ASP F 1 46 ? 156.700 8.470 242.644 1.00 24.67 46 ASP F CA 1
ATOM 10445 C C . ASP F 1 46 ? 155.297 8.130 243.114 1.00 27.01 46 ASP F C 1
ATOM 10446 O O . ASP F 1 46 ? 154.516 9.053 243.377 1.00 25.25 46 ASP F O 1
ATOM 10451 N N . HIS F 1 47 ? 154.954 6.844 243.201 1.00 22.08 47 HIS F N 1
ATOM 10452 C CA . HIS F 1 47 ? 153.599 6.397 243.476 1.00 23.39 47 HIS F CA 1
ATOM 10453 C C . HIS F 1 47 ? 153.523 5.675 244.812 1.00 28.53 47 HIS F C 1
ATOM 10454 O O . HIS F 1 47 ? 154.502 5.098 245.286 1.00 23.71 47 HIS F O 1
ATOM 10461 N N . ASP F 1 48 ? 152.341 5.717 245.417 1.00 23.23 48 ASP F N 1
ATOM 10462 C CA . ASP F 1 48 ? 152.121 5.143 246.743 1.00 27.06 48 ASP F CA 1
ATOM 10463 C C . ASP F 1 48 ? 151.760 3.669 246.571 1.00 25.28 48 ASP F C 1
ATOM 10464 O O . ASP F 1 48 ? 150.636 3.333 246.197 1.00 29.56 48 ASP F O 1
ATOM 10469 N N . ILE F 1 49 ? 152.727 2.784 246.810 1.00 24.35 49 ILE F N 1
ATOM 10470 C CA . ILE F 1 49 ? 152.526 1.336 246.728 1.00 25.02 49 ILE F CA 1
ATOM 10471 C C . ILE F 1 49 ? 152.843 0.771 248.102 1.00 26.05 49 ILE F C 1
ATOM 10472 O O . ILE F 1 49 ? 153.967 0.928 248.587 1.00 24.90 49 ILE F O 1
ATOM 10477 N N . GLU F 1 50 ? 151.860 0.117 248.727 1.00 22.03 50 GLU F N 1
ATOM 10478 C CA . GLU F 1 50 ? 152.034 -0.411 250.074 1.00 24.31 50 GLU F CA 1
ATOM 10479 C C . GLU F 1 50 ? 152.858 -1.696 250.042 1.00 21.55 50 GLU F C 1
ATOM 10480 O O . GLU F 1 50 ? 152.562 -2.619 249.276 1.00 21.42 50 GLU F O 1
ATOM 10486 N N . GLN F 1 51 ? 153.896 -1.745 250.877 1.00 22.31 51 GLN F N 1
ATOM 10487 C CA . GLN F 1 51 ? 154.806 -2.882 250.950 1.00 25.59 51 GLN F CA 1
ATOM 10488 C C . GLN F 1 51 ? 154.304 -4.007 251.853 1.00 23.10 51 GLN F C 1
ATOM 10489 O O . GLN F 1 51 ? 154.612 -5.176 251.601 1.00 21.75 51 GLN F O 1
ATOM 10495 N N . GLU F 1 52 ? 153.550 -3.692 252.900 1.00 21.27 52 GLU F N 1
ATOM 10496 C CA . GLU F 1 52 ? 153.137 -4.727 253.839 1.00 17.31 52 GLU F CA 1
ATOM 10497 C C . GLU F 1 52 ? 152.195 -5.731 253.178 1.00 23.06 52 GLU F C 1
ATOM 10498 O O . GLU F 1 52 ? 151.519 -5.440 252.184 1.00 23.20 52 GLU F O 1
ATOM 10504 N N . TYR F 1 53 ? 152.186 -6.939 253.721 1.00 20.66 53 TYR F N 1
ATOM 10505 C CA . TYR F 1 53 ? 151.367 -8.022 253.198 1.00 22.00 53 TYR F CA 1
ATOM 10506 C C . TYR F 1 53 ? 150.270 -8.362 254.194 1.00 21.86 53 TYR F C 1
ATOM 10507 O O . TYR F 1 53 ? 150.508 -8.406 255.406 1.00 22.63 53 TYR F O 1
ATOM 10516 N N . TRP F 1 54 ? 149.069 -8.636 253.675 1.00 20.98 54 TRP F N 1
ATOM 10517 C CA . TRP F 1 54 ? 148.008 -9.202 254.497 1.00 23.71 54 TRP F CA 1
ATOM 10518 C C . TRP F 1 54 ? 147.161 -10.121 253.637 1.00 22.80 54 TRP F C 1
ATOM 10519 O O . TRP F 1 54 ? 146.797 -9.760 252.514 1.00 23.63 54 TRP F O 1
ATOM 10530 N N . ASP F 1 55 ? 146.850 -11.291 254.169 1.00 25.38 55 ASP F N 1
ATOM 10531 C CA . ASP F 1 55 ? 145.731 -12.078 253.678 1.00 26.91 55 ASP F CA 1
ATOM 10532 C C . ASP F 1 55 ? 144.946 -12.585 254.881 1.00 29.36 55 ASP F C 1
ATOM 10533 O O . ASP F 1 55 ? 145.261 -12.266 256.032 1.00 27.84 55 ASP F O 1
ATOM 10538 N N . ASP F 1 56 ? 143.915 -13.392 254.612 1.00 30.49 56 ASP F N 1
ATOM 10539 C CA . ASP F 1 56 ? 142.973 -13.784 255.654 1.00 33.61 56 ASP F CA 1
ATOM 10540 C C . ASP F 1 56 ? 143.610 -14.623 256.757 1.00 31.79 56 ASP F C 1
ATOM 10541 O O . ASP F 1 56 ? 143.016 -14.750 257.833 1.00 34.26 56 ASP F O 1
ATOM 10546 N N . TYR F 1 57 ? 144.795 -15.198 256.534 1.00 30.06 57 TYR F N 1
ATOM 10547 C CA . TYR F 1 57 ? 145.453 -15.924 257.615 1.00 28.46 57 TYR F CA 1
ATOM 10548 C C . TYR F 1 57 ? 146.195 -15.008 258.572 1.00 27.30 57 TYR F C 1
ATOM 10549 O O . TYR F 1 57 ? 146.510 -15.426 259.691 1.00 26.38 57 TYR F O 1
ATOM 10558 N N . ASP F 1 58 ? 146.493 -13.788 258.147 1.00 27.11 58 ASP F N 1
ATOM 10559 C CA . ASP F 1 58 ? 147.144 -12.810 258.996 1.00 24.42 58 ASP F CA 1
ATOM 10560 C C . ASP F 1 58 ? 146.134 -12.221 259.976 1.00 28.00 58 ASP F C 1
ATOM 10561 O O . ASP F 1 58 ? 144.921 -12.444 259.872 1.00 30.15 58 ASP F O 1
ATOM 10566 N N A ASP F 1 59 ? 146.664 -11.475 260.955 0.53 22.98 59 ASP F N 1
ATOM 10567 N N B ASP F 1 59 ? 146.638 -11.464 260.934 0.47 22.99 59 ASP F N 1
ATOM 10568 C CA A ASP F 1 59 ? 145.871 -10.775 261.971 0.53 23.46 59 ASP F CA 1
ATOM 10569 C CA B ASP F 1 59 ? 145.764 -10.900 261.946 0.47 23.45 59 ASP F CA 1
ATOM 10570 C C A ASP F 1 59 ? 145.083 -9.645 261.318 0.53 23.14 59 ASP F C 1
ATOM 10571 C C B ASP F 1 59 ? 145.077 -9.663 261.395 0.47 23.14 59 ASP F C 1
ATOM 10572 O O A ASP F 1 59 ? 145.676 -8.720 260.746 0.53 21.01 59 ASP F O 1
ATOM 10573 O O B ASP F 1 59 ? 145.730 -8.700 260.971 0.47 21.09 59 ASP F O 1
ATOM 10582 N N . TRP F 1 60 ? 143.748 -9.723 261.388 1.00 22.71 60 TRP F N 1
ATOM 10583 C CA . TRP F 1 60 ? 142.915 -8.667 260.814 1.00 22.06 60 TRP F CA 1
ATOM 10584 C C . TRP F 1 60 ? 143.283 -7.296 261.357 1.00 21.75 60 TRP F C 1
ATOM 10585 O O . TRP F 1 60 ? 143.436 -6.328 260.599 1.00 20.89 60 TRP F O 1
ATOM 10596 N N . ASN F 1 61 ? 143.440 -7.195 262.674 1.00 19.02 61 ASN F N 1
ATOM 10597 C CA . ASN F 1 61 ? 143.701 -5.893 263.278 1.00 21.41 61 ASN F CA 1
ATOM 10598 C C . ASN F 1 61 ? 145.027 -5.308 262.803 1.00 22.69 61 ASN F C 1
ATOM 10599 O O . ASN F 1 61 ? 145.116 -4.105 262.526 1.00 28.86 61 ASN F O 1
ATOM 10604 N N . ALA F 1 62 ? 146.055 -6.146 262.659 1.00 24.04 62 ALA F N 1
ATOM 10605 C CA . ALA F 1 62 ? 147.363 -5.653 262.242 1.00 22.55 62 ALA F CA 1
ATOM 10606 C C . ALA F 1 62 ? 147.426 -5.340 260.754 1.00 25.74 62 ALA F C 1
ATOM 10607 O O . ALA F 1 62 ? 148.312 -4.591 260.322 1.00 24.65 62 ALA F O 1
ATOM 10609 N N . GLY F 1 63 ? 146.522 -5.904 259.968 1.00 25.96 63 GLY F N 1
ATOM 10610 C CA . GLY F 1 63 ? 146.577 -5.800 258.528 1.00 24.09 63 GLY F CA 1
ATOM 10611 C C . GLY F 1 63 ? 145.940 -4.570 257.932 1.00 24.96 63 GLY F C 1
ATOM 10612 O O . GLY F 1 63 ? 145.879 -4.472 256.702 1.00 26.70 63 GLY F O 1
ATOM 10613 N N . GLU F 1 64 ? 145.491 -3.610 258.746 1.00 24.87 64 GLU F N 1
ATOM 10614 C CA . GLU F 1 64 ? 144.721 -2.490 258.209 1.00 29.48 64 GLU F CA 1
ATOM 10615 C C . GLU F 1 64 ? 145.552 -1.616 257.275 1.00 29.84 64 GLU F C 1
ATOM 10616 O O . GLU F 1 64 ? 145.067 -1.179 256.223 1.00 28.02 64 GLU F O 1
ATOM 10622 N N . LYS F 1 65 ? 146.797 -1.322 257.652 1.00 24.73 65 LYS F N 1
ATOM 10623 C CA . LYS F 1 65 ? 147.667 -0.571 256.756 1.00 27.24 65 LYS F CA 1
ATOM 10624 C C . LYS F 1 65 ? 147.900 -1.330 255.457 1.00 26.19 65 LYS F C 1
ATOM 10625 O O . LYS F 1 65 ? 147.860 -0.743 254.369 1.00 23.46 65 LYS F O 1
ATOM 10631 N N . ALA F 1 66 ? 148.147 -2.636 255.553 1.00 24.16 66 ALA F N 1
ATOM 10632 C CA . ALA F 1 66 ? 148.390 -3.434 254.360 1.00 22.42 66 ALA F CA 1
ATOM 10633 C C . ALA F 1 66 ? 147.194 -3.419 253.414 1.00 23.67 66 ALA F C 1
ATOM 10634 O O . ALA F 1 66 ? 147.374 -3.500 252.195 1.00 20.30 66 ALA F O 1
ATOM 10636 N N . ARG F 1 67 ? 145.974 -3.336 253.948 1.00 21.58 67 ARG F N 1
ATOM 10637 C CA . ARG F 1 67 ? 144.763 -3.365 253.133 1.00 26.67 67 ARG F CA 1
ATOM 10638 C C . ARG F 1 67 ? 144.364 -2.000 252.572 1.00 26.51 67 ARG F C 1
ATOM 10639 O O . ARG F 1 67 ? 143.368 -1.924 251.843 1.00 24.73 67 ARG F O 1
ATOM 10647 N N . ARG F 1 68 ? 145.089 -0.933 252.903 1.00 23.12 68 ARG F N 1
ATOM 10648 C CA . ARG F 1 68 ? 144.632 0.416 252.594 1.00 25.62 68 ARG F CA 1
ATOM 10649 C C . ARG F 1 68 ? 144.583 0.656 251.085 1.00 24.99 68 ARG F C 1
ATOM 10650 O O . ARG F 1 68 ? 145.235 -0.029 250.293 1.00 22.60 68 ARG F O 1
ATOM 10658 N N . GLU F 1 69 ? 143.805 1.663 250.691 1.00 24.34 69 GLU F N 1
ATOM 10659 C CA . GLU F 1 69 ? 143.814 2.092 249.299 1.00 26.41 69 GLU F CA 1
ATOM 10660 C C . GLU F 1 69 ? 145.175 2.673 248.941 1.00 22.72 69 GLU F C 1
ATOM 10661 O O . GLU F 1 69 ? 145.722 3.497 249.675 1.00 27.07 69 GLU F O 1
ATOM 10667 N N . ASP F 1 70 ? 145.723 2.242 247.813 1.00 23.82 70 ASP F N 1
ATOM 10668 C CA . ASP F 1 70 ? 146.986 2.791 247.342 1.00 29.46 70 ASP F CA 1
ATOM 10669 C C . ASP F 1 70 ? 146.896 2.854 245.822 1.00 29.07 70 ASP F C 1
ATOM 10670 O O . ASP F 1 70 ? 145.809 2.765 245.239 1.00 25.17 70 ASP F O 1
ATOM 10675 N N . GLU F 1 71 ? 148.039 3.020 245.167 1.00 20.82 71 GLU F N 1
ATOM 10676 C CA . GLU F 1 71 ? 148.077 3.123 243.717 1.00 24.19 71 GLU F CA 1
ATOM 10677 C C . GLU F 1 71 ? 148.408 1.804 243.034 1.00 24.64 71 GLU F C 1
ATOM 10678 O O . GLU F 1 71 ? 148.602 1.783 241.809 1.00 21.55 71 GLU F O 1
ATOM 10684 N N . TRP F 1 72 ? 148.468 0.706 243.784 1.00 23.72 72 TRP F N 1
ATOM 10685 C CA . TRP F 1 72 ? 148.802 -0.570 243.161 1.00 24.08 72 TRP F CA 1
ATOM 10686 C C . TRP F 1 72 ? 147.760 -1.037 242.144 1.00 24.36 72 TRP F C 1
ATOM 10687 O O . TRP F 1 72 ? 148.173 -1.496 241.068 1.00 26.00 72 TRP F O 1
ATOM 10698 N N . PRO F 1 73 ? 146.436 -0.952 242.384 1.00 23.63 73 PRO F N 1
ATOM 10699 C CA . PRO F 1 73 ? 145.504 -1.364 241.314 1.00 22.62 73 PRO F CA 1
ATOM 10700 C C . PRO F 1 73 ? 145.707 -0.597 240.023 1.00 23.82 73 PRO F C 1
ATOM 10701 O O . PRO F 1 73 ? 145.609 -1.184 238.940 1.00 25.83 73 PRO F O 1
ATOM 10705 N N . TRP F 1 74 ? 146.028 0.695 240.114 1.00 27.44 74 TRP F N 1
ATOM 10706 C CA . TRP F 1 74 ? 146.333 1.475 238.919 1.00 24.78 74 TRP F CA 1
ATOM 10707 C C . TRP F 1 74 ? 147.544 0.904 238.191 1.00 26.31 74 TRP F C 1
ATOM 10708 O O . TRP F 1 74 ? 147.505 0.679 236.977 1.00 27.06 74 TRP F O 1
ATOM 10719 N N . LEU F 1 75 ? 148.629 0.650 238.922 1.00 25.26 75 LEU F N 1
ATOM 10720 C CA . LEU F 1 75 ? 149.831 0.142 238.275 1.00 24.44 75 LEU F CA 1
ATOM 10721 C C . LEU F 1 75 ? 149.620 -1.285 237.776 1.00 25.97 75 LEU F C 1
ATOM 10722 O O . LEU F 1 75 ? 150.045 -1.634 236.667 1.00 22.70 75 LEU F O 1
ATOM 10727 N N . LEU F 1 76 ? 148.946 -2.119 238.569 1.00 21.86 76 LEU F N 1
ATOM 10728 C CA . LEU F 1 76 ? 148.694 -3.491 238.135 1.00 22.26 76 LEU F CA 1
ATOM 10729 C C . LEU F 1 76 ? 147.904 -3.516 236.833 1.00 26.06 76 LEU F C 1
ATOM 10730 O O . LEU F 1 76 ? 148.202 -4.310 235.932 1.00 27.10 76 LEU F O 1
ATOM 10735 N N . GLU F 1 77 ? 146.916 -2.627 236.703 1.00 27.14 77 GLU F N 1
ATOM 10736 C CA . GLU F 1 77 ? 146.139 -2.544 235.468 1.00 29.89 77 GLU F CA 1
ATOM 10737 C C . GLU F 1 77 ? 147.020 -2.206 234.269 1.00 26.90 77 GLU F C 1
ATOM 10738 O O . GLU F 1 77 ? 146.858 -2.789 233.188 1.00 29.04 77 GLU F O 1
ATOM 10744 N N . LYS F 1 78 ? 147.962 -1.274 234.436 1.00 24.88 78 LYS F N 1
ATOM 10745 C CA . LYS F 1 78 ? 148.881 -0.954 233.341 1.00 26.86 78 LYS F CA 1
ATOM 10746 C C . LYS F 1 78 ? 149.747 -2.155 232.967 1.00 26.37 78 LYS F C 1
ATOM 10747 O O . LYS F 1 78 ? 149.979 -2.418 231.781 1.00 23.58 78 LYS F O 1
ATOM 10753 N N . ILE F 1 79 ? 150.221 -2.904 233.964 1.00 24.95 79 ILE F N 1
ATOM 10754 C CA . ILE F 1 79 ? 150.992 -4.112 233.687 1.00 21.91 79 ILE F CA 1
ATOM 10755 C C . ILE F 1 79 ? 150.136 -5.141 232.959 1.00 26.07 79 ILE F C 1
ATOM 10756 O O . ILE F 1 79 ? 150.596 -5.801 232.018 1.00 25.54 79 ILE F O 1
ATOM 10761 N N . ARG F 1 80 ? 148.874 -5.292 233.373 1.00 24.44 80 ARG F N 1
ATOM 10762 C CA . ARG F 1 80 ? 147.989 -6.225 232.684 1.00 29.89 80 ARG F CA 1
ATOM 10763 C C . ARG F 1 80 ? 147.777 -5.836 231.231 1.00 27.83 80 ARG F C 1
ATOM 10764 O O . ARG F 1 80 ? 147.594 -6.710 230.374 1.00 27.48 80 ARG F O 1
ATOM 10772 N N . GLU F 1 81 ? 147.770 -4.537 230.941 1.00 25.74 81 GLU F N 1
ATOM 10773 C CA . GLU F 1 81 ? 147.484 -4.073 229.589 1.00 30.25 81 GLU F CA 1
ATOM 10774 C C . GLU F 1 81 ? 148.711 -4.050 228.683 1.00 31.51 81 GLU F C 1
ATOM 10775 O O . GLU F 1 81 ? 148.552 -4.121 227.461 1.00 32.83 81 GLU F O 1
ATOM 10781 N N . ALA F 1 82 ? 149.921 -3.965 229.236 1.00 27.12 82 ALA F N 1
ATOM 10782 C CA . ALA F 1 82 ? 151.118 -3.809 228.418 1.00 26.74 82 ALA F CA 1
ATOM 10783 C C . ALA F 1 82 ? 151.554 -5.142 227.825 1.00 28.25 82 ALA F C 1
ATOM 10784 O O . ALA F 1 82 ? 151.638 -6.150 228.527 1.00 24.70 82 ALA F O 1
ATOM 10786 N N . ASP F 1 83 ? 151.830 -5.148 226.520 1.00 24.86 83 ASP F N 1
ATOM 10787 C CA . ASP F 1 83 ? 152.314 -6.363 225.881 1.00 25.96 83 ASP F CA 1
ATOM 10788 C C . ASP F 1 83 ? 153.783 -6.619 226.165 1.00 22.06 83 ASP F C 1
ATOM 10789 O O . ASP F 1 83 ? 154.224 -7.774 226.106 1.00 21.96 83 ASP F O 1
ATOM 10794 N N . ILE F 1 84 ? 154.530 -5.570 226.478 1.00 23.45 84 ILE F N 1
ATOM 10795 C CA . ILE F 1 84 ? 155.943 -5.646 226.819 1.00 22.42 84 ILE F CA 1
ATOM 10796 C C . ILE F 1 84 ? 156.123 -4.958 228.163 1.00 21.32 84 ILE F C 1
ATOM 10797 O O . ILE F 1 84 ? 155.676 -3.820 228.346 1.00 22.92 84 ILE F O 1
ATOM 10802 N N . LEU F 1 85 ? 156.750 -5.651 229.111 1.00 24.55 85 LEU F N 1
ATOM 10803 C CA . LEU F 1 85 ? 157.140 -5.053 230.381 1.00 20.70 85 LEU F CA 1
ATOM 10804 C C . LEU F 1 85 ? 158.657 -4.924 230.400 1.00 19.88 85 LEU F C 1
ATOM 10805 O O . LEU F 1 85 ? 159.367 -5.920 230.244 1.00 22.24 85 LEU F O 1
ATOM 10810 N N . VAL F 1 86 ? 159.148 -3.706 230.569 1.00 22.04 86 VAL F N 1
ATOM 10811 C CA . VAL F 1 86 ? 160.577 -3.464 230.721 1.00 19.45 86 VAL F CA 1
ATOM 10812 C C . VAL F 1 86 ? 160.805 -3.006 232.147 1.00 22.43 86 VAL F C 1
ATOM 10813 O O . VAL F 1 86 ? 160.301 -1.954 232.558 1.00 22.46 86 VAL F O 1
ATOM 10817 N N . ILE F 1 87 ? 161.551 -3.794 232.911 1.00 21.28 87 ILE F N 1
ATOM 10818 C CA . ILE F 1 87 ? 162.000 -3.364 234.228 1.00 20.64 87 ILE F CA 1
ATOM 10819 C C . ILE F 1 87 ? 163.293 -2.597 234.016 1.00 20.38 87 ILE F C 1
ATOM 10820 O O . ILE F 1 87 ? 164.275 -3.157 233.526 1.00 22.92 87 ILE F O 1
ATOM 10825 N N . ALA F 1 88 ? 163.297 -1.321 234.358 1.00 17.74 88 ALA F N 1
ATOM 10826 C CA . ALA F 1 88 ? 164.494 -0.492 234.229 1.00 20.96 88 ALA F CA 1
ATOM 10827 C C . ALA F 1 88 ? 165.011 -0.199 235.633 1.00 17.80 88 ALA F C 1
ATOM 10828 O O . ALA F 1 88 ? 164.549 0.737 236.292 1.00 20.37 88 ALA F O 1
ATOM 10830 N N . THR F 1 89 ? 165.963 -1.014 236.102 1.00 20.97 89 THR F N 1
ATOM 10831 C CA . THR F 1 89 ? 166.299 -0.890 237.512 1.00 20.94 89 THR F CA 1
ATOM 10832 C C . THR F 1 89 ? 167.768 -0.555 237.718 1.00 20.24 89 THR F C 1
ATOM 10833 O O . THR F 1 89 ? 168.638 -1.131 237.054 1.00 22.69 89 THR F O 1
ATOM 10837 N N . PRO F 1 90 ? 168.075 0.346 238.644 1.00 16.95 90 PRO F N 1
ATOM 10838 C CA . PRO F 1 90 ? 169.436 0.413 239.175 1.00 16.85 90 PRO F CA 1
ATOM 10839 C C . PRO F 1 90 ? 169.744 -0.861 239.927 1.00 20.23 90 PRO F C 1
ATOM 10840 O O . PRO F 1 90 ? 168.853 -1.638 240.280 1.00 20.13 90 PRO F O 1
ATOM 10844 N N . ILE F 1 91 ? 171.025 -1.060 240.187 1.00 17.71 91 ILE F N 1
ATOM 10845 C CA . ILE F 1 91 ? 171.489 -2.205 240.959 1.00 20.54 91 ILE F CA 1
ATOM 10846 C C . ILE F 1 91 ? 171.787 -1.742 242.381 1.00 19.98 91 ILE F C 1
ATOM 10847 O O . ILE F 1 91 ? 172.524 -0.774 242.583 1.00 21.19 91 ILE F O 1
ATOM 10852 N N . THR F 1 92 ? 171.186 -2.401 243.373 1.00 20.07 92 THR F N 1
ATOM 10853 C CA . THR F 1 92 ? 171.601 -2.222 244.761 1.00 19.80 92 THR F CA 1
ATOM 10854 C C . THR F 1 92 ? 171.857 -3.588 245.376 1.00 18.52 92 THR F C 1
ATOM 10855 O O . THR F 1 92 ? 171.004 -4.480 245.294 1.00 17.54 92 THR F O 1
ATOM 10859 N N . LEU F 1 93 ? 173.034 -3.754 245.985 1.00 17.58 93 LEU F N 1
ATOM 10860 C CA . LEU F 1 93 ? 173.366 -4.979 246.717 1.00 17.50 93 LEU F CA 1
ATOM 10861 C C . LEU F 1 93 ? 173.387 -6.204 245.810 1.00 19.78 93 LEU F C 1
ATOM 10862 O O . LEU F 1 93 ? 173.009 -7.305 246.230 1.00 19.09 93 LEU F O 1
ATOM 10867 N N . ASN F 1 94 ? 173.790 -6.020 244.555 1.00 22.91 94 ASN F N 1
ATOM 10868 C CA . ASN F 1 94 ? 173.818 -7.085 243.551 1.00 20.25 94 ASN F CA 1
ATOM 10869 C C . ASN F 1 94 ? 172.417 -7.603 243.241 1.00 19.09 94 ASN F C 1
ATOM 10870 O O . ASN F 1 94 ? 172.257 -8.741 242.801 1.00 20.36 94 ASN F O 1
ATOM 10875 N N . MET F 1 95 ? 171.403 -6.774 243.471 1.00 16.71 95 MET F N 1
ATOM 10876 C CA . MET F 1 95 ? 170.011 -7.081 243.176 1.00 17.09 95 MET F CA 1
ATOM 10877 C C . MET F 1 95 ? 169.392 -5.921 242.406 1.00 17.12 95 MET F C 1
ATOM 10878 O O . MET F 1 95 ? 170.005 -4.864 242.236 1.00 17.89 95 MET F O 1
ATOM 10883 N N . CYS F 1 96 ? 168.156 -6.103 241.943 1.00 19.04 96 CYS F N 1
ATOM 10884 C CA . CYS F 1 96 ? 167.348 -4.931 241.583 1.00 16.54 96 CYS F CA 1
ATOM 10885 C C . CYS F 1 96 ? 167.176 -4.044 242.819 1.00 16.72 96 CYS F C 1
ATOM 10886 O O . CYS F 1 96 ? 167.565 -4.413 243.914 1.00 20.27 96 CYS F O 1
ATOM 10889 N N . THR F 1 97 ? 166.555 -2.874 242.653 1.00 16.96 97 THR F N 1
ATOM 10890 C CA . THR F 1 97 ? 166.310 -2.063 243.844 1.00 16.18 97 THR F CA 1
ATOM 10891 C C . THR F 1 97 ? 165.197 -2.669 244.692 1.00 15.40 97 THR F C 1
ATOM 10892 O O . THR F 1 97 ? 164.423 -3.515 244.246 1.00 18.74 97 THR F O 1
ATOM 10896 N N . SER F 1 98 ? 165.113 -2.198 245.940 1.00 17.24 98 SER F N 1
ATOM 10897 C CA . SER F 1 98 ? 163.991 -2.574 246.793 1.00 19.56 98 SER F CA 1
ATOM 10898 C C . SER F 1 98 ? 162.655 -2.146 246.186 1.00 18.67 98 SER F C 1
ATOM 10899 O O . SER F 1 98 ? 161.635 -2.809 246.416 1.00 19.24 98 SER F O 1
ATOM 10902 N N . ALA F 1 99 ? 162.636 -1.057 245.404 1.00 17.77 99 ALA F N 1
ATOM 10903 C CA . ALA F 1 99 ? 161.387 -0.629 244.778 1.00 19.52 99 ALA F CA 1
ATOM 10904 C C . ALA F 1 99 ? 160.936 -1.637 243.722 1.00 18.45 99 ALA F C 1
ATOM 10905 O O . ALA F 1 99 ? 159.762 -2.017 243.675 1.00 17.94 99 ALA F O 1
ATOM 10907 N N . ALA F 1 100 ? 161.858 -2.095 242.868 1.00 17.09 100 ALA F N 1
ATOM 10908 C CA . ALA F 1 100 ? 161.530 -3.181 241.942 1.00 14.88 100 ALA F CA 1
ATOM 10909 C C . ALA F 1 100 ? 161.125 -4.435 242.702 1.00 20.27 100 ALA F C 1
ATOM 10910 O O . ALA F 1 100 ? 160.234 -5.182 242.272 1.00 18.50 100 ALA F O 1
ATOM 10912 N N . HIS F 1 101 ? 161.794 -4.688 243.829 1.00 15.55 101 HIS F N 1
ATOM 10913 C CA . HIS F 1 101 ? 161.501 -5.860 244.656 1.00 16.67 101 HIS F CA 1
ATOM 10914 C C . HIS F 1 101 ? 160.052 -5.855 245.133 1.00 19.88 101 HIS F C 1
ATOM 10915 O O . HIS F 1 101 ? 159.371 -6.888 245.091 1.00 17.24 101 HIS F O 1
ATOM 10922 N N . VAL F 1 102 ? 159.574 -4.700 245.611 1.00 18.46 102 VAL F N 1
ATOM 10923 C CA . VAL F 1 102 ? 158.184 -4.586 246.072 1.00 18.83 102 VAL F CA 1
ATOM 10924 C C . VAL F 1 102 ? 157.217 -4.843 244.920 1.00 18.55 102 VAL F C 1
ATOM 10925 O O . VAL F 1 102 ? 156.265 -5.619 245.059 1.00 18.43 102 VAL F O 1
ATOM 10929 N N . ILE F 1 103 ? 157.443 -4.187 243.771 1.00 19.71 103 ILE F N 1
ATOM 10930 C CA . ILE F 1 103 ? 156.573 -4.367 242.604 1.00 21.99 103 ILE F CA 1
ATOM 10931 C C . ILE F 1 103 ? 156.467 -5.842 242.244 1.00 21.67 103 ILE F C 1
ATOM 10932 O O . ILE F 1 103 ? 155.371 -6.378 242.030 1.00 18.64 103 ILE F O 1
ATOM 10937 N N . LEU F 1 104 ? 157.619 -6.523 242.167 1.00 19.75 104 LEU F N 1
ATOM 10938 C CA . LEU F 1 104 ? 157.625 -7.929 241.788 1.00 17.53 104 LEU F CA 1
ATOM 10939 C C . LEU F 1 104 ? 156.967 -8.798 242.855 1.00 15.65 104 LEU F C 1
ATOM 10940 O O . LEU F 1 104 ? 156.315 -9.790 242.533 1.00 17.24 104 LEU F O 1
ATOM 10945 N N . GLU F 1 105 ? 157.115 -8.436 244.123 1.00 16.70 105 GLU F N 1
ATOM 10946 C CA . GLU F 1 105 ? 156.440 -9.182 245.178 1.00 16.96 105 GLU F CA 1
ATOM 10947 C C . GLU F 1 105 ? 154.929 -9.110 244.993 1.00 20.64 105 GLU F C 1
ATOM 10948 O O . GLU F 1 105 ? 154.228 -10.124 245.068 1.00 21.43 105 GLU F O 1
ATOM 10954 N N . LYS F 1 106 ? 154.417 -7.915 244.731 1.00 18.07 106 LYS F N 1
ATOM 10955 C CA . LYS F 1 106 ? 152.974 -7.764 244.571 1.00 18.30 106 LYS F CA 1
ATOM 10956 C C . LYS F 1 106 ? 152.495 -8.387 243.272 1.00 22.41 106 LYS F C 1
ATOM 10957 O O . LYS F 1 106 ? 151.385 -8.932 243.213 1.00 23.57 106 LYS F O 1
ATOM 10963 N N . LEU F 1 107 ? 153.315 -8.323 242.224 1.00 19.05 107 LEU F N 1
ATOM 10964 C CA . LEU F 1 107 ? 152.929 -8.946 240.964 1.00 22.58 107 LEU F CA 1
ATOM 10965 C C . LEU F 1 107 ? 152.857 -10.460 241.098 1.00 27.37 107 LEU F C 1
ATOM 10966 O O . LEU F 1 107 ? 152.094 -11.116 240.377 1.00 29.82 107 LEU F O 1
ATOM 10971 N N . ASN F 1 108 ? 153.618 -11.034 242.032 1.00 24.17 108 ASN F N 1
ATOM 10972 C CA . ASN F 1 108 ? 153.593 -12.479 242.219 1.00 28.71 108 ASN F CA 1
ATOM 10973 C C . ASN F 1 108 ? 152.398 -12.946 243.046 1.00 32.49 108 ASN F C 1
ATOM 10974 O O . ASN F 1 108 ? 152.171 -14.157 243.148 1.00 40.42 108 ASN F O 1
ATOM 10979 N N . LEU F 1 109 ? 151.625 -12.024 243.622 1.00 29.96 109 LEU F N 1
ATOM 10980 C CA . LEU F 1 109 ? 150.475 -12.366 244.453 1.00 37.58 109 LEU F CA 1
ATOM 10981 C C . LEU F 1 109 ? 149.196 -12.579 243.653 1.00 40.81 109 LEU F C 1
ATOM 10982 O O . LEU F 1 109 ? 148.168 -12.928 244.244 1.00 41.10 109 LEU F O 1
ATOM 10987 N N . MET F 1 110 ? 149.220 -12.368 242.338 1.00 38.67 110 MET F N 1
ATOM 10988 C CA . MET F 1 110 ? 148.040 -12.661 241.534 1.00 44.50 110 MET F CA 1
ATOM 10989 C C . MET F 1 110 ? 147.742 -14.152 241.581 1.00 42.49 110 MET F C 1
ATOM 10990 O O . MET F 1 110 ? 148.637 -14.980 241.403 1.00 44.76 110 MET F O 1
ATOM 10995 N N . ASP F 1 111 ? 146.484 -14.501 241.846 1.00 44.84 111 ASP F N 1
ATOM 10996 C CA . ASP F 1 111 ? 146.047 -15.899 241.769 1.00 52.68 111 ASP F CA 1
ATOM 10997 C C . ASP F 1 111 ? 144.838 -15.982 240.866 1.00 55.40 111 ASP F C 1
ATOM 10998 O O . ASP F 1 111 ? 143.698 -15.869 241.327 1.00 58.80 111 ASP F O 1
ATOM 11003 N N . GLU F 1 112 ? 145.086 -16.187 239.583 1.00 47.44 112 GLU F N 1
ATOM 11004 C CA . GLU F 1 112 ? 144.003 -16.273 238.629 1.00 50.27 112 GLU F CA 1
ATOM 11005 C C . GLU F 1 112 ? 144.384 -17.279 237.563 1.00 49.25 112 GLU F C 1
ATOM 11006 O O . GLU F 1 112 ? 145.556 -17.642 237.396 1.00 40.38 112 GLU F O 1
ATOM 11012 N N . LEU F 1 113 ? 143.370 -17.734 236.849 1.00 34.68 113 LEU F N 1
ATOM 11013 C CA . LEU F 1 113 ? 143.575 -18.502 235.639 1.00 37.56 113 LEU F CA 1
ATOM 11014 C C . LEU F 1 113 ? 142.629 -17.935 234.596 1.00 42.89 113 LEU F C 1
ATOM 11015 O O . LEU F 1 113 ? 141.450 -17.700 234.885 1.00 46.21 113 LEU F O 1
ATOM 11020 N N . ASN F 1 114 ? 143.161 -17.659 233.412 1.00 40.74 114 ASN F N 1
ATOM 11021 C CA . ASN F 1 114 ? 142.333 -17.203 232.308 1.00 42.46 114 ASN F CA 1
ATOM 11022 C C . ASN F 1 114 ? 141.241 -18.236 232.055 1.00 42.07 114 ASN F C 1
ATOM 11023 O O . ASN F 1 114 ? 141.477 -19.251 231.390 1.00 45.51 114 ASN F O 1
ATOM 11028 N N . GLY F 1 115 ? 140.053 -18.002 232.611 1.00 46.26 115 GLY F N 1
ATOM 11029 C CA . GLY F 1 115 ? 138.942 -18.916 232.432 1.00 49.41 115 GLY F CA 1
ATOM 11030 C C . GLY F 1 115 ? 138.457 -18.901 231.001 1.00 55.40 115 GLY F C 1
ATOM 11031 O O . GLY F 1 115 ? 137.340 -18.457 230.718 1.00 72.27 115 GLY F O 1
ATOM 11032 N N . ASP F 1 116 ? 139.301 -19.392 230.095 1.00 46.83 116 ASP F N 1
ATOM 11033 C CA . ASP F 1 116 ? 139.102 -19.275 228.658 1.00 50.02 116 ASP F CA 1
ATOM 11034 C C . ASP F 1 116 ? 140.274 -19.949 227.956 1.00 48.03 116 ASP F C 1
ATOM 11035 O O . ASP F 1 116 ? 140.090 -20.862 227.144 1.00 52.89 116 ASP F O 1
ATOM 11040 N N . THR F 1 117 ? 141.487 -19.495 228.268 1.00 43.80 117 THR F N 1
ATOM 11041 C CA . THR F 1 117 ? 142.702 -20.139 227.793 1.00 41.08 117 THR F CA 1
ATOM 11042 C C . THR F 1 117 ? 143.360 -21.014 228.853 1.00 37.05 117 THR F C 1
ATOM 11043 O O . THR F 1 117 ? 144.268 -21.782 228.516 1.00 39.34 117 THR F O 1
ATOM 11047 N N . LYS F 1 118 ? 142.923 -20.923 230.113 1.00 36.73 118 LYS F N 1
ATOM 11048 C CA . LYS F 1 118 ? 143.504 -21.692 231.216 1.00 32.62 118 LYS F CA 1
ATOM 11049 C C . LYS F 1 118 ? 144.994 -21.385 231.356 1.00 29.04 118 LYS F C 1
ATOM 11050 O O . LYS F 1 118 ? 145.835 -22.281 231.435 1.00 27.88 118 LYS F O 1
ATOM 11056 N N . GLN F 1 119 ? 145.316 -20.096 231.364 1.00 28.98 119 GLN F N 1
ATOM 11057 C CA . GLN F 1 119 ? 146.689 -19.629 231.472 1.00 28.71 119 GLN F CA 1
ATOM 11058 C C . GLN F 1 119 ? 146.771 -18.570 232.561 1.00 28.74 119 GLN F C 1
ATOM 11059 O O . GLN F 1 119 ? 145.780 -17.918 232.895 1.00 28.67 119 GLN F O 1
ATOM 11065 N N . PHE F 1 120 ? 147.968 -18.423 233.124 1.00 22.91 120 PHE F N 1
ATOM 11066 C CA . PHE F 1 120 ? 148.221 -17.347 234.071 1.00 25.17 120 PHE F CA 1
ATOM 11067 C C . PHE F 1 120 ? 147.974 -16.001 233.389 1.00 25.68 120 PHE F C 1
ATOM 11068 O O . PHE F 1 120 ? 148.149 -15.877 232.171 1.00 25.21 120 PHE F O 1
ATOM 11076 N N . PRO F 1 121 ? 147.558 -14.978 234.147 1.00 25.94 121 PRO F N 1
ATOM 11077 C CA . PRO F 1 121 ? 147.080 -13.736 233.510 1.00 28.04 121 PRO F CA 1
ATOM 11078 C C . PRO F 1 121 ? 148.115 -12.993 232.687 1.00 27.99 121 PRO F C 1
ATOM 11079 O O . PRO F 1 121 ? 147.724 -12.192 231.828 1.00 35.61 121 PRO F O 1
ATOM 11083 N N . LEU F 1 122 ? 149.414 -13.216 232.901 1.00 22.08 122 LEU F N 1
ATOM 11084 C CA . LEU F 1 122 ? 150.440 -12.487 232.167 1.00 25.00 122 LEU F CA 1
ATOM 11085 C C . LEU F 1 122 ? 151.032 -13.304 231.019 1.00 24.99 122 LEU F C 1
ATOM 11086 O O . LEU F 1 122 ? 152.029 -12.892 230.413 1.00 22.18 122 LEU F O 1
ATOM 11091 N N . TYR F 1 123 ? 150.427 -14.443 230.695 1.00 21.17 123 TYR F N 1
ATOM 11092 C CA . TYR F 1 123 ? 150.838 -15.216 229.535 1.00 21.35 123 TYR F CA 1
ATOM 11093 C C . TYR F 1 123 ? 150.801 -14.375 228.258 1.00 24.04 123 TYR F C 1
ATOM 11094 O O . TYR F 1 123 ? 150.029 -13.416 228.134 1.00 26.86 123 TYR F O 1
ATOM 11103 N N . ASN F 1 124 ? 151.674 -14.740 227.313 1.00 24.50 124 ASN F N 1
ATOM 11104 C CA . ASN F 1 124 ? 151.769 -14.138 225.981 1.00 26.36 124 ASN F CA 1
ATOM 11105 C C . ASN F 1 124 ? 152.306 -12.712 226.004 1.00 26.37 124 ASN F C 1
ATOM 11106 O O . ASN F 1 124 ? 152.187 -11.983 225.008 1.00 25.88 124 ASN F O 1
ATOM 11111 N N . LYS F 1 125 ? 152.911 -12.291 227.113 1.00 25.24 125 LYS F N 1
ATOM 11112 C CA . LYS F 1 125 ? 153.600 -11.013 227.185 1.00 21.12 125 LYS F CA 1
ATOM 11113 C C . LYS F 1 125 ? 155.103 -11.231 227.075 1.00 19.72 125 LYS F C 1
ATOM 11114 O O . LYS F 1 125 ? 155.601 -12.359 227.139 1.00 22.52 125 LYS F O 1
ATOM 11120 N N . VAL F 1 126 ? 155.824 -10.131 226.883 1.00 20.45 126 VAL F N 1
ATOM 11121 C CA . VAL F 1 126 ? 157.259 -10.155 226.641 1.00 21.12 126 VAL F CA 1
ATOM 11122 C C . VAL F 1 126 ? 157.936 -9.270 227.670 1.00 20.63 126 VAL F C 1
ATOM 11123 O O . VAL F 1 126 ? 157.440 -8.186 228.000 1.00 21.44 126 VAL F O 1
ATOM 11127 N N . ALA F 1 127 ? 159.067 -9.743 228.186 1.00 21.67 127 ALA F N 1
ATOM 11128 C CA . ALA F 1 127 ? 159.821 -9.038 229.209 1.00 23.60 127 ALA F CA 1
ATOM 11129 C C . ALA F 1 127 ? 161.179 -8.627 228.662 1.00 18.81 127 ALA F C 1
ATOM 11130 O O . ALA F 1 127 ? 161.793 -9.354 227.874 1.00 25.93 127 ALA F O 1
ATOM 11132 N N . GLY F 1 128 ? 161.626 -7.448 229.074 1.00 21.73 128 GLY F N 1
ATOM 11133 C CA . GLY F 1 128 ? 162.986 -7.024 228.831 1.00 20.25 128 GLY F CA 1
ATOM 11134 C C . GLY F 1 128 ? 163.502 -6.278 230.044 1.00 20.70 128 GLY F C 1
ATOM 11135 O O . GLY F 1 128 ? 162.754 -5.988 230.972 1.00 23.46 128 GLY F O 1
ATOM 11136 N N . LEU F 1 129 ? 164.786 -5.936 230.004 1.00 20.61 129 LEU F N 1
ATOM 11137 C CA . LEU F 1 129 ? 165.457 -5.375 231.164 1.00 22.82 129 LEU F CA 1
ATOM 11138 C C . LEU F 1 129 ? 166.400 -4.254 230.746 1.00 22.76 129 LEU F C 1
ATOM 11139 O O . LEU F 1 129 ? 167.137 -4.390 229.766 1.00 26.55 129 LEU F O 1
ATOM 11144 N N . LEU F 1 130 ? 166.370 -3.145 231.484 1.00 20.92 130 LEU F N 1
ATOM 11145 C CA . LEU F 1 130 ? 167.399 -2.114 231.410 1.00 22.30 130 LEU F CA 1
ATOM 11146 C C . LEU F 1 130 ? 168.013 -1.986 232.793 1.00 21.86 130 LEU F C 1
ATOM 11147 O O . LEU F 1 130 ? 167.291 -1.840 233.783 1.00 23.74 130 LEU F O 1
ATOM 11152 N N . MET F 1 131 ? 169.332 -2.050 232.876 1.00 21.26 131 MET F N 1
ATOM 11153 C CA . MET F 1 131 ? 169.972 -2.002 234.176 1.00 18.72 131 MET F CA 1
ATOM 11154 C C . MET F 1 131 ? 171.121 -1.011 234.186 1.00 19.37 131 MET F C 1
ATOM 11155 O O . MET F 1 131 ? 171.783 -0.775 233.171 1.00 21.66 131 MET F O 1
ATOM 11160 N N . CYS F 1 132 ? 171.394 -0.479 235.371 1.00 20.91 132 CYS F N 1
ATOM 11161 C CA . CYS F 1 132 ? 172.451 0.508 235.511 1.00 18.53 132 CYS F CA 1
ATOM 11162 C C . CYS F 1 132 ? 173.077 0.334 236.883 1.00 21.33 132 CYS F C 1
ATOM 11163 O O . CYS F 1 132 ? 172.383 0.465 237.896 1.00 22.96 132 CYS F O 1
ATOM 11166 N N . GLY F 1 133 ? 174.367 -0.003 236.918 1.00 19.92 133 GLY F N 1
ATOM 11167 C CA . GLY F 1 133 ? 175.096 -0.067 238.161 1.00 16.18 133 GLY F CA 1
ATOM 11168 C C . GLY F 1 133 ? 176.403 0.688 238.023 1.00 23.44 133 GLY F C 1
ATOM 11169 O O . GLY F 1 133 ? 176.856 0.986 236.919 1.00 21.32 133 GLY F O 1
ATOM 11170 N N . ASN F 1 134 ? 177.014 0.989 239.170 1.00 19.52 134 ASN F N 1
ATOM 11171 C CA . ASN F 1 134 ? 178.305 1.662 239.103 1.00 18.91 134 ASN F CA 1
ATOM 11172 C C . ASN F 1 134 ? 179.413 0.713 238.658 1.00 20.58 134 ASN F C 1
ATOM 11173 O O . ASN F 1 134 ? 180.384 1.160 238.039 1.00 20.31 134 ASN F O 1
ATOM 11178 N N . GLU F 1 135 ? 179.288 -0.598 238.927 1.00 21.10 135 GLU F N 1
ATOM 11179 C CA . GLU F 1 135 ? 180.390 -1.498 238.609 1.00 20.29 135 GLU F CA 1
ATOM 11180 C C . GLU F 1 135 ? 179.995 -2.933 238.270 1.00 17.99 135 GLU F C 1
ATOM 11181 O O . GLU F 1 135 ? 180.640 -3.560 237.425 1.00 18.30 135 GLU F O 1
ATOM 11187 N N . ASP F 1 136 ? 178.947 -3.482 238.887 1.00 18.95 136 ASP F N 1
ATOM 11188 C CA . ASP F 1 136 ? 178.882 -4.938 238.908 1.00 17.41 136 ASP F CA 1
ATOM 11189 C C . ASP F 1 136 ? 177.491 -5.408 239.291 1.00 20.94 136 ASP F C 1
ATOM 11190 O O . ASP F 1 136 ? 176.885 -4.857 240.211 1.00 21.81 136 ASP F O 1
ATOM 11195 N N . GLY F 1 137 ? 177.014 -6.445 238.593 1.00 17.88 137 GLY F N 1
ATOM 11196 C CA . GLY F 1 137 ? 175.822 -7.163 238.997 1.00 21.41 137 GLY F CA 1
ATOM 11197 C C . GLY F 1 137 ? 174.753 -7.321 237.938 1.00 21.10 137 GLY F C 1
ATOM 11198 O O . GLY F 1 137 ? 173.689 -7.882 238.225 1.00 19.78 137 GLY F O 1
ATOM 11199 N N . ALA F 1 138 ? 175.005 -6.842 236.713 1.00 19.66 138 ALA F N 1
ATOM 11200 C CA . ALA F 1 138 ? 173.939 -6.795 235.716 1.00 19.46 138 ALA F CA 1
ATOM 11201 C C . ALA F 1 138 ? 173.444 -8.192 235.354 1.00 17.53 138 ALA F C 1
ATOM 11202 O O . ALA F 1 138 ? 172.235 -8.420 235.256 1.00 19.67 138 ALA F O 1
ATOM 11204 N N . HIS F 1 139 ? 174.362 -9.128 235.098 1.00 19.30 139 HIS F N 1
ATOM 11205 C CA . HIS F 1 139 ? 173.922 -10.449 234.665 1.00 19.06 139 HIS F CA 1
ATOM 11206 C C . HIS F 1 139 ? 173.284 -11.227 235.816 1.00 19.62 139 HIS F C 1
ATOM 11207 O O . HIS F 1 139 ? 172.338 -11.996 235.590 1.00 19.36 139 HIS F O 1
ATOM 11214 N N . HIS F 1 140 ? 173.758 -11.015 237.048 1.00 19.11 140 HIS F N 1
ATOM 11215 C CA . HIS F 1 140 ? 173.103 -11.603 238.218 1.00 20.44 140 HIS F CA 1
ATOM 11216 C C . HIS F 1 140 ? 171.667 -11.108 238.348 1.00 19.09 140 HIS F C 1
ATOM 11217 O O . HIS F 1 140 ? 170.730 -11.906 238.506 1.00 17.99 140 HIS F O 1
ATOM 11224 N N . VAL F 1 141 ? 171.476 -9.789 238.264 1.00 16.57 141 VAL F N 1
ATOM 11225 C CA . VAL F 1 141 ? 170.129 -9.230 238.353 1.00 17.88 141 VAL F CA 1
ATOM 11226 C C . VAL F 1 141 ? 169.276 -9.708 237.190 1.00 19.23 141 VAL F C 1
ATOM 11227 O O . VAL F 1 141 ? 168.097 -10.053 237.363 1.00 17.32 141 VAL F O 1
ATOM 11231 N N . ALA F 1 142 ? 169.849 -9.747 235.983 1.00 19.28 142 ALA F N 1
ATOM 11232 C CA . ALA F 1 142 ? 169.059 -10.204 234.845 1.00 18.20 142 ALA F CA 1
ATOM 11233 C C . ALA F 1 142 ? 168.584 -11.635 235.052 1.00 19.19 142 ALA F C 1
ATOM 11234 O O . ALA F 1 142 ? 167.418 -11.954 234.798 1.00 21.52 142 ALA F O 1
ATOM 11236 N N . GLY F 1 143 ? 169.459 -12.500 235.556 1.00 18.90 143 GLY F N 1
ATOM 11237 C CA . GLY F 1 143 ? 169.051 -13.868 235.821 1.00 23.08 143 GLY F CA 1
ATOM 11238 C C . GLY F 1 143 ? 167.904 -13.943 236.812 1.00 23.34 143 GLY F C 1
ATOM 11239 O O . GLY F 1 143 ? 166.927 -14.660 236.589 1.00 23.48 143 GLY F O 1
ATOM 11240 N N . THR F 1 144 ? 167.991 -13.176 237.903 1.00 17.44 144 THR F N 1
ATOM 11241 C CA . THR F 1 144 ? 166.972 -13.270 238.946 1.00 18.92 144 THR F CA 1
ATOM 11242 C C . THR F 1 144 ? 165.641 -12.689 238.481 1.00 20.56 144 THR F C 1
ATOM 11243 O O . THR F 1 144 ? 164.587 -13.319 238.644 1.00 18.68 144 THR F O 1
ATOM 11247 N N . VAL F 1 145 ? 165.666 -11.492 237.882 1.00 16.78 145 VAL F N 1
ATOM 11248 C CA . VAL F 1 145 ? 164.412 -10.834 237.513 1.00 17.69 145 VAL F CA 1
ATOM 11249 C C . VAL F 1 145 ? 163.732 -11.571 236.360 1.00 17.39 145 VAL F C 1
ATOM 11250 O O . VAL F 1 145 ? 162.527 -11.847 236.408 1.00 19.33 145 VAL F O 1
ATOM 11254 N N . LEU F 1 146 ? 164.482 -11.894 235.304 1.00 17.98 146 LEU F N 1
ATOM 11255 C CA . LEU F 1 146 ? 163.856 -12.519 234.137 1.00 22.13 146 LEU F CA 1
ATOM 11256 C C . LEU F 1 146 ? 163.383 -13.936 234.438 1.00 24.42 146 LEU F C 1
ATOM 11257 O O . LEU F 1 146 ? 162.353 -14.369 233.907 1.00 21.06 146 LEU F O 1
ATOM 11262 N N . ASN F 1 147 ? 164.084 -14.664 235.310 1.00 18.27 147 ASN F N 1
ATOM 11263 C CA . ASN F 1 147 ? 163.561 -15.955 235.740 1.00 22.64 147 ASN F CA 1
ATOM 11264 C C . ASN F 1 147 ? 162.217 -15.788 236.434 1.00 23.61 147 ASN F C 1
ATOM 11265 O O . ASN F 1 147 ? 161.286 -16.563 236.196 1.00 21.91 147 ASN F O 1
ATOM 11270 N N . ASN F 1 148 ? 162.089 -14.768 237.285 1.00 19.98 148 ASN F N 1
ATOM 11271 C CA . ASN F 1 148 ? 160.839 -14.602 238.014 1.00 22.53 148 ASN F CA 1
ATOM 11272 C C . ASN F 1 148 ? 159.695 -14.214 237.083 1.00 21.77 148 ASN F C 1
ATOM 11273 O O . ASN F 1 148 ? 158.584 -14.751 237.202 1.00 20.07 148 ASN F O 1
ATOM 11278 N N . LEU F 1 149 ? 159.951 -13.296 236.142 1.00 22.61 149 LEU F N 1
ATOM 11279 C CA . LEU F 1 149 ? 158.909 -12.895 235.201 1.00 18.40 149 LEU F CA 1
ATOM 11280 C C . LEU F 1 149 ? 158.515 -14.056 234.294 1.00 18.40 149 LEU F C 1
ATOM 11281 O O . LEU F 1 149 ? 157.343 -14.185 233.927 1.00 21.61 149 LEU F O 1
ATOM 11286 N N . GLY F 1 150 ? 159.474 -14.915 233.947 1.00 19.72 150 GLY F N 1
ATOM 11287 C CA . GLY F 1 150 ? 159.155 -16.121 233.201 1.00 23.71 150 GLY F CA 1
ATOM 11288 C C . GLY F 1 150 ? 158.208 -17.042 233.943 1.00 24.02 150 GLY F C 1
ATOM 11289 O O . GLY F 1 150 ? 157.356 -17.687 233.328 1.00 21.84 150 GLY F O 1
ATOM 11290 N N . ARG F 1 151 ? 158.340 -17.126 235.275 1.00 21.22 151 ARG F N 1
ATOM 11291 C CA . ARG F 1 151 ? 157.384 -17.918 236.046 1.00 21.93 151 ARG F CA 1
ATOM 11292 C C . ARG F 1 151 ? 155.966 -17.380 235.915 1.00 22.87 151 ARG F C 1
ATOM 11293 O O . ARG F 1 151 ? 155.004 -18.143 236.045 1.00 20.73 151 ARG F O 1
ATOM 11301 N N . LEU F 1 152 ? 155.821 -16.069 235.697 1.00 21.16 152 LEU F N 1
ATOM 11302 C CA . LEU F 1 152 ? 154.516 -15.417 235.604 1.00 20.16 152 LEU F CA 1
ATOM 11303 C C . LEU F 1 152 ? 153.852 -15.561 234.236 1.00 23.50 152 LEU F C 1
ATOM 11304 O O . LEU F 1 152 ? 152.643 -15.328 234.132 1.00 23.73 152 LEU F O 1
ATOM 11309 N N . GLY F 1 153 ? 154.594 -15.919 233.194 1.00 25.43 153 GLY F N 1
ATOM 11310 C CA . GLY F 1 153 ? 153.978 -15.961 231.882 1.00 22.91 153 GLY F CA 1
ATOM 11311 C C . GLY F 1 153 ? 154.706 -15.162 230.817 1.00 25.36 153 GLY F C 1
ATOM 11312 O O . GLY F 1 153 ? 154.335 -15.212 229.638 1.00 22.42 153 GLY F O 1
ATOM 11313 N N . TYR F 1 154 ? 155.746 -14.425 231.210 1.00 21.92 154 TYR F N 1
ATOM 11314 C CA . TYR F 1 154 ? 156.515 -13.640 230.248 1.00 21.15 154 TYR F CA 1
ATOM 11315 C C . TYR F 1 154 ? 157.448 -14.529 229.450 1.00 21.65 154 TYR F C 1
ATOM 11316 O O . TYR F 1 154 ? 158.059 -15.456 229.983 1.00 21.37 154 TYR F O 1
ATOM 11325 N N . SER F 1 155 ? 157.526 -14.258 228.154 1.00 21.23 155 SER F N 1
ATOM 11326 C CA . SER F 1 155 ? 158.555 -14.827 227.306 1.00 22.02 155 SER F CA 1
ATOM 11327 C C . SER F 1 155 ? 159.697 -13.831 227.202 1.00 19.19 155 SER F C 1
ATOM 11328 O O . SER F 1 155 ? 159.491 -12.612 227.249 1.00 20.63 155 SER F O 1
ATOM 11331 N N . VAL F 1 156 ? 160.904 -14.359 227.059 1.00 22.41 156 VAL F N 1
ATOM 11332 C CA . VAL F 1 156 ? 162.115 -13.554 227.034 1.00 22.34 156 VAL F CA 1
ATOM 11333 C C . VAL F 1 156 ? 162.821 -13.813 225.707 1.00 19.66 156 VAL F C 1
ATOM 11334 O O . VAL F 1 156 ? 163.191 -14.952 225.415 1.00 25.01 156 VAL F O 1
ATOM 11338 N N . PRO F 1 157 ? 163.022 -12.801 224.874 1.00 22.14 157 PRO F N 1
ATOM 11339 C CA . PRO F 1 157 ? 163.783 -12.989 223.635 1.00 23.91 157 PRO F CA 1
ATOM 11340 C C . PRO F 1 157 ? 165.269 -13.030 223.932 1.00 25.22 157 PRO F C 1
ATOM 11341 O O . PRO F 1 157 ? 165.692 -12.704 225.052 1.00 24.20 157 PRO F O 1
ATOM 11345 N N . PRO F 1 158 ? 166.099 -13.410 222.961 1.00 23.34 158 PRO F N 1
ATOM 11346 C CA . PRO F 1 158 ? 167.544 -13.284 223.156 1.00 22.38 158 PRO F CA 1
ATOM 11347 C C . PRO F 1 158 ? 167.946 -11.828 223.311 1.00 23.05 158 PRO F C 1
ATOM 11348 O O . PRO F 1 158 ? 167.281 -10.919 222.805 1.00 24.80 158 PRO F O 1
ATOM 11352 N N . ASN F 1 159 ? 169.055 -11.618 224.013 1.00 21.12 159 ASN F N 1
ATOM 11353 C CA . ASN F 1 159 ? 169.621 -10.287 224.224 1.00 24.60 159 ASN F CA 1
ATOM 11354 C C . ASN F 1 159 ? 168.572 -9.306 224.750 1.00 26.08 159 ASN F C 1
ATOM 11355 O O . ASN F 1 159 ? 168.474 -8.157 224.317 1.00 25.48 159 ASN F O 1
ATOM 11360 N N . ALA F 1 160 ? 167.805 -9.773 225.737 1.00 24.87 160 ALA F N 1
ATOM 11361 C CA . ALA F 1 160 ? 166.706 -9.010 226.318 1.00 23.47 160 ALA F CA 1
ATOM 11362 C C . ALA F 1 160 ? 167.130 -8.092 227.454 1.00 24.54 160 ALA F C 1
ATOM 11363 O O . ALA F 1 160 ? 166.303 -7.319 227.937 1.00 22.53 160 ALA F O 1
ATOM 11365 N N . ALA F 1 161 ? 168.378 -8.162 227.904 1.00 20.52 161 ALA F N 1
ATOM 11366 C CA . ALA F 1 161 ? 168.849 -7.380 229.045 1.00 25.89 161 ALA F CA 1
ATOM 11367 C C . ALA F 1 161 ? 169.984 -6.476 228.586 1.00 27.34 161 ALA F C 1
ATOM 11368 O O . ALA F 1 161 ? 171.053 -6.963 228.200 1.00 33.08 161 ALA F O 1
ATOM 11370 N N . ALA F 1 162 ? 169.752 -5.168 228.627 1.00 24.35 162 ALA F N 1
ATOM 11371 C CA . ALA F 1 162 ? 170.752 -4.165 228.277 1.00 24.08 162 ALA F CA 1
ATOM 11372 C C . ALA F 1 162 ? 171.156 -3.388 229.522 1.00 24.09 162 ALA F C 1
ATOM 11373 O O . ALA F 1 162 ? 170.336 -3.143 230.407 1.00 22.89 162 ALA F O 1
ATOM 11375 N N . TYR F 1 163 ? 172.427 -3.000 229.602 1.00 22.49 163 TYR F N 1
ATOM 11376 C CA . TYR F 1 163 ? 172.901 -2.456 230.865 1.00 23.29 163 TYR F CA 1
ATOM 11377 C C . TYR F 1 163 ? 174.118 -1.573 230.646 1.00 23.01 163 TYR F C 1
ATOM 11378 O O . TYR F 1 163 ? 174.767 -1.617 229.597 1.00 22.74 163 TYR F O 1
ATOM 11387 N N . TRP F 1 164 ? 174.428 -0.784 231.666 1.00 21.25 164 TRP F N 1
ATOM 11388 C CA . TRP F 1 164 ? 175.683 -0.051 231.739 1.00 22.73 164 TRP F CA 1
ATOM 11389 C C . TRP F 1 164 ? 176.337 -0.331 233.086 1.00 22.73 164 TRP F C 1
ATOM 11390 O O . TRP F 1 164 ? 175.648 -0.431 234.107 1.00 22.79 164 TRP F O 1
ATOM 11401 N N . LEU F 1 165 ? 177.663 -0.485 233.074 1.00 21.31 165 LEU F N 1
ATOM 11402 C CA . LEU F 1 165 ? 178.475 -0.610 234.276 1.00 21.05 165 LEU F CA 1
ATOM 11403 C C . LEU F 1 165 ? 179.808 0.074 234.027 1.00 22.63 165 LEU F C 1
ATOM 11404 O O . LEU F 1 165 ? 180.356 -0.025 232.924 1.00 23.53 165 LEU F O 1
ATOM 11409 N N . GLY F 1 166 ? 180.326 0.740 235.054 1.00 21.12 166 GLY F N 1
ATOM 11410 C CA . GLY F 1 166 ? 181.702 1.173 235.049 1.00 24.17 166 GLY F CA 1
ATOM 11411 C C . GLY F 1 166 ? 182.635 0.034 235.381 1.00 23.13 166 GLY F C 1
ATOM 11412 O O . GLY F 1 166 ? 182.225 -1.124 235.570 1.00 21.21 166 GLY F O 1
ATOM 11413 N N . PRO F 1 167 ? 183.922 0.354 235.475 1.00 24.08 167 PRO F N 1
ATOM 11414 C CA . PRO F 1 167 ? 184.900 -0.639 235.924 1.00 21.72 167 PRO F CA 1
ATOM 11415 C C . PRO F 1 167 ? 184.769 -0.861 237.417 1.00 22.63 167 PRO F C 1
ATOM 11416 O O . PRO F 1 167 ? 184.028 -0.156 238.112 1.00 21.24 167 PRO F O 1
ATOM 11420 N N . ALA F 1 168 ? 185.480 -1.881 237.905 1.00 19.50 168 ALA F N 1
ATOM 11421 C CA . ALA F 1 168 ? 185.477 -2.174 239.331 1.00 21.88 168 ALA F CA 1
ATOM 11422 C C . ALA F 1 168 ? 185.799 -0.915 240.119 1.00 25.63 168 ALA F C 1
ATOM 11423 O O . ALA F 1 168 ? 186.765 -0.205 239.812 1.00 25.46 168 ALA F O 1
ATOM 11425 N N . GLY F 1 169 ? 184.972 -0.618 241.108 1.00 21.02 169 GLY F N 1
ATOM 11426 C CA . GLY F 1 169 ? 185.148 0.603 241.871 1.00 24.80 169 GLY F CA 1
ATOM 11427 C C . GLY F 1 169 ? 183.830 1.093 242.446 1.00 28.49 169 GLY F C 1
ATOM 11428 O O . GLY F 1 169 ? 182.853 0.354 242.532 1.00 23.75 169 GLY F O 1
ATOM 11429 N N . THR F 1 170 ? 183.832 2.367 242.840 1.00 24.40 170 THR F N 1
ATOM 11430 C CA . THR F 1 170 ? 182.707 2.948 243.548 1.00 23.02 170 THR F CA 1
ATOM 11431 C C . THR F 1 170 ? 181.810 3.789 242.658 1.00 21.04 170 THR F C 1
ATOM 11432 O O . THR F 1 170 ? 180.777 4.267 243.134 1.00 22.56 170 THR F O 1
ATOM 11436 N N . GLY F 1 171 ? 182.179 3.994 241.395 1.00 20.29 171 GLY F N 1
ATOM 11437 C CA . GLY F 1 171 ? 181.480 4.930 240.536 1.00 22.26 171 GLY F CA 1
ATOM 11438 C C . GLY F 1 171 ? 182.486 5.763 239.765 1.00 28.57 171 GLY F C 1
ATOM 11439 O O . GLY F 1 171 ? 183.679 5.443 239.772 1.00 26.29 171 GLY F O 1
ATOM 11440 N N . PRO F 1 172 ? 182.022 6.834 239.103 1.00 26.01 172 PRO F N 1
ATOM 11441 C CA . PRO F 1 172 ? 180.629 7.291 239.069 1.00 30.19 172 PRO F CA 1
ATOM 11442 C C . PRO F 1 172 ? 179.730 6.470 238.159 1.00 26.44 172 PRO F C 1
ATOM 11443 O O . PRO F 1 172 ? 180.135 5.454 237.587 1.00 22.52 172 PRO F O 1
ATOM 11447 N N . GLY F 1 173 ? 178.504 6.950 238.008 1.00 24.22 173 GLY F N 1
ATOM 11448 C CA . GLY F 1 173 ? 177.496 6.267 237.238 1.00 25.46 173 GLY F CA 1
ATOM 11449 C C . GLY F 1 173 ? 177.450 6.706 235.793 1.00 24.46 173 GLY F C 1
ATOM 11450 O O . GLY F 1 173 ? 178.397 7.280 235.248 1.00 26.80 173 GLY F O 1
ATOM 11451 N N . TYR F 1 174 ? 176.288 6.458 235.193 1.00 22.61 174 TYR F N 1
ATOM 11452 C CA . TYR F 1 174 ? 176.077 6.567 233.755 1.00 24.63 174 TYR F CA 1
ATOM 11453 C C . TYR F 1 174 ? 176.262 7.994 233.251 1.00 25.50 174 TYR F C 1
ATOM 11454 O O . TYR F 1 174 ? 176.741 8.207 232.128 1.00 26.04 174 TYR F O 1
ATOM 11463 N N . ILE F 1 175 ? 175.853 8.980 234.048 1.00 23.68 175 ILE F N 1
ATOM 11464 C CA . ILE F 1 175 ? 175.878 10.367 233.589 1.00 26.55 175 ILE F CA 1
ATOM 11465 C C . ILE F 1 175 ? 177.315 10.870 233.502 1.00 26.44 175 ILE F C 1
ATOM 11466 O O . ILE F 1 175 ? 177.822 11.151 232.407 1.00 28.29 175 ILE F O 1
ATOM 11471 N N . GLU F 1 176 ? 178.005 10.959 234.648 1.00 25.62 176 GLU F N 1
ATOM 11472 C CA . GLU F 1 176 ? 179.415 11.346 234.621 1.00 28.58 176 GLU F CA 1
ATOM 11473 C C . GLU F 1 176 ? 180.260 10.376 233.801 1.00 32.58 176 GLU F C 1
ATOM 11474 O O . GLU F 1 176 ? 181.248 10.788 233.176 1.00 29.67 176 GLU F O 1
ATOM 11480 N N . GLY F 1 177 ? 179.892 9.093 233.772 1.00 25.80 177 GLY F N 1
ATOM 11481 C CA . GLY F 1 177 ? 180.638 8.116 232.997 1.00 26.20 177 GLY F CA 1
ATOM 11482 C C . GLY F 1 177 ? 180.400 8.154 231.505 1.00 24.48 177 GLY F C 1
ATOM 11483 O O . GLY F 1 177 ? 180.962 7.333 230.778 1.00 29.83 177 GLY F O 1
ATOM 11484 N N . LYS F 1 178 ? 179.563 9.082 231.034 1.00 26.21 178 LYS F N 1
ATOM 11485 C CA . LYS F 1 178 ? 179.247 9.242 229.612 1.00 29.83 178 LYS F CA 1
ATOM 11486 C C . LYS F 1 178 ? 178.668 7.964 229.008 1.00 27.72 178 LYS F C 1
ATOM 11487 O O . LYS F 1 178 ? 178.966 7.599 227.870 1.00 27.81 178 LYS F O 1
ATOM 11493 N N . GLY F 1 179 ? 177.835 7.269 229.782 1.00 25.81 179 GLY F N 1
ATOM 11494 C CA . GLY F 1 179 ? 177.178 6.080 229.278 1.00 25.24 179 GLY F CA 1
ATOM 11495 C C . GLY F 1 179 ? 176.288 6.313 228.074 1.00 29.78 179 GLY F C 1
ATOM 11496 O O . GLY F 1 179 ? 176.010 5.364 227.334 1.00 27.83 179 GLY F O 1
ATOM 11497 N N . ASP F 1 180 ? 175.826 7.551 227.849 1.00 26.92 180 ASP F N 1
ATOM 11498 C CA . ASP F 1 180 ? 174.996 7.774 226.666 1.00 29.08 180 ASP F CA 1
ATOM 11499 C C . ASP F 1 180 ? 175.782 7.574 225.379 1.00 26.97 180 ASP F C 1
ATOM 11500 O O . ASP F 1 180 ? 175.179 7.323 224.328 1.00 28.02 180 ASP F O 1
ATOM 11505 N N . ARG F 1 181 ? 177.110 7.628 225.442 1.00 27.81 181 ARG F N 1
ATOM 11506 C CA . ARG F 1 181 ? 177.952 7.343 224.286 1.00 29.84 181 ARG F CA 1
ATOM 11507 C C . ARG F 1 181 ? 178.759 6.056 224.466 1.00 29.96 181 ARG F C 1
ATOM 11508 O O . ARG F 1 181 ? 179.798 5.873 223.823 1.00 32.13 181 ARG F O 1
ATOM 11516 N N . HIS F 1 182 ? 178.288 5.144 225.312 1.00 25.98 182 HIS F N 1
ATOM 11517 C CA . HIS F 1 182 ? 178.980 3.879 225.554 1.00 24.76 182 HIS F CA 1
ATOM 11518 C C . HIS F 1 182 ? 178.516 2.862 224.520 1.00 27.00 182 HIS F C 1
ATOM 11519 O O . HIS F 1 182 ? 177.355 2.443 224.540 1.00 27.16 182 HIS F O 1
ATOM 11526 N N . PHE F 1 183 ? 179.425 2.460 223.624 1.00 26.99 183 PHE F N 1
ATOM 11527 C CA . PHE F 1 183 ? 179.049 1.641 222.468 1.00 29.51 183 PHE F CA 1
ATOM 11528 C C . PHE F 1 183 ? 178.346 0.355 222.880 1.00 27.03 183 PHE F C 1
ATOM 11529 O O . PHE F 1 183 ? 177.311 -0.016 222.305 1.00 26.42 183 PHE F O 1
ATOM 11537 N N . HIS F 1 184 ? 178.924 -0.367 223.841 1.00 27.49 184 HIS F N 1
ATOM 11538 C CA . HIS F 1 184 ? 178.366 -1.653 224.245 1.00 26.65 184 HIS F CA 1
ATOM 11539 C C . HIS F 1 184 ? 176.933 -1.499 224.723 1.00 24.63 184 HIS F C 1
ATOM 11540 O O . HIS F 1 184 ? 176.037 -2.225 224.276 1.00 25.68 184 HIS F O 1
ATOM 11547 N N . THR F 1 185 ? 176.691 -0.524 225.606 1.00 24.59 185 THR F N 1
ATOM 11548 C CA . THR F 1 185 ? 175.336 -0.295 226.096 1.00 26.20 185 THR F CA 1
ATOM 11549 C C . THR F 1 185 ? 174.395 0.092 224.967 1.00 27.53 185 THR F C 1
ATOM 11550 O O . THR F 1 185 ? 173.270 -0.415 224.884 1.00 22.96 185 THR F O 1
ATOM 11554 N N . ASN F 1 186 ? 174.831 1.004 224.089 1.00 25.39 186 ASN F N 1
ATOM 11555 C CA . ASN F 1 186 ? 173.938 1.476 223.042 1.00 26.61 186 ASN F CA 1
ATOM 11556 C C . ASN F 1 186 ? 173.529 0.349 222.104 1.00 23.79 186 ASN F C 1
ATOM 11557 O O . ASN F 1 186 ? 172.380 0.299 221.653 1.00 25.87 186 ASN F O 1
ATOM 11562 N N . LYS F 1 187 ? 174.426 -0.591 221.830 1.00 23.82 187 LYS F N 1
ATOM 11563 C CA . LYS F 1 187 ? 174.015 -1.669 220.944 1.00 24.74 187 LYS F CA 1
ATOM 11564 C C . LYS F 1 187 ? 173.138 -2.682 221.669 1.00 25.75 187 LYS F C 1
ATOM 11565 O O . LYS F 1 187 ? 172.202 -3.210 221.069 1.00 24.52 187 LYS F O 1
ATOM 11571 N N . LEU F 1 188 ? 173.377 -2.920 222.963 1.00 27.99 188 LEU F N 1
ATOM 11572 C CA . LEU F 1 188 ? 172.510 -3.842 223.693 1.00 25.44 188 LEU F CA 1
ATOM 11573 C C . LEU F 1 188 ? 171.095 -3.286 223.810 1.00 24.98 188 LEU F C 1
ATOM 11574 O O . LEU F 1 188 ? 170.118 -4.036 223.713 1.00 23.45 188 LEU F O 1
ATOM 11579 N N . ILE F 1 189 ? 170.956 -1.972 224.006 1.00 22.32 189 ILE F N 1
ATOM 11580 C CA . ILE F 1 189 ? 169.619 -1.398 224.050 1.00 22.72 189 ILE F CA 1
ATOM 11581 C C . ILE F 1 189 ? 168.923 -1.625 222.718 1.00 24.53 189 ILE F C 1
ATOM 11582 O O . ILE F 1 189 ? 167.754 -2.030 222.671 1.00 22.72 189 ILE F O 1
ATOM 11587 N N . ARG F 1 190 ? 169.649 -1.418 221.615 1.00 27.18 190 ARG F N 1
ATOM 11588 C CA . ARG F 1 190 ? 169.076 -1.625 220.290 1.00 27.05 190 ARG F CA 1
ATOM 11589 C C . ARG F 1 190 ? 168.706 -3.088 220.053 1.00 23.83 190 ARG F C 1
ATOM 11590 O O . ARG F 1 190 ? 167.650 -3.368 219.474 1.00 29.26 190 ARG F O 1
ATOM 11598 N N . PHE F 1 191 ? 169.548 -4.035 220.491 1.00 26.18 191 PHE F N 1
ATOM 11599 C CA . PHE F 1 191 ? 169.165 -5.447 220.406 1.00 27.29 191 PHE F CA 1
ATOM 11600 C C . PHE F 1 191 ? 167.874 -5.702 221.170 1.00 24.22 191 PHE F C 1
ATOM 11601 O O . PHE F 1 191 ? 166.958 -6.364 220.673 1.00 26.16 191 PHE F O 1
ATOM 11609 N N . MET F 1 192 ? 167.810 -5.209 222.406 1.00 23.39 192 MET F N 1
ATOM 11610 C CA . MET F 1 192 ? 166.680 -5.506 223.277 1.00 27.19 192 MET F CA 1
ATOM 11611 C C . MET F 1 192 ? 165.381 -4.957 222.705 1.00 23.77 192 MET F C 1
ATOM 11612 O O . MET F 1 192 ? 164.354 -5.648 222.682 1.00 25.55 192 MET F O 1
ATOM 11617 N N . VAL F 1 193 ? 165.404 -3.707 222.237 1.00 23.41 193 VAL F N 1
ATOM 11618 C CA . VAL F 1 193 ? 164.188 -3.100 221.701 1.00 26.47 193 VAL F CA 1
ATOM 11619 C C . VAL F 1 193 ? 163.698 -3.869 220.482 1.00 25.20 193 VAL F C 1
ATOM 11620 O O . VAL F 1 193 ? 162.502 -4.148 220.348 1.00 27.07 193 VAL F O 1
ATOM 11624 N N . ALA F 1 194 ? 164.616 -4.255 219.591 1.00 26.51 194 ALA F N 1
ATOM 11625 C CA . ALA F 1 194 ? 164.208 -4.954 218.373 1.00 27.99 194 ALA F CA 1
ATOM 11626 C C . ALA F 1 194 ? 163.650 -6.344 218.676 1.00 26.37 194 ALA F C 1
ATOM 11627 O O . ALA F 1 194 ? 162.617 -6.742 218.116 1.00 24.47 194 ALA F O 1
ATOM 11629 N N . ASN F 1 195 ? 164.302 -7.092 219.574 1.00 24.89 195 ASN F N 1
ATOM 11630 C CA . ASN F 1 195 ? 163.879 -8.466 219.831 1.00 25.03 195 ASN F CA 1
ATOM 11631 C C . ASN F 1 195 ? 162.591 -8.516 220.646 1.00 21.91 195 ASN F C 1
ATOM 11632 O O . ASN F 1 195 ? 161.695 -9.311 220.334 1.00 24.09 195 ASN F O 1
ATOM 11637 N N . THR F 1 196 ? 162.468 -7.680 221.688 1.00 24.51 196 THR F N 1
ATOM 11638 C CA . THR F 1 196 ? 161.211 -7.649 222.438 1.00 23.15 196 THR F CA 1
ATOM 11639 C C . THR F 1 196 ? 160.063 -7.208 221.543 1.00 28.37 196 THR F C 1
ATOM 11640 O O . THR F 1 196 ? 158.954 -7.757 221.621 1.00 23.40 196 THR F O 1
ATOM 11644 N N . SER F 1 197 ? 160.315 -6.225 220.674 1.00 26.05 197 SER F N 1
ATOM 11645 C CA . SER F 1 197 ? 159.273 -5.765 219.760 1.00 26.50 197 SER F CA 1
ATOM 11646 C C . SER F 1 197 ? 158.823 -6.890 218.839 1.00 25.84 197 SER F C 1
ATOM 11647 O O . SER F 1 197 ? 157.621 -7.124 218.665 1.00 25.18 197 SER F O 1
ATOM 11650 N N . HIS F 1 198 ? 159.778 -7.607 218.247 1.00 28.07 198 HIS F N 1
ATOM 11651 C CA . HIS F 1 198 ? 159.422 -8.707 217.356 1.00 30.08 198 HIS F CA 1
ATOM 11652 C C . HIS F 1 198 ? 158.670 -9.803 218.101 1.00 30.53 198 HIS F C 1
ATOM 11653 O O . HIS F 1 198 ? 157.640 -10.295 217.631 1.00 25.01 198 HIS F O 1
ATOM 11660 N N . LEU F 1 199 ? 159.178 -10.209 219.268 1.00 25.92 199 LEU F N 1
ATOM 11661 C CA . LEU F 1 199 ? 158.539 -11.310 219.981 1.00 25.36 199 LEU F CA 1
ATOM 11662 C C . LEU F 1 199 ? 157.126 -10.948 220.420 1.00 24.91 199 LEU F C 1
ATOM 11663 O O . LEU F 1 199 ? 156.241 -11.812 220.427 1.00 28.45 199 LEU F O 1
ATOM 11668 N N . ALA F 1 200 ? 156.885 -9.681 220.777 1.00 23.26 200 ALA F N 1
ATOM 11669 C CA . ALA F 1 200 ? 155.526 -9.278 221.143 1.00 26.71 200 ALA F CA 1
ATOM 11670 C C . ALA F 1 200 ? 154.583 -9.335 219.947 1.00 28.39 200 ALA F C 1
ATOM 11671 O O . ALA F 1 200 ? 153.421 -9.740 220.088 1.00 27.85 200 ALA F O 1
ATOM 11673 N N . ARG F 1 201 ? 155.051 -8.915 218.766 1.00 31.45 201 ARG F N 1
ATOM 11674 C CA . ARG F 1 201 ? 154.205 -9.018 217.578 1.00 29.87 201 ARG F CA 1
ATOM 11675 C C . ARG F 1 201 ? 153.833 -10.466 217.303 1.00 30.10 201 ARG F C 1
ATOM 11676 O O . ARG F 1 201 ? 152.684 -10.761 216.960 1.00 28.96 201 ARG F O 1
ATOM 11684 N N . MET F 1 202 ? 154.794 -11.386 217.451 1.00 29.02 202 MET F N 1
ATOM 11685 C CA . MET F 1 202 ? 154.511 -12.798 217.216 1.00 26.69 202 MET F CA 1
ATOM 11686 C C . MET F 1 202 ? 153.447 -13.308 218.173 1.00 32.77 202 MET F C 1
ATOM 11687 O O . MET F 1 202 ? 152.472 -13.942 217.755 1.00 30.67 202 MET F O 1
ATOM 11692 N N . LEU F 1 203 ? 153.630 -13.059 219.471 1.00 27.06 203 LEU F N 1
ATOM 11693 C CA . LEU F 1 203 ? 152.710 -13.605 220.461 1.00 30.75 203 LEU F CA 1
ATOM 11694 C C . LEU F 1 203 ? 151.326 -12.978 220.363 1.00 28.09 203 LEU F C 1
ATOM 11695 O O . LEU F 1 203 ? 150.330 -13.620 220.717 1.00 31.87 203 LEU F O 1
ATOM 11700 N N . GLN F 1 204 ? 151.234 -11.736 219.888 1.00 30.80 204 GLN F N 1
ATOM 11701 C CA . GLN F 1 204 ? 149.923 -11.170 219.597 1.00 35.53 204 GLN F CA 1
ATOM 11702 C C . GLN F 1 204 ? 149.223 -11.956 218.500 1.00 35.30 204 GLN F C 1
ATOM 11703 O O . GLN F 1 204 ? 147.996 -12.109 218.526 1.00 35.29 204 GLN F O 1
ATOM 11709 N N . GLU F 1 205 ? 149.990 -12.483 217.545 1.00 34.11 205 GLU F N 1
ATOM 11710 C CA . GLU F 1 205 ? 149.436 -13.196 216.403 1.00 38.09 205 GLU F CA 1
ATOM 11711 C C . GLU F 1 205 ? 149.178 -14.663 216.722 1.00 39.38 205 GLU F C 1
ATOM 11712 O O . GLU F 1 205 ? 148.082 -15.174 216.459 1.00 38.97 205 GLU F O 1
ATOM 11718 N N . THR F 1 206 ? 150.176 -15.353 217.280 1.00 35.15 206 THR F N 1
ATOM 11719 C CA . THR F 1 206 ? 150.085 -16.781 217.598 1.00 35.53 206 THR F CA 1
ATOM 11720 C C . THR F 1 206 ? 150.424 -16.967 219.072 1.00 30.84 206 THR F C 1
ATOM 11721 O O . THR F 1 206 ? 151.549 -17.354 219.417 1.00 28.70 206 THR F O 1
ATOM 11725 N N . PRO F 1 207 ? 149.474 -16.702 219.965 1.00 30.68 207 PRO F N 1
ATOM 11726 C CA . PRO F 1 207 ? 149.732 -16.888 221.397 1.00 27.42 207 PRO F CA 1
ATOM 11727 C C . PRO F 1 207 ? 149.857 -18.358 221.749 1.00 30.39 207 PRO F C 1
ATOM 11728 O O . PRO F 1 207 ? 149.474 -19.247 220.986 1.00 27.96 207 PRO F O 1
ATOM 11732 N N . TYR F 1 208 ? 150.397 -18.609 222.942 1.00 28.26 208 TYR F N 1
ATOM 11733 C CA . TYR F 1 208 ? 150.414 -19.965 223.465 1.00 25.72 208 TYR F CA 1
ATOM 11734 C C . TYR F 1 208 ? 148.992 -20.497 223.564 1.00 24.45 208 TYR F C 1
ATOM 11735 O O . TYR F 1 208 ? 148.060 -19.777 223.938 1.00 31.72 208 TYR F O 1
ATOM 11744 N N . THR F 1 209 ? 148.820 -21.759 223.198 1.00 28.76 209 THR F N 1
ATOM 11745 C CA . THR F 1 209 ? 147.541 -22.431 223.372 1.00 30.24 209 THR F CA 1
ATOM 11746 C C . THR F 1 209 ? 147.603 -23.443 224.501 1.00 31.46 209 THR F C 1
ATOM 11747 O O . THR F 1 209 ? 146.650 -24.205 224.694 1.00 32.74 209 THR F O 1
ATOM 11751 N N . THR F 1 210 ? 148.706 -23.457 225.252 1.00 28.12 210 THR F N 1
ATOM 11752 C CA . THR F 1 210 ? 148.861 -24.369 226.379 1.00 30.84 210 THR F CA 1
ATOM 11753 C C . THR F 1 210 ? 147.692 -24.234 227.346 1.00 32.02 210 THR F C 1
ATOM 11754 O O . THR F 1 210 ? 147.323 -23.128 227.752 1.00 29.42 210 THR F O 1
ATOM 11758 N N . ASP F 1 211 ? 147.096 -25.364 227.686 1.00 26.58 211 ASP F N 1
ATOM 11759 C CA . ASP F 1 211 ? 146.052 -25.436 228.699 1.00 31.23 211 ASP F CA 1
ATOM 11760 C C . ASP F 1 211 ? 146.747 -25.889 229.974 1.00 28.24 211 ASP F C 1
ATOM 11761 O O . ASP F 1 211 ? 147.034 -27.075 230.143 1.00 25.85 211 ASP F O 1
ATOM 11766 N N . LEU F 1 212 ? 147.063 -24.937 230.857 1.00 27.04 212 LEU F N 1
ATOM 11767 C CA . LEU F 1 212 ? 147.791 -25.317 232.067 1.00 27.24 212 LEU F CA 1
ATOM 11768 C C . LEU F 1 212 ? 146.944 -26.206 232.964 1.00 24.12 212 LEU F C 1
ATOM 11769 O O . LEU F 1 212 ? 147.477 -27.080 233.660 1.00 24.47 212 LEU F O 1
ATOM 11774 N N . GLU F 1 213 ? 145.626 -26.013 232.945 1.00 23.21 213 GLU F N 1
ATOM 11775 C CA . GLU F 1 213 ? 144.730 -26.883 233.698 1.00 27.04 213 GLU F CA 1
ATOM 11776 C C . GLU F 1 213 ? 144.817 -28.328 233.211 1.00 29.82 213 GLU F C 1
ATOM 11777 O O . GLU F 1 213 ? 144.927 -29.260 234.019 1.00 28.27 213 GLU F O 1
ATOM 11783 N N . ALA F 1 214 ? 144.774 -28.541 231.889 1.00 25.67 214 ALA F N 1
ATOM 11784 C CA . ALA F 1 214 ? 144.878 -29.902 231.365 1.00 24.21 214 ALA F CA 1
ATOM 11785 C C . ALA F 1 214 ? 146.233 -30.527 231.690 1.00 23.11 214 ALA F C 1
ATOM 11786 O O . ALA F 1 214 ? 146.311 -31.718 232.016 1.00 27.03 214 ALA F O 1
ATOM 11788 N N . CYS F 1 215 ? 147.313 -29.746 231.605 1.00 24.84 215 CYS F N 1
ATOM 11789 C CA . CYS F 1 215 ? 148.622 -30.267 231.991 1.00 25.85 215 CYS F CA 1
ATOM 11790 C C . CYS F 1 215 ? 148.598 -30.747 233.438 1.00 23.36 215 CYS F C 1
ATOM 11791 O O . CYS F 1 215 ? 149.066 -31.845 233.749 1.00 25.63 215 CYS F O 1
ATOM 11794 N N . ALA F 1 216 ? 148.038 -29.930 234.334 1.00 26.47 216 ALA F N 1
ATOM 11795 C CA . ALA F 1 216 ? 147.987 -30.301 235.745 1.00 23.57 216 ALA F CA 1
ATOM 11796 C C . ALA F 1 216 ? 147.133 -31.543 235.961 1.00 26.06 216 ALA F C 1
ATOM 11797 O O . ALA F 1 216 ? 147.476 -32.404 236.780 1.00 26.21 216 ALA F O 1
ATOM 11799 N N . GLN F 1 217 ? 146.022 -31.660 235.225 1.00 25.41 217 GLN F N 1
ATOM 11800 C CA . GLN F 1 217 ? 145.187 -32.857 235.325 1.00 28.54 217 GLN F CA 1
ATOM 11801 C C . GLN F 1 217 ? 145.959 -34.098 234.894 1.00 24.69 217 GLN F C 1
ATOM 11802 O O . GLN F 1 217 ? 145.882 -35.147 235.542 1.00 27.47 217 GLN F O 1
ATOM 11808 N N . ALA F 1 218 ? 146.743 -33.989 233.823 1.00 27.36 218 ALA F N 1
ATOM 11809 C CA . ALA F 1 218 ? 147.581 -35.111 233.424 1.00 24.87 218 ALA F CA 1
ATOM 11810 C C . ALA F 1 218 ? 148.632 -35.418 234.483 1.00 27.92 218 ALA F C 1
ATOM 11811 O O . ALA F 1 218 ? 148.882 -36.588 234.791 1.00 27.11 218 ALA F O 1
ATOM 11813 N N . ALA F 1 219 ? 149.255 -34.378 235.060 1.00 25.84 219 ALA F N 1
ATOM 11814 C CA . ALA F 1 219 ? 150.261 -34.605 236.094 1.00 25.80 219 ALA F CA 1
ATOM 11815 C C . ALA F 1 219 ? 149.646 -35.252 237.324 1.00 24.35 219 ALA F C 1
ATOM 11816 O O . ALA F 1 219 ? 150.274 -36.087 237.979 1.00 27.62 219 ALA F O 1
ATOM 11818 N N . ARG F 1 220 ? 148.418 -34.875 237.657 1.00 22.80 220 ARG F N 1
ATOM 11819 C CA . ARG F 1 220 ? 147.773 -35.452 238.828 1.00 23.59 220 ARG F CA 1
ATOM 11820 C C . ARG F 1 220 ? 147.578 -36.960 238.670 1.00 26.31 220 ARG F C 1
ATOM 11821 O O . ARG F 1 220 ? 147.704 -37.718 239.639 1.00 23.01 220 ARG F O 1
ATOM 11829 N N . GLU F 1 221 ? 147.272 -37.422 237.453 1.00 26.71 221 GLU F N 1
ATOM 11830 C CA . GLU F 1 221 ? 147.002 -38.847 237.285 1.00 28.36 221 GLU F CA 1
ATOM 11831 C C . GLU F 1 221 ? 148.270 -39.689 237.342 1.00 32.80 221 GLU F C 1
ATOM 11832 O O . GLU F 1 221 ? 148.187 -40.900 237.583 1.00 34.35 221 GLU F O 1
ATOM 11838 N N . GLU F 1 222 ? 149.440 -39.077 237.165 1.00 27.22 222 GLU F N 1
ATOM 11839 C CA . GLU F 1 222 ? 150.708 -39.790 237.251 1.00 27.37 222 GLU F CA 1
ATOM 11840 C C . GLU F 1 222 ? 151.460 -39.508 238.550 1.00 24.00 222 GLU F C 1
ATOM 11841 O O . GLU F 1 222 ? 152.638 -39.858 238.652 1.00 24.65 222 GLU F O 1
ATOM 11847 N N . SER F 1 223 ? 150.811 -38.914 239.552 1.00 24.27 223 SER F N 1
ATOM 11848 C CA . SER F 1 223 ? 151.521 -38.418 240.725 1.00 25.24 223 SER F CA 1
ATOM 11849 C C . SER F 1 223 ? 150.799 -38.788 242.014 1.00 25.68 223 SER F C 1
ATOM 11850 O O . SER F 1 223 ? 149.610 -39.120 242.019 1.00 26.64 223 SER F O 1
ATOM 11853 N N . ASP F 1 224 ? 151.546 -38.700 243.117 1.00 25.74 224 ASP F N 1
ATOM 11854 C CA . ASP F 1 224 ? 151.058 -38.838 244.481 1.00 25.83 224 ASP F CA 1
ATOM 11855 C C . ASP F 1 224 ? 150.583 -37.488 245.018 1.00 28.75 224 ASP F C 1
ATOM 11856 O O . ASP F 1 224 ? 151.033 -36.428 244.579 1.00 25.07 224 ASP F O 1
ATOM 11861 N N . ASP F 1 225 ? 149.688 -37.536 246.007 1.00 21.74 225 ASP F N 1
ATOM 11862 C CA . ASP F 1 225 ? 149.254 -36.328 246.697 1.00 21.85 225 ASP F CA 1
ATOM 11863 C C . ASP F 1 225 ? 149.890 -36.189 248.076 1.00 23.97 225 ASP F C 1
ATOM 11864 O O . ASP F 1 225 ? 149.414 -35.394 248.892 1.00 23.91 225 ASP F O 1
ATOM 11869 N N . VAL F 1 226 ? 150.941 -36.961 248.359 1.00 24.03 226 VAL F N 1
ATOM 11870 C CA . VAL F 1 226 ? 151.706 -36.827 249.593 1.00 25.18 226 VAL F CA 1
ATOM 11871 C C . VAL F 1 226 ? 153.177 -36.941 249.233 1.00 23.92 226 VAL F C 1
ATOM 11872 O O . VAL F 1 226 ? 153.563 -37.823 248.459 1.00 25.01 226 VAL F O 1
ATOM 11876 N N . PHE F 1 227 ? 153.991 -36.042 249.776 1.00 20.81 227 PHE F N 1
ATOM 11877 C CA . PHE F 1 227 ? 155.442 -36.160 249.732 1.00 19.03 227 PHE F CA 1
ATOM 11878 C C . PHE F 1 227 ? 155.935 -36.600 251.107 1.00 23.53 227 PHE F C 1
ATOM 11879 O O . PHE F 1 227 ? 155.647 -35.941 252.106 1.00 22.89 227 PHE F O 1
ATOM 11887 N N . ALA F 1 228 ? 156.690 -37.696 251.158 1.00 23.23 228 ALA F N 1
ATOM 11888 C CA . ALA F 1 228 ? 157.184 -38.180 252.440 1.00 25.24 228 ALA F CA 1
ATOM 11889 C C . ALA F 1 228 ? 158.533 -38.853 252.239 1.00 26.12 228 ALA F C 1
ATOM 11890 O O . ALA F 1 228 ? 158.679 -39.679 251.335 1.00 32.66 228 ALA F O 1
ATOM 11892 N N . ILE F 1 229 ? 159.515 -38.481 253.069 1.00 23.67 229 ILE F N 1
ATOM 11893 C CA . ILE F 1 229 ? 160.843 -39.087 253.059 1.00 21.57 229 ILE F CA 1
ATOM 11894 C C . ILE F 1 229 ? 161.315 -39.280 254.488 1.00 25.92 229 ILE F C 1
ATOM 11895 O O . ILE F 1 229 ? 161.041 -38.455 255.365 1.00 22.30 229 ILE F O 1
ATOM 11900 N N . ARG F 1 230 ? 162.081 -40.353 254.698 1.00 23.84 230 ARG F N 1
ATOM 11901 C CA . ARG F 1 230 ? 162.796 -40.550 255.951 1.00 23.60 230 ARG F CA 1
ATOM 11902 C C . ARG F 1 230 ? 164.068 -39.719 255.993 1.00 21.17 230 ARG F C 1
ATOM 11903 O O . ARG F 1 230 ? 164.719 -39.482 254.970 1.00 21.15 230 ARG F O 1
ATOM 11911 N N . VAL F 1 231 ? 164.446 -39.343 257.207 1.00 19.47 231 VAL F N 1
ATOM 11912 C CA . VAL F 1 231 ? 165.581 -38.471 257.474 1.00 21.18 231 VAL F CA 1
ATOM 11913 C C . VAL F 1 231 ? 166.544 -39.234 258.367 1.00 21.91 231 VAL F C 1
ATOM 11914 O O . VAL F 1 231 ? 166.123 -39.875 259.335 1.00 25.34 231 VAL F O 1
ATOM 11918 N N . ASN F 1 232 ? 167.835 -39.143 258.065 1.00 20.12 232 ASN F N 1
ATOM 11919 C CA . ASN F 1 232 ? 168.862 -39.707 258.937 1.00 23.09 232 ASN F CA 1
ATOM 11920 C C . ASN F 1 232 ? 169.146 -38.709 260.053 1.00 25.94 232 ASN F C 1
ATOM 11921 O O . ASN F 1 232 ? 169.857 -37.721 259.856 1.00 25.12 232 ASN F O 1
ATOM 11926 N N . VAL F 1 233 ? 168.606 -38.963 261.241 1.00 23.84 233 VAL F N 1
ATOM 11927 C CA . VAL F 1 233 ? 168.759 -38.003 262.325 1.00 24.70 233 VAL F CA 1
ATOM 11928 C C . VAL F 1 233 ? 169.981 -38.342 263.168 1.00 22.11 233 VAL F C 1
ATOM 11929 O O . VAL F 1 233 ? 170.171 -37.778 264.247 1.00 22.62 233 VAL F O 1
ATOM 11933 N N . ASN F 1 234 ? 170.825 -39.247 262.674 1.00 25.55 234 ASN F N 1
ATOM 11934 C CA . ASN F 1 234 ? 171.954 -39.749 263.447 1.00 29.63 234 ASN F CA 1
ATOM 11935 C C . ASN F 1 234 ? 173.296 -39.178 262.996 1.00 32.27 234 ASN F C 1
ATOM 11936 O O . ASN F 1 234 ? 174.339 -39.771 263.292 1.00 34.83 234 ASN F O 1
ATOM 11941 N N . THR F 1 235 ? 173.306 -38.042 262.294 1.00 24.24 235 THR F N 1
ATOM 11942 C CA . THR F 1 235 ? 174.575 -37.506 261.800 1.00 25.04 235 THR F CA 1
ATOM 11943 C C . THR F 1 235 ? 174.611 -35.982 261.840 1.00 26.91 235 THR F C 1
ATOM 11944 O O . THR F 1 235 ? 173.593 -35.322 261.583 1.00 25.78 235 THR F O 1
ATOM 11948 N N . PRO F 1 236 ? 175.762 -35.399 262.190 1.00 25.56 236 PRO F N 1
ATOM 11949 C CA . PRO F 1 236 ? 175.952 -33.952 262.007 1.00 25.54 236 PRO F CA 1
ATOM 11950 C C . PRO F 1 236 ? 176.325 -33.576 260.584 1.00 23.91 236 PRO F C 1
ATOM 11951 O O . PRO F 1 236 ? 176.318 -32.382 260.256 1.00 22.48 236 PRO F O 1
ATOM 11955 N N . ALA F 1 237 ? 176.665 -34.559 259.749 1.00 22.78 237 ALA F N 1
ATOM 11956 C CA . ALA F 1 237 ? 177.138 -34.298 258.397 1.00 25.16 237 ALA F CA 1
ATOM 11957 C C . ALA F 1 237 ? 176.101 -33.538 257.586 1.00 27.48 237 ALA F C 1
ATOM 11958 O O . ALA F 1 237 ? 174.898 -33.755 257.731 1.00 24.69 237 ALA F O 1
ATOM 11960 N N . ILE F 1 238 ? 176.570 -32.639 256.726 1.00 20.68 238 ILE F N 1
ATOM 11961 C CA . ILE F 1 238 ? 175.695 -32.017 255.742 1.00 23.62 238 ILE F CA 1
ATOM 11962 C C . ILE F 1 238 ? 176.100 -32.404 254.331 1.00 26.47 238 ILE F C 1
ATOM 11963 O O . ILE F 1 238 ? 175.642 -31.802 253.367 1.00 25.86 238 ILE F O 1
ATOM 11968 N N . ARG F 1 239 ? 176.940 -33.423 254.205 1.00 24.67 239 ARG F N 1
ATOM 11969 C CA . ARG F 1 239 ? 177.323 -33.956 252.906 1.00 27.75 239 ARG F CA 1
ATOM 11970 C C . ARG F 1 239 ? 176.106 -34.472 252.154 1.00 24.57 239 ARG F C 1
ATOM 11971 O O . ARG F 1 239 ? 175.289 -35.206 252.714 1.00 25.50 239 ARG F O 1
ATOM 11979 N N . TYR F 1 240 ? 175.995 -34.090 250.882 1.00 22.70 240 TYR F N 1
ATOM 11980 C CA . TYR F 1 240 ? 174.890 -34.544 250.051 1.00 21.75 240 TYR F CA 1
ATOM 11981 C C . TYR F 1 240 ? 175.024 -36.022 249.720 1.00 25.47 240 TYR F C 1
ATOM 11982 O O . TYR F 1 240 ? 176.086 -36.482 249.283 1.00 25.29 240 TYR F O 1
ATOM 11991 N N . LYS F 1 241 ? 173.936 -36.755 249.918 1.00 22.30 241 LYS F N 1
ATOM 11992 C CA . LYS F 1 241 ? 173.858 -38.180 249.599 1.00 25.22 241 LYS F CA 1
ATOM 11993 C C . LYS F 1 241 ? 172.544 -38.421 248.873 1.00 21.10 241 LYS F C 1
ATOM 11994 O O . LYS F 1 241 ? 171.481 -38.409 249.503 1.00 21.54 241 LYS F O 1
ATOM 12000 N N . ARG F 1 242 ? 172.617 -38.639 247.560 1.00 21.63 242 ARG F N 1
ATOM 12001 C CA . ARG F 1 242 ? 171.425 -38.892 246.761 1.00 21.38 242 ARG F CA 1
ATOM 12002 C C . ARG F 1 242 ? 170.800 -40.246 247.078 1.00 23.08 242 ARG F C 1
ATOM 12003 O O . ARG F 1 242 ? 169.603 -40.424 246.843 1.00 21.72 242 ARG F O 1
ATOM 12011 N N . PHE F 1 243 ? 171.584 -41.188 247.607 1.00 24.57 243 PHE F N 1
ATOM 12012 C CA . PHE F 1 243 ? 171.109 -42.503 248.034 1.00 22.63 243 PHE F CA 1
ATOM 12013 C C . PHE F 1 243 ? 171.391 -42.642 249.519 1.00 20.32 243 PHE F C 1
ATOM 12014 O O . PHE F 1 243 ? 172.555 -42.586 249.937 1.00 24.61 243 PHE F O 1
ATOM 12022 N N . GLN F 1 244 ? 170.342 -42.848 250.318 1.00 22.75 244 GLN F N 1
ATOM 12023 C CA . GLN F 1 244 ? 170.545 -43.029 251.748 1.00 23.10 244 GLN F CA 1
ATOM 12024 C C . GLN F 1 244 ? 169.975 -44.333 252.292 1.00 23.63 244 GLN F C 1
ATOM 12025 O O . GLN F 1 244 ? 170.221 -44.643 253.460 1.00 23.31 244 GLN F O 1
ATOM 12031 N N . LYS F 1 245 ? 169.238 -45.105 251.482 1.00 22.64 245 LYS F N 1
ATOM 12032 C CA . LYS F 1 245 ? 168.785 -46.460 251.846 1.00 25.31 245 LYS F CA 1
ATOM 12033 C C . LYS F 1 245 ? 168.079 -46.487 253.203 1.00 28.71 245 LYS F C 1
ATOM 12034 O O . LYS F 1 245 ? 168.273 -47.399 254.017 1.00 24.49 245 LYS F O 1
ATOM 12040 N N . LEU F 1 246 ? 167.249 -45.476 253.455 1.00 23.90 246 LEU F N 1
ATOM 12041 C CA . LEU F 1 246 ? 166.549 -45.360 254.727 1.00 26.16 246 LEU F CA 1
ATOM 12042 C C . LEU F 1 246 ? 165.219 -46.096 254.746 1.00 27.06 246 LEU F C 1
ATOM 12043 O O . LEU F 1 246 ? 164.718 -46.408 255.833 1.00 30.00 246 LEU F O 1
ATOM 12048 N N . GLY F 1 247 ? 164.655 -46.386 253.593 1.00 26.52 247 GLY F N 1
ATOM 12049 C CA . GLY F 1 247 ? 163.370 -47.050 253.530 1.00 33.16 247 GLY F CA 1
ATOM 12050 C C . GLY F 1 247 ? 162.253 -46.083 253.170 1.00 32.50 247 GLY F C 1
ATOM 12051 O O . GLY F 1 247 ? 162.336 -44.873 253.415 1.00 30.18 247 GLY F O 1
ATOM 12052 N N . GLU F 1 248 ? 161.190 -46.629 252.577 1.00 31.14 248 GLU F N 1
ATOM 12053 C CA . GLU F 1 248 ? 160.007 -45.857 252.218 1.00 35.75 248 GLU F CA 1
ATOM 12054 C C . GLU F 1 248 ? 159.237 -45.420 253.459 1.00 32.97 248 GLU F C 1
ATOM 12055 O O . GLU F 1 248 ? 159.314 -46.038 254.521 1.00 35.22 248 GLU F O 1
ATOM 12061 N N . VAL F 1 249 ? 158.464 -44.352 253.304 1.00 33.38 249 VAL F N 1
ATOM 12062 C CA . VAL F 1 249 ? 157.464 -43.951 254.289 1.00 34.41 249 VAL F CA 1
ATOM 12063 C C . VAL F 1 249 ? 156.132 -44.542 253.853 1.00 35.88 249 VAL F C 1
ATOM 12064 O O . VAL F 1 249 ? 155.682 -44.314 252.724 1.00 37.24 249 VAL F O 1
ATOM 12068 N N . LYS F 1 250 ? 155.494 -45.293 254.735 1.00 35.83 250 LYS F N 1
ATOM 12069 C CA . LYS F 1 250 ? 154.154 -45.796 254.474 1.00 44.98 250 LYS F CA 1
ATOM 12070 C C . LYS F 1 250 ? 153.155 -44.866 255.151 1.00 42.82 250 LYS F C 1
ATOM 12071 O O . LYS F 1 250 ? 153.248 -44.624 256.359 1.00 43.93 250 LYS F O 1
ATOM 12077 N N . VAL F 1 251 ? 152.224 -44.328 254.365 1.00 43.98 251 VAL F N 1
ATOM 12078 C CA . VAL F 1 251 ? 151.208 -43.393 254.838 1.00 48.07 251 VAL F CA 1
ATOM 12079 C C . VAL F 1 251 ? 149.913 -44.161 255.074 1.00 54.08 251 VAL F C 1
ATOM 12080 O O . VAL F 1 251 ? 149.576 -45.072 254.306 1.00 59.07 251 VAL F O 1
ATOM 12084 N N . GLU F 1 252 ? 149.190 -43.802 256.145 1.00 58.84 252 GLU F N 1
ATOM 12085 C CA . GLU F 1 252 ? 147.917 -44.444 256.482 1.00 60.30 252 GLU F CA 1
ATOM 12086 C C . GLU F 1 252 ? 146.849 -44.094 255.466 1.00 67.40 252 GLU F C 1
ATOM 12087 O O . GLU F 1 252 ? 146.644 -42.919 255.148 1.00 65.29 252 GLU F O 1
ATOM 12093 N N . GLU F 1 253 ? 146.141 -45.114 254.999 1.00 70.35 253 GLU F N 1
ATOM 12094 C CA . GLU F 1 253 ? 145.147 -44.953 253.954 1.00 75.43 253 GLU F CA 1
ATOM 12095 C C . GLU F 1 253 ? 143.737 -45.180 254.494 1.00 70.51 253 GLU F C 1
ATOM 12096 O O . GLU F 1 253 ? 143.536 -45.303 255.706 1.00 69.67 253 GLU F O 1
ATOM 12102 N N . ALA G 1 2 ? 178.592 -7.203 278.236 1.00 49.15 2 ALA G N 1
ATOM 12103 C CA . ALA G 1 2 ? 177.806 -8.297 277.676 1.00 38.85 2 ALA G CA 1
ATOM 12104 C C . ALA G 1 2 ? 177.709 -8.167 276.159 1.00 32.85 2 ALA G C 1
ATOM 12105 O O . ALA G 1 2 ? 177.508 -7.069 275.632 1.00 36.67 2 ALA G O 1
ATOM 12107 N N . LEU G 1 3 ? 177.860 -9.286 275.459 1.00 26.87 3 LEU G N 1
ATOM 12108 C CA . LEU G 1 3 ? 177.673 -9.293 274.016 1.00 25.67 3 LEU G CA 1
ATOM 12109 C C . LEU G 1 3 ? 176.186 -9.291 273.695 1.00 24.78 3 LEU G C 1
ATOM 12110 O O . LEU G 1 3 ? 175.370 -9.812 274.458 1.00 24.80 3 LEU G O 1
ATOM 12115 N N . LYS G 1 4 ? 175.836 -8.681 272.563 1.00 22.50 4 LYS G N 1
ATOM 12116 C CA . LYS G 1 4 ? 174.451 -8.543 272.150 1.00 20.34 4 LYS G CA 1
ATOM 12117 C C . LYS G 1 4 ? 174.282 -9.094 270.744 1.00 22.87 4 LYS G C 1
ATOM 12118 O O . LYS G 1 4 ? 175.113 -8.842 269.866 1.00 21.95 4 LYS G O 1
ATOM 12124 N N . ALA G 1 5 ? 173.201 -9.842 270.539 1.00 21.08 5 ALA G N 1
ATOM 12125 C CA . ALA G 1 5 ? 172.782 -10.281 269.216 1.00 18.59 5 ALA G CA 1
ATOM 12126 C C . ALA G 1 5 ? 171.461 -9.601 268.874 1.00 20.39 5 ALA G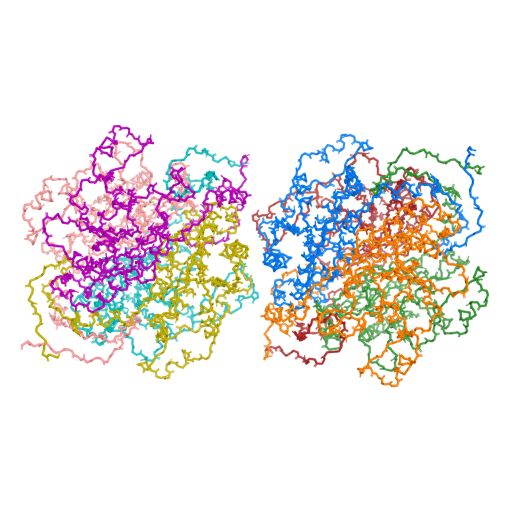 C 1
ATOM 12127 O O . ALA G 1 5 ? 170.494 -9.683 269.644 1.00 23.60 5 ALA G O 1
ATOM 12129 N N . LEU G 1 6 ? 171.425 -8.933 267.727 1.00 17.20 6 LEU G N 1
ATOM 12130 C CA . LEU G 1 6 ? 170.216 -8.315 267.206 1.00 20.64 6 LEU G CA 1
ATOM 12131 C C . LEU G 1 6 ? 169.693 -9.192 266.076 1.00 16.46 6 LEU G C 1
ATOM 12132 O O . LEU G 1 6 ? 170.414 -9.462 265.112 1.00 18.54 6 LEU G O 1
ATOM 12137 N N . ILE G 1 7 ? 168.450 -9.647 266.199 1.00 17.62 7 ILE G N 1
ATOM 12138 C CA . ILE G 1 7 ? 167.833 -10.525 265.213 1.00 16.53 7 ILE G CA 1
ATOM 12139 C C . ILE G 1 7 ? 166.718 -9.735 264.550 1.00 16.53 7 ILE G C 1
ATOM 12140 O O . ILE G 1 7 ? 165.764 -9.338 265.220 1.00 19.44 7 ILE G O 1
ATOM 12145 N N . LEU G 1 8 ? 166.847 -9.489 263.247 1.00 14.20 8 LEU G N 1
ATOM 12146 C CA . LEU G 1 8 ? 165.859 -8.739 262.479 1.00 15.93 8 LEU G CA 1
ATOM 12147 C C . LEU G 1 8 ? 164.969 -9.721 261.722 1.00 17.63 8 LEU G C 1
ATOM 12148 O O . LEU G 1 8 ? 165.424 -10.378 260.785 1.00 14.17 8 LEU G O 1
ATOM 12153 N N . ASN G 1 9 ? 163.695 -9.796 262.110 1.00 15.82 9 ASN G N 1
ATOM 12154 C CA . ASN G 1 9 ? 162.707 -10.519 261.317 1.00 19.82 9 ASN G CA 1
ATOM 12155 C C . ASN G 1 9 ? 162.220 -9.595 260.206 1.00 15.43 9 ASN G C 1
ATOM 12156 O O . ASN G 1 9 ? 161.641 -8.535 260.477 1.00 15.94 9 ASN G O 1
ATOM 12161 N N . THR G 1 10 ? 162.499 -9.963 258.957 1.00 15.29 10 THR G N 1
ATOM 12162 C CA . THR G 1 10 ? 162.180 -9.099 257.830 1.00 16.30 10 THR G CA 1
ATOM 12163 C C . THR G 1 10 ? 160.935 -9.569 257.076 1.00 16.42 10 THR G C 1
ATOM 12164 O O . THR G 1 10 ? 160.771 -9.247 255.891 1.00 18.19 10 THR G O 1
ATOM 12168 N N . THR G 1 11 ? 160.056 -10.315 257.743 1.00 15.99 11 THR G N 1
ATOM 12169 C CA . THR G 1 11 ? 158.747 -10.655 257.168 1.00 16.88 11 THR G CA 1
ATOM 12170 C C . THR G 1 11 ? 157.986 -9.402 256.743 1.00 16.53 11 THR G C 1
ATOM 12171 O O . THR G 1 11 ? 158.178 -8.315 257.291 1.00 16.20 11 THR G O 1
ATOM 12175 N N . LEU G 1 12 ? 157.098 -9.551 255.761 1.00 16.32 12 LEU G N 1
ATOM 12176 C CA . LEU G 1 12 ? 156.317 -8.414 255.286 1.00 14.07 12 LEU G CA 1
ATOM 12177 C C . LEU G 1 12 ? 154.999 -8.226 256.039 1.00 18.03 12 LEU G C 1
ATOM 12178 O O . LEU G 1 12 ? 154.282 -7.258 255.762 1.00 19.70 12 LEU G O 1
ATOM 12183 N N . ARG G 1 13 ? 154.677 -9.089 256.998 1.00 17.54 13 ARG G N 1
ATOM 12184 C CA . ARG G 1 13 ? 153.419 -8.993 257.730 1.00 20.71 13 ARG G CA 1
ATOM 12185 C C . ARG G 1 13 ? 153.659 -8.363 259.104 1.00 18.28 13 ARG G C 1
ATOM 12186 O O . ARG G 1 13 ? 154.539 -8.805 259.847 1.00 17.10 13 ARG G O 1
ATOM 12194 N N . ARG G 1 14 ? 152.890 -7.317 259.408 1.00 16.12 14 ARG G N 1
ATOM 12195 C CA . ARG G 1 14 ? 153.015 -6.579 260.662 1.00 15.34 14 ARG G CA 1
ATOM 12196 C C . ARG G 1 14 ? 152.622 -7.446 261.859 1.00 21.05 14 ARG G C 1
ATOM 12197 O O . ARG G 1 14 ? 151.714 -8.280 261.771 1.00 18.73 14 ARG G O 1
ATOM 12205 N N . SER G 1 15 ? 153.321 -7.260 262.981 1.00 16.21 15 SER G N 1
ATOM 12206 C CA . SER G 1 15 ? 152.990 -7.978 264.215 1.00 17.36 15 SER G CA 1
ATOM 12207 C C . SER G 1 15 ? 151.560 -7.630 264.599 1.00 18.06 15 SER G C 1
ATOM 12208 O O . SER G 1 15 ? 151.142 -6.493 264.393 1.00 20.50 15 SER G O 1
ATOM 12211 N N . PRO G 1 16 ? 150.828 -8.574 265.209 1.00 18.17 16 PRO G N 1
ATOM 12212 C CA . PRO G 1 16 ? 151.249 -9.919 265.602 1.00 22.02 16 PRO G CA 1
ATOM 12213 C C . PRO G 1 16 ? 150.937 -11.037 264.595 1.00 22.12 16 PRO G C 1
ATOM 12214 O O . PRO G 1 16 ? 150.867 -12.190 265.015 1.00 20.84 16 PRO G O 1
ATOM 12218 N N . SER G 1 17 ? 150.771 -10.728 263.308 1.00 17.12 17 SER G N 1
ATOM 12219 C CA . SER G 1 17 ? 150.486 -11.786 262.341 1.00 21.15 17 SER G CA 1
ATOM 12220 C C . SER G 1 17 ? 151.566 -12.856 262.390 1.00 18.31 17 SER G C 1
ATOM 12221 O O . SER G 1 17 ? 152.751 -12.550 262.512 1.00 18.15 17 SER G O 1
ATOM 12224 N N . ARG G 1 18 ? 151.136 -14.117 262.327 1.00 19.05 18 ARG G N 1
ATOM 12225 C CA . ARG G 1 18 ? 152.030 -15.260 262.487 1.00 20.00 18 ARG G CA 1
ATOM 12226 C C . ARG G 1 18 ? 153.020 -15.332 261.337 1.00 18.44 18 ARG G C 1
ATOM 12227 O O . ARG G 1 18 ? 152.617 -15.368 260.173 1.00 20.92 18 ARG G O 1
ATOM 12235 N N . SER G 1 19 ? 154.313 -15.410 261.673 1.00 18.41 19 SER G N 1
ATOM 12236 C CA . SER G 1 19 ? 155.410 -15.438 260.714 1.00 16.55 19 SER G CA 1
ATOM 12237 C C . SER G 1 19 ? 156.042 -16.823 260.718 1.00 17.85 19 SER G C 1
ATOM 12238 O O . SER G 1 19 ? 156.391 -17.339 261.789 1.00 17.70 19 SER G O 1
ATOM 12241 N N . GLN G 1 20 ? 156.150 -17.433 259.529 1.00 16.63 20 GLN G N 1
ATOM 12242 C CA . GLN G 1 20 ? 156.872 -18.702 259.398 1.00 19.97 20 GLN G CA 1
ATOM 12243 C C . GLN G 1 20 ? 158.310 -18.565 259.904 1.00 17.44 20 GLN G C 1
ATOM 12244 O O . GLN G 1 20 ? 158.810 -19.431 260.643 1.00 16.68 20 GLN G O 1
ATOM 12250 N N . THR G 1 21 ? 158.978 -17.472 259.526 1.00 21.01 21 THR G N 1
ATOM 12251 C CA . THR G 1 21 ? 160.388 -17.282 259.859 1.00 16.54 21 THR G CA 1
ATOM 12252 C C . THR G 1 21 ? 160.590 -17.130 261.358 1.00 18.95 21 THR G C 1
ATOM 12253 O O . THR G 1 21 ? 161.646 -17.507 261.891 1.00 17.90 21 THR G O 1
ATOM 12257 N N . GLN G 1 22 ? 159.604 -16.557 262.045 1.00 14.81 22 GLN G N 1
ATOM 12258 C CA . GLN G 1 22 ? 159.710 -16.369 263.490 1.00 16.29 22 GLN G CA 1
ATOM 12259 C C . GLN G 1 22 ? 159.976 -17.685 264.202 1.00 19.82 22 GLN G C 1
ATOM 12260 O O . GLN G 1 22 ? 160.537 -17.691 265.309 1.00 19.74 22 GLN G O 1
ATOM 12266 N N . GLY G 1 23 ? 159.545 -18.807 263.602 1.00 19.17 23 GLY G N 1
ATOM 12267 C CA . GLY G 1 23 ? 159.782 -20.108 264.211 1.00 19.56 23 GLY G CA 1
ATOM 12268 C C . GLY G 1 23 ? 161.256 -20.427 264.368 1.00 19.70 23 GLY G C 1
ATOM 12269 O O . GLY G 1 23 ? 161.667 -21.007 265.381 1.00 17.08 23 GLY G O 1
ATOM 12270 N N . LEU G 1 24 ? 162.074 -20.057 263.368 1.00 18.28 24 LEU G N 1
ATOM 12271 C CA . LEU G 1 24 ? 163.516 -20.248 263.500 1.00 15.20 24 LEU G CA 1
ATOM 12272 C C . LEU G 1 24 ? 164.096 -19.301 264.550 1.00 17.01 24 LEU G C 1
ATOM 12273 O O . LEU G 1 24 ? 164.982 -19.688 265.326 1.00 17.78 24 LEU G O 1
ATOM 12278 N N . ILE G 1 25 ? 163.591 -18.069 264.603 1.00 17.74 25 ILE G N 1
ATOM 12279 C CA . ILE G 1 25 ? 164.033 -17.108 265.614 1.00 19.06 25 ILE G CA 1
ATOM 12280 C C . ILE G 1 25 ? 163.738 -17.631 267.010 1.00 17.93 25 ILE G C 1
ATOM 12281 O O . ILE G 1 25 ? 164.570 -17.527 267.918 1.00 18.45 25 ILE G O 1
ATOM 12286 N N . ASP G 1 26 ? 162.559 -18.229 267.199 1.00 16.58 26 ASP G N 1
ATOM 12287 C CA . ASP G 1 26 ? 162.204 -18.746 268.522 1.00 19.44 26 ASP G CA 1
ATOM 12288 C C . ASP G 1 26 ? 163.132 -19.870 268.971 1.00 19.28 26 ASP G C 1
ATOM 12289 O O . ASP G 1 26 ? 163.301 -20.077 270.176 1.00 21.87 26 ASP G O 1
ATOM 12294 N N . LYS G 1 27 ? 163.724 -20.612 268.030 1.00 17.84 27 LYS G N 1
ATOM 12295 C CA . LYS G 1 27 ? 164.726 -21.622 268.383 1.00 20.13 27 LYS G CA 1
ATOM 12296 C C . LYS G 1 27 ? 166.059 -20.976 268.745 1.00 22.87 27 LYS G C 1
ATOM 12297 O O . LYS G 1 27 ? 166.750 -21.423 269.676 1.00 18.86 27 LYS G O 1
ATOM 12303 N N . ALA G 1 28 ? 166.444 -19.936 268.004 1.00 17.86 28 ALA G N 1
ATOM 12304 C CA . ALA G 1 28 ? 167.768 -19.335 268.182 1.00 17.29 28 ALA G CA 1
ATOM 12305 C C . ALA G 1 28 ? 167.869 -18.534 269.483 1.00 19.29 28 ALA G C 1
ATOM 12306 O O . ALA G 1 28 ? 168.939 -18.483 270.099 1.00 18.75 28 ALA G O 1
ATOM 12308 N N . VAL G 1 29 ? 166.789 -17.863 269.883 1.00 16.99 29 VAL G N 1
ATOM 12309 C CA . VAL G 1 29 ? 166.859 -16.936 271.025 1.00 17.10 29 VAL G CA 1
ATOM 12310 C C . VAL G 1 29 ? 167.320 -17.625 272.308 1.00 18.88 29 VAL G C 1
ATOM 12311 O O . VAL G 1 29 ? 168.316 -17.171 272.904 1.00 20.89 29 VAL G O 1
ATOM 12315 N N . PRO G 1 30 ? 166.681 -18.700 272.787 1.00 17.62 30 PRO G N 1
ATOM 12316 C CA . PRO G 1 30 ? 167.210 -19.339 274.010 1.00 18.34 30 PRO G CA 1
ATOM 12317 C C . PRO G 1 30 ? 168.616 -19.896 273.847 1.00 19.95 30 PRO G C 1
ATOM 12318 O O . PRO G 1 30 ? 169.371 -19.936 274.835 1.00 23.45 30 PRO G O 1
ATOM 12322 N N . LEU G 1 31 ? 169.001 -20.329 272.639 1.00 21.99 31 LEU G N 1
ATOM 12323 C CA . LEU G 1 31 ? 170.361 -20.830 272.448 1.00 21.46 31 LEU G CA 1
ATOM 12324 C C . LEU G 1 31 ? 171.383 -19.717 272.630 1.00 21.56 31 LEU G C 1
ATOM 12325 O O . LEU G 1 31 ? 172.448 -19.937 273.228 1.00 22.58 31 LEU G O 1
ATOM 12330 N N . TYR G 1 32 ? 171.092 -18.518 272.113 1.00 16.56 32 TYR G N 1
ATOM 12331 C CA . TYR G 1 32 ? 172.001 -17.395 272.340 1.00 18.64 32 TYR G CA 1
ATOM 12332 C C . TYR G 1 32 ? 172.069 -17.036 273.819 1.00 20.87 32 TYR G C 1
ATOM 12333 O O . TYR G 1 32 ? 173.154 -16.767 274.346 1.00 22.56 32 TYR G O 1
ATOM 12342 N N . GLU G 1 33 ? 170.911 -17.002 274.496 1.00 18.79 33 GLU G N 1
ATOM 12343 C CA . GLU G 1 33 ? 170.898 -16.649 275.915 1.00 21.31 33 GLU G CA 1
ATOM 12344 C C . GLU G 1 33 ? 171.716 -17.645 276.732 1.00 21.94 33 GLU G C 1
ATOM 12345 O O . GLU G 1 33 ? 172.378 -17.262 277.707 1.00 24.92 33 GLU G O 1
ATOM 12351 N N . LYS G 1 34 ? 171.686 -18.926 276.348 1.00 19.13 34 LYS G N 1
ATOM 12352 C CA . LYS G 1 34 ? 172.527 -19.932 276.997 1.00 22.64 34 LYS G CA 1
ATOM 12353 C C . LYS G 1 34 ? 174.008 -19.645 276.794 1.00 27.11 34 LYS G C 1
ATOM 12354 O O . LYS G 1 34 ? 174.831 -20.002 277.647 1.00 29.04 34 LYS G O 1
ATOM 12360 N N . GLU G 1 35 ? 174.372 -19.071 275.641 1.00 25.33 35 GLU G N 1
ATOM 12361 C CA . GLU G 1 35 ? 175.747 -18.656 275.371 1.00 26.09 35 GLU G CA 1
ATOM 12362 C C . GLU G 1 35 ? 176.151 -17.386 276.126 1.00 25.86 35 GLU G C 1
ATOM 12363 O O . GLU G 1 35 ? 177.310 -16.965 276.022 1.00 24.08 35 GLU G O 1
ATOM 12369 N N . GLY G 1 36 ? 175.241 -16.757 276.863 1.00 24.30 36 GLY G N 1
ATOM 12370 C CA . GLY G 1 36 ? 175.549 -15.514 277.543 1.00 24.46 36 GLY G CA 1
ATOM 12371 C C . GLY G 1 36 ? 175.390 -14.294 276.676 1.00 30.09 36 GLY G C 1
ATOM 12372 O O . GLY G 1 36 ? 175.882 -13.219 277.026 1.00 25.51 36 GLY G O 1
ATOM 12373 N N . ILE G 1 37 ? 174.713 -14.429 275.545 1.00 23.76 37 ILE G N 1
ATOM 12374 C CA . ILE G 1 37 ? 174.581 -13.356 274.572 1.00 18.27 37 ILE G CA 1
ATOM 12375 C C . ILE G 1 37 ? 173.162 -12.828 274.672 1.00 23.47 37 ILE G C 1
ATOM 12376 O O . ILE G 1 37 ? 172.193 -13.585 274.529 1.00 21.41 37 ILE G O 1
ATOM 12381 N N . GLU G 1 38 ? 173.046 -11.556 275.025 1.00 19.54 38 GLU G N 1
ATOM 12382 C CA . GLU G 1 38 ? 171.741 -10.933 275.162 1.00 22.80 38 GLU G CA 1
ATOM 12383 C C . GLU G 1 38 ? 171.115 -10.767 273.786 1.00 24.31 38 GLU G C 1
ATOM 12384 O O . GLU G 1 38 ? 171.749 -10.232 272.873 1.00 22.67 38 GLU G O 1
ATOM 12390 N N . THR G 1 39 ? 169.870 -11.213 273.639 1.00 20.98 39 THR G N 1
ATOM 12391 C CA . THR G 1 39 ? 169.188 -11.171 272.355 1.00 20.10 39 THR G CA 1
ATOM 12392 C C . THR G 1 39 ? 168.124 -10.090 272.348 1.00 20.38 39 THR G C 1
ATOM 12393 O O . THR G 1 39 ? 167.517 -9.774 273.377 1.00 26.39 39 THR G O 1
ATOM 12397 N N . GLU G 1 40 ? 167.894 -9.532 271.166 1.00 20.86 40 GLU G N 1
ATOM 12398 C CA . GLU G 1 40 ? 166.768 -8.639 270.929 1.00 19.37 40 GLU G CA 1
ATOM 12399 C C . GLU G 1 40 ? 166.232 -8.940 269.542 1.00 21.21 40 GLU G C 1
ATOM 12400 O O . GLU G 1 40 ? 167.016 -9.000 268.593 1.00 22.40 40 GLU G O 1
ATOM 12406 N N . VAL G 1 41 ? 164.915 -9.122 269.422 1.00 19.42 41 VAL G N 1
ATOM 12407 C CA . VAL G 1 41 ? 164.266 -9.381 268.136 1.00 19.04 41 VAL G CA 1
ATOM 12408 C C . VAL G 1 41 ? 163.496 -8.131 267.734 1.00 18.71 41 VAL G C 1
ATOM 12409 O O . VAL G 1 41 ? 162.703 -7.598 268.524 1.00 19.46 41 VAL G O 1
ATOM 12413 N N . VAL G 1 42 ? 163.750 -7.642 266.527 1.00 16.43 42 VAL G N 1
ATOM 12414 C CA . VAL G 1 42 ? 163.022 -6.509 265.960 1.00 15.32 42 VAL G CA 1
ATOM 12415 C C . VAL G 1 42 ? 162.376 -6.979 264.658 1.00 18.44 42 VAL G C 1
ATOM 12416 O O . VAL G 1 42 ? 163.061 -7.516 263.784 1.00 15.96 42 VAL G O 1
ATOM 12420 N N . ARG G 1 43 ? 161.062 -6.795 264.530 1.00 17.22 43 ARG G N 1
ATOM 12421 C CA . ARG G 1 43 ? 160.401 -7.055 263.253 1.00 18.15 43 ARG G CA 1
ATOM 12422 C C . ARG G 1 43 ? 160.339 -5.733 262.499 1.00 19.11 43 ARG G C 1
ATOM 12423 O O . ARG G 1 43 ? 159.552 -4.846 262.856 1.00 19.83 43 ARG G O 1
ATOM 12431 N N . VAL G 1 44 ? 161.140 -5.613 261.436 1.00 16.00 44 VAL G N 1
ATOM 12432 C CA . VAL G 1 44 ? 161.437 -4.292 260.893 1.00 16.41 44 VAL G CA 1
ATOM 12433 C C . VAL G 1 44 ? 160.223 -3.670 260.211 1.00 15.89 44 VAL G C 1
ATOM 12434 O O . VAL G 1 44 ? 160.090 -2.439 260.191 1.00 18.47 44 VAL G O 1
ATOM 12438 N N . ILE G 1 45 ? 159.324 -4.488 259.649 1.00 15.63 45 ILE G N 1
ATOM 12439 C CA . ILE G 1 45 ? 158.139 -3.962 258.977 1.00 20.11 45 ILE G CA 1
ATOM 12440 C C . ILE G 1 45 ? 157.203 -3.258 259.959 1.00 21.17 45 ILE G C 1
ATOM 12441 O O . ILE G 1 45 ? 156.373 -2.436 259.535 1.00 18.85 45 ILE G O 1
ATOM 12446 N N . ASP G 1 46 ? 157.316 -3.556 261.259 1.00 17.37 46 ASP G N 1
ATOM 12447 C CA . ASP G 1 46 ? 156.528 -2.844 262.265 1.00 18.37 46 ASP G CA 1
ATOM 12448 C C . ASP G 1 46 ? 156.930 -1.384 262.392 1.00 20.33 46 ASP G C 1
ATOM 12449 O O . ASP G 1 46 ? 156.210 -0.611 263.036 1.00 24.50 46 ASP G O 1
ATOM 12454 N N . HIS G 1 47 ? 158.078 -1.002 261.844 1.00 17.26 47 HIS G N 1
ATOM 12455 C CA . HIS G 1 47 ? 158.669 0.300 262.101 1.00 21.51 47 HIS G CA 1
ATOM 12456 C C . HIS G 1 47 ? 158.661 1.139 260.833 1.00 23.02 47 HIS G C 1
ATOM 12457 O O . HIS G 1 47 ? 158.726 0.613 259.719 1.00 23.43 47 HIS G O 1
ATOM 12464 N N . ASP G 1 48 ? 158.531 2.452 261.022 1.00 25.90 48 ASP G N 1
ATOM 12465 C CA . ASP G 1 48 ? 158.420 3.410 259.926 1.00 22.51 48 ASP G CA 1
ATOM 12466 C C . ASP G 1 48 ? 159.828 3.744 259.461 1.00 25.66 48 ASP G C 1
ATOM 12467 O O . ASP G 1 48 ? 160.539 4.536 260.086 1.00 22.67 48 ASP G O 1
ATOM 12472 N N . ILE G 1 49 ? 160.243 3.125 258.362 1.00 21.69 49 ILE G N 1
ATOM 12473 C CA . ILE G 1 49 ? 161.577 3.308 257.823 1.00 21.71 49 ILE G CA 1
ATOM 12474 C C . ILE G 1 49 ? 161.434 3.707 256.358 1.00 24.18 49 ILE G C 1
ATOM 12475 O O . ILE G 1 49 ? 160.879 2.952 255.546 1.00 21.87 49 ILE G O 1
ATOM 12480 N N . GLU G 1 50 ? 161.897 4.912 256.036 1.00 21.56 50 GLU G N 1
ATOM 12481 C CA . GLU G 1 50 ? 161.659 5.518 254.734 1.00 23.00 50 GLU G CA 1
ATOM 12482 C C . GLU G 1 50 ? 162.570 4.906 253.677 1.00 21.58 50 GLU G C 1
ATOM 12483 O O . GLU G 1 50 ? 163.792 4.825 253.858 1.00 24.76 50 GLU G O 1
ATOM 12489 N N . GLN G 1 51 ? 161.968 4.480 252.572 1.00 23.00 51 GLN G N 1
ATOM 12490 C CA . GLN G 1 51 ? 162.680 3.797 251.493 1.00 21.64 51 GLN G CA 1
ATOM 12491 C C . GLN G 1 51 ? 163.325 4.756 250.499 1.00 25.94 51 GLN G C 1
ATOM 12492 O O . GLN G 1 51 ? 164.331 4.411 249.863 1.00 23.85 51 GLN G O 1
ATOM 12498 N N . GLU G 1 52 ? 162.758 5.940 250.323 1.00 19.97 52 GLU G N 1
ATOM 12499 C CA . GLU G 1 52 ? 163.244 6.827 249.278 1.00 22.41 52 GLU G CA 1
ATOM 12500 C C . GLU G 1 52 ? 164.620 7.378 249.631 1.00 26.05 52 GLU G C 1
ATOM 12501 O O . GLU G 1 52 ? 165.043 7.388 250.792 1.00 26.83 52 GLU G O 1
ATOM 12507 N N . TYR G 1 53 ? 165.325 7.826 248.600 1.00 26.04 53 TYR G N 1
ATOM 12508 C CA . TYR G 1 53 ? 166.693 8.299 248.731 1.00 26.68 53 TYR G CA 1
ATOM 12509 C C . TYR G 1 53 ? 166.752 9.775 248.365 1.00 25.81 53 TYR G C 1
ATOM 12510 O O . TYR G 1 53 ? 166.051 10.231 247.450 1.00 26.49 53 TYR G O 1
ATOM 12519 N N . TRP G 1 54 ? 167.590 10.517 249.081 1.00 27.06 54 TRP G N 1
ATOM 12520 C CA . TRP G 1 54 ? 167.943 11.871 248.678 1.00 29.09 54 TRP G CA 1
ATOM 12521 C C . TRP G 1 54 ? 169.370 12.170 249.131 1.00 27.73 54 TRP G C 1
ATOM 12522 O O . TRP G 1 54 ? 169.783 11.754 250.217 1.00 30.32 54 TRP G O 1
ATOM 12533 N N . ASP G 1 55 ? 170.123 12.858 248.270 1.00 32.33 55 ASP G N 1
ATOM 12534 C CA . ASP G 1 55 ? 171.352 13.556 248.652 1.00 32.67 55 ASP G CA 1
ATOM 12535 C C . ASP G 1 55 ? 171.380 14.873 247.880 1.00 32.38 55 ASP G C 1
ATOM 12536 O O . ASP G 1 55 ? 170.427 15.218 247.176 1.00 31.82 55 ASP G O 1
ATOM 12541 N N . ASP G 1 56 ? 172.484 15.615 247.991 1.00 35.50 56 ASP G N 1
ATOM 12542 C CA . ASP G 1 56 ? 172.492 16.979 247.467 1.00 37.39 56 ASP G CA 1
ATOM 12543 C C . ASP G 1 56 ? 172.442 17.039 245.946 1.00 37.08 56 ASP G C 1
ATOM 12544 O O . ASP G 1 56 ? 172.036 18.070 245.395 1.00 40.33 56 ASP G O 1
ATOM 12549 N N . TYR G 1 57 ? 172.844 15.974 245.250 1.00 32.41 57 TYR G N 1
ATOM 12550 C CA . TYR G 1 57 ? 172.724 15.980 243.797 1.00 31.35 57 TYR G CA 1
ATOM 12551 C C . TYR G 1 57 ? 171.282 15.833 243.324 1.00 33.15 57 TYR G C 1
ATOM 12552 O O . TYR G 1 57 ? 170.998 16.106 242.151 1.00 36.12 57 TYR G O 1
ATOM 12561 N N . ASP G 1 58 ? 170.367 15.426 244.202 1.00 29.96 58 ASP G N 1
ATOM 12562 C CA . ASP G 1 58 ? 168.982 15.209 243.821 1.00 32.82 58 ASP G CA 1
ATOM 12563 C C . ASP G 1 58 ? 168.214 16.530 243.870 1.00 33.57 58 ASP G C 1
ATOM 12564 O O . ASP G 1 58 ? 168.746 17.575 244.256 1.00 35.30 58 ASP G O 1
ATOM 12569 N N . ASP G 1 59 ? 166.948 16.486 243.464 1.00 29.87 59 ASP G N 1
ATOM 12570 C CA . ASP G 1 59 ? 166.096 17.666 243.528 1.00 34.64 59 ASP G CA 1
ATOM 12571 C C . ASP G 1 59 ? 165.679 17.913 244.970 1.00 33.70 59 ASP G C 1
ATOM 12572 O O . ASP G 1 59 ? 165.267 16.985 245.677 1.00 31.50 59 ASP G O 1
ATOM 12577 N N . TRP G 1 60 ? 165.785 19.169 245.407 1.00 36.79 60 TRP G N 1
ATOM 12578 C CA . TRP G 1 60 ? 165.575 19.474 246.818 1.00 33.28 60 TRP G CA 1
ATOM 12579 C C . TRP G 1 60 ? 164.149 19.162 247.257 1.00 35.85 60 TRP G C 1
ATOM 12580 O O . TRP G 1 60 ? 163.934 18.466 248.258 1.00 34.30 60 TRP G O 1
ATOM 12591 N N . ASN G 1 61 ? 163.151 19.678 246.533 1.00 32.32 61 ASN G N 1
ATOM 12592 C CA . ASN G 1 61 ? 161.781 19.442 246.971 1.00 36.27 61 ASN G CA 1
ATOM 12593 C C . ASN G 1 61 ? 161.385 17.977 246.820 1.00 36.00 61 ASN G C 1
ATOM 12594 O O . ASN G 1 61 ? 160.649 17.448 247.662 1.00 30.09 61 ASN G O 1
ATOM 12599 N N . ALA G 1 62 ? 161.881 17.304 245.776 1.00 30.69 62 ALA G N 1
ATOM 12600 C CA . ALA G 1 62 ? 161.573 15.891 245.584 1.00 34.15 62 ALA G CA 1
ATOM 12601 C C . ALA G 1 62 ? 162.027 15.052 246.768 1.00 32.29 62 ALA G C 1
ATOM 12602 O O . ALA G 1 62 ? 161.407 14.027 247.071 1.00 27.90 62 ALA G O 1
ATOM 12604 N N . GLY G 1 63 ? 163.088 15.473 247.452 1.00 26.34 63 GLY G N 1
ATOM 12605 C CA . GLY G 1 63 ? 163.655 14.708 248.540 1.00 27.90 63 GLY G CA 1
ATOM 12606 C C . GLY G 1 63 ? 163.064 14.959 249.908 1.00 31.93 63 GLY G C 1
ATOM 12607 O O . GLY G 1 63 ? 163.605 14.437 250.888 1.00 28.29 63 GLY G O 1
ATOM 12608 N N . GLU G 1 64 ? 161.987 15.750 250.016 1.00 30.82 64 GLU G N 1
ATOM 12609 C CA . GLU G 1 64 ? 161.399 16.040 251.323 1.00 31.63 64 GLU G CA 1
ATOM 12610 C C . GLU G 1 64 ? 160.999 14.760 252.040 1.00 28.34 64 GLU G C 1
ATOM 12611 O O . GLU G 1 64 ? 161.290 14.582 253.229 1.00 28.06 64 GLU G O 1
ATOM 12617 N N . LYS G 1 65 ? 160.307 13.867 251.338 1.00 29.06 65 LYS G N 1
ATOM 12618 C CA . LYS G 1 65 ? 159.855 12.635 251.972 1.00 27.99 65 LYS G CA 1
ATOM 12619 C C . LYS G 1 65 ? 161.038 11.779 252.399 1.00 28.34 65 LYS G C 1
ATOM 12620 O O . LYS G 1 65 ? 161.040 11.214 253.499 1.00 27.25 65 LYS G O 1
ATOM 12626 N N . ALA G 1 66 ? 162.064 11.690 251.547 1.00 27.82 66 ALA G N 1
ATOM 12627 C CA . ALA G 1 66 ? 163.254 10.923 251.897 1.00 25.12 66 ALA G CA 1
ATOM 12628 C C . ALA G 1 66 ? 163.934 11.469 253.142 1.00 30.23 66 ALA G C 1
ATOM 12629 O O . ALA G 1 66 ? 164.521 10.699 253.908 1.00 25.40 66 ALA G O 1
ATOM 12631 N N . ARG G 1 67 ? 163.860 12.784 253.370 1.00 29.66 67 ARG G N 1
ATOM 12632 C CA . ARG G 1 67 ? 164.543 13.415 254.490 1.00 28.00 67 ARG G CA 1
ATOM 12633 C C . ARG G 1 67 ? 163.745 13.389 255.789 1.00 28.82 67 ARG G C 1
ATOM 12634 O O . ARG G 1 67 ? 164.289 13.775 256.828 1.00 31.92 67 ARG G O 1
ATOM 12642 N N . ARG G 1 68 ? 162.486 12.951 255.761 1.00 27.37 68 ARG G N 1
ATOM 12643 C CA . ARG G 1 68 ? 161.599 13.089 256.910 1.00 26.24 68 ARG G CA 1
ATOM 12644 C C . ARG G 1 68 ? 162.120 12.322 258.127 1.00 28.84 68 ARG G C 1
ATOM 12645 O O . ARG G 1 68 ? 162.966 11.431 258.029 1.00 25.40 68 ARG G O 1
ATOM 12653 N N . GLU G 1 69 ? 161.625 12.706 259.298 1.00 28.59 69 GLU G N 1
ATOM 12654 C CA . GLU G 1 69 ? 161.934 11.957 260.509 1.00 29.49 69 GLU G CA 1
ATOM 12655 C C . GLU G 1 69 ? 161.264 10.594 260.436 1.00 29.00 69 GLU G C 1
ATOM 12656 O O . GLU G 1 69 ? 160.065 10.502 260.167 1.00 25.84 69 GLU G O 1
ATOM 12662 N N . ASP G 1 70 ? 162.029 9.533 260.660 1.00 28.68 70 ASP G N 1
ATOM 12663 C CA . ASP G 1 70 ? 161.450 8.194 260.701 1.00 25.29 70 ASP G CA 1
ATOM 12664 C C . ASP G 1 70 ? 162.124 7.444 261.843 1.00 26.31 70 ASP G C 1
ATOM 12665 O O . ASP G 1 70 ? 162.748 8.042 262.729 1.00 26.19 70 ASP G O 1
ATOM 12670 N N . GLU G 1 71 ? 162.023 6.118 261.829 1.00 25.30 71 GLU G N 1
ATOM 12671 C CA . GLU G 1 71 ? 162.597 5.309 262.891 1.00 22.81 71 GLU G CA 1
ATOM 12672 C C . GLU G 1 71 ? 163.958 4.737 262.522 1.00 21.66 71 GLU G C 1
ATOM 12673 O O . GLU G 1 71 ? 164.467 3.883 263.249 1.00 23.35 71 GLU G O 1
ATOM 12679 N N . TRP G 1 72 ? 164.551 5.168 261.403 1.00 21.49 72 TRP G N 1
ATOM 12680 C CA . TRP G 1 72 ? 165.837 4.588 261.011 1.00 23.75 72 TRP G CA 1
ATOM 12681 C C . TRP G 1 72 ? 166.952 4.915 262.001 1.00 24.29 72 TRP G C 1
ATOM 12682 O O . TRP G 1 72 ? 167.730 4.004 262.342 1.00 23.55 72 TRP G O 1
ATOM 12693 N N . PRO G 1 73 ? 167.111 6.155 262.490 1.00 23.79 73 PRO G N 1
ATOM 12694 C CA . PRO G 1 73 ? 168.164 6.395 263.497 1.00 25.10 73 PRO G CA 1
ATOM 12695 C C . PRO G 1 73 ? 168.098 5.449 264.689 1.00 24.48 73 PRO G C 1
ATOM 12696 O O . PRO G 1 73 ? 169.141 4.977 265.163 1.00 24.26 73 PRO G O 1
ATOM 12700 N N . TRP G 1 74 ? 166.890 5.158 265.184 1.00 23.24 74 TRP G N 1
ATOM 12701 C CA . TRP G 1 74 ? 166.719 4.228 266.299 1.00 25.72 74 TRP G CA 1
ATOM 12702 C C . TRP G 1 74 ? 167.188 2.820 265.934 1.00 24.11 74 TRP G C 1
ATOM 12703 O O . TRP G 1 74 ? 167.865 2.153 266.729 1.00 24.52 74 TRP G O 1
ATOM 12714 N N . LEU G 1 75 ? 166.825 2.336 264.741 1.00 22.07 75 LEU G N 1
ATOM 12715 C CA . LEU G 1 75 ? 167.247 0.990 264.359 1.00 22.23 75 LEU G CA 1
ATOM 12716 C C . LEU G 1 75 ? 168.741 0.953 264.047 1.00 20.60 75 LEU G C 1
ATOM 12717 O O . LEU G 1 75 ? 169.441 0.000 264.428 1.00 22.26 75 LEU G O 1
ATOM 12722 N N . LEU G 1 76 ? 169.252 1.993 263.383 1.00 20.25 76 LEU G N 1
ATOM 12723 C CA . LEU G 1 76 ? 170.682 2.037 263.080 1.00 20.73 76 LEU G CA 1
ATOM 12724 C C . LEU G 1 76 ? 171.524 1.982 264.353 1.00 23.39 76 LEU G C 1
ATOM 12725 O O . LEU G 1 76 ? 172.539 1.272 264.404 1.00 21.94 76 LEU G O 1
ATOM 12730 N N . GLU G 1 77 ? 171.110 2.701 265.404 1.00 22.78 77 GLU G N 1
ATOM 12731 C CA . GLU G 1 77 ? 171.875 2.667 266.649 1.00 25.82 77 GLU G CA 1
ATOM 12732 C C . GLU G 1 77 ? 171.903 1.261 267.237 1.00 25.78 77 GLU G C 1
ATOM 12733 O O . GLU G 1 77 ? 172.929 0.828 267.778 1.00 25.10 77 GLU G O 1
ATOM 12739 N N . LYS G 1 78 ? 170.795 0.520 267.126 1.00 18.96 78 LYS G N 1
ATOM 12740 C CA . LYS G 1 78 ? 170.792 -0.860 267.604 1.00 24.01 78 LYS G CA 1
ATOM 12741 C C . LYS G 1 78 ? 171.735 -1.732 266.784 1.00 20.89 78 LYS G C 1
ATOM 12742 O O . LYS G 1 78 ? 172.413 -2.608 267.332 1.00 17.85 78 LYS G O 1
ATOM 12748 N N . ILE G 1 79 ? 171.793 -1.515 265.468 1.00 21.99 79 ILE G N 1
ATOM 12749 C CA . ILE G 1 79 ? 172.718 -2.280 264.641 1.00 21.21 79 ILE G CA 1
ATOM 12750 C C . ILE G 1 79 ? 174.159 -1.916 264.978 1.00 22.67 79 ILE G C 1
ATOM 12751 O O . ILE G 1 79 ? 175.032 -2.788 265.045 1.00 20.40 79 ILE G O 1
ATOM 12756 N N . ARG G 1 80 ? 174.426 -0.626 265.223 1.00 23.10 80 ARG G N 1
ATOM 12757 C CA . ARG G 1 80 ? 175.770 -0.202 265.607 1.00 26.67 80 ARG G CA 1
ATOM 12758 C C . ARG G 1 80 ? 176.217 -0.834 266.915 1.00 26.64 80 ARG G C 1
ATOM 12759 O O . ARG G 1 80 ? 177.415 -1.095 267.102 1.00 23.60 80 ARG G O 1
ATOM 12767 N N . GLU G 1 81 ? 175.292 -1.030 267.857 1.00 25.08 81 GLU G N 1
ATOM 12768 C CA . GLU G 1 81 ? 175.679 -1.532 269.167 1.00 23.91 81 GLU G CA 1
ATOM 12769 C C . GLU G 1 81 ? 175.652 -3.057 269.275 1.00 28.24 81 GLU G C 1
ATOM 12770 O O . GLU G 1 81 ? 176.180 -3.595 270.254 1.00 30.93 81 GLU G O 1
ATOM 12776 N N . ALA G 1 82 ? 175.064 -3.774 268.315 1.00 21.70 82 ALA G N 1
ATOM 12777 C CA . ALA G 1 82 ? 174.980 -5.229 268.427 1.00 19.28 82 ALA G CA 1
ATOM 12778 C C . ALA G 1 82 ? 176.261 -5.878 267.923 1.00 19.19 82 ALA G C 1
ATOM 12779 O O . ALA G 1 82 ? 176.789 -5.503 266.875 1.00 21.02 82 ALA G O 1
ATOM 12781 N N . ASP G 1 83 ? 176.746 -6.878 268.666 1.00 18.96 83 ASP G N 1
ATOM 12782 C CA . ASP G 1 83 ? 177.977 -7.573 268.288 1.00 21.20 83 ASP G CA 1
ATOM 12783 C C . ASP G 1 83 ? 177.723 -8.643 267.236 1.00 20.39 83 ASP G C 1
ATOM 12784 O O . ASP G 1 83 ? 178.622 -8.973 266.447 1.00 20.70 83 ASP G O 1
ATOM 12789 N N . ILE G 1 84 ? 176.5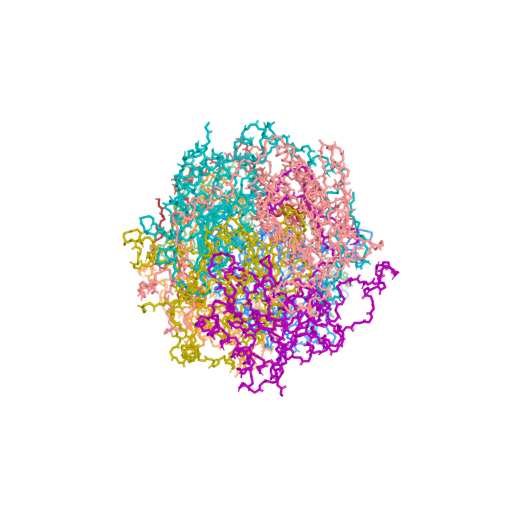06 -9.175 267.212 1.00 20.56 84 ILE G N 1
ATOM 12790 C CA . ILE G 1 84 ? 176.056 -10.153 266.227 1.00 16.50 84 ILE G CA 1
ATOM 12791 C C . ILE G 1 84 ? 174.811 -9.578 265.577 1.00 18.23 84 ILE G C 1
ATOM 12792 O O . ILE G 1 84 ? 173.919 -9.097 266.280 1.00 18.48 84 ILE G O 1
ATOM 12797 N N . LEU G 1 85 ? 174.767 -9.584 264.248 1.00 20.24 85 LEU G N 1
ATOM 12798 C CA . LEU G 1 85 ? 173.575 -9.226 263.491 1.00 15.58 85 LEU G CA 1
ATOM 12799 C C . LEU G 1 85 ? 173.083 -10.491 262.805 1.00 18.43 85 LEU G C 1
ATOM 12800 O O . LEU G 1 85 ? 173.819 -11.099 262.031 1.00 16.85 85 LEU G O 1
ATOM 12805 N N . VAL G 1 86 ? 171.858 -10.902 263.104 1.00 15.49 86 VAL G N 1
ATOM 12806 C CA . VAL G 1 86 ? 171.248 -12.040 262.425 1.00 16.58 86 VAL G CA 1
ATOM 12807 C C . VAL G 1 86 ? 170.105 -11.504 261.589 1.00 18.07 86 VAL G C 1
ATOM 12808 O O . VAL G 1 86 ? 169.130 -10.977 262.137 1.00 20.52 86 VAL G O 1
ATOM 12812 N N . ILE G 1 87 ? 170.211 -11.639 260.270 1.00 15.20 87 ILE G N 1
ATOM 12813 C CA . ILE G 1 87 ? 169.069 -11.360 259.407 1.00 19.65 87 ILE G CA 1
ATOM 12814 C C . ILE G 1 87 ? 168.212 -12.617 259.360 1.00 18.65 87 ILE G C 1
ATOM 12815 O O . ILE G 1 87 ? 168.687 -13.691 258.982 1.00 20.01 87 ILE G O 1
ATOM 12820 N N . ALA G 1 88 ? 166.961 -12.491 259.740 1.00 16.97 88 ALA G N 1
ATOM 12821 C CA . ALA G 1 88 ? 166.022 -13.613 259.712 1.00 16.87 88 ALA G CA 1
ATOM 12822 C C . ALA G 1 88 ? 164.989 -13.274 258.651 1.00 18.87 88 ALA G C 1
ATOM 12823 O O . ALA G 1 88 ? 164.046 -12.532 258.918 1.00 18.40 88 ALA G O 1
ATOM 12825 N N . THR G 1 89 ? 165.157 -13.828 257.454 1.00 18.31 89 THR G N 1
ATOM 12826 C CA . THR G 1 89 ? 164.362 -13.344 256.352 1.00 17.71 89 THR G CA 1
ATOM 12827 C C . THR G 1 89 ? 163.582 -14.475 255.701 1.00 16.84 89 THR G C 1
ATOM 12828 O O . THR G 1 89 ? 164.148 -15.544 255.434 1.00 16.17 89 THR G O 1
ATOM 12832 N N . PRO G 1 90 ? 162.300 -14.275 255.416 1.00 18.66 90 PRO G N 1
ATOM 12833 C CA . PRO G 1 90 ? 161.644 -15.114 254.410 1.00 19.07 90 PRO G CA 1
ATOM 12834 C C . PRO G 1 90 ? 162.336 -14.911 253.070 1.00 18.06 90 PRO G C 1
ATOM 12835 O O . PRO G 1 90 ? 163.041 -13.924 252.850 1.00 19.20 90 PRO G O 1
ATOM 12839 N N . ILE G 1 91 ? 162.105 -15.846 252.157 1.00 15.43 91 ILE G N 1
ATOM 12840 C CA . ILE G 1 91 ? 162.591 -15.737 250.785 1.00 14.33 91 ILE G CA 1
ATOM 12841 C C . ILE G 1 91 ? 161.457 -15.219 249.911 1.00 16.13 91 ILE G C 1
ATOM 12842 O O . ILE G 1 91 ? 160.363 -15.793 249.904 1.00 18.42 91 ILE G O 1
ATOM 12847 N N . THR G 1 92 ? 161.704 -14.139 249.171 1.00 16.79 92 THR G N 1
ATOM 12848 C CA . THR G 1 92 ? 160.794 -13.774 248.091 1.00 16.32 92 THR G CA 1
ATOM 12849 C C . THR G 1 92 ? 161.582 -13.573 246.810 1.00 16.39 92 THR G C 1
ATOM 12850 O O . THR G 1 92 ? 162.578 -12.839 246.790 1.00 16.68 92 THR G O 1
ATOM 12854 N N . LEU G 1 93 ? 161.125 -14.235 245.748 1.00 14.69 93 LEU G N 1
ATOM 12855 C CA . LEU G 1 93 ? 161.704 -14.102 244.407 1.00 17.61 93 LEU G CA 1
ATOM 12856 C C . LEU G 1 93 ? 163.169 -14.526 244.392 1.00 17.20 93 LEU G C 1
ATOM 12857 O O . LEU G 1 93 ? 163.996 -13.919 243.707 1.00 18.74 93 LEU G O 1
ATOM 12862 N N . ASN G 1 94 ? 163.495 -15.559 245.169 1.00 15.75 94 ASN G N 1
ATOM 12863 C CA . ASN G 1 94 ? 164.863 -16.066 245.275 1.00 21.31 94 ASN G CA 1
ATOM 12864 C C . ASN G 1 94 ? 165.807 -15.027 245.867 1.00 17.83 94 ASN G C 1
ATOM 12865 O O . ASN G 1 94 ? 167.030 -15.107 245.674 1.00 19.29 94 ASN G O 1
ATOM 12870 N N . MET G 1 95 ? 165.256 -14.065 246.607 1.00 15.87 95 MET G N 1
ATOM 12871 C CA . MET G 1 95 ? 166.031 -13.054 247.309 1.00 17.26 95 MET G CA 1
ATOM 12872 C C . MET G 1 95 ? 165.531 -12.989 248.747 1.00 16.51 95 MET G C 1
ATOM 12873 O O . MET G 1 95 ? 164.554 -13.648 249.122 1.00 14.42 95 MET G O 1
ATOM 12878 N N . CYS G 1 96 ? 166.221 -12.189 249.553 1.00 15.85 96 CYS G N 1
ATOM 12879 C CA . CYS G 1 96 ? 165.682 -11.789 250.846 1.00 18.00 96 CYS G CA 1
ATOM 12880 C C . CYS G 1 96 ? 164.380 -11.026 250.614 1.00 18.39 96 CYS G C 1
ATOM 12881 O O . CYS G 1 96 ? 164.026 -10.747 249.463 1.00 18.40 96 CYS G O 1
ATOM 12884 N N . THR G 1 97 ? 163.655 -10.658 251.669 1.00 16.59 97 THR G N 1
ATOM 12885 C CA . THR G 1 97 ? 162.461 -9.856 251.404 1.00 18.98 97 THR G CA 1
ATOM 12886 C C . THR G 1 97 ? 162.811 -8.423 251.001 1.00 18.33 97 THR G C 1
ATOM 12887 O O . THR G 1 97 ? 163.915 -7.915 251.244 1.00 16.40 97 THR G O 1
ATOM 12891 N N . SER G 1 98 ? 161.827 -7.735 250.416 1.00 16.43 98 SER G N 1
ATOM 12892 C CA . SER G 1 98 ? 162.048 -6.319 250.123 1.00 18.88 98 SER G CA 1
ATOM 12893 C C . SER G 1 98 ? 162.273 -5.511 251.392 1.00 18.44 98 SER G C 1
ATOM 12894 O O . SER G 1 98 ? 162.905 -4.450 251.328 1.00 18.60 98 SER G O 1
ATOM 12897 N N . ALA G 1 99 ? 161.800 -5.998 252.546 1.00 15.50 99 ALA G N 1
ATOM 12898 C CA . ALA G 1 99 ? 162.045 -5.289 253.802 1.00 20.25 99 ALA G CA 1
ATOM 12899 C C . ALA G 1 99 ? 163.508 -5.410 254.220 1.00 16.02 99 ALA G C 1
ATOM 12900 O O . ALA G 1 99 ? 164.140 -4.419 254.616 1.00 18.79 99 ALA G O 1
ATOM 12902 N N . ALA G 1 100 ? 164.064 -6.619 254.130 1.00 17.54 100 ALA G N 1
ATOM 12903 C CA . ALA G 1 100 ? 165.497 -6.781 254.320 1.00 15.85 100 ALA G CA 1
ATOM 12904 C C . ALA G 1 100 ? 166.264 -5.926 253.327 1.00 19.97 100 ALA G C 1
ATOM 12905 O O . ALA G 1 100 ? 167.292 -5.332 253.667 1.00 18.38 100 ALA G O 1
ATOM 12907 N N . HIS G 1 101 ? 165.769 -5.864 252.092 1.00 17.04 101 HIS G N 1
ATOM 12908 C CA . HIS G 1 101 ? 166.436 -5.117 251.032 1.00 18.67 101 HIS G CA 1
ATOM 12909 C C . HIS G 1 101 ? 166.571 -3.644 251.405 1.00 19.67 101 HIS G C 1
ATOM 12910 O O . HIS G 1 101 ? 167.631 -3.037 251.217 1.00 19.15 101 HIS G O 1
ATOM 12917 N N . VAL G 1 102 ? 165.484 -3.045 251.907 1.00 16.03 102 VAL G N 1
ATOM 12918 C CA . VAL G 1 102 ? 165.511 -1.641 252.338 1.00 19.36 102 VAL G CA 1
ATOM 12919 C C . VAL G 1 102 ? 166.524 -1.436 253.461 1.00 19.88 102 VAL G C 1
ATOM 12920 O O . VAL G 1 102 ? 167.319 -0.489 253.438 1.00 21.39 102 VAL G O 1
ATOM 12924 N N . ILE G 1 103 ? 166.498 -2.306 254.473 1.00 16.88 103 ILE G N 1
ATOM 12925 C CA . ILE G 1 103 ? 167.396 -2.137 255.611 1.00 20.78 103 ILE G CA 1
ATOM 12926 C C . ILE G 1 103 ? 168.847 -2.152 255.140 1.00 19.11 103 ILE G C 1
ATOM 12927 O O . ILE G 1 103 ? 169.654 -1.299 255.534 1.00 22.44 103 ILE G O 1
ATOM 12932 N N . LEU G 1 104 ? 169.191 -3.107 254.263 1.00 16.68 104 LEU G N 1
ATOM 12933 C CA . LEU G 1 104 ? 170.570 -3.217 253.790 1.00 19.13 104 LEU G CA 1
ATOM 12934 C C . LEU G 1 104 ? 170.948 -2.046 252.891 1.00 17.03 104 LEU G C 1
ATOM 12935 O O . LEU G 1 104 ? 172.088 -1.574 252.936 1.00 20.35 104 LEU G O 1
ATOM 12940 N N . GLU G 1 105 ? 170.025 -1.590 252.037 1.00 19.28 105 GLU G N 1
ATOM 12941 C CA . GLU G 1 105 ? 170.266 -0.371 251.269 1.00 21.54 105 GLU G CA 1
ATOM 12942 C C . GLU G 1 105 ? 170.652 0.776 252.192 1.00 24.38 105 GLU G C 1
ATOM 12943 O O . GLU G 1 105 ? 171.640 1.485 251.953 1.00 25.65 105 GLU G O 1
ATOM 12949 N N . LYS G 1 106 ? 169.893 0.955 253.276 1.00 18.50 106 LYS G N 1
ATOM 12950 C CA . LYS G 1 106 ? 170.140 2.090 254.160 1.00 22.51 106 LYS G CA 1
ATOM 12951 C C . LYS G 1 106 ? 171.426 1.895 254.954 1.00 22.15 106 LYS G C 1
ATOM 12952 O O . LYS G 1 106 ? 172.179 2.852 255.175 1.00 23.80 106 LYS G O 1
ATOM 12958 N N . LEU G 1 107 ? 171.699 0.659 255.370 1.00 21.30 107 LEU G N 1
ATOM 12959 C CA . LEU G 1 107 ? 172.955 0.359 256.043 1.00 22.27 107 LEU G CA 1
ATOM 12960 C C . LEU G 1 107 ? 174.152 0.643 255.141 1.00 26.88 107 LEU G C 1
ATOM 12961 O O . LEU G 1 107 ? 175.195 1.110 255.611 1.00 29.34 107 LEU G O 1
ATOM 12966 N N . ASN G 1 108 ? 174.018 0.396 253.838 1.00 24.85 108 ASN G N 1
ATOM 12967 C CA . ASN G 1 108 ? 175.122 0.601 252.912 1.00 27.86 108 ASN G CA 1
ATOM 12968 C C . ASN G 1 108 ? 175.353 2.070 252.571 1.00 32.34 108 ASN G C 1
ATOM 12969 O O . ASN G 1 108 ? 176.255 2.368 251.778 1.00 35.33 108 ASN G O 1
ATOM 12974 N N . LEU G 1 109 ? 174.577 2.989 253.149 1.00 30.22 109 LEU G N 1
ATOM 12975 C CA . LEU G 1 109 ? 174.762 4.420 252.927 1.00 33.98 109 LEU G CA 1
ATOM 12976 C C . LEU G 1 109 ? 175.668 5.073 253.964 1.00 37.98 109 LEU G C 1
ATOM 12977 O O . LEU G 1 109 ? 176.044 6.239 253.790 1.00 34.24 109 LEU G O 1
ATOM 12982 N N . MET G 1 110 ? 176.003 4.373 255.044 1.00 34.18 110 MET G N 1
ATOM 12983 C CA . MET G 1 110 ? 176.973 4.909 255.987 1.00 39.70 110 MET G CA 1
ATOM 12984 C C . MET G 1 110 ? 178.282 5.200 255.271 1.00 39.55 110 MET G C 1
ATOM 12985 O O . MET G 1 110 ? 178.767 4.389 254.480 1.00 44.78 110 MET G O 1
ATOM 12990 N N . ASP G 1 111 ? 178.838 6.378 255.521 1.00 41.27 111 ASP G N 1
ATOM 12991 C CA . ASP G 1 111 ? 180.119 6.770 254.938 1.00 47.05 111 ASP G CA 1
ATOM 12992 C C . ASP G 1 111 ? 180.949 7.380 256.062 1.00 46.75 111 ASP G C 1
ATOM 12993 O O . ASP G 1 111 ? 181.199 8.586 256.103 1.00 52.81 111 ASP G O 1
ATOM 12998 N N . GLU G 1 112 ? 181.344 6.529 256.999 1.00 39.84 112 GLU G N 1
ATOM 12999 C CA . GLU G 1 112 ? 182.147 6.935 258.134 1.00 41.82 112 GLU G CA 1
ATOM 13000 C C . GLU G 1 112 ? 183.382 6.056 258.212 1.00 35.83 112 GLU G C 1
ATOM 13001 O O . GLU G 1 112 ? 183.478 5.004 257.572 1.00 32.96 112 GLU G O 1
ATOM 13007 N N . LEU G 1 113 ? 184.323 6.513 259.026 1.00 32.65 113 LEU G N 1
ATOM 13008 C CA . LEU G 1 113 ? 185.491 5.744 259.412 1.00 28.64 113 LEU G CA 1
ATOM 13009 C C . LEU G 1 113 ? 185.700 5.984 260.898 1.00 34.26 113 LEU G C 1
ATOM 13010 O O . LEU G 1 113 ? 185.644 7.131 261.361 1.00 33.83 113 LEU G O 1
ATOM 13015 N N . ASN G 1 114 ? 185.903 4.907 261.646 1.00 25.47 114 ASN G N 1
ATOM 13016 C CA . ASN G 1 114 ? 186.270 5.036 263.048 1.00 25.80 114 ASN G CA 1
ATOM 13017 C C . ASN G 1 114 ? 187.605 5.775 263.161 1.00 27.82 114 ASN G C 1
ATOM 13018 O O . ASN G 1 114 ? 188.591 5.397 262.525 1.00 26.02 114 ASN G O 1
ATOM 13023 N N . GLY G 1 115 ? 187.625 6.843 263.964 1.00 29.67 115 GLY G N 1
ATOM 13024 C CA . GLY G 1 115 ? 188.820 7.665 264.076 1.00 32.61 115 GLY G CA 1
ATOM 13025 C C . GLY G 1 115 ? 189.985 6.985 264.772 1.00 28.05 115 GLY G C 1
ATOM 13026 O O . GLY G 1 115 ? 191.147 7.295 264.484 1.00 32.90 115 GLY G O 1
ATOM 13027 N N . ASP G 1 116 ? 189.700 6.067 265.698 1.00 26.82 116 ASP G N 1
ATOM 13028 C CA . ASP G 1 116 ? 190.759 5.358 266.413 1.00 30.85 116 ASP G CA 1
ATOM 13029 C C . ASP G 1 116 ? 191.356 4.212 265.600 1.00 31.64 116 ASP G C 1
ATOM 13030 O O . ASP G 1 116 ? 192.562 3.959 265.703 1.00 31.48 116 ASP G O 1
ATOM 13035 N N . THR G 1 117 ? 190.546 3.511 264.787 1.00 23.77 117 THR G N 1
ATOM 13036 C CA . THR G 1 117 ? 190.989 2.318 264.071 1.00 25.05 117 THR G CA 1
ATOM 13037 C C . THR G 1 117 ? 191.128 2.504 262.566 1.00 22.87 117 THR G C 1
ATOM 13038 O O . THR G 1 117 ? 191.724 1.643 261.911 1.00 25.29 117 THR G O 1
ATOM 13042 N N . LYS G 1 118 ? 190.573 3.567 262.000 1.00 21.68 118 LYS G N 1
ATOM 13043 C CA . LYS G 1 118 ? 190.484 3.736 260.547 1.00 24.99 118 LYS G CA 1
ATOM 13044 C C . LYS G 1 118 ? 189.773 2.551 259.894 1.00 20.96 118 LYS G C 1
ATOM 13045 O O . LYS G 1 118 ? 190.166 2.087 258.826 1.00 20.69 118 LYS G O 1
ATOM 13051 N N . GLN G 1 119 ? 188.715 2.059 260.537 1.00 24.51 119 GLN G N 1
ATOM 13052 C CA . GLN G 1 119 ? 187.928 0.955 260.002 1.00 22.90 119 GLN G CA 1
ATOM 13053 C C . GLN G 1 119 ? 186.491 1.404 259.768 1.00 26.54 119 GLN G C 1
ATOM 13054 O O . GLN G 1 119 ? 186.010 2.348 260.407 1.00 22.30 119 GLN G O 1
ATOM 13060 N N . PHE G 1 120 ? 185.816 0.729 258.831 1.00 20.93 120 PHE G N 1
ATOM 13061 C CA . PHE G 1 120 ? 184.392 0.966 258.632 1.00 23.00 120 PHE G CA 1
ATOM 13062 C C . PHE G 1 120 ? 183.639 0.737 259.947 1.00 21.40 120 PHE G C 1
ATOM 13063 O O . PHE G 1 120 ? 184.077 -0.046 260.796 1.00 24.23 120 PHE G O 1
ATOM 13071 N N . PRO G 1 121 ? 182.489 1.390 260.131 1.00 20.80 121 PRO G N 1
ATOM 13072 C CA . PRO G 1 121 ? 181.836 1.381 261.457 1.00 22.12 121 PRO G CA 1
ATOM 13073 C C . PRO G 1 121 ? 181.351 0.023 261.930 1.00 21.62 121 PRO G C 1
ATOM 13074 O O . PRO G 1 121 ? 181.223 -0.183 263.143 1.00 21.59 121 PRO G O 1
ATOM 13078 N N . LEU G 1 122 ? 181.065 -0.910 261.024 1.00 18.88 122 LEU G N 1
ATOM 13079 C CA . LEU G 1 122 ? 180.553 -2.214 261.413 1.00 19.77 122 LEU G CA 1
ATOM 13080 C C . LEU G 1 122 ? 181.650 -3.268 261.504 1.00 19.43 122 LEU G C 1
ATOM 13081 O O . LEU G 1 122 ? 181.350 -4.451 261.671 1.00 18.44 122 LEU G O 1
ATOM 13086 N N . TYR G 1 123 ? 182.920 -2.863 261.452 1.00 19.83 123 TYR G N 1
ATOM 13087 C CA . TYR G 1 123 ? 184.005 -3.811 261.643 1.00 17.37 123 TYR G CA 1
ATOM 13088 C C . TYR G 1 123 ? 183.909 -4.464 263.019 1.00 18.71 123 TYR G C 1
ATOM 13089 O O . TYR G 1 123 ? 183.383 -3.878 263.974 1.00 17.31 123 TYR G O 1
ATOM 13098 N N . ASN G 1 124 ? 184.415 -5.704 263.099 1.00 20.26 124 ASN G N 1
ATOM 13099 C CA . ASN G 1 124 ? 184.581 -6.513 264.311 1.00 20.22 124 ASN G CA 1
ATOM 13100 C C . ASN G 1 124 ? 183.267 -7.095 264.798 1.00 22.95 124 ASN G C 1
ATOM 13101 O O . ASN G 1 124 ? 183.189 -7.573 265.950 1.00 24.58 124 ASN G O 1
ATOM 13106 N N . LYS G 1 125 ? 182.235 -7.050 263.967 1.00 20.62 125 LYS G N 1
ATOM 13107 C CA . LYS G 1 125 ? 180.944 -7.645 264.267 1.00 20.66 125 LYS G CA 1
ATOM 13108 C C . LYS G 1 125 ? 180.820 -8.964 263.513 1.00 17.96 125 LYS G C 1
ATOM 13109 O O . LYS G 1 125 ? 181.600 -9.269 262.606 1.00 17.26 125 LYS G O 1
ATOM 13115 N N . VAL G 1 126 ? 179.830 -9.762 263.896 1.00 17.65 126 VAL G N 1
ATOM 13116 C CA . VAL G 1 126 ? 179.639 -11.086 263.312 1.00 17.68 126 VAL G CA 1
ATOM 13117 C C . VAL G 1 126 ? 178.229 -11.168 262.743 1.00 18.17 126 VAL G C 1
ATOM 13118 O O . VAL G 1 126 ? 177.285 -10.648 263.346 1.00 18.52 126 VAL G O 1
ATOM 13122 N N . ALA G 1 127 ? 178.089 -11.803 261.581 1.00 19.21 127 ALA G N 1
ATOM 13123 C CA . ALA G 1 127 ? 176.795 -11.966 260.926 1.00 16.65 127 ALA G CA 1
ATOM 13124 C C . ALA G 1 127 ? 176.395 -13.436 260.865 1.00 18.63 127 ALA G C 1
ATOM 13125 O O . ALA G 1 127 ? 177.235 -14.321 260.669 1.00 18.85 127 ALA G O 1
ATOM 13127 N N . GLY G 1 128 ? 175.096 -13.686 261.049 1.00 20.64 128 GLY G N 1
ATOM 13128 C CA . GLY G 1 128 ? 174.520 -14.983 260.777 1.00 18.07 128 GLY G CA 1
ATOM 13129 C C . GLY G 1 128 ? 173.194 -14.787 260.068 1.00 17.91 128 GLY G C 1
ATOM 13130 O O . GLY G 1 128 ? 172.703 -13.665 259.941 1.00 17.31 128 GLY G O 1
ATOM 13131 N N . LEU G 1 129 ? 172.613 -15.897 259.606 1.00 17.34 129 LEU G N 1
ATOM 13132 C CA . LEU G 1 129 ? 171.396 -15.815 258.818 1.00 16.83 129 LEU G CA 1
ATOM 13133 C C . LEU G 1 129 ? 170.421 -16.914 259.232 1.00 17.18 129 LEU G C 1
ATOM 13134 O O . LEU G 1 129 ? 170.819 -18.063 259.455 1.00 22.10 129 LEU G O 1
ATOM 13139 N N . LEU G 1 130 ? 169.144 -16.546 259.342 1.00 16.52 130 LEU G N 1
ATOM 13140 C CA . LEU G 1 130 ? 168.036 -17.487 259.441 1.00 15.51 130 LEU G CA 1
ATOM 13141 C C . LEU G 1 130 ? 167.125 -17.237 258.251 1.00 21.82 130 LEU G C 1
ATOM 13142 O O . LEU G 1 130 ? 166.787 -16.085 257.958 1.00 21.83 130 LEU G O 1
ATOM 13147 N N . MET G 1 131 ? 166.745 -18.300 257.549 1.00 19.28 131 MET G N 1
ATOM 13148 C CA . MET G 1 131 ? 165.941 -18.107 256.345 1.00 17.25 131 MET G CA 1
ATOM 13149 C C . MET G 1 131 ? 164.818 -19.124 256.290 1.00 16.93 131 MET G C 1
ATOM 13150 O O . MET G 1 131 ? 164.959 -20.250 256.774 1.00 17.81 131 MET G O 1
ATOM 13155 N N . CYS G 1 132 ? 163.713 -18.727 255.650 1.00 17.91 132 CYS G N 1
ATOM 13156 C CA . CYS G 1 132 ? 162.546 -19.595 255.533 1.00 16.50 132 CYS G CA 1
ATOM 13157 C C . CYS G 1 132 ? 161.928 -19.380 254.159 1.00 16.46 132 CYS G C 1
ATOM 13158 O O . CYS G 1 132 ? 161.620 -18.247 253.797 1.00 17.01 132 CYS G O 1
ATOM 13161 N N . GLY G 1 133 ? 161.779 -20.451 253.377 1.00 16.52 133 GLY G N 1
ATOM 13162 C CA . GLY G 1 133 ? 161.047 -20.362 252.130 1.00 15.77 133 GLY G CA 1
ATOM 13163 C C . GLY G 1 133 ? 160.203 -21.609 251.977 1.00 18.08 133 GLY G C 1
ATOM 13164 O O . GLY G 1 133 ? 160.419 -22.603 252.668 1.00 17.51 133 GLY G O 1
ATOM 13165 N N . ASN G 1 134 ? 159.236 -21.552 251.057 1.00 16.95 134 ASN G N 1
ATOM 13166 C CA . ASN G 1 134 ? 158.410 -22.742 250.854 1.00 14.56 134 ASN G CA 1
ATOM 13167 C C . ASN G 1 134 ? 159.169 -23.859 250.132 1.00 17.17 134 ASN G C 1
ATOM 13168 O O . ASN G 1 134 ? 158.868 -25.039 250.352 1.00 15.84 134 ASN G O 1
ATOM 13173 N N . GLU G 1 135 ? 160.179 -23.527 249.310 1.00 15.76 135 GLU G N 1
ATOM 13174 C CA . GLU G 1 135 ? 160.818 -24.559 248.497 1.00 17.08 135 GLU G CA 1
ATOM 13175 C C . GLU G 1 135 ? 162.272 -24.301 248.091 1.00 16.16 135 GLU G C 1
ATOM 13176 O O . GLU G 1 135 ? 163.023 -25.270 247.930 1.00 17.63 135 GLU G O 1
ATOM 13182 N N . ASP G 1 136 ? 162.700 -23.044 247.897 1.00 14.82 136 ASP G N 1
ATOM 13183 C CA . ASP G 1 136 ? 163.971 -22.884 247.196 1.00 15.52 136 ASP G CA 1
ATOM 13184 C C . ASP G 1 136 ? 164.530 -21.467 247.348 1.00 15.14 136 ASP G C 1
ATOM 13185 O O . ASP G 1 136 ? 163.790 -20.489 247.275 1.00 19.15 136 ASP G O 1
ATOM 13190 N N . GLY G 1 137 ? 165.849 -21.373 247.540 1.00 14.11 137 GLY G N 1
ATOM 13191 C CA . GLY G 1 137 ? 166.501 -20.075 247.526 1.00 15.57 137 GLY G CA 1
ATOM 13192 C C . GLY G 1 137 ? 167.474 -19.796 248.649 1.00 18.32 137 GLY G C 1
ATOM 13193 O O . GLY G 1 137 ? 168.124 -18.749 248.635 1.00 17.20 137 GLY G O 1
ATOM 13194 N N . ALA G 1 138 ? 167.608 -20.714 249.618 1.00 16.89 138 ALA G N 1
ATOM 13195 C CA . ALA G 1 138 ? 168.352 -20.394 250.830 1.00 19.73 138 ALA G CA 1
ATOM 13196 C C . ALA G 1 138 ? 169.804 -20.078 250.517 1.00 17.75 138 ALA G C 1
ATOM 13197 O O . ALA G 1 138 ? 170.327 -19.050 250.950 1.00 17.23 138 ALA G O 1
ATOM 13199 N N . HIS G 1 139 ? 170.472 -20.948 249.761 1.00 17.89 139 HIS G N 1
ATOM 13200 C CA . HIS G 1 139 ? 171.896 -20.737 249.521 1.00 20.18 139 HIS G CA 1
ATOM 13201 C C . HIS G 1 139 ? 172.150 -19.532 248.622 1.00 18.47 139 HIS G C 1
ATOM 13202 O O . HIS G 1 139 ? 173.161 -18.833 248.783 1.00 18.76 139 HIS G O 1
ATOM 13209 N N . HIS G 1 140 ? 171.244 -19.256 247.690 1.00 16.85 140 HIS G N 1
ATOM 13210 C CA . HIS G 1 140 ? 171.379 -18.046 246.885 1.00 19.00 140 HIS G CA 1
ATOM 13211 C C . HIS G 1 140 ? 171.262 -16.795 247.755 1.00 20.32 140 HIS G C 1
ATOM 13212 O O . HIS G 1 140 ? 172.111 -15.891 247.703 1.00 17.06 140 HIS G O 1
ATOM 13219 N N . VAL G 1 141 ? 170.224 -16.739 248.592 1.00 17.78 141 VAL G N 1
ATOM 13220 C CA . VAL G 1 141 ? 170.040 -15.592 249.475 1.00 18.47 141 VAL G CA 1
ATOM 13221 C C . VAL G 1 141 ? 171.223 -15.442 250.433 1.00 18.05 141 VAL G C 1
ATOM 13222 O O . VAL G 1 141 ? 171.698 -14.322 250.691 1.00 17.97 141 VAL G O 1
ATOM 13226 N N . ALA G 1 142 ? 171.701 -16.558 250.993 1.00 18.82 142 ALA G N 1
ATOM 13227 C CA . ALA G 1 142 ? 172.833 -16.495 251.913 1.00 17.34 142 ALA G CA 1
ATOM 13228 C C . ALA G 1 142 ? 174.058 -15.912 251.233 1.00 20.49 142 ALA G C 1
ATOM 13229 O O . ALA G 1 142 ? 174.751 -15.061 251.810 1.00 18.95 142 ALA G O 1
ATOM 13231 N N . GLY G 1 143 ? 174.341 -16.359 250.008 1.00 19.95 143 GLY G N 1
ATOM 13232 C CA . GLY G 1 143 ? 175.445 -15.788 249.262 1.00 19.60 143 GLY G CA 1
ATOM 13233 C C . GLY G 1 143 ? 175.303 -14.290 249.099 1.00 21.91 143 GLY G C 1
ATOM 13234 O O . GLY G 1 143 ? 176.228 -13.536 249.391 1.00 21.68 143 GLY G O 1
ATOM 13235 N N . THR G 1 144 ? 174.122 -13.834 248.657 1.00 15.60 144 THR G N 1
ATOM 13236 C CA . THR G 1 144 ? 173.942 -12.405 248.401 1.00 17.43 144 THR G CA 1
ATOM 13237 C C . THR G 1 144 ? 174.028 -11.586 249.690 1.00 19.57 144 THR G C 1
ATOM 13238 O O . THR G 1 144 ? 174.750 -10.584 249.750 1.00 20.38 144 THR G O 1
ATOM 13242 N N . VAL G 1 145 ? 173.328 -12.016 250.744 1.00 17.50 145 VAL G N 1
ATOM 13243 C CA . VAL G 1 145 ? 173.227 -11.205 251.955 1.00 18.07 145 VAL G CA 1
ATOM 13244 C C . VAL G 1 145 ? 174.556 -11.191 252.707 1.00 23.45 145 VAL G C 1
ATOM 13245 O O . VAL G 1 145 ? 175.030 -10.131 253.136 1.00 18.92 145 VAL G O 1
ATOM 13249 N N . LEU G 1 146 ? 175.181 -12.362 252.874 1.00 19.99 146 LEU G N 1
ATOM 13250 C CA . LEU G 1 146 ? 176.414 -12.414 253.651 1.00 18.76 146 LEU G CA 1
ATOM 13251 C C . LEU G 1 146 ? 177.576 -11.765 252.911 1.00 20.53 146 LEU G C 1
ATOM 13252 O O . LEU G 1 146 ? 178.440 -11.152 253.547 1.00 18.91 146 LEU G O 1
ATOM 13257 N N . ASN G 1 147 ? 177.612 -11.863 251.579 1.00 19.69 147 ASN G N 1
ATOM 13258 C CA . ASN G 1 147 ? 178.612 -11.106 250.833 1.00 21.39 147 ASN G CA 1
ATOM 13259 C C . ASN G 1 147 ? 178.462 -9.619 251.106 1.00 23.17 147 ASN G C 1
ATOM 13260 O O . ASN G 1 147 ? 179.452 -8.911 251.338 1.00 22.00 147 ASN G O 1
ATOM 13265 N N . ASN G 1 148 ? 177.227 -9.131 251.097 1.00 20.91 148 ASN G N 1
ATOM 13266 C CA . ASN G 1 148 ? 177.029 -7.705 251.299 1.00 22.80 148 ASN G CA 1
ATOM 13267 C C . ASN G 1 148 ? 177.406 -7.296 252.712 1.00 21.51 148 ASN G C 1
ATOM 13268 O O . ASN G 1 148 ? 178.017 -6.233 252.922 1.00 20.81 148 ASN G O 1
ATOM 13273 N N . LEU G 1 149 ? 177.063 -8.124 253.699 1.00 19.49 149 LEU G N 1
ATOM 13274 C CA . LEU G 1 149 ? 177.451 -7.775 255.061 1.00 20.37 149 LEU G CA 1
ATOM 13275 C C . LEU G 1 149 ? 178.963 -7.825 255.228 1.00 19.94 149 LEU G C 1
ATOM 13276 O O . LEU G 1 149 ? 179.520 -7.014 255.974 1.00 20.47 149 LEU G O 1
ATOM 13281 N N . GLY G 1 150 ? 179.631 -8.743 254.523 1.00 17.91 150 GLY G N 1
ATOM 13282 C CA . GLY G 1 150 ? 181.093 -8.795 254.555 1.00 16.24 150 GLY G CA 1
ATOM 13283 C C . GLY G 1 150 ? 181.739 -7.508 254.061 1.00 18.75 150 GLY G C 1
ATOM 13284 O O . GLY G 1 150 ? 182.779 -7.082 254.576 1.00 23.03 150 GLY G O 1
ATOM 13285 N N . ARG G 1 151 ? 181.128 -6.862 253.064 1.00 19.69 151 ARG G N 1
ATOM 13286 C CA . ARG G 1 151 ? 181.667 -5.592 252.577 1.00 20.62 151 ARG G CA 1
ATOM 13287 C C . ARG G 1 151 ? 181.598 -4.499 253.647 1.00 23.65 151 ARG G C 1
ATOM 13288 O O . ARG G 1 151 ? 182.442 -3.596 253.664 1.00 22.05 151 ARG G O 1
ATOM 13296 N N . LEU G 1 152 ? 180.615 -4.566 254.551 1.00 21.86 152 LEU G N 1
ATOM 13297 C CA . LEU G 1 152 ? 180.428 -3.540 255.579 1.00 19.46 152 LEU G CA 1
ATOM 13298 C C . LEU G 1 152 ? 181.316 -3.728 256.799 1.00 22.54 152 LEU G C 1
ATOM 13299 O O . LEU G 1 152 ? 181.434 -2.802 257.612 1.00 22.76 152 LEU G O 1
ATOM 13304 N N . GLY G 1 153 ? 181.904 -4.901 256.980 1.00 19.25 153 GLY G N 1
ATOM 13305 C CA . GLY G 1 153 ? 182.723 -5.104 258.157 1.00 20.15 153 GLY G CA 1
ATOM 13306 C C . GLY G 1 153 ? 182.449 -6.377 258.932 1.00 21.83 153 GLY G C 1
ATOM 13307 O O . GLY G 1 153 ? 183.199 -6.710 259.853 1.00 20.25 153 GLY G O 1
ATOM 13308 N N . TYR G 1 154 ? 181.387 -7.099 258.582 1.00 16.45 154 TYR G N 1
ATOM 13309 C CA . TYR G 1 154 ? 181.025 -8.304 259.318 1.00 18.61 154 TYR G CA 1
ATOM 13310 C C . TYR G 1 154 ? 181.926 -9.480 258.962 1.00 17.17 154 TYR G C 1
ATOM 13311 O O . TYR G 1 154 ? 182.281 -9.684 257.794 1.00 18.66 154 TYR G O 1
ATOM 13320 N N . SER G 1 155 ? 182.281 -10.266 259.979 1.00 16.56 155 SER G N 1
ATOM 13321 C CA . SER G 1 155 ? 182.904 -11.563 259.783 1.00 18.79 155 SER G CA 1
ATOM 13322 C C . SER G 1 155 ? 181.829 -12.645 259.818 1.00 18.89 155 SER G C 1
ATOM 13323 O O . SER G 1 155 ? 180.821 -12.523 260.527 1.00 20.16 155 SER G O 1
ATOM 13326 N N . VAL G 1 156 ? 182.056 -13.714 259.064 1.00 20.05 156 VAL G N 1
ATOM 13327 C CA . VAL G 1 156 ? 181.092 -14.797 258.938 1.00 18.80 156 VAL G CA 1
ATOM 13328 C C . VAL G 1 156 ? 181.770 -16.098 259.350 1.00 17.42 156 VAL G C 1
ATOM 13329 O O . VAL G 1 156 ? 182.745 -16.513 258.717 1.00 19.16 156 VAL G O 1
ATOM 13333 N N . PRO G 1 157 ? 181.295 -16.772 260.393 1.00 19.14 157 PRO G N 1
ATOM 13334 C CA . PRO G 1 157 ? 181.852 -18.066 260.764 1.00 17.35 157 PRO G CA 1
ATOM 13335 C C . PRO G 1 157 ? 181.375 -19.140 259.801 1.00 19.29 157 PRO G C 1
ATOM 13336 O O . PRO G 1 157 ? 180.508 -18.878 258.950 1.00 18.94 157 PRO G O 1
ATOM 13340 N N . PRO G 1 158 ? 181.911 -20.351 259.886 1.00 17.36 158 PRO G N 1
ATOM 13341 C CA . PRO G 1 158 ? 181.368 -21.446 259.082 1.00 18.57 158 PRO G CA 1
ATOM 13342 C C . PRO G 1 158 ? 179.959 -21.788 259.541 1.00 16.89 158 PRO G C 1
ATOM 13343 O O . PRO G 1 158 ? 179.570 -21.528 260.679 1.00 14.97 158 PRO G O 1
ATOM 13347 N N . ASN G 1 159 ? 179.188 -22.353 258.616 1.00 17.15 159 ASN G N 1
ATOM 13348 C CA . ASN G 1 159 ? 177.832 -22.796 258.904 1.00 19.63 159 ASN G CA 1
ATOM 13349 C C . ASN G 1 159 ? 177.029 -21.700 259.611 1.00 20.51 159 ASN G C 1
ATOM 13350 O O . ASN G 1 159 ? 176.370 -21.926 260.632 1.00 22.75 159 ASN G O 1
ATOM 13355 N N . ALA G 1 160 ? 177.094 -20.493 259.049 1.00 18.76 160 ALA G N 1
ATOM 13356 C CA . ALA G 1 160 ? 176.453 -19.318 259.616 1.00 18.10 160 ALA G CA 1
ATOM 13357 C C . ALA G 1 160 ? 175.036 -19.099 259.103 1.00 21.94 160 ALA G C 1
ATOM 13358 O O . ALA G 1 160 ? 174.383 -18.147 259.539 1.00 20.73 160 ALA G O 1
ATOM 13360 N N . ALA G 1 161 ? 174.538 -19.942 258.202 1.00 19.46 161 ALA G N 1
ATOM 13361 C CA . ALA G 1 161 ? 173.211 -19.730 257.620 1.00 21.91 161 ALA G CA 1
ATOM 13362 C C . ALA G 1 161 ? 172.360 -20.965 257.878 1.00 21.84 161 ALA G C 1
ATOM 13363 O O . ALA G 1 161 ? 172.658 -22.047 257.365 1.00 27.35 161 ALA G O 1
ATOM 13365 N N . ALA G 1 162 ? 171.301 -20.798 258.665 1.00 18.64 162 ALA G N 1
ATOM 13366 C CA . ALA G 1 162 ? 170.367 -21.867 258.970 1.00 17.24 162 ALA G CA 1
ATOM 13367 C C . ALA G 1 162 ? 169.044 -21.557 258.286 1.00 20.99 162 ALA G C 1
ATOM 13368 O O . ALA G 1 162 ? 168.677 -20.392 258.130 1.00 19.35 162 ALA G O 1
ATOM 13370 N N . TYR G 1 163 ? 168.335 -22.596 257.850 1.00 16.60 163 TYR G N 1
ATOM 13371 C CA . TYR G 1 163 ? 167.182 -22.313 257.004 1.00 16.62 163 TYR G CA 1
ATOM 13372 C C . TYR G 1 163 ? 166.254 -23.510 257.031 1.00 15.33 163 TYR G C 1
ATOM 13373 O O . TYR G 1 163 ? 166.646 -24.604 257.437 1.00 13.57 163 TYR G O 1
ATOM 13382 N N . TRP G 1 164 ? 165.002 -23.268 256.604 1.00 14.59 164 TRP G N 1
ATOM 13383 C CA . TRP G 1 164 ? 164.020 -24.310 256.348 1.00 17.50 164 TRP G CA 1
ATOM 13384 C C . TRP G 1 164 ? 163.468 -24.123 254.945 1.00 15.99 164 TRP G C 1
ATOM 13385 O O . TRP G 1 164 ? 163.192 -22.995 254.529 1.00 19.26 164 TRP G O 1
ATOM 13396 N N . LEU G 1 165 ? 163.316 -25.238 254.231 1.00 17.84 165 LEU G N 1
ATOM 13397 C CA . LEU G 1 165 ? 162.656 -25.297 252.933 1.00 15.97 165 LEU G CA 1
ATOM 13398 C C . LEU G 1 165 ? 161.857 -26.586 252.857 1.00 18.10 165 LEU G C 1
ATOM 13399 O O . LEU G 1 165 ? 162.290 -27.617 253.367 1.00 15.10 165 LEU G O 1
ATOM 13404 N N . GLY G 1 166 ? 160.687 -26.530 252.227 1.00 14.93 166 GLY G N 1
ATOM 13405 C CA . GLY G 1 166 ? 160.024 -27.758 251.852 1.00 15.20 166 GLY G CA 1
ATOM 13406 C C . GLY G 1 166 ? 160.524 -28.258 250.503 1.00 17.27 166 GLY G C 1
ATOM 13407 O O . GLY G 1 166 ? 161.506 -27.752 249.947 1.00 17.12 166 GLY G O 1
ATOM 13408 N N . PRO G 1 167 ? 159.868 -29.277 249.958 1.00 16.48 167 PRO G N 1
ATOM 13409 C CA . PRO G 1 167 ? 160.262 -29.802 248.648 1.00 14.45 167 PRO G CA 1
ATOM 13410 C C . PRO G 1 167 ? 159.765 -28.889 247.536 1.00 15.39 167 PRO G C 1
ATOM 13411 O O . PRO G 1 167 ? 159.030 -27.926 247.772 1.00 17.19 167 PRO G O 1
ATOM 13415 N N . ALA G 1 168 ? 160.191 -29.202 246.310 1.00 16.49 168 ALA G N 1
ATOM 13416 C CA . ALA G 1 168 ? 159.724 -28.456 245.143 1.00 19.36 168 ALA G CA 1
ATOM 13417 C C . ALA G 1 168 ? 158.206 -28.364 245.164 1.00 17.02 168 ALA G C 1
ATOM 13418 O O . ALA G 1 168 ? 157.518 -29.382 245.273 1.00 19.94 168 ALA G O 1
ATOM 13420 N N . GLY G 1 169 ? 157.681 -27.147 245.098 1.00 17.23 169 GLY G N 1
ATOM 13421 C CA . GLY G 1 169 ? 156.245 -26.979 245.204 1.00 16.31 169 GLY G CA 1
ATOM 13422 C C . GLY G 1 169 ? 155.879 -25.573 245.633 1.00 18.84 169 GLY G C 1
ATOM 13423 O O . GLY G 1 169 ? 156.701 -24.661 245.609 1.00 20.87 169 GLY G O 1
ATOM 13424 N N . THR G 1 170 ? 154.609 -25.424 246.017 1.00 16.22 170 THR G N 1
ATOM 13425 C CA . THR G 1 170 ? 154.053 -24.125 246.372 1.00 18.82 170 THR G CA 1
ATOM 13426 C C . THR G 1 170 ? 154.041 -23.869 247.870 1.00 17.55 170 THR G C 1
ATOM 13427 O O . THR G 1 170 ? 153.679 -22.765 248.289 1.00 17.10 170 THR G O 1
ATOM 13431 N N . GLY G 1 171 ? 154.394 -24.865 248.673 1.00 20.05 171 GLY G N 1
ATOM 13432 C CA . GLY G 1 171 ? 154.166 -24.802 250.107 1.00 16.82 171 GLY G CA 1
ATOM 13433 C C . GLY G 1 171 ? 153.593 -26.115 250.605 1.00 16.78 171 GLY G C 1
ATOM 13434 O O . GLY G 1 171 ? 153.523 -27.099 249.859 1.00 16.91 171 GLY G O 1
ATOM 13435 N N . PRO G 1 172 ? 153.163 -26.148 251.863 1.00 15.22 172 PRO G N 1
ATOM 13436 C CA . PRO G 1 172 ? 153.010 -25.016 252.765 1.00 14.03 172 PRO G CA 1
ATOM 13437 C C . PRO G 1 172 ? 154.329 -24.641 253.425 1.00 18.02 172 PRO G C 1
ATOM 13438 O O . PRO G 1 172 ? 155.336 -25.261 253.132 1.00 16.03 172 PRO G O 1
ATOM 13442 N N . GLY G 1 173 ? 154.309 -23.652 254.305 1.00 16.29 173 GLY G N 1
ATOM 13443 C CA . GLY G 1 173 ? 155.515 -23.167 254.936 1.00 18.13 173 GLY G CA 1
ATOM 13444 C C . GLY G 1 173 ? 155.887 -23.924 256.205 1.00 18.32 173 GLY G C 1
ATOM 13445 O O . GLY G 1 173 ? 155.390 -25.009 256.510 1.00 17.29 173 GLY G O 1
ATOM 13446 N N . TYR G 1 174 ? 156.787 -23.302 256.951 1.00 16.97 174 TYR G N 1
ATOM 13447 C CA . TYR G 1 174 ? 157.391 -23.878 258.154 1.00 18.26 174 TYR G CA 1
ATOM 13448 C C . TYR G 1 174 ? 156.360 -24.384 259.160 1.00 16.91 174 TYR G C 1
ATOM 13449 O O . TYR G 1 174 ? 156.539 -25.456 259.744 1.00 18.03 174 TYR G O 1
ATOM 13458 N N . ILE G 1 175 ? 155.275 -23.644 259.376 1.00 16.30 175 ILE G N 1
ATOM 13459 C CA . ILE G 1 175 ? 154.334 -24.037 260.434 1.00 16.74 175 ILE G CA 1
ATOM 13460 C C . ILE G 1 175 ? 153.602 -25.321 260.052 1.00 21.14 175 ILE G C 1
ATOM 13461 O O . ILE G 1 175 ? 153.701 -26.333 260.754 1.00 17.37 175 ILE G O 1
ATOM 13466 N N . GLU G 1 176 ? 152.871 -25.309 258.924 1.00 18.03 176 GLU G N 1
ATOM 13467 C CA . GLU G 1 176 ? 152.183 -26.526 258.471 1.00 20.46 176 GLU G CA 1
ATOM 13468 C C . GLU G 1 176 ? 153.157 -27.638 258.091 1.00 21.00 176 GLU G C 1
ATOM 13469 O O . GLU G 1 176 ? 152.827 -28.822 258.211 1.00 21.39 176 GLU G O 1
ATOM 13475 N N . GLY G 1 177 ? 154.349 -27.295 257.630 1.00 18.61 177 GLY G N 1
ATOM 13476 C CA . GLY G 1 177 ? 155.317 -28.305 257.266 1.00 18.97 177 GLY G CA 1
ATOM 13477 C C . GLY G 1 177 ? 156.050 -28.931 258.427 1.00 20.15 177 GLY G C 1
ATOM 13478 O O . GLY G 1 177 ? 156.910 -29.796 258.214 1.00 18.55 177 GLY G O 1
ATOM 13479 N N . LYS G 1 178 ? 155.724 -28.508 259.654 1.00 20.11 178 LYS G N 1
ATOM 13480 C CA . LYS G 1 178 ? 156.309 -29.055 260.880 1.00 16.96 178 LYS G CA 1
ATOM 13481 C C . LYS G 1 178 ? 157.809 -28.776 260.967 1.00 17.44 178 LYS G C 1
ATOM 13482 O O . LYS G 1 178 ? 158.583 -29.587 261.493 1.00 18.14 178 LYS G O 1
ATOM 13488 N N . GLY G 1 179 ? 158.209 -27.594 260.496 1.00 17.19 179 GLY G N 1
ATOM 13489 C CA . GLY G 1 179 ? 159.615 -27.213 260.527 1.00 17.55 179 GLY G CA 1
ATOM 13490 C C . GLY G 1 179 ? 160.186 -27.128 261.927 1.00 17.96 179 GLY G C 1
ATOM 13491 O O . GLY G 1 179 ? 161.404 -27.234 262.098 1.00 16.33 179 GLY G O 1
ATOM 13492 N N . ASP G 1 180 ? 159.336 -26.914 262.930 1.00 20.16 180 ASP G N 1
ATOM 13493 C CA A ASP G 1 180 ? 159.848 -26.874 264.295 0.50 21.43 180 ASP G CA 1
ATOM 13494 C CA B ASP G 1 180 ? 159.777 -26.900 264.326 0.50 21.43 180 ASP G CA 1
ATOM 13495 C C . ASP G 1 180 ? 160.457 -28.204 264.721 1.00 21.02 180 ASP G C 1
ATOM 13496 O O . ASP G 1 180 ? 161.264 -28.227 265.665 1.00 20.95 180 ASP G O 1
ATOM 13505 N N . ARG G 1 181 ? 160.109 -29.311 264.052 1.00 16.90 181 ARG G N 1
ATOM 13506 C CA . ARG G 1 181 ? 160.731 -30.599 264.328 1.00 20.07 181 ARG G CA 1
ATOM 13507 C C . ARG G 1 181 ? 161.539 -31.107 263.139 1.00 19.87 181 ARG G C 1
ATOM 13508 O O . ARG G 1 181 ? 161.786 -32.310 263.027 1.00 20.01 181 ARG G O 1
ATOM 13516 N N . HIS G 1 182 ? 161.988 -30.204 262.265 1.00 17.36 182 HIS G N 1
ATOM 13517 C CA . HIS G 1 182 ? 162.803 -30.570 261.110 1.00 17.91 182 HIS G CA 1
ATOM 13518 C C . HIS G 1 182 ? 164.264 -30.654 261.549 1.00 18.39 182 HIS G C 1
ATOM 13519 O O . HIS G 1 182 ? 164.876 -29.632 261.876 1.00 19.60 182 HIS G O 1
ATOM 13526 N N . PHE G 1 183 ? 164.815 -31.872 261.524 1.00 16.59 183 PHE G N 1
ATOM 13527 C CA . PHE G 1 183 ? 166.136 -32.150 262.087 1.00 19.87 183 PHE G CA 1
ATOM 13528 C C . PHE G 1 183 ? 167.227 -31.316 261.431 1.00 20.47 183 PHE G C 1
ATOM 13529 O O . PHE G 1 183 ? 168.085 -30.745 262.117 1.00 17.69 183 PHE G O 1
ATOM 13537 N N . HIS G 1 184 ? 167.239 -31.263 260.098 1.00 18.69 184 HIS G N 1
ATOM 13538 C CA . HIS G 1 184 ? 168.307 -30.535 259.414 1.00 15.77 184 HIS G CA 1
ATOM 13539 C C . HIS G 1 184 ? 168.303 -29.065 259.827 1.00 20.74 184 HIS G C 1
ATOM 13540 O O . HIS G 1 184 ? 169.344 -28.506 260.180 1.00 16.80 184 HIS G O 1
ATOM 13547 N N . THR G 1 185 ? 167.128 -28.433 259.834 1.00 15.14 185 THR G N 1
ATOM 13548 C CA . THR G 1 185 ? 167.032 -27.044 260.265 1.00 15.46 185 THR G CA 1
ATOM 13549 C C . THR G 1 185 ? 167.446 -26.878 261.719 1.00 18.91 185 THR G C 1
ATOM 13550 O O . THR G 1 185 ? 168.168 -25.933 262.066 1.00 17.37 185 THR G O 1
ATOM 13554 N N . ASN G 1 186 ? 167.006 -27.792 262.583 1.00 11.92 186 ASN G N 1
ATOM 13555 C CA . ASN G 1 186 ? 167.286 -27.631 263.996 1.00 18.78 186 ASN G CA 1
ATOM 13556 C C . ASN G 1 186 ? 168.769 -27.769 264.263 1.00 18.33 186 ASN G C 1
ATOM 13557 O O . ASN G 1 186 ? 169.311 -27.063 265.121 1.00 16.92 186 ASN G O 1
ATOM 13562 N N . LYS G 1 187 ? 169.445 -28.620 263.506 1.00 15.89 187 LYS G N 1
ATOM 13563 C CA . LYS G 1 187 ? 170.880 -28.748 263.738 1.00 17.15 187 LYS G CA 1
ATOM 13564 C C . LYS G 1 187 ? 171.651 -27.582 263.128 1.00 18.94 187 LYS G C 1
ATOM 13565 O O . LYS G 1 187 ? 172.643 -27.131 263.730 1.00 17.95 187 LYS G O 1
ATOM 13571 N N . LEU G 1 188 ? 171.203 -27.055 261.969 1.00 16.07 188 LEU G N 1
ATOM 13572 C CA . LEU G 1 188 ? 171.830 -25.855 261.412 1.00 16.88 188 LEU G CA 1
ATOM 13573 C C . LEU G 1 188 ? 171.679 -24.648 262.349 1.00 19.39 188 LEU G C 1
ATOM 13574 O O . LEU G 1 188 ? 172.600 -23.841 262.485 1.00 15.95 188 LEU G O 1
ATOM 13579 N N . ILE G 1 189 ? 170.521 -24.478 262.979 1.00 17.13 189 ILE G N 1
ATOM 13580 C CA . ILE G 1 189 ? 170.379 -23.352 263.902 1.00 20.60 189 ILE G CA 1
ATOM 13581 C C . ILE G 1 189 ? 171.388 -23.464 265.035 1.00 19.68 189 ILE G C 1
ATOM 13582 O O . ILE G 1 189 ? 172.036 -22.475 265.414 1.00 17.44 189 ILE G O 1
ATOM 13587 N N . ARG G 1 190 ? 171.563 -24.675 265.566 1.00 17.01 190 ARG G N 1
ATOM 13588 C CA . ARG G 1 190 ? 172.521 -24.887 266.646 1.00 18.18 190 ARG G CA 1
ATOM 13589 C C . ARG G 1 190 ? 173.949 -24.615 266.178 1.00 18.39 190 ARG G C 1
ATOM 13590 O O . ARG G 1 190 ? 174.722 -23.971 266.899 1.00 21.16 190 ARG G O 1
ATOM 13598 N N . PHE G 1 191 ? 174.317 -25.084 264.975 1.00 16.22 191 PHE G N 1
ATOM 13599 C CA . PHE G 1 191 ? 175.629 -24.736 264.410 1.00 16.89 191 PHE G CA 1
ATOM 13600 C C . PHE G 1 191 ? 175.801 -23.224 264.351 1.00 20.58 191 PHE G C 1
ATOM 13601 O O . PHE G 1 191 ? 176.822 -22.672 264.785 1.00 19.41 191 PHE G O 1
ATOM 13609 N N . MET G 1 192 ? 174.812 -22.541 263.774 1.00 18.52 192 MET G N 1
ATOM 13610 C CA . MET G 1 192 ? 174.921 -21.106 263.559 1.00 17.72 192 MET G CA 1
ATOM 13611 C C . MET G 1 192 ? 175.120 -20.368 264.872 1.00 21.49 192 MET G C 1
ATOM 13612 O O . MET G 1 192 ? 175.970 -19.475 264.967 1.00 18.01 192 MET G O 1
ATOM 13617 N N . VAL G 1 193 ? 174.312 -20.701 265.887 1.00 17.31 193 VAL G N 1
ATOM 13618 C CA . VAL G 1 193 ? 174.393 -19.996 267.165 1.00 19.50 193 VAL G CA 1
ATOM 13619 C C . VAL G 1 193 ? 175.752 -20.230 267.816 1.00 19.05 193 VAL G C 1
ATOM 13620 O O . VAL G 1 193 ? 176.388 -19.291 268.314 1.00 20.47 193 VAL G O 1
ATOM 13624 N N . ALA G 1 194 ? 176.200 -21.490 267.846 1.00 18.26 194 ALA G N 1
ATOM 13625 C CA . ALA G 1 194 ? 177.482 -21.812 268.470 1.00 21.22 194 ALA G CA 1
ATOM 13626 C C . ALA G 1 194 ? 178.641 -21.112 267.767 1.00 22.50 194 ALA G C 1
ATOM 13627 O O . ALA G 1 194 ? 179.558 -20.604 268.422 1.00 22.82 194 ALA G O 1
ATOM 13629 N N . ASN G 1 195 ? 178.631 -21.089 266.434 1.00 18.62 195 ASN G N 1
ATOM 13630 C CA . ASN G 1 195 ? 179.774 -20.529 265.712 1.00 17.26 195 ASN G CA 1
ATOM 13631 C C . ASN G 1 195 ? 179.759 -19.001 265.727 1.00 21.33 195 ASN G C 1
ATOM 13632 O O . ASN G 1 195 ? 180.805 -18.372 265.931 1.00 21.81 195 ASN G O 1
ATOM 13637 N N . THR G 1 196 ? 178.590 -18.374 265.547 1.00 16.45 196 THR G N 1
ATOM 13638 C CA . THR G 1 196 ? 178.530 -16.916 265.644 1.00 19.70 196 THR G CA 1
ATOM 13639 C C . THR G 1 196 ? 178.867 -16.432 267.046 1.00 20.79 196 THR G C 1
ATOM 13640 O O . THR G 1 196 ? 179.509 -15.387 267.202 1.00 22.18 196 THR G O 1
ATOM 13644 N N . SER G 1 197 ? 178.425 -17.166 268.074 1.00 18.21 197 SER G N 1
ATOM 13645 C CA . SER G 1 197 ? 178.735 -16.785 269.448 1.00 19.20 197 SER G CA 1
ATOM 13646 C C . SER G 1 197 ? 180.238 -16.855 269.707 1.00 20.49 197 SER G C 1
ATOM 13647 O O . SER G 1 197 ? 180.806 -15.965 270.350 1.00 21.75 197 SER G O 1
ATOM 13650 N N . HIS G 1 198 ? 180.895 -17.899 269.208 1.00 18.42 198 HIS G N 1
ATOM 13651 C CA . HIS G 1 198 ? 182.332 -18.042 269.425 1.00 22.86 198 HIS G CA 1
ATOM 13652 C C . HIS G 1 198 ? 183.109 -16.939 268.713 1.00 22.34 198 HIS G C 1
ATOM 13653 O O . HIS G 1 198 ? 183.989 -16.303 269.305 1.00 22.89 198 HIS G O 1
ATOM 13660 N N . LEU G 1 199 ? 182.810 -16.701 267.433 1.00 18.70 199 LEU G N 1
ATOM 13661 C CA . LEU G 1 199 ? 183.544 -15.669 266.708 1.00 19.10 199 LEU G CA 1
ATOM 13662 C C . LEU G 1 199 ? 183.317 -14.291 267.315 1.00 22.70 199 LEU G C 1
ATOM 13663 O O . LEU G 1 199 ? 184.234 -13.459 267.325 1.00 22.55 199 LEU G O 1
ATOM 13668 N N . ALA G 1 200 ? 182.113 -14.027 267.838 1.00 18.74 200 ALA G N 1
ATOM 13669 C CA . ALA G 1 200 ? 181.851 -12.734 268.463 1.00 21.35 200 ALA G CA 1
ATOM 13670 C C . ALA G 1 200 ? 182.674 -12.551 269.735 1.00 24.32 200 ALA G C 1
ATOM 13671 O O . ALA G 1 200 ? 183.201 -11.458 269.990 1.00 23.02 200 ALA G O 1
ATOM 13673 N N . ARG G 1 201 ? 182.784 -13.604 270.548 1.00 22.54 201 ARG G N 1
ATOM 13674 C CA . ARG G 1 201 ? 183.665 -13.542 271.714 1.00 25.22 201 ARG G CA 1
ATOM 13675 C C . ARG G 1 201 ? 185.120 -13.340 271.294 1.00 25.19 201 ARG G C 1
ATOM 13676 O O . ARG G 1 201 ? 185.853 -12.572 271.931 1.00 27.83 201 ARG G O 1
ATOM 13684 N N . MET G 1 202 ? 185.543 -13.994 270.209 1.00 23.95 202 MET G N 1
ATOM 13685 C CA . MET G 1 202 ? 186.901 -13.818 269.690 1.00 24.98 202 MET G CA 1
ATOM 13686 C C . MET G 1 202 ? 187.167 -12.371 269.293 1.00 27.20 202 MET G C 1
ATOM 13687 O O . MET G 1 202 ? 188.223 -11.811 269.620 1.00 27.31 202 MET G O 1
ATOM 13692 N N . LEU G 1 203 ? 186.238 -11.762 268.542 1.00 20.91 203 LEU G N 1
ATOM 13693 C CA . LEU G 1 203 ? 186.467 -10.411 268.042 1.00 21.15 203 LEU G CA 1
ATOM 13694 C C . LEU G 1 203 ? 186.294 -9.368 269.134 1.00 25.66 203 LEU G C 1
ATOM 13695 O O . LEU G 1 203 ? 186.846 -8.267 269.021 1.00 25.12 203 LEU G O 1
ATOM 13700 N N . GLN G 1 204 ? 185.553 -9.702 270.192 1.00 23.96 204 GLN G N 1
ATOM 13701 C CA . GLN G 1 204 ? 185.500 -8.850 271.377 1.00 29.27 204 GLN G CA 1
ATOM 13702 C C . GLN G 1 204 ? 186.871 -8.729 272.041 1.00 30.39 204 GLN G C 1
ATOM 13703 O O . GLN G 1 204 ? 187.219 -7.669 272.576 1.00 32.39 204 GLN G O 1
ATOM 13709 N N . GLU G 1 205 ? 187.651 -9.810 272.033 1.00 30.35 205 GLU G N 1
ATOM 13710 C CA . GLU G 1 205 ? 188.961 -9.836 272.671 1.00 32.86 205 GLU G CA 1
ATOM 13711 C C . GLU G 1 205 ? 190.070 -9.364 271.746 1.00 29.57 205 GLU G C 1
ATOM 13712 O O . GLU G 1 205 ? 190.989 -8.674 272.197 1.00 29.59 205 GLU G O 1
ATOM 13718 N N . THR G 1 206 ? 190.042 -9.765 270.471 1.00 23.50 206 THR G N 1
ATOM 13719 C CA . THR G 1 206 ? 191.127 -9.485 269.527 1.00 23.99 206 THR G CA 1
ATOM 13720 C C . THR G 1 206 ? 190.556 -8.945 268.223 1.00 22.02 206 THR G C 1
ATOM 13721 O O . THR G 1 206 ? 190.534 -9.651 267.201 1.00 25.95 206 THR G O 1
ATOM 13725 N N . PRO G 1 207 ? 190.111 -7.690 268.211 1.00 22.36 207 PRO G N 1
ATOM 13726 C CA . PRO G 1 207 ? 189.564 -7.108 266.982 1.00 20.07 207 PRO G CA 1
ATOM 13727 C C . PRO G 1 207 ? 190.600 -7.017 265.869 1.00 23.83 207 PRO G C 1
ATOM 13728 O O . PRO G 1 207 ? 191.809 -7.120 266.090 1.00 24.12 207 PRO G O 1
ATOM 13732 N N . TYR G 1 208 ? 190.101 -6.844 264.644 1.00 21.55 208 TYR G N 1
ATOM 13733 C CA . TYR G 1 208 ? 190.972 -6.465 263.540 1.00 21.69 208 TYR G CA 1
ATOM 13734 C C . TYR G 1 208 ? 191.691 -5.174 263.907 1.00 22.99 208 TYR G C 1
ATOM 13735 O O . TYR G 1 208 ? 191.119 -4.295 264.549 1.00 22.42 208 TYR G O 1
ATOM 13744 N N . THR G 1 209 ? 192.960 -5.077 263.523 1.00 23.40 209 THR G N 1
ATOM 13745 C CA . THR G 1 209 ? 193.718 -3.849 263.706 1.00 26.23 209 THR G CA 1
ATOM 13746 C C . THR G 1 209 ? 194.087 -3.242 262.364 1.00 31.10 209 THR G C 1
ATOM 13747 O O . THR G 1 209 ? 194.871 -2.285 262.309 1.00 26.12 209 THR G O 1
ATOM 13751 N N . THR G 1 210 ? 193.524 -3.781 261.282 1.00 24.29 210 THR G N 1
ATOM 13752 C CA . THR G 1 210 ? 193.775 -3.271 259.942 1.00 25.50 210 THR G CA 1
ATOM 13753 C C . THR G 1 210 ? 193.447 -1.791 259.874 1.00 26.39 210 THR G C 1
ATOM 13754 O O . THR G 1 210 ? 192.384 -1.357 260.321 1.00 25.16 210 THR G O 1
ATOM 13758 N N . ASP G 1 211 ? 194.377 -1.015 259.330 1.00 21.77 211 ASP G N 1
ATOM 13759 C CA . ASP G 1 211 ? 194.187 0.416 259.103 1.00 25.43 211 ASP G CA 1
ATOM 13760 C C . ASP G 1 211 ? 193.826 0.562 257.630 1.00 24.93 211 ASP G C 1
ATOM 13761 O O . ASP G 1 211 ? 194.696 0.486 256.762 1.00 23.93 211 ASP G O 1
ATOM 13766 N N . LEU G 1 212 ? 192.533 0.747 257.344 1.00 24.26 212 LEU G N 1
ATOM 13767 C CA . LEU G 1 212 ? 192.089 0.784 255.951 1.00 26.02 212 LEU G CA 1
ATOM 13768 C C . LEU G 1 212 ? 192.613 2.024 255.242 1.00 23.71 212 LEU G C 1
ATOM 13769 O O . LEU G 1 212 ? 192.910 1.984 254.043 1.00 25.45 212 LEU G O 1
ATOM 13774 N N . GLU G 1 213 ? 192.701 3.140 255.967 1.00 23.01 213 GLU G N 1
ATOM 13775 C CA . GLU G 1 213 ? 193.289 4.351 255.401 1.00 28.10 213 GLU G CA 1
ATOM 13776 C C . GLU G 1 213 ? 194.723 4.099 254.952 1.00 26.31 213 GLU G C 1
ATOM 13777 O O . GLU G 1 213 ? 195.115 4.466 253.838 1.00 27.44 213 GLU G O 1
ATOM 13783 N N . ALA G 1 214 ? 195.514 3.452 255.804 1.00 27.08 214 ALA G N 1
ATOM 13784 C CA . ALA G 1 214 ? 196.886 3.132 255.430 1.00 24.67 214 ALA G CA 1
ATOM 13785 C C . ALA G 1 214 ? 196.922 2.210 254.220 1.00 25.86 214 ALA G C 1
ATOM 13786 O O . ALA G 1 214 ? 197.733 2.412 253.314 1.00 25.45 214 ALA G O 1
ATOM 13788 N N . CYS G 1 215 ? 196.019 1.215 254.161 1.00 27.65 215 CYS G N 1
ATOM 13789 C CA . CYS G 1 215 ? 195.955 0.341 252.987 1.00 27.66 215 CYS G CA 1
ATOM 13790 C C . CYS G 1 215 ? 195.653 1.136 251.723 1.00 26.30 215 CYS G C 1
ATOM 13791 O O . CYS G 1 215 ? 196.246 0.887 250.666 1.00 25.84 215 CYS G O 1
ATOM 13794 N N . ALA G 1 216 ? 194.718 2.090 251.813 1.00 23.33 216 ALA G N 1
ATOM 13795 C CA . ALA G 1 216 ? 194.337 2.870 250.646 1.00 26.84 216 ALA G CA 1
ATOM 13796 C C . ALA G 1 216 ? 195.473 3.774 250.200 1.00 27.67 216 ALA G C 1
ATOM 13797 O O . ALA G 1 216 ? 195.659 3.997 248.997 1.00 28.72 216 ALA G O 1
ATOM 13799 N N . GLN G 1 217 ? 196.234 4.309 251.156 1.00 26.08 217 GLN G N 1
ATOM 13800 C CA . GLN G 1 217 ? 197.385 5.142 250.812 1.00 28.88 217 GLN G CA 1
ATOM 13801 C C . GLN G 1 217 ? 198.435 4.339 250.048 1.00 27.46 217 GLN G C 1
ATOM 13802 O O . GLN G 1 217 ? 198.923 4.776 248.999 1.00 28.86 217 GLN G O 1
ATOM 13808 N N . ALA G 1 218 ? 198.771 3.144 250.540 1.00 25.22 218 ALA G N 1
ATOM 13809 C CA . ALA G 1 218 ? 199.680 2.269 249.797 1.00 26.09 218 ALA G CA 1
ATOM 13810 C C . ALA G 1 218 ? 199.148 1.961 248.404 1.00 31.14 218 ALA G C 1
ATOM 13811 O O . ALA G 1 218 ? 199.915 1.918 247.432 1.00 27.60 218 ALA G O 1
ATOM 13813 N N . ALA G 1 219 ? 197.833 1.750 248.277 1.00 23.17 219 ALA G N 1
ATOM 13814 C CA . ALA G 1 219 ? 197.275 1.509 246.950 1.00 27.14 219 ALA G CA 1
ATOM 13815 C C . ALA G 1 219 ? 197.372 2.753 246.077 1.00 27.75 219 ALA G C 1
ATOM 13816 O O . ALA G 1 219 ? 197.601 2.649 244.864 1.00 28.77 219 ALA G O 1
ATOM 13818 N N . ARG G 1 220 ? 197.189 3.934 246.672 1.00 25.51 220 ARG G N 1
ATOM 13819 C CA . ARG G 1 220 ? 197.319 5.176 245.912 1.00 31.12 220 ARG G CA 1
ATOM 13820 C C . ARG G 1 220 ? 198.706 5.291 245.284 1.00 30.54 220 ARG G C 1
ATOM 13821 O O . ARG G 1 220 ? 198.841 5.668 244.113 1.00 30.30 220 ARG G O 1
ATOM 13829 N N . GLU G 1 221 ? 199.743 4.928 246.036 1.00 29.86 221 GLU G N 1
ATOM 13830 C CA . GLU G 1 221 ? 201.110 5.038 245.534 1.00 30.18 221 GLU G CA 1
ATOM 13831 C C . GLU G 1 221 ? 201.370 4.116 244.350 1.00 34.45 221 GLU G C 1
ATOM 13832 O O . GLU G 1 221 ? 202.190 4.446 243.487 1.00 34.21 221 GLU G O 1
ATOM 13838 N N . GLU G 1 222 ? 200.675 2.981 244.260 1.00 27.78 222 GLU G N 1
ATOM 13839 C CA . GLU G 1 222 ? 200.948 2.007 243.212 1.00 24.98 222 GLU G CA 1
ATOM 13840 C C . GLU G 1 222 ? 199.913 2.031 242.089 1.00 26.57 222 GLU G C 1
ATOM 13841 O O . GLU G 1 222 ? 199.899 1.118 241.256 1.00 25.04 222 GLU G O 1
ATOM 13847 N N . SER G 1 223 ? 199.058 3.055 242.029 1.00 27.16 223 SER G N 1
ATOM 13848 C CA . SER G 1 223 ? 197.952 3.063 241.080 1.00 26.85 223 SER G CA 1
ATOM 13849 C C . SER G 1 223 ? 197.837 4.397 240.357 1.00 27.28 223 SER G C 1
ATOM 13850 O O . SER G 1 223 ? 198.402 5.412 240.774 1.00 28.32 223 SER G O 1
ATOM 13853 N N . ASP G 1 224 ? 197.098 4.360 239.251 1.00 27.77 224 ASP G N 1
ATOM 13854 C CA . ASP G 1 224 ? 196.689 5.526 238.485 1.00 27.10 224 ASP G CA 1
ATOM 13855 C C . ASP G 1 224 ? 195.395 6.078 239.054 1.00 34.29 224 ASP G C 1
ATOM 13856 O O . ASP G 1 224 ? 194.681 5.404 239.805 1.00 31.85 224 ASP G O 1
ATOM 13861 N N . ASP G 1 225 ? 195.091 7.323 238.682 1.00 28.98 225 ASP G N 1
ATOM 13862 C CA . ASP G 1 225 ? 193.823 7.938 239.044 1.00 28.31 225 ASP G CA 1
ATOM 13863 C C . ASP G 1 225 ? 192.913 8.102 237.834 1.00 29.73 225 ASP G C 1
ATOM 13864 O O . ASP G 1 225 ? 191.934 8.854 237.883 1.00 30.49 225 ASP G O 1
ATOM 13869 N N . VAL G 1 226 ? 193.222 7.413 236.742 1.00 29.07 226 VAL G N 1
ATOM 13870 C CA . VAL G 1 226 ? 192.391 7.417 235.548 1.00 30.75 226 VAL G CA 1
ATOM 13871 C C . VAL G 1 226 ? 192.288 5.988 235.042 1.00 33.21 226 VAL G C 1
ATOM 13872 O O . VAL G 1 226 ? 193.299 5.282 234.960 1.00 32.69 226 VAL G O 1
ATOM 13876 N N . PHE G 1 227 ? 191.071 5.557 234.714 1.00 28.94 227 PHE G N 1
ATOM 13877 C CA . PHE G 1 227 ? 190.841 4.313 233.992 1.00 32.06 227 PHE G CA 1
ATOM 13878 C C . PHE G 1 227 ? 190.445 4.670 232.569 1.00 31.21 227 PHE G C 1
ATOM 13879 O O . PHE G 1 227 ? 189.527 5.473 232.367 1.00 30.55 227 PHE G O 1
ATOM 13887 N N . ALA G 1 228 ? 191.117 4.066 231.589 1.00 32.47 228 ALA G N 1
ATOM 13888 C CA . ALA G 1 228 ? 190.836 4.363 230.190 1.00 30.73 228 ALA G CA 1
ATOM 13889 C C . ALA G 1 228 ? 191.201 3.167 229.328 1.00 34.13 228 ALA G C 1
ATOM 13890 O O . ALA G 1 228 ? 192.283 2.595 229.487 1.00 35.37 228 ALA G O 1
ATOM 13892 N N . ILE G 1 229 ? 190.291 2.793 228.424 1.00 30.75 229 ILE G N 1
ATOM 13893 C CA . ILE G 1 229 ? 190.522 1.729 227.454 1.00 31.47 229 ILE G CA 1
ATOM 13894 C C . ILE G 1 229 ? 189.840 2.109 226.151 1.00 31.85 229 ILE G C 1
ATOM 13895 O O . ILE G 1 229 ? 188.789 2.757 226.141 1.00 32.68 229 ILE G O 1
ATOM 13900 N N . ARG G 1 230 ? 190.444 1.687 225.046 1.00 28.30 230 ARG G N 1
ATOM 13901 C CA . ARG G 1 230 ? 189.810 1.794 223.745 1.00 31.33 230 ARG G CA 1
ATOM 13902 C C . ARG G 1 230 ? 188.769 0.695 223.576 1.00 28.29 230 ARG G C 1
ATOM 13903 O O . ARG G 1 230 ? 188.851 -0.371 224.187 1.00 29.88 230 ARG G O 1
ATOM 13911 N N . VAL G 1 231 ? 187.780 0.973 222.738 1.00 30.79 231 VAL G N 1
ATOM 13912 C CA . VAL G 1 231 ? 186.668 0.071 222.492 1.00 27.95 231 VAL G CA 1
ATOM 13913 C C . VAL G 1 231 ? 186.628 -0.233 221.006 1.00 34.52 231 VAL G C 1
ATOM 13914 O O . VAL G 1 231 ? 186.785 0.671 220.177 1.00 34.54 231 VAL G O 1
ATOM 13918 N N . ASN G 1 232 ? 186.411 -1.500 220.673 1.00 30.35 232 ASN G N 1
ATOM 13919 C CA . ASN G 1 232 ? 186.122 -1.888 219.299 1.00 34.76 232 ASN G CA 1
ATOM 13920 C C . ASN G 1 232 ? 184.657 -1.557 219.012 1.00 35.45 232 ASN G C 1
ATOM 13921 O O . ASN G 1 232 ? 183.755 -2.181 219.579 1.00 33.29 232 ASN G O 1
ATOM 13926 N N . VAL G 1 233 ? 184.411 -0.561 218.155 1.00 32.03 233 VAL G N 1
ATOM 13927 C CA . VAL G 1 233 ? 183.048 -0.139 217.825 1.00 29.70 233 VAL G CA 1
ATOM 13928 C C . VAL G 1 233 ? 182.567 -0.713 216.492 1.00 34.67 233 VAL G C 1
ATOM 13929 O O . VAL G 1 233 ? 181.524 -0.291 215.977 1.00 33.57 233 VAL G O 1
ATOM 13933 N N . ASN G 1 234 ? 183.283 -1.681 215.929 1.00 34.99 234 ASN G N 1
ATOM 13934 C CA . ASN G 1 234 ? 183.011 -2.147 214.577 1.00 37.50 234 ASN G CA 1
ATOM 13935 C C . ASN G 1 234 ? 182.362 -3.520 214.534 1.00 40.87 234 ASN G C 1
ATOM 13936 O O . ASN G 1 234 ? 182.293 -4.124 213.456 1.00 42.33 234 ASN G O 1
ATOM 13941 N N . THR G 1 235 ? 181.867 -4.025 215.666 1.00 38.03 235 THR G N 1
ATOM 13942 C CA . THR G 1 235 ? 181.326 -5.376 215.689 1.00 36.92 235 THR G CA 1
ATOM 13943 C C . THR G 1 235 ? 180.071 -5.453 216.548 1.00 34.82 235 THR G C 1
ATOM 13944 O O . THR G 1 235 ? 179.985 -4.786 217.592 1.00 33.49 235 THR G O 1
ATOM 13948 N N . PRO G 1 236 ? 179.066 -6.213 216.109 1.00 32.88 236 PRO G N 1
ATOM 13949 C CA . PRO G 1 236 ? 177.925 -6.518 216.975 1.00 33.93 236 PRO G CA 1
ATOM 13950 C C . PRO G 1 236 ? 178.190 -7.673 217.918 1.00 36.92 236 PRO G C 1
ATOM 13951 O O . PRO G 1 236 ? 177.321 -7.991 218.738 1.00 30.23 236 PRO G O 1
ATOM 13955 N N . ALA G 1 237 ? 179.348 -8.316 217.795 1.00 32.64 237 ALA G N 1
ATOM 13956 C CA . ALA G 1 237 ? 179.655 -9.466 218.626 1.00 34.71 237 ALA G CA 1
ATOM 13957 C C . ALA G 1 237 ? 179.786 -9.053 220.082 1.00 32.85 237 ALA G C 1
ATOM 13958 O O . ALA G 1 237 ? 180.218 -7.944 220.410 1.00 34.59 237 ALA G O 1
ATOM 13960 N N . ILE G 1 238 ? 179.402 -9.967 220.965 1.00 33.18 238 ILE G N 1
ATOM 13961 C CA . ILE G 1 238 ? 179.612 -9.805 222.393 1.00 29.12 238 ILE G CA 1
ATOM 13962 C C . ILE G 1 238 ? 180.536 -10.876 222.943 1.00 35.34 238 ILE G C 1
ATOM 13963 O O . ILE G 1 238 ? 180.626 -11.051 224.158 1.00 34.80 238 ILE G O 1
ATOM 13968 N N . ARG G 1 239 ? 181.218 -11.595 222.058 1.00 34.22 239 ARG G N 1
ATOM 13969 C CA . ARG G 1 239 ? 182.266 -12.524 222.447 1.00 38.55 239 ARG G CA 1
ATOM 13970 C C . ARG G 1 239 ? 183.315 -11.849 223.313 1.00 33.40 239 ARG G C 1
ATOM 13971 O O . ARG G 1 239 ? 183.877 -10.817 222.934 1.00 35.48 239 ARG G O 1
ATOM 13979 N N . TYR G 1 240 ? 183.620 -12.471 224.451 1.00 30.55 240 TYR G N 1
ATOM 13980 C CA . TYR G 1 240 ? 184.634 -11.934 225.346 1.00 26.67 240 TYR G CA 1
ATOM 13981 C C . TYR G 1 240 ? 186.028 -12.105 224.751 1.00 27.56 240 TYR G C 1
ATOM 13982 O O . TYR G 1 240 ? 186.398 -13.194 224.305 1.00 29.98 240 TYR G O 1
ATOM 13991 N N . LYS G 1 241 ? 186.806 -11.025 224.751 1.00 27.23 241 LYS G N 1
ATOM 13992 C CA . LYS G 1 241 ? 188.187 -11.052 224.268 1.00 30.58 241 LYS G CA 1
ATOM 13993 C C . LYS G 1 241 ? 189.048 -10.320 225.289 1.00 26.47 241 LYS G C 1
ATOM 13994 O O . LYS G 1 241 ? 189.028 -9.086 225.356 1.00 28.73 241 LYS G O 1
ATOM 14000 N N . ARG G 1 242 ? 189.806 -11.085 226.074 1.00 27.12 242 ARG G N 1
ATOM 14001 C CA . ARG G 1 242 ? 190.730 -10.498 227.037 1.00 26.49 242 ARG G CA 1
ATOM 14002 C C . ARG G 1 242 ? 191.871 -9.730 226.369 1.00 28.95 242 ARG G C 1
ATOM 14003 O O . ARG G 1 242 ? 192.464 -8.852 227.006 1.00 27.77 242 ARG G O 1
ATOM 14011 N N . PHE G 1 243 ? 192.199 -10.059 225.118 1.00 29.45 243 PHE G N 1
ATOM 14012 C CA . PHE G 1 243 ? 193.230 -9.384 224.336 1.00 28.87 243 PHE G CA 1
ATOM 14013 C C . PHE G 1 243 ? 192.564 -8.809 223.097 1.00 28.51 243 PHE G C 1
ATOM 14014 O O . PHE G 1 243 ? 191.991 -9.558 222.300 1.00 29.72 243 PHE G O 1
ATOM 14022 N N . GLN G 1 244 ? 192.628 -7.487 222.937 1.00 29.23 244 GLN G N 1
ATOM 14023 C CA . GLN G 1 244 ? 192.054 -6.848 221.762 1.00 29.52 244 GLN G CA 1
ATOM 14024 C C . GLN G 1 244 ? 193.036 -5.990 220.970 1.00 31.80 244 GLN G C 1
ATOM 14025 O O . GLN G 1 244 ? 192.703 -5.591 219.849 1.00 32.52 244 GLN G O 1
ATOM 14031 N N . LYS G 1 245 ? 194.226 -5.709 221.505 1.00 30.22 245 LYS G N 1
ATOM 14032 C CA . LYS G 1 245 ? 195.323 -5.109 220.736 1.00 33.32 245 LYS G CA 1
ATOM 14033 C C . LYS G 1 245 ? 194.946 -3.754 220.149 1.00 38.85 245 LYS G C 1
ATOM 14034 O O . LYS G 1 245 ? 195.360 -3.412 219.037 1.00 35.54 245 LYS G O 1
ATOM 14040 N N . LEU G 1 246 ? 194.156 -2.972 220.879 1.00 31.83 246 LEU G N 1
ATOM 14041 C CA . LEU G 1 246 ? 193.674 -1.705 220.354 1.00 37.49 246 LEU G CA 1
ATOM 14042 C C . LEU G 1 246 ? 194.645 -0.558 220.581 1.00 37.15 246 LEU G C 1
ATOM 14043 O O . LEU G 1 246 ? 194.539 0.466 219.894 1.00 38.83 246 LEU G O 1
ATOM 14048 N N . GLY G 1 247 ? 195.585 -0.712 221.500 1.00 34.36 247 GLY G N 1
ATOM 14049 C CA . GLY G 1 247 ? 196.540 0.321 221.844 1.00 39.07 247 GLY G CA 1
ATOM 14050 C C . GLY G 1 247 ? 196.185 1.024 223.142 1.00 41.23 247 GLY G C 1
ATOM 14051 O O . GLY G 1 247 ? 195.017 1.104 223.545 1.00 35.74 247 GLY G O 1
ATOM 14052 N N . GLU G 1 248 ? 197.213 1.542 223.812 1.00 41.01 248 GLU G N 1
ATOM 14053 C CA . GLU G 1 248 ? 197.022 2.308 225.035 1.00 48.94 248 GLU G CA 1
ATOM 14054 C C . GLU G 1 248 ? 196.279 3.609 224.748 1.00 45.33 248 GLU G C 1
ATOM 14055 O O . GLU G 1 248 ? 196.201 4.081 223.611 1.00 45.25 248 GLU G O 1
ATOM 14061 N N . VAL G 1 249 ? 195.741 4.200 225.807 1.00 47.90 249 VAL G N 1
ATOM 14062 C CA . VAL G 1 249 ? 195.060 5.485 225.723 1.00 52.19 249 VAL G CA 1
ATOM 14063 C C . VAL G 1 249 ? 195.942 6.526 226.394 1.00 57.46 249 VAL G C 1
ATOM 14064 O O . VAL G 1 249 ? 196.224 6.435 227.596 1.00 55.36 249 VAL G O 1
ATOM 14068 N N . LYS G 1 250 ? 196.386 7.504 225.614 1.00 63.20 250 LYS G N 1
ATOM 14069 C CA . LYS G 1 250 ? 197.093 8.652 226.158 1.00 70.68 250 LYS G CA 1
ATOM 14070 C C . LYS G 1 250 ? 196.076 9.658 226.678 1.00 71.87 250 LYS G C 1
ATOM 14071 O O . LYS G 1 250 ? 195.103 9.981 225.989 1.00 73.93 250 LYS G O 1
ATOM 14077 N N . VAL G 1 251 ? 196.289 10.140 227.897 1.00 74.37 251 VAL G N 1
ATOM 14078 C CA . VAL G 1 251 ? 195.371 11.068 228.546 1.00 79.13 251 VAL G CA 1
ATOM 14079 C C . VAL G 1 251 ? 196.068 12.414 228.682 1.00 85.87 251 VAL G C 1
ATOM 14080 O O . VAL G 1 251 ? 197.157 12.503 229.264 1.00 85.96 251 VAL G O 1
ATOM 14084 N N . GLU G 1 252 ? 195.439 13.462 228.145 1.00 86.87 252 GLU G N 1
ATOM 14085 C CA . GLU G 1 252 ? 195.943 14.826 228.266 1.00 91.50 252 GLU G CA 1
ATOM 14086 C C . GLU G 1 252 ? 195.626 15.368 229.656 1.00 94.29 252 GLU G C 1
ATOM 14087 O O . GLU G 1 252 ? 195.097 16.476 229.797 1.00 98.73 252 GLU G O 1
ATOM 14093 N N . GLU G 1 253 ? 195.948 14.584 230.683 1.00 93.24 253 GLU G N 1
ATOM 14094 C CA . GLU G 1 253 ? 195.621 14.897 232.072 1.00 97.36 253 GLU G CA 1
ATOM 14095 C C . GLU G 1 253 ? 194.142 15.243 232.234 1.00 91.84 253 GLU G C 1
ATOM 14096 O O . GLU G 1 253 ? 193.268 14.388 232.072 1.00 78.54 253 GLU G O 1
ATOM 14102 N N . ALA H 1 2 ? 159.200 -29.679 210.693 1.00 46.95 2 ALA H N 1
ATOM 14103 C CA . ALA H 1 2 ? 159.711 -30.642 211.660 1.00 38.75 2 ALA H CA 1
ATOM 14104 C C . ALA H 1 2 ? 160.756 -29.996 212.556 1.00 40.24 2 ALA H C 1
ATOM 14105 O O . ALA H 1 2 ? 161.550 -29.171 212.104 1.00 41.11 2 ALA H O 1
ATOM 14107 N N . LEU H 1 3 ? 160.761 -30.387 213.827 1.00 41.55 3 LEU H N 1
ATOM 14108 C CA . LEU H 1 3 ? 161.663 -29.821 214.820 1.00 37.63 3 LEU H CA 1
ATOM 14109 C C . LEU H 1 3 ? 162.416 -30.933 215.530 1.00 35.03 3 LEU H C 1
ATOM 14110 O O . LEU H 1 3 ? 161.903 -32.044 215.693 1.00 35.05 3 LEU H O 1
ATOM 14115 N N . LYS H 1 4 ? 163.636 -30.612 215.958 1.00 32.53 4 LYS H N 1
ATOM 14116 C CA . LYS H 1 4 ? 164.454 -31.471 216.804 1.00 32.89 4 LYS H CA 1
ATOM 14117 C C . LYS H 1 4 ? 164.657 -30.811 218.160 1.00 33.92 4 LYS H C 1
ATOM 14118 O O . LYS H 1 4 ? 164.893 -29.599 218.241 1.00 30.41 4 LYS H O 1
ATOM 14124 N N . ALA H 1 5 ? 164.608 -31.623 219.212 1.00 28.59 5 ALA H N 1
ATOM 14125 C CA . ALA H 1 5 ? 164.950 -31.202 220.565 1.00 30.92 5 ALA H CA 1
ATOM 14126 C C . ALA H 1 5 ? 166.161 -31.994 221.023 1.00 29.99 5 ALA H C 1
ATOM 14127 O O . ALA H 1 5 ? 166.198 -33.220 220.872 1.00 35.18 5 ALA H O 1
ATOM 14129 N N . LEU H 1 6 ? 167.149 -31.297 221.567 1.00 31.55 6 LEU H N 1
ATOM 14130 C CA . LEU H 1 6 ? 168.347 -31.919 222.113 1.00 22.85 6 LEU H CA 1
ATOM 14131 C C . LEU H 1 6 ? 168.354 -31.731 223.625 1.00 26.96 6 LEU H C 1
ATOM 14132 O O . LEU H 1 6 ? 168.377 -30.595 224.104 1.00 25.50 6 LEU H O 1
ATOM 14137 N N . ILE H 1 7 ? 168.351 -32.834 224.368 1.00 28.53 7 ILE H N 1
ATOM 14138 C CA . ILE H 1 7 ? 168.381 -32.800 225.827 1.00 25.40 7 ILE H CA 1
ATOM 14139 C C . ILE H 1 7 ? 169.762 -33.252 226.277 1.00 24.56 7 ILE H C 1
ATOM 14140 O O . ILE H 1 7 ? 170.209 -34.353 225.936 1.00 27.83 7 ILE H O 1
ATOM 14145 N N . LEU H 1 8 ? 170.442 -32.415 227.060 1.00 22.77 8 LEU H N 1
ATOM 14146 C CA . LEU H 1 8 ? 171.796 -32.712 227.515 1.00 20.94 8 LEU H CA 1
ATOM 14147 C C . LEU H 1 8 ? 171.761 -33.032 229.003 1.00 24.58 8 LEU H C 1
ATOM 14148 O O . LEU H 1 8 ? 171.576 -32.131 229.826 1.00 27.88 8 LEU H O 1
ATOM 14153 N N . ASN H 1 9 ? 171.944 -34.307 229.347 1.00 25.28 9 ASN H N 1
ATOM 14154 C CA . ASN H 1 9 ? 172.107 -34.706 230.740 1.00 22.35 9 ASN H CA 1
ATOM 14155 C C . ASN H 1 9 ? 173.546 -34.414 231.135 1.00 26.99 9 ASN H C 1
ATOM 14156 O O . ASN H 1 9 ? 174.484 -35.033 230.613 1.00 25.23 9 ASN H O 1
ATOM 14161 N N . THR H 1 10 ? 173.730 -33.479 232.066 1.00 25.08 10 THR H N 1
ATOM 14162 C CA . THR H 1 10 ? 175.067 -33.090 232.492 1.00 18.42 10 THR H CA 1
ATOM 14163 C C . THR H 1 10 ? 175.476 -33.703 233.836 1.00 24.94 10 THR H C 1
ATOM 14164 O O . THR H 1 10 ? 176.289 -33.118 234.562 1.00 21.98 10 THR H O 1
ATOM 14168 N N . THR H 1 11 ? 174.978 -34.900 234.164 1.00 23.84 11 THR H N 1
ATOM 14169 C CA . THR H 1 11 ? 175.450 -35.608 235.352 1.00 22.12 11 THR H CA 1
ATOM 14170 C C . THR H 1 11 ? 176.951 -35.885 235.250 1.00 22.90 11 THR H C 1
ATOM 14171 O O . THR H 1 11 ? 177.520 -35.960 234.154 1.00 24.72 11 THR H O 1
ATOM 14175 N N . LEU H 1 12 ? 177.606 -36.025 236.402 1.00 19.82 12 LEU H N 1
ATOM 14176 C CA . LEU H 1 12 ? 179.034 -36.333 236.434 1.00 22.39 12 LEU H CA 1
ATOM 14177 C C . LEU H 1 12 ? 179.333 -37.829 236.412 1.00 27.82 12 LEU H C 1
ATOM 14178 O O . LEU H 1 12 ? 180.510 -38.210 236.418 1.00 25.78 12 LEU H O 1
ATOM 14183 N N . ARG H 1 13 ? 178.317 -38.682 236.399 1.00 25.04 13 ARG H N 1
ATOM 14184 C CA . ARG H 1 13 ? 178.533 -40.119 236.481 1.00 28.86 13 ARG H CA 1
ATOM 14185 C C . ARG H 1 13 ? 178.294 -40.748 235.115 1.00 25.27 13 ARG H C 1
ATOM 14186 O O . ARG H 1 13 ? 177.341 -40.402 234.409 1.00 25.15 13 ARG H O 1
ATOM 14194 N N . ARG H 1 14 ? 179.185 -41.653 234.741 1.00 28.15 14 ARG H N 1
ATOM 14195 C CA . ARG H 1 14 ? 179.169 -42.262 233.420 1.00 29.11 14 ARG H CA 1
ATOM 14196 C C . ARG H 1 14 ? 178.051 -43.294 233.306 1.00 29.88 14 ARG H C 1
ATOM 14197 O O . ARG H 1 14 ? 177.684 -43.950 234.285 1.00 29.40 14 ARG H O 1
ATOM 14205 N N . SER H 1 15 ? 177.514 -43.439 232.096 1.00 28.65 15 SER H N 1
ATOM 14206 C CA . SER H 1 15 ? 176.553 -44.501 231.814 1.00 32.89 15 SER H CA 1
ATOM 14207 C C . SER H 1 15 ? 177.237 -45.848 232.049 1.00 35.37 15 SER H C 1
ATOM 14208 O O . SER H 1 15 ? 178.431 -45.985 231.779 1.00 29.02 15 SER H O 1
ATOM 14211 N N . PRO H 1 16 ? 176.486 -46.857 232.529 1.00 33.44 16 PRO H N 1
ATOM 14212 C CA . PRO H 1 16 ? 175.052 -46.886 232.809 1.00 33.90 16 PRO H CA 1
ATOM 14213 C C . PRO H 1 16 ? 174.664 -46.615 234.264 1.00 31.31 16 PRO H C 1
ATOM 14214 O O . PRO H 1 16 ? 173.588 -47.057 234.664 1.00 31.98 16 PRO H O 1
ATOM 14218 N N . SER H 1 17 ? 175.500 -45.921 235.034 1.00 30.06 17 SER H N 1
ATOM 14219 C CA . SER H 1 17 ? 175.119 -45.570 236.399 1.00 29.17 17 SER H CA 1
ATOM 14220 C C . SER H 1 17 ? 173.821 -44.770 236.391 1.00 30.40 17 SER H C 1
ATOM 14221 O O . SER H 1 17 ? 173.627 -43.872 235.564 1.00 26.24 17 SER H O 1
ATOM 14224 N N . ARG H 1 18 ? 172.917 -45.131 237.300 1.00 25.54 18 ARG H N 1
ATOM 14225 C CA . ARG H 1 18 ? 171.625 -44.460 237.386 1.00 28.45 18 ARG H CA 1
ATOM 14226 C C . ARG H 1 18 ? 171.824 -42.998 237.734 1.00 25.61 18 ARG H C 1
ATOM 14227 O O . ARG H 1 18 ? 172.542 -42.672 238.685 1.00 26.78 18 ARG H O 1
ATOM 14235 N N . SER H 1 19 ? 171.165 -42.127 236.975 1.00 25.09 19 SER H N 1
ATOM 14236 C CA . SER H 1 19 ? 171.222 -40.686 237.182 1.00 27.81 19 SER H CA 1
ATOM 14237 C C . SER H 1 19 ? 169.880 -40.201 237.712 1.00 22.76 19 SER H C 1
ATOM 14238 O O . SER H 1 19 ? 168.829 -40.510 237.128 1.00 21.60 19 SER H O 1
ATOM 14241 N N . GLN H 1 20 ? 169.907 -39.455 238.828 1.00 23.79 20 GLN H N 1
ATOM 14242 C CA . GLN H 1 20 ? 168.670 -38.866 239.332 1.00 22.38 20 GLN H CA 1
ATOM 14243 C C . GLN H 1 20 ? 168.034 -37.967 238.284 1.00 21.76 20 GLN H C 1
ATOM 14244 O O . GLN H 1 20 ? 166.821 -38.023 238.053 1.00 22.62 20 GLN H O 1
ATOM 14250 N N . THR H 1 21 ? 168.846 -37.103 237.661 1.00 22.94 21 THR H N 1
ATOM 14251 C CA . THR H 1 21 ? 168.350 -36.150 236.672 1.00 21.71 21 THR H CA 1
ATOM 14252 C C . THR H 1 21 ? 167.715 -36.849 235.480 1.00 23.02 21 THR H C 1
ATOM 14253 O O . THR H 1 21 ? 166.743 -36.341 234.903 1.00 27.02 21 THR H O 1
ATOM 14257 N N . GLN H 1 22 ? 168.247 -38.009 235.094 1.00 23.36 22 GLN H N 1
ATOM 14258 C CA . GLN H 1 22 ? 167.657 -38.772 233.996 1.00 24.46 22 GLN H CA 1
ATOM 14259 C C . GLN H 1 22 ? 166.183 -39.081 234.242 1.00 25.54 22 GLN H C 1
ATOM 14260 O O . GLN H 1 22 ? 165.434 -39.289 233.284 1.00 27.64 22 GLN H O 1
ATOM 14266 N N . GLY H 1 23 ? 165.741 -39.102 235.502 1.00 25.92 23 GLY H N 1
ATOM 14267 C CA . GLY H 1 23 ? 164.323 -39.311 235.766 1.00 25.16 23 GLY H CA 1
ATOM 14268 C C . GLY H 1 23 ? 163.425 -38.236 235.173 1.00 28.07 23 GLY H C 1
ATOM 14269 O O . GLY H 1 23 ? 162.329 -38.529 234.687 1.00 25.01 23 GLY H O 1
ATOM 14270 N N . LEU H 1 24 ? 163.852 -36.967 235.231 1.00 23.36 24 LEU H N 1
ATOM 14271 C CA . LEU H 1 24 ? 163.036 -35.922 234.611 1.00 21.75 24 LEU H CA 1
ATOM 14272 C C . LEU H 1 24 ? 163.097 -36.013 233.092 1.00 23.63 24 LEU H C 1
ATOM 14273 O O . LEU H 1 24 ? 162.088 -35.802 232.410 1.00 24.01 24 LEU H O 1
ATOM 14278 N N . ILE H 1 25 ? 164.284 -36.304 232.554 1.00 21.16 25 ILE H N 1
ATOM 14279 C CA . ILE H 1 25 ? 164.446 -36.510 231.116 1.00 24.24 25 ILE H CA 1
ATOM 14280 C C . ILE H 1 25 ? 163.498 -37.598 230.619 1.00 25.38 25 ILE H C 1
ATOM 14281 O O . ILE H 1 25 ? 162.824 -37.434 229.597 1.00 26.64 25 ILE H O 1
ATOM 14286 N N . ASP H 1 26 ? 163.437 -38.725 231.335 1.00 27.36 26 ASP H N 1
ATOM 14287 C CA . ASP H 1 26 ? 162.536 -39.807 230.935 1.00 29.36 26 ASP H CA 1
ATOM 14288 C C . ASP H 1 26 ? 161.077 -39.353 230.885 1.00 31.08 26 ASP H C 1
ATOM 14289 O O . ASP H 1 26 ? 160.294 -39.866 230.073 1.00 30.31 26 ASP H O 1
ATOM 14294 N N . LYS H 1 27 ? 160.680 -38.400 231.739 1.00 25.82 27 LYS H N 1
ATOM 14295 C CA . LYS H 1 27 ? 159.336 -37.838 231.618 1.00 25.21 27 LYS H CA 1
ATOM 14296 C C . LYS H 1 27 ? 159.216 -36.955 230.382 1.00 25.80 27 LYS H C 1
ATOM 14297 O O . LYS H 1 27 ? 158.176 -36.945 229.712 1.00 27.15 27 LYS H O 1
ATOM 14303 N N . ALA H 1 28 ? 160.251 -36.177 230.078 1.00 22.99 28 ALA H N 1
ATOM 14304 C CA . ALA H 1 28 ? 160.089 -35.151 229.055 1.00 25.47 28 ALA H CA 1
ATOM 14305 C C . ALA H 1 28 ? 160.135 -35.732 227.648 1.00 25.98 28 ALA H C 1
ATOM 14306 O O . ALA H 1 28 ? 159.480 -35.195 226.747 1.00 23.63 28 ALA H O 1
ATOM 14308 N N . VAL H 1 29 ? 160.917 -36.797 227.450 1.00 25.08 29 VAL H N 1
ATOM 14309 C CA . VAL H 1 29 ? 161.141 -37.325 226.098 1.00 27.89 29 VAL H CA 1
ATOM 14310 C C . VAL H 1 29 ? 159.835 -37.749 225.426 1.00 28.26 29 VAL H C 1
ATOM 14311 O O . VAL H 1 29 ? 159.572 -37.289 224.304 1.00 31.91 29 VAL H O 1
ATOM 14315 N N . PRO H 1 30 ? 158.980 -38.588 226.037 1.00 27.43 30 PRO H N 1
ATOM 14316 C CA . PRO H 1 30 ? 157.716 -38.936 225.357 1.00 29.92 30 PRO H CA 1
ATOM 14317 C C . PRO H 1 30 ? 156.801 -37.751 225.150 1.00 34.54 30 PRO H C 1
ATOM 14318 O O . PRO H 1 30 ? 156.060 -37.720 224.162 1.00 30.05 30 PRO H O 1
ATOM 14322 N N . LEU H 1 31 ? 156.835 -36.758 226.039 1.00 27.15 31 LEU H N 1
ATOM 14323 C CA . LEU H 1 31 ? 155.996 -35.583 225.840 1.00 25.11 31 LEU H CA 1
ATOM 14324 C C . LEU H 1 31 ? 156.434 -34.785 224.613 1.00 29.03 31 LEU H C 1
ATOM 14325 O O . LEU H 1 31 ? 155.595 -34.293 223.851 1.00 31.55 31 LEU H O 1
ATOM 14330 N N . TYR H 1 32 ? 157.741 -34.612 224.422 1.00 25.58 32 TYR H N 1
ATOM 14331 C CA . TYR H 1 32 ? 158.205 -33.995 223.189 1.00 27.41 32 TYR H CA 1
ATOM 14332 C C . TYR H 1 32 ? 157.777 -34.821 221.983 1.00 31.75 32 TYR H C 1
ATOM 14333 O O . TYR H 1 32 ? 157.347 -34.269 220.966 1.00 32.19 32 TYR H O 1
ATOM 14342 N N . GLU H 1 33 ? 157.855 -36.149 222.094 1.00 28.88 33 GLU H N 1
ATOM 14343 C CA . GLU H 1 33 ? 157.573 -36.991 220.933 1.00 35.33 33 GLU H CA 1
ATOM 14344 C C . GLU H 1 33 ? 156.093 -36.963 220.571 1.00 38.95 33 GLU H C 1
ATOM 14345 O O . GLU H 1 33 ? 155.753 -37.059 219.386 1.00 37.61 33 GLU H O 1
ATOM 14351 N N . LYS H 1 34 ? 155.202 -36.792 221.560 1.00 33.17 34 LYS H N 1
ATOM 14352 C CA . LYS H 1 34 ? 153.783 -36.623 221.248 1.00 33.15 34 LYS H CA 1
ATOM 14353 C C . LYS H 1 34 ? 153.508 -35.268 220.607 1.00 36.88 34 LYS H C 1
ATOM 14354 O O . LYS H 1 34 ? 152.510 -35.117 219.894 1.00 35.48 34 LYS H O 1
ATOM 14360 N N . GLU H 1 35 ? 154.356 -34.270 220.862 1.00 33.45 35 GLU H N 1
ATOM 14361 C CA . GLU H 1 35 ? 154.250 -32.987 220.178 1.00 35.72 35 GLU H CA 1
ATOM 14362 C C . GLU H 1 35 ? 154.767 -33.048 218.748 1.00 36.53 35 GLU H C 1
ATOM 14363 O O . GLU H 1 35 ? 154.728 -32.028 218.047 1.00 34.93 35 GLU H O 1
ATOM 14369 N N . GLY H 1 36 ? 155.253 -34.208 218.309 1.00 39.23 36 GLY H N 1
ATOM 14370 C CA . GLY H 1 36 ? 155.853 -34.317 216.995 1.00 37.32 36 GLY H CA 1
ATOM 14371 C C . GLY H 1 36 ? 157.242 -33.735 216.919 1.00 39.66 36 GLY H C 1
ATOM 14372 O O . GLY H 1 36 ? 157.627 -33.190 215.879 1.00 41.65 36 GLY H O 1
ATOM 14373 N N . ILE H 1 37 ? 158.010 -33.817 218.000 1.00 35.50 37 ILE H N 1
ATOM 14374 C CA . ILE H 1 37 ? 159.345 -33.247 218.045 1.00 29.48 37 ILE H CA 1
ATOM 14375 C C . ILE H 1 37 ? 160.340 -34.381 218.214 1.00 33.25 37 ILE H C 1
ATOM 14376 O O . ILE H 1 37 ? 160.257 -35.147 219.183 1.00 33.45 37 ILE H O 1
ATOM 14381 N N . GLU H 1 38 ? 161.273 -34.494 217.267 1.00 31.68 38 GLU H N 1
ATOM 14382 C CA . GLU H 1 38 ? 162.328 -35.493 217.359 1.00 36.12 38 GLU H CA 1
ATOM 14383 C C . GLU H 1 38 ? 163.263 -35.141 218.508 1.00 34.81 38 GLU H C 1
ATOM 14384 O O . GLU H 1 38 ? 163.783 -34.027 218.573 1.00 36.30 38 GLU H O 1
ATOM 14390 N N . THR H 1 39 ? 163.479 -36.094 219.410 1.00 30.84 39 THR H N 1
ATOM 14391 C CA . THR H 1 39 ? 164.175 -35.846 220.664 1.00 34.94 39 THR H CA 1
ATOM 14392 C C . THR H 1 39 ? 165.377 -36.763 220.781 1.00 35.33 39 THR H C 1
ATOM 14393 O O . THR H 1 39 ? 165.262 -37.978 220.589 1.00 40.85 39 THR H O 1
ATOM 14397 N N . GLU H 1 40 ? 166.521 -36.175 221.105 1.00 29.62 40 GLU H N 1
ATOM 14398 C CA . GLU H 1 40 ? 167.768 -36.894 221.297 1.00 31.19 40 GLU H CA 1
ATOM 14399 C C . GLU H 1 40 ? 168.336 -36.531 222.661 1.00 28.99 40 GLU H C 1
ATOM 14400 O O . GLU H 1 40 ? 168.409 -35.348 223.004 1.00 33.00 40 GLU H O 1
ATOM 14406 N N . VAL H 1 41 ? 168.722 -37.540 223.434 1.00 26.95 41 VAL H N 1
ATOM 14407 C CA . VAL H 1 41 ? 169.318 -37.352 224.753 1.00 31.64 41 VAL H CA 1
ATOM 14408 C C . VAL H 1 41 ? 170.796 -37.689 224.662 1.00 30.23 41 VAL H C 1
ATOM 14409 O O . VAL H 1 41 ? 171.168 -38.759 224.166 1.00 31.82 41 VAL H O 1
ATOM 14413 N N . VAL H 1 42 ? 171.641 -36.779 225.133 1.00 26.59 42 VAL H N 1
ATOM 14414 C CA . VAL H 1 42 ? 173.076 -37.009 225.214 1.00 25.34 42 VAL H CA 1
ATOM 14415 C C . VAL H 1 42 ? 173.509 -36.814 226.655 1.00 30.55 42 VAL H C 1
ATOM 14416 O O . VAL H 1 42 ? 173.213 -35.776 227.257 1.00 30.60 42 VAL H O 1
ATOM 14420 N N . ARG H 1 43 ? 174.211 -37.802 227.205 1.00 28.45 43 ARG H N 1
ATOM 14421 C CA . ARG H 1 43 ? 174.846 -37.662 228.514 1.00 27.58 43 ARG H CA 1
ATOM 14422 C C . ARG H 1 43 ? 176.268 -37.191 228.253 1.00 29.79 43 ARG H C 1
ATOM 14423 O O . ARG H 1 43 ? 177.121 -37.980 227.836 1.00 29.43 43 ARG H O 1
ATOM 14431 N N . VAL H 1 44 ? 176.529 -35.902 228.495 1.00 27.35 44 VAL H N 1
ATOM 14432 C CA . VAL H 1 44 ? 177.760 -35.304 227.977 1.00 33.47 44 VAL H CA 1
ATOM 14433 C C . VAL H 1 44 ? 179.005 -35.885 228.645 1.00 30.42 44 VAL H C 1
ATOM 14434 O O . VAL H 1 44 ? 180.079 -35.927 228.025 1.00 28.33 44 VAL H O 1
ATOM 14438 N N . ILE H 1 45 ? 178.905 -36.349 229.895 1.00 24.92 45 ILE H N 1
ATOM 14439 C CA . ILE H 1 45 ? 180.083 -36.932 230.527 1.00 25.24 45 ILE H CA 1
ATOM 14440 C C . ILE H 1 45 ? 180.484 -38.250 229.857 1.00 28.24 45 ILE H C 1
ATOM 14441 O O . ILE H 1 45 ? 181.607 -38.718 230.050 1.00 28.29 45 ILE H O 1
ATOM 14446 N N . ASP H 1 46 ? 179.602 -38.861 229.065 1.00 24.75 46 ASP H N 1
ATOM 14447 C CA . ASP H 1 46 ? 179.996 -40.069 228.340 1.00 28.88 46 ASP H CA 1
ATOM 14448 C C . ASP H 1 46 ? 180.910 -39.762 227.166 1.00 32.98 46 ASP H C 1
ATOM 14449 O O . ASP H 1 46 ? 181.470 -40.695 226.576 1.00 34.12 46 ASP H O 1
ATOM 14454 N N . HIS H 1 47 ? 181.059 -38.491 226.808 1.00 24.82 47 HIS H N 1
ATOM 14455 C CA . HIS H 1 47 ? 181.804 -38.084 225.630 1.00 29.56 47 HIS H CA 1
ATOM 14456 C C . HIS H 1 47 ? 183.049 -37.298 226.019 1.00 29.76 47 HIS H C 1
ATOM 14457 O O . HIS H 1 47 ? 183.082 -36.620 227.050 1.00 30.32 47 HIS H O 1
ATOM 14464 N N . ASP H 1 48 ? 184.082 -37.410 225.184 1.00 30.50 48 ASP H N 1
ATOM 14465 C CA . ASP H 1 48 ? 185.373 -36.782 225.444 1.00 30.85 48 ASP H CA 1
ATOM 14466 C C . ASP H 1 48 ? 185.308 -35.322 225.004 1.00 34.93 48 ASP H C 1
ATOM 14467 O O . ASP H 1 48 ? 185.288 -35.028 223.805 1.00 32.71 48 ASP H O 1
ATOM 14472 N N . ILE H 1 49 ? 185.260 -34.408 225.973 1.00 31.33 49 ILE H N 1
ATOM 14473 C CA . ILE H 1 49 ? 185.110 -32.975 225.726 1.00 32.04 49 ILE H CA 1
ATOM 14474 C C . ILE H 1 49 ? 186.221 -32.277 226.489 1.00 33.40 49 ILE H C 1
ATOM 14475 O O . ILE H 1 49 ? 186.233 -32.296 227.725 1.00 30.76 49 ILE H O 1
ATOM 14480 N N . GLU H 1 50 ? 187.146 -31.655 225.761 1.00 33.58 50 GLU H N 1
ATOM 14481 C CA . GLU H 1 50 ? 188.320 -31.058 226.377 1.00 31.09 50 GLU H CA 1
ATOM 14482 C C . GLU H 1 50 ? 187.963 -29.755 227.091 1.00 29.99 50 GLU H C 1
ATOM 14483 O O . GLU H 1 50 ? 187.292 -28.886 226.530 1.00 29.92 50 GLU H O 1
ATOM 14489 N N . GLN H 1 51 ? 188.439 -29.618 228.326 1.00 28.77 51 GLN H N 1
ATOM 14490 C CA . GLN H 1 51 ? 188.161 -28.454 229.157 1.00 30.56 51 GLN H CA 1
ATOM 14491 C C . GLN H 1 51 ? 189.164 -27.322 228.951 1.00 32.11 51 GLN H C 1
ATOM 14492 O O . GLN H 1 51 ? 188.792 -26.147 229.046 1.00 26.85 51 GLN H O 1
ATOM 14498 N N . GLU H 1 52 ? 190.422 -27.644 228.663 1.00 27.99 52 GLU H N 1
ATOM 14499 C CA . GLU H 1 52 ? 191.458 -26.625 228.623 1.00 28.54 52 GLU H CA 1
ATOM 14500 C C . GLU H 1 52 ? 191.240 -25.675 227.448 1.00 28.05 52 GLU H C 1
ATOM 14501 O O . GLU H 1 52 ? 190.560 -25.996 226.468 1.00 30.30 52 GLU H O 1
ATOM 14507 N N . TYR H 1 53 ? 191.796 -24.470 227.577 1.00 31.14 53 TYR H N 1
ATOM 14508 C CA . TYR H 1 53 ? 191.584 -23.400 226.611 1.00 29.34 53 TYR H CA 1
ATOM 14509 C C . TYR H 1 53 ? 192.880 -23.058 225.882 1.00 26.14 53 TYR H C 1
ATOM 14510 O O . TYR H 1 53 ? 193.948 -22.999 226.498 1.00 29.81 53 TYR H O 1
ATOM 14519 N N . TRP H 1 54 ? 192.767 -22.795 224.576 1.00 30.62 54 TRP H N 1
ATOM 14520 C CA . TRP H 1 54 ? 193.859 -22.215 223.804 1.00 31.52 54 TRP H CA 1
ATOM 14521 C C . TRP H 1 54 ? 193.320 -21.309 222.701 1.00 28.81 54 TRP H C 1
ATOM 14522 O O . TRP H 1 54 ? 192.336 -21.642 222.031 1.00 30.03 54 TRP H O 1
ATOM 14533 N N . ASP H 1 55 ? 193.994 -20.176 222.497 1.00 30.98 55 ASP H N 1
ATOM 14534 C CA . ASP H 1 55 ? 193.891 -19.431 221.244 1.00 31.73 55 ASP H CA 1
ATOM 14535 C C . ASP H 1 55 ? 195.250 -18.816 220.946 1.00 30.07 55 ASP H C 1
ATOM 14536 O O . ASP H 1 55 ? 196.215 -19.000 221.693 1.00 27.66 55 ASP H O 1
ATOM 14541 N N . ASP H 1 56 ? 195.315 -18.066 219.846 1.00 32.46 56 ASP H N 1
ATOM 14542 C CA . ASP H 1 56 ? 196.604 -17.630 219.330 1.00 31.07 56 ASP H CA 1
ATOM 14543 C C . ASP H 1 56 ? 197.346 -16.698 220.276 1.00 32.93 56 ASP H C 1
ATOM 14544 O O . ASP H 1 56 ? 198.553 -16.503 220.099 1.00 31.30 56 ASP H O 1
ATOM 14549 N N . TYR H 1 57 ? 196.663 -16.110 221.264 1.00 26.01 57 TYR H N 1
ATOM 14550 C CA . TYR H 1 57 ? 197.359 -15.288 222.244 1.00 26.25 57 TYR H CA 1
ATOM 14551 C C . TYR H 1 57 ? 198.089 -16.127 223.281 1.00 30.08 57 TYR H C 1
ATOM 14552 O O . TYR H 1 57 ? 198.991 -15.613 223.954 1.00 28.28 57 TYR H O 1
ATOM 14561 N N . ASP H 1 58 ? 197.719 -17.398 223.422 1.00 29.97 58 ASP H N 1
ATOM 14562 C CA . ASP H 1 58 ? 198.345 -18.294 224.382 1.00 27.71 58 ASP H CA 1
ATOM 14563 C C . ASP H 1 58 ? 199.608 -18.916 223.796 1.00 29.61 58 ASP H C 1
ATOM 14564 O O . ASP H 1 58 ? 199.923 -18.771 222.614 1.00 31.88 58 ASP H O 1
ATOM 14569 N N . ASP H 1 59 ? 200.302 -19.664 224.642 1.00 33.53 59 ASP H N 1
ATOM 14570 C CA . ASP H 1 59 ? 201.477 -20.414 224.221 1.00 35.50 59 ASP H CA 1
ATOM 14571 C C . ASP H 1 59 ? 201.077 -21.630 223.387 1.00 36.04 59 ASP H C 1
ATOM 14572 O O . ASP H 1 59 ? 200.166 -22.381 223.756 1.00 33.19 59 ASP H O 1
ATOM 14577 N N . TRP H 1 60 ? 201.774 -21.835 222.262 1.00 30.92 60 TRP H N 1
ATOM 14578 C CA . TRP H 1 60 ? 201.406 -22.907 221.337 1.00 35.50 60 TRP H CA 1
ATOM 14579 C C . TRP H 1 60 ? 201.549 -24.280 221.989 1.00 34.21 60 TRP H C 1
ATOM 14580 O O . TRP H 1 60 ? 200.623 -25.100 221.950 1.00 34.57 60 TRP H O 1
ATOM 14591 N N . ASN H 1 61 ? 202.711 -24.555 222.582 1.00 37.29 61 ASN H N 1
ATOM 14592 C CA . ASN H 1 61 ? 202.939 -25.887 223.124 1.00 35.67 61 ASN H CA 1
ATOM 14593 C C . ASN H 1 61 ? 202.021 -26.159 224.302 1.00 33.47 61 ASN H C 1
ATOM 14594 O O . ASN H 1 61 ? 201.451 -27.252 224.407 1.00 38.85 61 ASN H O 1
ATOM 14599 N N . ALA H 1 62 ? 201.855 -25.171 225.184 1.00 34.74 62 ALA H N 1
ATOM 14600 C CA . ALA H 1 62 ? 200.948 -25.321 226.319 1.00 34.60 62 ALA H CA 1
ATOM 14601 C C . ALA H 1 62 ? 199.538 -25.685 225.861 1.00 32.29 62 ALA H C 1
ATOM 14602 O O . ALA H 1 62 ? 198.871 -26.521 226.484 1.00 33.23 62 ALA H O 1
ATOM 14604 N N . GLY H 1 63 ? 199.082 -25.104 224.750 1.00 32.64 63 GLY H N 1
ATOM 14605 C CA . GLY H 1 63 ? 197.747 -25.340 224.240 1.00 28.95 63 GLY H CA 1
ATOM 14606 C C . GLY H 1 63 ? 197.516 -26.612 223.449 1.00 34.23 63 GLY H C 1
ATOM 14607 O O . GLY H 1 63 ? 196.427 -26.776 222.894 1.00 32.98 63 GLY H O 1
ATOM 14608 N N . GLU H 1 64 ? 198.487 -27.526 223.372 1.00 33.43 64 GLU H N 1
ATOM 14609 C CA . GLU H 1 64 ? 198.317 -28.698 222.515 1.00 34.22 64 GLU H CA 1
ATOM 14610 C C . GLU H 1 64 ? 197.176 -29.589 223.001 1.00 34.01 64 GLU H C 1
ATOM 14611 O O . GLU H 1 64 ? 196.348 -30.049 222.200 1.00 31.20 64 GLU H O 1
ATOM 14617 N N . LYS H 1 65 ? 197.105 -29.834 224.311 1.00 31.54 65 LYS H N 1
ATOM 14618 C CA . LYS H 1 65 ? 195.972 -30.582 224.853 1.00 33.65 65 LYS H CA 1
ATOM 14619 C C . LYS H 1 65 ? 194.649 -29.891 224.526 1.00 30.56 65 LYS H C 1
ATOM 14620 O O . LYS H 1 65 ? 193.680 -30.547 224.124 1.00 30.23 65 LYS H O 1
ATOM 14626 N N . ALA H 1 66 ? 194.603 -28.563 224.651 1.00 29.37 66 ALA H N 1
ATOM 14627 C CA . ALA H 1 66 ? 193.369 -27.829 224.373 1.00 28.14 66 ALA H CA 1
ATOM 14628 C C . ALA H 1 66 ? 192.935 -27.959 222.920 1.00 31.16 66 ALA H C 1
ATOM 14629 O O . ALA H 1 66 ? 191.737 -27.891 222.624 1.00 28.59 66 ALA H O 1
ATOM 14631 N N . ARG H 1 67 ? 193.882 -28.135 221.999 1.00 27.90 67 ARG H N 1
ATOM 14632 C CA . ARG H 1 67 ? 193.563 -28.225 220.580 1.00 34.57 67 ARG H CA 1
ATOM 14633 C C . ARG H 1 67 ? 193.245 -29.639 220.115 1.00 36.68 67 ARG H C 1
ATOM 14634 O O . ARG H 1 67 ? 192.860 -29.817 218.951 1.00 34.66 67 ARG H O 1
ATOM 14642 N N . ARG H 1 68 ? 193.367 -30.635 220.990 1.00 34.92 68 ARG H N 1
ATOM 14643 C CA . ARG H 1 68 ? 193.314 -32.021 220.556 1.00 34.98 68 ARG H CA 1
ATOM 14644 C C . ARG H 1 68 ? 191.953 -32.374 219.965 1.00 38.36 68 ARG H C 1
ATOM 14645 O O . ARG H 1 68 ? 190.927 -31.737 220.237 1.00 32.82 68 ARG H O 1
ATOM 14653 N N . GLU H 1 69 ? 191.974 -33.387 219.110 1.00 35.79 69 GLU H N 1
ATOM 14654 C CA . GLU H 1 69 ? 190.758 -33.961 218.567 1.00 41.72 69 GLU H CA 1
ATOM 14655 C C . GLU H 1 69 ? 189.895 -34.498 219.703 1.00 38.30 69 GLU H C 1
ATOM 14656 O O . GLU H 1 69 ? 190.388 -35.207 220.581 1.00 36.71 69 GLU H O 1
ATOM 14662 N N . ASP H 1 70 ? 188.616 -34.128 219.706 1.00 37.29 70 ASP H N 1
ATOM 14663 C CA . ASP H 1 70 ? 187.688 -34.575 220.743 1.00 34.55 70 ASP H CA 1
ATOM 14664 C C . ASP H 1 70 ? 186.292 -34.601 220.137 1.00 39.12 70 ASP H C 1
ATOM 14665 O O . ASP H 1 70 ? 186.125 -34.467 218.921 1.00 36.49 70 ASP H O 1
ATOM 14670 N N . GLU H 1 71 ? 185.276 -34.772 220.979 1.00 33.20 71 GLU H N 1
ATOM 14671 C CA . GLU H 1 71 ? 183.926 -34.917 220.469 1.00 33.95 71 GLU H CA 1
ATOM 14672 C C . GLU H 1 71 ? 183.144 -33.617 220.474 1.00 29.78 71 GLU H C 1
ATOM 14673 O O . GLU H 1 71 ? 181.942 -33.630 220.175 1.00 34.61 71 GLU H O 1
ATOM 14679 N N . TRP H 1 72 ? 183.798 -32.495 220.769 1.00 33.98 72 TRP H N 1
ATOM 14680 C CA . TRP H 1 72 ? 183.087 -31.216 220.784 1.00 29.06 72 TRP H CA 1
ATOM 14681 C C . TRP H 1 72 ? 182.535 -30.821 219.422 1.00 32.90 72 TRP H C 1
ATOM 14682 O O . TRP H 1 72 ? 181.373 -30.381 219.361 1.00 29.50 72 TRP H O 1
ATOM 14693 N N . PRO H 1 73 ? 183.277 -30.924 218.305 1.00 32.83 73 PRO H N 1
ATOM 14694 C CA . PRO H 1 73 ? 182.650 -30.578 217.019 1.00 29.77 73 PRO H CA 1
ATOM 14695 C C . PRO H 1 73 ? 181.405 -31.394 216.745 1.00 26.04 73 PRO H C 1
ATOM 14696 O O . PRO H 1 73 ? 180.438 -30.870 216.182 1.00 33.28 73 PRO H O 1
ATOM 14700 N N . TRP H 1 74 ? 181.398 -32.665 217.156 1.00 30.07 74 TRP H N 1
ATOM 14701 C CA . TRP H 1 74 ? 180.204 -33.489 217.010 1.00 33.06 74 TRP H CA 1
ATOM 14702 C C . TRP H 1 74 ? 179.039 -32.905 217.800 1.00 32.13 74 TRP H C 1
ATOM 14703 O O . TRP H 1 74 ? 177.939 -32.718 217.264 1.00 28.63 74 TRP H O 1
ATOM 14714 N N . LEU H 1 75 ? 179.272 -32.593 219.075 1.00 33.43 75 LEU H N 1
ATOM 14715 C CA . LEU H 1 75 ? 178.200 -32.070 219.921 1.00 35.69 75 LEU H CA 1
ATOM 14716 C C . LEU H 1 75 ? 177.796 -30.662 219.499 1.00 32.64 75 LEU H C 1
ATOM 14717 O O . LEU H 1 75 ? 176.608 -30.313 219.529 1.00 33.67 75 LEU H O 1
ATOM 14722 N N . LEU H 1 76 ? 178.768 -29.839 219.098 1.00 34.46 76 LEU H N 1
ATOM 14723 C CA . LEU H 1 76 ? 178.440 -28.497 218.624 1.00 32.77 76 LEU H CA 1
ATOM 14724 C C . LEU H 1 76 ? 177.514 -28.540 217.413 1.00 32.21 76 LEU H C 1
ATOM 14725 O O . LEU H 1 76 ? 176.586 -27.726 217.306 1.00 34.34 76 LEU H O 1
ATOM 14730 N N . GLU H 1 77 ? 177.742 -29.483 216.485 1.00 32.18 77 GLU H N 1
ATOM 14731 C CA . GLU H 1 77 ? 176.839 -29.614 215.341 1.00 34.96 77 GLU H CA 1
ATOM 14732 C C . GLU H 1 77 ? 175.437 -29.999 215.791 1.00 30.64 77 GLU H C 1
ATOM 14733 O O . GLU H 1 77 ? 174.444 -29.473 215.273 1.00 34.80 77 GLU H O 1
ATOM 14739 N N . LYS H 1 78 ? 175.335 -30.923 216.749 1.00 32.60 78 LYS H N 1
ATOM 14740 C CA . LYS H 1 78 ? 174.023 -31.312 217.258 1.00 32.91 78 LYS H CA 1
ATOM 14741 C C . LYS H 1 78 ? 173.313 -30.130 217.907 1.00 30.50 78 LYS H C 1
ATOM 14742 O O . LYS H 1 78 ? 172.097 -29.961 217.745 1.00 29.78 78 LYS H O 1
ATOM 14748 N N . ILE H 1 79 ? 174.060 -29.281 218.614 1.00 30.93 79 ILE H N 1
ATOM 14749 C CA . ILE H 1 79 ? 173.452 -28.109 219.236 1.00 29.45 79 ILE H CA 1
ATOM 14750 C C . ILE H 1 79 ? 172.996 -27.118 218.170 1.00 30.59 79 ILE H C 1
ATOM 14751 O O . ILE H 1 79 ? 171.874 -26.603 218.224 1.00 30.16 79 ILE H O 1
ATOM 14756 N N . ARG H 1 80 ? 173.825 -26.878 217.148 1.00 33.81 80 ARG H N 1
ATOM 14757 C CA . ARG H 1 80 ? 173.416 -25.947 216.098 1.00 33.50 80 ARG H CA 1
ATOM 14758 C C . ARG H 1 80 ? 172.271 -26.505 215.262 1.00 34.46 80 ARG H C 1
ATOM 14759 O O . ARG H 1 80 ? 171.455 -25.734 214.746 1.00 32.18 80 ARG H O 1
ATOM 14767 N N . GLU H 1 81 ? 172.173 -27.831 215.146 1.00 34.89 81 GLU H N 1
ATOM 14768 C CA . GLU H 1 81 ? 171.049 -28.430 214.432 1.00 35.77 81 GLU H CA 1
ATOM 14769 C C . GLU H 1 81 ? 169.752 -28.335 215.234 1.00 37.00 81 GLU H C 1
ATOM 14770 O O . GLU H 1 81 ? 168.672 -28.160 214.656 1.00 37.94 81 GLU H O 1
ATOM 14776 N N . ALA H 1 82 ? 169.830 -28.435 216.560 1.00 30.37 82 ALA H N 1
ATOM 14777 C CA . ALA H 1 82 ? 168.616 -28.559 217.362 1.00 29.66 82 ALA H CA 1
ATOM 14778 C C . ALA H 1 82 ? 167.882 -27.227 217.483 1.00 27.90 82 ALA H C 1
ATOM 14779 O O . ALA H 1 82 ? 168.490 -26.180 217.709 1.00 32.70 82 ALA H O 1
ATOM 14781 N N . ASP H 1 83 ? 166.555 -27.279 217.330 1.00 26.14 83 ASP H N 1
ATOM 14782 C CA . ASP H 1 83 ? 165.710 -26.103 217.481 1.00 28.44 83 ASP H CA 1
ATOM 14783 C C . ASP H 1 83 ? 165.367 -25.832 218.941 1.00 28.61 83 ASP H C 1
ATOM 14784 O O . ASP H 1 83 ? 165.140 -24.677 219.319 1.00 30.06 83 ASP H O 1
ATOM 14789 N N . ILE H 1 84 ? 165.299 -26.877 219.756 1.00 29.34 84 ILE H N 1
ATOM 14790 C CA . ILE H 1 84 ? 165.091 -26.754 221.194 1.00 27.17 84 ILE H CA 1
ATOM 14791 C C . ILE H 1 84 ? 166.278 -27.385 221.896 1.00 27.22 84 ILE H C 1
ATOM 14792 O O . ILE H 1 84 ? 166.630 -28.536 221.622 1.00 25.59 84 ILE H O 1
ATOM 14797 N N . LEU H 1 85 ? 166.897 -26.633 222.796 1.00 27.58 85 LEU H N 1
ATOM 14798 C CA . LEU H 1 85 ? 167.967 -27.135 223.637 1.00 21.66 85 LEU H CA 1
ATOM 14799 C C . LEU H 1 85 ? 167.457 -27.174 225.068 1.00 24.92 85 LEU H C 1
ATOM 14800 O O . LEU H 1 85 ? 167.006 -26.154 225.595 1.00 24.86 85 LEU H O 1
ATOM 14805 N N . VAL H 1 86 ? 167.519 -28.343 225.690 1.00 27.47 86 VAL H N 1
ATOM 14806 C CA . VAL H 1 86 ? 167.151 -28.484 227.091 1.00 24.11 86 VAL H CA 1
ATOM 14807 C C . VAL H 1 86 ? 168.400 -28.918 227.841 1.00 24.01 86 VAL H C 1
ATOM 14808 O O . VAL H 1 86 ? 168.920 -30.018 227.620 1.00 26.62 86 VAL H O 1
ATOM 14812 N N . ILE H 1 87 ? 168.905 -28.048 228.703 1.00 24.06 87 ILE H N 1
ATOM 14813 C CA . ILE H 1 87 ? 169.939 -28.457 229.645 1.00 21.73 87 ILE H CA 1
ATOM 14814 C C . ILE H 1 87 ? 169.258 -29.198 230.786 1.00 23.87 87 ILE H C 1
ATOM 14815 O O . ILE H 1 87 ? 168.293 -28.698 231.377 1.00 25.50 87 ILE H O 1
ATOM 14820 N N . ALA H 1 88 ? 169.717 -30.409 231.062 1.00 22.03 88 ALA H N 1
ATOM 14821 C CA . ALA H 1 88 ? 169.173 -31.228 232.146 1.00 23.33 88 ALA H CA 1
ATOM 14822 C C . ALA H 1 88 ? 170.322 -31.443 233.122 1.00 22.57 88 ALA H C 1
ATOM 14823 O O . ALA H 1 88 ? 171.132 -32.361 232.960 1.00 23.00 88 ALA H O 1
ATOM 14825 N N . THR H 1 89 ? 170.396 -30.592 234.146 1.00 21.74 89 THR H N 1
ATOM 14826 C CA . THR H 1 89 ? 171.557 -30.587 235.015 1.00 19.78 89 THR H CA 1
ATOM 14827 C C . THR H 1 89 ? 171.186 -30.922 236.456 1.00 22.51 89 THR H C 1
ATOM 14828 O O . THR H 1 89 ? 170.215 -30.370 236.994 1.00 22.77 89 THR H O 1
ATOM 14832 N N . PRO H 1 90 ? 171.924 -31.810 237.111 1.00 19.36 90 PRO H N 1
ATOM 14833 C CA . PRO H 1 90 ? 171.907 -31.813 238.571 1.00 19.53 90 PRO H CA 1
ATOM 14834 C C . PRO H 1 90 ? 172.480 -30.494 239.066 1.00 22.53 90 PRO H C 1
ATOM 14835 O O . PRO H 1 90 ? 173.138 -29.756 238.328 1.00 19.16 90 PRO H O 1
ATOM 14839 N N . ILE H 1 91 ? 172.240 -30.212 240.336 1.00 20.97 91 ILE H N 1
ATOM 14840 C CA . ILE H 1 91 ? 172.738 -29.001 240.974 1.00 18.71 91 ILE H CA 1
ATOM 14841 C C . ILE H 1 91 ? 173.955 -29.371 241.809 1.00 18.16 91 ILE H C 1
ATOM 14842 O O . ILE H 1 91 ? 173.879 -30.283 242.640 1.00 19.56 91 ILE H O 1
ATOM 14847 N N . THR H 1 92 ? 175.077 -28.673 241.604 1.00 20.37 92 THR H N 1
ATOM 14848 C CA . THR H 1 92 ? 176.209 -28.778 242.522 1.00 19.71 92 THR H CA 1
ATOM 14849 C C . THR H 1 92 ? 176.641 -27.380 242.927 1.00 20.23 92 THR H C 1
ATOM 14850 O O . THR H 1 92 ? 176.826 -26.512 242.069 1.00 20.40 92 THR H O 1
ATOM 14854 N N . LEU H 1 93 ? 176.795 -27.176 244.236 1.00 19.14 93 LEU H N 1
ATOM 14855 C CA . LEU H 1 93 ? 177.282 -25.918 244.810 1.00 19.11 93 LEU H CA 1
ATOM 14856 C C . LEU H 1 93 ? 176.393 -24.739 244.442 1.00 21.45 93 LEU H C 1
ATOM 14857 O O . LEU H 1 93 ? 176.883 -23.616 244.290 1.00 18.91 93 LEU H O 1
ATOM 14862 N N . ASN H 1 94 ? 175.091 -24.987 244.284 1.00 20.16 94 ASN H N 1
ATOM 14863 C CA . ASN H 1 94 ? 174.113 -23.967 243.919 1.00 18.70 94 ASN H CA 1
ATOM 14864 C C . ASN H 1 94 ? 174.297 -23.496 242.477 1.00 19.53 94 ASN H C 1
ATOM 14865 O O . ASN H 1 94 ? 173.864 -22.392 242.116 1.00 19.93 94 ASN H O 1
ATOM 14870 N N . MET H 1 95 ? 174.942 -24.322 241.645 1.00 16.74 95 MET H N 1
ATOM 14871 C CA . MET H 1 95 ? 175.182 -24.058 240.232 1.00 20.01 95 MET H CA 1
ATOM 14872 C C . MET H 1 95 ? 174.784 -25.302 239.446 1.00 20.27 95 MET H C 1
ATOM 14873 O O . MET H 1 95 ? 174.488 -26.350 240.024 1.00 22.57 95 MET H O 1
ATOM 14878 N N . CYS H 1 96 ? 174.765 -25.188 238.119 1.00 19.71 96 CYS H N 1
ATOM 14879 C CA . CYS H 1 96 ? 174.778 -26.386 237.280 1.00 18.49 96 CYS H CA 1
ATOM 14880 C C . CYS H 1 96 ? 176.017 -27.215 237.616 1.00 20.69 96 CYS H C 1
ATOM 14881 O O . CYS H 1 96 ? 176.858 -26.802 238.409 1.00 19.56 96 CYS H O 1
ATOM 14884 N N . THR H 1 97 ? 176.131 -28.404 237.011 1.00 17.81 97 THR H N 1
ATOM 14885 C CA . THR H 1 97 ? 177.336 -29.192 237.252 1.00 19.77 97 THR H CA 1
ATOM 14886 C C . THR H 1 97 ? 178.528 -28.577 236.518 1.00 19.96 97 THR H C 1
ATOM 14887 O O . THR H 1 97 ? 178.387 -27.800 235.568 1.00 20.06 97 THR H O 1
ATOM 14891 N N . SER H 1 98 ? 179.724 -28.950 236.958 1.00 20.06 98 SER H N 1
ATOM 14892 C CA . SER H 1 98 ? 180.912 -28.555 236.208 1.00 24.12 98 SER H CA 1
ATOM 14893 C C . SER H 1 98 ? 180.874 -29.084 234.775 1.00 24.80 98 SER H C 1
ATOM 14894 O O . SER H 1 98 ? 181.408 -28.440 233.861 1.00 24.76 98 SER H O 1
ATOM 14897 N N . ALA H 1 99 ? 180.222 -30.228 234.548 1.00 25.39 99 ALA H N 1
ATOM 14898 C CA . ALA H 1 99 ? 180.081 -30.736 233.187 1.00 24.15 99 ALA H CA 1
ATOM 14899 C C . ALA H 1 99 ? 179.265 -29.779 232.327 1.00 29.16 99 ALA H C 1
ATOM 14900 O O . ALA H 1 99 ? 179.648 -29.462 231.194 1.00 26.34 99 ALA H O 1
ATOM 14902 N N . ALA H 1 100 ? 178.120 -29.313 232.841 1.00 22.73 100 ALA H N 1
ATOM 14903 C CA . ALA H 1 100 ? 177.369 -28.294 232.112 1.00 20.22 100 ALA H CA 1
ATOM 14904 C C . ALA H 1 100 ? 178.205 -27.028 231.931 1.00 22.53 100 ALA H C 1
ATOM 14905 O O . ALA H 1 100 ? 178.168 -26.396 230.871 1.00 22.66 100 ALA H O 1
ATOM 14907 N N . HIS H 1 101 ? 178.949 -26.647 232.975 1.00 22.41 101 HIS H N 1
ATOM 14908 C CA . HIS H 1 101 ? 179.803 -25.460 232.953 1.00 23.94 101 HIS H CA 1
ATOM 14909 C C . HIS H 1 101 ? 180.797 -25.504 231.792 1.00 25.40 101 HIS H C 1
ATOM 14910 O O . HIS H 1 101 ? 180.990 -24.504 231.089 1.00 24.02 101 HIS H O 1
ATOM 14917 N N . VAL H 1 102 ? 181.422 -26.662 231.564 1.00 25.11 102 VAL H N 1
ATOM 14918 C CA . VAL H 1 102 ? 182.378 -26.805 230.460 1.00 23.52 102 VAL H CA 1
ATOM 14919 C C . VAL H 1 102 ? 181.673 -26.658 229.115 1.00 26.52 102 VAL H C 1
ATOM 14920 O O . VAL H 1 102 ? 182.153 -25.949 228.224 1.00 26.17 102 VAL H O 1
ATOM 14924 N N . ILE H 1 103 ? 180.519 -27.319 228.948 1.00 25.77 103 ILE H N 1
ATOM 14925 C CA . ILE H 1 103 ? 179.781 -27.222 227.686 1.00 25.50 103 ILE H CA 1
ATOM 14926 C C . ILE H 1 103 ? 179.407 -25.772 227.390 1.00 27.97 103 ILE H C 1
ATOM 14927 O O . ILE H 1 103 ? 179.578 -25.283 226.265 1.00 28.47 103 ILE H O 1
ATOM 14932 N N . LEU H 1 104 ? 178.880 -25.065 228.398 1.00 25.56 104 LEU H N 1
ATOM 14933 C CA . LEU H 1 104 ? 178.472 -23.677 228.206 1.00 25.87 104 LEU H CA 1
ATOM 14934 C C . LEU H 1 104 ? 179.673 -22.771 227.933 1.00 22.21 104 LEU H C 1
ATOM 14935 O O . LEU H 1 104 ? 179.569 -21.827 227.149 1.00 24.03 104 LEU H O 1
ATOM 14940 N N . GLU H 1 105 ? 180.814 -23.030 228.584 1.00 22.99 105 GLU H N 1
ATOM 14941 C CA . GLU H 1 105 ? 182.008 -22.232 228.304 1.00 24.95 105 GLU H CA 1
ATOM 14942 C C . GLU H 1 105 ? 182.413 -22.351 226.840 1.00 28.70 105 GLU H C 1
ATOM 14943 O O . GLU H 1 105 ? 182.779 -21.355 226.206 1.00 24.29 105 GLU H O 1
ATOM 14949 N N . LYS H 1 106 ? 182.342 -23.563 226.287 1.00 27.56 106 LYS H N 1
ATOM 14950 C CA . LYS H 1 106 ? 182.732 -23.774 224.896 1.00 24.92 106 LYS H CA 1
ATOM 14951 C C . LYS H 1 106 ? 181.670 -23.237 223.946 1.00 32.69 106 LYS H C 1
ATOM 14952 O O . LYS H 1 106 ? 181.994 -22.696 222.879 1.00 33.33 106 LYS H O 1
ATOM 14958 N N . LEU H 1 107 ? 180.396 -23.367 224.319 1.00 30.22 107 LEU H N 1
ATOM 14959 C CA . LEU H 1 107 ? 179.326 -22.832 223.494 1.00 26.90 107 LEU H CA 1
ATOM 14960 C C . LEU H 1 107 ? 179.366 -21.311 223.419 1.00 32.89 107 LEU H C 1
ATOM 14961 O O . LEU H 1 107 ? 178.821 -20.735 222.470 1.00 36.86 107 LEU H O 1
ATOM 14966 N N . ASN H 1 108 ? 180.008 -20.647 224.382 1.00 31.77 108 ASN H N 1
ATOM 14967 C CA . ASN H 1 108 ? 180.077 -19.190 224.376 1.00 34.07 108 ASN H CA 1
ATOM 14968 C C . ASN H 1 108 ? 181.142 -18.688 223.404 1.00 42.26 108 ASN H C 1
ATOM 14969 O O . ASN H 1 108 ? 181.798 -17.666 223.649 1.00 47.16 108 ASN H O 1
ATOM 14974 N N . LEU H 1 109 ? 181.329 -19.414 222.305 1.00 40.19 109 LEU H N 1
ATOM 14975 C CA . LEU H 1 109 ? 181.968 -18.878 221.113 1.00 39.39 109 LEU H CA 1
ATOM 14976 C C . LEU H 1 109 ? 180.960 -18.565 220.016 1.00 45.11 109 LEU H C 1
ATOM 14977 O O . LEU H 1 109 ? 181.331 -17.946 219.012 1.00 41.00 109 LEU H O 1
ATOM 14982 N N . MET H 1 110 ? 179.694 -18.966 220.194 1.00 41.06 110 MET H N 1
ATOM 14983 C CA . MET H 1 110 ? 178.612 -18.671 219.253 1.00 41.08 110 MET H CA 1
ATOM 14984 C C . MET H 1 110 ? 178.024 -17.281 219.455 1.00 40.27 110 MET H C 1
ATOM 14985 O O . MET H 1 110 ? 176.808 -17.096 219.354 1.00 39.48 110 MET H O 1
ATOM 14990 N N . ASP H 1 111 ? 178.855 -16.290 219.757 1.00 39.11 111 ASP H N 1
ATOM 14991 C CA . ASP H 1 111 ? 178.405 -14.914 219.924 1.00 41.86 111 ASP H CA 1
ATOM 14992 C C . ASP H 1 111 ? 179.043 -14.004 218.876 1.00 42.06 111 ASP H C 1
ATOM 14993 O O . ASP H 1 111 ? 179.418 -12.861 219.161 1.00 39.14 111 ASP H O 1
ATOM 14998 N N . GLU H 1 112 ? 179.168 -14.521 217.648 1.00 38.24 112 GLU H N 1
ATOM 14999 C CA . GLU H 1 112 ? 179.618 -13.785 216.472 1.00 43.41 112 GLU H CA 1
ATOM 15000 C C . GLU H 1 112 ? 178.598 -13.998 215.359 1.00 40.05 112 GLU H C 1
ATOM 15001 O O . GLU H 1 112 ? 177.805 -14.937 215.404 1.00 35.59 112 GLU H O 1
ATOM 15007 N N . LEU H 1 113 ? 178.600 -13.124 214.356 1.00 42.79 113 LEU H N 1
ATOM 15008 C CA . LEU H 1 113 ? 177.605 -13.263 213.296 1.00 39.39 113 LEU H CA 1
ATOM 15009 C C . LEU H 1 113 ? 177.819 -14.559 212.519 1.00 41.28 113 LEU H C 1
ATOM 15010 O O . LEU H 1 113 ? 178.942 -15.042 212.363 1.00 37.15 113 LEU H O 1
ATOM 15015 N N . ASN H 1 114 ? 176.709 -15.122 212.034 1.00 38.82 114 ASN H N 1
ATOM 15016 C CA . ASN H 1 114 ? 176.664 -16.426 211.376 1.00 36.77 114 ASN H CA 1
ATOM 15017 C C . ASN H 1 114 ? 176.421 -16.188 209.889 1.00 35.83 114 ASN H C 1
ATOM 15018 O O . ASN H 1 114 ? 175.285 -15.934 209.473 1.00 30.18 114 ASN H O 1
ATOM 15023 N N . GLY H 1 115 ? 177.487 -16.265 209.091 1.00 37.88 115 GLY H N 1
ATOM 15024 C CA . GLY H 1 115 ? 177.334 -16.089 207.651 1.00 37.02 115 GLY H CA 1
ATOM 15025 C C . GLY H 1 115 ? 176.742 -14.731 207.322 1.00 35.42 115 GLY H C 1
ATOM 15026 O O . GLY H 1 115 ? 177.160 -13.698 207.855 1.00 35.89 115 GLY H O 1
ATOM 15027 N N . ASP H 1 116 ? 175.746 -14.716 206.436 1.00 35.07 116 ASP H N 1
ATOM 15028 C CA . ASP H 1 116 ? 175.023 -13.488 206.124 1.00 39.86 116 ASP H CA 1
ATOM 15029 C C . ASP H 1 116 ? 173.618 -13.504 206.718 1.00 38.86 116 ASP H C 1
ATOM 15030 O O . ASP H 1 116 ? 172.690 -12.921 206.155 1.00 40.82 116 ASP H O 1
ATOM 15035 N N . THR H 1 117 ? 173.447 -14.165 207.862 1.00 32.92 117 THR H N 1
ATOM 15036 C CA . THR H 1 117 ? 172.157 -14.133 208.539 1.00 34.85 117 THR H CA 1
ATOM 15037 C C . THR H 1 117 ? 171.971 -12.889 209.401 1.00 32.21 117 THR H C 1
ATOM 15038 O O . THR H 1 117 ? 170.845 -12.628 209.834 1.00 30.74 117 THR H O 1
ATOM 15042 N N . LYS H 1 118 ? 173.036 -12.126 209.660 1.00 30.41 118 LYS H N 1
ATOM 15043 C CA . LYS H 1 118 ? 173.026 -10.922 210.483 1.00 29.92 118 LYS H CA 1
ATOM 15044 C C . LYS H 1 118 ? 172.714 -11.213 211.948 1.00 29.91 118 LYS H C 1
ATOM 15045 O O . LYS H 1 118 ? 172.420 -10.283 212.705 1.00 28.26 118 LYS H O 1
ATOM 15051 N N . GLN H 1 119 ? 172.770 -12.476 212.367 1.00 29.72 119 GLN H N 1
ATOM 15052 C CA . GLN H 1 119 ? 172.425 -12.865 213.728 1.00 30.16 119 GLN H CA 1
ATOM 15053 C C . GLN H 1 119 ? 173.457 -13.867 214.229 1.00 30.98 119 GLN H C 1
ATOM 15054 O O . GLN H 1 119 ? 174.236 -14.435 213.453 1.00 29.49 119 GLN H O 1
ATOM 15060 N N . PHE H 1 120 ? 173.454 -14.096 215.542 1.00 29.30 120 PHE H N 1
ATOM 15061 C CA . PHE H 1 120 ? 174.335 -15.101 216.113 1.00 29.86 120 PHE H CA 1
ATOM 15062 C C . PHE H 1 120 ? 173.858 -16.499 215.719 1.00 25.91 120 PHE H C 1
ATOM 15063 O O . PHE H 1 120 ? 172.693 -16.684 215.353 1.00 27.43 120 PHE H O 1
ATOM 15071 N N . PRO H 1 121 ? 174.748 -17.501 215.787 1.00 25.99 121 PRO H N 1
ATOM 15072 C CA . PRO H 1 121 ? 174.399 -18.840 215.279 1.00 30.27 121 PRO H CA 1
ATOM 15073 C C . PRO H 1 121 ? 173.161 -19.468 215.892 1.00 31.52 121 PRO H C 1
ATOM 15074 O O . PRO H 1 121 ? 172.480 -20.240 215.206 1.00 27.85 121 PRO H O 1
ATOM 15078 N N . LEU H 1 122 ? 172.836 -19.178 217.153 1.00 26.98 122 LEU H N 1
ATOM 15079 C CA . LEU H 1 122 ? 171.734 -19.862 217.819 1.00 27.39 122 LEU H CA 1
ATOM 15080 C C . LEU H 1 122 ? 170.463 -19.018 217.896 1.00 30.36 122 LEU H C 1
ATOM 15081 O O . LEU H 1 122 ? 169.519 -19.389 218.600 1.00 26.53 122 LEU H O 1
ATOM 15086 N N . TYR H 1 123 ? 170.402 -17.903 217.172 1.00 28.35 123 TYR H N 1
ATOM 15087 C CA . TYR H 1 123 ? 169.158 -17.151 217.063 1.00 25.86 123 TYR H CA 1
ATOM 15088 C C . TYR H 1 123 ? 168.020 -18.027 216.552 1.00 26.23 123 TYR H C 1
ATOM 15089 O O . TYR H 1 123 ? 168.220 -18.933 215.739 1.00 31.10 123 TYR H O 1
ATOM 15098 N N . ASN H 1 124 ? 166.812 -17.745 217.045 1.00 27.72 124 ASN H N 1
ATOM 15099 C CA . ASN H 1 124 ? 165.555 -18.377 216.648 1.00 30.61 124 ASN H CA 1
ATOM 15100 C C . ASN H 1 124 ? 165.404 -19.781 217.204 1.00 27.60 124 ASN H C 1
ATOM 15101 O O . ASN H 1 124 ? 164.466 -20.502 216.822 1.00 28.95 124 ASN H O 1
ATOM 15106 N N . LYS H 1 125 ? 166.277 -20.181 218.113 1.00 24.85 125 LYS H N 1
ATOM 15107 C CA . LYS H 1 125 ? 166.123 -21.422 218.856 1.00 25.77 125 LYS H CA 1
ATOM 15108 C C . LYS H 1 125 ? 165.473 -21.130 220.209 1.00 26.35 125 LYS H C 1
ATOM 15109 O O . LYS H 1 125 ? 165.327 -19.975 220.624 1.00 26.78 125 LYS H O 1
ATOM 15115 N N . VAL H 1 126 ? 165.063 -22.199 220.888 1.00 26.93 126 VAL H N 1
ATOM 15116 C CA . VAL H 1 126 ? 164.323 -22.110 222.145 1.00 26.67 126 VAL H CA 1
ATOM 15117 C C . VAL H 1 126 ? 165.075 -22.890 223.215 1.00 26.40 126 VAL H C 1
ATOM 15118 O O . VAL H 1 126 ? 165.648 -23.951 222.934 1.00 24.78 126 VAL H O 1
ATOM 15122 N N . ALA H 1 127 ? 165.101 -22.356 224.442 1.00 21.83 127 ALA H N 1
ATOM 15123 C CA . ALA H 1 127 ? 165.782 -23.019 225.544 1.00 24.16 127 ALA H CA 1
ATOM 15124 C C . ALA H 1 127 ? 164.802 -23.422 226.643 1.00 24.90 127 ALA H C 1
ATOM 15125 O O . ALA H 1 127 ? 163.845 -22.700 226.943 1.00 25.49 127 ALA H O 1
ATOM 15127 N N . GLY H 1 128 ? 165.041 -24.607 227.216 1.00 26.62 128 GLY H N 1
ATOM 15128 C CA . GLY H 1 128 ? 164.349 -25.041 228.411 1.00 25.94 128 GLY H CA 1
ATOM 15129 C C . GLY H 1 128 ? 165.345 -25.687 229.353 1.00 24.69 128 GLY H C 1
ATOM 15130 O O . GLY H 1 128 ? 166.510 -25.899 229.004 1.00 23.14 128 GLY H O 1
ATOM 15131 N N . LEU H 1 129 ? 164.880 -25.989 230.562 1.00 23.10 129 LEU H N 1
ATOM 15132 C CA . LEU H 1 129 ? 165.796 -26.440 231.596 1.00 22.40 129 LEU H CA 1
ATOM 15133 C C . LEU H 1 129 ? 165.128 -27.518 232.433 1.00 21.90 129 LEU H C 1
ATOM 15134 O O . LEU H 1 129 ? 163.945 -27.412 232.765 1.00 26.43 129 LEU H O 1
ATOM 15139 N N . LEU H 1 130 ? 165.885 -28.566 232.741 1.00 21.58 130 LEU H N 1
ATOM 15140 C CA . LEU H 1 130 ? 165.490 -29.587 233.700 1.00 19.99 130 LEU H CA 1
ATOM 15141 C C . LEU H 1 130 ? 166.567 -29.641 234.775 1.00 22.12 130 LEU H C 1
ATOM 15142 O O . LEU H 1 130 ? 167.756 -29.656 234.459 1.00 24.78 130 LEU H O 1
ATOM 15147 N N . MET H 1 131 ? 166.165 -29.621 236.047 1.00 23.08 131 MET H N 1
ATOM 15148 C CA . MET H 1 131 ? 167.154 -29.621 237.113 1.00 19.24 131 MET H CA 1
ATOM 15149 C C . MET H 1 131 ? 166.740 -30.597 238.198 1.00 17.66 131 MET H C 1
ATOM 15150 O O . MET H 1 131 ? 165.551 -30.841 238.419 1.00 20.08 131 MET H O 1
ATOM 15155 N N . CYS H 1 132 ? 167.745 -31.151 238.878 1.00 17.14 132 CYS H N 1
ATOM 15156 C CA . CYS H 1 132 ? 167.525 -32.055 239.996 1.00 16.15 132 CYS H CA 1
ATOM 15157 C C . CYS H 1 132 ? 168.546 -31.739 241.077 1.00 20.52 132 CYS H C 1
ATOM 15158 O O . CYS H 1 132 ? 169.749 -31.756 240.816 1.00 19.90 132 CYS H O 1
ATOM 15161 N N . GLY H 1 133 ? 168.072 -31.449 242.287 1.00 18.30 133 GLY H N 1
ATOM 15162 C CA . GLY H 1 133 ? 168.952 -31.299 243.424 1.00 19.26 133 GLY H CA 1
ATOM 15163 C C . GLY H 1 133 ? 168.333 -31.955 244.640 1.00 20.10 133 GLY H C 1
ATOM 15164 O O . GLY H 1 133 ? 167.145 -32.292 244.646 1.00 20.32 133 GLY H O 1
ATOM 15165 N N . ASN H 1 134 ? 169.154 -32.135 245.682 1.00 17.49 134 ASN H N 1
ATOM 15166 C CA . ASN H 1 134 ? 168.613 -32.773 246.872 1.00 14.89 134 ASN H CA 1
ATOM 15167 C C . ASN H 1 134 ? 167.746 -31.818 247.691 1.00 16.58 134 ASN H C 1
ATOM 15168 O O . ASN H 1 134 ? 166.852 -32.282 248.409 1.00 17.14 134 ASN H O 1
ATOM 15173 N N . GLU H 1 135 ? 167.970 -30.497 247.596 1.00 17.03 135 GLU H N 1
ATOM 15174 C CA . GLU H 1 135 ? 167.256 -29.571 248.474 1.00 15.90 135 GLU H CA 1
ATOM 15175 C C . GLU H 1 135 ? 167.099 -28.133 247.974 1.00 13.93 135 GLU H C 1
ATOM 15176 O O . GLU H 1 135 ? 166.125 -27.459 248.353 1.00 15.67 135 GLU H O 1
ATOM 15182 N N . ASP H 1 136 ? 168.040 -27.609 247.177 1.00 14.17 136 ASP H N 1
ATOM 15183 C CA . ASP H 1 136 ? 168.072 -26.158 247.024 1.00 14.18 136 ASP H CA 1
ATOM 15184 C C . ASP H 1 136 ? 168.911 -25.729 245.830 1.00 17.76 136 ASP H C 1
ATOM 15185 O O . ASP H 1 136 ? 170.011 -26.244 245.620 1.00 18.67 136 ASP H O 1
ATOM 15190 N N . GLY H 1 137 ? 168.399 -24.755 245.075 1.00 16.11 137 GLY H N 1
ATOM 15191 C CA . GLY H 1 137 ? 169.217 -24.098 244.067 1.00 18.44 137 GLY H CA 1
ATOM 15192 C C . GLY H 1 137 ? 168.582 -23.973 242.689 1.00 19.22 137 GLY H C 1
ATOM 15193 O O . GLY H 1 137 ? 169.200 -23.407 241.776 1.00 16.30 137 GLY H O 1
ATOM 15194 N N . ALA H 1 138 ? 167.361 -24.490 242.519 1.00 16.32 138 ALA H N 1
ATOM 15195 C CA . ALA H 1 138 ? 166.778 -24.596 241.175 1.00 19.28 138 ALA H CA 1
ATOM 15196 C C . ALA H 1 138 ? 166.602 -23.232 240.517 1.00 19.84 138 ALA H C 1
ATOM 15197 O O . ALA H 1 138 ? 166.983 -23.033 239.357 1.00 19.21 138 ALA H O 1
ATOM 15199 N N . HIS H 1 139 ? 165.997 -22.281 241.227 1.00 17.87 139 HIS H N 1
ATOM 15200 C CA . HIS H 1 139 ? 165.757 -20.985 240.606 1.00 19.60 139 HIS H CA 1
ATOM 15201 C C . HIS H 1 139 ? 167.050 -20.201 240.403 1.00 18.95 139 HIS H C 1
ATOM 15202 O O . HIS H 1 139 ? 167.180 -19.479 239.409 1.00 21.31 139 HIS H O 1
ATOM 15209 N N . HIS H 1 140 ? 168.024 -20.349 241.305 1.00 16.95 140 HIS H N 1
ATOM 15210 C CA . HIS H 1 140 ? 169.336 -19.734 241.091 1.00 21.15 140 HIS H CA 1
ATOM 15211 C C . HIS H 1 140 ? 170.009 -20.271 239.827 1.00 19.80 140 HIS H C 1
ATOM 15212 O O . HIS H 1 140 ? 170.486 -19.498 238.983 1.00 19.62 140 HIS H O 1
ATOM 15219 N N . VAL H 1 141 ? 170.069 -21.597 239.684 1.00 16.68 141 VAL H N 1
ATOM 15220 C CA . VAL H 1 141 ? 170.647 -22.173 238.475 1.00 18.57 141 VAL H CA 1
ATOM 15221 C C . VAL H 1 141 ? 169.866 -21.733 237.244 1.00 21.54 141 VAL H C 1
ATOM 15222 O O . VAL H 1 141 ? 170.456 -21.425 236.203 1.00 18.66 141 VAL H O 1
ATOM 15226 N N . ALA H 1 142 ? 168.528 -21.698 237.333 1.00 17.65 142 ALA H N 1
ATOM 15227 C CA . ALA H 1 142 ? 167.743 -21.331 236.157 1.00 20.17 142 ALA H CA 1
ATOM 15228 C C . ALA H 1 142 ? 168.067 -19.918 235.698 1.00 19.58 142 ALA H C 1
ATOM 15229 O O . ALA H 1 142 ? 168.273 -19.683 234.501 1.00 19.99 142 ALA H O 1
ATOM 15231 N N . GLY H 1 143 ? 168.136 -18.972 236.637 1.00 20.25 143 GLY H N 1
ATOM 15232 C CA . GLY H 1 143 ? 168.532 -17.613 236.293 1.00 20.38 143 GLY H CA 1
ATOM 15233 C C . GLY H 1 143 ? 169.875 -17.552 235.589 1.00 23.01 143 GLY H C 1
ATOM 15234 O O . GLY H 1 143 ? 170.010 -16.911 234.546 1.00 24.63 143 GLY H O 1
ATOM 15235 N N . THR H 1 144 ? 170.887 -18.229 236.145 1.00 16.60 144 THR H N 1
ATOM 15236 C CA . THR H 1 144 ? 172.231 -18.177 235.578 1.00 20.34 144 THR H CA 1
ATOM 15237 C C . THR H 1 144 ? 172.289 -18.825 234.194 1.00 21.29 144 THR H C 1
ATOM 15238 O O . THR H 1 144 ? 172.813 -18.237 233.240 1.00 20.05 144 THR H O 1
ATOM 15242 N N . VAL H 1 145 ? 171.770 -20.044 234.069 1.00 19.18 145 VAL H N 1
ATOM 15243 C CA . VAL H 1 145 ? 171.878 -20.773 232.805 1.00 20.10 145 VAL H CA 1
ATOM 15244 C C . VAL H 1 145 ? 171.008 -20.128 231.726 1.00 22.09 145 VAL H C 1
ATOM 15245 O O . VAL H 1 145 ? 171.448 -19.932 230.585 1.00 24.16 145 VAL H O 1
ATOM 15249 N N . LEU H 1 146 ? 169.754 -19.816 232.047 1.00 21.61 146 LEU H N 1
ATOM 15250 C CA . LEU H 1 146 ? 168.904 -19.238 231.013 1.00 20.71 146 LEU H CA 1
ATOM 15251 C C . LEU H 1 146 ? 169.361 -17.835 230.617 1.00 24.97 146 LEU H C 1
ATOM 15252 O O . LEU H 1 146 ? 169.180 -17.441 229.456 1.00 24.34 146 LEU H O 1
ATOM 15257 N N . ASN H 1 147 ? 169.974 -17.074 231.537 1.00 20.53 147 ASN H N 1
ATOM 15258 C CA . ASN H 1 147 ? 170.527 -15.777 231.145 1.00 24.45 147 ASN H CA 1
ATOM 15259 C C . ASN H 1 147 ? 171.684 -15.961 230.183 1.00 25.60 147 ASN H C 1
ATOM 15260 O O . ASN H 1 147 ? 171.809 -15.220 229.200 1.00 25.61 147 ASN H O 1
ATOM 15265 N N . ASN H 1 148 ? 172.527 -16.965 230.431 1.00 24.53 148 ASN H N 1
ATOM 15266 C CA A ASN H 1 148 ? 173.654 -17.182 229.535 0.47 27.37 148 ASN H CA 1
ATOM 15267 C CA B ASN H 1 148 ? 173.658 -17.198 229.542 0.53 27.37 148 ASN H CA 1
ATOM 15268 C C . ASN H 1 148 ? 173.193 -17.654 228.165 1.00 23.72 148 ASN H C 1
ATOM 15269 O O . ASN H 1 148 ? 173.758 -17.241 227.143 1.00 26.88 148 ASN H O 1
ATOM 15278 N N . LEU H 1 149 ? 172.169 -18.510 228.115 1.00 21.13 149 LEU H N 1
ATOM 15279 C CA . LEU H 1 149 ? 171.684 -18.971 226.820 1.00 22.92 149 LEU H CA 1
ATOM 15280 C C . LEU H 1 149 ? 170.973 -17.858 226.064 1.00 24.07 149 LEU H C 1
ATOM 15281 O O . LEU H 1 149 ? 171.006 -17.825 224.829 1.00 21.97 149 LEU H O 1
ATOM 15286 N N . GLY H 1 150 ? 170.330 -16.934 226.779 1.00 23.71 150 GLY H N 1
ATOM 15287 C CA . GLY H 1 150 ? 169.685 -15.820 226.105 1.00 23.25 150 GLY H CA 1
ATOM 15288 C C . GLY H 1 150 ? 170.672 -14.881 225.445 1.00 24.13 150 GLY H C 1
ATOM 15289 O O . GLY H 1 150 ? 170.358 -14.266 224.420 1.00 24.83 150 GLY H O 1
ATOM 15290 N N . ARG H 1 151 ? 171.869 -14.750 226.022 1.00 23.77 151 ARG H N 1
ATOM 15291 C CA . ARG H 1 151 ? 172.914 -13.953 225.392 1.00 28.54 151 ARG H CA 1
ATOM 15292 C C . ARG H 1 151 ? 173.267 -14.494 224.014 1.00 27.09 151 ARG H C 1
ATOM 15293 O O . ARG H 1 151 ? 173.629 -13.722 223.121 1.00 26.67 151 ARG H O 1
ATOM 15301 N N . LEU H 1 152 ? 173.156 -15.812 223.832 1.00 26.93 152 LEU H N 1
ATOM 15302 C CA . LEU H 1 152 ? 173.587 -16.478 222.608 1.00 27.04 152 LEU H CA 1
ATOM 15303 C C . LEU H 1 152 ? 172.532 -16.472 221.508 1.00 28.61 152 LEU H C 1
ATOM 15304 O O . LEU H 1 152 ? 172.878 -16.696 220.345 1.00 29.31 152 LEU H O 1
ATOM 15309 N N . GLY H 1 153 ? 171.261 -16.241 221.829 1.00 23.89 153 GLY H N 1
ATOM 15310 C CA . GLY H 1 153 ? 170.258 -16.230 220.787 1.00 22.17 153 GLY H CA 1
ATOM 15311 C C . GLY H 1 153 ? 169.017 -17.032 221.125 1.00 22.57 153 GLY H C 1
ATOM 15312 O O . GLY H 1 153 ? 168.015 -16.968 220.404 1.00 25.36 153 GLY H O 1
ATOM 15313 N N . TYR H 1 154 ? 169.056 -17.781 222.225 1.00 24.03 154 TYR H N 1
ATOM 15314 C CA . TYR H 1 154 ? 167.878 -18.541 222.631 1.00 23.85 154 TYR H CA 1
ATOM 15315 C C . TYR H 1 154 ? 166.773 -17.632 223.149 1.00 22.83 154 TYR H C 1
ATOM 15316 O O . TYR H 1 154 ? 167.026 -16.637 223.837 1.00 24.66 154 TYR H O 1
ATOM 15325 N N . SER H 1 155 ? 165.538 -17.993 222.818 1.00 23.81 155 SER H N 1
ATOM 15326 C CA . SER H 1 155 ? 164.352 -17.445 223.446 1.00 22.12 155 SER H CA 1
ATOM 15327 C C . SER H 1 155 ? 163.880 -18.417 224.521 1.00 20.97 155 SER H C 1
ATOM 15328 O O . SER H 1 155 ? 164.093 -19.629 224.426 1.00 21.71 155 SER H O 1
ATOM 15331 N N . VAL H 1 156 ? 163.250 -17.875 225.553 1.00 19.72 156 VAL H N 1
ATOM 15332 C CA . VAL H 1 156 ? 162.810 -18.663 226.697 1.00 17.58 156 VAL H CA 1
ATOM 15333 C C . VAL H 1 156 ? 161.318 -18.411 226.879 1.00 19.99 156 VAL H C 1
ATOM 15334 O O . VAL H 1 156 ? 160.908 -17.272 227.119 1.00 22.38 156 VAL H O 1
ATOM 15338 N N . PRO H 1 157 ? 160.468 -19.427 226.764 1.00 20.08 157 PRO H N 1
ATOM 15339 C CA . PRO H 1 157 ? 159.048 -19.230 227.006 1.00 20.24 157 PRO H CA 1
ATOM 15340 C C . PRO H 1 157 ? 158.782 -19.173 228.498 1.00 22.49 157 PRO H C 1
ATOM 15341 O O . PRO H 1 157 ? 159.685 -19.457 229.298 1.00 24.99 157 PRO H O 1
ATOM 15345 N N . PRO H 1 158 ? 157.565 -18.829 228.913 1.00 22.53 158 PRO H N 1
ATOM 15346 C CA . PRO H 1 158 ? 157.239 -18.905 230.340 1.00 21.65 158 PRO H CA 1
ATOM 15347 C C . PRO H 1 158 ? 157.262 -20.343 230.825 1.00 23.02 158 PRO H C 1
ATOM 15348 O O . PRO H 1 158 ? 157.059 -21.291 230.059 1.00 21.21 158 PRO H O 1
ATOM 15352 N N . ASN H 1 159 ? 157.533 -20.499 232.123 1.00 18.64 159 ASN H N 1
ATOM 15353 C CA . ASN H 1 159 ? 157.524 -21.808 232.764 1.00 22.18 159 ASN H CA 1
ATOM 15354 C C . ASN H 1 159 ? 158.424 -22.791 232.019 1.00 22.24 159 ASN H C 1
ATOM 15355 O O . ASN H 1 159 ? 158.066 -23.947 231.783 1.00 23.82 159 ASN H O 1
ATOM 15360 N N . ALA H 1 160 ? 159.614 -22.310 231.652 1.00 21.81 160 ALA H N 1
ATOM 15361 C CA . ALA H 1 160 ? 160.590 -23.048 230.860 1.00 26.90 160 ALA H CA 1
ATOM 15362 C C . ALA H 1 160 ? 161.538 -23.907 231.685 1.00 24.60 160 ALA H C 1
ATOM 15363 O O . ALA H 1 160 ? 162.275 -24.706 231.103 1.00 26.01 160 ALA H O 1
ATOM 15365 N N . ALA H 1 161 ? 161.544 -23.777 233.011 1.00 23.85 161 ALA H N 1
ATOM 15366 C CA . ALA H 1 161 ? 162.439 -24.552 233.861 1.00 22.73 161 ALA H CA 1
ATOM 15367 C C . ALA H 1 161 ? 161.608 -25.455 234.756 1.00 22.98 161 ALA H C 1
ATOM 15368 O O . ALA H 1 161 ? 160.729 -24.976 235.487 1.00 29.61 161 ALA H O 1
ATOM 15370 N N . ALA H 1 162 ? 161.880 -26.751 234.695 1.00 22.07 162 ALA H N 1
ATOM 15371 C CA . ALA H 1 162 ? 161.212 -27.742 235.522 1.00 21.90 162 ALA H CA 1
ATOM 15372 C C . ALA H 1 162 ? 162.261 -28.408 236.400 1.00 21.31 162 ALA H C 1
ATOM 15373 O O . ALA H 1 162 ? 163.415 -28.569 235.991 1.00 23.17 162 ALA H O 1
ATOM 15375 N N . TYR H 1 163 ? 161.869 -28.796 237.614 1.00 19.18 163 TYR H N 1
ATOM 15376 C CA . TYR H 1 163 ? 162.898 -29.233 238.548 1.00 17.15 163 TYR H CA 1
ATOM 15377 C C . TYR H 1 163 ? 162.274 -30.078 239.648 1.00 16.26 163 TYR H C 1
ATOM 15378 O O . TYR H 1 163 ? 161.064 -30.032 239.894 1.00 19.86 163 TYR H O 1
ATOM 15387 N N . TRP H 1 164 ? 163.129 -30.833 240.311 1.00 16.90 164 TRP H N 1
ATOM 15388 C CA . TRP H 1 164 ? 162.780 -31.535 241.530 1.00 20.07 164 TRP H CA 1
ATOM 15389 C C . TRP H 1 164 ? 163.774 -31.148 242.620 1.00 16.72 164 TRP H C 1
ATOM 15390 O O . TRP H 1 164 ? 164.971 -30.998 242.356 1.00 17.21 164 TRP H O 1
ATOM 15401 N N . LEU H 1 165 ? 163.262 -31.005 243.842 1.00 15.90 165 LEU H N 1
ATOM 15402 C CA . LEU H 1 165 ? 164.048 -30.772 245.046 1.00 17.13 165 LEU H CA 1
ATOM 15403 C C . LEU H 1 165 ? 163.325 -31.434 246.207 1.00 15.92 165 LEU H C 1
ATOM 15404 O O . LEU H 1 165 ? 162.087 -31.453 246.241 1.00 17.51 165 LEU H O 1
ATOM 15409 N N . GLY H 1 166 ? 164.095 -31.990 247.137 1.00 17.13 166 GLY H N 1
ATOM 15410 C CA . GLY H 1 166 ? 163.555 -32.417 248.415 1.00 15.87 166 GLY H CA 1
ATOM 15411 C C . GLY H 1 166 ? 163.512 -31.250 249.392 1.00 17.51 166 GLY H C 1
ATOM 15412 O O . GLY H 1 166 ? 163.796 -30.112 249.032 1.00 16.30 166 GLY H O 1
ATOM 15413 N N . PRO H 1 167 ? 163.189 -31.510 250.653 1.00 16.86 167 PRO H N 1
ATOM 15414 C CA . PRO H 1 167 ? 163.215 -30.443 251.661 1.00 17.85 167 PRO H CA 1
ATOM 15415 C C . PRO H 1 167 ? 164.647 -30.145 252.081 1.00 15.96 167 PRO H C 1
ATOM 15416 O O . PRO H 1 167 ? 165.586 -30.863 251.726 1.00 17.71 167 PRO H O 1
ATOM 15420 N N . ALA H 1 168 ? 164.801 -29.056 252.850 1.00 15.61 168 ALA H N 1
ATOM 15421 C CA . ALA H 1 168 ? 166.103 -28.716 253.422 1.00 15.38 168 ALA H CA 1
ATOM 15422 C C . ALA H 1 168 ? 166.746 -29.959 254.011 1.00 15.32 168 ALA H C 1
ATOM 15423 O O . ALA H 1 168 ? 166.161 -30.609 254.875 1.00 18.07 168 ALA H O 1
ATOM 15425 N N . GLY H 1 169 ? 167.930 -30.314 253.523 1.00 17.50 169 GLY H N 1
ATOM 15426 C CA . GLY H 1 169 ? 168.556 -31.526 254.012 1.00 15.72 169 GLY H CA 1
ATOM 15427 C C . GLY H 1 169 ? 169.678 -31.979 253.092 1.00 22.08 169 GLY H C 1
ATOM 15428 O O . GLY H 1 169 ? 170.159 -31.225 252.245 1.00 17.25 169 GLY H O 1
ATOM 15429 N N . THR H 1 170 ? 170.065 -33.238 253.280 1.00 18.50 170 THR H N 1
ATOM 15430 C CA . THR H 1 170 ? 171.170 -33.817 252.549 1.00 20.40 170 THR H CA 1
ATOM 15431 C C . THR H 1 170 ? 170.716 -34.677 251.383 1.00 20.39 170 THR H C 1
ATOM 15432 O O . THR H 1 170 ? 171.555 -35.107 250.592 1.00 18.43 170 THR H O 1
ATOM 15436 N N . GLY H 1 171 ? 169.417 -34.929 251.261 1.00 21.87 171 GLY H N 1
ATOM 15437 C CA . GLY H 1 171 ? 168.935 -35.963 250.365 1.00 18.71 171 GLY H CA 1
ATOM 15438 C C . GLY H 1 171 ? 167.867 -36.758 251.092 1.00 18.60 171 GLY H C 1
ATOM 15439 O O . GLY H 1 171 ? 167.464 -36.376 252.191 1.00 20.43 171 GLY H O 1
ATOM 15440 N N . PRO H 1 172 ? 167.412 -37.871 250.495 1.00 17.35 172 PRO H N 1
ATOM 15441 C CA . PRO H 1 172 ? 167.944 -38.412 249.245 1.00 19.16 172 PRO H CA 1
ATOM 15442 C C . PRO H 1 172 ? 167.447 -37.676 248.009 1.00 21.72 172 PRO H C 1
ATOM 15443 O O . PRO H 1 172 ? 166.768 -36.649 248.104 1.00 19.18 172 PRO H O 1
ATOM 15447 N N . GLY H 1 173 ? 167.773 -38.229 246.846 1.00 21.22 173 GLY H N 1
ATOM 15448 C CA . GLY H 1 173 ? 167.458 -37.618 245.575 1.00 20.03 173 GLY H CA 1
ATOM 15449 C C . GLY H 1 173 ? 166.133 -38.067 244.999 1.00 18.58 173 GLY H C 1
ATOM 15450 O O . GLY H 1 173 ? 165.293 -38.655 245.681 1.00 21.91 173 GLY H O 1
ATOM 15451 N N . TYR H 1 174 ? 165.970 -37.778 243.704 1.00 19.49 174 TYR H N 1
ATOM 15452 C CA . TYR H 1 174 ? 164.733 -38.022 242.958 1.00 19.97 174 TYR H CA 1
ATOM 15453 C C . TYR H 1 174 ? 164.265 -39.474 243.038 1.00 22.04 174 TYR H C 1
ATOM 15454 O O . TYR H 1 174 ? 163.065 -39.734 243.174 1.00 21.10 174 TYR H O 1
ATOM 15463 N N . ILE H 1 175 ? 165.187 -40.430 242.925 1.00 21.72 175 ILE H N 1
ATOM 15464 C CA . ILE H 1 175 ? 164.790 -41.840 242.888 1.00 21.94 175 ILE H CA 1
ATOM 15465 C C . ILE H 1 175 ? 164.213 -42.273 244.233 1.00 21.51 175 ILE H C 1
ATOM 15466 O O . ILE H 1 175 ? 163.030 -42.610 244.335 1.00 25.99 175 ILE H O 1
ATOM 15471 N N . GLU H 1 176 ? 165.027 -42.254 245.287 1.00 18.79 176 GLU H N 1
ATOM 15472 C CA . GLU H 1 176 ? 164.516 -42.647 246.601 1.00 18.74 176 GLU H CA 1
ATOM 15473 C C . GLU H 1 176 ? 163.428 -41.708 247.105 1.00 24.56 176 GLU H C 1
ATOM 15474 O O . GLU H 1 176 ? 162.560 -42.131 247.874 1.00 20.40 176 GLU H O 1
ATOM 15480 N N . GLY H 1 177 ? 163.458 -40.435 246.696 1.00 19.53 177 GLY H N 1
ATOM 15481 C CA . GLY H 1 177 ? 162.420 -39.488 247.043 1.00 20.49 177 GLY H CA 1
ATOM 15482 C C . GLY H 1 177 ? 161.143 -39.612 246.256 1.00 22.56 177 GLY H C 1
ATOM 15483 O O . GLY H 1 177 ? 160.203 -38.855 246.503 1.00 22.11 177 GLY H O 1
ATOM 15484 N N . LYS H 1 178 ? 161.080 -40.548 245.304 1.00 20.86 178 LYS H N 1
ATOM 15485 C CA . LYS H 1 178 ? 159.862 -40.792 244.518 1.00 23.16 178 LYS H CA 1
ATOM 15486 C C . LYS H 1 178 ? 159.476 -39.576 243.676 1.00 24.66 178 LYS H C 1
ATOM 15487 O O . LYS H 1 178 ? 158.294 -39.273 243.486 1.00 22.16 178 LYS H O 1
ATOM 15493 N N . GLY H 1 179 ? 160.484 -38.877 243.148 1.00 21.66 179 GLY H N 1
ATOM 15494 C CA . GLY H 1 179 ? 160.213 -37.740 242.285 1.00 23.76 179 GLY H CA 1
ATOM 15495 C C . GLY H 1 179 ? 159.427 -38.090 241.033 1.00 23.16 179 GLY H C 1
ATOM 15496 O O . GLY H 1 179 ? 158.770 -37.220 240.466 1.00 21.77 179 GLY H O 1
ATOM 15497 N N . ASP H 1 180 ? 159.487 -39.347 240.584 1.00 22.77 180 ASP H N 1
ATOM 15498 C CA A ASP H 1 180 ? 158.712 -39.726 239.408 0.48 25.66 180 ASP H CA 1
ATOM 15499 C CA B ASP H 1 180 ? 158.708 -39.778 239.427 0.52 25.68 180 ASP H CA 1
ATOM 15500 C C . ASP H 1 180 ? 157.215 -39.546 239.630 1.00 23.70 180 ASP H C 1
ATOM 15501 O O . ASP H 1 180 ? 156.467 -39.397 238.657 1.00 25.09 180 ASP H O 1
ATOM 15510 N N . ARG H 1 181 ? 156.761 -39.515 240.882 1.00 22.47 181 ARG H N 1
ATOM 15511 C CA . ARG H 1 181 ? 155.352 -39.273 241.173 1.00 25.40 181 ARG H CA 1
ATOM 15512 C C . ARG H 1 181 ? 155.146 -37.954 241.914 1.00 22.93 181 ARG H C 1
ATOM 15513 O O . ARG H 1 181 ? 154.135 -37.767 242.592 1.00 21.72 181 ARG H O 1
ATOM 15521 N N . HIS H 1 182 ? 156.069 -37.018 241.763 1.00 21.69 182 HIS H N 1
ATOM 15522 C CA . HIS H 1 182 ? 155.970 -35.724 242.434 1.00 19.76 182 HIS H CA 1
ATOM 15523 C C . HIS H 1 182 ? 155.149 -34.777 241.566 1.00 17.77 182 HIS H C 1
ATOM 15524 O O . HIS H 1 182 ? 155.604 -34.343 240.499 1.00 19.74 182 HIS H O 1
ATOM 15531 N N . PHE H 1 183 ? 153.949 -34.434 242.045 1.00 19.18 183 PHE H N 1
ATOM 15532 C CA . PHE H 1 183 ? 152.983 -33.686 241.238 1.00 22.27 183 PHE H CA 1
ATOM 15533 C C . PHE H 1 183 ? 153.565 -32.375 240.703 1.00 22.64 183 PHE H C 1
ATOM 15534 O O . PHE H 1 183 ? 153.424 -32.059 239.511 1.00 21.17 183 PHE H O 1
ATOM 15542 N N . HIS H 1 184 ? 154.209 -31.584 241.569 1.00 18.25 184 HIS H N 1
ATOM 15543 C CA . HIS H 1 184 ? 154.713 -30.285 241.128 1.00 22.06 184 HIS H CA 1
ATOM 15544 C C . HIS H 1 184 ? 155.711 -30.440 239.984 1.00 18.44 184 HIS H C 1
ATOM 15545 O O . HIS H 1 184 ? 155.601 -29.768 238.945 1.00 20.43 184 HIS H O 1
ATOM 15552 N N . THR H 1 185 ? 156.681 -31.343 240.147 1.00 19.76 185 THR H N 1
ATOM 15553 C CA . THR H 1 185 ? 157.662 -31.576 239.095 1.00 20.88 185 THR H CA 1
ATOM 15554 C C . THR H 1 185 ? 156.981 -32.044 237.819 1.00 21.02 185 THR H C 1
ATOM 15555 O O . THR H 1 185 ? 157.296 -31.564 236.723 1.00 22.74 185 THR H O 1
ATOM 15559 N N . ASN H 1 186 ? 156.024 -32.966 237.940 1.00 20.59 186 ASN H N 1
ATOM 15560 C CA . ASN H 1 186 ? 155.428 -33.516 236.729 1.00 21.13 186 ASN H CA 1
ATOM 15561 C C . ASN H 1 186 ? 154.625 -32.459 235.989 1.00 21.67 186 ASN H C 1
ATOM 15562 O O . ASN H 1 186 ? 154.645 -32.418 234.753 1.00 21.41 186 ASN H O 1
ATOM 15567 N N . LYS H 1 187 ? 153.980 -31.546 236.714 1.00 19.01 187 LYS H N 1
ATOM 15568 C CA . LYS H 1 187 ? 153.248 -30.509 236.014 1.00 23.46 187 LYS H CA 1
ATOM 15569 C C . LYS H 1 187 ? 154.200 -29.482 235.407 1.00 21.43 187 LYS H C 1
ATOM 15570 O O . LYS H 1 187 ? 153.954 -29.011 234.292 1.00 21.83 187 LYS H O 1
ATOM 15576 N N . LEU H 1 188 ? 155.320 -29.170 236.076 1.00 21.51 188 LEU H N 1
ATOM 15577 C CA . LEU H 1 188 ? 156.275 -28.238 235.477 1.00 21.26 188 LEU H CA 1
ATOM 15578 C C . LEU H 1 188 ? 156.870 -28.820 234.199 1.00 21.28 188 LEU H C 1
ATOM 15579 O O . LEU H 1 188 ? 157.102 -28.096 233.227 1.00 20.27 188 LEU H O 1
ATOM 15584 N N . ILE H 1 189 ? 157.162 -30.120 234.194 1.00 20.14 189 ILE H N 1
ATOM 15585 C CA . ILE H 1 189 ? 157.724 -30.725 232.985 1.00 21.76 189 ILE H CA 1
ATOM 15586 C C . ILE H 1 189 ? 156.739 -30.610 231.825 1.00 24.57 189 ILE H C 1
ATOM 15587 O O . ILE H 1 189 ? 157.132 -30.314 230.690 1.00 23.91 189 ILE H O 1
ATOM 15592 N N . ARG H 1 190 ? 155.443 -30.801 232.095 1.00 24.06 190 ARG H N 1
ATOM 15593 C CA . ARG H 1 190 ? 154.442 -30.666 231.040 1.00 24.18 190 ARG H CA 1
ATOM 15594 C C . ARG H 1 190 ? 154.307 -29.217 230.569 1.00 25.34 190 ARG H C 1
ATOM 15595 O O . ARG H 1 190 ? 154.153 -28.971 229.368 1.00 23.44 190 ARG H O 1
ATOM 15603 N N . PHE H 1 191 ? 154.357 -28.244 231.494 1.00 19.33 191 PHE H N 1
ATOM 15604 C CA . PHE H 1 191 ? 154.392 -26.833 231.103 1.00 21.67 191 PHE H CA 1
ATOM 15605 C C . PHE H 1 191 ? 155.564 -26.558 230.171 1.00 21.88 191 PHE H C 1
ATOM 15606 O O . PHE H 1 191 ? 155.415 -25.919 229.120 1.00 25.06 191 PHE H O 1
ATOM 15614 N N . MET H 1 192 ? 156.750 -27.014 230.571 1.00 22.64 192 MET H N 1
ATOM 15615 C CA . MET H 1 192 ? 157.975 -26.737 229.839 1.00 25.64 192 MET H CA 1
ATOM 15616 C C . MET H 1 192 ? 157.899 -27.287 228.418 1.00 26.50 192 MET H C 1
ATOM 15617 O O . MET H 1 192 ? 158.214 -26.590 227.446 1.00 22.66 192 MET H O 1
ATOM 15622 N N . VAL H 1 193 ? 157.505 -28.552 228.286 1.00 24.68 193 VAL H N 1
ATOM 15623 C CA . VAL H 1 193 ? 157.486 -29.184 226.970 1.00 26.68 193 VAL H CA 1
ATOM 15624 C C . VAL H 1 193 ? 156.475 -28.493 226.065 1.00 27.15 193 VAL H C 1
ATOM 15625 O O . VAL H 1 193 ? 156.770 -28.197 224.900 1.00 27.10 193 VAL H O 1
ATOM 15629 N N . ALA H 1 194 ? 155.288 -28.184 226.593 1.00 24.91 194 ALA H N 1
ATOM 15630 C CA . ALA H 1 194 ? 154.263 -27.536 225.776 1.00 26.83 194 ALA H CA 1
ATOM 15631 C C . ALA H 1 194 ? 154.705 -26.151 225.312 1.00 30.80 194 ALA H C 1
ATOM 15632 O O . ALA H 1 194 ? 154.493 -25.781 224.148 1.00 27.05 194 ALA H O 1
ATOM 15634 N N . ASN H 1 195 ? 155.330 -25.369 226.199 1.00 24.07 195 ASN H N 1
ATOM 15635 C CA . ASN H 1 195 ? 155.640 -23.984 225.855 1.00 24.85 195 ASN H CA 1
ATOM 15636 C C . ASN H 1 195 ? 156.873 -23.879 224.976 1.00 23.99 195 ASN H C 1
ATOM 15637 O O . ASN H 1 195 ? 156.908 -23.049 224.055 1.00 25.46 195 ASN H O 1
ATOM 15642 N N . THR H 1 196 ? 157.909 -24.672 225.258 1.00 23.37 196 THR H N 1
ATOM 15643 C CA . THR H 1 196 ? 159.073 -24.661 224.378 1.00 26.10 196 THR H CA 1
ATOM 15644 C C . THR H 1 196 ? 158.702 -25.162 222.990 1.00 26.93 196 THR H C 1
ATOM 15645 O O . THR H 1 196 ? 159.213 -24.659 221.983 1.00 28.77 196 THR H O 1
ATOM 15649 N N . SER H 1 197 ? 157.810 -26.152 222.923 1.00 25.62 197 SER H N 1
ATOM 15650 C CA . SER H 1 197 ? 157.380 -26.672 221.626 1.00 30.81 197 SER H CA 1
ATOM 15651 C C . SER H 1 197 ? 156.655 -25.607 220.819 1.00 31.07 197 SER H C 1
ATOM 15652 O O . SER H 1 197 ? 156.920 -25.433 219.621 1.00 31.11 197 SER H O 1
ATOM 15655 N N . HIS H 1 198 ? 155.729 -24.883 221.457 1.00 31.23 198 HIS H N 1
ATOM 15656 C CA . HIS H 1 198 ? 154.980 -23.846 220.754 1.00 28.50 198 HIS H CA 1
ATOM 15657 C C . HIS H 1 198 ? 155.898 -22.735 220.261 1.00 33.33 198 HIS H C 1
ATOM 15658 O O . HIS H 1 198 ? 155.778 -22.278 219.119 1.00 31.34 198 HIS H O 1
ATOM 15665 N N . LEU H 1 199 ? 156.812 -22.274 221.120 1.00 28.18 199 LEU H N 1
ATOM 15666 C CA . LEU H 1 199 ? 157.683 -21.162 220.752 1.00 26.96 199 LEU H CA 1
ATOM 15667 C C . LEU H 1 199 ? 158.642 -21.558 219.633 1.00 29.46 199 LEU H C 1
ATOM 15668 O O . LEU H 1 199 ? 158.915 -20.757 218.730 1.00 27.23 199 LEU H O 1
ATOM 15673 N N . ALA H 1 200 ? 159.153 -22.791 219.675 1.00 26.97 200 ALA H N 1
ATOM 15674 C CA . ALA H 1 200 ? 160.038 -23.269 218.617 1.00 28.72 200 ALA H CA 1
ATOM 15675 C C . ALA H 1 200 ? 159.319 -23.325 217.273 1.00 29.29 200 ALA H C 1
ATOM 15676 O O . ALA H 1 200 ? 159.901 -22.974 216.240 1.00 30.56 200 ALA H O 1
ATOM 15678 N N . ARG H 1 201 ? 158.055 -23.765 217.262 1.00 30.13 201 ARG H N 1
ATOM 15679 C CA . ARG H 1 201 ? 157.282 -23.733 216.020 1.00 30.00 201 ARG H CA 1
ATOM 15680 C C . ARG H 1 201 ? 157.028 -22.303 215.562 1.00 32.99 201 ARG H C 1
ATOM 15681 O O . ARG H 1 201 ? 157.039 -22.022 214.359 1.00 34.99 201 ARG H O 1
ATOM 15689 N N . MET H 1 202 ? 156.795 -21.385 216.503 1.00 28.02 202 MET H N 1
ATOM 15690 C CA . MET H 1 202 ? 156.606 -19.982 216.142 1.00 31.59 202 MET H CA 1
ATOM 15691 C C . MET H 1 202 ? 157.829 -19.421 215.433 1.00 32.18 202 MET H C 1
ATOM 15692 O O . MET H 1 202 ? 157.712 -18.772 214.387 1.00 33.22 202 MET H O 1
ATOM 15697 N N . LEU H 1 203 ? 159.015 -19.647 216.006 1.00 26.58 203 LEU H N 1
ATOM 15698 C CA . LEU H 1 203 ? 160.241 -19.065 215.475 1.00 31.08 203 LEU H CA 1
ATOM 15699 C C . LEU H 1 203 ? 160.708 -19.752 214.204 1.00 34.42 203 LEU H C 1
ATOM 15700 O O . LEU H 1 203 ? 161.477 -19.160 213.438 1.00 29.32 203 LEU H O 1
ATOM 15705 N N . GLN H 1 204 ? 160.281 -20.992 213.981 1.00 32.21 204 GLN H N 1
ATOM 15706 C CA . GLN H 1 204 ? 160.568 -21.654 212.717 1.00 36.37 204 GLN H CA 1
ATOM 15707 C C . GLN H 1 204 ? 159.825 -20.969 211.577 1.00 39.47 204 GLN H C 1
ATOM 15708 O O . GLN H 1 204 ? 160.358 -20.838 210.470 1.00 41.90 204 GLN H O 1
ATOM 15714 N N . GLU H 1 205 ? 158.614 -20.478 211.851 1.00 38.55 205 GLU H N 1
ATOM 15715 C CA . GLU H 1 205 ? 157.740 -19.846 210.871 1.00 39.21 205 GLU H CA 1
ATOM 15716 C C . GLU H 1 205 ? 157.999 -18.349 210.736 1.00 41.41 205 GLU H C 1
ATOM 15717 O O . GLU H 1 205 ? 158.063 -17.824 209.620 1.00 42.51 205 GLU H O 1
ATOM 15723 N N . THR H 1 206 ? 158.138 -17.650 211.860 1.00 38.08 206 THR H N 1
ATOM 15724 C CA . THR H 1 206 ? 158.356 -16.205 211.890 1.00 36.01 206 THR H CA 1
ATOM 15725 C C . THR H 1 206 ? 159.585 -15.929 212.747 1.00 39.76 206 THR H C 1
ATOM 15726 O O . THR H 1 206 ? 159.468 -15.536 213.918 1.00 36.69 206 THR H O 1
ATOM 15730 N N . PRO H 1 207 ? 160.780 -16.136 212.204 1.00 36.01 207 PRO H N 1
ATOM 15731 C CA . PRO H 1 207 ? 161.999 -15.887 212.980 1.00 31.70 207 PRO H CA 1
ATOM 15732 C C . PRO H 1 207 ? 162.228 -14.400 213.194 1.00 32.51 207 PRO H C 1
ATOM 15733 O O . PRO H 1 207 ? 161.584 -13.540 212.584 1.00 32.74 207 PRO H O 1
ATOM 15737 N N . TYR H 1 208 ? 163.160 -14.106 214.103 1.00 28.88 208 TYR H N 1
ATOM 15738 C CA . TYR H 1 208 ? 163.603 -12.733 214.299 1.00 30.42 208 TYR H CA 1
ATOM 15739 C C . TYR H 1 208 ? 164.187 -12.191 213.000 1.00 35.15 208 TYR H C 1
ATOM 15740 O O . TYR H 1 208 ? 164.938 -12.879 212.304 1.00 32.01 208 TYR H O 1
ATOM 15749 N N . THR H 1 209 ? 163.804 -10.965 212.654 1.00 30.29 209 THR H N 1
ATOM 15750 C CA . THR H 1 209 ? 164.373 -10.280 211.500 1.00 35.73 209 THR H CA 1
ATOM 15751 C C . THR H 1 209 ? 165.453 -9.290 211.902 1.00 31.43 209 THR H C 1
ATOM 15752 O O . THR H 1 209 ? 166.048 -8.646 211.033 1.00 28.99 209 THR H O 1
ATOM 15756 N N . THR H 1 210 ? 165.725 -9.178 213.201 1.00 27.34 210 THR H N 1
ATOM 15757 C CA . THR H 1 210 ? 166.714 -8.249 213.719 1.00 28.86 210 THR H CA 1
ATOM 15758 C C . THR H 1 210 ? 168.042 -8.383 212.990 1.00 30.34 210 THR H C 1
ATOM 15759 O O . THR H 1 210 ? 168.590 -9.481 212.866 1.00 32.44 210 THR H O 1
ATOM 15763 N N . ASP H 1 211 ? 168.555 -7.259 212.513 1.00 32.51 211 ASP H N 1
ATOM 15764 C CA . ASP H 1 211 ? 169.876 -7.185 211.894 1.00 32.47 211 ASP H CA 1
ATOM 15765 C C . ASP H 1 211 ? 170.824 -6.679 212.972 1.00 26.67 211 ASP H C 1
ATOM 15766 O O . ASP H 1 211 ? 170.920 -5.476 213.204 1.00 28.96 211 ASP H O 1
ATOM 15771 N N . LEU H 1 212 ? 171.521 -7.601 213.644 1.00 32.14 212 LEU H N 1
ATOM 15772 C CA . LEU H 1 212 ? 172.427 -7.194 214.720 1.00 27.92 212 LEU H CA 1
ATOM 15773 C C . LEU H 1 212 ? 173.554 -6.320 214.200 1.00 30.50 212 LEU H C 1
ATOM 15774 O O . LEU H 1 212 ? 174.035 -5.430 214.907 1.00 29.19 212 LEU H O 1
ATOM 15779 N N . GLU H 1 213 ? 174.001 -6.580 212.974 1.00 28.96 213 GLU H N 1
ATOM 15780 C CA . GLU H 1 213 ? 175.011 -5.735 212.356 1.00 29.39 213 GLU H CA 1
ATOM 15781 C C . GLU H 1 213 ? 174.493 -4.314 212.173 1.00 28.71 213 GLU H C 1
ATOM 15782 O O . GLU H 1 213 ? 175.193 -3.343 212.483 1.00 30.73 213 GLU H O 1
ATOM 15788 N N . ALA H 1 214 ? 173.252 -4.170 211.704 1.00 31.34 214 ALA H N 1
ATOM 15789 C CA . ALA H 1 214 ? 172.691 -2.838 211.530 1.00 30.45 214 ALA H CA 1
ATOM 15790 C C . ALA H 1 214 ? 172.568 -2.113 212.867 1.00 31.89 214 ALA H C 1
ATOM 15791 O O . ALA H 1 214 ? 172.850 -0.911 212.956 1.00 31.64 214 ALA H O 1
ATOM 15793 N N . CYS H 1 215 ? 172.175 -2.837 213.926 1.00 30.68 215 CYS H N 1
ATOM 15794 C CA . CYS H 1 215 ? 172.055 -2.230 215.253 1.00 30.44 215 CYS H CA 1
ATOM 15795 C C . CYS H 1 215 ? 173.401 -1.706 215.745 1.00 27.76 215 CYS H C 1
ATOM 15796 O O . CYS H 1 215 ? 173.501 -0.579 216.249 1.00 25.93 215 CYS H O 1
ATOM 15799 N N . ALA H 1 216 ? 174.448 -2.524 215.614 1.00 29.20 216 ALA H N 1
ATOM 15800 C CA . ALA H 1 216 ? 175.782 -2.111 216.033 1.00 27.95 216 ALA H CA 1
ATOM 15801 C C . ALA H 1 216 ? 176.294 -0.941 215.202 1.00 33.35 216 ALA H C 1
ATOM 15802 O O . ALA H 1 216 ? 177.007 -0.070 215.717 1.00 30.28 216 ALA H O 1
ATOM 15804 N N . GLN H 1 217 ? 175.959 -0.916 213.908 1.00 30.65 217 GLN H N 1
ATOM 15805 C CA . GLN H 1 217 ? 176.354 0.209 213.067 1.00 32.30 217 GLN H CA 1
ATOM 15806 C C . GLN H 1 217 ? 175.708 1.499 213.565 1.00 35.27 217 GLN H C 1
ATOM 15807 O O . GLN H 1 217 ? 176.370 2.537 213.686 1.00 35.31 217 GLN H O 1
ATOM 15813 N N . ALA H 1 218 ? 174.415 1.435 213.902 1.00 31.12 218 ALA H N 1
ATOM 15814 C CA . ALA H 1 218 ? 173.752 2.587 214.499 1.00 29.44 218 ALA H CA 1
ATOM 15815 C C . ALA H 1 218 ? 174.405 2.980 215.823 1.00 36.43 218 ALA H C 1
ATOM 15816 O O . ALA H 1 218 ? 174.553 4.171 216.121 1.00 31.83 218 ALA H O 1
ATOM 15818 N N . ALA H 1 219 ? 174.801 1.990 216.633 1.00 34.10 219 ALA H N 1
ATOM 15819 C CA . ALA H 1 219 ? 175.417 2.301 217.918 1.00 32.84 219 ALA H CA 1
ATOM 15820 C C . ALA H 1 219 ? 176.759 2.998 217.731 1.00 30.95 219 ALA H C 1
ATOM 15821 O O . ALA H 1 219 ? 177.079 3.943 218.462 1.00 30.19 219 ALA H O 1
ATOM 15823 N N . ARG H 1 220 ? 177.544 2.555 216.743 1.00 32.88 220 ARG H N 1
ATOM 15824 C CA . ARG H 1 220 ? 178.831 3.184 216.451 1.00 35.32 220 ARG H CA 1
ATOM 15825 C C . ARG H 1 220 ? 178.691 4.688 216.238 1.00 32.66 220 ARG H C 1
ATOM 15826 O O . ARG H 1 220 ? 179.503 5.474 216.744 1.00 35.96 220 ARG H O 1
ATOM 15834 N N . GLU H 1 221 ? 177.651 5.105 215.510 1.00 39.77 221 GLU H N 1
ATOM 15835 C CA . GLU H 1 221 ? 177.486 6.514 215.154 1.00 38.59 221 GLU H CA 1
ATOM 15836 C C . GLU H 1 221 ? 177.152 7.369 216.365 1.00 41.13 221 GLU H C 1
ATOM 15837 O O . GLU H 1 221 ? 177.444 8.570 216.374 1.00 41.59 221 GLU H O 1
ATOM 15843 N N . GLU H 1 222 ? 176.546 6.778 217.390 1.00 35.27 222 GLU H N 1
ATOM 15844 C CA . GLU H 1 222 ? 176.127 7.514 218.569 1.00 34.10 222 GLU H CA 1
ATOM 15845 C C . GLU H 1 222 ? 177.060 7.303 219.754 1.00 32.54 222 GLU H C 1
ATOM 15846 O O . GLU H 1 222 ? 176.726 7.719 220.868 1.00 36.59 222 GLU H O 1
ATOM 15852 N N . SER H 1 223 ? 178.227 6.691 219.542 1.00 31.46 223 SER H N 1
ATOM 15853 C CA . SER H 1 223 ? 179.071 6.258 220.651 1.00 34.64 223 SER H CA 1
ATOM 15854 C C . SER H 1 223 ? 180.534 6.629 220.445 1.00 35.34 223 SER H C 1
ATOM 15855 O O . SER H 1 223 ? 181.007 6.825 219.321 1.00 32.23 223 SER H O 1
ATOM 15858 N N . ASP H 1 224 ? 181.247 6.693 221.569 1.00 30.25 224 ASP H N 1
ATOM 15859 C CA . ASP H 1 224 ? 182.689 6.891 221.600 1.00 34.66 224 ASP H CA 1
ATOM 15860 C C . ASP H 1 224 ? 183.412 5.562 221.395 1.00 32.97 224 ASP H C 1
ATOM 15861 O O . ASP H 1 224 ? 182.866 4.484 221.654 1.00 33.57 224 ASP H O 1
ATOM 15866 N N . ASP H 1 225 ? 184.659 5.641 220.924 1.00 31.77 225 ASP H N 1
ATOM 15867 C CA . ASP H 1 225 ? 185.499 4.458 220.813 1.00 29.16 225 ASP H CA 1
ATOM 15868 C C . ASP H 1 225 ? 186.551 4.392 221.914 1.00 28.33 225 ASP H C 1
ATOM 15869 O O . ASP H 1 225 ? 187.505 3.613 221.803 1.00 29.94 225 ASP H O 1
ATOM 15874 N N . VAL H 1 226 ? 186.395 5.201 222.964 1.00 29.95 226 VAL H N 1
ATOM 15875 C CA . VAL H 1 226 ? 187.249 5.194 224.147 1.00 26.55 226 VAL H CA 1
ATOM 15876 C C . VAL H 1 226 ? 186.357 5.368 225.370 1.00 33.26 226 VAL H C 1
ATOM 15877 O O . VAL H 1 226 ? 185.471 6.230 225.380 1.00 34.25 226 VAL H O 1
ATOM 15881 N N . PHE H 1 227 ? 186.582 4.549 226.392 1.00 29.67 227 PHE H N 1
ATOM 15882 C CA . PHE H 1 227 ? 185.952 4.708 227.697 1.00 26.93 227 PHE H CA 1
ATOM 15883 C C . PHE H 1 227 ? 186.998 5.237 228.658 1.00 27.37 227 PHE H C 1
ATOM 15884 O O . PHE H 1 227 ? 188.067 4.637 228.788 1.00 32.17 227 PHE H O 1
ATOM 15892 N N . ALA H 1 228 ? 186.683 6.332 229.353 1.00 30.23 228 ALA H N 1
ATOM 15893 C CA . ALA H 1 228 ? 187.643 6.936 230.271 1.00 30.71 228 ALA H CA 1
ATOM 15894 C C . ALA H 1 228 ? 186.905 7.575 231.436 1.00 33.29 228 ALA H C 1
ATOM 15895 O O . ALA H 1 228 ? 185.900 8.264 231.225 1.00 34.60 228 ALA H O 1
ATOM 15897 N N . ILE H 1 229 ? 187.395 7.343 232.657 1.00 31.26 229 ILE H N 1
ATOM 15898 C CA . ILE H 1 229 ? 186.837 7.970 233.853 1.00 32.58 229 ILE H CA 1
ATOM 15899 C C . ILE H 1 229 ? 187.961 8.233 234.843 1.00 29.85 229 ILE H C 1
ATOM 15900 O O . ILE H 1 229 ? 188.906 7.451 234.957 1.00 31.66 229 ILE H O 1
ATOM 15905 N N . ARG H 1 230 ? 187.828 9.325 235.593 1.00 31.24 230 ARG H N 1
ATOM 15906 C CA . ARG H 1 230 ? 188.708 9.595 236.719 1.00 30.70 230 ARG H CA 1
ATOM 15907 C C . ARG H 1 230 ? 188.300 8.770 237.930 1.00 29.37 230 ARG H C 1
ATOM 15908 O O . ARG H 1 230 ? 187.127 8.428 238.109 1.00 26.16 230 ARG H O 1
ATOM 15916 N N . VAL H 1 231 ? 189.285 8.483 238.779 1.00 26.23 231 VAL H N 1
ATOM 15917 C CA . VAL H 1 231 ? 189.131 7.659 239.972 1.00 27.65 231 VAL H CA 1
ATOM 15918 C C . VAL H 1 231 ? 189.535 8.483 241.183 1.00 29.87 231 VAL H C 1
ATOM 15919 O O . VAL H 1 231 ? 190.538 9.202 241.145 1.00 29.14 231 VAL H O 1
ATOM 15923 N N . ASN H 1 232 ? 188.780 8.361 242.268 1.00 28.67 232 ASN H N 1
ATOM 15924 C CA . ASN H 1 232 ? 189.160 9.006 243.523 1.00 28.18 232 ASN H CA 1
ATOM 15925 C C . ASN H 1 232 ? 190.117 8.082 244.268 1.00 30.26 232 ASN H C 1
ATOM 15926 O O . ASN H 1 232 ? 189.700 7.093 244.874 1.00 27.99 232 ASN H O 1
ATOM 15931 N N . VAL H 1 233 ? 191.408 8.421 244.257 1.00 25.44 233 VAL H N 1
ATOM 15932 C CA . VAL H 1 233 ? 192.421 7.555 244.850 1.00 28.53 233 VAL H CA 1
ATOM 15933 C C . VAL H 1 233 ? 192.722 7.987 246.277 1.00 26.84 233 VAL H C 1
ATOM 15934 O O . VAL H 1 233 ? 193.727 7.571 246.863 1.00 29.27 233 VAL H O 1
ATOM 15938 N N . ASN H 1 234 ? 191.856 8.811 246.860 1.00 30.25 234 ASN H N 1
ATOM 15939 C CA . ASN H 1 234 ? 192.161 9.418 248.145 1.00 27.37 234 ASN H CA 1
ATOM 15940 C C . ASN H 1 234 ? 191.318 8.889 249.296 1.00 31.41 234 ASN H C 1
ATOM 15941 O O . ASN H 1 234 ? 191.341 9.482 250.382 1.00 32.90 234 ASN H O 1
ATOM 15946 N N . THR H 1 235 ? 190.607 7.773 249.111 1.00 26.33 235 THR H N 1
ATOM 15947 C CA . THR H 1 235 ? 189.707 7.271 250.143 1.00 27.60 235 THR H CA 1
ATOM 15948 C C . THR H 1 235 ? 189.780 5.753 250.256 1.00 23.67 235 THR H C 1
ATOM 15949 O O . THR H 1 235 ? 189.910 5.060 249.239 1.00 24.97 235 THR H O 1
ATOM 15953 N N . PRO H 1 236 ? 189.718 5.212 251.476 1.00 23.10 236 PRO H N 1
ATOM 15954 C CA . PRO H 1 236 ? 189.501 3.768 251.635 1.00 27.59 236 PRO H CA 1
ATOM 15955 C C . PRO H 1 236 ? 188.059 3.348 251.403 1.00 25.64 236 PRO H C 1
ATOM 15956 O O . PRO H 1 236 ? 187.792 2.142 251.324 1.00 24.92 236 PRO H O 1
ATOM 15960 N N . ALA H 1 237 ? 187.128 4.298 251.304 1.00 26.43 237 ALA H N 1
ATOM 15961 C CA . ALA H 1 237 ? 185.707 3.959 251.262 1.00 27.94 237 ALA H CA 1
ATOM 15962 C C . ALA H 1 237 ? 185.362 3.151 250.016 1.00 28.20 237 ALA H C 1
ATOM 15963 O O . ALA H 1 237 ? 185.942 3.338 248.942 1.00 27.06 237 ALA H O 1
ATOM 15965 N N . ILE H 1 238 ? 184.414 2.226 250.164 1.00 21.18 238 ILE H N 1
ATOM 15966 C CA . ILE H 1 238 ? 183.912 1.461 249.034 1.00 19.98 238 ILE H CA 1
ATOM 15967 C C . ILE H 1 238 ? 182.427 1.699 248.823 1.00 24.95 238 ILE H C 1
ATOM 15968 O O . ILE H 1 238 ? 181.811 1.069 247.970 1.00 26.84 238 ILE H O 1
ATOM 15973 N N . ARG H 1 239 ? 181.864 2.619 249.589 1.00 26.63 239 ARG H N 1
ATOM 15974 C CA . ARG H 1 239 ? 180.508 3.112 249.410 1.00 31.85 239 ARG H CA 1
ATOM 15975 C C . ARG H 1 239 ? 180.297 3.639 247.995 1.00 28.69 239 ARG H C 1
ATOM 15976 O O . ARG H 1 239 ? 181.154 4.337 247.444 1.00 28.98 239 ARG H O 1
ATOM 15984 N N . TYR H 1 240 ? 179.145 3.313 247.401 1.00 25.73 240 TYR H N 1
ATOM 15985 C CA . TYR H 1 240 ? 178.898 3.703 246.016 1.00 21.84 240 TYR H CA 1
ATOM 15986 C C . TYR H 1 240 ? 178.580 5.193 245.913 1.00 26.29 240 TYR H C 1
ATOM 15987 O O . TYR H 1 240 ? 177.803 5.724 246.707 1.00 27.20 240 TYR H O 1
ATOM 15996 N N . LYS H 1 241 ? 179.195 5.872 244.937 1.00 24.38 241 LYS H N 1
ATOM 15997 C CA . LYS H 1 241 ? 178.958 7.295 244.685 1.00 25.19 241 LYS H CA 1
ATOM 15998 C C . LYS H 1 241 ? 178.687 7.474 243.200 1.00 25.13 241 LYS H C 1
ATOM 15999 O O . LYS H 1 241 ? 179.609 7.384 242.386 1.00 28.38 241 LYS H O 1
ATOM 16005 N N . ARG H 1 242 ? 177.434 7.748 242.836 1.00 26.11 242 ARG H N 1
ATOM 16006 C CA . ARG H 1 242 ? 177.109 7.874 241.419 1.00 27.45 242 ARG H CA 1
ATOM 16007 C C . ARG H 1 242 ? 177.597 9.190 240.813 1.00 30.33 242 ARG H C 1
ATOM 16008 O O . ARG H 1 242 ? 177.774 9.260 239.591 1.00 26.67 242 ARG H O 1
ATOM 16016 N N . PHE H 1 243 ? 177.798 10.224 241.632 1.00 28.97 243 PHE H N 1
ATOM 16017 C CA . PHE H 1 243 ? 178.420 11.483 241.235 1.00 28.65 243 PHE H CA 1
ATOM 16018 C C . PHE H 1 243 ? 179.665 11.665 242.086 1.00 26.97 243 PHE H C 1
ATOM 16019 O O . PHE H 1 243 ? 179.584 11.604 243.316 1.00 29.73 243 PHE H O 1
ATOM 16027 N N . GLN H 1 244 ? 180.815 11.889 241.453 1.00 25.88 244 GLN H N 1
ATOM 16028 C CA . GLN H 1 244 ? 182.032 12.056 242.235 1.00 28.23 244 GLN H CA 1
ATOM 16029 C C . GLN H 1 244 ? 182.762 13.368 241.984 1.00 34.21 244 GLN H C 1
ATOM 16030 O O . GLN H 1 244 ? 183.696 13.682 242.735 1.00 33.80 244 GLN H O 1
ATOM 16036 N N . LYS H 1 245 ? 182.346 14.155 240.994 1.00 32.41 245 LYS H N 1
ATOM 16037 C CA . LYS H 1 245 ? 182.867 15.511 240.797 1.00 36.76 245 LYS H CA 1
ATOM 16038 C C . LYS H 1 245 ? 184.398 15.505 240.765 1.00 38.23 245 LYS H C 1
ATOM 16039 O O . LYS H 1 245 ? 185.073 16.247 241.480 1.00 38.70 245 LYS H O 1
ATOM 16045 N N . LEU H 1 246 ? 184.946 14.619 239.938 1.00 40.34 246 LEU H N 1
ATOM 16046 C CA . LEU H 1 246 ? 186.385 14.476 239.801 1.00 35.96 246 LEU H CA 1
ATOM 16047 C C . LEU H 1 246 ? 186.939 15.183 238.573 1.00 42.59 246 LEU H C 1
ATOM 16048 O O . LEU H 1 246 ? 188.155 15.401 238.499 1.00 41.22 246 LEU H O 1
ATOM 16053 N N . GLY H 1 247 ? 186.087 15.538 237.625 1.00 40.82 247 GLY H N 1
ATOM 16054 C CA . GLY H 1 247 ? 186.497 16.176 236.391 1.00 41.46 247 GLY H CA 1
ATOM 16055 C C . GLY H 1 247 ? 186.467 15.211 235.223 1.00 46.45 247 GLY H C 1
ATOM 16056 O O . GLY H 1 247 ? 186.634 13.996 235.375 1.00 43.09 247 GLY H O 1
ATOM 16057 N N . GLU H 1 248 ? 186.243 15.753 234.031 1.00 50.85 248 GLU H N 1
ATOM 16058 C CA . GLU H 1 248 ? 186.246 14.906 232.851 1.00 52.63 248 GLU H CA 1
ATOM 16059 C C . GLU H 1 248 ? 187.672 14.507 232.486 1.00 53.74 248 GLU H C 1
ATOM 16060 O O . GLU H 1 248 ? 188.651 15.140 232.889 1.00 55.83 248 GLU H O 1
ATOM 16066 N N . VAL H 1 249 ? 187.778 13.426 231.722 1.00 53.74 249 VAL H N 1
ATOM 16067 C CA . VAL H 1 249 ? 189.035 13.005 231.121 1.00 59.13 249 VAL H CA 1
ATOM 16068 C C . VAL H 1 249 ? 188.981 13.355 229.643 1.00 61.27 249 VAL H C 1
ATOM 16069 O O . VAL H 1 249 ? 188.019 13.000 228.948 1.00 62.39 249 VAL H O 1
ATOM 16073 N N . LYS H 1 250 ? 189.997 14.063 229.163 1.00 64.58 250 LYS H N 1
ATOM 16074 C CA . LYS H 1 250 ? 190.137 14.351 227.744 1.00 67.53 250 LYS H CA 1
ATOM 16075 C C . LYS H 1 250 ? 191.195 13.427 227.160 1.00 66.54 250 LYS H C 1
ATOM 16076 O O . LYS H 1 250 ? 192.297 13.312 227.706 1.00 69.25 250 LYS H O 1
ATOM 16082 N N . VAL H 1 251 ? 190.850 12.761 226.062 1.00 66.78 251 VAL H N 1
ATOM 16083 C CA . VAL H 1 251 ? 191.731 11.770 225.455 1.00 76.07 251 VAL H CA 1
ATOM 16084 C C . VAL H 1 251 ? 192.740 12.482 224.562 1.00 79.14 251 VAL H C 1
ATOM 16085 O O . VAL H 1 251 ? 192.367 13.130 223.578 1.00 79.44 251 VAL H O 1
ATOM 16089 N N . GLU H 1 252 ? 194.024 12.356 224.901 1.00 81.20 252 GLU H N 1
ATOM 16090 C CA . GLU H 1 252 ? 195.107 12.990 224.148 1.00 87.19 252 GLU H CA 1
ATOM 16091 C C . GLU H 1 252 ? 195.225 12.309 222.785 1.00 91.34 252 GLU H C 1
ATOM 16092 O O . GLU H 1 252 ? 196.092 11.466 222.540 1.00 90.13 252 GLU H O 1
ATOM 16098 N N . GLU H 1 253 ? 194.324 12.684 221.881 1.00 96.40 253 GLU H N 1
ATOM 16099 C CA . GLU H 1 253 ? 194.336 12.154 220.521 1.00 102.87 253 GLU H CA 1
ATOM 16100 C C . GLU H 1 253 ? 195.030 13.133 219.577 1.00 102.64 253 GLU H C 1
ATOM 16101 O O . GLU H 1 253 ? 195.414 14.233 219.980 1.00 99.09 253 GLU H O 1
#

Radius of gyration: 41.5 Å; Cα contacts (8 Å, |Δi|>4): 4972; chains: 8; bounding box: 102×74×124 Å

Secondary structure (DSSP, 8-state):
--EEEEEE--SSPTTS--HHHHHHHHHHHHHHHTT-EEEEEEGGGS--------TTS-TTGGGTTTS--SHHHHHHHHHH-SEEEEEEEEETTEE-HHHHHHHHHHTT-----TTT-S-TTTTEEEEEEEE-SSS-HHHHHHHHHHHHHHHTEEB-TT-EEEE--SSSS---TTTTTGGGBHHHHHHHHHHHHHHHHHHHHHHHS-----HHHHHHHHHTTSBSEEEEE---S-------S--------B--/--EEEEEE--SS-TTS--HHHHHHHHHHHHHHHTT-EEEEEEGGGS--------TTS-TTTTHHHHS--SHHHHHHHHHH-SEEEEEEE-BTTB--HHHHHHHHHHTT-----TTT-S-TTTT-EEEEEEE-SSS-HHHHHHHHHHHHHHHT-BB-TT-EEEE--SSSS---TTTTTGGGBHHHHHHHHHHHHHHHHHHHHHHHS-----HHHHHHHHHHTSBSEEEEE---S-------S-----PPPB--/--EEEEEE--SS-TTS--TTHHHHHHHHHHHHHTT-EEEEEEGGGS--------TTS-TTTTHHHHS--SHHHHHHHHHH-SEEEEEEE-BTTB--HHHHHHHHHHTT-----TTT-S-TTTTEEEEEEEE-SSS-HHHHHHHHHHHHHHHTEEB-TT-EEEE--SSSS---TTTTTGGGBHHHHHHHHHHHHHHHHHHHHHHHS-----HHHHHHHHHHTSBSEEEEE---S-------S--------B--/--EEEEEE--SS-TTS--HHHHHHHHHHHHHHHTT-EEEEEEGGGS--------TTS-TTGGGTTTS--SHHHHHHHHHH-SEEEEEEE-BTTB--HHHHHHHHHHTT-----TTT-S-TTTTEEEEEEEEESSS-HHHHHHHHHHHHHHHTEEB-TT-EEEEE-SSSS---TTTTTGGGBHHHHHHHHHHHHHHHHHHHHHHHS-----HHHHHHHHHHTSBSEEEEE---S-------S-----PPPB--/--EEEEEE--SS-TTS--TTHHHHHHHHHHHHHTT-EEEEEEGGGS--------TTS-TTTTHHHHS--SHHHHHHHHHH-SEEEEEEE-BTTB--HHHHHHHHHHTT-SS--SSSSS-TTTT-EEEEEEE-SSS-HHHHHHHHHHHHHHHT-BB-TT-EEEE--SSSS---TTTTTGGGBHHHHHHHHHHHHHHHHHHHHHHHS-----HHHHHHHHHHTSBSEEEEE--TT-------S-----PPPB--/-EEEEEEE--SS-TTS--SHHHHHHHHHHHHHHTTEEEEEEEGGGS--------TTS-TTTTTTTTS--SHHHHHHHHHH-SEEEEEEE-BTTB--HHHHHHHHHHTT-----TTT---TTTTEEEEEEEE-SSS-HHHHHHHHHHHHHHHTEEB-TT-EEEE--SSSS---TTTTTGGGBHHHHHHHHHHHHHHHHHHHHHHHS-----HHHHHHHHHHTSBSEEEEE--TT-------S-----PPPBP-/--EEEEEE--SSPTTS--STHHHHHHHHHHHHHTT-EEEEEEGGGS--------TTS-TTTTHHHHS--SHHHHHHHHHH-SEEEEEEE-BTTB--HHHHHHHHHHTT-----TTT---TTTTEEEEEEEE-SSS-HHHHHHHHHHHHHHHTEEB-TT-EEEE--SSSS---TTTTTGGGBHHHHHHHHHHHHHHHHHHHHHHHS-----HHHHHHHHHHTSBSEEEEE---S-------S--------B--/-EEEEEEE--SS-TTS--TTHHHHHHHHHHHHHTTEEEEEEEGGGS--------TTS-TTTTHHHHS--SHHHHHHHHHH-SEEEEEEE-BTTB--HHHHHHHHHHTT--S--TTSSS-TTTT-EEEEEEE-SSS-HHHHHHHHHHHHHHHT-BB-TT-EEEE--SSSS---TTTTTGGGBHHHHHHHHHHHHHHHHHHHHHHHS-----HHHHHHHHHHTSBSEEEEE--TT-------S--------B--

Organism: Streptomyces davaonensis (strain DSM 101723 / JCM 4913 / KCC S-0913 / 768) (NCBI:txid1214101)

Nearest PDB structures (foldseek):
  5mji-assembly1_A  TM=1.002E+00  e=4.158E-51  Streptomyces davaonensis JCM 4913
  1zx1-assembly1_A  TM=5.561E-01  e=4.766E-08  Homo sapiens
  1h66-assembly2_D  TM=5.713E-01  e=6.095E-08  Homo sapiens
  3nhu-assembly1_B  TM=5.675E-01  e=1.127E-07  Homo sapiens
  2z98-assembly1_A-2  TM=6.416E-01  e=1.909E-06  Escherichia coli

Foldseek 3Di:
DAEEEEEEADQDAPPPDDLLVLLVVLLQVLLVVLVYHYDYHHQNNFWDQQDDDDPVDDDVVCPSVPDDTCLVVVVVVLLRHQEYEYRAEADPLEGDVSVVSNLVVLVVFQAADPPLLGTSNALGAYAYEYWYAADRQVVHCVVVVVSVVSRHHDYFPLRYAYDYDHPDDDDICPVVVVSPVVRRSVSSSVNSVGNSVSSVVCVVPTDSDNVVVVVVVVVVVDDPDDDDDDDPPDPDPDDDPDDPPDGDDDDD/DAEEEEEEADQDEPPPDDLLVLLVVLQQVLLVVLVYHYDYHDPNNWWDDQDDDDVVDDPVVCPSVPDDTCLVVVLVVLLRHQEYEYRAEADPLEGDVSVVSNLVVVVVQQAADDPLLGGSNALGAYAYEYWYAADRQVVHVVVPVVSVVSRHHDYFPLRYAYDYDHPDDGDICPVVVVSPVVRRSVSSNVNSVGNSVSSVVCVVPNDSDNVVVVVVVVVVVDDPDDDDDDDPPDPDPPDDPDDPPDDDDDDD/DAEEEEEEADQDEPPPDDLLVLLVVLQQVLLVVLVYHYDYDDPNNWFDQQDDDDPVDDPVVCPSVPDDTCLVVVLVVLLRHQEYEYRAEDDPLEGDVSVVSNLVVNVPDDDADPVLQAASNALGAYAYEYWYAADRQVVHCVVVVVSVVVRHHDYFPLRYAYDYDHPDDDDICPVVVVSPPVRRSVSSSVNSVGNSVSSVVCVVVTDSDNVVVVVVVVVVVDDPDDDDDDDPPDPDPDDDPDDPPDDDDDDD/DAEEEEEEADLDEPPPDDLLVLLVVLQQVLLVVLVYHYDYHDQNNFWDDQDDDDVVDDPVVCDSVPDDTCLVVVVVVLLRHQEYEYRAEDDPLEGDVSVVSNLVVVVPDDDADPPLQAQSNALGAYAYEYWYAADRQVVHVVVPVVSVVVRHHDYFPLRYAYDYDHPDDDDICPVVVVSPPVRRSVSSNVNSVGNSVSSVVCVVPTDSDNVVVVVVVVVVVDDPDDDDDDDPPDPDPDDDPDDPPDDDDDDD/DAEEEEEEADQDAPPPDDLLVLLVVLQVVLLVVLVYHYYYDDPNNWWDDQDDDDPVDDDVVCPSVPDDTCLVVVVVVLLRHQEYEYRAEDDPLEGDVSVVSNLVVLLVQLDDPVPALGGSNALGAYAYEYWYAADNQVVHVVVVVVSVVSRHHDYFPLRYAYDYDHPDDDDICPVVVVSPPVRRSVSSSVNSVGNSVSSVVCVVPNDPDRVVVVVVVVVVVDDPDDDDDDDPPDPDPDDDPDDPPDDDDDPD/DAEEEEEEADLDAPPPDDLLVLLVVLLQVLLVVLVYHYDYHDQNNWWDDQDDDDPVDDPVVCPSVPDDTCLVVVVVVLLRHQEYEYRAEDDPLEGDVSVVSNLVVVVPDDDAPPVLRHQSNALGAYAYEYWYAADRQVVHCVVPVVSVVVRHHDYFPLRYAYDYDHPDDDDICPVVVVSPPVRRSVSSSVNSVRNSVSSVVCVVPNDSDNVVVVVVVVVVVDDPDDDDDDDPPDPDPDDDPDDPPDDDDDDD/DAEEEEEEADQDAPPPDDLLVLLVVLLQVLLVVLVYHYDYHHQNNWWDQQDDDDPVDDDVVCPSVPDDTCLVVVVVVLLRHQEYEYRAEDDPLEGDVSVVSNLVVLVPDDDADPVQQAQSNALGAYAYEYWYAADRQVVHCVVPVVSVVVRHHDYFPLRYAYDYDHPDDDDINPVVVVSPVVRRSVSSSVNSVGNSVSSVVSVVPTDRDNVVVVVVVVVVVDDPDDDDDDDPPDPDPDDDPDDPPDDDDDPD/DFEEEEEEADQDEPPPDDLLVLLVVLQQVLLVVLVYHYDYHHQNNWFDQQDDDDPVDDPVVCPSVPDDTCLVVVVVVLLRHQEYEYRAEDDPLEGDVSVVSNLVVVVVQQDDDDPLLAGSNALGAYAYEYWYAADRQVVHCVVVVVSVVSNHHDYFPLRYAYDYDHPDDDDICPVVVVSPVVRRSVSSSVNSVGNSVSSVVCVPVTDSDNNVVVVVVVVVVDDPDDDDDDDPPDPDPDDDPDDPPDDDDDPD

Sequence (2016 aa):
ALKALILNTTLRRSPSRSQTQGLIDKAVPLYEKEGIETEVVRVIDHDIEQEYWDDYDDWNAGEKARREDEWPWLLEKIREADILVIATPITLNMCTSAAHVILEKLNNLLMMDDEELLNGDTKQFPLYNKVAGLLMCGNEDGAHHVAGTVLNNNLGRLGYSVPPNAAAYWLGPAGTGPGYIEGKGDDRHFHTNKLIRFMVANTSHLARMLQETPYTTDLEACAQAAREESDDVFAIRVNVNTPAIRYKRFQKLGEVKVEEALKALILNTTLRRSPSRSQTQGLIDKAVPLYEKEGIETEVVRVIDHDIEQEYWDDYDDWNAGEKARREDEWPWLLEKIREADILVIATPITLNMCTSAAHVILEKLNLLMMDDEELLNGDTKQFPLYNKVAGLLMCGNEDGAHHVAGTVLNNLGRLGYSVPPNAAAYWLGPAGTGPGYIEGKGDDRHFHTNKLIRFMVANTSHLARMLQETPYTTDLEACAQAAREESDDVFAIRVNVNTPAIRYKRFQKLGEVKVEEALKALILNTTLRRSPSRSQTQGLIDKAVPLYEKEGIETEVVRVIDHDIEQEYWDDYDDWNAGEKARREDEWPWLLEKIREADILVIATPITLNMCTSAAHVILEKLNLMDELNGDTKQFPLYNKVAGLLMCGNEDGAHHVAGTVLNNLGRLGYSVPPNAAAYWLGPAGTGPGYIEGKGDDRHFHTNKLIRFMVANTSHLARMLQETPYTTDLEACAQAAREESDDVFAIRVNVNTPAIRYKRFQKLGEVKVEEALKALILNTTLRRSPSRSQTQGLIDKAVPLYEKEGIETEVVRVIDHDIEQEYWDDYDDWNAGEKARREDEWPWLLEKIREADILVIATPITLNMCTSAAHVILEKLNLMDELNGDTKQFPLYNKVAGLLMCGNEDGAHHVAGTVLNNLGRLGYSVPPNAAAYWLGPAGTGPGYIEGKGDRHFHTNKLIRFMVANTSHLARMLQETPYTTDLEACAQAAREESDDVFAIRVNVNTPAIRYKRFQKLGEVKVEEALKALILNTTLRRSPSRSQTQGLIDKAVPLYEKEGIETEVVRVIDHDIEQEYWDDYDDWNAGEKARREDEWPWLLEKIREADILVIATPITLNMCTSAAHVILEKLNLMDDELNGDTKQFPLYNKVAGLLMCGNEDGAHHVAGTVLNNNLGRLGYSVPPNAAAYWLGPAGTGPGYIEGKGDRHFHTNKLIRFMVANTSHLARMLQETPYTTDLEACAQAAREESDDVFAIRVNVNTPAIRYKRFQKLGEVKVEEALKALILNTTLRRSPSRSQTQGLIDKAVPLYEKEGIETEVVRVIDHDIEQEYWDDYDDDWNAGEKARREDEWPWLLEKIREADILVIATPITLNMCTSAAHVILEKLNLMDELNGDTKQFPLYNKVAGLLMCGNEDGAHHVAGTVLNNLGRLGYSVPPNAAAYWLGPAGTGPGYIEGKGDRHFHTNKLIRFMVANTSHLARMLQETPYTTDLEACAQAAREESDDVFAIRVNVNTPAIRYKRFQKLGEVKVEEALKALILNTTLRRSPSRSQTQGLIDKAVPLYEKEGIETEVVRVIDHDIEQEYWDDYDDWNAGEKARREDEWPWLLEKIREADILVIATPITLNMCTSAAHVILEKLNLMDELNGDTKQFPLYNKVAGLLMCGNEDGAHHVAGTVLNNLGRLGYSVPPNAAAYWLGPAGTGPGYIEGKGDDRHFHTNKLIRFMVANTSHLARMLQETPYTTDLEACAQAAREESDDVFAIRVNVNTPAIRYKRFQKLGEVKVEEALKALILNTTLRRSPSRSQTQGLIDKAVPLYEKEGIETEVVRVIDHDIEQEYWDDYDDWNAGEKARREDEWPWLLEKIREADILVIATPITLNMCTSAAHVILEKLNLMDELNGDTKQFPLYNKVAGLLMCGNEDGAHHVAGTVLNNNLGRLGYSVPPNAAAYWLGPAGTGPGYIEGKGDDRHFHTNKLIRFMVANTSHLARMLQETPYTTDLEACAQAAREESDDVFAIRVNVNTPAIRYKRFQKLGEVKVEE

InterPro domains:
  IPR005025 NADPH-dependent FMN reductase-like domain [PF03358] (5-160)
  IPR029039 Flavoprotein-like superfamily [G3DSA:3.40.50.360] (4-219)
  IPR029039 Flavoprotein-like superfamily [SSF52218] (1-178)